Protein 5U8U (pdb70)

Radius of gyration: 47.07 Å; Cα contacts (8 Å, |Δi|>4): 4832; chains: 4; bounding box: 102×130×120 Å

CATH classification: 3.50.50.60 (+2 more: 3.50.50.60, 3.30.390.30)

Sequence (1896 aa):
QKFDVVVIGAGPGGYVAAIRAAQLGLKTACIEKYIGKEGKVALGGTCLNVGCIPSKALLDSSYKYHEAKEAFKVHGIEAKGVTIDVPAMVARKANIVKNLTGGIATLFKANGVTSFEGHGKLLANKQVEVTGLDGKTQVLEAENVIIASGSRPVEIPPAPLTDDIIVDSTGALEFQAVPKKLGVIGAGVIGLELGSVWARLGAEVTVLEALDKFLPAADEQIAKEALKVLTKQGLNIRLGARVTASEVKKKQVTVTFTDANGEQKETFDKLIVAVGRRPVTTDLLAADSGVTLDERGFIYVDDHCKTSVPGVFAIGDVVRGAMLAHKASSEEGVMVAERIAGHKAQMNYDLIPSVIYTHPEIAWVGKTEQTLKAEGVEVNVGTFPFAASGRAMAANDTTGLVKKVIADAKTDRVLGVHVIGPSAAELVQQGAIGMEFGTSAEDLGMMVFSHPTLSEALHEAALAVNGHAIHIANMSQKFDVVVIGAGPGGYVAAIRAAQLGLKTACIEKYIGKEGKVALGGTCLNVGCIPSKALLDSSYKYHEAKEAFKVHGIEAKGVTIDVPAMVARKANNIVKNLTGGIATLFKANGVTSFEGHGKLLANKQVEVTGLDGKTQVLEAENVIIASGSRPVEIPPAPLTDDIIVDSTGALEFQAVPKKLGVIGAGVIGLELGSVWARLGAEVTVLEALDKFLPAADEQIAKEALKVLTKQGLNIRLGARVTASEVKKKQVTVTFTDANGEQKETFDKLIVAVGRRPVTTDLLAADSGVTLDERGFIYVDDHCKTSSVPGVFAIGDVVRGAMLAHKASEEGVMVAERIAGHKAQQMNYDLIPSVIYTHPEIAWVGKTEQTLKAEGVEVNVGTFPFAASGRAMAANDTTGLVKKVIADAKTDRVLGVHVIGPSAAELVQQGAIGMEFGTSAEDLGMMMVFSHPTLSEALHEAALAVNGHAIHIANQKFDVVVIGAGPGGYVAAIRAAQLGLKTACIEKYIGKEGKVALGGTCLNVGCIPSKALLDSSYKYHEAKEAFKVHGIEAKGVTIDVPAMVARKANIVKNLTGGIATLFKANGVTSFEGHGKLLANKQVEVTGLDGKTQVLEAENVIIASGSRPVEIPPPAAPPLLTTDDDDIIIVDSTGALEFQAVPKKKLGVIGAGVIGLELGSVWARLGAEVTVLEALDKFLPAADEQIAKEALKVLTKQGLNIRLGARVTASSEVKKKQVTVTFTDANGEQKETFDKLIVAVGRRPVTTDLLAADSGVTLDERGFIYVDDHCKTSVPGVFAIGDVVRGAMLAHKASSEEGVMVAERIAGHKAQMNYDLIPSVIYTHPEIAWVGKTEQTLKAEGVEVNVGTFPFAASGRAMAANDTTGLVKKVIADAKTDRVLGVHVIGPSAAELVQQGAIGMEFGTSAEDLGMMVFSHPTLSEALHEAALAVNGHAIHIANRSHMSQKFDVVVIGAGPGGYVAAIRAAQLGLKTACIEKYIGKEGKVALGGTCLNVGCIPSKALLDSSYKYHEAKEAFKVHGIEAKGVTIDVPAMVARKANIVKNLTGGIATLFKANGVTSFEGHGKLLANKQVEVTGLLDDGKTQVLEAENVIIASGSRPVEIPPAPLTDDIIVDSTGALEFQAVPKKLGVIGAGVIGLELGSVWARLGAEVTVLEALDKFLPAADEQIAKEALKVLTKQGLNIRLGARVTASEVKKKQVTVTFTDANGEQKETFDKLIVAVGRRPVTTDLLAADSGVTLDERGFIYVDDHCKTSVPGVFAIGDVVRGAMLAHKASSEEGVMVAERIAGHKAQMNYDLIPSVIYTHPEIAWVGKTEQTLKAEGVEVNVGTFPFAASGRAMAANDTTGLVKKVIADAKTDRVLGVHVIGPSAAELVQQGAIGMEFGTSAEDLGMMVFSHPTLSEALHEAALAVNGHAIHIANR

Nearest PDB structures (foldseek):
  5u8w-assembly1_B  TM=1.001E+00  e=6.186E-102  Pseudomonas aeruginosa UCBPP-PA14
  1lpf-assembly1_B  TM=1.000E+00  e=6.601E-95  Pseudomonas fluorescens
  5tr3-assembly1_A  TM=9.968E-01  e=2.490E-89  Pseudomonas putida KT2440
  3lad-assembly1_B  TM=9.942E-01  e=1.336E-83  Azotobacter vinelandii
  6bz0-assembly1_B  TM=9.920E-01  e=2.674E-75  Acinetobacter baumannii ATCC 19606 = CIP 70.34 = JCM 6841

Organism: Pseudomonas aeruginosa (strain ATCC 15692 / DSM 22644 / CIP 104116 / JCM 14847 / LMG 12228 / 1C / PRS 101 / PAO1) (NCBI:txid208964)

InterPro domains:
  IPR001100 Pyridine nucleotide-disulphide oxidoreductase, class I [PIRSF000350] (3-465)
  IPR004099 Pyridine nucleotide-disulphide oxidoreductase, dimerisation domain [PF02852] (353-462)
  IPR006258 Dihydrolipoamide dehydrogenase [TIGR01350] (4-472)
  IPR012999 Pyridine nucleotide-disulphide oxidoreductase, class I, active site [PS00076] (46-56)
  IPR016156 FAD/NAD-linked reductase, dimerisation domain superfamily [G3DSA:3.30.390.30] (352-478)
  IPR016156 FAD/NAD-linked reductase, dimerisation domain superfamily [SSF55424] (349-473)
  IPR023753 FAD/NAD(P)-binding domain [PF07992] (5-334)
  IPR036188 FAD/NAD(P)-binding domain superfamily [G3DSA:3.50.50.60] (5-342)
  IPR036188 FAD/NAD(P)-binding domain superfamily [G3DSA:3.50.50.60] (163-284)
  IPR036188 FAD/NAD(P)-binding domain superfamily [SSF51905] (1-344)
  IPR050151 Class-I pyridine nucleotide-disulfide oxidoreductase [PTHR22912] (3-464)

Foldseek 3Di:
DEWQEEEEAQALQRLLLQLLLLVLVTGYEYEFADQADVRDTFGHPCCLGQHVQLLVLLQVVLVVQLCLVPPCVVVVDDDPDGADQQQVSLVVSSVSSVVVSVVSVVSCVVSVYHYDYAGWAFEAPRWIWGQHPVRDIDIYHYSFYEYEQAKDADADVQQGQDDLAEEASRSLSVDRDQWQEEEEEAQDLSRLSSQLSRLSNHHQYEYEYQAQDFPVQAANVQRVLVVVVSVVSRHNYDYNWAWDHWDDDPQKIKTWTQHPVGIDIDITNHYYYHHDMAADCVNHYDPNRQWDADPRQATDADQLQDTRDPSYGYFANSHDADNDSVRSNVSSSSNSVVSSPDPRGDDRQFDKDWRPHVQIKIKGFHYPVVCVVVVFDKFKFKFFQLLAPVCVVVVWGHWMKMWIAGPVPQFTGMIIIGTPPRVVLNVVVSVCVVVRHGLVNLLPDDDDPRDPNVRSNQRSCPSVQDRPRDHD/DVQEWQEEEEAQALQRLLLQLLLLVLVTGYEYEFADQAPVRHTFGHPCCLGQHVQLLVLLQVVLVVQLCQVPPCVVVVDDDPPDADQQVVSLVVSSVSSVVVSVVSVVSCVVSNYHYAYAHWAFAAPRWIWGQHPVRDIDIHRYSFYEYEQAKDADADPQQHDDDLAEEASRSLSVDRDQWQEEEEEAQDLSRLSSQQSSLSNHHQYEYFYQAQDFPVQAANVQRVLVVVVSVVSRHNYAYNWAWDHWDDDPQKIKTWIQHPVGIDIDITNHYYYHHDIAADCVNHYPPNHQFDADPRQATDADQLQHTRDPRYGYFANSHDADNDSVRSNVSSNSNSCVSSPDNDHDDRQFDKDWRPHVQIKIKGFHHPVVCVVVVFDKFKFKFFQLLAPVCVVVVWGDWMKMWIAGPVPQFTGMIIIGTPPRVVLNVVVSVCVVVRHGLVNLLPDDDDPRDPNVRSNQRSCPSVQDRPRDHD/DAWQEEEEAQALQRLLLQLLLLVLVTGAEYEFADQAPVRDTFGHPCCLGQHVQLLVLLLVVLVVQLCLVPPCVVVVDDDPDGADQQVVSLVVSSVSSVVVSVVSVVSCVVSNYHYDYAHWAQEAPRWIWGQHPVRDIDIYHYSFYEYEQAKDADDDVAADDDPQAEEASRVLSVDRDQWQEEEEEAQDLSRLSSQQSRVSNHHQYEYEYQAQDFPVQAANVQRVLVVVVSVVSRHNYAYNKAWDHWDDDPQKIWTWIQHPVGIDIDITNYYYYHHDIAADCVNHYDPNHQFDADPRQATDADQLQHTRDPNYGYFANSHDDDRDSVRSSVSSNSNSVVSSPDNRGDDSQLDKDWRPRVQIKIKGFHHPVVCVVVVFDKFKFKFFQLLAPVCVVVVWGGWMKMWIAGPPPQFTGMIIIGTPPRVVLNVVVSVCNVVRHGLVNLLPDDDDPRDPNVRSNQRSCLSVFDRPRDHHD/DPDAAEWQEEEEAQALQRLLLQLLLLVLVTGYEYEFADQAPVRHGFGHPCCLGQHVQLLLLLQVVLVVLLCLVPPCVVVVDDDPDRADQQVVSLVVSVVSSVVVRVVSVVSCVVSNYHYAHAGWAFEAPRWIWGQHPVGDIHIYHYSFYEYEQAKDDDADPQQHDDDLAEEASRSLSVDRDQWQEEEEEAQDLSRLSSQLSNLSNHHQYEYFYQAQDFPVQAARVLRVLVVVVSVVSRYRYAYNWAWDHWDDDPQKIKTWIQHPVGIDIDMTNHYYYYHDMAADCVNHYDPNHQWDADPRQATDADQLQHTRDPRYGYFANSHDADNDSVRSNVSSSSNSVVSSPDNRGDDRQFDKDWRPNVQIKIKGFHHPVVCVVVVFDKFKFKFFQLLAPVCVVVVWGRWMWMWIAGPPPQFTGMIIIGTPPRVVLNVVVSVCNVVRHGLVNLLPDDDDPRDPNVRSNQRSCQSVQGRDRDHHD

Solvent-accessible surface area: 71241 Å² total; per-residue (Å²): 88,59,17,49,0,0,0,10,11,0,11,24,5,0,26,5,0,0,0,23,0,18,51,48,68,31,115,2,0,2,2,20,117,81,76,14,155,96,58,58,24,13,17,1,17,48,10,12,15,37,16,24,4,0,10,12,0,1,5,20,0,0,48,38,37,59,20,9,53,129,33,13,79,76,0,4,2,115,38,149,23,29,62,25,72,10,62,36,0,6,58,18,6,33,72,11,15,133,77,34,15,36,29,8,50,90,20,5,82,76,43,54,13,57,63,34,94,2,36,3,58,1,46,30,125,57,54,0,33,4,39,21,107,98,48,149,84,86,72,0,41,4,106,25,0,0,0,10,29,21,12,82,26,41,109,30,126,37,1,71,81,45,96,105,18,3,13,23,14,57,22,0,5,58,8,100,68,50,9,98,52,0,0,0,10,6,5,32,61,59,0,0,6,4,0,3,1,0,18,27,16,62,10,95,2,3,0,1,24,69,102,119,90,12,17,68,74,0,0,82,81,1,7,159,46,0,46,144,20,2,69,90,66,38,1,58,18,110,57,21,2,43,24,72,44,32,124,57,63,96,59,57,0,48,0,31,11,58,33,109,134,28,138,57,75,39,50,0,26,44,0,0,4,13,63,31,53,109,15,35,33,95,101,5,38,24,121,103,7,43,17,63,80,60,175,171,23,15,2,147,15,60,106,46,0,84,4,62,25,102,14,0,17,0,0,4,27,0,0,72,44,42,63,54,14,8,1,6,20,30,0,0,27,4,0,0,36,67,32,39,63,103,183,15,117,24,50,71,116,21,26,0,27,17,4,17,5,56,8,28,0,0,30,0,26,92,7,68,39,53,3,170,94,91,59,47,135,37,52,51,2,39,6,49,0,67,35,8,13,35,0,30,0,24,57,27,52,51,12,20,0,3,0,0,0,27,48,97,86,26,127,10,43,0,0,0,0,0,0,16,29,0,3,12,0,0,2,0,0,3,0,0,25,62,55,25,1,17,0,58,42,0,7,129,8,10,9,1,48,2,5,20,0,38,1,0,28,11,0,0,12,17,10,56,42,29,0,9,50,39,69,101,102,85,61,92,7,49,0,0,0,10,10,0,11,20,5,0,24,4,0,0,0,22,0,16,50,45,66,32,94,2,0,2,1,18,112,81,77,14,146,125,58,58,23,12,15,1,16,49,10,12,16,36,17,24,4,0,10,11,0,0,5,20,0,0,46,39,41,63,22,6,53,126,33,10,160,73,0,3,3,49,21,41,47,22,79,26,72,9,60,40,1,6,58,19,5,32,74,11,16,92,78,33,14,37,31,9,51,91,17,4,174,64,34,56,12,58,60,31,90,2,38,4,60,1,44,29,124,53,50,0,42,3,41,19,101,110,51,153,85,66,69,0,71,2,80,24,0,0,0,10,28,22,11,99,25,44,122,32,127,33,2,72,94,44,128,86,8,2,13,23,13,56,23,0,5,60,8,99,67,42,6,161,76,0,0,0,10,7,5,33,59,60,0,0,6,4,0,3,0,0,20,29,18,54,8,130,5,7,0,1,24,63,104,122,86,12,19,62,76,1,0,82,81,1,7,162,48,0,48,148,22,2,67,91,77,40,1,54,18,101,59,23,1,139,16,50,45,35,103,53,143,150,167,37,0,38,0,19,6,39,29,109,135,28,120,52,146,53,47,1,31,41,0,0,4,14,62,30,54,66,19,35,33,77,96,7,36,19,122,91,6,45,16,66,82,38,168,147,24,32,1,135,9,63,112,48,0,81,2,63,23,105,15,0,23,0,1,3,28,0,0,76,44,45,58,54,14,14,0,7,25,29,0,0,26,3,0,0,31,81,34,36,66,93,84,18,119,23,51,73,117,20,23,0,26,16,5,17,4,54,7,29,0,0,30,0,25,92,7,69,39,50,3,171,93,91,60,46,138,36,55,52,2,40,6,48,0,67,32,8,12,36,0,31,0,24,58,30,53,52,12,20,0,3,0,0,0,26,47,98,96,26,122,4,35,0,0,0,0,0,0,17,28,0,4,10,0,1,2,0,0,3,0,0,18,64,59,29,1,19,0,98,45,0,6,126,8,8,7,1,47,2,4,19,0,40,1,0,14,12,0,1,19,17,11,66,42,47,0,9,56,38,83,100,70,43,23,50,0,0,0,10,9,0,10,22,4,0,22,8,0,0,0,44,0,19,42,27,53,31,51,4,0,2,2,19,115,84,72,14,147,134,56,59,30,12,19,1,16,51,11,13,16,36,17,24,4,0,9,10,0,0,4,19,0,0,49,42,24,59,27,10,93,124,29,14,81,72,0,4,2,108,38,94,32,11,80,32,68,6,65,35,0,6,49,24,6,30,86,16,15,104,95,32,15,38,29,7,50,92,19,4,79,74,49,55,11,60,61,34,117,8,40,4,59,1,40,29,135,54,66,0,45,9,44,18,175,122,51,62,84,87,62,0,82,10,110,24,0,0,0,11,29,20,11,103,27,46,117,27,118,34,0,64,88,40,120,94,14,1,14,22,13,54,22,0,5,60,11,101,70,37,7,164,84,0,0,0,11,7,4,32,60,62,0,0,8,4,0,4,0,0,23,27,11,55,8,128,5,7,0,1,25,65,103,122,90,13,16,64,76,1,0,84,79,1,7,162,47,0,48,118,20,1,65,155,87,39,2,54,16,104,55,23,2,138,18,58,44,34,93,50,135,174,166,47,0,31,0,12,10,50,26,109,135,29,124,54,129,55,38,2,25,48,0,0,2,15,61,31,46,73,20,39,33,84,95,6,34,18,120,102,8,44,16,67,81,38,172,168,24,28,2,136,12,54,96,34,0,93,7,59,26,106,13,0,21,0,0,3,27,0,0,68,43,52,72,41,15,8,2,7,23,35,0,0,25,1,0,0,36,61,34,37,45,55,154,16,107,28,81,79,82,20,18,0,23,12,5,19,6,54,6,29,0,0,29,1,21,71,8,68,42,52,3,171,91,95,60,45,137,36,53,51,2,41,5,48,0,68,35,9,12,36,0,27,0,25,59,30,51,51,11,20,0,2,0,0,0,26,45,100,96,26,120,4,38,0,0,0,0,0,0,18,28,0,3,11,0,0,2,0,0,3,0,0,17,77,56,32,0,20,0,56,47,0,6,137,8,11,8,1,49,2,5,21,0,38,1,0,16,11,0,0,15,17,11,56,27,29,0,9,50,36,76,52,140,112,192,184,47,83,71,4,47,0,0,0,10,11,0,12,24,4,0,24,6,0,0,0,25,0,16,49,49,67,32,116,2,0,2,2,19,111,78,101,11,165,82,55,64,30,9,15,1,15,51,10,13,16,35,16,24,4,0,10,11,0,1,5,21,0,0,47,34,24,45,18,6,107,134,30,8,134,84,0,2,1,76,26,48,52,8,76,26,64,8,60,39,0,7,58,19,7,42,74,10,17,110,68,31,18,36,31,8,52,90,17,5,180,68,37,54,12,54,63,23,95,1,37,4,58,1,47,27,130,54,49,0,43,4,43,18,91,104,53,151,78,64,17,0,71,6,80,24,0,0,0,11,29,20,12,101,26,46,121,32,125,36,2,74,95,38,128,101,6,3,12,23,13,56,22,0,5,50,8,100,66,50,8,72,80,0,0,0,10,6,4,34,59,61,0,0,6,4,0,3,0,0,20,23,12,62,8,56,4,7,0,1,24,63,103,121,91,13,18,63,80,1,0,83,77,0,8,157,37,0,50,114,11,1,80,147,55,47,4,63,24,87,57,21,2,134,17,54,44,32,121,50,61,101,82,77,0,40,0,16,4,53,22,109,135,30,126,54,133,36,48,0,33,42,0,0,4,15,62,33,56,67,22,33,35,76,94,5,39,23,122,103,7,44,16,63,83,44,116,151,24,20,2,132,14,59,107,46,0,81,2,60,26,102,14,0,17,0,1,4,27,0,0,58,44,44,62,57,14,9,0,7,20,31,0,0,25,4,0,0,36,68,31,38,62,101,186,17,118,25,55,72,115,20,26,0,26,17,5,16,6,54,7,28,1,0,30,0,26,89,7,70,40,50,3,172,93,91,60,46,136,38,52,50,2,43,5,48,0,65,33,8,12,36,0,27,0,24,60,27,53,50,13,19,0,2,0,0,0,27,47,100,94,24,140,2,31,0,0,0,0,0,0,16,28,0,3,11,0,1,2,0,0,3,1,0,19,60,55,44,1,20,0,63,46,0,10,138,8,22,9,1,47,2,4,18,0,39,0,0,31,11,0,0,20,14,11,50,29,64,2,12,54,38,84,54,141

GO terms:
  GO:0141115 symbiont-mediated suppression of host complement activation by inactivation of complement proteins (P, EXP)
  GO:0141117 symbiont-mediated suppression of host complement activation by recruitment of complement control protein (P, EXP)

Structure (mmCIF, N/CA/C/O backbone):
data_5U8U
#
_entry.id   5U8U
#
_cell.length_a   65.320
_cell.length_b   116.280
_cell.length_c   136.590
_cell.angle_alpha   90.00
_cell.angle_beta   94.73
_cell.angle_gamma   90.00
#
_symmetry.space_group_name_H-M   'P 1 21 1'
#
loop_
_entity.id
_entity.type
_entity.pdbx_description
1 polymer 'Dihydrolipoyl dehydrogenase'
2 non-polymer 'FLAVIN-ADENINE DINUCLEOTIDE'
3 non-polymer 'DIMETHYL SULFOXIDE'
4 water water
#
loop_
_atom_site.group_PDB
_atom_site.id
_atom_site.type_symbol
_atom_site.label_atom_id
_atom_site.label_alt_id
_atom_site.label_comp_id
_atom_site.label_asym_id
_atom_site.label_entity_id
_atom_site.label_seq_id
_atom_site.pdbx_PDB_ins_code
_atom_site.Cartn_x
_atom_site.Cartn_y
_atom_site.Cartn_z
_atom_site.occupancy
_atom_site.B_iso_or_equiv
_atom_site.auth_seq_id
_atom_site.auth_comp_id
_atom_site.auth_asym_id
_atom_site.auth_atom_id
_atom_site.pdbx_PDB_model_num
ATOM 1 N N . GLN A 1 6 ? 18.077 -18.276 42.668 1.00 44.39 3 GLN A N 1
ATOM 2 C CA . GLN A 1 6 ? 18.170 -16.841 42.467 1.00 42.78 3 GLN A CA 1
ATOM 3 C C . GLN A 1 6 ? 18.949 -16.544 41.183 1.00 40.34 3 GLN A C 1
ATOM 4 O O . GLN A 1 6 ? 19.346 -15.398 40.951 1.00 39.38 3 GLN A O 1
ATOM 7 N N . LYS A 1 7 ? 19.078 -17.542 40.305 1.00 39.37 4 LYS A N 1
ATOM 8 C CA . LYS A 1 7 ? 19.839 -17.401 39.067 1.00 38.04 4 LYS A CA 1
ATOM 9 C C . LYS A 1 7 ? 18.892 -17.276 37.889 1.00 36.13 4 LYS A C 1
ATOM 10 O O . LYS A 1 7 ? 17.988 -18.103 37.729 1.00 36.84 4 LYS A O 1
ATOM 14 N N . PHE A 1 8 ? 19.109 -16.255 37.058 1.00 33.54 5 PHE A N 1
ATOM 15 C CA . PHE A 1 8 ? 18.305 -16.039 35.863 1.00 32.33 5 PHE A CA 1
ATOM 16 C C . PHE A 1 8 ? 19.193 -15.729 34.671 1.00 31.10 5 PHE A C 1
ATOM 17 O O . PHE A 1 8 ? 20.256 -15.112 34.810 1.00 32.13 5 PHE A O 1
ATOM 34 N N . ASP A 1 9 ? 18.736 -16.152 33.486 1.00 31.16 6 ASP A N 1
ATOM 35 C CA . ASP A 1 9 ? 19.408 -15.749 32.250 1.00 30.57 6 ASP A CA 1
ATOM 36 C C . ASP A 1 9 ? 19.201 -14.268 31.985 1.00 29.24 6 ASP A C 1
ATOM 37 O O . ASP A 1 9 ? 20.092 -13.597 31.446 1.00 29.39 6 ASP A O 1
ATOM 46 N N . VAL A 1 10 ? 18.005 -13.764 32.289 1.00 28.44 7 VAL A N 1
ATOM 47 C CA . VAL A 1 10 ? 17.618 -12.379 32.038 1.00 27.53 7 VAL A CA 1
ATOM 48 C C . VAL A 1 10 ? 16.861 -11.866 33.255 1.00 27.39 7 VAL A C 1
ATOM 49 O O . VAL A 1 10 ? 15.877 -12.477 33.692 1.00 28.61 7 VAL A O 1
ATOM 62 N N . VAL A 1 11 ? 17.293 -10.726 33.782 1.00 26.46 8 VAL A N 1
ATOM 63 C CA . VAL A 1 11 ? 16.542 -10.010 34.803 1.00 25.33 8 VAL A CA 1
ATOM 64 C C . VAL A 1 11 ? 16.158 -8.661 34.215 1.00 24.88 8 VAL A C 1
ATOM 65 O O . VAL A 1 11 ? 17.033 -7.898 33.793 1.00 24.61 8 VAL A O 1
ATOM 78 N N . VAL A 1 12 ? 14.858 -8.373 34.197 1.00 25.16 9 VAL A N 1
ATOM 79 C CA . VAL A 1 12 ? 14.311 -7.124 33.684 1.00 24.16 9 VAL A CA 1
ATOM 80 C C . VAL A 1 12 ? 13.893 -6.263 34.867 1.00 24.09 9 VAL A C 1
ATOM 81 O O . VAL A 1 12 ? 13.160 -6.726 35.755 1.00 24.97 9 VAL A O 1
ATOM 94 N N . ILE A 1 13 ? 14.350 -5.017 34.885 1.00 23.36 10 ILE A N 1
ATOM 95 C CA . ILE A 1 13 ? 13.945 -4.037 35.888 1.00 23.60 10 ILE A CA 1
ATOM 96 C C . ILE A 1 13 ? 12.904 -3.120 35.253 1.00 23.12 10 ILE A C 1
ATOM 97 O O . ILE A 1 13 ? 13.239 -2.266 34.419 1.00 22.56 10 ILE A O 1
ATOM 113 N N . GLY A 1 14 ? 11.670 -3.268 35.681 1.00 22.52 11 GLY A N 1
ATOM 114 C CA . GLY A 1 14 ? 10.535 -2.501 35.163 1.00 22.84 11 GLY A CA 1
ATOM 115 C C . GLY A 1 14 ? 9.629 -3.339 34.273 1.00 22.36 11 GLY A C 1
ATOM 116 O O . GLY A 1 14 ? 10.097 -4.153 33.472 1.00 24.23 11 GLY A O 1
ATOM 120 N N . ALA A 1 15 ? 8.324 -3.127 34.410 1.00 22.74 12 ALA A N 1
ATOM 121 C CA . ALA A 1 15 ? 7.329 -3.884 33.653 1.00 22.29 12 ALA A CA 1
ATOM 122 C C . ALA A 1 15 ? 6.421 -2.984 32.809 1.00 22.50 12 ALA A C 1
ATOM 123 O O . ALA A 1 15 ? 5.244 -3.282 32.617 1.00 22.32 12 ALA A O 1
ATOM 130 N N . GLY A 1 16 ? 6.947 -1.866 32.325 1.00 22.19 13 GLY A N 1
ATOM 131 C CA . GLY A 1 16 ? 6.264 -1.084 31.321 1.00 22.02 13 GLY A CA 1
ATOM 132 C C . GLY A 1 16 ? 6.399 -1.687 29.929 1.00 21.10 13 GLY A C 1
ATOM 133 O O . GLY A 1 16 ? 6.891 -2.808 29.747 1.00 21.60 13 GLY A O 1
ATOM 137 N N . PRO A 1 17 ? 5.944 -0.949 28.917 1.00 20.60 14 PRO A N 1
ATOM 138 C CA . PRO A 1 17 ? 6.034 -1.454 27.533 1.00 21.53 14 PRO A CA 1
ATOM 139 C C . PRO A 1 17 ? 7.400 -1.992 27.140 1.00 21.61 14 PRO A C 1
ATOM 140 O O . PRO A 1 17 ? 7.494 -2.974 26.389 1.00 22.54 14 PRO A O 1
ATOM 151 N N . GLY A 1 18 ? 8.462 -1.378 27.614 1.00 20.56 15 GLY A N 1
ATOM 152 C CA . GLY A 1 18 ? 9.770 -1.934 27.345 1.00 20.61 15 GLY A CA 1
ATOM 153 C C . GLY A 1 18 ? 10.000 -3.244 28.079 1.00 20.42 15 GLY A C 1
ATOM 154 O O . GLY A 1 18 ? 10.257 -4.296 27.489 1.00 20.89 15 GLY A O 1
ATOM 158 N N . GLY A 1 19 ? 9.914 -3.178 29.398 1.00 20.49 16 GLY A N 1
ATOM 159 C CA . GLY A 1 19 ? 10.295 -4.313 30.212 1.00 21.71 16 GLY A CA 1
ATOM 160 C C . GLY A 1 19 ? 9.393 -5.521 30.068 1.00 21.28 16 GLY A C 1
ATOM 161 O O . GLY A 1 19 ? 9.874 -6.653 29.988 1.00 21.56 16 GLY A O 1
ATOM 165 N N . TYR A 1 20 ? 8.075 -5.321 30.058 1.00 20.93 17 TYR A N 1
ATOM 166 C CA . TYR A 1 20 ? 7.207 -6.490 30.044 1.00 20.70 17 TYR A CA 1
ATOM 167 C C . TYR A 1 20 ? 7.267 -7.187 28.694 1.00 20.57 17 TYR A C 1
ATOM 168 O O . TYR A 1 20 ? 7.206 -8.421 28.630 1.00 20.78 17 TYR A O 1
ATOM 186 N N . VAL A 1 21 ? 7.427 -6.422 27.606 1.00 20.81 18 VAL A N 1
ATOM 187 C CA . VAL A 1 21 ? 7.594 -7.052 26.306 1.00 20.04 18 VAL A CA 1
ATOM 188 C C . VAL A 1 21 ? 8.945 -7.762 26.218 1.00 20.51 18 VAL A C 1
ATOM 189 O O . VAL A 1 21 ? 9.041 -8.883 25.704 1.00 21.45 18 VAL A O 1
ATOM 202 N N . ALA A 1 22 ? 10.007 -7.124 26.701 1.00 19.92 19 ALA A N 1
ATOM 203 C CA . ALA A 1 22 ? 11.310 -7.783 26.728 1.00 20.99 19 ALA A CA 1
ATOM 204 C C . ALA A 1 22 ? 11.235 -9.095 27.490 1.00 22.26 19 ALA A C 1
ATOM 205 O O . ALA A 1 22 ? 11.794 -10.109 27.056 1.00 22.44 19 ALA A O 1
ATOM 212 N N . ALA A 1 23 ? 10.535 -9.102 28.630 1.00 21.33 20 ALA A N 1
ATOM 213 C CA . ALA A 1 23 ? 10.460 -10.311 29.453 1.00 21.70 20 ALA A CA 1
ATOM 214 C C . ALA A 1 23 ? 9.722 -11.417 28.711 1.00 23.13 20 ALA A C 1
ATOM 215 O O . ALA A 1 23 ? 10.166 -12.566 28.686 1.00 23.40 20 ALA A O 1
ATOM 222 N N . ILE A 1 24 ? 8.586 -11.086 28.095 1.00 22.35 21 ILE A N 1
ATOM 223 C CA . ILE A 1 24 ? 7.837 -12.088 27.347 1.00 22.12 21 ILE A CA 1
ATOM 224 C C . ILE A 1 24 ? 8.671 -12.638 26.202 1.00 23.06 21 ILE A C 1
ATOM 225 O O . ILE A 1 24 ? 8.740 -13.853 25.990 1.00 23.76 21 ILE A O 1
ATOM 241 N N . ARG A 1 25 ? 9.303 -11.757 25.425 1.00 22.44 22 ARG A N 1
ATOM 242 C CA . ARG A 1 25 ? 10.094 -12.245 24.303 1.00 23.37 22 ARG A CA 1
ATOM 243 C C . ARG A 1 25 ? 11.261 -13.109 24.765 1.00 24.10 22 ARG A C 1
ATOM 244 O O . ARG A 1 25 ? 11.529 -14.157 24.168 1.00 23.78 22 ARG A O 1
ATOM 265 N N . ALA A 1 26 ? 11.966 -12.696 25.824 1.00 24.83 23 ALA A N 1
ATOM 266 C CA . ALA A 1 26 ? 13.061 -13.517 26.345 1.00 25.84 23 ALA A CA 1
ATOM 267 C C . ALA A 1 26 ? 12.558 -14.897 26.736 1.00 25.21 23 ALA A C 1
ATOM 268 O O . ALA A 1 26 ? 13.182 -15.914 26.404 1.00 26.51 23 ALA A O 1
ATOM 275 N N . ALA A 1 27 ? 11.414 -14.958 27.421 1.00 25.69 24 ALA A N 1
ATOM 276 C CA . ALA A 1 27 ? 10.868 -16.246 27.827 1.00 26.45 24 ALA A CA 1
ATOM 277 C C . ALA A 1 27 ? 10.507 -17.087 26.607 1.00 26.13 24 ALA A C 1
ATOM 278 O O . ALA A 1 27 ? 10.748 -18.305 26.582 1.00 27.30 24 ALA A O 1
ATOM 285 N N . GLN A 1 28 ? 9.932 -16.448 25.583 1.00 26.48 25 GLN A N 1
ATOM 286 C CA . GLN A 1 28 ? 9.585 -17.164 24.360 1.00 27.11 25 GLN A CA 1
ATOM 287 C C . GLN A 1 28 ? 10.817 -17.773 23.708 1.00 27.93 25 GLN A C 1
ATOM 288 O O . GLN A 1 28 ? 10.715 -18.798 23.024 1.00 29.62 25 GLN A O 1
ATOM 302 N N . LEU A 1 29 ? 11.971 -17.123 23.863 1.00 26.31 26 LEU A N 1
ATOM 303 C CA . LEU A 1 29 ? 13.229 -17.584 23.300 1.00 27.50 26 LEU A CA 1
ATOM 304 C C . LEU A 1 29 ? 13.918 -18.634 24.161 1.00 29.42 26 LEU A C 1
ATOM 305 O O . LEU A 1 29 ? 15.020 -19.071 23.810 1.00 31.23 26 LEU A O 1
ATOM 321 N N . GLY A 1 30 ? 13.292 -19.065 25.255 1.00 29.53 27 GLY A N 1
ATOM 322 C CA . GLY A 1 30 ? 13.842 -20.100 26.103 1.00 30.01 27 GLY A CA 1
ATOM 323 C C . GLY A 1 30 ? 14.753 -19.621 27.206 1.00 29.91 27 GLY A C 1
ATOM 324 O O . GLY A 1 30 ? 15.401 -20.455 27.852 1.00 30.92 27 GLY A O 1
ATOM 328 N N . LEU A 1 31 ? 14.818 -18.314 27.451 1.00 29.51 28 LEU A N 1
ATOM 329 C CA . LEU A 1 31 ? 15.667 -17.765 28.499 1.00 29.68 28 LEU A CA 1
ATOM 330 C C . LEU A 1 31 ? 14.882 -17.720 29.804 1.00 29.65 28 LEU A C 1
ATOM 331 O O . LEU A 1 31 ? 13.706 -17.339 29.824 1.00 29.63 28 LEU A O 1
ATOM 347 N N . LYS A 1 32 ? 15.530 -18.138 30.893 1.00 30.70 29 LYS A N 1
ATOM 348 C CA . LYS A 1 32 ? 14.924 -18.086 32.221 1.00 31.13 29 LYS A CA 1
ATOM 349 C C . LYS A 1 32 ? 14.913 -16.638 32.674 1.00 30.08 29 LYS A C 1
ATOM 350 O O . LYS A 1 32 ? 15.975 -16.045 32.897 1.00 30.02 29 LYS A O 1
ATOM 369 N N . THR A 1 33 ? 13.718 -16.068 32.797 1.00 28.88 30 THR A N 1
ATOM 370 C CA . THR A 1 33 ? 13.534 -14.627 32.839 1.00 27.92 30 THR A CA 1
ATOM 371 C C . THR A 1 33 ? 12.782 -14.211 34.092 1.00 26.89 30 THR A C 1
ATOM 372 O O . THR A 1 33 ? 11.783 -14.831 34.474 1.00 29.13 30 THR A O 1
ATOM 383 N N . ALA A 1 34 ? 13.276 -13.157 34.734 1.00 26.82 31 ALA A N 1
ATOM 384 C CA . ALA A 1 34 ? 12.589 -12.509 35.845 1.00 26.66 31 ALA A CA 1
ATOM 385 C C . ALA A 1 34 ? 12.279 -11.058 35.481 1.00 25.29 31 ALA A C 1
ATOM 386 O O . ALA A 1 34 ? 13.016 -10.427 34.722 1.00 26.43 31 ALA A O 1
ATOM 393 N N . CYS A 1 35 ? 11.175 -10.528 36.016 1.00 24.61 32 CYS A N 1
ATOM 394 C CA . CYS A 1 35 ? 10.822 -9.125 35.820 1.00 25.19 32 CYS A CA 1
ATOM 395 C C . CYS A 1 35 ? 10.420 -8.519 37.166 1.00 25.58 32 CYS A C 1
ATOM 396 O O . CYS A 1 35 ? 9.550 -9.056 37.861 1.00 26.12 32 CYS A O 1
ATOM 404 N N . ILE A 1 36 ? 11.054 -7.396 37.525 1.00 25.82 33 ILE A N 1
ATOM 405 C CA . ILE A 1 36 ? 10.882 -6.737 38.819 1.00 25.65 33 ILE A CA 1
ATOM 406 C C . ILE A 1 36 ? 10.062 -5.476 38.609 1.00 25.40 33 ILE A C 1
ATOM 407 O O . ILE A 1 36 ? 10.385 -4.672 37.733 1.00 25.51 33 ILE A O 1
ATOM 423 N N . GLU A 1 37 ? 9.043 -5.268 39.441 1.00 25.82 34 GLU A N 1
ATOM 424 C CA . GLU A 1 37 ? 8.208 -4.071 39.343 1.00 25.91 34 GLU A CA 1
ATOM 425 C C . GLU A 1 37 ? 7.763 -3.637 40.735 1.00 25.98 34 GLU A C 1
ATOM 426 O O . GLU A 1 37 ? 7.444 -4.478 41.575 1.00 27.19 34 GLU A O 1
ATOM 438 N N . LYS A 1 38 ? 7.709 -2.313 40.955 1.00 28.58 35 LYS A N 1
ATOM 439 C CA . LYS A 1 38 ? 7.332 -1.749 42.247 1.00 31.08 35 LYS A CA 1
ATOM 440 C C . LYS A 1 38 ? 6.028 -0.959 42.266 1.00 30.55 35 LYS A C 1
ATOM 441 O O . LYS A 1 38 ? 5.556 -0.616 43.357 1.00 32.35 35 LYS A O 1
ATOM 460 N N . TYR A 1 39 ? 5.460 -0.611 41.116 1.00 29.57 36 TYR A N 1
ATOM 461 C CA . TYR A 1 39 ? 4.327 0.309 41.081 1.00 30.06 36 TYR A CA 1
ATOM 462 C C . TYR A 1 39 ? 3.081 -0.312 41.703 1.00 31.93 36 TYR A C 1
ATOM 463 O O . TYR A 1 39 ? 2.705 -1.439 41.364 1.00 30.63 36 TYR A O 1
ATOM 481 N N . ILE A 1 40 ? 2.432 0.436 42.603 1.00 33.76 37 ILE A N 1
ATOM 482 C CA . ILE A 1 40 ? 1.196 0.014 43.265 1.00 34.65 37 ILE A CA 1
ATOM 483 C C . ILE A 1 40 ? -0.005 0.589 42.521 1.00 35.52 37 ILE A C 1
ATOM 484 O O . ILE A 1 40 ? -0.170 1.815 42.442 1.00 37.77 37 ILE A O 1
ATOM 500 N N . GLY A 1 41 ? -0.863 -0.303 42.016 1.00 35.66 38 GLY A N 1
ATOM 501 C CA . GLY A 1 41 ? -2.080 0.074 41.319 1.00 37.63 38 GLY A CA 1
ATOM 502 C C . GLY A 1 41 ? -3.238 0.327 42.275 1.00 38.09 38 GLY A C 1
ATOM 503 O O . GLY A 1 41 ? -3.081 0.414 43.493 1.00 36.46 38 GLY A O 1
ATOM 507 N N . LYS A 1 42 ? -4.436 0.430 41.697 1.00 38.47 39 LYS A N 1
ATOM 508 C CA . LYS A 1 42 ? -5.585 0.922 42.457 1.00 40.85 39 LYS A CA 1
ATOM 509 C C . LYS A 1 42 ? -6.078 -0.056 43.514 1.00 42.92 39 LYS A C 1
ATOM 510 O O . LYS A 1 42 ? -6.772 0.363 44.450 1.00 43.26 39 LYS A O 1
ATOM 529 N N . GLU A 1 43 ? -5.772 -1.340 43.380 1.00 43.75 40 GLU A N 1
ATOM 530 C CA . GLU A 1 43 ? -6.183 -2.334 44.362 1.00 45.57 40 GLU A CA 1
ATOM 531 C C . GLU A 1 43 ? -5.180 -2.480 45.495 1.00 44.99 40 GLU A C 1
ATOM 532 O O . GLU A 1 43 ? -5.350 -3.365 46.335 1.00 46.11 40 GLU A O 1
ATOM 536 N N . GLY A 1 44 ? -4.116 -1.673 45.516 1.00 43.64 41 GLY A N 1
ATOM 537 C CA . GLY A 1 44 ? -3.126 -1.778 46.570 1.00 43.11 41 GLY A CA 1
ATOM 538 C C . GLY A 1 44 ? -2.065 -2.828 46.324 1.00 42.48 41 GLY A C 1
ATOM 539 O O . GLY A 1 44 ? -1.233 -3.074 47.216 1.00 43.39 41 GLY A O 1
ATOM 543 N N . LYS A 1 45 ? -2.105 -3.495 45.176 1.00 40.29 42 LYS A N 1
ATOM 544 C CA . LYS A 1 45 ? -1.119 -4.485 44.774 1.00 38.02 42 LYS A CA 1
ATOM 545 C C . LYS A 1 45 ? -0.270 -3.940 43.634 1.00 35.44 42 LYS A C 1
ATOM 546 O O . LYS A 1 45 ? -0.655 -3.008 42.927 1.00 34.81 42 LYS A O 1
ATOM 550 N N . VAL A 1 46 ? 0.900 -4.549 43.447 1.00 33.41 43 VAL A N 1
ATOM 551 C CA . VAL A 1 46 ? 1.721 -4.209 42.292 1.00 33.14 43 VAL A CA 1
ATOM 552 C C . VAL A 1 46 ? 0.914 -4.404 41.020 1.00 33.25 43 VAL A C 1
ATOM 553 O O . VAL A 1 46 ? 0.222 -5.415 40.848 1.00 35.17 43 VAL A O 1
ATOM 566 N N . ALA A 1 47 ? 0.984 -3.416 40.128 1.00 31.36 44 ALA A N 1
ATOM 567 C CA . ALA A 1 47 ? 0.337 -3.446 38.825 1.00 30.86 44 ALA A CA 1
ATOM 568 C C . ALA A 1 47 ? 1.405 -3.318 37.749 1.00 29.91 44 ALA A C 1
ATOM 569 O O . ALA A 1 47 ? 2.259 -2.429 37.818 1.00 31.37 44 ALA A O 1
ATOM 576 N N . LEU A 1 48 ? 1.385 -4.233 36.790 1.00 29.61 45 LEU A N 1
ATOM 577 C CA . LEU A 1 48 ? 2.297 -4.208 35.662 1.00 28.09 45 LEU A CA 1
ATOM 578 C C . LEU A 1 48 ? 1.792 -3.239 34.584 1.00 27.19 45 LEU A C 1
ATOM 579 O O . LEU A 1 48 ? 0.695 -2.685 34.676 1.00 27.46 45 LEU A O 1
ATOM 595 N N . GLY A 1 49 ? 2.609 -3.042 33.543 1.00 26.46 46 GLY A N 1
ATOM 596 C CA . GLY A 1 49 ? 2.226 -2.246 32.383 1.00 25.46 46 GLY A CA 1
ATOM 597 C C . GLY A 1 49 ? 2.784 -0.837 32.354 1.00 23.54 46 GLY A C 1
ATOM 598 O O . GLY A 1 49 ? 2.639 -0.149 31.326 1.00 24.56 46 GLY A O 1
ATOM 602 N N . GLY A 1 50 ? 3.417 -0.383 33.445 1.00 23.57 47 GLY A N 1
ATOM 603 C CA . GLY A 1 50 ? 4.160 0.847 33.430 1.00 24.42 47 GLY A CA 1
ATOM 604 C C . GLY A 1 50 ? 3.306 2.101 33.304 1.00 22.98 47 GLY A C 1
ATOM 605 O O . GLY A 1 50 ? 2.099 2.136 33.619 1.00 23.51 47 GLY A O 1
ATOM 609 N N . THR A 1 51 ? 3.969 3.153 32.813 1.00 23.65 48 THR A N 1
ATOM 610 C CA . THR A 1 51 ? 3.305 4.434 32.615 1.00 24.36 48 THR A CA 1
ATOM 611 C C . THR A 1 51 ? 2.180 4.282 31.611 1.00 23.26 48 THR A C 1
ATOM 612 O O . THR A 1 51 ? 1.054 4.734 31.834 1.00 23.64 48 THR A O 1
ATOM 623 N N . CYS A 1 52 ? 2.466 3.610 30.502 1.00 22.78 49 CYS A N 1
ATOM 624 C CA . CYS A 1 52 ? 1.547 3.570 29.383 1.00 22.64 49 CYS A CA 1
ATOM 625 C C . CYS A 1 52 ? 0.203 2.963 29.780 1.00 23.57 49 CYS A C 1
ATOM 626 O O . CYS A 1 52 ? -0.854 3.503 29.443 1.00 24.02 49 CYS A O 1
ATOM 633 N N . LEU A 1 53 ? 0.219 1.832 30.482 1.00 22.33 50 LEU A N 1
ATOM 634 C CA . LEU A 1 53 ? -1.046 1.194 30.821 1.00 23.82 50 LEU A CA 1
ATOM 635 C C . LEU A 1 53 ? -1.740 1.862 31.999 1.00 23.86 50 LEU A C 1
ATOM 636 O O . LEU A 1 53 ? -2.968 1.953 32.018 1.00 25.27 50 LEU A O 1
ATOM 652 N N . ASN A 1 54 ? -0.988 2.309 32.998 1.00 23.69 51 ASN A N 1
ATOM 653 C CA . ASN A 1 54 ? -1.618 2.730 34.235 1.00 23.04 51 ASN A CA 1
ATOM 654 C C . ASN A 1 54 ? -1.990 4.202 34.268 1.00 23.93 51 ASN A C 1
ATOM 655 O O . ASN A 1 54 ? -3.041 4.556 34.809 1.00 25.58 51 ASN A O 1
ATOM 666 N N . VAL A 1 55 ? -1.154 5.062 33.700 1.00 23.85 52 VAL A N 1
ATOM 667 C CA . VAL A 1 55 ? -1.331 6.503 33.864 1.00 23.96 52 VAL A CA 1
ATOM 668 C C . VAL A 1 55 ? -0.981 7.238 32.576 1.00 23.56 52 VAL A C 1
ATOM 669 O O . VAL A 1 55 ? -0.692 8.441 32.603 1.00 25.58 52 VAL A O 1
ATOM 682 N N . GLY A 1 56 ? -1.031 6.547 31.435 1.00 22.56 53 GLY A N 1
ATOM 683 C CA . GLY A 1 56 ? -0.516 7.126 30.202 1.00 22.49 53 GLY A CA 1
ATOM 684 C C . GLY A 1 56 ? -1.390 6.842 28.996 1.00 23.18 53 GLY A C 1
ATOM 685 O O . GLY A 1 56 ? -2.541 7.280 28.950 1.00 24.60 53 GLY A O 1
ATOM 689 N N . CYS A 1 57 ? -0.836 6.098 28.032 1.00 22.20 54 CYS A N 1
ATOM 690 C CA . CYS A 1 57 ? -1.492 5.797 26.763 1.00 22.08 54 CYS A CA 1
ATOM 691 C C . CYS A 1 57 ? -2.931 5.364 26.950 1.00 22.88 54 CYS A C 1
ATOM 692 O O . CYS A 1 57 ? -3.849 5.941 26.363 1.00 23.20 54 CYS A O 1
ATOM 699 N N . ILE A 1 58 ? -3.141 4.273 27.675 1.00 22.28 55 ILE A N 1
ATOM 700 C CA . ILE A 1 58 ? -4.468 3.665 27.677 1.00 23.23 55 ILE A CA 1
ATOM 701 C C . ILE A 1 58 ? -5.469 4.550 28.417 1.00 21.14 55 ILE A C 1
ATOM 702 O O . ILE A 1 58 ? -6.556 4.816 27.889 1.00 21.37 55 ILE A O 1
ATOM 718 N N . PRO A 1 59 ? -5.176 5.034 29.635 1.00 21.62 56 PRO A N 1
ATOM 719 C CA . PRO A 1 59 ? -6.166 5.884 30.309 1.00 22.09 56 PRO A CA 1
ATOM 720 C C . PRO A 1 59 ? -6.520 7.114 29.515 1.00 21.85 56 PRO A C 1
ATOM 721 O O . PRO A 1 59 ? -7.686 7.508 29.485 1.00 22.05 56 PRO A O 1
ATOM 732 N N . SER A 1 60 ? -5.524 7.756 28.905 1.00 21.92 57 SER A N 1
ATOM 733 C CA . SER A 1 60 ? -5.801 8.957 28.138 1.00 20.82 57 SER A CA 1
ATOM 734 C C . SER A 1 60 ? -6.687 8.641 26.945 1.00 19.68 57 SER A C 1
ATOM 735 O O . SER A 1 60 ? -7.655 9.359 26.695 1.00 20.82 57 SER A O 1
ATOM 743 N N . LYS A 1 61 ? -6.400 7.552 26.217 1.00 19.98 58 LYS A N 1
ATOM 744 C CA . LYS A 1 61 ? -7.249 7.219 25.074 1.00 19.59 58 LYS A CA 1
ATOM 745 C C . LYS A 1 61 ? -8.666 6.890 25.527 1.00 18.85 58 LYS A C 1
ATOM 746 O O . LYS A 1 61 ? -9.631 7.212 24.824 1.00 19.25 58 LYS A O 1
ATOM 765 N N . ALA A 1 62 ? -8.823 6.250 26.690 1.00 19.64 59 ALA A N 1
ATOM 766 C CA . ALA A 1 62 ? -10.161 5.924 27.180 1.00 19.60 59 ALA A CA 1
ATOM 767 C C . ALA A 1 62 ? -10.969 7.191 27.438 1.00 18.56 59 ALA A C 1
ATOM 768 O O . ALA A 1 62 ? -12.120 7.305 26.997 1.00 19.70 59 ALA A O 1
ATOM 775 N N . LEU A 1 63 ? -10.370 8.177 28.112 1.00 19.62 60 LEU A N 1
ATOM 776 C CA . LEU A 1 63 ? -11.085 9.429 28.361 1.00 19.78 60 LEU A CA 1
ATOM 777 C C . LEU A 1 63 ? -11.283 10.228 27.082 1.00 19.59 60 LEU A C 1
ATOM 778 O O . LEU A 1 63 ? -12.326 10.879 26.921 1.00 20.28 60 LEU A O 1
ATOM 794 N N . LEU A 1 64 ? -10.322 10.174 26.154 1.00 18.96 61 LEU A N 1
ATOM 795 C CA . LEU A 1 64 ? -10.508 10.826 24.865 1.00 18.73 61 LEU A CA 1
ATOM 796 C C . LEU A 1 64 ? -11.682 10.228 24.112 1.00 18.50 61 LEU A C 1
ATOM 797 O O . LEU A 1 64 ? -12.481 10.960 23.526 1.00 19.57 61 LEU A O 1
ATOM 813 N N . ASP A 1 65 ? -11.794 8.907 24.100 1.00 18.36 62 ASP A N 1
ATOM 814 C CA . ASP A 1 65 ? -12.879 8.282 23.357 1.00 18.83 62 ASP A CA 1
ATOM 815 C C . ASP A 1 65 ? -14.231 8.577 23.997 1.00 18.66 62 ASP A C 1
ATOM 816 O O . ASP A 1 65 ? -15.200 8.883 23.286 1.00 19.50 62 ASP A O 1
ATOM 825 N N . SER A 1 66 ? -14.332 8.486 25.327 1.00 19.20 63 SER A N 1
ATOM 826 C CA . SER A 1 66 ? -15.602 8.784 25.977 1.00 19.48 63 SER A CA 1
ATOM 827 C C . SER A 1 66 ? -15.989 10.241 25.767 1.00 19.63 63 SER A C 1
ATOM 828 O O . SER A 1 66 ? -17.141 10.552 25.440 1.00 20.90 63 SER A O 1
ATOM 836 N N . SER A 1 67 ? -15.045 11.160 25.985 1.00 20.40 64 SER A N 1
ATOM 837 C CA . SER A 1 67 ? -15.362 12.577 25.845 1.00 19.80 64 SER A CA 1
ATOM 838 C C . SER A 1 67 ? -15.707 12.940 24.407 1.00 19.78 64 SER A C 1
ATOM 839 O O . SER A 1 67 ? -16.554 13.817 24.185 1.00 21.52 64 SER A O 1
ATOM 847 N N . TYR A 1 68 ? -15.063 12.307 23.412 1.00 19.43 65 TYR A N 1
ATOM 848 C CA . TYR A 1 68 ? -15.421 12.593 22.034 1.00 19.19 65 TYR A CA 1
ATOM 849 C C . TYR A 1 68 ? -16.834 12.121 21.726 1.00 19.59 65 TYR A C 1
ATOM 850 O O . TYR A 1 68 ? -17.594 12.822 21.049 1.00 19.74 65 TYR A O 1
ATOM 868 N N . LYS A 1 69 ? -17.217 10.947 22.216 1.00 19.40 66 LYS A N 1
ATOM 869 C CA . LYS A 1 69 ? -18.573 10.467 21.932 1.00 19.37 66 LYS A CA 1
ATOM 870 C C . LYS A 1 69 ? -19.617 11.412 22.514 1.00 19.66 66 LYS A C 1
ATOM 871 O O . LYS A 1 69 ? -20.647 11.685 21.877 1.00 20.96 66 LYS A O 1
ATOM 890 N N . TYR A 1 70 ? -19.365 11.928 23.721 1.00 20.86 67 TYR A N 1
ATOM 891 C CA . TYR A 1 70 ? -20.233 12.929 24.319 1.00 21.91 67 TYR A CA 1
ATOM 892 C C . TYR A 1 70 ? -20.273 14.191 23.465 1.00 21.29 67 TYR A C 1
ATOM 893 O O . TYR A 1 70 ? -21.351 14.731 23.164 1.00 22.78 67 TYR A O 1
ATOM 911 N N . HIS A 1 71 ? -19.096 14.665 23.061 1.00 21.67 68 HIS A N 1
ATOM 912 C CA . HIS A 1 71 ? -19.001 15.888 22.271 1.00 22.34 68 HIS A CA 1
ATOM 913 C C . HIS A 1 71 ? -19.790 15.756 20.974 1.00 22.23 68 HIS A C 1
ATOM 914 O O . HIS A 1 71 ? -20.515 16.673 20.579 1.00 23.59 68 HIS A O 1
ATOM 928 N N . GLU A 1 72 ? -19.622 14.629 20.274 1.00 21.16 69 GLU A N 1
ATOM 929 C CA . GLU A 1 72 ? -20.311 14.445 19.000 1.00 19.93 69 GLU A CA 1
ATOM 930 C C . GLU A 1 72 ? -21.821 14.424 19.206 1.00 21.14 69 GLU A C 1
ATOM 931 O O . GLU A 1 72 ? -22.589 14.992 18.415 1.00 21.33 69 GLU A O 1
ATOM 943 N N . ALA A 1 73 ? -22.268 13.775 20.269 1.00 21.65 70 ALA A N 1
ATOM 944 C CA . ALA A 1 73 ? -23.697 13.762 20.577 1.00 22.38 70 ALA A CA 1
ATOM 945 C C . ALA A 1 73 ? -24.223 15.168 20.854 1.00 23.49 70 ALA A C 1
ATOM 946 O O . ALA A 1 73 ? -25.333 15.524 20.427 1.00 25.61 70 ALA A O 1
ATOM 953 N N . LYS A 1 74 ? -23.419 15.999 21.529 1.00 24.48 71 LYS A N 1
ATOM 954 C CA . LYS A 1 74 ? -23.855 17.343 21.875 1.00 26.92 71 LYS A CA 1
ATOM 955 C C . LYS A 1 74 ? -23.814 18.286 20.678 1.00 27.09 71 LYS A C 1
ATOM 956 O O . LYS A 1 74 ? -24.648 19.186 20.583 1.00 31.24 71 LYS A O 1
ATOM 960 N N . GLU A 1 75 ? -22.854 18.107 19.763 1.00 26.68 72 GLU A N 1
ATOM 961 C CA . GLU A 1 75 ? -22.558 19.130 18.772 1.00 27.26 72 GLU A CA 1
ATOM 962 C C . GLU A 1 75 ? -22.710 18.690 17.328 1.00 26.22 72 GLU A C 1
ATOM 963 O O . GLU A 1 75 ? -22.673 19.551 16.444 1.00 29.39 72 GLU A O 1
ATOM 975 N N . ALA A 1 76 ? -22.866 17.394 17.054 1.00 23.61 73 ALA A N 1
ATOM 976 C CA . ALA A 1 76 ? -22.781 16.927 15.673 1.00 23.35 73 ALA A CA 1
ATOM 977 C C . ALA A 1 76 ? -23.763 15.796 15.388 1.00 22.40 73 ALA A C 1
ATOM 978 O O . ALA A 1 76 ? -23.507 14.951 14.526 1.00 21.83 73 ALA A O 1
ATOM 985 N N . PHE A 1 77 ? -24.916 15.791 16.053 1.00 21.66 74 PHE A N 1
ATOM 986 C CA . PHE A 1 77 ? -25.931 14.780 15.795 1.00 21.34 74 PHE A CA 1
ATOM 987 C C . PHE A 1 77 ? -27.071 15.298 14.925 1.00 21.42 74 PHE A C 1
ATOM 988 O O . PHE A 1 77 ? -27.646 14.522 14.159 1.00 20.35 74 PHE A O 1
ATOM 1005 N N . LYS A 1 78 ? -27.429 16.580 15.047 1.00 21.20 75 LYS A N 1
ATOM 1006 C CA . LYS A 1 78 ? -28.617 17.084 14.362 1.00 22.63 75 LYS A CA 1
ATOM 1007 C C . LYS A 1 78 ? -28.543 16.869 12.856 1.00 21.79 75 LYS A C 1
ATOM 1008 O O . LYS A 1 78 ? -29.562 16.588 12.218 1.00 21.40 75 LYS A O 1
ATOM 1012 N N . VAL A 1 79 ? -27.352 16.995 12.270 1.00 21.27 76 VAL A N 1
ATOM 1013 C CA . VAL A 1 79 ? -27.232 16.874 10.820 1.00 20.75 76 VAL A CA 1
ATOM 1014 C C . VAL A 1 79 ? -27.668 15.493 10.331 1.00 20.54 76 VAL A C 1
ATOM 1015 O O . VAL A 1 79 ? -28.089 15.341 9.174 1.00 21.12 76 VAL A O 1
ATOM 1028 N N . HIS A 1 80 ? -27.561 14.474 11.188 1.00 20.80 77 HIS A N 1
ATOM 1029 C CA . HIS A 1 80 ? -27.979 13.114 10.853 1.00 20.60 77 HIS A CA 1
ATOM 1030 C C . HIS A 1 80 ? -29.459 12.887 11.064 1.00 20.33 77 HIS A C 1
ATOM 1031 O O . HIS A 1 80 ? -29.953 11.793 10.766 1.00 21.58 77 HIS A O 1
ATOM 1045 N N . GLY A 1 81 ? -30.165 13.869 11.606 1.00 20.99 78 GLY A N 1
ATOM 1046 C CA . GLY A 1 81 ? -31.535 13.668 12.049 1.00 21.73 78 GLY A CA 1
ATOM 1047 C C . GLY A 1 81 ? -31.658 13.175 13.470 1.00 23.02 78 GLY A C 1
ATOM 1048 O O . GLY A 1 81 ? -32.763 12.841 13.902 1.00 23.31 78 GLY A O 1
ATOM 1052 N N . ILE A 1 82 ? -30.561 13.124 14.214 1.00 21.26 79 ILE A N 1
ATOM 1053 C CA . ILE A 1 82 ? -30.571 12.575 15.563 1.00 21.98 79 ILE A CA 1
ATOM 1054 C C . ILE A 1 82 ? -30.798 13.709 16.549 1.00 22.93 79 ILE A C 1
ATOM 1055 O O . ILE A 1 82 ? -30.065 14.709 16.539 1.00 23.83 79 ILE A O 1
ATOM 1071 N N . GLU A 1 83 ? -31.823 13.560 17.389 1.00 25.00 80 GLU A N 1
ATOM 1072 C CA . GLU A 1 83 ? -32.183 14.526 18.421 1.00 28.70 80 GLU A CA 1
ATOM 1073 C C . GLU A 1 83 ? -32.220 13.866 19.790 1.00 30.88 80 GLU A C 1
ATOM 1074 O O . GLU A 1 83 ? -32.356 12.647 19.922 1.00 30.41 80 GLU A O 1
ATOM 1086 N N . ALA A 1 84 ? -32.122 14.690 20.824 1.00 31.42 81 ALA A N 1
ATOM 1087 C CA . ALA A 1 84 ? -32.251 14.173 22.171 1.00 32.74 81 ALA A CA 1
ATOM 1088 C C . ALA A 1 84 ? -32.786 15.289 23.055 1.00 34.27 81 ALA A C 1
ATOM 1089 O O . ALA A 1 84 ? -32.625 16.474 22.756 1.00 35.86 81 ALA A O 1
ATOM 1096 N N . LYS A 1 85 ? -33.405 14.905 24.166 1.00 33.14 82 LYS A N 1
ATOM 1097 C CA . LYS A 1 85 ? -33.926 15.913 25.070 1.00 34.38 82 LYS A CA 1
ATOM 1098 C C . LYS A 1 85 ? -32.791 16.509 25.878 1.00 34.14 82 LYS A C 1
ATOM 1099 O O . LYS A 1 85 ? -32.909 17.648 26.353 1.00 34.33 82 LYS A O 1
ATOM 1118 N N . GLY A 1 86 ? -31.672 15.789 25.952 1.00 33.97 83 GLY A N 1
ATOM 1119 C CA . GLY A 1 86 ? -30.452 16.301 26.524 1.00 32.12 83 GLY A CA 1
ATOM 1120 C C . GLY A 1 86 ? -29.414 15.199 26.510 1.00 33.73 83 GLY A C 1
ATOM 1121 O O . GLY A 1 86 ? -29.727 14.015 26.315 1.00 34.26 83 GLY A O 1
ATOM 1125 N N . VAL A 1 87 ? -28.167 15.611 26.678 1.00 31.84 84 VAL A N 1
ATOM 1126 C CA . VAL A 1 87 ? -27.058 14.678 26.763 1.00 30.04 84 VAL A CA 1
ATOM 1127 C C . VAL A 1 87 ? -26.174 15.159 27.887 1.00 30.29 84 VAL A C 1
ATOM 1128 O O . VAL A 1 87 ? -25.809 16.334 27.927 1.00 31.69 84 VAL A O 1
ATOM 1141 N N . THR A 1 88 ? -25.831 14.253 28.791 1.00 30.52 85 THR A N 1
ATOM 1142 C CA . THR A 1 88 ? -24.977 14.558 29.924 1.00 32.65 85 THR A CA 1
ATOM 1143 C C . THR A 1 88 ? -23.962 13.442 30.043 1.00 30.20 85 THR A C 1
ATOM 1144 O O . THR A 1 88 ? -24.134 12.349 29.497 1.00 30.38 85 THR A O 1
ATOM 1155 N N . ILE A 1 89 ? -22.880 13.730 30.738 1.00 31.39 86 ILE A N 1
ATOM 1156 C CA . ILE A 1 89 ? -21.897 12.706 31.033 1.00 31.13 86 ILE A CA 1
ATOM 1157 C C . ILE A 1 89 ? -21.571 12.795 32.513 1.00 30.66 86 ILE A C 1
ATOM 1158 O O . ILE A 1 89 ? -21.345 13.882 33.059 1.00 35.47 86 ILE A O 1
ATOM 1174 N N . ASP A 1 90 ? -21.563 11.646 33.149 1.00 28.21 87 ASP A N 1
ATOM 1175 C CA . ASP A 1 90 ? -21.235 11.528 34.551 1.00 27.78 87 ASP A CA 1
ATOM 1176 C C . ASP A 1 90 ? -19.735 11.272 34.644 1.00 26.46 87 ASP A C 1
ATOM 1177 O O . ASP A 1 90 ? -19.246 10.234 34.195 1.00 26.59 87 ASP A O 1
ATOM 1186 N N . VAL A 1 91 ? -19.001 12.241 35.184 1.00 26.62 88 VAL A N 1
ATOM 1187 C CA . VAL A 1 91 ? -17.543 12.129 35.207 1.00 26.48 88 VAL A CA 1
ATOM 1188 C C . VAL A 1 91 ? -17.073 10.954 36.053 1.00 25.32 88 VAL A C 1
ATOM 1189 O O . VAL A 1 91 ? -16.183 10.213 35.603 1.00 25.96 88 VAL A O 1
ATOM 1202 N N . PRO A 1 92 ? -17.593 10.726 37.263 1.00 25.52 89 PRO A N 1
ATOM 1203 C CA . PRO A 1 92 ? -17.159 9.522 37.992 1.00 26.93 89 PRO A CA 1
ATOM 1204 C C . PRO A 1 92 ? -17.337 8.237 37.188 1.00 25.57 89 PRO A C 1
ATOM 1205 O O . PRO A 1 92 ? -16.431 7.393 37.175 1.00 25.82 89 PRO A O 1
ATOM 1216 N N . ALA A 1 93 ? -18.462 8.082 36.481 1.00 26.05 90 ALA A N 1
ATOM 1217 C CA . ALA A 1 93 ? -18.667 6.862 35.699 1.00 25.08 90 ALA A CA 1
ATOM 1218 C C . ALA A 1 93 ? -17.681 6.772 34.540 1.00 23.71 90 ALA A C 1
ATOM 1219 O O . ALA A 1 93 ? -17.155 5.691 34.245 1.00 24.26 90 ALA A O 1
ATOM 1226 N N . MET A 1 94 ? -17.428 7.889 33.858 1.00 23.04 91 MET A N 1
ATOM 1227 C CA . MET A 1 94 ? -16.444 7.889 32.775 1.00 22.54 91 MET A CA 1
ATOM 1228 C C . MET A 1 94 ? -15.075 7.451 33.299 1.00 23.34 91 MET A C 1
ATOM 1229 O O . MET A 1 94 ? -14.380 6.631 32.682 1.00 23.16 91 MET A O 1
ATOM 1243 N N . VAL A 1 95 ? -14.662 8.010 34.435 1.00 24.17 92 VAL A N 1
ATOM 1244 C CA . VAL A 1 95 ? -13.359 7.670 34.988 1.00 25.32 92 VAL A CA 1
ATOM 1245 C C . VAL A 1 95 ? -13.335 6.219 35.449 1.00 24.63 92 VAL A C 1
ATOM 1246 O O . VAL A 1 95 ? -12.328 5.523 35.280 1.00 24.31 92 VAL A O 1
ATOM 1259 N N . ALA A 1 96 ? -14.451 5.730 36.001 1.00 23.94 93 ALA A N 1
ATOM 1260 C CA . ALA A 1 96 ? -14.503 4.339 36.437 1.00 23.97 93 ALA A CA 1
ATOM 1261 C C . ALA A 1 96 ? -14.380 3.370 35.262 1.00 22.26 93 ALA A C 1
ATOM 1262 O O . ALA A 1 96 ? -13.802 2.286 35.398 1.00 23.98 93 ALA A O 1
ATOM 1269 N N . ARG A 1 97 ? -14.933 3.717 34.100 1.00 21.77 94 ARG A N 1
ATOM 1270 C CA . ARG A 1 97 ? -14.754 2.853 32.931 1.00 23.17 94 ARG A CA 1
ATOM 1271 C C . ARG A 1 97 ? -13.277 2.721 32.607 1.00 23.02 94 ARG A C 1
ATOM 1272 O O . ARG A 1 97 ? -12.772 1.622 32.342 1.00 23.00 94 ARG A O 1
ATOM 1293 N N . LYS A 1 98 ? -12.583 3.854 32.601 1.00 22.61 95 LYS A N 1
ATOM 1294 C CA . LYS A 1 98 ? -11.150 3.879 32.367 1.00 22.37 95 LYS A CA 1
ATOM 1295 C C . LYS A 1 98 ? -10.418 3.037 33.408 1.00 22.63 95 LYS A C 1
ATOM 1296 O O . LYS A 1 98 ? -9.552 2.233 33.060 1.00 23.99 95 LYS A O 1
ATOM 1315 N N . ALA A 1 99 ? -10.796 3.176 34.686 1.00 23.14 96 ALA A N 1
ATOM 1316 C CA . ALA A 1 99 ? -10.121 2.416 35.734 1.00 24.89 96 ALA A CA 1
ATOM 1317 C C . ALA A 1 99 ? -10.310 0.922 35.530 1.00 24.78 96 ALA A C 1
ATOM 1318 O O . ALA A 1 99 ? -9.381 0.140 35.757 1.00 24.59 96 ALA A O 1
ATOM 1325 N N . ASN A 1 100 ? -11.506 0.505 35.072 1.00 25.58 97 ASN A N 1
ATOM 1326 C CA . ASN A 1 100 ? -11.757 -0.918 34.861 1.00 25.77 97 ASN A CA 1
ATOM 1327 C C . ASN A 1 100 ? -10.964 -1.450 33.677 1.00 26.01 97 ASN A C 1
ATOM 1328 O O . ASN A 1 100 ? -10.455 -2.578 33.718 1.00 25.98 97 ASN A O 1
ATOM 1339 N N . ILE A 1 101 ? -10.838 -0.654 32.616 1.00 24.46 98 ILE A N 1
ATOM 1340 C CA . ILE A 1 101 ? -9.994 -1.053 31.493 1.00 23.99 98 ILE A CA 1
ATOM 1341 C C . ILE A 1 101 ? -8.557 -1.250 31.958 1.00 24.11 98 ILE A C 1
ATOM 1342 O O . ILE A 1 101 ? -7.894 -2.222 31.573 1.00 24.77 98 ILE A O 1
ATOM 1358 N N . VAL A 1 102 ? -8.031 -0.302 32.748 1.00 24.71 99 VAL A N 1
ATOM 1359 C CA . VAL A 1 102 ? -6.661 -0.414 33.261 1.00 25.61 99 VAL A CA 1
ATOM 1360 C C . VAL A 1 102 ? -6.510 -1.684 34.081 1.00 26.71 99 VAL A C 1
ATOM 1361 O O . VAL A 1 102 ? -5.517 -2.414 33.955 1.00 26.36 99 VAL A O 1
ATOM 1374 N N . LYS A 1 103 ? -7.485 -1.962 34.949 1.00 25.87 100 LYS A N 1
ATOM 1375 C CA . LYS A 1 103 ? -7.404 -3.162 35.774 1.00 27.74 100 LYS A CA 1
ATOM 1376 C C . LYS A 1 103 ? -7.363 -4.413 34.899 1.00 26.71 100 LYS A C 1
ATOM 1377 O O . LYS A 1 103 ? -6.567 -5.327 35.142 1.00 27.98 100 LYS A O 1
ATOM 1396 N N . ASN A 1 104 ? -8.202 -4.464 33.858 1.00 27.58 101 ASN A N 1
ATOM 1397 C CA . ASN A 1 104 ? -8.227 -5.644 32.997 1.00 28.63 101 ASN A CA 1
ATOM 1398 C C . ASN A 1 104 ? -6.910 -5.815 32.254 1.00 28.70 101 ASN A C 1
ATOM 1399 O O . ASN A 1 104 ? -6.382 -6.931 32.154 1.00 30.82 101 ASN A O 1
ATOM 1410 N N . LEU A 1 105 ? -6.366 -4.731 31.715 1.00 27.35 102 LEU A N 1
ATOM 1411 C CA . LEU A 1 105 ? -5.137 -4.850 30.947 1.00 27.33 102 LEU A CA 1
ATOM 1412 C C . LEU A 1 105 ? -3.931 -5.153 31.838 1.00 27.48 102 LEU A C 1
ATOM 1413 O O . LEU A 1 105 ? -3.054 -5.936 31.448 1.00 28.00 102 LEU A O 1
ATOM 1429 N N . THR A 1 106 ? -3.862 -4.559 33.041 1.00 29.77 103 THR A N 1
ATOM 1430 C CA . THR A 1 106 ? -2.747 -4.886 33.931 1.00 31.65 103 THR A CA 1
ATOM 1431 C C . THR A 1 106 ? -2.815 -6.341 34.355 1.00 31.18 103 THR A C 1
ATOM 1432 O O . THR A 1 106 ? -1.783 -7.029 34.410 1.00 31.48 103 THR A O 1
ATOM 1443 N N . GLY A 1 107 ? -4.029 -6.839 34.613 1.00 30.95 104 GLY A N 1
ATOM 1444 C CA . GLY A 1 107 ? -4.198 -8.262 34.866 1.00 31.42 104 GLY A CA 1
ATOM 1445 C C . GLY A 1 107 ? -3.773 -9.108 33.677 1.00 31.75 104 GLY A C 1
ATOM 1446 O O . GLY A 1 107 ? -3.193 -10.186 33.840 1.00 33.62 104 GLY A O 1
ATOM 1450 N N . GLY A 1 108 ? -4.041 -8.625 32.467 1.00 30.07 105 GLY A N 1
ATOM 1451 C CA . GLY A 1 108 ? -3.664 -9.363 31.272 1.00 29.79 105 GLY A CA 1
ATOM 1452 C C . GLY A 1 108 ? -2.167 -9.541 31.112 1.00 29.56 105 GLY A C 1
ATOM 1453 O O . GLY A 1 108 ? -1.712 -10.521 30.512 1.00 29.66 105 GLY A O 1
ATOM 1457 N N . ILE A 1 109 ? -1.377 -8.569 31.573 1.00 28.38 106 ILE A N 1
ATOM 1458 C CA . ILE A 1 109 ? 0.071 -8.733 31.512 1.00 27.45 106 ILE A CA 1
ATOM 1459 C C . ILE A 1 109 ? 0.513 -9.841 32.454 1.00 27.20 106 ILE A C 1
ATOM 1460 O O . ILE A 1 109 ? 1.346 -10.686 32.101 1.00 27.57 106 ILE A O 1
ATOM 1476 N N . ALA A 1 110 ? -0.044 -9.866 33.662 1.00 27.63 107 ALA A N 1
ATOM 1477 C CA . ALA A 1 110 ? 0.262 -10.956 34.587 1.00 29.10 107 ALA A CA 1
ATOM 1478 C C . ALA A 1 110 ? -0.119 -12.305 33.978 1.00 29.26 107 ALA A C 1
ATOM 1479 O O . ALA A 1 110 ? 0.620 -13.286 34.096 1.00 29.78 107 ALA A O 1
ATOM 1486 N N . THR A 1 111 ? -1.250 -12.359 33.279 1.00 29.50 108 THR A N 1
ATOM 1487 C CA . THR A 1 111 ? -1.642 -13.599 32.613 1.00 29.74 108 THR A CA 1
ATOM 1488 C C . THR A 1 111 ? -0.632 -13.993 31.546 1.00 29.70 108 THR A C 1
ATOM 1489 O O . THR A 1 111 ? -0.276 -15.174 31.416 1.00 31.37 108 THR A O 1
ATOM 1500 N N . LEU A 1 112 ? -0.167 -13.021 30.760 1.00 28.38 109 LEU A N 1
ATOM 1501 C CA . LEU A 1 112 ? 0.859 -13.321 29.763 1.00 28.07 109 LEU A CA 1
ATOM 1502 C C . LEU A 1 112 ? 2.152 -13.793 30.413 1.00 27.92 109 LEU A C 1
ATOM 1503 O O . LEU A 1 112 ? 2.803 -14.708 29.903 1.00 27.85 109 LEU A O 1
ATOM 1519 N N . PHE A 1 113 ? 2.559 -13.161 31.519 1.00 26.63 110 PHE A N 1
ATOM 1520 C CA . PHE A 1 113 ? 3.766 -13.587 32.222 1.00 26.57 110 PHE A CA 1
ATOM 1521 C C . PHE A 1 113 ? 3.634 -15.041 32.674 1.00 26.96 110 PHE A C 1
ATOM 1522 O O . PHE A 1 113 ? 4.561 -15.847 32.499 1.00 27.98 110 PHE A O 1
ATOM 1539 N N . LYS A 1 114 ? 2.483 -15.393 33.255 1.00 28.83 111 LYS A N 1
ATOM 1540 C CA . LYS A 1 114 ? 2.275 -16.756 33.743 1.00 30.48 111 LYS A CA 1
ATOM 1541 C C . LYS A 1 114 ? 2.301 -17.759 32.591 1.00 31.85 111 LYS A C 1
ATOM 1542 O O . LYS A 1 114 ? 2.956 -18.803 32.683 1.00 33.17 111 LYS A O 1
ATOM 1546 N N . ALA A 1 115 ? 1.629 -17.442 31.476 1.00 32.20 112 ALA A N 1
ATOM 1547 C CA . ALA A 1 115 ? 1.601 -18.363 30.345 1.00 32.14 112 ALA A CA 1
ATOM 1548 C C . ALA A 1 115 ? 2.989 -18.562 29.749 1.00 31.45 112 ALA A C 1
ATOM 1549 O O . ALA A 1 115 ? 3.299 -19.644 29.232 1.00 33.47 112 ALA A O 1
ATOM 1556 N N . ASN A 1 116 ? 3.825 -17.532 29.780 1.00 28.82 113 ASN A N 1
ATOM 1557 C CA . ASN A 1 116 ? 5.152 -17.617 29.192 1.00 29.02 113 ASN A CA 1
ATOM 1558 C C . ASN A 1 116 ? 6.228 -18.033 30.188 1.00 30.38 113 ASN A C 1
ATOM 1559 O O . ASN A 1 116 ? 7.381 -18.224 29.784 1.00 32.35 113 ASN A O 1
ATOM 1570 N N . GLY A 1 117 ? 5.893 -18.171 31.470 1.00 31.04 114 GLY A N 1
ATOM 1571 C CA . GLY A 1 117 ? 6.879 -18.583 32.452 1.00 30.74 114 GLY A CA 1
ATOM 1572 C C . GLY A 1 117 ? 7.810 -17.503 32.952 1.00 30.06 114 GLY A C 1
ATOM 1573 O O . GLY A 1 117 ? 8.892 -17.819 33.445 1.00 32.08 114 GLY A O 1
ATOM 1577 N N . VAL A 1 118 ? 7.425 -16.240 32.850 1.00 29.06 115 VAL A N 1
ATOM 1578 C CA . VAL A 1 118 ? 8.198 -15.155 33.441 1.00 27.93 115 VAL A CA 1
ATOM 1579 C C . VAL A 1 118 ? 7.988 -15.160 34.948 1.00 28.85 115 VAL A C 1
ATOM 1580 O O . VAL A 1 118 ? 6.853 -15.242 35.425 1.00 30.42 115 VAL A O 1
ATOM 1593 N N . THR A 1 119 ? 9.080 -15.052 35.702 1.00 29.46 116 THR A N 1
ATOM 1594 C CA . THR A 1 119 ? 9.012 -14.941 37.154 1.00 30.12 116 THR A CA 1
ATOM 1595 C C . THR A 1 119 ? 8.918 -13.469 37.550 1.00 30.53 116 THR A C 1
ATOM 1596 O O . THR A 1 119 ? 9.798 -12.674 37.215 1.00 29.34 116 THR A O 1
ATOM 1607 N N . SER A 1 120 ? 7.871 -13.122 38.293 1.00 30.30 117 SER A N 1
ATOM 1608 C CA . SER A 1 120 ? 7.688 -11.765 38.790 1.00 29.77 117 SER A CA 1
ATOM 1609 C C . SER A 1 120 ? 8.260 -11.594 40.192 1.00 30.48 117 SER A C 1
ATOM 1610 O O . SER A 1 120 ? 8.028 -12.415 41.082 1.00 35.06 117 SER A O 1
ATOM 1618 N N . PHE A 1 121 ? 8.918 -10.462 40.405 1.00 29.84 118 PHE A N 1
ATOM 1619 C CA . PHE A 1 121 ? 9.309 -10.008 41.734 1.00 30.35 118 PHE A CA 1
ATOM 1620 C C . PHE A 1 121 ? 8.650 -8.663 42.002 1.00 29.28 118 PHE A C 1
ATOM 1621 O O . PHE A 1 121 ? 8.592 -7.807 41.112 1.00 30.27 118 PHE A O 1
ATOM 1638 N N . GLU A 1 122 ? 8.157 -8.470 43.221 1.00 30.39 119 GLU A N 1
ATOM 1639 C CA . GLU A 1 122 ? 7.550 -7.209 43.621 1.00 30.79 119 GLU A CA 1
ATOM 1640 C C . GLU A 1 122 ? 8.537 -6.418 44.458 1.00 30.76 119 GLU A C 1
ATOM 1641 O O . GLU A 1 122 ? 9.003 -6.912 45.495 1.00 33.48 119 GLU A O 1
ATOM 1653 N N . GLY A 1 123 ? 8.878 -5.218 44.007 1.00 29.76 120 GLY A N 1
ATOM 1654 C CA . GLY A 1 123 ? 9.815 -4.387 44.733 1.00 30.33 120 GLY A CA 1
ATOM 1655 C C . GLY A 1 123 ? 10.671 -3.538 43.808 1.00 30.18 120 GLY A C 1
ATOM 1656 O O . GLY A 1 123 ? 10.434 -3.432 42.610 1.00 29.24 120 GLY A O 1
ATOM 1660 N N . HIS A 1 124 ? 11.686 -2.930 44.414 1.00 29.65 121 HIS A N 1
ATOM 1661 C CA . HIS A 1 124 ? 12.610 -2.037 43.738 1.00 29.79 121 HIS A CA 1
ATOM 1662 C C . HIS A 1 124 ? 13.868 -2.799 43.352 1.00 28.98 121 HIS A C 1
ATOM 1663 O O . HIS A 1 124 ? 14.514 -3.407 44.212 1.00 29.32 121 HIS A O 1
ATOM 1677 N N . GLY A 1 125 ? 14.212 -2.758 42.072 1.00 28.19 122 GLY A N 1
ATOM 1678 C CA . GLY A 1 125 ? 15.428 -3.376 41.567 1.00 29.15 122 GLY A CA 1
ATOM 1679 C C . GLY A 1 125 ? 16.558 -2.364 41.478 1.00 30.10 122 GLY A C 1
ATOM 1680 O O . GLY A 1 125 ? 16.361 -1.218 41.033 1.00 29.70 122 GLY A O 1
ATOM 1684 N N . LYS A 1 126 ? 17.746 -2.794 41.882 1.00 30.37 123 LYS A N 1
ATOM 1685 C CA . LYS A 1 126 ? 18.929 -1.950 41.807 1.00 31.25 123 LYS A CA 1
ATOM 1686 C C . LYS A 1 126 ? 20.052 -2.795 41.221 1.00 30.63 123 LYS A C 1
ATOM 1687 O O . LYS A 1 126 ? 20.313 -3.914 41.697 1.00 29.97 123 LYS A O 1
ATOM 1706 N N . LEU A 1 127 ? 20.710 -2.275 40.191 1.00 29.04 124 LEU A N 1
ATOM 1707 C CA . LEU A 1 127 ? 21.834 -2.982 39.599 1.00 28.95 124 LEU A CA 1
ATOM 1708 C C . LEU A 1 127 ? 23.070 -2.758 40.450 1.00 29.61 124 LEU A C 1
ATOM 1709 O O . LEU A 1 127 ? 23.496 -1.614 40.631 1.00 30.20 124 LEU A O 1
ATOM 1725 N N . LEU A 1 128 ? 23.653 -3.845 40.909 1.00 30.06 125 LEU A N 1
ATOM 1726 C CA . LEU A 1 128 ? 24.919 -3.801 41.617 1.00 31.51 125 LEU A CA 1
ATOM 1727 C C . LEU A 1 128 ? 26.061 -4.118 40.653 1.00 31.92 125 LEU A C 1
ATOM 1728 O O . LEU A 1 128 ? 25.874 -4.383 39.468 1.00 32.43 125 LEU A O 1
ATOM 1744 N N . ALA A 1 129 ? 27.283 -4.117 41.182 1.00 33.74 126 ALA A N 1
ATOM 1745 C CA . ALA A 1 129 ? 28.417 -4.552 40.385 1.00 35.81 126 ALA A CA 1
ATOM 1746 C C . ALA A 1 129 ? 28.223 -5.985 39.907 1.00 37.25 126 ALA A C 1
ATOM 1747 O O . ALA A 1 129 ? 27.543 -6.795 40.544 1.00 36.86 126 ALA A O 1
ATOM 1754 N N . ASN A 1 130 ? 28.826 -6.288 38.758 1.00 38.71 127 ASN A N 1
ATOM 1755 C CA . ASN A 1 130 ? 28.953 -7.662 38.260 1.00 40.05 127 ASN A CA 1
ATOM 1756 C C . ASN A 1 130 ? 27.600 -8.301 37.946 1.00 40.52 127 ASN A C 1
ATOM 1757 O O . ASN A 1 130 ? 27.424 -9.509 38.130 1.00 39.93 127 ASN A O 1
ATOM 1768 N N . LYS A 1 131 ? 26.634 -7.498 37.479 1.00 39.46 128 LYS A N 1
ATOM 1769 C CA . LYS A 1 131 ? 25.338 -7.967 36.984 1.00 39.12 128 LYS A CA 1
ATOM 1770 C C . LYS A 1 131 ? 24.472 -8.603 38.061 1.00 38.54 128 LYS A C 1
ATOM 1771 O O . LYS A 1 131 ? 23.551 -9.364 37.748 1.00 41.57 128 LYS A O 1
ATOM 1790 N N . GLN A 1 132 ? 24.739 -8.324 39.324 1.00 36.63 129 GLN A N 1
ATOM 1791 C CA . GLN A 1 132 ? 23.850 -8.757 40.389 1.00 36.90 129 GLN A CA 1
ATOM 1792 C C . GLN A 1 132 ? 22.779 -7.695 40.574 1.00 36.06 129 GLN A C 1
ATOM 1793 O O . GLN A 1 132 ? 23.056 -6.490 40.508 1.00 37.21 129 GLN A O 1
ATOM 1807 N N . VAL A 1 133 ? 21.551 -8.138 40.800 1.00 33.62 130 VAL A N 1
ATOM 1808 C CA . VAL A 1 133 ? 20.426 -7.229 40.936 1.00 31.58 130 VAL A CA 1
ATOM 1809 C C . VAL A 1 133 ? 19.849 -7.404 42.334 1.00 32.77 130 VAL A C 1
ATOM 1810 O O . VAL A 1 133 ? 19.390 -8.491 42.689 1.00 33.66 130 VAL A O 1
ATOM 1823 N N . GLU A 1 134 ? 19.860 -6.329 43.111 1.00 32.27 131 GLU A N 1
ATOM 1824 C CA . GLU A 1 134 ? 19.289 -6.328 44.451 1.00 32.04 131 GLU A CA 1
ATOM 1825 C C . GLU A 1 134 ? 17.829 -5.942 44.339 1.00 32.14 131 GLU A C 1
ATOM 1826 O O . GLU A 1 134 ? 17.507 -4.899 43.765 1.00 32.80 131 GLU A O 1
ATOM 1838 N N . VAL A 1 135 ? 16.955 -6.786 44.877 1.00 31.58 132 VAL A N 1
ATOM 1839 C CA . VAL A 1 135 ? 15.524 -6.520 44.906 1.00 31.33 132 VAL A CA 1
ATOM 1840 C C . VAL A 1 135 ? 15.141 -6.206 46.345 1.00 31.06 132 VAL A C 1
ATOM 1841 O O . VAL A 1 135 ? 15.308 -7.050 47.237 1.00 32.64 132 VAL A O 1
ATOM 1854 N N . THR A 1 136 ? 14.627 -5.003 46.568 1.00 31.08 133 THR A N 1
ATOM 1855 C CA . THR A 1 136 ? 14.109 -4.593 47.870 1.00 31.54 133 THR A CA 1
ATOM 1856 C C . THR A 1 136 ? 12.599 -4.783 47.822 1.00 31.70 133 THR A C 1
ATOM 1857 O O . THR A 1 136 ? 11.908 -4.131 47.033 1.00 32.49 133 THR A O 1
ATOM 1868 N N . GLY A 1 137 ? 12.095 -5.699 48.634 1.00 32.96 134 GLY A N 1
ATOM 1869 C CA . GLY A 1 137 ? 10.686 -5.997 48.640 1.00 33.43 134 GLY A CA 1
ATOM 1870 C C . GLY A 1 137 ? 9.885 -4.882 49.260 1.00 36.22 134 GLY A C 1
ATOM 1871 O O . GLY A 1 137 ? 10.412 -3.896 49.781 1.00 36.68 134 GLY A O 1
ATOM 1875 N N . LEU A 1 138 ? 8.561 -5.038 49.178 1.00 37.21 135 LEU A N 1
ATOM 1876 C CA . LEU A 1 138 ? 7.690 -4.003 49.695 1.00 39.76 135 LEU A CA 1
ATOM 1877 C C . LEU A 1 138 ? 7.807 -3.869 51.204 1.00 41.56 135 LEU A C 1
ATOM 1878 O O . LEU A 1 138 ? 7.456 -2.810 51.728 1.00 45.00 135 LEU A O 1
ATOM 1894 N N . ASP A 1 139 ? 8.318 -4.896 51.904 1.00 39.75 136 ASP A N 1
ATOM 1895 C CA . ASP A 1 139 ? 8.581 -4.853 53.337 1.00 42.05 136 ASP A CA 1
ATOM 1896 C C . ASP A 1 139 ? 9.999 -4.407 53.655 1.00 41.78 136 ASP A C 1
ATOM 1897 O O . ASP A 1 139 ? 10.397 -4.429 54.827 1.00 44.01 136 ASP A O 1
ATOM 1906 N N . GLY A 1 140 ? 10.776 -4.011 52.652 1.00 40.41 137 GLY A N 1
ATOM 1907 C CA . GLY A 1 140 ? 12.120 -3.539 52.884 1.00 39.19 137 GLY A CA 1
ATOM 1908 C C . GLY A 1 140 ? 13.171 -4.620 52.949 1.00 38.83 137 GLY A C 1
ATOM 1909 O O . GLY A 1 140 ? 14.353 -4.295 53.087 1.00 39.14 137 GLY A O 1
ATOM 1913 N N . LYS A 1 141 ? 12.794 -5.890 52.883 1.00 37.81 138 LYS A N 1
ATOM 1914 C CA . LYS A 1 141 ? 13.791 -6.949 52.913 1.00 35.59 138 LYS A CA 1
ATOM 1915 C C . LYS A 1 141 ? 14.411 -7.084 51.529 1.00 35.25 138 LYS A C 1
ATOM 1916 O O . LYS A 1 141 ? 13.769 -6.787 50.520 1.00 34.99 138 LYS A O 1
ATOM 1935 N N . THR A 1 142 ? 15.676 -7.485 51.483 1.00 35.75 139 THR A N 1
ATOM 1936 C CA . THR A 1 142 ? 16.421 -7.574 50.237 1.00 37.41 139 THR A CA 1
ATOM 1937 C C . THR A 1 142 ? 16.813 -9.004 49.892 1.00 37.51 139 THR A C 1
ATOM 1938 O O . THR A 1 142 ? 16.975 -9.865 50.761 1.00 39.51 139 THR A O 1
ATOM 1949 N N . GLN A 1 143 ? 16.957 -9.233 48.592 1.00 37.07 140 GLN A N 1
ATOM 1950 C CA . GLN A 1 143 ? 17.584 -10.426 48.053 1.00 39.13 140 GLN A CA 1
ATOM 1951 C C . GLN A 1 143 ? 18.353 -10.010 46.806 1.00 38.32 140 GLN A C 1
ATOM 1952 O O . GLN A 1 143 ? 18.118 -8.941 46.237 1.00 37.84 140 GLN A O 1
ATOM 1966 N N . VAL A 1 144 ? 19.330 -10.827 46.428 1.00 38.39 141 VAL A N 1
ATOM 1967 C CA . VAL A 1 144 ? 20.157 -10.578 45.254 1.00 38.14 141 VAL A CA 1
ATOM 1968 C C . VAL A 1 144 ? 19.885 -11.658 44.214 1.00 38.61 141 VAL A C 1
ATOM 1969 O O . VAL A 1 144 ? 19.884 -12.853 44.529 1.00 39.79 141 VAL A O 1
ATOM 1982 N N . LEU A 1 145 ? 19.644 -11.235 42.980 1.00 37.28 142 LEU A N 1
ATOM 1983 C CA . LEU A 1 145 ? 19.507 -12.143 41.853 1.00 36.81 142 LEU A CA 1
ATOM 1984 C C . LEU A 1 145 ? 20.797 -12.140 41.052 1.00 36.11 142 LEU A C 1
ATOM 1985 O O . LEU A 1 145 ? 21.377 -11.079 40.795 1.00 36.67 142 LEU A O 1
ATOM 2001 N N . GLU A 1 146 ? 21.234 -13.329 40.649 1.00 35.74 143 GLU A N 1
ATOM 2002 C CA . GLU A 1 146 ? 22.418 -13.474 39.810 1.00 35.62 143 GLU A CA 1
ATOM 2003 C C . GLU A 1 146 ? 21.952 -13.538 38.366 1.00 34.80 143 GLU A C 1
ATOM 2004 O O . GLU A 1 146 ? 21.363 -14.537 37.943 1.00 37.30 143 GLU A O 1
ATOM 2008 N N . ALA A 1 147 ? 22.286 -12.515 37.588 1.00 33.67 144 ALA A N 1
ATOM 2009 C CA . ALA A 1 147 ? 21.745 -12.353 36.245 1.00 32.28 144 ALA A CA 1
ATOM 2010 C C . ALA A 1 147 ? 22.859 -12.539 35.229 1.00 32.78 144 ALA A C 1
ATOM 2011 O O . ALA A 1 147 ? 23.912 -11.899 35.330 1.00 33.56 144 ALA A O 1
ATOM 2018 N N . GLU A 1 148 ? 22.609 -13.370 34.223 1.00 31.90 145 GLU A N 1
ATOM 2019 C CA . GLU A 1 148 ? 23.547 -13.445 33.110 1.00 32.42 145 GLU A CA 1
ATOM 2020 C C . GLU A 1 148 ? 23.420 -12.208 32.237 1.00 29.03 145 GLU A C 1
ATOM 2021 O O . GLU A 1 148 ? 24.410 -11.756 31.649 1.00 29.99 145 GLU A O 1
ATOM 2033 N N . ASN A 1 149 ? 22.221 -11.628 32.197 1.00 27.98 146 ASN A N 1
ATOM 2034 C CA . ASN A 1 149 ? 21.941 -10.424 31.429 1.00 26.83 146 ASN A CA 1
ATOM 2035 C C . ASN A 1 149 ? 20.918 -9.626 32.216 1.00 25.96 146 ASN A C 1
ATOM 2036 O O . ASN A 1 149 ? 20.025 -10.207 32.833 1.00 27.18 146 ASN A O 1
ATOM 2047 N N . VAL A 1 150 ? 21.039 -8.302 32.171 1.00 26.27 147 VAL A N 1
ATOM 2048 C CA . VAL A 1 150 ? 20.096 -7.396 32.817 1.00 25.17 147 VAL A CA 1
ATOM 2049 C C . VAL A 1 150 ? 19.530 -6.460 31.759 1.00 24.25 147 VAL A C 1
ATOM 2050 O O . VAL A 1 150 ? 20.278 -5.930 30.933 1.00 25.07 147 VAL A O 1
ATOM 2063 N N . ILE A 1 151 ? 18.215 -6.247 31.798 1.00 23.86 148 ILE A N 1
ATOM 2064 C CA . ILE A 1 151 ? 17.533 -5.298 30.908 1.00 22.29 148 ILE A CA 1
ATOM 2065 C C . ILE A 1 151 ? 16.927 -4.233 31.802 1.00 23.28 148 ILE A C 1
ATOM 2066 O O . ILE A 1 151 ? 16.002 -4.519 32.567 1.00 24.21 148 ILE A O 1
ATOM 2082 N N . ILE A 1 152 ? 17.449 -3.022 31.724 1.00 23.60 149 ILE A N 1
ATOM 2083 C CA . ILE A 1 152 ? 16.965 -1.906 32.527 1.00 23.99 149 ILE A CA 1
ATOM 2084 C C . ILE A 1 152 ? 15.864 -1.204 31.741 1.00 22.60 149 ILE A C 1
ATOM 2085 O O . ILE A 1 152 ? 16.094 -0.738 30.615 1.00 23.93 149 ILE A O 1
ATOM 2101 N N . ALA A 1 153 ? 14.685 -1.117 32.338 1.00 21.87 150 ALA A N 1
ATOM 2102 C CA . ALA A 1 153 ? 13.525 -0.519 31.669 1.00 22.44 150 ALA A CA 1
ATOM 2103 C C . ALA A 1 153 ? 12.727 0.306 32.673 1.00 21.60 150 ALA A C 1
ATOM 2104 O O . ALA A 1 153 ? 11.520 0.128 32.849 1.00 22.03 150 ALA A O 1
ATOM 2111 N N . SER A 1 154 ? 13.412 1.232 33.364 1.00 22.36 151 SER A N 1
ATOM 2112 C CA . SER A 1 154 ? 12.842 1.976 34.496 1.00 23.43 151 SER A CA 1
ATOM 2113 C C . SER A 1 154 ? 12.000 3.185 34.082 1.00 23.59 151 SER A C 1
ATOM 2114 O O . SER A 1 154 ? 11.380 3.828 34.941 1.00 24.07 151 SER A O 1
ATOM 2122 N N . GLY A 1 155 ? 11.921 3.485 32.780 1.00 23.81 152 GLY A N 1
ATOM 2123 C CA . GLY A 1 155 ? 10.929 4.436 32.327 1.00 23.95 152 GLY A CA 1
ATOM 2124 C C . GLY A 1 155 ? 11.180 5.897 32.675 1.00 21.97 152 GLY A C 1
ATOM 2125 O O . GLY A 1 155 ? 12.321 6.383 32.744 1.00 23.76 152 GLY A O 1
ATOM 2129 N N . SER A 1 156 ? 10.071 6.621 32.848 1.00 23.56 153 SER A N 1
ATOM 2130 C CA . SER A 1 156 ? 10.083 8.069 32.973 1.00 24.13 153 SER A CA 1
ATOM 2131 C C . SER A 1 156 ? 9.043 8.515 33.996 1.00 24.73 153 SER A C 1
ATOM 2132 O O . SER A 1 156 ? 8.268 7.710 34.520 1.00 26.01 153 SER A O 1
ATOM 2140 N N . ARG A 1 157 ? 9.033 9.817 34.267 1.00 24.61 154 ARG A N 1
ATOM 2141 C CA . ARG A 1 157 ? 8.038 10.458 35.111 1.00 25.74 154 ARG A CA 1
ATOM 2142 C C . ARG A 1 157 ? 7.864 11.874 34.593 1.00 25.86 154 ARG A C 1
ATOM 2143 O O . ARG A 1 157 ? 8.677 12.366 33.795 1.00 26.25 154 ARG A O 1
ATOM 2164 N N . PRO A 1 158 ? 6.823 12.560 35.021 1.00 27.23 155 PRO A N 1
ATOM 2165 C CA . PRO A 1 158 ? 6.613 13.934 34.561 1.00 27.60 155 PRO A CA 1
ATOM 2166 C C . PRO A 1 158 ? 7.713 14.867 35.052 1.00 28.54 155 PRO A C 1
ATOM 2167 O O . PRO A 1 158 ? 8.242 14.740 36.170 1.00 29.00 155 PRO A O 1
ATOM 2178 N N . VAL A 1 159 ? 8.030 15.853 34.220 1.00 29.73 156 VAL A N 1
ATOM 2179 C CA . VAL A 1 159 ? 8.906 16.935 34.643 1.00 30.83 156 VAL A CA 1
ATOM 2180 C C . VAL A 1 159 ? 8.179 17.815 35.648 1.00 31.45 156 VAL A C 1
ATOM 2181 O O . VAL A 1 159 ? 7.012 18.154 35.482 1.00 31.47 156 VAL A O 1
ATOM 2194 N N . GLU A 1 160 ? 8.882 18.197 36.716 1.00 33.63 157 GLU A N 1
ATOM 2195 C CA . GLU A 1 160 ? 8.373 19.156 37.693 1.00 35.08 157 GLU A CA 1
ATOM 2196 C C . GLU A 1 160 ? 9.021 20.510 37.436 1.00 36.75 157 GLU A C 1
ATOM 2197 O O . GLU A 1 160 ? 10.198 20.583 37.072 1.00 36.75 157 GLU A O 1
ATOM 2209 N N . ILE A 1 161 ? 8.264 21.583 37.630 1.00 36.67 158 ILE A N 1
ATOM 2210 C CA . ILE A 1 161 ? 8.837 22.901 37.385 1.00 37.20 158 ILE A CA 1
ATOM 2211 C C . ILE A 1 161 ? 8.704 23.742 38.652 1.00 39.64 158 ILE A C 1
ATOM 2212 O O . ILE A 1 161 ? 7.653 23.719 39.307 1.00 41.19 158 ILE A O 1
ATOM 2228 N N . PRO A 1 162 ? 9.726 24.497 39.032 1.00 42.61 159 PRO A N 1
ATOM 2229 C CA . PRO A 1 162 ? 9.666 25.205 40.293 1.00 42.83 159 PRO A CA 1
ATOM 2230 C C . PRO A 1 162 ? 8.481 26.156 40.388 1.00 43.59 159 PRO A C 1
ATOM 2231 O O . PRO A 1 162 ? 7.893 26.291 41.473 1.00 45.89 159 PRO A O 1
ATOM 2242 N N . PRO A 1 163 ? 8.093 26.850 39.311 1.00 42.14 160 PRO A N 1
ATOM 2243 C CA . PRO A 1 163 ? 6.999 27.830 39.450 1.00 43.60 160 PRO A CA 1
ATOM 2244 C C . PRO A 1 163 ? 5.607 27.226 39.608 1.00 43.78 160 PRO A C 1
ATOM 2245 O O . PRO A 1 163 ? 4.654 27.989 39.828 1.00 45.20 160 PRO A O 1
ATOM 2256 N N . ALA A 1 164 ? 5.444 25.905 39.494 1.00 42.01 161 ALA A N 1
ATOM 2257 C CA . ALA A 1 164 ? 4.129 25.268 39.608 1.00 41.13 161 ALA A CA 1
ATOM 2258 C C . ALA A 1 164 ? 4.298 23.902 40.256 1.00 40.45 161 ALA A C 1
ATOM 2259 O O . ALA A 1 164 ? 4.066 22.860 39.634 1.00 39.13 161 ALA A O 1
ATOM 2266 N N . PRO A 1 165 ? 4.686 23.871 41.519 1.00 41.61 162 PRO A N 1
ATOM 2267 C CA . PRO A 1 165 ? 4.845 22.589 42.205 1.00 41.06 162 PRO A CA 1
ATOM 2268 C C . PRO A 1 165 ? 3.487 21.940 42.402 1.00 39.71 162 PRO A C 1
ATOM 2269 O O . PRO A 1 165 ? 2.474 22.615 42.612 1.00 40.24 162 PRO A O 1
ATOM 2280 N N . LEU A 1 166 ? 3.465 20.614 42.312 1.00 38.98 163 LEU A N 1
ATOM 2281 C CA . LEU A 1 166 ? 2.215 19.901 42.535 1.00 38.48 163 LEU A CA 1
ATOM 2282 C C . LEU A 1 166 ? 1.689 20.254 43.925 1.00 38.16 163 LEU A C 1
ATOM 2283 O O . LEU A 1 166 ? 2.451 20.317 44.897 1.00 38.14 163 LEU A O 1
ATOM 2299 N N . THR A 1 167 ? 0.390 20.518 44.015 1.00 39.37 164 THR A N 1
ATOM 2300 C CA . THR A 1 167 ? -0.208 21.015 45.251 1.00 41.64 164 THR A CA 1
ATOM 2301 C C . THR A 1 167 ? -1.609 20.442 45.384 1.00 42.31 164 THR A C 1
ATOM 2302 O O . THR A 1 167 ? -2.472 20.694 44.535 1.00 40.70 164 THR A O 1
ATOM 2313 N N . ASP A 1 168 ? -1.841 19.703 46.468 1.00 45.32 165 ASP A N 1
ATOM 2314 C CA . ASP A 1 168 ? -3.182 19.266 46.863 1.00 47.58 165 ASP A CA 1
ATOM 2315 C C . ASP A 1 168 ? -3.869 18.669 45.636 1.00 49.10 165 ASP A C 1
ATOM 2316 O O . ASP A 1 168 ? -3.279 17.813 44.960 1.00 51.24 165 ASP A O 1
ATOM 2320 N N . ASP A 1 169 ? -5.093 19.079 45.311 1.00 49.33 166 ASP A N 1
ATOM 2321 C CA . ASP A 1 169 ? -5.784 18.632 44.108 1.00 49.13 166 ASP A CA 1
ATOM 2322 C C . ASP A 1 169 ? -5.855 19.728 43.054 1.00 44.59 166 ASP A C 1
ATOM 2323 O O . ASP A 1 169 ? -6.554 19.565 42.045 1.00 42.72 166 ASP A O 1
ATOM 2332 N N . ILE A 1 170 ? -5.129 20.822 43.254 1.00 41.75 167 ILE A N 1
ATOM 2333 C CA . ILE A 1 170 ? -5.271 22.031 42.457 1.00 41.73 167 ILE A CA 1
ATOM 2334 C C . ILE A 1 170 ? -4.240 22.086 41.341 1.00 39.12 167 ILE A C 1
ATOM 2335 O O . ILE A 1 170 ? -4.577 22.392 40.199 1.00 39.01 167 ILE A O 1
ATOM 2351 N N . ILE A 1 171 ? -2.971 21.831 41.659 1.00 36.43 168 ILE A N 1
ATOM 2352 C CA . ILE A 1 171 ? -1.899 21.746 40.666 1.00 36.84 168 ILE A CA 1
ATOM 2353 C C . ILE A 1 171 ? -1.518 20.280 40.559 1.00 34.75 168 ILE A C 1
ATOM 2354 O O . ILE A 1 171 ? -1.046 19.673 41.530 1.00 34.54 168 ILE A O 1
ATOM 2370 N N . VAL A 1 172 ? -1.728 19.705 39.371 1.00 32.69 169 VAL A N 1
ATOM 2371 C CA . VAL A 1 172 ? -1.571 18.278 39.145 1.00 29.93 169 VAL A CA 1
ATOM 2372 C C . VAL A 1 172 ? -0.670 18.075 37.930 1.00 29.55 169 VAL A C 1
ATOM 2373 O O . VAL A 1 172 ? -0.406 19.006 37.165 1.00 32.21 169 VAL A O 1
ATOM 2386 N N . ASP A 1 173 ? -0.168 16.852 37.784 1.00 27.41 170 ASP A N 1
ATOM 2387 C CA . ASP A 1 173 ? 0.443 16.426 36.524 1.00 27.20 170 ASP A CA 1
ATOM 2388 C C . ASP A 1 173 ? -0.531 15.546 35.754 1.00 25.72 170 ASP A C 1
ATOM 2389 O O . ASP A 1 173 ? -1.728 15.493 36.055 1.00 27.04 170 ASP A O 1
ATOM 2398 N N . SER A 1 174 ? -0.030 14.876 34.712 1.00 25.09 171 SER A N 1
ATOM 2399 C CA . SER A 1 174 ? -0.931 14.082 33.879 1.00 24.79 171 SER A CA 1
ATOM 2400 C C . SER A 1 174 ? -1.660 13.002 34.689 1.00 26.05 171 SER A C 1
ATOM 2401 O O . SER A 1 174 ? -2.807 12.653 34.375 1.00 27.93 171 SER A O 1
ATOM 2409 N N . THR A 1 175 ? -1.025 12.449 35.715 1.00 27.15 172 THR A N 1
ATOM 2410 C CA . THR A 1 175 ? -1.689 11.415 36.496 1.00 27.65 172 THR A CA 1
ATOM 2411 C C . THR A 1 175 ? -2.937 11.970 37.187 1.00 28.27 172 THR A C 1
ATOM 2412 O O . THR A 1 175 ? -4.018 11.363 37.132 1.00 28.68 172 THR A O 1
ATOM 2423 N N . GLY A 1 176 ? -2.826 13.150 37.791 1.00 29.30 173 GLY A N 1
ATOM 2424 C CA . GLY A 1 176 ? -3.986 13.733 38.447 1.00 29.00 173 GLY A CA 1
ATOM 2425 C C . GLY A 1 176 ? -5.054 14.163 37.465 1.00 29.66 173 GLY A C 1
ATOM 2426 O O . GLY A 1 176 ? -6.251 14.070 37.756 1.00 29.46 173 GLY A O 1
ATOM 2430 N N . ALA A 1 177 ? -4.640 14.605 36.281 1.00 28.02 174 ALA A N 1
ATOM 2431 C CA . ALA A 1 177 ? -5.573 15.062 35.262 1.00 27.98 174 ALA A CA 1
ATOM 2432 C C . ALA A 1 177 ? -6.460 13.949 34.735 1.00 28.00 174 ALA A C 1
ATOM 2433 O O . ALA A 1 177 ? -7.520 14.237 34.165 1.00 28.64 174 ALA A O 1
ATOM 2440 N N . LEU A 1 178 ? -6.033 12.700 34.869 1.00 26.15 175 LEU A N 1
ATOM 2441 C CA . LEU A 1 178 ? -6.819 11.563 34.438 1.00 26.87 175 LEU A CA 1
ATOM 2442 C C . LEU A 1 178 ? -7.745 11.068 35.538 1.00 27.25 175 LEU A C 1
ATOM 2443 O O . LEU A 1 178 ? -8.423 10.055 35.352 1.00 28.99 175 LEU A O 1
ATOM 2459 N N . GLU A 1 179 ? -7.777 11.764 36.674 1.00 28.97 176 GLU A N 1
ATOM 2460 C CA . GLU A 1 179 ? -8.537 11.354 37.844 1.00 28.71 176 GLU A CA 1
ATOM 2461 C C . GLU A 1 179 ? -9.505 12.421 38.329 1.00 29.52 176 GLU A C 1
ATOM 2462 O O . GLU A 1 179 ? -10.100 12.242 39.392 1.00 30.02 176 GLU A O 1
ATOM 2474 N N . PHE A 1 180 ? -9.680 13.532 37.615 1.00 29.55 177 PHE A N 1
ATOM 2475 C CA . PHE A 1 180 ? -10.671 14.497 38.067 1.00 29.24 177 PHE A CA 1
ATOM 2476 C C . PHE A 1 180 ? -12.020 13.796 38.186 1.00 29.68 177 PHE A C 1
ATOM 2477 O O . PHE A 1 180 ? -12.421 13.023 37.306 1.00 30.51 177 PHE A O 1
ATOM 2494 N N . GLN A 1 181 ? -12.740 14.097 39.264 1.00 30.68 178 GLN A N 1
ATOM 2495 C CA . GLN A 1 181 ? -14.061 13.528 39.474 1.00 31.19 178 GLN A CA 1
ATOM 2496 C C . GLN A 1 181 ? -15.168 14.489 39.083 1.00 31.48 178 GLN A C 1
ATOM 2497 O O . GLN A 1 181 ? -16.342 14.118 39.140 1.00 31.80 178 GLN A O 1
ATOM 2511 N N . ALA A 1 182 ? -14.815 15.701 38.659 1.00 31.09 179 ALA A N 1
ATOM 2512 C CA . ALA A 1 182 ? -15.773 16.671 38.157 1.00 32.82 179 ALA A CA 1
ATOM 2513 C C . ALA A 1 182 ? -15.061 17.531 37.130 1.00 33.80 179 ALA A C 1
ATOM 2514 O O . ALA A 1 182 ? -13.840 17.618 37.129 1.00 33.36 179 ALA A O 1
ATOM 2521 N N . VAL A 1 183 ? -15.830 18.136 36.229 1.00 33.08 180 VAL A N 1
ATOM 2522 C CA . VAL A 1 183 ? -15.240 19.001 35.207 1.00 33.90 180 VAL A CA 1
ATOM 2523 C C . VAL A 1 183 ? -14.760 20.292 35.859 1.00 35.42 180 VAL A C 1
ATOM 2524 O O . VAL A 1 183 ? -15.578 21.010 36.447 1.00 36.22 180 VAL A O 1
ATOM 2537 N N . PRO A 1 184 ? -13.487 20.658 35.742 1.00 35.67 181 PRO A N 1
ATOM 2538 C CA . PRO A 1 184 ? -13.055 21.971 36.235 1.00 37.45 181 PRO A CA 1
ATOM 2539 C C . PRO A 1 184 ? -13.655 23.093 35.400 1.00 39.27 181 PRO A C 1
ATOM 2540 O O . PRO A 1 184 ? -13.693 23.030 34.170 1.00 38.36 181 PRO A O 1
ATOM 2551 N N . LYS A 1 185 ? -14.117 24.140 36.072 1.00 40.81 182 LYS A N 1
ATOM 2552 C CA . LYS A 1 185 ? -14.761 25.224 35.341 1.00 42.01 182 LYS A CA 1
ATOM 2553 C C . LYS A 1 185 ? -13.758 25.956 34.461 1.00 40.21 182 LYS A C 1
ATOM 2554 O O . LYS A 1 185 ? -14.005 26.181 33.269 1.00 39.64 182 LYS A O 1
ATOM 2573 N N . LYS A 1 186 ? -12.623 26.337 35.038 1.00 39.15 183 LYS A N 1
ATOM 2574 C CA . LYS A 1 186 ? -11.495 26.905 34.311 1.00 40.76 183 LYS A CA 1
ATOM 2575 C C . LYS A 1 186 ? -10.295 25.999 34.530 1.00 39.00 183 LYS A C 1
ATOM 2576 O O . LYS A 1 186 ? -9.917 25.725 35.677 1.00 39.60 183 LYS A O 1
ATOM 2595 N N . LEU A 1 187 ? -9.693 25.546 33.436 1.00 35.88 184 LEU A N 1
ATOM 2596 C CA . LEU A 1 187 ? -8.564 24.632 33.487 1.00 33.62 184 LEU A CA 1
ATOM 2597 C C . LEU A 1 187 ? -7.375 25.258 32.774 1.00 32.18 184 LEU A C 1
ATOM 2598 O O . LEU A 1 187 ? -7.493 25.681 31.619 1.00 31.78 184 LEU A O 1
ATOM 2614 N N . GLY A 1 188 ? -6.244 25.331 33.472 1.00 31.37 185 GLY A N 1
ATOM 2615 C CA . GLY A 1 188 ? -4.984 25.737 32.871 1.00 30.46 185 GLY A CA 1
ATOM 2616 C C . GLY A 1 188 ? -4.098 24.530 32.613 1.00 30.50 185 GLY A C 1
ATOM 2617 O O . GLY A 1 188 ? -4.102 23.564 33.376 1.00 32.28 185 GLY A O 1
ATOM 2621 N N . VAL A 1 189 ? -3.373 24.574 31.500 1.00 29.46 186 VAL A N 1
ATOM 2622 C CA . VAL A 1 189 ? -2.438 23.518 31.129 1.00 28.90 186 VAL A CA 1
ATOM 2623 C C . VAL A 1 189 ? -1.125 24.180 30.746 1.00 29.42 186 VAL A C 1
ATOM 2624 O O . VAL A 1 189 ? -1.113 25.080 29.900 1.00 31.26 186 VAL A O 1
ATOM 2637 N N . ILE A 1 190 ? -0.021 23.744 31.362 1.00 28.08 187 ILE A N 1
ATOM 2638 C CA . ILE A 1 190 ? 1.311 24.233 31.007 1.00 29.32 187 ILE A CA 1
ATOM 2639 C C . ILE A 1 190 ? 1.964 23.220 30.074 1.00 29.41 187 ILE A C 1
ATOM 2640 O O . ILE A 1 190 ? 2.321 22.109 30.493 1.00 29.22 187 ILE A O 1
ATOM 2656 N N . GLY A 1 191 ? 2.139 23.619 28.811 1.00 28.97 188 GLY A N 1
ATOM 2657 C CA . GLY A 1 191 ? 2.720 22.758 27.806 1.00 27.18 188 GLY A CA 1
ATOM 2658 C C . GLY A 1 191 ? 1.690 22.389 26.753 1.00 26.79 188 GLY A C 1
ATOM 2659 O O . GLY A 1 191 ? 0.660 21.764 27.055 1.00 28.76 188 GLY A O 1
ATOM 2663 N N . ALA A 1 192 ? 1.958 22.822 25.522 1.00 27.33 189 ALA A N 1
ATOM 2664 C CA . ALA A 1 192 ? 1.087 22.539 24.378 1.00 26.61 189 ALA A CA 1
ATOM 2665 C C . ALA A 1 192 ? 1.637 21.420 23.509 1.00 26.37 189 ALA A C 1
ATOM 2666 O O . ALA A 1 192 ? 1.485 21.448 22.285 1.00 27.79 189 ALA A O 1
ATOM 2673 N N . GLY A 1 193 ? 2.236 20.404 24.127 1.00 25.78 190 GLY A N 1
ATOM 2674 C CA . GLY A 1 193 ? 2.642 19.196 23.446 1.00 25.92 190 GLY A CA 1
ATOM 2675 C C . GLY A 1 193 ? 1.540 18.161 23.470 1.00 24.71 190 GLY A C 1
ATOM 2676 O O . GLY A 1 193 ? 0.405 18.429 23.857 1.00 24.58 190 GLY A O 1
ATOM 2680 N N . VAL A 1 194 ? 1.890 16.948 23.043 1.00 24.24 191 VAL A N 1
ATOM 2681 C CA . VAL A 1 194 ? 0.886 15.897 22.874 1.00 23.35 191 VAL A CA 1
ATOM 2682 C C . VAL A 1 194 ? 0.074 15.681 24.146 1.00 22.41 191 VAL A C 1
ATOM 2683 O O . VAL A 1 194 ? -1.162 15.646 24.116 1.00 21.39 191 VAL A O 1
ATOM 2696 N N . ILE A 1 195 ? 0.745 15.562 25.291 1.00 23.98 192 ILE A N 1
ATOM 2697 C CA . ILE A 1 195 ? 0.035 15.256 26.529 1.00 24.18 192 ILE A CA 1
ATOM 2698 C C . ILE A 1 195 ? -0.912 16.393 26.917 1.00 23.37 192 ILE A C 1
ATOM 2699 O O . ILE A 1 195 ? -2.081 16.169 27.283 1.00 22.71 192 ILE A O 1
ATOM 2715 N N . GLY A 1 196 ? -0.417 17.626 26.867 1.00 24.05 193 GLY A N 1
ATOM 2716 C CA . GLY A 1 196 ? -1.249 18.760 27.240 1.00 23.01 193 GLY A CA 1
ATOM 2717 C C . GLY A 1 196 ? -2.439 18.947 26.314 1.00 22.71 193 GLY A C 1
ATOM 2718 O O . GLY A 1 196 ? -3.529 19.284 26.766 1.00 24.14 193 GLY A O 1
ATOM 2722 N N . LEU A 1 197 ? -2.244 18.735 25.008 1.00 22.25 194 LEU A N 1
ATOM 2723 C CA . LEU A 1 197 ? -3.341 18.874 24.051 1.00 21.74 194 LEU A CA 1
ATOM 2724 C C . LEU A 1 197 ? -4.394 17.793 24.249 1.00 21.36 194 LEU A C 1
ATOM 2725 O O . LEU A 1 197 ? -5.600 18.059 24.120 1.00 22.31 194 LEU A O 1
ATOM 2741 N N . GLU A 1 198 ? -3.960 16.571 24.544 1.00 21.15 195 GLU A N 1
ATOM 2742 C CA . GLU A 1 198 ? -4.910 15.487 24.782 1.00 20.29 195 GLU A CA 1
ATOM 2743 C C . GLU A 1 198 ? -5.714 15.737 26.041 1.00 19.75 195 GLU A C 1
ATOM 2744 O O . GLU A 1 198 ? -6.948 15.622 26.032 1.00 20.32 195 GLU A O 1
ATOM 2756 N N . LEU A 1 199 ? -5.028 16.071 27.137 1.00 20.35 196 LEU A N 1
ATOM 2757 C CA . LEU A 1 199 ? -5.742 16.279 28.394 1.00 20.42 196 LEU A CA 1
ATOM 2758 C C . LEU A 1 199 ? -6.650 17.494 28.297 1.00 22.73 196 LEU A C 1
ATOM 2759 O O . LEU A 1 199 ? -7.768 17.479 28.818 1.00 23.77 196 LEU A O 1
ATOM 2775 N N . GLY A 1 200 ? -6.187 18.557 27.636 1.00 22.56 197 GLY A N 1
ATOM 2776 C CA . GLY A 1 200 ? -7.025 19.731 27.469 1.00 23.91 197 GLY A CA 1
ATOM 2777 C C . GLY A 1 200 ? -8.263 19.421 26.655 1.00 23.13 197 GLY A C 1
ATOM 2778 O O . GLY A 1 200 ? -9.355 19.920 26.955 1.00 24.21 197 GLY A O 1
ATOM 2782 N N . SER A 1 201 ? -8.108 18.570 25.630 1.00 22.76 198 SER A N 1
ATOM 2783 C CA . SER A 1 201 ? -9.242 18.183 24.792 1.00 21.12 198 SER A CA 1
ATOM 2784 C C . SER A 1 201 ? -10.296 17.447 25.599 1.00 21.10 198 SER A C 1
ATOM 2785 O O . SER A 1 201 ? -11.481 17.741 25.462 1.00 21.84 198 SER A O 1
ATOM 2793 N N . VAL A 1 202 ? -9.882 16.500 26.460 1.00 20.62 199 VAL A N 1
ATOM 2794 C CA . VAL A 1 202 ? -10.850 15.758 27.269 1.00 20.99 199 VAL A CA 1
ATOM 2795 C C . VAL A 1 202 ? -11.746 16.726 28.009 1.00 21.13 199 VAL A C 1
ATOM 2796 O O . VAL A 1 202 ? -12.978 16.642 27.946 1.00 22.40 199 VAL A O 1
ATOM 2809 N N . TRP A 1 203 ? -11.133 17.644 28.762 1.00 22.61 200 TRP A N 1
ATOM 2810 C CA . TRP A 1 203 ? -11.920 18.469 29.668 1.00 22.82 200 TRP A CA 1
ATOM 2811 C C . TRP A 1 203 ? -12.652 19.588 28.941 1.00 24.37 200 TRP A C 1
ATOM 2812 O O . TRP A 1 203 ? -13.752 19.955 29.351 1.00 25.29 200 TRP A O 1
ATOM 2833 N N . ALA A 1 204 ? -12.087 20.112 27.852 1.00 23.95 201 ALA A N 1
ATOM 2834 C CA . ALA A 1 204 ? -12.805 21.107 27.065 1.00 24.07 201 ALA A CA 1
ATOM 2835 C C . ALA A 1 204 ? -14.101 20.533 26.511 1.00 24.72 201 ALA A C 1
ATOM 2836 O O . ALA A 1 204 ? -15.139 21.206 26.499 1.00 25.71 201 ALA A O 1
ATOM 2843 N N . ARG A 1 205 ? -14.050 19.294 26.031 1.00 22.70 202 ARG A N 1
ATOM 2844 C CA . ARG A 1 205 ? -15.247 18.677 25.487 1.00 22.73 202 ARG A CA 1
ATOM 2845 C C . ARG A 1 205 ? -16.344 18.592 26.531 1.00 22.94 202 ARG A C 1
ATOM 2846 O O . ARG A 1 205 ? -17.527 18.616 26.188 1.00 24.72 202 ARG A O 1
ATOM 2867 N N . LEU A 1 206 ? -15.977 18.464 27.799 1.00 24.51 203 LEU A N 1
ATOM 2868 C CA . LEU A 1 206 ? -16.959 18.283 28.852 1.00 26.03 203 LEU A CA 1
ATOM 2869 C C . LEU A 1 206 ? -17.372 19.604 29.497 1.00 27.65 203 LEU A C 1
ATOM 2870 O O . LEU A 1 206 ? -18.123 19.603 30.492 1.00 29.27 203 LEU A O 1
ATOM 2886 N N . GLY A 1 207 ? -16.883 20.727 28.975 1.00 27.07 204 GLY A N 1
ATOM 2887 C CA . GLY A 1 207 ? -17.360 22.042 29.382 1.00 29.02 204 GLY A CA 1
ATOM 2888 C C . GLY A 1 207 ? -16.326 22.924 30.058 1.00 30.28 204 GLY A C 1
ATOM 2889 O O . GLY A 1 207 ? -16.643 24.073 30.393 1.00 32.59 204 GLY A O 1
ATOM 2893 N N . ALA A 1 208 ? -15.109 22.451 30.300 1.00 29.32 205 ALA A N 1
ATOM 2894 C CA . ALA A 1 208 ? -14.100 23.292 30.924 1.00 30.61 205 ALA A CA 1
ATOM 2895 C C . ALA A 1 208 ? -13.659 24.403 29.976 1.00 31.06 205 ALA A C 1
ATOM 2896 O O . ALA A 1 208 ? -13.580 24.218 28.761 1.00 30.78 205 ALA A O 1
ATOM 2903 N N . GLU A 1 209 ? -13.351 25.568 30.546 1.00 34.08 206 GLU A N 1
ATOM 2904 C CA . GLU A 1 209 ? -12.724 26.647 29.789 1.00 36.39 206 GLU A CA 1
ATOM 2905 C C . GLU A 1 209 ? -11.215 26.452 29.894 1.00 34.73 206 GLU A C 1
ATOM 2906 O O . GLU A 1 209 ? -10.644 26.577 30.979 1.00 33.63 206 GLU A O 1
ATOM 2918 N N . VAL A 1 210 ? -10.566 26.117 28.777 1.00 32.04 207 VAL A N 1
ATOM 2919 C CA . VAL A 1 210 ? -9.195 25.611 28.800 1.00 31.51 207 VAL A CA 1
ATOM 2920 C C . VAL A 1 210 ? -8.244 26.633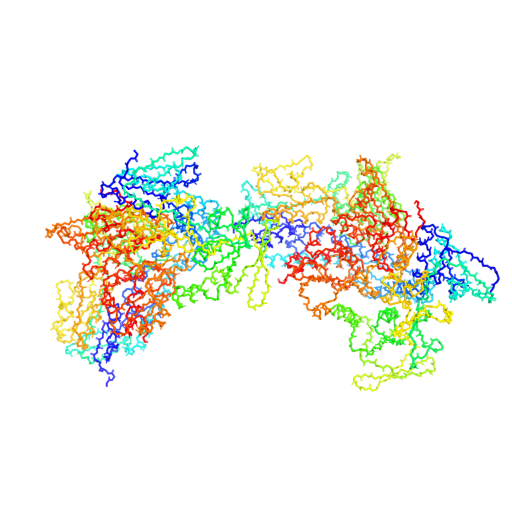 28.199 1.00 30.56 207 VAL A C 1
ATOM 2921 O O . VAL A 1 210 ? -8.438 27.081 27.056 1.00 32.45 207 VAL A O 1
ATOM 2934 N N . THR A 1 211 ? -7.195 26.965 28.961 1.00 30.51 208 THR A N 1
ATOM 2935 C CA . THR A 1 211 ? -6.074 27.751 28.475 1.00 32.40 208 THR A CA 1
ATOM 2936 C C . THR A 1 211 ? -4.836 26.870 28.511 1.00 31.75 208 THR A C 1
ATOM 2937 O O . THR A 1 211 ? -4.587 26.188 29.514 1.00 32.13 208 THR A O 1
ATOM 2948 N N . VAL A 1 212 ? -4.078 26.869 27.418 1.00 31.43 209 VAL A N 1
ATOM 2949 C CA . VAL A 1 212 ? -2.834 26.111 27.329 1.00 30.00 209 VAL A CA 1
ATOM 2950 C C . VAL A 1 212 ? -1.696 27.106 27.147 1.00 29.74 209 VAL A C 1
ATOM 2951 O O . VAL A 1 212 ? -1.659 27.841 26.154 1.00 31.17 209 VAL A O 1
ATOM 2964 N N . LEU A 1 213 ? -0.776 27.140 28.105 1.00 30.44 210 LEU A N 1
ATOM 2965 C CA . LEU A 1 213 ? 0.337 28.078 28.082 1.00 32.27 210 LEU A CA 1
ATOM 2966 C C . LEU A 1 213 ? 1.579 27.352 27.584 1.00 31.78 210 LEU A C 1
ATOM 2967 O O . LEU A 1 213 ? 2.044 26.410 28.229 1.00 31.65 210 LEU A O 1
ATOM 2983 N N . GLU A 1 214 ? 2.132 27.812 26.459 1.00 32.47 211 GLU A N 1
ATOM 2984 C CA . GLU A 1 214 ? 3.263 27.161 25.812 1.00 33.12 211 GLU A CA 1
ATOM 2985 C C . GLU A 1 214 ? 4.416 28.149 25.684 1.00 34.30 211 GLU A C 1
ATOM 2986 O O . GLU A 1 214 ? 4.272 29.214 25.076 1.00 34.39 211 GLU A O 1
ATOM 2998 N N . ALA A 1 215 ? 5.573 27.778 26.222 1.00 35.99 212 ALA A N 1
ATOM 2999 C CA . ALA A 1 215 ? 6.683 28.719 26.255 1.00 36.64 212 ALA A CA 1
ATOM 3000 C C . ALA A 1 215 ? 7.279 28.974 24.875 1.00 35.40 212 ALA A C 1
ATOM 3001 O O . ALA A 1 215 ? 7.737 30.093 24.597 1.00 36.20 212 ALA A O 1
ATOM 3008 N N . LEU A 1 216 ? 7.294 27.964 24.004 1.00 35.39 213 LEU A N 1
ATOM 3009 C CA . LEU A 1 216 ? 7.884 28.143 22.683 1.00 35.21 213 LEU A CA 1
ATOM 3010 C C . LEU A 1 216 ? 6.966 28.960 21.782 1.00 34.49 213 LEU A C 1
ATOM 3011 O O . LEU A 1 216 ? 5.739 28.936 21.913 1.00 33.70 213 LEU A O 1
ATOM 3027 N N . ASP A 1 217 ? 7.585 29.685 20.845 1.00 34.65 214 ASP A N 1
ATOM 3028 C CA . ASP A 1 217 ? 6.807 30.415 19.843 1.00 35.83 214 ASP A CA 1
ATOM 3029 C C . ASP A 1 217 ? 6.194 29.488 18.806 1.00 33.29 214 ASP A C 1
ATOM 3030 O O . ASP A 1 217 ? 5.149 29.813 18.227 1.00 34.39 214 ASP A O 1
ATOM 3039 N N . LYS A 1 218 ? 6.796 28.326 18.578 1.00 31.34 215 LYS A N 1
ATOM 3040 C CA . LYS A 1 218 ? 6.368 27.425 17.517 1.00 31.26 215 LYS A CA 1
ATOM 3041 C C . LYS A 1 218 ? 5.516 26.293 18.083 1.00 28.51 215 LYS A C 1
ATOM 3042 O O . LYS A 1 218 ? 5.922 25.612 19.028 1.00 29.21 215 LYS A O 1
ATOM 3061 N N . PHE A 1 219 ? 4.350 26.081 17.474 1.00 24.86 216 PHE A N 1
ATOM 3062 C CA . PHE A 1 219 ? 3.449 24.997 17.846 1.00 25.31 216 PHE A CA 1
ATOM 3063 C C . PHE A 1 219 ? 3.875 23.701 17.169 1.00 24.77 216 PHE A C 1
ATOM 3064 O O . PHE A 1 219 ? 4.168 23.679 15.962 1.00 25.64 216 PHE A O 1
ATOM 3081 N N . LEU A 1 220 ? 3.888 22.618 17.942 1.00 24.14 217 LEU A N 1
ATOM 3082 C CA . LEU A 1 220 ? 4.233 21.277 17.476 1.00 24.27 217 LEU A CA 1
ATOM 3083 C C . LEU A 1 220 ? 5.455 21.298 16.545 1.00 24.00 217 LEU A C 1
ATOM 3084 O O . LEU A 1 220 ? 5.374 20.861 15.395 1.00 23.81 217 LEU A O 1
ATOM 3100 N N . PRO A 1 221 ? 6.605 21.756 17.034 1.00 25.84 218 PRO A N 1
ATOM 3101 C CA . PRO A 1 221 ? 7.742 21.935 16.128 1.00 27.09 218 PRO A CA 1
ATOM 3102 C C . PRO A 1 221 ? 8.222 20.661 15.452 1.00 27.34 218 PRO A C 1
ATOM 3103 O O . PRO A 1 221 ? 8.839 20.755 14.385 1.00 28.64 218 PRO A O 1
ATOM 3114 N N . ALA A 1 222 ? 7.972 19.478 16.016 1.00 27.37 219 ALA A N 1
ATOM 3115 C CA . ALA A 1 222 ? 8.385 18.249 15.347 1.00 28.46 219 ALA A CA 1
ATOM 3116 C C . ALA A 1 222 ? 7.442 17.834 14.238 1.00 26.68 219 ALA A C 1
ATOM 3117 O O . ALA A 1 222 ? 7.813 17.000 13.399 1.00 27.80 219 ALA A O 1
ATOM 3124 N N . ALA A 1 223 ? 6.232 18.363 14.228 1.00 25.44 220 ALA A N 1
ATOM 3125 C CA . ALA A 1 223 ? 5.300 18.016 13.177 1.00 24.73 220 ALA A CA 1
ATOM 3126 C C . ALA A 1 223 ? 5.572 18.862 11.939 1.00 23.49 220 ALA A C 1
ATOM 3127 O O . ALA A 1 223 ? 6.206 19.921 11.995 1.00 25.02 220 ALA A O 1
ATOM 3134 N N . ASP A 1 224 ? 5.047 18.408 10.808 1.00 22.00 221 ASP A N 1
ATOM 3135 C CA . ASP A 1 224 ? 5.175 19.199 9.598 1.00 22.56 221 ASP A CA 1
ATOM 3136 C C . ASP A 1 224 ? 4.440 20.521 9.779 1.00 22.82 221 ASP A C 1
ATOM 3137 O O . ASP A 1 224 ? 3.349 20.562 10.351 1.00 22.72 221 ASP A O 1
ATOM 3146 N N . GLU A 1 225 ? 5.038 21.614 9.294 1.00 23.48 222 GLU A N 1
ATOM 3147 C CA . GLU A 1 225 ? 4.480 22.947 9.568 1.00 22.76 222 GLU A CA 1
ATOM 3148 C C . GLU A 1 225 ? 3.043 23.096 9.067 1.00 23.24 222 GLU A C 1
ATOM 3149 O O . GLU A 1 225 ? 2.213 23.751 9.709 1.00 24.68 222 GLU A O 1
ATOM 3161 N N . GLN A 1 226 ? 2.735 22.527 7.913 1.00 23.12 223 GLN A N 1
ATOM 3162 C CA . GLN A 1 226 ? 1.380 22.648 7.392 1.00 24.21 223 GLN A CA 1
ATOM 3163 C C . GLN A 1 226 ? 0.379 21.928 8.287 1.00 23.94 223 GLN A C 1
ATOM 3164 O O . GLN A 1 226 ? -0.727 22.431 8.539 1.00 24.77 223 GLN A O 1
ATOM 3178 N N . ILE A 1 227 ? 0.731 20.733 8.755 1.00 22.26 224 ILE A N 1
ATOM 3179 C CA . ILE A 1 227 ? -0.144 20.000 9.662 1.00 22.45 224 ILE A CA 1
ATOM 3180 C C . ILE A 1 227 ? -0.307 20.770 10.967 1.00 22.40 224 ILE A C 1
ATOM 3181 O O . ILE A 1 227 ? -1.415 20.883 11.508 1.00 23.31 224 ILE A O 1
ATOM 3197 N N . ALA A 1 228 ? 0.796 21.288 11.507 1.00 22.84 225 ALA A N 1
ATOM 3198 C CA . ALA A 1 228 ? 0.740 21.991 12.783 1.00 22.88 225 ALA A CA 1
ATOM 3199 C C . ALA A 1 228 ? -0.116 23.250 12.697 1.00 23.30 225 ALA A C 1
ATOM 3200 O O . ALA A 1 228 ? -0.865 23.572 13.631 1.00 23.38 225 ALA A O 1
ATOM 3207 N N . LYS A 1 229 ? -0.033 23.969 11.574 1.00 24.16 226 LYS A N 1
ATOM 3208 C CA . LYS A 1 229 ? -0.833 25.170 11.408 1.00 25.72 226 LYS A CA 1
ATOM 3209 C C . LYS A 1 229 ? -2.311 24.822 11.392 1.00 24.95 226 LYS A C 1
ATOM 3210 O O . LYS A 1 229 ? -3.123 25.498 12.030 1.00 25.97 226 LYS A O 1
ATOM 3229 N N . GLU A 1 230 ? -2.680 23.762 10.670 1.00 25.03 227 GLU A N 1
ATOM 3230 C CA . GLU A 1 230 ? -4.072 23.330 10.670 1.00 24.29 227 GLU A CA 1
ATOM 3231 C C . GLU A 1 230 ? -4.489 22.853 12.053 1.00 24.88 227 GLU A C 1
ATOM 3232 O O . GLU A 1 230 ? -5.576 23.194 12.531 1.00 24.71 227 GLU A O 1
ATOM 3244 N N . ALA A 1 231 ? -3.620 22.097 12.729 1.00 23.08 228 ALA A N 1
ATOM 3245 C CA . ALA A 1 231 ? -3.942 21.641 14.078 1.00 23.22 228 ALA A CA 1
ATOM 3246 C C . ALA A 1 231 ? -4.198 22.821 15.013 1.00 23.31 228 ALA A C 1
ATOM 3247 O O . ALA A 1 231 ? -5.154 22.813 15.804 1.00 24.33 228 ALA A O 1
ATOM 3254 N N . LEU A 1 232 ? -3.341 23.845 14.961 1.00 23.37 229 LEU A N 1
ATOM 3255 C CA . LEU A 1 232 ? -3.532 24.984 15.855 1.00 25.06 229 LEU A CA 1
ATOM 3256 C C . LEU A 1 232 ? -4.882 25.648 15.600 1.00 25.21 229 LEU A C 1
ATOM 3257 O O . LEU A 1 232 ? -5.614 25.990 16.541 1.00 25.30 229 LEU A O 1
ATOM 3273 N N . LYS A 1 233 ? -5.233 25.823 14.330 1.00 25.96 230 LYS A N 1
ATOM 3274 C CA . LYS A 1 233 ? -6.513 26.433 13.980 1.00 26.91 230 LYS A CA 1
ATOM 3275 C C . LYS A 1 233 ? -7.687 25.603 14.498 1.00 25.99 230 LYS A C 1
ATOM 3276 O O . LYS A 1 233 ? -8.624 26.133 15.105 1.00 26.51 230 LYS A O 1
ATOM 3295 N N . VAL A 1 234 ? -7.648 24.289 14.271 1.00 25.62 231 VAL A N 1
ATOM 3296 C CA . VAL A 1 234 ? -8.783 23.439 14.627 1.00 26.38 231 VAL A CA 1
ATOM 3297 C C . VAL A 1 234 ? -8.916 23.314 16.145 1.00 25.16 231 VAL A C 1
ATOM 3298 O O . VAL A 1 234 ? -10.035 23.388 16.698 1.00 25.68 231 VAL A O 1
ATOM 3311 N N . LEU A 1 235 ? -7.785 23.122 16.845 1.00 24.85 232 LEU A N 1
ATOM 3312 C CA . LEU A 1 235 ? -7.841 22.961 18.293 1.00 24.63 232 LEU A CA 1
ATOM 3313 C C . LEU A 1 235 ? -8.245 24.251 18.982 1.00 24.82 232 LEU A C 1
ATOM 3314 O O . LEU A 1 235 ? -8.970 24.219 19.982 1.00 25.62 232 LEU A O 1
ATOM 3330 N N . THR A 1 236 ? -7.824 25.392 18.451 1.00 25.50 233 THR A N 1
ATOM 3331 C CA . THR A 1 236 ? -8.277 26.656 19.010 1.00 28.02 233 THR A CA 1
ATOM 3332 C C . THR A 1 236 ? -9.787 26.791 18.863 1.00 28.22 233 THR A C 1
ATOM 3333 O O . THR A 1 236 ? -10.481 27.207 19.801 1.00 29.47 233 THR A O 1
ATOM 3344 N N . LYS A 1 237 ? -10.314 26.399 17.702 1.00 29.17 234 LYS A N 1
ATOM 3345 C CA . LYS A 1 237 ? -11.751 26.446 17.460 1.00 30.61 234 LYS A CA 1
ATOM 3346 C C . LYS A 1 237 ? -12.495 25.532 18.419 1.00 30.61 234 LYS A C 1
ATOM 3347 O O . LYS A 1 237 ? -13.607 25.857 18.843 1.00 32.17 234 LYS A O 1
ATOM 3351 N N . GLN A 1 238 ? -11.889 24.408 18.800 1.00 29.80 235 GLN A N 1
ATOM 3352 C CA . GLN A 1 238 ? -12.494 23.492 19.767 1.00 29.62 235 GLN A CA 1
ATOM 3353 C C . GLN A 1 238 ? -12.439 23.979 21.204 1.00 31.69 235 GLN A C 1
ATOM 3354 O O . GLN A 1 238 ? -12.927 23.266 22.094 1.00 34.16 235 GLN A O 1
ATOM 3368 N N . GLY A 1 239 ? -11.840 25.132 21.471 1.00 29.92 236 GLY A N 1
ATOM 3369 C CA . GLY A 1 239 ? -11.835 25.674 22.814 1.00 30.72 236 GLY A CA 1
ATOM 3370 C C . GLY A 1 239 ? -10.518 25.555 23.543 1.00 30.55 236 GLY A C 1
ATOM 3371 O O . GLY A 1 239 ? -10.468 25.880 24.735 1.00 32.76 236 GLY A O 1
ATOM 3375 N N . LEU A 1 240 ? -9.461 25.042 22.910 1.00 29.22 237 LEU A N 1
ATOM 3376 C CA . LEU A 1 240 ? -8.140 25.067 23.534 1.00 28.38 237 LEU A CA 1
ATOM 3377 C C . LEU A 1 240 ? -7.529 26.423 23.220 1.00 29.80 237 LEU A C 1
ATOM 3378 O O . LEU A 1 240 ? -7.067 26.661 22.098 1.00 29.54 237 LEU A O 1
ATOM 3394 N N . ASN A 1 241 ? -7.494 27.296 24.220 1.00 28.83 238 ASN A N 1
ATOM 3395 C CA . ASN A 1 241 ? -6.952 28.636 24.039 1.00 28.87 238 ASN A CA 1
ATOM 3396 C C . ASN A 1 241 ? -5.452 28.532 24.212 1.00 27.50 238 ASN A C 1
ATOM 3397 O O . ASN A 1 241 ? -4.910 28.680 25.306 1.00 28.57 238 ASN A O 1
ATOM 3408 N N . ILE A 1 242 ? -4.789 28.219 23.111 1.00 28.16 239 ILE A N 1
ATOM 3409 C CA . ILE A 1 242 ? -3.367 27.925 23.112 1.00 29.99 239 ILE A CA 1
ATOM 3410 C C . ILE A 1 242 ? -2.603 29.227 22.952 1.00 31.68 239 ILE A C 1
ATOM 3411 O O . ILE A 1 242 ? -2.688 29.878 21.903 1.00 31.87 239 ILE A O 1
ATOM 3427 N N . ARG A 1 243 ? -1.810 29.568 23.974 1.00 32.18 240 ARG A N 1
ATOM 3428 C CA . ARG A 1 243 ? -1.057 30.814 24.028 1.00 33.64 240 ARG A CA 1
ATOM 3429 C C . ARG A 1 243 ? 0.404 30.452 23.812 1.00 32.99 240 ARG A C 1
ATOM 3430 O O . ARG A 1 243 ? 1.040 29.858 24.690 1.00 33.05 240 ARG A O 1
ATOM 3451 N N . LEU A 1 244 ? 0.938 30.824 22.660 1.00 32.89 241 LEU A N 1
ATOM 3452 C CA . LEU A 1 244 ? 2.338 30.571 22.363 1.00 33.18 241 LEU A CA 1
ATOM 3453 C C . LEU A 1 244 ? 3.201 31.714 22.885 1.00 34.41 241 LEU A C 1
ATOM 3454 O O . LEU A 1 244 ? 2.727 32.828 23.129 1.00 35.93 241 LEU A O 1
ATOM 3470 N N . GLY A 1 245 ? 4.482 31.414 23.081 1.00 32.68 242 GLY A N 1
ATOM 3471 C CA . GLY A 1 245 ? 5.411 32.395 23.631 1.00 34.31 242 GLY A CA 1
ATOM 3472 C C . GLY A 1 245 ? 5.015 32.873 25.007 1.00 37.64 242 GLY A C 1
ATOM 3473 O O . GLY A 1 245 ? 5.208 34.046 25.339 1.00 39.87 242 GLY A O 1
ATOM 3477 N N . ALA A 1 246 ? 4.443 31.989 25.809 1.00 38.46 243 ALA A N 1
ATOM 3478 C CA . ALA A 1 246 ? 3.908 32.326 27.124 1.00 39.42 243 ALA A CA 1
ATOM 3479 C C . ALA A 1 246 ? 4.687 31.507 28.142 1.00 40.78 243 ALA A C 1
ATOM 3480 O O . ALA A 1 246 ? 4.560 30.277 28.184 1.00 41.25 243 ALA A O 1
ATOM 3487 N N . ARG A 1 247 ? 5.487 32.188 28.961 1.00 42.24 244 ARG A N 1
ATOM 3488 C CA . ARG A 1 247 ? 6.431 31.544 29.866 1.00 43.34 244 ARG A CA 1
ATOM 3489 C C . ARG A 1 247 ? 5.952 31.742 31.292 1.00 43.42 244 ARG A C 1
ATOM 3490 O O . ARG A 1 247 ? 5.888 32.878 31.781 1.00 43.91 244 ARG A O 1
ATOM 3494 N N . VAL A 1 248 ? 5.629 30.633 31.956 1.00 43.15 245 VAL A N 1
ATOM 3495 C CA . VAL A 1 248 ? 5.154 30.692 33.330 1.00 42.32 245 VAL A CA 1
ATOM 3496 C C . VAL A 1 248 ? 6.321 30.998 34.256 1.00 44.46 245 VAL A C 1
ATOM 3497 O O . VAL A 1 248 ? 7.383 30.363 34.181 1.00 45.75 245 VAL A O 1
ATOM 3510 N N . THR A 1 249 ? 6.115 31.962 35.150 1.00 44.48 246 THR A N 1
ATOM 3511 C CA . THR A 1 249 ? 7.116 32.365 36.125 1.00 44.76 246 THR A CA 1
ATOM 3512 C C . THR A 1 249 ? 6.701 32.138 37.572 1.00 44.91 246 THR A C 1
ATOM 3513 O O . THR A 1 249 ? 7.581 32.146 38.446 1.00 45.92 246 THR A O 1
ATOM 3524 N N . ALA A 1 250 ? 5.408 31.981 37.864 1.00 45.81 247 ALA A N 1
ATOM 3525 C CA . ALA A 1 250 ? 4.984 31.811 39.254 1.00 44.04 247 ALA A CA 1
ATOM 3526 C C . ALA A 1 250 ? 3.534 31.353 39.307 1.00 45.31 247 ALA A C 1
ATOM 3527 O O . ALA A 1 250 ? 2.777 31.518 38.346 1.00 46.12 247 ALA A O 1
ATOM 3534 N N . SER A 1 251 ? 3.165 30.751 40.439 1.00 44.50 248 SER A N 1
ATOM 3535 C CA . SER A 1 251 ? 1.780 30.400 40.721 1.00 44.52 248 SER A CA 1
ATOM 3536 C C . SER A 1 251 ? 1.491 30.651 42.193 1.00 45.14 248 SER A C 1
ATOM 3537 O O . SER A 1 251 ? 2.402 30.718 43.018 1.00 47.05 248 SER A O 1
ATOM 3545 N N . GLU A 1 252 ? 0.207 30.795 42.509 1.00 46.32 249 GLU A N 1
ATOM 3546 C CA . GLU A 1 252 ? -0.225 31.026 43.885 1.00 48.77 249 GLU A CA 1
ATOM 3547 C C . GLU A 1 252 ? -1.602 30.406 44.068 1.00 48.76 249 GLU A C 1
ATOM 3548 O O . GLU A 1 252 ? -2.537 30.717 43.325 1.00 47.32 249 GLU A O 1
ATOM 3560 N N . VAL A 1 253 ? -1.714 29.525 45.054 1.00 49.90 250 VAL A N 1
ATOM 3561 C CA . VAL A 1 253 ? -2.955 28.831 45.367 1.00 51.97 250 VAL A CA 1
ATOM 3562 C C . VAL A 1 253 ? -3.654 29.559 46.503 1.00 53.40 250 VAL A C 1
ATOM 3563 O O . VAL A 1 253 ? -3.038 29.859 47.535 1.00 54.54 250 VAL A O 1
ATOM 3576 N N . LYS A 1 254 ? -4.946 29.824 46.323 1.00 55.29 251 LYS A N 1
ATOM 3577 C CA . LYS A 1 254 ? -5.740 30.473 47.357 1.00 56.88 251 LYS A CA 1
ATOM 3578 C C . LYS A 1 254 ? -7.184 30.029 47.191 1.00 57.35 251 LYS A C 1
ATOM 3579 O O . LYS A 1 254 ? -7.753 30.137 46.100 1.00 57.14 251 LYS A O 1
ATOM 3583 N N . LYS A 1 255 ? -7.781 29.539 48.274 1.00 58.18 252 LYS A N 1
ATOM 3584 C CA . LYS A 1 255 ? -9.202 29.207 48.261 1.00 59.57 252 LYS A CA 1
ATOM 3585 C C . LYS A 1 255 ? -9.543 28.233 47.129 1.00 59.93 252 LYS A C 1
ATOM 3586 O O . LYS A 1 255 ? -10.472 28.455 46.352 1.00 59.96 252 LYS A O 1
ATOM 3590 N N . LYS A 1 256 ? -8.750 27.171 46.995 1.00 60.10 253 LYS A N 1
ATOM 3591 C CA . LYS A 1 256 ? -9.017 26.131 45.992 1.00 61.17 253 LYS A CA 1
ATOM 3592 C C . LYS A 1 256 ? -9.001 26.672 44.558 1.00 61.33 253 LYS A C 1
ATOM 3593 O O . LYS A 1 256 ? -9.671 26.134 43.669 1.00 62.68 253 LYS A O 1
ATOM 3597 N N . GLN A 1 257 ? -8.226 27.727 44.311 1.00 60.22 254 GLN A N 1
ATOM 3598 C CA . GLN A 1 257 ? -7.963 28.188 42.954 1.00 58.42 254 GLN A CA 1
ATOM 3599 C C . GLN A 1 257 ? -6.501 28.587 42.843 1.00 55.55 254 GLN A C 1
ATOM 3600 O O . GLN A 1 257 ? -5.819 28.788 43.848 1.00 56.52 254 GLN A O 1
ATOM 3614 N N . VAL A 1 258 ? -6.024 28.726 41.604 1.00 51.15 255 VAL A N 1
ATOM 3615 C CA . VAL A 1 258 ? -4.608 28.984 41.378 1.00 47.66 255 VAL A CA 1
ATOM 3616 C C . VAL A 1 258 ? -4.435 30.076 40.335 1.00 45.49 255 VAL A C 1
ATOM 3617 O O . VAL A 1 258 ? -4.970 29.980 39.224 1.00 43.73 255 VAL A O 1
ATOM 3630 N N . THR A 1 259 ? -3.672 31.106 40.689 1.00 46.03 256 THR A N 1
ATOM 3631 C CA . THR A 1 259 ? -3.336 32.196 39.784 1.00 47.67 256 THR A CA 1
ATOM 3632 C C . THR A 1 259 ? -1.926 31.981 39.254 1.00 47.03 256 THR A C 1
ATOM 3633 O O . THR A 1 259 ? -0.976 31.848 40.033 1.00 47.53 256 THR A O 1
ATOM 3644 N N . VAL A 1 260 ? -1.794 31.953 37.934 1.00 45.90 257 VAL A N 1
ATOM 3645 C CA . VAL A 1 260 ? -0.517 31.739 37.267 1.00 44.51 257 VAL A CA 1
ATOM 3646 C C . VAL A 1 260 ? -0.038 33.070 36.705 1.00 45.84 257 VAL A C 1
ATOM 3647 O O . VAL A 1 260 ? -0.807 33.789 36.055 1.00 47.64 257 VAL A O 1
ATOM 3660 N N . THR A 1 261 ? 1.226 33.405 36.963 1.00 45.18 258 THR A N 1
ATOM 3661 C CA . THR A 1 261 ? 1.874 34.558 36.359 1.00 44.38 258 THR A CA 1
ATOM 3662 C C . THR A 1 261 ? 2.737 34.072 35.201 1.00 43.38 258 THR A C 1
ATOM 3663 O O . THR A 1 261 ? 3.492 33.107 35.350 1.00 42.23 258 THR A O 1
ATOM 3674 N N . PHE A 1 262 ? 2.604 34.721 34.044 1.00 43.45 259 PHE A N 1
ATOM 3675 C CA . PHE A 1 262 ? 3.404 34.358 32.886 1.00 42.14 259 PHE A CA 1
ATOM 3676 C C . PHE A 1 262 ? 3.699 35.591 32.049 1.00 43.51 259 PHE A C 1
ATOM 3677 O O . PHE A 1 262 ? 3.000 36.604 32.125 1.00 44.86 259 PHE A O 1
ATOM 3694 N N . THR A 1 263 ? 4.762 35.500 31.260 1.00 43.37 260 THR A N 1
ATOM 3695 C CA . THR A 1 263 ? 5.189 36.582 30.383 1.00 44.02 260 THR A CA 1
ATOM 3696 C C . THR A 1 263 ? 4.904 36.211 28.938 1.00 43.86 260 THR A C 1
ATOM 3697 O O . THR A 1 263 ? 5.229 35.101 28.508 1.00 43.51 260 THR A O 1
ATOM 3708 N N . ASP A 1 264 ? 4.280 37.134 28.200 1.00 45.17 261 ASP A N 1
ATOM 3709 C CA . ASP A 1 264 ? 4.146 36.989 26.753 1.00 46.07 261 ASP A CA 1
ATOM 3710 C C . ASP A 1 264 ? 4.653 38.249 26.057 1.00 47.04 261 ASP A C 1
ATOM 3711 O O . ASP A 1 264 ? 5.255 39.120 26.698 1.00 45.64 261 ASP A O 1
ATOM 3720 N N . ALA A 1 265 ? 4.410 38.363 24.750 1.00 48.81 262 ALA A N 1
ATOM 3721 C CA . ALA A 1 265 ? 4.957 39.492 24.005 1.00 51.11 262 ALA A CA 1
ATOM 3722 C C . ALA A 1 265 ? 4.505 40.823 24.587 1.00 53.08 262 ALA A C 1
ATOM 3723 O O . ALA A 1 265 ? 5.206 41.828 24.442 1.00 54.29 262 ALA A O 1
ATOM 3730 N N . ASN A 1 266 ? 3.360 40.852 25.267 1.00 53.88 263 ASN A N 1
ATOM 3731 C CA . ASN A 1 266 ? 2.821 42.090 25.808 1.00 54.98 263 ASN A CA 1
ATOM 3732 C C . ASN A 1 266 ? 3.177 42.284 27.275 1.00 55.60 263 ASN A C 1
ATOM 3733 O O . ASN A 1 266 ? 2.653 43.205 27.910 1.00 57.31 263 ASN A O 1
ATOM 3744 N N . GLY A 1 267 ? 4.053 41.445 27.826 1.00 54.60 264 GLY A N 1
ATOM 3745 C CA . GLY A 1 267 ? 4.552 41.634 29.178 1.00 54.47 264 GLY A CA 1
ATOM 3746 C C . GLY A 1 267 ? 4.026 40.635 30.189 1.00 53.93 264 GLY A C 1
ATOM 3747 O O . GLY A 1 267 ? 3.659 39.513 29.826 1.00 53.10 264 GLY A O 1
ATOM 3751 N N . GLU A 1 268 ? 3.965 41.029 31.459 1.00 54.20 265 GLU A N 1
ATOM 3752 C CA . GLU A 1 268 ? 3.583 40.096 32.510 1.00 54.20 265 GLU A CA 1
ATOM 3753 C C . GLU A 1 268 ? 2.062 39.996 32.586 1.00 53.83 265 GLU A C 1
ATOM 3754 O O . GLU A 1 268 ? 1.360 41.012 32.627 1.00 54.41 265 GLU A O 1
ATOM 3766 N N . GLN A 1 269 ? 1.559 38.761 32.622 1.00 52.13 266 GLN A N 1
ATOM 3767 C CA . GLN A 1 269 ? 0.135 38.468 32.613 1.00 50.96 266 GLN A CA 1
ATOM 3768 C C . GLN A 1 269 ? -0.191 37.576 33.801 1.00 50.83 266 GLN A C 1
ATOM 3769 O O . GLN A 1 269 ? 0.677 36.880 34.333 1.00 50.77 266 GLN A O 1
ATOM 3783 N N . LYS A 1 270 ? -1.462 37.586 34.203 1.00 50.91 267 LYS A N 1
ATOM 3784 C CA . LYS A 1 270 ? -1.956 36.691 35.242 1.00 50.87 267 LYS A CA 1
ATOM 3785 C C . LYS A 1 270 ? -3.267 36.067 34.783 1.00 49.95 267 LYS A C 1
ATOM 3786 O O . LYS A 1 270 ? -4.070 36.719 34.110 1.00 50.56 267 LYS A O 1
ATOM 3790 N N . GLU A 1 271 ? -3.477 34.799 35.139 1.00 48.94 268 GLU A N 1
ATOM 3791 C CA . GLU A 1 271 ? -4.718 34.108 34.819 1.00 48.69 268 GLU A CA 1
ATOM 3792 C C . GLU A 1 271 ? -5.008 33.124 35.950 1.00 47.64 268 GLU A C 1
ATOM 3793 O O . GLU A 1 271 ? -4.089 32.486 36.472 1.00 47.31 268 GLU A O 1
ATOM 3805 N N . THR A 1 272 ? -6.279 33.019 36.340 1.00 46.38 269 THR A N 1
ATOM 3806 C CA . THR A 1 272 ? -6.684 32.193 37.472 1.00 44.66 269 THR A CA 1
ATOM 3807 C C . THR A 1 272 ? -7.521 31.011 37.002 1.00 44.25 269 THR A C 1
ATOM 3808 O O . THR A 1 272 ? -8.404 31.169 36.157 1.00 46.10 269 THR A O 1
ATOM 3819 N N . PHE A 1 273 ? -7.268 29.842 37.594 1.00 42.14 270 PHE A N 1
ATOM 3820 C CA . PHE A 1 273 ? -7.904 28.590 37.201 1.00 41.32 270 PHE A CA 1
ATOM 3821 C C . PHE A 1 273 ? -8.393 27.834 38.431 1.00 41.73 270 PHE A C 1
ATOM 3822 O O . PHE A 1 273 ? -7.943 28.078 39.553 1.00 42.72 270 PHE A O 1
ATOM 3839 N N . ASP A 1 274 ? -9.351 26.931 38.216 1.00 41.55 271 ASP A N 1
ATOM 3840 C CA . ASP A 1 274 ? -9.745 25.995 39.262 1.00 41.73 271 ASP A CA 1
ATOM 3841 C C . ASP A 1 274 ? -8.773 24.825 39.379 1.00 40.73 271 ASP A C 1
ATOM 3842 O O . ASP A 1 274 ? -8.557 24.304 40.479 1.00 42.00 271 ASP A O 1
ATOM 3851 N N . LYS A 1 275 ? -8.165 24.415 38.275 1.00 38.76 272 LYS A N 1
ATOM 3852 C CA . LYS A 1 275 ? -7.176 23.351 38.262 1.00 37.72 272 LYS A CA 1
ATOM 3853 C C . LYS A 1 275 ? -6.101 23.740 37.254 1.00 36.24 272 LYS A C 1
ATOM 3854 O O . LYS A 1 275 ? -6.374 24.436 36.269 1.00 35.33 272 LYS A O 1
ATOM 3873 N N . LEU A 1 276 ? -4.879 23.290 37.514 1.00 34.44 273 LEU A N 1
ATOM 3874 C CA . LEU A 1 276 ? -3.726 23.566 36.660 1.00 33.15 273 LEU A CA 1
ATOM 3875 C C . LEU A 1 276 ? -2.986 22.261 36.429 1.00 33.16 273 LEU A C 1
ATOM 3876 O O . LEU A 1 276 ? -2.622 21.576 37.387 1.00 34.11 273 LEU A O 1
ATOM 3892 N N . ILE A 1 277 ? -2.781 21.901 35.155 1.00 32.27 274 ILE A N 1
ATOM 3893 C CA . ILE A 1 277 ? -2.047 20.695 34.775 1.00 31.10 274 ILE A CA 1
ATOM 3894 C C . ILE A 1 277 ? -0.660 21.078 34.282 1.00 31.03 274 ILE A C 1
ATOM 3895 O O . ILE A 1 277 ? -0.524 21.926 33.392 1.00 31.49 274 ILE A O 1
ATOM 3911 N N . VAL A 1 278 ? 0.369 20.487 34.887 1.00 30.18 275 VAL A N 1
ATOM 3912 C CA . VAL A 1 278 ? 1.749 20.694 34.467 1.00 30.67 275 VAL A CA 1
ATOM 3913 C C . VAL A 1 278 ? 2.106 19.585 33.481 1.00 30.04 275 VAL A C 1
ATOM 3914 O O . VAL A 1 278 ? 2.316 18.441 33.878 1.00 31.08 275 VAL A O 1
ATOM 3927 N N . ALA A 1 279 ? 2.245 19.943 32.214 1.00 27.45 276 ALA A N 1
ATOM 3928 C CA . ALA A 1 279 ? 2.482 18.971 31.139 1.00 27.83 276 ALA A CA 1
ATOM 3929 C C . ALA A 1 279 ? 3.650 19.413 30.266 1.00 28.80 276 ALA A C 1
ATOM 3930 O O . ALA A 1 279 ? 3.584 19.418 29.032 1.00 27.72 276 ALA A O 1
ATOM 3937 N N . VAL A 1 280 ? 4.757 19.805 30.896 1.00 29.40 277 VAL A N 1
ATOM 3938 C CA . VAL A 1 280 ? 5.860 20.380 30.130 1.00 32.37 277 VAL A CA 1
ATOM 3939 C C . VAL A 1 280 ? 6.715 19.299 29.492 1.00 32.59 277 VAL A C 1
ATOM 3940 O O . VAL A 1 280 ? 7.348 19.539 28.460 1.00 35.36 277 VAL A O 1
ATOM 3953 N N . GLY A 1 281 ? 6.782 18.117 30.083 1.00 31.92 278 GLY A N 1
ATOM 3954 C CA . GLY A 1 281 ? 7.548 17.049 29.479 1.00 31.65 278 GLY A CA 1
ATOM 3955 C C . GLY A 1 281 ? 7.730 15.886 30.431 1.00 29.40 278 GLY A C 1
ATOM 3956 O O . GLY A 1 281 ? 7.063 15.783 31.465 1.00 29.79 278 GLY A O 1
ATOM 3960 N N . ARG A 1 282 ? 8.638 14.999 30.036 1.00 29.43 279 ARG A N 1
ATOM 3961 C CA . ARG A 1 282 ? 8.922 13.789 30.774 1.00 29.52 279 ARG A CA 1
ATOM 3962 C C . ARG A 1 282 ? 10.418 13.585 30.884 1.00 28.85 279 ARG A C 1
ATOM 3963 O O . ARG A 1 282 ? 11.204 14.001 30.019 1.00 31.08 279 ARG A O 1
ATOM 3984 N N . ARG A 1 283 ? 10.801 12.964 31.984 1.00 28.26 280 ARG A N 1
ATOM 3985 C CA . ARG A 1 283 ? 12.209 12.787 32.271 1.00 27.77 280 ARG A CA 1
ATOM 3986 C C . ARG A 1 283 ? 12.507 11.344 32.642 1.00 26.81 280 ARG A C 1
ATOM 3987 O O . ARG A 1 283 ? 11.652 10.649 33.196 1.00 26.90 280 ARG A O 1
ATOM 4008 N N . PRO A 1 284 ? 13.711 10.869 32.332 1.00 26.52 281 PRO A N 1
ATOM 4009 C CA . PRO A 1 284 ? 14.063 9.480 32.633 1.00 26.13 281 PRO A CA 1
ATOM 4010 C C . PRO A 1 284 ? 14.171 9.260 34.135 1.00 26.71 281 PRO A C 1
ATOM 4011 O O . PRO A 1 284 ? 14.572 10.157 34.889 1.00 29.86 281 PRO A O 1
ATOM 4022 N N . VAL A 1 285 ? 13.831 8.046 34.558 1.00 24.90 282 VAL A N 1
ATOM 4023 C CA . VAL A 1 285 ? 13.887 7.665 35.974 1.00 25.42 282 VAL A CA 1
ATOM 4024 C C . VAL A 1 285 ? 15.076 6.742 36.203 1.00 26.84 282 VAL A C 1
ATOM 4025 O O . VAL A 1 285 ? 15.163 5.654 35.618 1.00 27.43 282 VAL A O 1
ATOM 4038 N N . THR A 1 286 ? 15.994 7.164 37.090 1.00 27.09 283 THR A N 1
ATOM 4039 C CA . THR A 1 286 ? 17.107 6.320 37.506 1.00 28.84 283 THR A CA 1
ATOM 4040 C C . THR A 1 286 ? 17.241 6.305 39.025 1.00 29.80 283 THR A C 1
ATOM 4041 O O . THR A 1 286 ? 18.311 5.960 39.551 1.00 30.41 283 THR A O 1
ATOM 4052 N N . THR A 1 287 ? 16.193 6.697 39.735 1.00 31.20 284 THR A N 1
ATOM 4053 C CA . THR A 1 287 ? 16.237 6.844 41.184 1.00 33.42 284 THR A CA 1
ATOM 4054 C C . THR A 1 287 ? 16.637 5.544 41.860 1.00 32.31 284 THR A C 1
ATOM 4055 O O . THR A 1 287 ? 15.916 4.549 41.783 1.00 32.00 284 THR A O 1
ATOM 4066 N N . ASP A 1 288 ? 17.792 5.563 42.539 1.00 32.24 285 ASP A N 1
ATOM 4067 C CA . ASP A 1 288 ? 18.288 4.416 43.297 1.00 32.67 285 ASP A CA 1
ATOM 4068 C C . ASP A 1 288 ? 18.424 3.178 42.420 1.00 30.63 285 ASP A C 1
ATOM 4069 O O . ASP A 1 288 ? 18.329 2.043 42.893 1.00 31.55 285 ASP A O 1
ATOM 4078 N N . LEU A 1 289 ? 18.631 3.390 41.128 1.00 28.39 286 LEU A N 1
ATOM 4079 C CA . LEU A 1 289 ? 18.641 2.294 40.173 1.00 28.10 286 LEU A CA 1
ATOM 4080 C C . LEU A 1 289 ? 20.003 1.643 40.022 1.00 28.63 286 LEU A C 1
ATOM 4081 O O . LEU A 1 289 ? 20.081 0.436 39.763 1.00 28.14 286 LEU A O 1
ATOM 4097 N N . LEU A 1 290 ? 21.078 2.407 40.204 1.00 28.60 287 LEU A N 1
ATOM 4098 C CA . LEU A 1 290 ? 22.424 1.945 39.896 1.00 28.63 287 LEU A CA 1
ATOM 4099 C C . LEU A 1 290 ? 23.314 2.141 41.115 1.00 32.24 287 LEU A C 1
ATOM 4100 O O . LEU A 1 290 ? 23.436 3.261 41.621 1.00 33.75 287 LEU A O 1
ATOM 4116 N N . ALA A 1 291 ? 23.930 1.060 41.570 1.00 32.49 288 ALA A N 1
ATOM 4117 C CA . ALA A 1 291 ? 24.996 1.194 42.554 1.00 34.37 288 ALA A CA 1
ATOM 4118 C C . ALA A 1 291 ? 26.121 2.019 41.955 1.00 36.13 288 ALA A C 1
ATOM 4119 O O . ALA A 1 291 ? 26.338 2.030 40.741 1.00 35.45 288 ALA A O 1
ATOM 4126 N N . ALA A 1 292 ? 26.885 2.678 42.834 1.00 38.34 289 ALA A N 1
ATOM 4127 C CA . ALA A 1 292 ? 27.967 3.541 42.374 1.00 40.35 289 ALA A CA 1
ATOM 4128 C C . ALA A 1 292 ? 29.016 2.787 41.567 1.00 40.16 289 ALA A C 1
ATOM 4129 O O . ALA A 1 292 ? 29.701 3.389 40.738 1.00 42.01 289 ALA A O 1
ATOM 4136 N N . ASP A 1 293 ? 29.175 1.490 41.800 1.00 38.94 290 ASP A N 1
ATOM 4137 C CA . ASP A 1 293 ? 30.140 0.683 41.067 1.00 39.39 290 ASP A CA 1
ATOM 4138 C C . ASP A 1 293 ? 29.494 -0.297 40.094 1.00 37.83 290 ASP A C 1
ATOM 4139 O O . ASP A 1 293 ? 30.105 -1.312 39.742 1.00 38.13 290 ASP A O 1
ATOM 4148 N N . SER A 1 294 ? 28.262 -0.021 39.655 1.00 34.86 291 SER A N 1
ATOM 4149 C CA . SER A 1 294 ? 27.602 -0.918 38.706 1.00 33.44 291 SER A CA 1
ATOM 4150 C C . SER A 1 294 ? 28.331 -0.944 37.374 1.00 33.15 291 SER A C 1
ATOM 4151 O O . SER A 1 294 ? 28.291 -1.963 36.681 1.00 33.74 291 SER A O 1
ATOM 4159 N N . GLY A 1 295 ? 29.010 0.147 37.017 1.00 31.72 292 GLY A N 1
ATOM 4160 C CA . GLY A 1 295 ? 29.671 0.280 35.733 1.00 32.01 292 GLY A CA 1
ATOM 4161 C C . GLY A 1 295 ? 28.835 0.957 34.660 1.00 32.00 292 GLY A C 1
ATOM 4162 O O . GLY A 1 295 ? 29.372 1.311 33.604 1.00 33.10 292 GLY A O 1
ATOM 4166 N N . VAL A 1 296 ? 27.557 1.179 34.915 1.00 30.69 293 VAL A N 1
ATOM 4167 C CA . VAL A 1 296 ? 26.655 1.778 33.936 1.00 29.22 293 VAL A CA 1
ATOM 4168 C C . VAL A 1 296 ? 26.744 3.291 34.024 1.00 30.96 293 VAL A C 1
ATOM 4169 O O . VAL A 1 296 ? 26.642 3.865 35.117 1.00 35.12 293 VAL A O 1
ATOM 4182 N N . THR A 1 297 ? 26.886 3.949 32.878 1.00 30.02 294 THR A N 1
ATOM 4183 C CA . THR A 1 297 ? 27.049 5.390 32.827 1.00 31.36 294 THR A CA 1
ATOM 4184 C C . THR A 1 297 ? 25.771 6.077 32.349 1.00 28.55 294 THR A C 1
ATOM 4185 O O . THR A 1 297 ? 25.017 5.539 31.525 1.00 28.27 294 THR A O 1
ATOM 4196 N N . LEU A 1 298 ? 25.554 7.292 32.852 1.00 29.21 295 LEU A N 1
ATOM 4197 C CA . LEU A 1 298 ? 24.459 8.168 32.465 1.00 27.82 295 LEU A CA 1
ATOM 4198 C C . LEU A 1 298 ? 25.012 9.343 31.677 1.00 29.43 295 LEU A C 1
ATOM 4199 O O . LEU A 1 298 ? 26.150 9.775 31.906 1.00 32.03 295 LEU A O 1
ATOM 4215 N N . ASP A 1 299 ? 24.206 9.869 30.759 1.00 27.71 296 ASP A N 1
ATOM 4216 C CA . ASP A 1 299 ? 24.563 11.100 30.083 1.00 26.78 296 ASP A CA 1
ATOM 4217 C C . ASP A 1 299 ? 24.143 12.303 30.921 1.00 25.34 296 ASP A C 1
ATOM 4218 O O . ASP A 1 299 ? 23.619 12.176 32.041 1.00 25.97 296 ASP A O 1
ATOM 4227 N N . GLU A 1 300 ? 24.416 13.496 30.382 1.00 28.01 297 GLU A N 1
ATOM 4228 C CA . GLU A 1 300 ? 24.216 14.727 31.136 1.00 28.75 297 GLU A CA 1
ATOM 4229 C C . GLU A 1 300 ? 22.749 15.013 31.397 1.00 27.36 297 GLU A C 1
ATOM 4230 O O . GLU A 1 300 ? 22.442 15.808 32.294 1.00 27.01 297 GLU A O 1
ATOM 4242 N N . ARG A 1 301 ? 21.830 14.386 30.649 1.00 27.70 298 ARG A N 1
ATOM 4243 C CA . ARG A 1 301 ? 20.404 14.591 30.846 1.00 27.23 298 ARG A CA 1
ATOM 4244 C C . ARG A 1 301 ? 19.770 13.478 31.655 1.00 25.75 298 ARG A C 1
ATOM 4245 O O . ARG A 1 301 ? 18.534 13.429 31.784 1.00 27.92 298 ARG A O 1
ATOM 4266 N N . GLY A 1 302 ? 20.578 12.571 32.189 1.00 25.05 299 GLY A N 1
ATOM 4267 C CA . GLY A 1 302 ? 20.088 11.526 33.041 1.00 25.41 299 GLY A CA 1
ATOM 4268 C C . GLY A 1 302 ? 19.661 10.259 32.350 1.00 25.02 299 GLY A C 1
ATOM 4269 O O . GLY A 1 302 ? 19.098 9.377 33.011 1.00 27.51 299 GLY A O 1
ATOM 4273 N N . PHE A 1 303 ? 19.856 10.152 31.042 1.00 23.62 300 PHE A N 1
ATOM 4274 C CA . PHE A 1 303 ? 19.554 8.910 30.356 1.00 24.91 300 PHE A CA 1
ATOM 4275 C C . PHE A 1 303 ? 20.711 7.944 30.511 1.00 24.93 300 PHE A C 1
ATOM 4276 O O . PHE A 1 303 ? 21.870 8.340 30.684 1.00 26.23 300 PHE A O 1
ATOM 4293 N N . ILE A 1 304 ? 20.402 6.661 30.471 1.00 24.76 301 ILE A N 1
ATOM 4294 C CA . ILE A 1 304 ? 21.446 5.652 30.461 1.00 25.84 301 ILE A CA 1
ATOM 4295 C C . ILE A 1 304 ? 22.084 5.625 29.088 1.00 24.73 301 ILE A C 1
ATOM 4296 O O . ILE A 1 304 ? 21.388 5.545 28.067 1.00 27.39 301 ILE A O 1
ATOM 4312 N N . TYR A 1 305 ? 23.401 5.679 29.040 1.00 26.30 302 TYR A N 1
ATOM 4313 C CA . TYR A 1 305 ? 24.111 5.719 27.780 1.00 27.82 302 TYR A CA 1
ATOM 4314 C C . TYR A 1 305 ? 24.133 4.325 27.141 1.00 26.91 302 TYR A C 1
ATOM 4315 O O . TYR A 1 305 ? 24.521 3.347 27.782 1.00 27.15 302 TYR A O 1
ATOM 4333 N N . VAL A 1 306 ? 23.629 4.207 25.899 1.00 28.02 303 VAL A N 1
ATOM 4334 C CA . VAL A 1 306 ? 23.597 2.930 25.190 1.00 26.32 303 VAL A CA 1
ATOM 4335 C C . VAL A 1 306 ? 23.972 3.118 23.722 1.00 27.98 303 VAL A C 1
ATOM 4336 O O . VAL A 1 306 ? 23.935 4.228 23.173 1.00 29.53 303 VAL A O 1
ATOM 4349 N N . ASP A 1 307 ? 24.367 2.020 23.092 1.00 26.88 304 ASP A N 1
ATOM 4350 C CA . ASP A 1 307 ? 24.599 2.020 21.652 1.00 27.41 304 ASP A CA 1
ATOM 4351 C C . ASP A 1 307 ? 23.283 1.764 20.901 1.00 25.22 304 ASP A C 1
ATOM 4352 O O . ASP A 1 307 ? 22.194 1.741 21.491 1.00 23.86 304 ASP A O 1
ATOM 4361 N N . ASP A 1 308 ? 23.367 1.573 19.578 1.00 26.25 305 ASP A N 1
ATOM 4362 C CA . ASP A 1 308 ? 22.178 1.360 18.748 1.00 24.87 305 ASP A CA 1
ATOM 4363 C C . ASP A 1 308 ? 21.508 0.009 18.973 1.00 24.16 305 ASP A C 1
ATOM 4364 O O . ASP A 1 308 ? 20.425 -0.225 18.412 1.00 25.89 305 ASP A O 1
ATOM 4373 N N . HIS A 1 309 ? 22.122 -0.891 19.751 1.00 23.64 306 HIS A N 1
ATOM 4374 C CA . HIS A 1 309 ? 21.482 -2.133 20.163 1.00 23.62 306 HIS A CA 1
ATOM 4375 C C . HIS A 1 309 ? 21.032 -2.082 21.609 1.00 22.37 306 HIS A C 1
ATOM 4376 O O . HIS A 1 309 ? 20.705 -3.126 22.175 1.00 23.50 306 HIS A O 1
ATOM 4390 N N . CYS A 1 310 ? 21.025 -0.898 22.228 1.00 22.44 307 CYS A N 1
ATOM 4391 C CA . CYS A 1 310 ? 20.599 -0.708 23.606 1.00 21.61 307 CYS A CA 1
ATOM 4392 C C . CYS A 1 310 ? 21.535 -1.369 24.611 1.00 22.51 307 CYS A C 1
ATOM 4393 O O . CYS A 1 310 ? 21.136 -1.661 25.735 1.00 23.80 307 CYS A O 1
ATOM 4401 N N . LYS A 1 311 ? 22.767 -1.614 24.208 1.00 23.30 308 LYS A N 1
ATOM 4402 C CA . LYS A 1 311 ? 23.767 -2.148 25.137 1.00 25.18 308 LYS A CA 1
ATOM 4403 C C . LYS A 1 311 ? 24.441 -1.005 25.909 1.00 26.70 308 LYS A C 1
ATOM 4404 O O . LYS A 1 311 ? 24.835 0.010 25.318 1.00 28.63 308 LYS A O 1
ATOM 4423 N N . THR A 1 312 ? 24.522 -1.157 27.237 1.00 27.97 309 THR A N 1
ATOM 4424 C CA . THR A 1 312 ? 25.207 -0.175 28.086 1.00 29.81 309 THR A CA 1
ATOM 4425 C C . THR A 1 312 ? 26.718 -0.345 28.012 1.00 32.44 309 THR A C 1
ATOM 4426 O O . THR A 1 312 ? 27.256 -1.157 27.254 1.00 30.77 309 THR A O 1
ATOM 4437 N N . SER A 1 313 ? 27.408 0.402 28.896 1.00 33.70 310 SER A N 1
ATOM 4438 C CA . SER A 1 313 ? 28.852 0.331 29.053 1.00 36.02 310 SER A CA 1
ATOM 4439 C C . SER A 1 313 ? 29.304 -0.949 29.747 1.00 36.59 310 SER A C 1
ATOM 4440 O O . SER A 1 313 ? 30.514 -1.142 29.898 1.00 37.69 310 SER A O 1
ATOM 4448 N N . VAL A 1 314 ? 28.391 -1.803 30.197 1.00 35.03 311 VAL A N 1
ATOM 4449 C CA . VAL A 1 314 ? 28.712 -3.061 30.855 1.00 34.51 311 VAL A CA 1
ATOM 4450 C C . VAL A 1 314 ? 28.216 -4.202 29.973 1.00 34.74 311 VAL A C 1
ATOM 4451 O O . VAL A 1 314 ? 27.025 -4.237 29.629 1.00 33.03 311 VAL A O 1
ATOM 4464 N N . PRO A 1 315 ? 29.062 -5.148 29.575 1.00 34.09 312 PRO A N 1
ATOM 4465 C CA . PRO A 1 315 ? 28.577 -6.297 28.802 1.00 35.69 312 PRO A CA 1
ATOM 4466 C C . PRO A 1 315 ? 27.465 -7.047 29.529 1.00 34.98 312 PRO A C 1
ATOM 4467 O O . PRO A 1 315 ? 27.521 -7.274 30.743 1.00 35.90 312 PRO A O 1
ATOM 4478 N N . GLY A 1 316 ? 26.450 -7.448 28.766 1.00 32.68 313 GLY A N 1
ATOM 4479 C CA . GLY A 1 316 ? 25.326 -8.150 29.343 1.00 30.61 313 GLY A CA 1
ATOM 4480 C C . GLY A 1 316 ? 24.316 -7.261 30.033 1.00 29.44 313 GLY A C 1
ATOM 4481 O O . GLY A 1 316 ? 23.338 -7.776 30.594 1.00 30.67 313 GLY A O 1
ATOM 4485 N N . VAL A 1 317 ? 24.510 -5.950 30.015 1.00 28.08 314 VAL A N 1
ATOM 4486 C CA . VAL A 1 317 ? 23.572 -5.012 30.616 1.00 26.99 314 VAL A CA 1
ATOM 4487 C C . VAL A 1 317 ? 23.069 -4.091 29.526 1.00 25.09 314 VAL A C 1
ATOM 4488 O O . VAL A 1 317 ? 23.861 -3.437 28.821 1.00 25.55 314 VAL A O 1
ATOM 4501 N N . PHE A 1 318 ? 21.748 -4.055 29.393 1.00 24.45 315 PHE A N 1
ATOM 4502 C CA . PHE A 1 318 ? 21.058 -3.331 28.344 1.00 23.59 315 PHE A CA 1
ATOM 4503 C C . PHE A 1 318 ? 20.088 -2.359 28.993 1.00 21.99 315 PHE A C 1
ATOM 4504 O O . PHE A 1 318 ? 19.681 -2.541 30.142 1.00 23.09 315 PHE A O 1
ATOM 4521 N N . ALA A 1 319 ? 19.682 -1.332 28.239 1.00 21.94 316 ALA A N 1
ATOM 4522 C CA . ALA A 1 319 ? 18.690 -0.387 28.738 1.00 22.65 316 ALA A CA 1
ATOM 4523 C C . ALA A 1 319 ? 17.842 0.054 27.560 1.00 20.60 316 ALA A C 1
ATOM 4524 O O . ALA A 1 319 ? 18.370 0.309 26.472 1.00 22.32 316 ALA A O 1
ATOM 4531 N N . ILE A 1 320 ? 16.537 0.143 27.809 1.00 20.63 317 ILE A N 1
ATOM 4532 C CA . ILE A 1 320 ? 15.551 0.307 26.742 1.00 19.87 317 ILE A CA 1
ATOM 4533 C C . ILE A 1 320 ? 14.511 1.319 27.162 1.00 21.15 317 ILE A C 1
ATOM 4534 O O . ILE A 1 320 ? 14.332 1.613 28.344 1.00 20.90 317 ILE A O 1
ATOM 4550 N N . GLY A 1 321 ? 13.738 1.799 26.170 1.00 20.97 318 GLY A N 1
ATOM 4551 C CA . GLY A 1 321 ? 12.581 2.599 26.492 1.00 20.86 318 GLY A CA 1
ATOM 4552 C C . GLY A 1 321 ? 12.909 4.029 26.882 1.00 21.22 318 GLY A C 1
ATOM 4553 O O . GLY A 1 321 ? 13.876 4.604 26.407 1.00 21.96 318 GLY A O 1
ATOM 4557 N N . ASP A 1 322 ? 12.071 4.605 27.754 1.00 21.08 319 ASP A N 1
ATOM 4558 C CA . ASP A 1 322 ? 12.151 6.028 28.057 1.00 20.29 319 ASP A CA 1
ATOM 4559 C C . ASP A 1 322 ? 13.402 6.401 28.841 1.00 21.00 319 ASP A C 1
ATOM 4560 O O . ASP A 1 322 ? 13.713 7.586 28.910 1.00 22.65 319 ASP A O 1
ATOM 4569 N N . VAL A 1 323 ? 14.104 5.428 29.415 1.00 20.84 320 VAL A N 1
ATOM 4570 C CA . VAL A 1 323 ? 15.332 5.744 30.158 1.00 21.49 320 VAL A CA 1
ATOM 4571 C C . VAL A 1 323 ? 16.533 5.895 29.242 1.00 22.21 320 VAL A C 1
ATOM 4572 O O . VAL A 1 323 ? 17.621 6.227 29.740 1.00 23.40 320 VAL A O 1
ATOM 4585 N N . VAL A 1 324 ? 16.402 5.652 27.933 1.00 22.83 321 VAL A N 1
ATOM 4586 C CA . VAL A 1 324 ? 17.495 5.821 26.983 1.00 22.70 321 VAL A CA 1
ATOM 4587 C C . VAL A 1 324 ? 17.079 6.776 25.863 1.00 23.44 321 VAL A C 1
ATOM 4588 O O . VAL A 1 324 ? 15.917 7.161 25.749 1.00 24.20 321 VAL A O 1
ATOM 4601 N N . ARG A 1 325 ? 18.061 7.142 25.026 1.00 23.37 322 ARG A N 1
ATOM 4602 C CA . ARG A 1 325 ? 17.854 8.067 23.908 1.00 24.06 322 ARG A CA 1
ATOM 4603 C C . ARG A 1 325 ? 16.770 7.574 22.966 1.00 23.95 322 ARG A C 1
ATOM 4604 O O . ARG A 1 325 ? 16.465 6.383 22.873 1.00 23.74 322 ARG A O 1
ATOM 4625 N N . GLY A 1 326 ? 16.220 8.514 22.220 1.00 25.43 323 GLY A N 1
ATOM 4626 C CA . GLY A 1 326 ? 15.237 8.222 21.199 1.00 26.06 323 GLY A CA 1
ATOM 4627 C C . GLY A 1 326 ? 13.852 8.662 21.629 1.00 25.63 323 GLY A C 1
ATOM 4628 O O . GLY A 1 326 ? 13.624 9.174 22.729 1.00 26.16 323 GLY A O 1
ATOM 4632 N N . ALA A 1 327 ? 12.923 8.448 20.720 1.00 26.51 324 ALA A N 1
ATOM 4633 C CA . ALA A 1 327 ? 11.560 8.875 20.965 1.00 25.00 324 ALA A CA 1
ATOM 4634 C C . ALA A 1 327 ? 10.984 8.197 22.200 1.00 24.17 324 ALA A C 1
ATOM 4635 O O . ALA A 1 327 ? 11.000 6.967 22.327 1.00 23.72 324 ALA A O 1
ATOM 4642 N N . MET A 1 328 ? 10.430 9.013 23.091 1.00 23.43 325 MET A N 1
ATOM 4643 C CA . MET A 1 328 ? 9.824 8.506 24.325 1.00 23.23 325 MET A CA 1
ATOM 4644 C C . MET A 1 328 ? 8.393 8.096 24.012 1.00 23.15 325 MET A C 1
ATOM 4645 O O . MET A 1 328 ? 7.429 8.804 24.291 1.00 25.45 325 MET A O 1
ATOM 4659 N N . LEU A 1 329 ? 8.279 6.911 23.429 1.00 21.16 326 LEU A N 1
ATOM 4660 C CA . LEU A 1 329 ? 7.007 6.385 22.937 1.00 19.73 326 LEU A CA 1
ATOM 4661 C C . LEU A 1 329 ? 6.937 4.905 23.278 1.00 19.00 326 LEU A C 1
ATOM 4662 O O . LEU A 1 329 ? 7.955 4.215 23.333 1.00 19.91 326 LEU A O 1
ATOM 4678 N N . ALA A 1 330 ? 5.721 4.405 23.484 1.00 19.56 327 ALA A N 1
ATOM 4679 C CA . ALA A 1 330 ? 5.554 3.022 23.939 1.00 19.39 327 ALA A CA 1
ATOM 4680 C C . ALA A 1 330 ? 6.038 2.017 22.897 1.00 18.35 327 ALA A C 1
ATOM 4681 O O . ALA A 1 330 ? 6.685 1.016 23.248 1.00 19.68 327 ALA A O 1
ATOM 4688 N N . HIS A 1 331 ? 5.714 2.244 21.611 1.00 17.75 328 HIS A N 1
ATOM 4689 C CA . HIS A 1 331 ? 6.155 1.291 20.586 1.00 17.22 328 HIS A CA 1
ATOM 4690 C C . HIS A 1 331 ? 7.654 1.306 20.346 1.00 18.98 328 HIS A C 1
ATOM 4691 O O . HIS A 1 331 ? 8.217 0.296 19.918 1.00 20.33 328 HIS A O 1
ATOM 4705 N N . LYS A 1 332 ? 8.311 2.416 20.642 1.00 18.78 329 LYS A N 1
ATOM 4706 C CA . LYS A 1 332 ? 9.762 2.432 20.630 1.00 19.77 329 LYS A CA 1
ATOM 4707 C C . LYS A 1 332 ? 10.319 1.539 21.738 1.00 19.12 329 LYS A C 1
ATOM 4708 O O . LYS A 1 332 ? 11.173 0.689 21.490 1.00 19.84 329 LYS A O 1
ATOM 4727 N N . ALA A 1 333 ? 9.788 1.679 22.946 1.00 17.90 330 ALA A N 1
ATOM 4728 C CA . ALA A 1 333 ? 10.257 0.883 24.081 1.00 18.85 330 ALA A CA 1
ATOM 4729 C C . ALA A 1 333 ? 10.052 -0.601 23.829 1.00 19.26 330 ALA A C 1
ATOM 4730 O O . ALA A 1 333 ? 10.951 -1.408 24.068 1.00 20.18 330 ALA A O 1
ATOM 4737 N N . SER A 1 334 ? 8.857 -0.993 23.347 1.00 19.93 331 SER A N 1
ATOM 4738 C CA A SER A 1 334 ? 8.583 -2.416 23.180 0.46 18.83 331 SER A CA 1
ATOM 4739 C CA B SER A 1 334 ? 8.579 -2.416 23.173 0.54 18.31 331 SER A CA 1
ATOM 4740 C C . SER A 1 334 ? 9.468 -3.038 22.102 1.00 19.93 331 SER A C 1
ATOM 4741 O O . SER A 1 334 ? 9.947 -4.165 22.262 1.00 20.06 331 SER A O 1
ATOM 4756 N N . GLU A 1 335 ? 9.686 -2.336 20.989 1.00 19.64 332 GLU A N 1
ATOM 4757 C CA . GLU A 1 335 ? 10.510 -2.917 19.946 1.00 19.74 332 GLU A CA 1
ATOM 4758 C C . GLU A 1 335 ? 11.977 -2.985 20.377 1.00 19.08 332 GLU A C 1
ATOM 4759 O O . GLU A 1 335 ? 12.687 -3.923 19.997 1.00 19.98 332 GLU A O 1
ATOM 4771 N N . GLU A 1 336 ? 12.435 -2.035 21.195 1.00 18.00 333 GLU A N 1
ATOM 4772 C CA . GLU A 1 336 ? 13.763 -2.159 21.795 1.00 18.84 333 GLU A CA 1
ATOM 4773 C C . GLU A 1 336 ? 13.831 -3.389 22.699 1.00 18.92 333 GLU A C 1
ATOM 4774 O O . GLU A 1 336 ? 14.840 -4.107 22.700 1.00 20.53 333 GLU A O 1
ATOM 4786 N N . GLY A 1 337 ? 12.764 -3.654 23.456 1.00 19.34 334 GLY A N 1
ATOM 4787 C CA . GLY A 1 337 ? 12.709 -4.852 24.283 1.00 20.17 334 GLY A CA 1
ATOM 4788 C C . GLY A 1 337 ? 12.815 -6.120 23.464 1.00 19.33 334 GLY A C 1
ATOM 4789 O O . GLY A 1 337 ? 13.550 -7.036 23.828 1.00 20.24 334 GLY A O 1
ATOM 4793 N N . VAL A 1 338 ? 12.083 -6.190 22.341 1.00 19.04 335 VAL A N 1
ATOM 4794 C CA . VAL A 1 338 ? 12.191 -7.344 21.455 1.00 19.68 335 VAL A CA 1
ATOM 4795 C C . VAL A 1 338 ? 13.610 -7.485 20.922 1.00 20.26 335 VAL A C 1
ATOM 4796 O O . VAL A 1 338 ? 14.185 -8.582 20.927 1.00 21.50 335 VAL A O 1
ATOM 4809 N N . MET A 1 339 ? 14.210 -6.382 20.478 1.00 19.78 336 MET A N 1
ATOM 4810 C CA . MET A 1 339 ? 15.582 -6.452 19.957 1.00 20.46 336 MET A CA 1
ATOM 4811 C C . MET A 1 339 ? 16.550 -7.020 20.988 1.00 21.17 336 MET A C 1
ATOM 4812 O O . MET A 1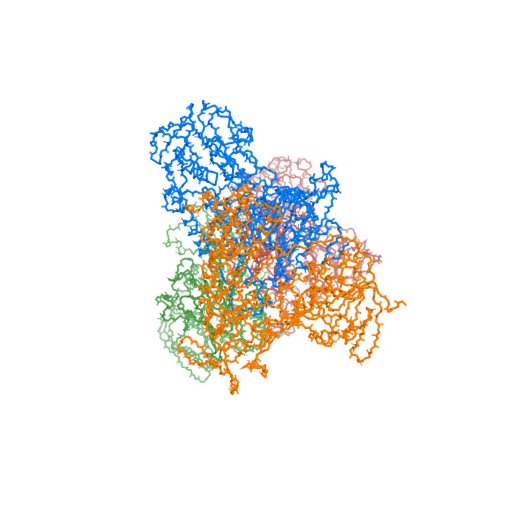 339 ? 17.357 -7.910 20.682 1.00 21.40 336 MET A O 1
ATOM 4826 N N . VAL A 1 340 ? 16.490 -6.505 22.213 1.00 20.29 337 VAL A N 1
ATOM 4827 C CA . VAL A 1 340 ? 17.447 -6.913 23.237 1.00 20.77 337 VAL A CA 1
ATOM 4828 C C . VAL A 1 340 ? 17.270 -8.381 23.571 1.00 21.94 337 VAL A C 1
ATOM 4829 O O . VAL A 1 340 ? 18.249 -9.127 23.671 1.00 23.51 337 VAL A O 1
ATOM 4842 N N . ALA A 1 341 ? 16.019 -8.828 23.727 1.00 21.56 338 ALA A N 1
ATOM 4843 C CA . ALA A 1 341 ? 15.783 -10.234 24.015 1.00 22.18 338 ALA A CA 1
ATOM 4844 C C . ALA A 1 341 ? 16.328 -11.114 22.905 1.00 23.24 338 ALA A C 1
ATOM 4845 O O . ALA A 1 341 ? 17.005 -12.114 23.173 1.00 24.98 338 ALA A O 1
ATOM 4852 N N . GLU A 1 342 ? 16.036 -10.756 21.652 1.00 22.59 339 GLU A N 1
ATOM 4853 C CA . GLU A 1 342 ? 16.537 -11.521 20.509 1.00 23.92 339 GLU A CA 1
ATOM 4854 C C . GLU A 1 342 ? 18.062 -11.541 20.470 1.00 24.90 339 GLU A C 1
ATOM 4855 O O . GLU A 1 342 ? 18.669 -12.567 20.149 1.00 25.93 339 GLU A O 1
ATOM 4867 N N . ARG A 1 343 ? 18.700 -10.427 20.802 1.00 24.85 340 ARG A N 1
ATOM 4868 C CA . ARG A 1 343 ? 20.160 -10.398 20.784 1.00 26.01 340 ARG A CA 1
ATOM 4869 C C . ARG A 1 343 ? 20.745 -11.273 21.893 1.00 26.65 340 ARG A C 1
ATOM 4870 O O . ARG A 1 343 ? 21.736 -11.977 21.679 1.00 27.81 340 ARG A O 1
ATOM 4891 N N . ILE A 1 344 ? 20.126 -11.277 23.074 1.00 25.72 341 ILE A N 1
ATOM 4892 C CA . ILE A 1 344 ? 20.598 -12.163 24.137 1.00 25.96 341 ILE A CA 1
ATOM 4893 C C . ILE A 1 344 ? 20.508 -13.612 23.685 1.00 26.17 341 ILE A C 1
ATOM 4894 O O . ILE A 1 344 ? 21.369 -14.439 24.008 1.00 27.86 341 ILE A O 1
ATOM 4910 N N . ALA A 1 345 ? 19.459 -13.943 22.935 1.00 27.49 342 ALA A N 1
ATOM 4911 C CA . ALA A 1 345 ? 19.283 -15.291 22.391 1.00 28.05 342 ALA A CA 1
ATOM 4912 C C . ALA A 1 345 ? 20.217 -15.591 21.219 1.00 30.97 342 ALA A C 1
ATOM 4913 O O . ALA A 1 345 ? 20.165 -16.705 20.683 1.00 32.88 342 ALA A O 1
ATOM 4920 N N . GLY A 1 346 ? 21.070 -14.648 20.808 1.00 29.27 343 GLY A N 1
ATOM 4921 C CA . GLY A 1 346 ? 22.062 -14.905 19.785 1.00 31.92 343 GLY A CA 1
ATOM 4922 C C . GLY A 1 346 ? 21.759 -14.348 18.409 1.00 32.42 343 GLY A C 1
ATOM 4923 O O . GLY A 1 346 ? 22.571 -14.528 17.503 1.00 33.59 343 GLY A O 1
ATOM 4927 N N . HIS A 1 347 ? 20.644 -13.664 18.217 1.00 31.72 344 HIS A N 1
ATOM 4928 C CA . HIS A 1 347 ? 20.300 -13.124 16.907 1.00 31.13 344 HIS A CA 1
ATOM 4929 C C . HIS A 1 347 ? 20.871 -11.729 16.751 1.00 29.76 344 HIS A C 1
ATOM 4930 O O . HIS A 1 347 ? 20.894 -10.950 17.702 1.00 29.70 344 HIS A O 1
ATOM 4944 N N . LYS A 1 348 ? 21.317 -11.409 15.537 1.00 29.02 345 LYS A N 1
ATOM 4945 C CA . LYS A 1 348 ? 21.828 -10.071 15.248 1.00 28.64 345 LYS A CA 1
ATOM 4946 C C . LYS A 1 348 ? 20.646 -9.152 14.930 1.00 28.17 345 LYS A C 1
ATOM 4947 O O . LYS A 1 348 ? 20.549 -8.548 13.857 1.00 28.32 345 LYS A O 1
ATOM 4966 N N . ALA A 1 349 ? 19.754 -9.044 15.921 1.00 26.55 346 ALA A N 1
ATOM 4967 C CA . ALA A 1 349 ? 18.563 -8.229 15.781 1.00 26.19 346 ALA A CA 1
ATOM 4968 C C . ALA A 1 349 ? 18.922 -6.751 15.835 1.00 26.18 346 ALA A C 1
ATOM 4969 O O . ALA A 1 349 ? 19.891 -6.344 16.486 1.00 25.82 346 ALA A O 1
ATOM 4976 N N . GLN A 1 350 ? 18.129 -5.950 15.132 1.00 26.46 347 GLN A N 1
ATOM 4977 C CA . GLN A 1 350 ? 18.358 -4.526 14.984 1.00 26.35 347 GLN A CA 1
ATOM 4978 C C . GLN A 1 350 ? 17.044 -3.794 15.203 1.00 26.65 347 GLN A C 1
ATOM 4979 O O . GLN A 1 350 ? 15.975 -4.397 15.225 1.00 28.69 347 GLN A O 1
ATOM 4993 N N . MET A 1 351 ? 17.132 -2.483 15.369 1.00 27.50 348 MET A N 1
ATOM 4994 C CA . MET A 1 351 ? 15.960 -1.648 15.546 1.00 28.19 348 MET A CA 1
ATOM 4995 C C . MET A 1 351 ? 16.037 -0.576 14.475 1.00 27.68 348 MET A C 1
ATOM 4996 O O . MET A 1 351 ? 17.098 0.017 14.262 1.00 29.61 348 MET A O 1
ATOM 5010 N N . ASN A 1 352 ? 14.896 -0.290 13.847 1.00 27.63 349 ASN A N 1
ATOM 5011 C CA . ASN A 1 352 ? 14.799 0.756 12.837 1.00 27.33 349 ASN A CA 1
ATOM 5012 C C . ASN A 1 352 ? 14.291 1.996 13.546 1.00 24.71 349 ASN A C 1
ATOM 5013 O O . ASN A 1 352 ? 13.159 2.011 14.031 1.00 25.55 349 ASN A O 1
ATOM 5024 N N . TYR A 1 353 ? 15.165 2.991 13.700 1.00 23.12 350 TYR A N 1
ATOM 5025 C CA . TYR A 1 353 ? 14.825 4.267 14.314 1.00 23.60 350 TYR A CA 1
ATOM 5026 C C . TYR A 1 353 ? 14.326 5.295 13.316 1.00 23.37 350 TYR A C 1
ATOM 5027 O O . TYR A 1 353 ? 14.082 6.443 13.700 1.00 26.66 350 TYR A O 1
ATOM 5045 N N . ASP A 1 354 ? 14.211 4.932 12.030 1.00 22.65 351 ASP A N 1
ATOM 5046 C CA . ASP A 1 354 ? 13.830 5.915 11.035 1.00 23.38 351 ASP A CA 1
ATOM 5047 C C . ASP A 1 354 ? 12.332 5.994 10.753 1.00 22.82 351 ASP A C 1
ATOM 5048 O O . ASP A 1 354 ? 11.878 6.997 10.194 1.00 23.43 351 ASP A O 1
ATOM 5057 N N . LEU A 1 355 ? 11.576 4.972 11.086 1.00 20.60 352 LEU A N 1
ATOM 5058 C CA . LEU A 1 355 ? 10.156 4.925 10.724 1.00 19.95 352 LEU A CA 1
ATOM 5059 C C . LEU A 1 355 ? 9.258 4.760 11.938 1.00 19.73 352 LEU A C 1
ATOM 5060 O O . LEU A 1 355 ? 8.203 4.119 11.864 1.00 20.49 352 LEU A O 1
ATOM 5076 N N . ILE A 1 356 ? 9.662 5.313 13.070 1.00 19.13 353 ILE A N 1
ATOM 5077 C CA . ILE A 1 356 ? 8.821 5.272 14.254 1.00 19.12 353 ILE A CA 1
ATOM 5078 C C . ILE A 1 356 ? 7.727 6.318 14.095 1.00 19.05 353 ILE A C 1
ATOM 5079 O O . ILE A 1 356 ? 8.035 7.517 14.023 1.00 19.14 353 ILE A O 1
ATOM 5095 N N . PRO A 1 357 ? 6.453 5.938 14.008 1.00 18.64 354 PRO A N 1
ATOM 5096 C CA . PRO A 1 357 ? 5.413 6.954 13.854 1.00 18.94 354 PRO A CA 1
ATOM 5097 C C . PRO A 1 357 ? 5.120 7.688 15.151 1.00 18.77 354 PRO A C 1
ATOM 5098 O O . PRO A 1 357 ? 5.410 7.225 16.249 1.00 19.20 354 PRO A O 1
ATOM 5109 N N . SER A 1 358 ? 4.542 8.865 14.986 1.00 18.53 355 SER A N 1
ATOM 5110 C CA . SER A 1 358 ? 4.055 9.700 16.072 1.00 18.89 355 SER A CA 1
ATOM 5111 C C . SER A 1 358 ? 2.554 9.908 15.920 1.00 18.69 355 SER A C 1
ATOM 5112 O O . SER A 1 358 ? 2.072 10.101 14.798 1.00 19.06 355 SER A O 1
ATOM 5120 N N . VAL A 1 359 ? 1.802 9.852 17.030 1.00 18.42 356 VAL A N 1
ATOM 5121 C CA . VAL A 1 359 ? 0.349 10.040 17.014 1.00 18.29 356 VAL A CA 1
ATOM 5122 C C . VAL A 1 359 ? -0.052 10.945 18.175 1.00 18.36 356 VAL A C 1
ATOM 5123 O O . VAL A 1 359 ? 0.411 10.774 19.319 1.00 20.00 356 VAL A O 1
ATOM 5136 N N . ILE A 1 360 ? -0.925 11.896 17.873 1.00 18.10 357 ILE A N 1
ATOM 5137 C CA . ILE A 1 360 ? -1.575 12.748 18.859 1.00 19.36 357 ILE A CA 1
ATOM 5138 C C . ILE A 1 360 ? -3.066 12.441 18.763 1.00 18.63 357 ILE A C 1
ATOM 5139 O O . ILE A 1 360 ? -3.677 12.620 17.693 1.00 18.65 357 ILE A O 1
ATOM 5155 N N . TYR A 1 361 ? -3.657 11.972 19.868 1.00 18.86 358 TYR A N 1
ATOM 5156 C CA . TYR A 1 361 ? -5.014 11.422 19.831 1.00 19.29 358 TYR A CA 1
ATOM 5157 C C . TYR A 1 361 ? -6.080 12.461 20.124 1.00 19.38 358 TYR A C 1
ATOM 5158 O O . TYR A 1 361 ? -7.109 12.190 20.768 1.00 20.95 358 TYR A O 1
ATOM 5176 N N . THR A 1 362 ? -5.864 13.672 19.639 1.00 20.23 359 THR A N 1
ATOM 5177 C CA . THR A 1 362 ? -6.931 14.650 19.528 1.00 20.75 359 THR A CA 1
ATOM 5178 C C . THR A 1 362 ? -7.975 14.156 18.517 1.00 21.18 359 THR A C 1
ATOM 5179 O O . THR A 1 362 ? -7.820 13.095 17.887 1.00 20.89 359 THR A O 1
ATOM 5190 N N . HIS A 1 363 ? -9.065 14.891 18.362 1.00 21.08 360 HIS A N 1
ATOM 5191 C CA . HIS A 1 363 ? -10.002 14.615 17.276 1.00 21.35 360 HIS A CA 1
ATOM 5192 C C . HIS A 1 363 ? -10.215 15.959 16.602 1.00 23.11 360 HIS A C 1
ATOM 5193 O O . HIS A 1 363 ? -10.815 16.855 17.229 1.00 25.63 360 HIS A O 1
ATOM 5207 N N . PRO A 1 364 ? -9.689 16.181 15.374 1.00 22.97 361 PRO A N 1
ATOM 5208 C CA . PRO A 1 364 ? -9.018 15.193 14.523 1.00 21.50 361 PRO A CA 1
ATOM 5209 C C . PRO A 1 364 ? -7.698 14.693 15.063 1.00 19.94 361 PRO A C 1
ATOM 5210 O O . PRO A 1 364 ? -6.934 15.432 15.687 1.00 20.94 361 PRO A O 1
ATOM 5221 N N . GLU A 1 365 ? -7.455 13.420 14.812 1.00 20.14 362 GLU A N 1
ATOM 5222 C CA . GLU A 1 365 ? -6.200 12.782 15.137 1.00 19.22 362 GLU A CA 1
ATOM 5223 C C . GLU A 1 365 ? -5.092 13.333 14.252 1.00 18.11 362 GLU A C 1
ATOM 5224 O O . GLU A 1 365 ? -5.320 13.764 13.121 1.00 18.86 362 GLU A O 1
ATOM 5236 N N . ILE A 1 366 ? -3.883 13.383 14.811 1.00 18.22 363 ILE A N 1
ATOM 5237 C CA . ILE A 1 366 ? -2.706 13.868 14.100 1.00 18.88 363 ILE A CA 1
ATOM 5238 C C . ILE A 1 366 ? -1.679 12.753 14.138 1.00 18.44 363 ILE A C 1
ATOM 5239 O O . ILE A 1 366 ? -1.421 12.192 15.208 1.00 19.41 363 ILE A O 1
ATOM 5255 N N . ALA A 1 367 ? -1.066 12.442 12.995 1.00 17.87 364 ALA A N 1
ATOM 5256 C CA . ALA A 1 367 ? -0.040 11.405 13.008 1.00 17.39 364 ALA A CA 1
ATOM 5257 C C . ALA A 1 367 ? 0.943 11.648 11.888 1.00 16.90 364 ALA A C 1
ATOM 5258 O O . ALA A 1 367 ? 0.619 12.285 10.893 1.00 18.20 364 ALA A O 1
ATOM 5265 N N . TRP A 1 368 ? 2.165 11.126 12.047 1.00 16.62 365 TRP A N 1
ATOM 5266 C CA . TRP A 1 368 ? 3.146 11.255 10.981 1.00 16.75 365 TRP A CA 1
ATOM 5267 C C . TRP A 1 368 ? 4.266 10.236 11.127 1.00 16.89 365 TRP A C 1
ATOM 5268 O O . TRP A 1 368 ? 4.485 9.669 12.196 1.00 18.26 365 TRP A O 1
ATOM 5289 N N . VAL A 1 369 ? 4.971 10.015 10.019 1.00 17.93 366 VAL A N 1
ATOM 5290 C CA . VAL A 1 369 ? 6.150 9.163 9.996 1.00 18.19 366 VAL A CA 1
ATOM 5291 C C . VAL A 1 369 ? 7.140 9.761 9.012 1.00 18.12 366 VAL A C 1
ATOM 5292 O O . VAL A 1 369 ? 6.764 10.365 8.004 1.00 18.27 366 VAL A O 1
ATOM 5305 N N . GLY A 1 370 ? 8.427 9.601 9.312 1.00 19.11 367 GLY A N 1
ATOM 5306 C CA . GLY A 1 370 ? 9.415 10.172 8.445 1.00 19.74 367 GLY A CA 1
ATOM 5307 C C . GLY A 1 370 ? 9.608 11.670 8.644 1.00 21.12 367 GLY A C 1
ATOM 5308 O O . GLY A 1 370 ? 9.321 12.230 9.701 1.00 22.11 367 GLY A O 1
ATOM 5312 N N . LYS A 1 371 ? 10.125 12.315 7.610 1.00 20.16 368 LYS A N 1
ATOM 5313 C CA . LYS A 1 371 ? 10.615 13.678 7.741 1.00 21.12 368 LYS A CA 1
ATOM 5314 C C . LYS A 1 371 ? 9.587 14.720 7.312 1.00 20.89 368 LYS A C 1
ATOM 5315 O O . LYS A 1 371 ? 8.779 14.509 6.396 1.00 20.83 368 LYS A O 1
ATOM 5334 N N . THR A 1 372 ? 9.641 15.868 7.980 1.00 21.34 369 THR A N 1
ATOM 5335 C CA . THR A 1 372 ? 8.820 17.018 7.651 1.00 21.47 369 THR A CA 1
ATOM 5336 C C . THR A 1 372 ? 9.401 17.811 6.484 1.00 21.55 369 THR A C 1
ATOM 5337 O O . THR A 1 372 ? 10.590 17.726 6.141 1.00 22.79 369 THR A O 1
ATOM 5348 N N . GLU A 1 373 ? 8.539 18.632 5.885 1.00 22.70 370 GLU A N 1
ATOM 5349 C CA . GLU A 1 373 ? 9.019 19.494 4.810 1.00 23.58 370 GLU A CA 1
ATOM 5350 C C . GLU A 1 373 ? 10.138 20.410 5.305 1.00 24.47 370 GLU A C 1
ATOM 5351 O O . GLU A 1 373 ? 11.138 20.606 4.609 1.00 25.57 370 GLU A O 1
ATOM 5363 N N . GLN A 1 374 ? 10.007 20.950 6.522 1.00 25.14 371 GLN A N 1
ATOM 5364 C CA . GLN A 1 374 ? 10.994 21.908 6.997 1.00 26.00 371 GLN A CA 1
ATOM 5365 C C . GLN A 1 374 ? 12.334 21.238 7.280 1.00 26.81 371 GLN A C 1
ATOM 5366 O O . GLN A 1 374 ? 13.388 21.837 7.039 1.00 27.98 371 GLN A O 1
ATOM 5380 N N . THR A 1 375 ? 12.315 19.996 7.777 1.00 24.70 372 THR A N 1
ATOM 5381 C CA . THR A 1 375 ? 13.558 19.262 7.973 1.00 25.17 372 THR A CA 1
ATOM 5382 C C . THR A 1 375 ? 14.246 19.021 6.640 1.00 25.60 372 THR A C 1
ATOM 5383 O O . THR A 1 375 ? 15.456 19.216 6.508 1.00 26.80 372 THR A O 1
ATOM 5394 N N . LEU A 1 376 ? 13.483 18.593 5.632 1.00 25.36 373 LEU A N 1
ATOM 5395 C CA . LEU A 1 376 ? 14.104 18.273 4.357 1.00 25.58 373 LEU A CA 1
ATOM 5396 C C . LEU A 1 376 ? 14.671 19.521 3.695 1.00 28.15 373 LEU A C 1
ATOM 5397 O O . LEU A 1 376 ? 15.742 19.476 3.081 1.00 28.26 373 LEU A O 1
ATOM 5413 N N . LYS A 1 377 ? 13.985 20.652 3.832 1.00 28.79 374 LYS A N 1
ATOM 5414 C CA . LYS A 1 377 ? 14.541 21.894 3.307 1.00 31.76 374 LYS A CA 1
ATOM 5415 C C . LYS A 1 377 ? 15.846 22.244 4.003 1.00 30.81 374 LYS A C 1
ATOM 5416 O O . LYS A 1 377 ? 16.818 22.634 3.353 1.00 32.13 374 LYS A O 1
ATOM 5435 N N . ALA A 1 378 ? 15.882 22.112 5.329 1.00 31.67 375 ALA A N 1
ATOM 5436 C CA . ALA A 1 378 ? 17.100 22.401 6.076 1.00 33.14 375 ALA A CA 1
ATOM 5437 C C . ALA A 1 378 ? 18.240 21.475 5.661 1.00 32.80 375 ALA A C 1
ATOM 5438 O O . ALA A 1 378 ? 19.408 21.882 5.696 1.00 34.12 375 ALA A O 1
ATOM 5445 N N . GLU A 1 379 ? 17.926 20.239 5.253 1.00 32.33 376 GLU A N 1
ATOM 5446 C CA . GLU A 1 379 ? 18.927 19.278 4.791 1.00 33.13 376 GLU A CA 1
ATOM 5447 C C . GLU A 1 379 ? 19.316 19.479 3.333 1.00 33.58 376 GLU A C 1
ATOM 5448 O O . GLU A 1 379 ? 20.227 18.794 2.853 1.00 35.36 376 GLU A O 1
ATOM 5460 N N . GLY A 1 380 ? 18.634 20.373 2.620 1.00 33.84 377 GLY A N 1
ATOM 5461 C CA . GLY A 1 380 ? 18.938 20.627 1.226 1.00 33.31 377 GLY A CA 1
ATOM 5462 C C . GLY A 1 380 ? 18.445 19.565 0.276 1.00 31.99 377 GLY A C 1
ATOM 5463 O O . GLY A 1 380 ? 18.981 19.438 -0.827 1.00 34.14 377 GLY A O 1
ATOM 5467 N N . VAL A 1 381 ? 17.428 18.797 0.666 1.00 30.19 378 VAL A N 1
ATOM 5468 C CA . VAL A 1 381 ? 16.885 17.735 -0.177 1.00 29.20 378 VAL A CA 1
ATOM 5469 C C . VAL A 1 381 ? 15.705 18.309 -0.947 1.00 29.44 378 VAL A C 1
ATOM 5470 O O . VAL A 1 381 ? 14.721 18.749 -0.344 1.00 30.00 378 VAL A O 1
ATOM 5483 N N . GLU A 1 382 ? 15.808 18.324 -2.272 1.00 28.89 379 GLU A N 1
ATOM 5484 C CA . GLU A 1 382 ? 14.692 18.797 -3.083 1.00 29.18 379 GLU A CA 1
ATOM 5485 C C . GLU A 1 382 ? 13.571 17.775 -3.069 1.00 27.60 379 GLU A C 1
ATOM 5486 O O . GLU A 1 382 ? 13.804 16.571 -3.206 1.00 27.94 379 GLU A O 1
ATOM 5498 N N . VAL A 1 383 ? 12.344 18.260 -2.886 1.00 26.08 380 VAL A N 1
ATOM 5499 C CA . VAL A 1 383 ? 11.193 17.379 -2.715 1.00 25.14 380 VAL A CA 1
ATOM 5500 C C . VAL A 1 383 ? 10.019 17.807 -3.588 1.00 25.11 380 VAL A C 1
ATOM 5501 O O . VAL A 1 383 ? 9.891 18.961 -4.007 1.00 27.00 380 VAL A O 1
ATOM 5514 N N . ASN A 1 384 ? 9.147 16.841 -3.840 1.00 23.89 381 ASN A N 1
ATOM 5515 C CA . ASN A 1 384 ? 7.809 17.091 -4.359 1.00 23.62 381 ASN A CA 1
ATOM 5516 C C . ASN A 1 384 ? 6.822 16.746 -3.260 1.00 23.42 381 ASN A C 1
ATOM 5517 O O . ASN A 1 384 ? 7.014 15.761 -2.552 1.00 24.68 381 ASN A O 1
ATOM 5528 N N . VAL A 1 385 ? 5.764 17.546 -3.134 1.00 22.00 382 VAL A N 1
ATOM 5529 C CA . VAL A 1 385 ? 4.765 17.401 -2.085 1.00 21.50 382 VAL A CA 1
ATOM 5530 C C . VAL A 1 385 ? 3.414 17.184 -2.742 1.00 21.13 382 VAL A C 1
ATOM 5531 O O . VAL A 1 385 ? 3.085 17.875 -3.698 1.00 22.83 382 VAL A O 1
ATOM 5544 N N . GLY A 1 386 ? 2.637 16.256 -2.213 1.00 19.93 383 GLY A N 1
ATOM 5545 C CA . GLY A 1 386 ? 1.256 16.069 -2.640 1.00 19.05 383 GLY A CA 1
ATOM 5546 C C . GLY A 1 386 ? 0.355 16.068 -1.427 1.00 19.87 383 GLY A C 1
ATOM 5547 O O . GLY A 1 386 ? 0.670 15.454 -0.414 1.00 19.75 383 GLY A O 1
ATOM 5551 N N . THR A 1 387 ? -0.789 16.741 -1.549 1.00 19.86 384 THR A N 1
ATOM 5552 C CA . THR A 1 387 ? -1.759 16.744 -0.459 1.00 19.30 384 THR A CA 1
ATOM 5553 C C . THR A 1 387 ? -3.161 16.439 -0.969 1.00 19.85 384 THR A C 1
ATOM 5554 O O . THR A 1 387 ? -3.497 16.660 -2.143 1.00 20.87 384 THR A O 1
ATOM 5565 N N . PHE A 1 388 ? -3.991 15.965 -0.051 1.00 19.33 385 PHE A N 1
ATOM 5566 C CA . PHE A 1 388 ? -5.384 15.735 -0.384 1.00 18.54 385 PHE A CA 1
ATOM 5567 C C . PHE A 1 388 ? -6.219 16.042 0.851 1.00 19.03 385 PHE A C 1
ATOM 5568 O O . PHE A 1 388 ? -5.918 15.524 1.924 1.00 19.41 385 PHE A O 1
ATOM 5585 N N . PRO A 1 389 ? -7.266 16.846 0.737 1.00 18.93 386 PRO A N 1
ATOM 5586 C CA . PRO A 1 389 ? -8.055 17.208 1.915 1.00 18.85 386 PRO A CA 1
ATOM 5587 C C . PRO A 1 389 ? -9.210 16.247 2.122 1.00 17.93 386 PRO A C 1
ATOM 5588 O O . PRO A 1 389 ? -9.838 15.784 1.170 1.00 18.95 386 PRO A O 1
ATOM 5599 N N . PHE A 1 390 ? -9.532 15.977 3.396 1.00 17.97 387 PHE A N 1
ATOM 5600 C CA . PHE A 1 390 ? -10.691 15.132 3.684 1.00 18.62 387 PHE A CA 1
ATOM 5601 C C . PHE A 1 390 ? -12.003 15.770 3.241 1.00 20.34 387 PHE A C 1
ATOM 5602 O O . PHE A 1 390 ? -13.002 15.056 3.079 1.00 20.16 387 PHE A O 1
ATOM 5619 N N . ALA A 1 391 ? -12.011 17.079 2.992 1.00 19.55 388 ALA A N 1
ATOM 5620 C CA . ALA A 1 391 ? -13.191 17.726 2.445 1.00 22.33 388 ALA A CA 1
ATOM 5621 C C . ALA A 1 391 ? -13.552 17.179 1.070 1.00 22.22 388 ALA A C 1
ATOM 5622 O O . ALA A 1 391 ? -14.685 17.383 0.622 1.00 24.64 388 ALA A O 1
ATOM 5629 N N . ALA A 1 392 ? -12.616 16.525 0.386 1.00 22.00 389 ALA A N 1
ATOM 5630 C CA . ALA A 1 392 ? -12.849 15.933 -0.926 1.00 22.38 389 ALA A CA 1
ATOM 5631 C C . ALA A 1 392 ? -12.973 14.413 -0.863 1.00 22.14 389 ALA A C 1
ATOM 5632 O O . ALA A 1 392 ? -13.005 13.749 -1.902 1.00 24.15 389 ALA A O 1
ATOM 5639 N N . SER A 1 393 ? -13.051 13.843 0.336 1.00 21.00 390 SER A N 1
ATOM 5640 C CA . SER A 1 393 ? -13.205 12.406 0.515 1.00 19.80 390 SER A CA 1
ATOM 5641 C C . SER A 1 393 ? -14.687 12.053 0.663 1.00 19.38 390 SER A C 1
ATOM 5642 O O . SER A 1 393 ? -15.345 12.480 1.624 1.00 20.01 390 SER A O 1
ATOM 5650 N N . GLY A 1 394 ? -15.205 11.237 -0.255 1.00 20.50 391 GLY A N 1
ATOM 5651 C CA . GLY A 1 394 ? -16.570 10.759 -0.092 1.00 19.80 391 GLY A CA 1
ATOM 5652 C C . GLY A 1 394 ? -16.790 9.992 1.204 1.00 18.37 391 GLY A C 1
ATOM 5653 O O . GLY A 1 394 ? -17.833 10.122 1.847 1.00 20.11 391 GLY A O 1
ATOM 5657 N N . ARG A 1 395 ? -15.831 9.156 1.595 1.00 18.27 392 ARG A N 1
ATOM 5658 C CA . ARG A 1 395 ? -15.999 8.435 2.849 1.00 17.89 392 ARG A CA 1
ATOM 5659 C C . ARG A 1 395 ? -16.101 9.396 4.025 1.00 17.45 392 ARG A C 1
ATOM 5660 O O . ARG A 1 395 ? -16.916 9.197 4.928 1.00 17.43 392 ARG A O 1
ATOM 5681 N N . ALA A 1 396 ? -15.251 10.418 4.054 1.00 17.50 393 ALA A N 1
ATOM 5682 C CA . ALA A 1 396 ? -15.271 11.362 5.165 1.00 17.95 393 ALA A CA 1
ATOM 5683 C C . ALA A 1 396 ? -16.559 12.190 5.182 1.00 17.66 393 ALA A C 1
ATOM 5684 O O . ALA A 1 396 ? -17.074 12.514 6.258 1.00 18.43 393 ALA A O 1
ATOM 5691 N N . MET A 1 397 ? -17.104 12.529 4.002 1.00 18.29 394 MET A N 1
ATOM 5692 C CA . MET A 1 397 ? -18.375 13.236 3.956 1.00 19.88 394 MET A CA 1
ATOM 5693 C C . MET A 1 397 ? -19.472 12.375 4.555 1.00 19.60 394 MET A C 1
ATOM 5694 O O . MET A 1 397 ? -20.288 12.851 5.354 1.00 20.52 394 MET A O 1
ATOM 5708 N N . ALA A 1 398 ? -19.521 11.098 4.164 1.00 18.85 395 ALA A N 1
ATOM 5709 C CA . ALA A 1 398 ? -20.504 10.196 4.764 1.00 18.70 395 ALA A CA 1
ATOM 5710 C C . ALA A 1 398 ? -20.352 10.153 6.285 1.00 18.39 395 ALA A C 1
ATOM 5711 O O . ALA A 1 398 ? -21.352 10.095 7.013 1.00 19.76 395 ALA A O 1
ATOM 5718 N N . ALA A 1 399 ? -19.113 10.199 6.774 1.00 17.65 396 ALA A N 1
ATOM 5719 C CA . ALA A 1 399 ? -18.804 10.159 8.196 1.00 18.67 396 ALA A CA 1
ATOM 5720 C C . ALA A 1 399 ? -19.084 11.471 8.907 1.00 19.00 396 ALA A C 1
ATOM 5721 O O . ALA A 1 399 ? -18.962 11.523 10.134 1.00 20.99 396 ALA A O 1
ATOM 5728 N N . ASN A 1 400 ? -19.463 12.516 8.175 1.00 18.89 397 ASN A N 1
ATOM 5729 C CA . ASN A 1 400 ? -19.624 13.860 8.746 1.00 19.08 397 ASN A CA 1
ATOM 5730 C C . ASN A 1 400 ? -18.337 14.333 9.418 1.00 18.97 397 ASN A C 1
ATOM 5731 O O . ASN A 1 400 ? -18.375 14.986 10.453 1.00 21.40 397 ASN A O 1
ATOM 5742 N N . ASP A 1 401 ? -17.183 14.025 8.815 1.00 18.99 398 ASP A N 1
ATOM 5743 C CA . ASP A 1 401 ? -15.909 14.333 9.475 1.00 20.89 398 ASP A CA 1
ATOM 5744 C C . ASP A 1 401 ? -14.870 14.661 8.404 1.00 21.02 398 ASP A C 1
ATOM 5745 O O . ASP A 1 401 ? -14.078 13.811 7.983 1.00 20.66 398 ASP A O 1
ATOM 5754 N N . THR A 1 402 ? -14.869 15.919 7.968 1.00 20.61 399 THR A N 1
ATOM 5755 C CA . THR A 1 402 ? -14.121 16.310 6.781 1.00 19.83 399 THR A CA 1
ATOM 5756 C C . THR A 1 402 ? -12.952 17.240 7.080 1.00 20.06 399 THR A C 1
ATOM 5757 O O . THR A 1 402 ? -12.311 17.728 6.137 1.00 21.86 399 THR A O 1
ATOM 5768 N N . THR A 1 403 ? -12.634 17.482 8.352 1.00 21.05 400 THR A N 1
ATOM 5769 C CA . THR A 1 403 ? -11.490 18.317 8.675 1.00 21.52 400 THR A CA 1
ATOM 5770 C C . THR A 1 403 ? -10.184 17.600 8.349 1.00 20.62 400 THR A C 1
ATOM 5771 O O . THR A 1 403 ? -10.027 16.400 8.610 1.00 22.48 400 THR A O 1
ATOM 5782 N N . GLY A 1 404 ? -9.245 18.332 7.764 1.00 19.24 401 GLY A N 1
ATOM 5783 C CA . GLY A 1 404 ? -7.869 17.879 7.717 1.00 19.75 401 GLY A CA 1
ATOM 5784 C C . GLY A 1 404 ? -7.389 17.488 6.321 1.00 18.27 401 GLY A C 1
ATOM 5785 O O . GLY A 1 404 ? -8.031 17.750 5.296 1.00 18.56 401 GLY A O 1
ATOM 5789 N N . LEU A 1 405 ? -6.218 16.856 6.292 1.00 18.51 402 LEU A N 1
ATOM 5790 C CA . LEU A 1 405 ? -5.567 16.541 5.032 1.00 19.23 402 LEU A CA 1
ATOM 5791 C C . LEU A 1 405 ? -4.553 15.438 5.247 1.00 18.87 402 LEU A C 1
ATOM 5792 O O . LEU A 1 405 ? -4.103 15.198 6.376 1.00 18.36 402 LEU A O 1
ATOM 5808 N N . VAL A 1 406 ? -4.153 14.826 4.126 1.00 17.71 403 VAL A N 1
ATOM 5809 C CA . VAL A 1 406 ? -2.996 13.936 4.056 1.00 17.83 403 VAL A CA 1
ATOM 5810 C C . VAL A 1 406 ? -1.911 14.622 3.236 1.00 17.45 403 VAL A C 1
ATOM 5811 O O . VAL A 1 406 ? -2.192 15.165 2.156 1.00 18.51 403 VAL A O 1
ATOM 5824 N N . LYS A 1 407 ? -0.659 14.523 3.697 1.00 17.85 404 LYS A N 1
ATOM 5825 C CA A LYS A 1 407 ? 0.487 15.066 2.984 0.79 18.87 404 LYS A CA 1
ATOM 5826 C CA B LYS A 1 407 ? 0.490 15.069 2.986 0.21 19.54 404 LYS A CA 1
ATOM 5827 C C . LYS A 1 407 ? 1.537 13.981 2.784 1.00 19.84 404 LYS A C 1
ATOM 5828 O O . LYS A 1 407 ? 1.941 13.312 3.742 1.00 19.52 404 LYS A O 1
ATOM 5862 N N . VAL A 1 408 ? 1.980 13.815 1.534 1.00 18.32 405 VAL A N 1
ATOM 5863 C CA . VAL A 1 408 ? 3.063 12.901 1.174 1.00 18.04 405 VAL A CA 1
ATOM 5864 C C . VAL A 1 408 ? 4.199 13.734 0.621 1.00 18.90 405 VAL A C 1
ATOM 5865 O O . VAL A 1 408 ? 3.985 14.603 -0.226 1.00 19.78 405 VAL A O 1
ATOM 5878 N N . ILE A 1 409 ? 5.404 13.477 1.117 1.00 19.43 406 ILE A N 1
ATOM 5879 C CA . ILE A 1 409 ? 6.606 14.165 0.652 1.00 20.23 406 ILE A CA 1
ATOM 5880 C C . ILE A 1 409 ? 7.520 13.136 0.015 1.00 20.14 406 ILE A C 1
ATOM 5881 O O . ILE A 1 409 ? 7.804 12.101 0.629 1.00 21.39 406 ILE A O 1
ATOM 5897 N N . ALA A 1 410 ? 7.977 13.415 -1.213 1.00 20.71 407 ALA A N 1
ATOM 5898 C CA . ALA A 1 410 ? 8.848 12.495 -1.931 1.00 21.88 407 ALA A CA 1
ATOM 5899 C C . ALA A 1 410 ? 10.108 13.195 -2.425 1.00 21.96 407 ALA A C 1
ATOM 5900 O O . ALA A 1 410 ? 10.112 14.393 -2.704 1.00 21.75 407 ALA A O 1
ATOM 5907 N N . ASP A 1 411 ? 11.194 12.436 -2.509 1.00 22.79 408 ASP A N 1
ATOM 5908 C CA . ASP A 1 411 ? 12.419 12.971 -3.100 1.00 24.27 408 ASP A CA 1
ATOM 5909 C C . ASP A 1 411 ? 12.154 13.367 -4.548 1.00 25.17 408 ASP A C 1
ATOM 5910 O O . ASP A 1 411 ? 11.578 12.589 -5.306 1.00 25.49 408 ASP A O 1
ATOM 5919 N N . ALA A 1 412 ? 12.581 14.579 -4.937 1.00 26.14 409 ALA A N 1
ATOM 5920 C CA . ALA A 1 412 ? 12.298 15.067 -6.285 1.00 28.99 409 ALA A CA 1
ATOM 5921 C C . ALA A 1 412 ? 13.060 14.305 -7.359 1.00 29.87 409 ALA A C 1
ATOM 5922 O O . ALA A 1 412 ? 12.617 14.285 -8.513 1.00 31.30 409 ALA A O 1
ATOM 5929 N N . LYS A 1 413 ? 14.191 13.695 -7.016 1.00 31.22 410 LYS A N 1
ATOM 5930 C CA . LYS A 1 413 ? 14.998 12.946 -7.976 1.00 31.55 410 LYS A CA 1
ATOM 5931 C C . LYS A 1 413 ? 14.610 11.474 -8.052 1.00 31.43 410 LYS A C 1
ATOM 5932 O O . LYS A 1 413 ? 14.488 10.927 -9.146 1.00 33.60 410 LYS A O 1
ATOM 5936 N N . THR A 1 414 ? 14.384 10.815 -6.914 1.00 28.82 411 THR A N 1
ATOM 5937 C CA . THR A 1 414 ? 14.166 9.373 -6.921 1.00 27.17 411 THR A CA 1
ATOM 5938 C C . THR A 1 414 ? 12.700 9.002 -6.758 1.00 26.78 411 THR A C 1
ATOM 5939 O O . THR A 1 414 ? 12.352 7.837 -6.962 1.00 26.72 411 THR A O 1
ATOM 5950 N N . ASP A 1 415 ? 11.848 9.952 -6.373 1.00 24.92 412 ASP A N 1
ATOM 5951 C CA . ASP A 1 415 ? 10.432 9.732 -6.085 1.00 24.08 412 ASP A CA 1
ATOM 5952 C C . ASP A 1 415 ? 10.214 8.894 -4.831 1.00 22.91 412 ASP A C 1
ATOM 5953 O O . ASP A 1 415 ? 9.074 8.529 -4.551 1.00 22.43 412 ASP A O 1
ATOM 5962 N N . ARG A 1 416 ? 11.260 8.588 -4.061 1.00 23.85 413 ARG A N 1
ATOM 5963 C CA . ARG A 1 416 ? 11.059 7.814 -2.836 1.00 23.13 413 ARG A CA 1
ATOM 5964 C C . ARG A 1 416 ? 10.272 8.634 -1.818 1.00 21.39 413 ARG A C 1
ATOM 5965 O O . ARG A 1 416 ? 10.558 9.817 -1.600 1.00 22.64 413 ARG A O 1
ATOM 5986 N N . VAL A 1 417 ? 9.268 8.011 -1.187 1.00 20.17 414 VAL A N 1
ATOM 5987 C CA . VAL A 1 417 ? 8.527 8.690 -0.133 1.00 19.77 414 VAL A CA 1
ATOM 5988 C C . VAL A 1 417 ? 9.423 8.861 1.083 1.00 20.08 414 VAL A C 1
ATOM 5989 O O . VAL A 1 417 ? 10.011 7.891 1.578 1.00 21.17 414 VAL A O 1
ATOM 6002 N N . LEU A 1 418 ? 9.506 10.099 1.569 1.00 19.07 415 LEU A N 1
ATOM 6003 C CA . LEU A 1 418 ? 10.351 10.509 2.689 1.00 19.90 415 LEU A CA 1
ATOM 6004 C C . LEU A 1 418 ? 9.568 10.870 3.946 1.00 19.68 415 LEU A C 1
ATOM 6005 O O . LEU A 1 418 ? 10.151 10.889 5.042 1.00 20.52 415 LEU A O 1
ATOM 6021 N N . GLY A 1 419 ? 8.266 11.141 3.841 1.00 18.84 416 GLY A N 1
ATOM 6022 C CA . GLY A 1 419 ? 7.468 11.459 5.008 1.00 19.12 416 GLY A CA 1
ATOM 6023 C C . GLY A 1 419 ? 6.000 11.419 4.624 1.00 18.13 416 GLY A C 1
ATOM 6024 O O . GLY A 1 419 ? 5.638 11.735 3.486 1.00 19.38 416 GLY A O 1
ATOM 6028 N N . VAL A 1 420 ? 5.161 11.043 5.575 1.00 18.57 417 VAL A N 1
ATOM 6029 C CA . VAL A 1 420 ? 3.706 11.019 5.419 1.00 17.84 417 VAL A CA 1
ATOM 6030 C C . VAL A 1 420 ? 3.140 11.653 6.683 1.00 17.29 417 VAL A C 1
ATOM 6031 O O . VAL A 1 420 ? 3.520 11.267 7.798 1.00 18.33 417 VAL A O 1
ATOM 6044 N N . HIS A 1 421 ? 2.250 12.619 6.522 1.00 17.73 418 HIS A N 1
ATOM 6045 C CA . HIS A 1 421 ? 1.753 13.430 7.625 1.00 19.18 418 HIS A CA 1
ATOM 6046 C C . HIS A 1 421 ? 0.250 13.591 7.466 1.00 18.36 418 HIS A C 1
ATOM 6047 O O . HIS A 1 421 ? -0.206 13.933 6.370 1.00 20.28 418 HIS A O 1
ATOM 6061 N N . VAL A 1 422 ? -0.511 13.333 8.518 1.00 17.66 419 VAL A N 1
ATOM 6062 C CA . VAL A 1 422 ? -1.968 13.359 8.419 1.00 17.43 419 VAL A CA 1
ATOM 6063 C C . VAL A 1 422 ? -2.584 14.056 9.620 1.00 18.17 419 VAL A C 1
ATOM 6064 O O . VAL A 1 422 ? -2.176 13.832 10.763 1.00 18.35 419 VAL A O 1
ATOM 6077 N N . ILE A 1 423 ? -3.572 14.905 9.362 1.00 18.52 420 ILE A N 1
ATOM 6078 C CA . ILE A 1 423 ? -4.494 15.352 10.395 1.00 18.21 420 ILE A CA 1
ATOM 6079 C C . ILE A 1 423 ? -5.881 15.056 9.876 1.00 18.02 420 ILE A C 1
ATOM 6080 O O . ILE A 1 423 ? -6.238 15.487 8.770 1.00 19.07 420 ILE A O 1
ATOM 6096 N N . GLY A 1 424 ? -6.646 14.271 10.636 1.00 18.40 421 GLY A N 1
ATOM 6097 C CA . GLY A 1 424 ? -7.957 13.871 10.166 1.00 19.10 421 GLY A CA 1
ATOM 6098 C C . GLY A 1 424 ? -8.333 12.494 10.619 1.00 18.66 421 GLY A C 1
ATOM 6099 O O . GLY A 1 424 ? -7.633 11.855 11.417 1.00 19.06 421 GLY A O 1
ATOM 6103 N N . PRO A 1 425 ? -9.465 12.000 10.123 1.00 18.60 422 PRO A N 1
ATOM 6104 C CA . PRO A 1 425 ? -9.969 10.720 10.620 1.00 19.77 422 PRO A CA 1
ATOM 6105 C C . PRO A 1 425 ? -9.048 9.566 10.259 1.00 18.90 422 PRO A C 1
ATOM 6106 O O . PRO A 1 425 ? -8.542 9.476 9.146 1.00 19.22 422 PRO A O 1
ATOM 6117 N N . SER A 1 426 ? -8.804 8.693 11.241 1.00 18.45 423 SER A N 1
ATOM 6118 C CA . SER A 1 426 ? -7.945 7.526 11.076 1.00 18.67 423 SER A CA 1
ATOM 6119 C C . SER A 1 426 ? -6.530 7.907 10.665 1.00 18.10 423 SER A C 1
ATOM 6120 O O . SER A 1 426 ? -5.836 7.149 9.989 1.00 18.41 423 SER A O 1
ATOM 6128 N N . ALA A 1 427 ? -6.060 9.057 11.144 1.00 17.20 424 ALA A N 1
ATOM 6129 C CA . ALA A 1 427 ? -4.712 9.503 10.794 1.00 17.17 424 ALA A CA 1
ATOM 6130 C C . ALA A 1 427 ? -3.657 8.426 11.077 1.00 17.09 424 ALA A C 1
ATOM 6131 O O . ALA A 1 427 ? -2.755 8.197 10.257 1.00 17.18 424 ALA A O 1
ATOM 6138 N N . ALA A 1 428 ? -3.721 7.800 12.261 1.00 17.15 425 ALA A N 1
ATOM 6139 C CA . ALA A 1 428 ? -2.691 6.833 12.625 1.00 16.97 425 ALA A CA 1
ATOM 6140 C C . ALA A 1 428 ? -2.685 5.624 11.690 1.00 16.94 425 ALA A C 1
ATOM 6141 O O . ALA A 1 428 ? -1.621 5.128 11.306 1.00 17.80 425 ALA A O 1
ATOM 6148 N N . GLU A 1 429 ? -3.865 5.156 11.266 1.00 17.88 426 GLU A N 1
ATOM 6149 C CA . GLU A 1 429 ? -3.917 4.013 10.370 1.00 16.38 426 GLU A CA 1
ATOM 6150 C C . GLU A 1 429 ? -3.393 4.371 8.980 1.00 16.06 426 GLU A C 1
ATOM 6151 O O . GLU A 1 429 ? -2.744 3.554 8.324 1.00 17.12 426 GLU A O 1
ATOM 6163 N N . LEU A 1 430 ? -3.680 5.592 8.505 1.00 16.02 427 LEU A N 1
ATOM 6164 C CA . LEU A 1 430 ? -3.168 6.024 7.199 1.00 16.88 427 LEU A CA 1
ATOM 6165 C C . LEU A 1 430 ? -1.651 6.223 7.258 1.00 16.17 427 LEU A C 1
ATOM 6166 O O . LEU A 1 430 ? -0.928 5.878 6.324 1.00 17.00 427 LEU A O 1
ATOM 6182 N N . VAL A 1 431 ? -1.151 6.763 8.371 1.00 16.18 428 VAL A N 1
ATOM 6183 C CA . VAL A 1 431 ? 0.294 6.885 8.537 1.00 16.02 428 VAL A CA 1
ATOM 6184 C C . VAL A 1 431 ? 0.947 5.513 8.577 1.00 16.62 428 VAL A C 1
ATOM 6185 O O . VAL A 1 431 ? 2.031 5.321 8.021 1.00 17.56 428 VAL A O 1
ATOM 6198 N N . GLN A 1 432 ? 0.303 4.532 9.205 1.00 16.37 429 GLN A N 1
ATOM 6199 C CA . GLN A 1 432 ? 0.884 3.194 9.219 1.00 17.29 429 GLN A CA 1
ATOM 6200 C C . GLN A 1 432 ? 0.965 2.611 7.817 1.00 16.43 429 GLN A C 1
ATOM 6201 O O . GLN A 1 432 ? 1.908 1.902 7.485 1.00 16.94 429 GLN A O 1
ATOM 6215 N N . GLN A 1 433 ? -0.038 2.878 6.968 1.00 15.88 430 GLN A N 1
ATOM 6216 C CA . GLN A 1 433 ? 0.045 2.489 5.570 1.00 16.27 430 GLN A CA 1
ATOM 6217 C C . GLN A 1 433 ? 1.274 3.090 4.923 1.00 17.57 430 GLN A C 1
ATOM 6218 O O . GLN A 1 433 ? 1.989 2.405 4.194 1.00 17.68 430 GLN A O 1
ATOM 6232 N N . GLY A 1 434 ? 1.491 4.387 5.133 1.00 16.84 431 GLY A N 1
ATOM 6233 C CA . GLY A 1 434 ? 2.685 5.039 4.617 1.00 17.40 431 GLY A CA 1
ATOM 6234 C C . GLY A 1 434 ? 3.960 4.418 5.155 1.00 17.39 431 GLY A C 1
ATOM 6235 O O . GLY A 1 434 ? 4.916 4.209 4.397 1.00 19.07 431 GLY A O 1
ATOM 6239 N N . ALA A 1 435 ? 3.992 4.111 6.461 1.00 17.28 432 ALA A N 1
ATOM 6240 C CA . ALA A 1 435 ? 5.190 3.529 7.081 1.00 17.56 432 ALA A CA 1
ATOM 6241 C C . ALA A 1 435 ? 5.515 2.168 6.475 1.00 17.43 432 ALA A C 1
ATOM 6242 O O . ALA A 1 435 ? 6.687 1.846 6.228 1.00 18.66 432 ALA A O 1
ATOM 6249 N N . ILE A 1 436 ? 4.488 1.345 6.236 1.00 17.55 433 ILE A N 1
ATOM 6250 C CA . ILE A 1 436 ? 4.693 0.041 5.620 1.00 17.54 433 ILE A CA 1
ATOM 6251 C C . ILE A 1 436 ? 5.281 0.218 4.229 1.00 17.45 433 ILE A C 1
ATOM 6252 O O . ILE A 1 436 ? 6.256 -0.451 3.858 1.00 18.45 433 ILE A O 1
ATOM 6268 N N . GLY A 1 437 ? 4.695 1.131 3.434 1.00 17.67 434 GLY A N 1
ATOM 6269 C CA . GLY A 1 437 ? 5.275 1.440 2.139 1.00 18.26 434 GLY A CA 1
ATOM 6270 C C . GLY A 1 437 ? 6.727 1.877 2.225 1.00 18.53 434 GLY A C 1
ATOM 6271 O O . GLY A 1 437 ? 7.568 1.434 1.431 1.00 18.47 434 GLY A O 1
ATOM 6275 N N . MET A 1 438 ? 7.041 2.748 3.181 1.00 18.80 435 MET A N 1
ATOM 6276 C CA . MET A 1 438 ? 8.403 3.246 3.325 1.00 19.18 435 MET A CA 1
ATOM 6277 C C . MET A 1 438 ? 9.371 2.154 3.743 1.00 18.51 435 MET A C 1
ATOM 6278 O O . MET A 1 438 ? 10.536 2.179 3.314 1.00 20.09 435 MET A O 1
ATOM 6292 N N . GLU A 1 439 ? 8.915 1.181 4.544 1.00 18.12 436 GLU A N 1
ATOM 6293 C CA . GLU A 1 439 ? 9.789 0.052 4.885 1.00 18.31 436 GLU A CA 1
ATOM 6294 C C . GLU A 1 439 ? 10.250 -0.671 3.630 1.00 19.16 436 GLU A C 1
ATOM 6295 O O . GLU A 1 439 ? 11.376 -1.165 3.555 1.00 19.74 436 GLU A O 1
ATOM 6307 N N . PHE A 1 440 ? 9.376 -0.754 2.620 1.00 19.91 437 PHE A N 1
ATOM 6308 C CA . PHE A 1 440 ? 9.690 -1.424 1.364 1.00 21.09 437 PHE A CA 1
ATOM 6309 C C . PHE A 1 440 ? 10.305 -0.488 0.330 1.00 21.19 437 PHE A C 1
ATOM 6310 O O . PHE A 1 440 ? 10.539 -0.916 -0.806 1.00 23.54 437 PHE A O 1
ATOM 6327 N N . GLY A 1 441 ? 10.592 0.756 0.696 1.00 20.30 438 GLY A N 1
ATOM 6328 C CA . GLY A 1 441 ? 11.217 1.688 -0.222 1.00 21.69 438 GLY A CA 1
ATOM 6329 C C . GLY A 1 441 ? 10.275 2.271 -1.253 1.00 22.01 438 GLY A C 1
ATOM 6330 O O . GLY A 1 441 ? 10.712 2.575 -2.370 1.00 22.54 438 GLY A O 1
ATOM 6334 N N . THR A 1 442 ? 8.988 2.413 -0.930 1.00 20.63 439 THR A N 1
ATOM 6335 C CA . THR A 1 442 ? 8.015 2.855 -1.912 1.00 19.82 439 THR A CA 1
ATOM 6336 C C . THR A 1 442 ? 8.356 4.221 -2.487 1.00 20.36 439 THR A C 1
ATOM 6337 O O . THR A 1 442 ? 8.837 5.122 -1.772 1.00 20.45 439 THR A O 1
ATOM 6348 N N . SER A 1 443 ? 8.052 4.378 -3.783 1.00 20.48 440 SER A N 1
ATOM 6349 C CA . SER A 1 443 ? 7.961 5.687 -4.381 1.00 21.32 440 SER A CA 1
ATOM 6350 C C . SER A 1 443 ? 6.526 6.184 -4.268 1.00 20.60 440 SER A C 1
ATOM 6351 O O . SER A 1 443 ? 5.610 5.441 -3.919 1.00 20.83 440 SER A O 1
ATOM 6359 N N . ALA A 1 444 ? 6.343 7.468 -4.548 1.00 20.20 441 ALA A N 1
ATOM 6360 C CA . ALA A 1 444 ? 4.982 7.993 -4.601 1.00 19.94 441 ALA A CA 1
ATOM 6361 C C . ALA A 1 444 ? 4.200 7.329 -5.731 1.00 20.12 441 ALA A C 1
ATOM 6362 O O . ALA A 1 444 ? 3.032 6.971 -5.555 1.00 20.06 441 ALA A O 1
ATOM 6369 N N . GLU A 1 445 ? 4.838 7.134 -6.888 1.00 21.02 442 GLU A N 1
ATOM 6370 C CA . GLU A 1 445 ? 4.126 6.487 -7.988 1.00 22.24 442 GLU A CA 1
ATOM 6371 C C . GLU A 1 445 ? 3.761 5.048 -7.642 1.00 21.91 442 GLU A C 1
ATOM 6372 O O . GLU A 1 445 ? 2.711 4.568 -8.063 1.00 21.66 442 GLU A O 1
ATOM 6384 N N . ASP A 1 446 ? 4.597 4.341 -6.877 1.00 21.80 443 ASP A N 1
ATOM 6385 C CA . ASP A 1 446 ? 4.234 2.989 -6.452 1.00 21.60 443 ASP A CA 1
ATOM 6386 C C . ASP A 1 446 ? 2.902 3.009 -5.711 1.00 21.21 443 ASP A C 1
ATOM 6387 O O . ASP A 1 446 ? 2.000 2.212 -5.998 1.00 21.89 443 ASP A O 1
ATOM 6396 N N . LEU A 1 447 ? 2.763 3.900 -4.723 1.00 20.37 444 LEU A N 1
ATOM 6397 C CA . LEU A 1 447 ? 1.485 3.983 -4.011 1.00 19.96 444 LEU A CA 1
ATOM 6398 C C . LEU A 1 447 ? 0.356 4.374 -4.959 1.00 20.08 444 LEU A C 1
ATOM 6399 O O . LEU A 1 447 ? -0.769 3.869 -4.841 1.00 20.48 444 LEU A O 1
ATOM 6415 N N . GLY A 1 448 ? 0.636 5.286 -5.893 1.00 20.34 445 GLY A N 1
ATOM 6416 C CA . GLY A 1 448 ? -0.380 5.723 -6.843 1.00 20.62 445 GLY A CA 1
ATOM 6417 C C . GLY A 1 448 ? -0.919 4.617 -7.719 1.00 20.72 445 GLY A C 1
ATOM 6418 O O . GLY A 1 448 ? -2.075 4.681 -8.156 1.00 21.54 445 GLY A O 1
ATOM 6422 N N . MET A 1 449 ? -0.082 3.620 -8.043 1.00 21.16 446 MET A N 1
ATOM 6423 C CA . MET A 1 449 ? -0.507 2.518 -8.914 1.00 22.33 446 MET A CA 1
ATOM 6424 C C . MET A 1 449 ? -1.251 1.419 -8.173 1.00 22.87 446 MET A C 1
ATOM 6425 O O . MET A 1 449 ? -1.745 0.490 -8.805 1.00 27.05 446 MET A O 1
ATOM 6439 N N . MET A 1 450 ? -1.364 1.495 -6.856 1.00 20.78 447 MET A N 1
ATOM 6440 C CA . MET A 1 450 ? -2.070 0.456 -6.132 1.00 20.25 447 MET A CA 1
ATOM 6441 C C . MET A 1 450 ? -3.569 0.701 -6.139 1.00 19.15 447 MET A C 1
ATOM 6442 O O . MET A 1 450 ? -4.039 1.838 -6.233 1.00 20.71 447 MET A O 1
ATOM 6456 N N . VAL A 1 451 ? -4.321 -0.382 -5.958 1.00 18.76 448 VAL A N 1
ATOM 6457 C CA . VAL A 1 451 ? -5.780 -0.316 -5.858 1.00 18.20 448 VAL A CA 1
ATOM 6458 C C . VAL A 1 451 ? -6.167 -0.076 -4.403 1.00 18.18 448 VAL A C 1
ATOM 6459 O O . VAL A 1 451 ? -5.917 -0.905 -3.525 1.00 19.18 448 VAL A O 1
ATOM 6472 N N . PHE A 1 452 ? -6.766 1.067 -4.147 1.00 16.75 449 PHE A N 1
ATOM 6473 C CA . PHE A 1 452 ? -7.290 1.415 -2.831 1.00 16.43 449 PHE A CA 1
ATOM 6474 C C . PHE A 1 452 ? -8.814 1.278 -2.843 1.00 16.36 449 PHE A C 1
ATOM 6475 O O . PHE A 1 452 ? -9.494 1.773 -3.754 1.00 18.31 449 PHE A O 1
ATOM 6492 N N . SER A 1 453 ? -9.359 0.623 -1.835 1.00 16.82 450 SER A N 1
ATOM 6493 C CA . SER A 1 453 ? -10.805 0.392 -1.796 1.00 17.01 450 SER A CA 1
ATOM 6494 C C . SER A 1 453 ? -11.560 1.711 -1.747 1.00 16.21 450 SER A C 1
ATOM 6495 O O . SER A 1 453 ? -11.143 2.671 -1.076 1.00 17.09 450 SER A O 1
ATOM 6503 N N . HIS A 1 454 ? -12.734 1.731 -2.428 1.00 16.34 451 HIS A N 1
ATOM 6504 C CA . HIS A 1 454 ? -13.583 2.883 -2.383 1.00 17.28 451 HIS A CA 1
ATOM 6505 C C . HIS A 1 454 ? -14.953 2.484 -1.855 1.00 17.59 451 HIS A C 1
ATOM 6506 O O . HIS A 1 454 ? -15.505 1.483 -2.317 1.00 19.40 451 HIS A O 1
ATOM 6520 N N . PRO A 1 455 ? -15.560 3.265 -0.958 1.00 17.60 452 PRO A N 1
ATOM 6521 C CA . PRO A 1 455 ? -15.038 4.488 -0.359 1.00 17.74 452 PRO A CA 1
ATOM 6522 C C . PRO A 1 455 ? -14.327 4.179 0.960 1.00 16.79 452 PRO A C 1
ATOM 6523 O O . PRO A 1 455 ? -14.918 3.485 1.820 1.00 17.26 452 PRO A O 1
ATOM 6534 N N . THR A 1 456 ? -13.098 4.656 1.113 1.00 16.90 453 THR A N 1
ATOM 6535 C CA . THR A 1 456 ? -12.392 4.502 2.369 1.00 16.18 453 THR A CA 1
ATOM 6536 C C . THR A 1 456 ? -11.583 5.760 2.619 1.00 16.24 453 THR A C 1
ATOM 6537 O O . THR A 1 456 ? -11.209 6.492 1.707 1.00 17.12 453 THR A O 1
ATOM 6548 N N . LEU A 1 457 ? -11.286 5.989 3.899 1.00 16.04 454 LEU A N 1
ATOM 6549 C CA . LEU A 1 457 ? -10.408 7.091 4.258 1.00 16.19 454 LEU A CA 1
ATOM 6550 C C . LEU A 1 457 ? -9.025 6.888 3.644 1.00 16.46 454 LEU A C 1
ATOM 6551 O O . LEU A 1 457 ? -8.342 7.866 3.331 1.00 17.32 454 LEU A O 1
ATOM 6567 N N . SER A 1 458 ? -8.619 5.630 3.443 1.00 17.05 455 SER A N 1
ATOM 6568 C CA . SER A 1 458 ? -7.320 5.327 2.843 1.00 17.82 455 SER A CA 1
ATOM 6569 C C . SER A 1 458 ? -7.130 5.988 1.493 1.00 16.69 455 SER A C 1
ATOM 6570 O O . SER A 1 458 ? -5.995 6.263 1.086 1.00 17.37 455 SER A O 1
ATOM 6578 N N . GLU A 1 459 ? -8.230 6.206 0.752 1.00 17.34 456 GLU A N 1
ATOM 6579 C CA . GLU A 1 459 ? -8.099 6.841 -0.552 1.00 17.49 456 GLU A CA 1
ATOM 6580 C C . GLU A 1 459 ? -7.440 8.207 -0.473 1.00 17.19 456 GLU A C 1
ATOM 6581 O O . GLU A 1 459 ? -6.828 8.637 -1.452 1.00 17.79 456 GLU A O 1
ATOM 6593 N N . ALA A 1 460 ? -7.543 8.905 0.677 1.00 17.10 457 ALA A N 1
ATOM 6594 C CA . ALA A 1 460 ? -6.871 10.195 0.800 1.00 17.12 457 ALA A CA 1
ATOM 6595 C C . ALA A 1 460 ? -5.353 10.057 0.703 1.00 17.16 457 ALA A C 1
ATOM 6596 O O . ALA A 1 460 ? -4.682 10.941 0.152 1.00 17.97 457 ALA A O 1
ATOM 6603 N N . LEU A 1 461 ? -4.801 8.951 1.210 1.00 17.15 458 LEU A N 1
ATOM 6604 C CA . LEU A 1 461 ? -3.365 8.705 1.044 1.00 17.35 458 LEU A CA 1
ATOM 6605 C C . LEU A 1 461 ? -3.045 8.418 -0.419 1.00 17.16 458 LEU A C 1
ATOM 6606 O O . LEU A 1 461 ? -2.056 8.920 -0.968 1.00 18.23 458 LEU A O 1
ATOM 6622 N N . HIS A 1 462 ? -3.891 7.615 -1.074 1.00 17.70 459 HIS A N 1
ATOM 6623 C CA . HIS A 1 462 ? -3.697 7.325 -2.485 1.00 17.28 459 HIS A CA 1
ATOM 6624 C C . HIS A 1 462 ? -3.671 8.602 -3.323 1.00 16.95 459 HIS A C 1
ATOM 6625 O O . HIS A 1 462 ? -2.786 8.782 -4.170 1.00 18.11 459 HIS A O 1
ATOM 6639 N N . GLU A 1 463 ? -4.650 9.488 -3.115 1.00 17.47 460 GLU A N 1
ATOM 6640 C CA . GLU A 1 463 ? -4.733 10.742 -3.860 1.00 17.89 460 GLU A CA 1
ATOM 6641 C C . GLU A 1 463 ? -3.552 11.644 -3.554 1.00 18.13 460 GLU A C 1
ATOM 6642 O O . GLU A 1 463 ? -2.992 12.268 -4.457 1.00 17.90 460 GLU A O 1
ATOM 6654 N N . ALA A 1 464 ? -3.152 11.733 -2.286 1.00 18.24 461 ALA A N 1
ATOM 6655 C CA . ALA A 1 464 ? -1.988 12.549 -1.964 1.00 17.94 461 ALA A CA 1
ATOM 6656 C C . ALA A 1 464 ? -0.738 12.032 -2.655 1.00 18.29 461 ALA A C 1
ATOM 6657 O O . ALA A 1 464 ? 0.072 12.830 -3.150 1.00 18.78 461 ALA A O 1
ATOM 6664 N N . ALA A 1 465 ? -0.571 10.716 -2.718 1.00 17.73 462 ALA A N 1
ATOM 6665 C CA . ALA A 1 465 ? 0.584 10.148 -3.403 1.00 19.05 462 ALA A CA 1
ATOM 6666 C C . ALA A 1 465 ? 0.550 10.488 -4.899 1.00 18.81 462 ALA A C 1
ATOM 6667 O O . ALA A 1 465 ? 1.585 10.828 -5.489 1.00 19.85 462 ALA A O 1
ATOM 6674 N N . LEU A 1 466 ? -0.629 10.394 -5.532 1.00 18.65 463 LEU A N 1
ATOM 6675 C CA . LEU A 1 466 ? -0.763 10.800 -6.937 1.00 19.37 463 LEU A CA 1
ATOM 6676 C C . LEU A 1 466 ? -0.472 12.288 -7.126 1.00 19.41 463 LEU A C 1
ATOM 6677 O O . LEU A 1 466 ? 0.145 12.697 -8.128 1.00 20.68 463 LEU A O 1
ATOM 6693 N N . ALA A 1 467 ? -0.894 13.115 -6.164 1.00 19.86 464 ALA A N 1
ATOM 6694 C CA . ALA A 1 467 ? -0.662 14.559 -6.236 1.00 19.62 464 ALA A CA 1
ATOM 6695 C C . ALA A 1 467 ? 0.816 14.926 -6.206 1.00 20.26 464 ALA A C 1
ATOM 6696 O O . ALA A 1 467 ? 1.194 15.986 -6.715 1.00 22.52 464 ALA A O 1
ATOM 6703 N N . VAL A 1 468 ? 1.658 14.084 -5.600 1.00 20.43 465 VAL A N 1
ATOM 6704 C CA . VAL A 1 468 ? 3.105 14.340 -5.582 1.00 20.22 465 VAL A CA 1
ATOM 6705 C C . VAL A 1 468 ? 3.594 14.630 -6.981 1.00 21.50 465 VAL A C 1
ATOM 6706 O O . VAL A 1 468 ? 4.392 15.540 -7.197 1.00 23.53 465 VAL A O 1
ATOM 6719 N N . ASN A 1 469 ? 3.121 13.852 -7.953 1.00 22.68 466 ASN A N 1
ATOM 6720 C CA . ASN A 1 469 ? 3.567 13.977 -9.328 1.00 24.22 466 ASN A CA 1
ATOM 6721 C C . ASN A 1 469 ? 2.500 14.579 -10.216 1.00 24.93 466 ASN A C 1
ATOM 6722 O O . ASN A 1 469 ? 2.539 14.405 -11.442 1.00 26.10 466 ASN A O 1
ATOM 6733 N N . GLY A 1 470 ? 1.561 15.299 -9.608 1.00 23.92 467 GLY A N 1
ATOM 6734 C CA . GLY A 1 470 ? 0.657 16.143 -10.348 1.00 25.15 467 GLY A CA 1
ATOM 6735 C C . GLY A 1 470 ? -0.489 15.465 -11.036 1.00 25.23 467 GLY A C 1
ATOM 6736 O O . GLY A 1 470 ? -1.021 16.040 -11.990 1.00 28.39 467 GLY A O 1
ATOM 6740 N N . HIS A 1 471 ? -0.901 14.269 -10.599 1.00 24.63 468 HIS A N 1
ATOM 6741 C CA . HIS A 1 471 ? -2.000 13.600 -11.281 1.00 25.38 468 HIS A CA 1
ATOM 6742 C C . HIS A 1 471 ? -2.972 12.915 -10.320 1.00 23.45 468 HIS A C 1
ATOM 6743 O O . HIS A 1 471 ? -3.452 11.808 -10.582 1.00 23.05 468 HIS A O 1
ATOM 6757 N N . ALA A 1 472 ? -3.287 13.566 -9.207 1.00 23.88 469 ALA A N 1
ATOM 6758 C CA . ALA A 1 472 ? -4.453 13.147 -8.453 1.00 23.23 469 ALA A CA 1
ATOM 6759 C C . ALA A 1 472 ? -5.688 13.241 -9.351 1.00 22.27 469 ALA A C 1
ATOM 6760 O O . ALA A 1 472 ? -5.793 14.132 -10.194 1.00 23.76 469 ALA A O 1
ATOM 6767 N N . ILE A 1 473 ? -6.615 12.307 -9.168 1.00 22.22 470 ILE A N 1
ATOM 6768 C CA . ILE A 1 473 ? -7.861 12.345 -9.930 1.00 22.13 470 ILE A CA 1
ATOM 6769 C C . ILE A 1 473 ? -8.847 13.328 -9.308 1.00 22.65 470 ILE A C 1
ATOM 6770 O O . ILE A 1 473 ? -9.532 14.067 -10.025 1.00 23.01 470 ILE A O 1
ATOM 6786 N N . HIS A 1 474 ? -8.943 13.369 -7.965 1.00 23.48 471 HIS A N 1
ATOM 6787 C CA . HIS A 1 474 ? -10.082 13.979 -7.278 1.00 24.96 471 HIS A CA 1
ATOM 6788 C C . HIS A 1 474 ? -9.831 15.348 -6.700 1.00 28.87 471 HIS A C 1
ATOM 6789 O O . HIS A 1 474 ? -10.689 15.874 -5.980 1.00 30.96 471 HIS A O 1
ATOM 6803 N N . ILE A 1 475 ? -8.738 15.968 -7.062 1.00 29.73 472 ILE A N 1
ATOM 6804 C CA . ILE A 1 475 ? -8.540 17.382 -6.803 1.00 34.14 472 ILE A CA 1
ATOM 6805 C C . ILE A 1 475 ? -7.818 17.904 -8.029 1.00 36.85 472 ILE A C 1
ATOM 6806 O O . ILE A 1 475 ? -7.167 17.149 -8.757 1.00 37.94 472 ILE A O 1
ATOM 6822 N N . ALA A 1 476 ? -8.007 19.185 -8.310 1.00 37.60 473 ALA A N 1
ATOM 6823 C CA . ALA A 1 476 ? -7.251 19.800 -9.384 1.00 39.10 473 ALA A CA 1
ATOM 6824 C C . ALA A 1 476 ? -5.763 19.768 -9.061 1.00 39.10 473 ALA A C 1
ATOM 6825 O O . ALA A 1 476 ? -5.352 19.820 -7.896 1.00 39.64 473 ALA A O 1
ATOM 6832 N N . ASN A 1 477 ? -4.963 19.593 -10.104 1.00 37.36 474 ASN A N 1
ATOM 6833 C CA . ASN A 1 477 ? -3.516 19.531 -9.958 1.00 36.01 474 ASN A CA 1
ATOM 6834 C C . ASN A 1 477 ? -2.936 20.826 -10.508 1.00 40.33 474 ASN A C 1
ATOM 6835 O O . ASN A 1 477 ? -2.470 21.667 -9.755 1.00 43.25 474 ASN A O 1
ATOM 6846 N N . MET B 1 4 ? -14.728 20.234 -35.977 1.00 49.52 1 MET B N 1
ATOM 6847 C CA . MET B 1 4 ? -13.942 19.627 -34.909 1.00 48.18 1 MET B CA 1
ATOM 6848 C C . MET B 1 4 ? -14.771 19.530 -33.632 1.00 46.38 1 MET B C 1
ATOM 6849 O O . MET B 1 4 ? -14.420 18.799 -32.726 1.00 45.69 1 MET B O 1
ATOM 6852 N N . SER B 1 5 ? -15.890 20.260 -33.574 1.00 46.13 2 SER B N 1
ATOM 6853 C CA . SER B 1 5 ? -16.773 20.176 -32.416 1.00 44.53 2 SER B CA 1
ATOM 6854 C C . SER B 1 5 ? -17.173 18.736 -32.112 1.00 43.54 2 SER B C 1
ATOM 6855 O O . SER B 1 5 ? -17.465 18.403 -30.954 1.00 45.89 2 SER B O 1
ATOM 6863 N N . GLN B 1 6 ? -17.183 17.867 -33.131 1.00 37.20 3 GLN B N 1
ATOM 6864 C CA . GLN B 1 6 ? -17.666 16.510 -32.984 1.00 31.97 3 GLN B CA 1
ATOM 6865 C C . GLN B 1 6 ? -16.566 15.474 -32.942 1.00 27.55 3 GLN B C 1
ATOM 6866 O O . GLN B 1 6 ? -16.880 14.291 -32.840 1.00 28.48 3 GLN B O 1
ATOM 6880 N N . LYS B 1 7 ? -15.299 15.868 -33.044 1.00 26.04 4 LYS B N 1
ATOM 6881 C CA . LYS B 1 7 ? -14.195 14.926 -33.062 1.00 24.51 4 LYS B CA 1
ATOM 6882 C C . LYS B 1 7 ? -13.480 14.926 -31.719 1.00 23.53 4 LYS B C 1
ATOM 6883 O O . LYS B 1 7 ? -13.143 15.991 -31.176 1.00 25.00 4 LYS B O 1
ATOM 6902 N N . PHE B 1 8 ? -13.262 13.734 -31.179 1.00 21.05 5 PHE B N 1
ATOM 6903 C CA . PHE B 1 8 ? -12.549 13.556 -29.918 1.00 20.73 5 PHE B CA 1
ATOM 6904 C C . PHE B 1 8 ? -11.533 12.430 -30.030 1.00 20.94 5 PHE B C 1
ATOM 6905 O O . PHE B 1 8 ? -11.754 11.439 -30.738 1.00 22.11 5 PHE B O 1
ATOM 6922 N N . ASP B 1 9 ? -10.435 12.567 -29.276 1.00 21.48 6 ASP B N 1
ATOM 6923 C CA . ASP B 1 9 ? -9.497 11.454 -29.128 1.00 21.18 6 ASP B CA 1
ATOM 6924 C C . ASP B 1 9 ? -10.124 10.313 -28.337 1.00 19.99 6 ASP B C 1
ATOM 6925 O O . ASP B 1 9 ? -9.886 9.138 -28.644 1.00 20.65 6 ASP B O 1
ATOM 6934 N N . VAL B 1 10 ? -10.909 10.633 -27.305 1.00 19.97 7 VAL B N 1
ATOM 6935 C CA . VAL B 1 10 ? -11.534 9.641 -26.440 1.00 18.81 7 VAL B CA 1
ATOM 6936 C C . VAL B 1 10 ? -12.969 10.059 -26.197 1.00 18.97 7 VAL B C 1
ATOM 6937 O O . VAL B 1 10 ? -13.219 11.202 -25.807 1.00 19.51 7 VAL B O 1
ATOM 6950 N N . VAL B 1 11 ? -13.909 9.144 -26.437 1.00 18.15 8 VAL B N 1
ATOM 6951 C CA . VAL B 1 11 ? -15.299 9.313 -26.051 1.00 18.08 8 VAL B CA 1
ATOM 6952 C C . VAL B 1 11 ? -15.635 8.243 -25.036 1.00 17.69 8 VAL B C 1
ATOM 6953 O O . VAL B 1 11 ? -15.489 7.038 -25.315 1.00 18.77 8 VAL B O 1
ATOM 6966 N N . VAL B 1 12 ? -16.072 8.677 -23.856 1.00 17.53 9 VAL B N 1
ATOM 6967 C CA . VAL B 1 12 ? -16.446 7.781 -22.773 1.00 16.94 9 VAL B CA 1
ATOM 6968 C C . VAL B 1 12 ? -17.956 7.748 -22.660 1.00 17.57 9 VAL B C 1
ATOM 6969 O O . VAL B 1 12 ? -18.582 8.803 -22.607 1.00 18.71 9 VAL B O 1
ATOM 6982 N N . ILE B 1 13 ? -18.526 6.550 -22.639 1.00 16.84 10 ILE B N 1
ATOM 6983 C CA . ILE B 1 13 ? -19.959 6.367 -22.445 1.00 16.79 10 ILE B CA 1
ATOM 6984 C C . ILE B 1 13 ? -20.162 5.957 -20.992 1.00 16.89 10 ILE B C 1
ATOM 6985 O O . ILE B 1 13 ? -19.873 4.817 -20.610 1.00 17.12 10 ILE B O 1
ATOM 7001 N N . GLY B 1 14 ? -20.710 6.868 -20.215 1.00 16.88 11 GLY B N 1
ATOM 7002 C CA . GLY B 1 14 ? -20.996 6.670 -18.800 1.00 17.71 11 GLY B CA 1
ATOM 7003 C C . GLY B 1 14 ? -20.039 7.467 -17.922 1.00 17.35 11 GLY B C 1
ATOM 7004 O O . GLY B 1 14 ? -18.835 7.554 -18.195 1.00 18.12 11 GLY B O 1
ATOM 7008 N N . ALA B 1 15 ? -20.570 8.011 -16.825 1.00 18.56 12 ALA B N 1
ATOM 7009 C CA . ALA B 1 15 ? -19.796 8.846 -15.897 1.00 18.43 12 ALA B CA 1
ATOM 7010 C C . ALA B 1 15 ? -19.809 8.301 -14.471 1.00 17.95 12 ALA B C 1
ATOM 7011 O O . ALA B 1 15 ? -19.773 9.069 -13.498 1.00 18.72 12 ALA B O 1
ATOM 7018 N N . GLY B 1 16 ? -19.864 6.987 -14.331 1.00 18.66 13 GLY B N 1
ATOM 7019 C CA . GLY B 1 16 ? -19.599 6.349 -13.052 1.00 17.87 13 GLY B CA 1
ATOM 7020 C C . GLY B 1 16 ? -18.120 6.244 -12.712 1.00 16.67 13 GLY B C 1
ATOM 7021 O O . GLY B 1 16 ? -17.248 6.772 -13.414 1.00 17.86 13 GLY B O 1
ATOM 7025 N N . PRO B 1 17 ? -17.815 5.518 -11.640 1.00 16.98 14 PRO B N 1
ATOM 7026 C CA . PRO B 1 17 ? -16.404 5.358 -11.242 1.00 18.40 14 PRO B CA 1
ATOM 7027 C C . PRO B 1 17 ? -15.487 4.954 -12.369 1.00 17.95 14 PRO B C 1
ATOM 7028 O O . PRO B 1 17 ? -14.344 5.412 -12.443 1.00 19.59 14 PRO B O 1
ATOM 7039 N N . GLY B 1 18 ? -15.954 4.113 -13.284 1.00 17.44 15 GLY B N 1
ATOM 7040 C CA . GLY B 1 18 ? -15.128 3.774 -14.426 1.00 17.18 15 GLY B CA 1
ATOM 7041 C C . GLY B 1 18 ? -14.967 4.934 -15.369 1.00 16.69 15 GLY B C 1
ATOM 7042 O O . GLY B 1 18 ? -13.872 5.410 -15.640 1.00 17.16 15 GLY B O 1
ATOM 7046 N N . GLY B 1 19 ? -16.095 5.392 -15.902 1.00 16.88 16 GLY B N 1
ATOM 7047 C CA . GLY B 1 19 ? -16.067 6.379 -16.962 1.00 17.67 16 GLY B CA 1
ATOM 7048 C C . GLY B 1 19 ? -15.559 7.744 -16.550 1.00 17.32 16 GLY B C 1
ATOM 7049 O O . GLY B 1 19 ? -14.778 8.361 -17.282 1.00 17.88 16 GLY B O 1
ATOM 7053 N N . TYR B 1 20 ? -15.987 8.255 -15.386 1.00 17.10 17 TYR B N 1
ATOM 7054 C CA . TYR B 1 20 ? -15.546 9.606 -15.059 1.00 18.22 17 TYR B CA 1
ATOM 7055 C C . TYR B 1 20 ? -14.062 9.645 -14.722 1.00 17.52 17 TYR B C 1
ATOM 7056 O O . TYR B 1 20 ? -13.386 10.615 -15.071 1.00 18.99 17 TYR B O 1
ATOM 7074 N N . VAL B 1 21 ? -13.543 8.596 -14.087 1.00 17.54 18 VAL B N 1
ATOM 7075 C CA . VAL B 1 21 ? -12.109 8.538 -13.814 1.00 17.33 18 VAL B CA 1
ATOM 7076 C C . VAL B 1 21 ? -11.332 8.345 -15.109 1.00 17.75 18 VAL B C 1
ATOM 7077 O O . VAL B 1 21 ? -10.311 9.002 -15.336 1.00 19.10 18 VAL B O 1
ATOM 7090 N N . ALA B 1 22 ? -11.813 7.467 -16.011 1.00 17.43 19 ALA B N 1
ATOM 7091 C CA . ALA B 1 22 ? -11.143 7.319 -17.303 1.00 18.30 19 ALA B CA 1
ATOM 7092 C C . ALA B 1 22 ? -11.082 8.648 -18.035 1.00 18.01 19 ALA B C 1
ATOM 7093 O O . ALA B 1 22 ? -10.065 8.973 -18.667 1.00 19.71 19 ALA B O 1
ATOM 7100 N N . ALA B 1 23 ? -12.183 9.415 -17.999 1.00 17.58 20 ALA B N 1
ATOM 7101 C CA . ALA B 1 23 ? -12.235 10.674 -18.725 1.00 18.54 20 ALA B CA 1
ATOM 7102 C C . ALA B 1 23 ? -11.246 11.669 -18.155 1.00 18.33 20 ALA B C 1
ATOM 7103 O O . ALA B 1 23 ? -10.529 12.344 -18.906 1.00 20.16 20 ALA B O 1
ATOM 7110 N N . ILE B 1 24 ? -11.202 11.787 -16.818 1.00 18.83 21 ILE B N 1
ATOM 7111 C CA . ILE B 1 24 ? -10.237 12.699 -16.197 1.00 18.80 21 ILE B CA 1
ATOM 7112 C C . ILE B 1 24 ? -8.816 12.302 -16.546 1.00 20.19 21 ILE B C 1
ATOM 7113 O O . ILE B 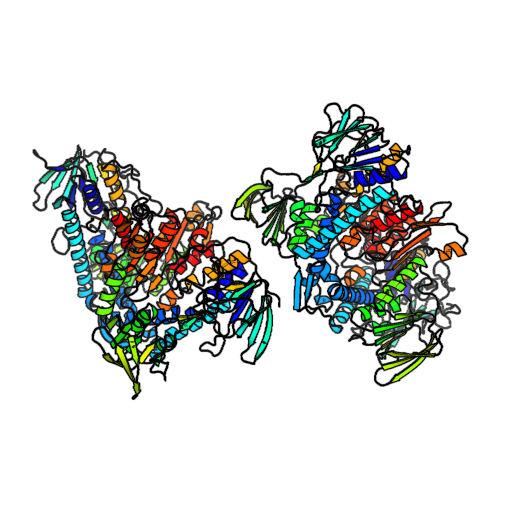1 24 ? -7.995 13.146 -16.911 1.00 20.95 21 ILE B O 1
ATOM 7129 N N . ARG B 1 25 ? -8.503 11.012 -16.433 1.00 20.19 22 ARG B N 1
ATOM 7130 C CA . ARG B 1 25 ? -7.141 10.574 -16.706 1.00 20.44 22 ARG B CA 1
ATOM 7131 C C . ARG B 1 25 ? -6.777 10.807 -18.164 1.00 20.16 22 ARG B C 1
ATOM 7132 O O . ARG B 1 25 ? -5.677 11.290 -18.460 1.00 21.59 22 ARG B O 1
ATOM 7153 N N . ALA B 1 26 ? -7.699 10.521 -19.086 1.00 20.23 23 ALA B N 1
ATOM 7154 C CA . ALA B 1 26 ? -7.403 10.784 -20.487 1.00 20.65 23 ALA B CA 1
ATOM 7155 C C . ALA B 1 26 ? -7.108 12.258 -20.713 1.00 21.37 23 ALA B C 1
ATOM 7156 O O . ALA B 1 26 ? -6.150 12.610 -21.403 1.00 22.56 23 ALA B O 1
ATOM 7163 N N . ALA B 1 27 ? -7.904 13.141 -20.117 1.00 22.07 24 ALA B N 1
ATOM 7164 C CA . ALA B 1 27 ? -7.660 14.566 -20.291 1.00 22.69 24 ALA B CA 1
ATOM 7165 C C . ALA B 1 27 ? -6.314 14.966 -19.688 1.00 22.70 24 ALA B C 1
ATOM 7166 O O . ALA B 1 27 ? -5.553 15.734 -20.291 1.00 24.63 24 ALA B O 1
ATOM 7173 N N . GLN B 1 28 ? -5.978 14.407 -18.529 1.00 22.93 25 GLN B N 1
ATOM 7174 C CA . GLN B 1 28 ? -4.681 14.712 -17.916 1.00 22.94 25 GLN B CA 1
ATOM 7175 C C . GLN B 1 28 ? -3.529 14.314 -18.822 1.00 24.62 25 GLN B C 1
ATOM 7176 O O . GLN B 1 28 ? -2.483 14.971 -18.815 1.00 27.01 25 GLN B O 1
ATOM 7190 N N . LEU B 1 29 ? -3.702 13.239 -19.598 1.00 24.88 26 LEU B N 1
ATOM 7191 C CA . LEU B 1 29 ? -2.699 12.759 -20.531 1.00 25.02 26 LEU B CA 1
ATOM 7192 C C . LEU B 1 29 ? -2.696 13.523 -21.850 1.00 25.47 26 LEU B C 1
ATOM 7193 O O . LEU B 1 29 ? -1.947 13.149 -22.760 1.00 27.61 26 LEU B O 1
ATOM 7209 N N . GLY B 1 30 ? -3.503 14.573 -21.987 1.00 25.90 27 GLY B N 1
ATOM 7210 C CA . GLY B 1 30 ? -3.486 15.393 -23.185 1.00 26.04 27 GLY B CA 1
ATOM 7211 C C . GLY B 1 30 ? -4.407 14.942 -24.294 1.00 26.27 27 GLY B C 1
ATOM 7212 O O . GLY B 1 30 ? -4.296 15.450 -25.414 1.00 28.56 27 GLY B O 1
ATOM 7216 N N . LEU B 1 31 ? -5.298 14.007 -24.023 1.00 24.83 28 LEU B N 1
ATOM 7217 C CA . LEU B 1 31 ? -6.244 13.527 -25.019 1.00 23.58 28 LEU B CA 1
ATOM 7218 C C . LEU B 1 31 ? -7.514 14.363 -24.964 1.00 23.00 28 LEU B C 1
ATOM 7219 O O . LEU B 1 31 ? -8.037 14.639 -23.876 1.00 23.88 28 LEU B O 1
ATOM 7235 N N . LYS B 1 32 ? -8.026 14.747 -26.141 1.00 22.55 29 LYS B N 1
ATOM 7236 C CA . LYS B 1 32 ? -9.265 15.504 -26.225 1.00 22.61 29 LYS B CA 1
ATOM 7237 C C . LYS B 1 32 ? -10.411 14.552 -25.919 1.00 21.55 29 LYS B C 1
ATOM 7238 O O . LYS B 1 32 ? -10.692 13.645 -26.703 1.00 22.36 29 LYS B O 1
ATOM 7257 N N . THR B 1 33 ? -11.088 14.776 -24.796 1.00 20.26 30 THR B N 1
ATOM 7258 C CA . THR B 1 33 ? -11.954 13.780 -24.189 1.00 19.72 30 THR B CA 1
ATOM 7259 C C . THR B 1 33 ? -13.376 14.303 -23.993 1.00 20.00 30 THR B C 1
ATOM 7260 O O . THR B 1 33 ? -13.586 15.436 -23.535 1.00 20.30 30 THR B O 1
ATOM 7271 N N . ALA B 1 34 ? -14.351 13.455 -24.334 1.00 20.35 31 ALA B N 1
ATOM 7272 C CA . ALA B 1 34 ? -15.764 13.675 -24.064 1.00 20.15 31 ALA B CA 1
ATOM 7273 C C . ALA B 1 34 ? -16.286 12.553 -23.180 1.00 18.74 31 ALA B C 1
ATOM 7274 O O . ALA B 1 34 ? -15.815 11.409 -23.246 1.00 19.45 31 ALA B O 1
ATOM 7281 N N . CYS B 1 35 ? -17.266 12.888 -22.343 1.00 19.00 32 CYS B N 1
ATOM 7282 C CA . CYS B 1 35 ? -17.938 11.909 -21.490 1.00 18.26 32 CYS B CA 1
ATOM 7283 C C . CYS B 1 35 ? -19.440 12.134 -21.570 1.00 18.04 32 CYS B C 1
ATOM 7284 O O . CYS B 1 35 ? -19.911 13.259 -21.366 1.00 19.62 32 CYS B O 1
ATOM 7292 N N . ILE B 1 36 ? -20.178 11.075 -21.902 1.00 17.34 33 ILE B N 1
ATOM 7293 C CA . ILE B 1 36 ? -21.625 11.108 -22.132 1.00 18.11 33 ILE B CA 1
ATOM 7294 C C . ILE B 1 36 ? -22.327 10.469 -20.942 1.00 18.12 33 ILE B C 1
ATOM 7295 O O . ILE B 1 36 ? -21.980 9.358 -20.529 1.00 18.74 33 ILE B O 1
ATOM 7311 N N . GLU B 1 37 ? -23.345 11.142 -20.412 1.00 18.12 34 GLU B N 1
ATOM 7312 C CA . GLU B 1 37 ? -24.095 10.597 -19.295 1.00 18.77 34 GLU B CA 1
ATOM 7313 C C . GLU B 1 37 ? -25.556 10.986 -19.420 1.00 19.49 34 GLU B C 1
ATOM 7314 O O . GLU B 1 37 ? -25.866 12.119 -19.772 1.00 19.66 34 GLU B O 1
ATOM 7326 N N . LYS B 1 38 ? -26.449 10.055 -19.055 1.00 20.12 35 LYS B N 1
ATOM 7327 C CA . LYS B 1 38 ? -27.892 10.224 -19.206 1.00 20.95 35 LYS B CA 1
ATOM 7328 C C . LYS B 1 38 ? -28.648 10.307 -17.889 1.00 20.91 35 LYS B C 1
ATOM 7329 O O . LYS B 1 38 ? -29.817 10.713 -17.889 1.00 22.55 35 LYS B O 1
ATOM 7348 N N . TYR B 1 39 ? -28.025 9.940 -16.764 1.00 20.31 36 TYR B N 1
ATOM 7349 C CA . TYR B 1 39 ? -28.762 9.781 -15.515 1.00 20.19 36 TYR B CA 1
ATOM 7350 C C . TYR B 1 39 ? -29.265 11.116 -14.983 1.00 21.98 36 TYR B C 1
ATOM 7351 O O . TYR B 1 39 ? -28.487 12.057 -14.798 1.00 22.54 36 TYR B O 1
ATOM 7369 N N . ILE B 1 40 ? -30.559 11.174 -14.666 1.00 22.87 37 ILE B N 1
ATOM 7370 C CA . ILE B 1 40 ? -31.176 12.368 -14.094 1.00 24.30 37 ILE B CA 1
ATOM 7371 C C . ILE B 1 40 ? -31.204 12.261 -12.568 1.00 26.50 37 ILE B C 1
ATOM 7372 O O . ILE B 1 40 ? -31.815 11.346 -11.997 1.00 25.98 37 ILE B O 1
ATOM 7388 N N . GLY B 1 41 ? -30.569 13.221 -11.908 1.00 25.79 38 GLY B N 1
ATOM 7389 C CA . GLY B 1 41 ? -30.534 13.279 -10.455 1.00 26.31 38 GLY B CA 1
ATOM 7390 C C . GLY B 1 41 ? -31.767 13.939 -9.869 1.00 26.71 38 GLY B C 1
ATOM 7391 O O . GLY B 1 41 ? -32.761 14.201 -10.547 1.00 27.04 38 GLY B O 1
ATOM 7395 N N . LYS B 1 42 ? -31.679 14.233 -8.566 1.00 28.69 39 LYS B N 1
ATOM 7396 C CA . LYS B 1 42 ? -32.859 14.654 -7.817 1.00 29.93 39 LYS B CA 1
ATOM 7397 C C . LYS B 1 42 ? -33.328 16.047 -8.186 1.00 33.65 39 LYS B C 1
ATOM 7398 O O . LYS B 1 42 ? -34.468 16.413 -7.872 1.00 35.68 39 LYS B O 1
ATOM 7417 N N . GLU B 1 43 ? -32.454 16.854 -8.766 1.00 35.65 40 GLU B N 1
ATOM 7418 C CA . GLU B 1 43 ? -32.780 18.210 -9.181 1.00 38.14 40 GLU B CA 1
ATOM 7419 C C . GLU B 1 43 ? -33.315 18.281 -10.604 1.00 35.24 40 GLU B C 1
ATOM 7420 O O . GLU B 1 43 ? -33.479 19.384 -11.135 1.00 36.74 40 GLU B O 1
ATOM 7432 N N . GLY B 1 44 ? -33.505 17.142 -11.270 1.00 31.74 41 GLY B N 1
ATOM 7433 C CA . GLY B 1 44 ? -34.019 17.153 -12.621 1.00 31.85 41 GLY B CA 1
ATOM 7434 C C . GLY B 1 44 ? -32.969 17.380 -13.679 1.00 31.30 41 GLY B C 1
ATOM 7435 O O . GLY B 1 44 ? -33.315 17.491 -14.855 1.00 33.49 41 GLY B O 1
ATOM 7439 N N . LYS B 1 45 ? -31.708 17.498 -13.292 1.00 30.09 42 LYS B N 1
ATOM 7440 C CA . LYS B 1 45 ? -30.578 17.651 -14.190 1.00 29.91 42 LYS B CA 1
ATOM 7441 C C . LYS B 1 45 ? -29.720 16.390 -14.165 1.00 27.32 42 LYS B C 1
ATOM 7442 O O . LYS B 1 45 ? -29.707 15.636 -13.188 1.00 26.72 42 LYS B O 1
ATOM 7446 N N . VAL B 1 46 ? -28.933 16.201 -15.228 1.00 25.34 43 VAL B N 1
ATOM 7447 C CA . VAL B 1 46 ? -27.979 15.097 -15.261 1.00 23.32 43 VAL B CA 1
ATOM 7448 C C . VAL B 1 46 ? -27.048 15.173 -14.063 1.00 23.28 43 VAL B C 1
ATOM 7449 O O . VAL B 1 46 ? -26.543 16.247 -13.702 1.00 24.91 43 VAL B O 1
ATOM 7462 N N . ALA B 1 47 ? -26.856 14.030 -13.407 1.00 21.67 44 ALA B N 1
ATOM 7463 C CA . ALA B 1 47 ? -25.940 13.892 -12.284 1.00 21.42 44 ALA B CA 1
ATOM 7464 C C . ALA B 1 47 ? -24.917 12.831 -12.635 1.00 21.33 44 ALA B C 1
ATOM 7465 O O . ALA B 1 47 ? -25.279 11.717 -13.019 1.00 22.23 44 ALA B O 1
ATOM 7472 N N . LEU B 1 48 ? -23.648 13.193 -12.519 1.00 21.21 45 LEU B N 1
ATOM 7473 C CA . LEU B 1 48 ? -22.513 12.318 -12.765 1.00 19.95 45 LEU B CA 1
ATOM 7474 C C . LEU B 1 48 ? -22.251 11.440 -11.532 1.00 18.51 45 LEU B C 1
ATOM 7475 O O . LEU B 1 48 ? -22.881 11.592 -10.478 1.00 20.35 45 LEU B O 1
ATOM 7491 N N . GLY B 1 49 ? -21.317 10.500 -11.667 1.00 19.35 46 GLY B N 1
ATOM 7492 C CA . GLY B 1 49 ? -20.880 9.666 -10.552 1.00 19.03 46 GLY B CA 1
ATOM 7493 C C . GLY B 1 49 ? -21.456 8.257 -10.540 1.00 17.96 46 GLY B C 1
ATOM 7494 O O . GLY B 1 49 ? -21.021 7.439 -9.720 1.00 18.82 46 GLY B O 1
ATOM 7498 N N . GLY B 1 50 ? -22.408 7.945 -11.429 1.00 18.36 47 GLY B N 1
ATOM 7499 C CA . GLY B 1 50 ? -22.846 6.590 -11.626 1.00 19.30 47 GLY B CA 1
ATOM 7500 C C . GLY B 1 50 ? -23.660 6.005 -10.482 1.00 18.04 47 GLY B C 1
ATOM 7501 O O . GLY B 1 50 ? -24.260 6.697 -9.654 1.00 18.75 47 GLY B O 1
ATOM 7505 N N . THR B 1 51 ? -23.691 4.673 -10.488 1.00 18.51 48 THR B N 1
ATOM 7506 C CA . THR B 1 51 ? -24.356 3.935 -9.429 1.00 18.99 48 THR B CA 1
ATOM 7507 C C . THR B 1 51 ? -23.736 4.282 -8.098 1.00 19.08 48 THR B C 1
ATOM 7508 O O . THR B 1 51 ? -24.432 4.598 -7.119 1.00 19.05 48 THR B O 1
ATOM 7519 N N . CYS B 1 52 ? -22.411 4.287 -8.061 1.00 18.51 49 CYS B N 1
ATOM 7520 C CA . CYS B 1 52 ? -21.703 4.397 -6.800 1.00 18.84 49 CYS B CA 1
ATOM 7521 C C . CYS B 1 52 ? -22.051 5.691 -6.069 1.00 19.57 49 CYS B C 1
ATOM 7522 O O . CYS B 1 52 ? -22.335 5.680 -4.869 1.00 20.56 49 CYS B O 1
ATOM 7529 N N . LEU B 1 53 ? -22.037 6.820 -6.776 1.00 19.05 50 LEU B N 1
ATOM 7530 C CA . LEU B 1 53 ? -22.313 8.078 -6.100 1.00 20.00 50 LEU B CA 1
ATOM 7531 C C . LEU B 1 53 ? -23.794 8.299 -5.856 1.00 20.12 50 LEU B C 1
ATOM 7532 O O . LEU B 1 53 ? -24.175 8.857 -4.834 1.00 22.46 50 LEU B O 1
ATOM 7548 N N . ASN B 1 54 ? -24.642 7.903 -6.790 1.00 18.78 51 ASN B N 1
ATOM 7549 C CA . ASN B 1 54 ? -26.030 8.317 -6.723 1.00 19.14 51 ASN B CA 1
ATOM 7550 C C . ASN B 1 54 ? -26.930 7.363 -5.953 1.00 19.17 51 ASN B C 1
ATOM 7551 O O . ASN B 1 54 ? -27.843 7.819 -5.252 1.00 20.51 51 ASN B O 1
ATOM 7562 N N . VAL B 1 55 ? -26.707 6.058 -6.084 1.00 19.25 52 VAL B N 1
ATOM 7563 C CA . VAL B 1 55 ? -27.619 5.064 -5.528 1.00 18.72 52 VAL B CA 1
ATOM 7564 C C . VAL B 1 55 ? -26.869 3.865 -4.967 1.00 18.34 52 VAL B C 1
ATOM 7565 O O . VAL B 1 55 ? -27.446 2.787 -4.808 1.00 19.96 52 VAL B O 1
ATOM 7578 N N . GLY B 1 56 ? -25.596 4.035 -4.632 1.00 18.64 53 GLY B N 1
ATOM 7579 C CA . GLY B 1 56 ? -24.760 2.898 -4.277 1.00 18.22 53 GLY B CA 1
ATOM 7580 C C . GLY B 1 56 ? -23.829 3.157 -3.114 1.00 19.23 53 GLY B C 1
ATOM 7581 O O . GLY B 1 56 ? -24.286 3.371 -1.998 1.00 19.94 53 GLY B O 1
ATOM 7585 N N . CYS B 1 57 ? -22.524 3.139 -3.372 1.00 18.95 54 CYS B N 1
ATOM 7586 C CA . CYS B 1 57 ? -21.499 3.287 -2.332 1.00 18.90 54 CYS B CA 1
ATOM 7587 C C . CYS B 1 57 ? -21.793 4.415 -1.356 1.00 18.09 54 CYS B C 1
ATOM 7588 O O . CYS B 1 57 ? -21.808 4.220 -0.135 1.00 18.19 54 CYS B O 1
ATOM 7595 N N . ILE B 1 58 ? -21.881 5.631 -1.866 1.00 18.68 55 ILE B N 1
ATOM 7596 C CA . ILE B 1 58 ? -21.901 6.798 -1.000 1.00 19.24 55 ILE B CA 1
ATOM 7597 C C . ILE B 1 58 ? -23.219 6.866 -0.243 1.00 18.26 55 ILE B C 1
ATOM 7598 O O . ILE B 1 58 ? -23.201 7.047 0.979 1.00 18.24 55 ILE B O 1
ATOM 7614 N N . PRO B 1 59 ? -24.374 6.720 -0.896 1.00 18.69 56 PRO B N 1
ATOM 7615 C CA . PRO B 1 59 ? -25.613 6.789 -0.126 1.00 19.68 56 PRO B CA 1
ATOM 7616 C C . PRO B 1 59 ? -25.671 5.726 0.943 1.00 18.12 56 PRO B C 1
ATOM 7617 O O . PRO B 1 59 ? -26.160 5.997 2.049 1.00 18.29 56 PRO B O 1
ATOM 7628 N N . SER B 1 60 ? -25.255 4.500 0.624 1.00 17.54 57 SER B N 1
ATOM 7629 C CA . SER B 1 60 ? -25.303 3.448 1.624 1.00 17.83 57 SER B CA 1
ATOM 7630 C C . SER B 1 60 ? -24.382 3.763 2.805 1.00 16.63 57 SER B C 1
ATOM 7631 O O . SER B 1 60 ? -24.785 3.612 3.957 1.00 18.16 57 SER B O 1
ATOM 7639 N N . LYS B 1 61 ? -23.155 4.238 2.543 1.00 17.02 58 LYS B N 1
ATOM 7640 C CA . LYS B 1 61 ? -22.286 4.565 3.664 1.00 17.65 58 LYS B CA 1
ATOM 7641 C C . LYS B 1 61 ? -22.856 5.713 4.490 1.00 17.45 58 LYS B C 1
ATOM 7642 O O . LYS B 1 61 ? -22.706 5.725 5.717 1.00 18.00 58 LYS B O 1
ATOM 7661 N N . ALA B 1 62 ? -23.526 6.688 3.865 1.00 17.17 59 ALA B N 1
ATOM 7662 C CA . ALA B 1 62 ? -24.098 7.795 4.634 1.00 17.95 59 ALA B CA 1
ATOM 7663 C C . ALA B 1 62 ? -25.158 7.288 5.600 1.00 17.20 59 ALA B C 1
ATOM 7664 O O . ALA B 1 62 ? -25.181 7.667 6.784 1.00 17.18 59 ALA B O 1
ATOM 7671 N N . LEU B 1 63 ? -26.042 6.420 5.113 1.00 17.12 60 LEU B N 1
ATOM 7672 C CA . LEU B 1 63 ? -27.071 5.879 5.994 1.00 16.63 60 LEU B CA 1
ATOM 7673 C C . LEU B 1 63 ? -26.497 4.926 7.024 1.00 16.83 60 LEU B C 1
ATOM 7674 O O . LEU B 1 63 ? -26.967 4.921 8.169 1.00 17.43 60 LEU B O 1
ATOM 7690 N N . LEU B 1 64 ? -25.466 4.159 6.660 1.00 16.74 61 LEU B N 1
ATOM 7691 C CA . LEU B 1 64 ? -24.808 3.299 7.638 1.00 16.33 61 LEU B CA 1
ATOM 7692 C C . LEU B 1 64 ? -24.198 4.124 8.756 1.00 16.13 61 LEU B C 1
ATOM 7693 O O . LEU B 1 64 ? -24.338 3.781 9.934 1.00 17.42 61 LEU B O 1
ATOM 7709 N N . ASP B 1 65 ? -23.522 5.223 8.410 1.00 15.68 62 ASP B N 1
ATOM 7710 C CA . ASP B 1 65 ? -22.878 6.038 9.451 1.00 16.70 62 ASP B CA 1
ATOM 7711 C C . ASP B 1 65 ? -23.904 6.720 10.347 1.00 16.91 62 ASP B C 1
ATOM 7712 O O . ASP B 1 65 ? -23.734 6.740 11.565 1.00 18.17 62 ASP B O 1
ATOM 7721 N N . SER B 1 66 ? -24.981 7.288 9.779 1.00 17.18 63 SER B N 1
ATOM 7722 C CA . SER B 1 66 ? -25.993 7.943 10.608 1.00 16.82 63 SER B CA 1
ATOM 7723 C C . SER B 1 66 ? -26.674 6.940 11.521 1.00 17.36 63 SER B C 1
ATOM 7724 O O . SER B 1 66 ? -26.868 7.198 12.715 1.00 18.84 63 SER B O 1
ATOM 7732 N N . SER B 1 67 ? -27.099 5.805 10.949 1.00 17.51 64 SER B N 1
ATOM 7733 C CA . SER B 1 67 ? -27.806 4.796 11.734 1.00 17.91 64 SER B CA 1
ATOM 7734 C C . SER B 1 67 ? -26.915 4.199 12.817 1.00 18.15 64 SER B C 1
ATOM 7735 O O . SER B 1 67 ? -27.394 3.901 13.922 1.00 18.14 64 SER B O 1
ATOM 7743 N N . TYR B 1 68 ? -25.610 4.046 12.555 1.00 17.40 65 TYR B N 1
ATOM 7744 C CA . TYR B 1 68 ? -24.735 3.536 13.593 1.00 17.55 65 TYR B CA 1
ATOM 7745 C C . TYR B 1 68 ? -24.600 4.537 14.738 1.00 17.96 65 TYR B C 1
ATOM 7746 O O . TYR B 1 68 ? -24.548 4.139 15.907 1.00 18.31 65 TYR B O 1
ATOM 7764 N N . LYS B 1 69 ? -24.493 5.833 14.424 1.00 17.26 66 LYS B N 1
ATOM 7765 C CA . LYS B 1 69 ? -24.337 6.831 15.475 1.00 18.77 66 LYS B CA 1
ATOM 7766 C C . LYS B 1 69 ? -25.558 6.845 16.387 1.00 18.75 66 LYS B C 1
ATOM 7767 O O . LYS B 1 69 ? -25.427 6.941 17.615 1.00 19.24 66 LYS B O 1
ATOM 7786 N N . TYR B 1 70 ? -26.751 6.720 15.803 1.00 19.62 67 TYR B N 1
ATOM 7787 C CA . TYR B 1 70 ? -27.967 6.570 16.590 1.00 18.75 67 TYR B CA 1
ATOM 7788 C C . TYR B 1 70 ? -27.918 5.313 17.443 1.00 19.41 67 TYR B C 1
ATOM 7789 O O . TYR B 1 70 ? -28.214 5.344 18.650 1.00 20.55 67 TYR B O 1
ATOM 7807 N N . HIS B 1 71 ? -27.551 4.194 16.828 1.00 19.18 68 HIS B N 1
ATOM 7808 C CA . HIS B 1 71 ? -27.507 2.922 17.533 1.00 20.65 68 HIS B CA 1
ATOM 7809 C C . HIS B 1 71 ? -26.578 2.989 18.731 1.00 20.27 68 HIS B C 1
ATOM 7810 O O . HIS B 1 71 ? -26.922 2.524 19.822 1.00 20.77 68 HIS B O 1
ATOM 7824 N N . GLU B 1 72 ? -25.388 3.544 18.534 1.00 20.47 69 GLU B N 1
ATOM 7825 C CA . GLU B 1 72 ? -24.414 3.624 19.618 1.00 20.15 69 GLU B CA 1
ATOM 7826 C C . GLU B 1 72 ? -24.937 4.518 20.743 1.00 20.74 69 GLU B C 1
ATOM 7827 O O . GLU B 1 72 ? -24.772 4.208 21.934 1.00 21.97 69 GLU B O 1
ATOM 7839 N N . ALA B 1 73 ? -25.588 5.625 20.385 1.00 21.49 70 ALA B N 1
ATOM 7840 C CA . ALA B 1 73 ? -26.151 6.520 21.397 1.00 22.42 70 ALA B CA 1
ATOM 7841 C C . ALA B 1 73 ? -27.214 5.826 22.226 1.00 22.41 70 ALA B C 1
ATOM 7842 O O . ALA B 1 73 ? -27.311 6.056 23.439 1.00 25.17 70 ALA B O 1
ATOM 7849 N N . LYS B 1 74 ? -28.033 4.987 21.579 1.00 22.88 71 LYS B N 1
ATOM 7850 C CA . LYS B 1 74 ? -29.133 4.305 22.238 1.00 24.37 71 LYS B CA 1
ATOM 7851 C C . LYS B 1 74 ? -28.660 3.131 23.079 1.00 24.72 71 LYS B C 1
ATOM 7852 O O . LYS B 1 74 ? -29.242 2.865 24.137 1.00 27.48 71 LYS B O 1
ATOM 7856 N N . GLU B 1 75 ? -27.592 2.442 22.643 1.00 23.79 72 GLU B N 1
ATOM 7857 C CA . GLU B 1 75 ? -27.272 1.132 23.177 1.00 24.31 72 GLU B CA 1
ATOM 7858 C C . GLU B 1 75 ? -25.888 1.010 23.770 1.00 23.32 72 GLU B C 1
ATOM 7859 O O . GLU B 1 75 ? -25.619 0.007 24.446 1.00 26.25 72 GLU B O 1
ATOM 7871 N N . ALA B 1 76 ? -24.998 1.982 23.551 1.00 22.17 73 ALA B N 1
ATOM 7872 C CA . ALA B 1 76 ? -23.614 1.795 23.987 1.00 21.31 73 ALA B CA 1
ATOM 7873 C C . ALA B 1 76 ? -23.009 3.079 24.544 1.00 21.83 73 ALA B C 1
ATOM 7874 O O . ALA B 1 76 ? -21.791 3.291 24.467 1.00 22.35 73 ALA B O 1
ATOM 7881 N N . PHE B 1 77 ? -23.836 3.920 25.162 1.00 21.54 74 PHE B N 1
ATOM 7882 C CA . PHE B 1 77 ? -23.346 5.141 25.791 1.00 22.33 74 PHE B CA 1
ATOM 7883 C C . PHE B 1 77 ? -23.186 5.025 27.299 1.00 22.70 74 PHE B C 1
ATOM 7884 O O . PHE B 1 77 ? -22.307 5.688 27.856 1.00 23.36 74 PHE B O 1
ATOM 7901 N N . LYS B 1 78 ? -24.037 4.226 27.969 1.00 23.80 75 LYS B N 1
ATOM 7902 C CA . LYS B 1 78 ? -24.048 4.187 29.433 1.00 25.22 75 LYS B CA 1
ATOM 7903 C C . LYS B 1 78 ? -22.690 3.792 30.000 1.00 24.80 75 LYS B C 1
ATOM 7904 O O . LYS B 1 78 ? -22.280 4.310 31.046 1.00 25.23 75 LYS B O 1
ATOM 7923 N N . VAL B 1 79 ? -21.966 2.899 29.319 1.00 23.50 76 VAL B N 1
ATOM 7924 C CA . VAL B 1 79 ? -20.677 2.444 29.852 1.00 23.01 76 VAL B CA 1
ATOM 7925 C C . VAL B 1 79 ? -19.690 3.595 29.960 1.00 22.16 76 VAL B C 1
ATOM 7926 O O . VAL B 1 79 ? -18.793 3.573 30.804 1.00 23.09 76 VAL B O 1
ATOM 7939 N N . HIS B 1 80 ? -19.846 4.631 29.131 1.00 22.69 77 HIS B N 1
ATOM 7940 C CA . HIS B 1 80 ? -18.985 5.805 29.173 1.00 22.33 77 HIS B CA 1
ATOM 7941 C C . HIS B 1 80 ? -19.415 6.818 30.218 1.00 23.24 77 HIS B C 1
ATOM 7942 O O . HIS B 1 80 ? -18.729 7.822 30.393 1.00 25.22 77 HIS B O 1
ATOM 7956 N N . GLY B 1 81 ? -20.557 6.607 30.863 1.00 23.73 78 GLY B N 1
ATOM 7957 C CA . GLY B 1 81 ? -21.141 7.615 31.710 1.00 25.65 78 GLY B CA 1
ATOM 7958 C C . GLY B 1 81 ? -22.047 8.572 30.979 1.00 25.84 78 GLY B C 1
ATOM 7959 O O . GLY B 1 81 ? -22.516 9.542 31.577 1.00 27.00 78 GLY B O 1
ATOM 7963 N N . ILE B 1 82 ? -22.335 8.325 29.704 1.00 24.52 79 ILE B N 1
ATOM 7964 C CA . ILE B 1 82 ? -23.114 9.259 28.910 1.00 24.72 79 ILE B CA 1
ATOM 7965 C C . ILE B 1 82 ? -24.579 8.880 28.984 1.00 27.16 79 ILE B C 1
ATOM 7966 O O . ILE B 1 82 ? -24.946 7.726 28.740 1.00 26.66 79 ILE B O 1
ATOM 7982 N N . GLU B 1 83 ? -25.417 9.865 29.275 1.00 31.68 80 GLU B N 1
ATOM 7983 C CA . GLU B 1 83 ? -26.863 9.684 29.332 1.00 38.14 80 GLU B CA 1
ATOM 7984 C C . GLU B 1 83 ? -27.426 10.526 28.196 1.00 38.18 80 GLU B C 1
ATOM 7985 O O . GLU B 1 83 ? -27.389 11.759 28.251 1.00 40.06 80 GLU B O 1
ATOM 7989 N N . ALA B 1 84 ? -28.013 9.871 27.205 1.00 39.81 81 ALA B N 1
ATOM 7990 C CA . ALA B 1 84 ? -28.609 10.569 26.063 1.00 39.92 81 ALA B CA 1
ATOM 7991 C C . ALA B 1 84 ? -30.108 10.278 26.115 1.00 39.56 81 ALA B C 1
ATOM 7992 O O . ALA B 1 84 ? -30.588 9.325 25.492 1.00 40.20 81 ALA B O 1
ATOM 7999 N N . LYS B 1 85 ? -30.848 11.189 26.765 1.00 36.88 82 LYS B N 1
ATOM 8000 C CA . LYS B 1 85 ? -32.227 10.953 27.151 1.00 36.30 82 LYS B CA 1
ATOM 8001 C C . LYS B 1 85 ? -33.160 11.171 25.976 1.00 35.27 82 LYS B C 1
ATOM 8002 O O . LYS B 1 85 ? -33.117 12.214 25.309 1.00 34.29 82 LYS B O 1
ATOM 8006 N N . GLY B 1 86 ? -33.979 10.160 25.713 1.00 35.30 83 GLY B N 1
ATOM 8007 C CA . GLY B 1 86 ? -34.991 10.219 24.673 1.00 34.13 83 GLY B CA 1
ATOM 8008 C C . GLY B 1 86 ? -34.400 10.409 23.293 1.00 31.67 83 GLY B C 1
ATOM 8009 O O . GLY B 1 86 ? -34.966 11.138 22.470 1.00 33.50 83 GLY B O 1
ATOM 8013 N N . VAL B 1 87 ? -33.266 9.776 23.017 1.00 30.95 84 VAL B N 1
ATOM 8014 C CA . VAL B 1 87 ? -32.636 9.934 21.708 1.00 29.51 84 VAL B CA 1
ATOM 8015 C C . VAL B 1 87 ? -33.516 9.342 20.627 1.00 29.10 84 VAL B C 1
ATOM 8016 O O . VAL B 1 87 ? -34.038 8.229 20.771 1.00 30.84 84 VAL B O 1
ATOM 8029 N N . THR B 1 88 ? -33.696 10.095 19.547 1.00 26.66 85 THR B N 1
ATOM 8030 C CA . THR B 1 88 ? -34.480 9.646 18.411 1.00 26.56 85 THR B CA 1
ATOM 8031 C C . THR B 1 88 ? -33.732 9.983 17.133 1.00 25.35 85 THR B C 1
ATOM 8032 O O . THR B 1 88 ? -32.797 10.783 17.126 1.00 24.97 85 THR B O 1
ATOM 8043 N N . ILE B 1 89 ? -34.135 9.354 16.045 1.00 26.76 86 ILE B N 1
ATOM 8044 C CA . ILE B 1 89 ? -33.634 9.740 14.733 1.00 25.30 86 ILE B CA 1
ATOM 8045 C C . ILE B 1 89 ? -34.817 9.923 13.788 1.00 25.18 86 ILE B C 1
ATOM 8046 O O . ILE B 1 89 ? -35.714 9.080 13.740 1.00 28.95 86 ILE B O 1
ATOM 8062 N N . ASP B 1 90 ? -34.809 11.033 13.049 1.00 25.05 87 ASP B N 1
ATOM 8063 C CA . ASP B 1 90 ? -35.852 11.374 12.086 1.00 25.39 87 ASP B CA 1
ATOM 8064 C C . ASP B 1 90 ? -35.424 10.876 10.707 1.00 23.21 87 ASP B C 1
ATOM 8065 O O . ASP B 1 90 ? -34.378 11.294 10.174 1.00 23.78 87 ASP B O 1
ATOM 8074 N N . VAL B 1 91 ? -36.184 9.928 10.158 1.00 23.39 88 VAL B N 1
ATOM 8075 C CA . VAL B 1 91 ? -35.771 9.288 8.910 1.00 22.83 88 VAL B CA 1
ATOM 8076 C C . VAL B 1 91 ? -35.734 10.273 7.756 1.00 22.28 88 VAL B C 1
ATOM 8077 O O . VAL B 1 91 ? -34.743 10.269 7.006 1.00 21.47 88 VAL B O 1
ATOM 8090 N N . PRO B 1 92 ? -36.735 11.137 7.556 1.00 22.79 89 PRO B N 1
ATOM 8091 C CA . PRO B 1 92 ? -36.615 12.104 6.457 1.00 22.56 89 PRO B CA 1
ATOM 8092 C C . PRO B 1 92 ? -35.344 12.943 6.552 1.00 22.24 89 PRO B C 1
ATOM 8093 O O . PRO B 1 92 ? -34.685 13.167 5.527 1.00 22.53 89 PRO B O 1
ATOM 8104 N N . ALA B 1 93 ? -34.979 13.408 7.756 1.00 22.20 90 ALA B N 1
ATOM 8105 C CA . ALA B 1 93 ? -33.779 14.216 7.907 1.00 21.89 90 ALA B CA 1
ATOM 8106 C C . ALA B 1 93 ? -32.532 13.401 7.604 1.00 21.45 90 ALA B C 1
ATOM 8107 O O . ALA B 1 93 ? -31.578 13.922 7.024 1.00 21.70 90 ALA B O 1
ATOM 8114 N N . MET B 1 94 ? -32.488 12.151 8.061 1.00 20.48 91 MET B N 1
ATOM 8115 C CA . MET B 1 94 ? -31.337 11.288 7.780 1.00 19.90 91 MET B CA 1
ATOM 8116 C C . MET B 1 94 ? -31.171 11.104 6.276 1.00 19.76 91 MET B C 1
ATOM 8117 O O . MET B 1 94 ? -30.060 11.163 5.745 1.00 20.01 91 MET B O 1
ATOM 8131 N N . VAL B 1 95 ? -32.273 10.828 5.572 1.00 20.35 92 VAL B N 1
ATOM 8132 C CA . VAL B 1 95 ? -32.206 10.627 4.130 1.00 20.53 92 VAL B CA 1
ATOM 8133 C C . VAL B 1 95 ? -31.839 11.931 3.427 1.00 21.16 92 VAL B C 1
ATOM 8134 O O . VAL B 1 95 ? -31.098 11.924 2.438 1.00 21.82 92 VAL B O 1
ATOM 8147 N N . ALA B 1 96 ? -32.324 13.070 3.938 1.00 21.12 93 ALA B N 1
ATOM 8148 C CA . ALA B 1 96 ? -31.988 14.356 3.333 1.00 22.20 93 ALA B CA 1
ATOM 8149 C C . ALA B 1 96 ? -30.496 14.676 3.464 1.00 21.02 93 ALA B C 1
ATOM 8150 O O . ALA B 1 96 ? -29.908 15.276 2.560 1.00 21.61 93 ALA B O 1
ATOM 8157 N N . ARG B 1 97 ? -29.868 14.325 4.588 1.00 19.88 94 ARG B N 1
ATOM 8158 C CA . ARG B 1 97 ? -28.424 14.524 4.692 1.00 19.54 94 ARG B CA 1
ATOM 8159 C C . ARG B 1 97 ? -27.718 13.760 3.581 1.00 19.33 94 ARG B C 1
ATOM 8160 O O . ARG B 1 97 ? -26.807 14.276 2.910 1.00 20.23 94 ARG B O 1
ATOM 8181 N N . LYS B 1 98 ? -28.118 12.506 3.387 1.00 20.61 95 LYS B N 1
ATOM 8182 C CA . LYS B 1 98 ? -27.545 11.680 2.339 1.00 20.58 95 LYS B CA 1
ATOM 8183 C C . LYS B 1 98 ? -27.745 12.318 0.966 1.00 19.25 95 LYS B C 1
ATOM 8184 O O . LYS B 1 98 ? -26.812 12.380 0.148 1.00 19.98 95 LYS B O 1
ATOM 8203 N N . ALA B 1 99 ? -28.942 12.830 0.709 1.00 19.87 96 ALA B N 1
ATOM 8204 C CA . ALA B 1 99 ? -29.218 13.454 -0.576 1.00 20.91 96 ALA B CA 1
ATOM 8205 C C . ALA B 1 99 ? -28.322 14.665 -0.791 1.00 21.56 96 ALA B C 1
ATOM 8206 O O . ALA B 1 99 ? -27.879 14.930 -1.911 1.00 22.56 96 ALA B O 1
ATOM 8213 N N . ASN B 1 100 ? -28.071 15.438 0.264 1.00 22.08 97 ASN B N 1
ATOM 8214 C CA A ASN B 1 100 ? -27.242 16.625 0.102 0.55 22.47 97 ASN B CA 1
ATOM 8215 C CA B ASN B 1 100 ? -27.238 16.628 0.117 0.45 22.55 97 ASN B CA 1
ATOM 8216 C C . ASN B 1 100 ? -25.791 16.251 -0.171 1.00 21.67 97 ASN B C 1
ATOM 8217 O O . ASN B 1 100 ? -25.109 16.925 -0.953 1.00 22.15 97 ASN B O 1
ATOM 8236 N N . ILE B 1 101 ? -25.302 15.189 0.472 1.00 19.55 98 ILE B N 1
ATOM 8237 C CA . ILE B 1 101 ? -23.960 14.684 0.188 1.00 20.32 98 ILE B CA 1
ATOM 8238 C C . ILE B 1 101 ? -23.854 14.266 -1.267 1.00 21.19 98 ILE B C 1
ATOM 8239 O O . ILE B 1 101 ? -22.884 14.603 -1.963 1.00 21.59 98 ILE B O 1
ATOM 8255 N N . VAL B 1 102 ? -24.845 13.516 -1.743 1.00 20.30 99 VAL B N 1
ATOM 8256 C CA . VAL B 1 102 ? -24.862 13.100 -3.143 1.00 21.75 99 VAL B CA 1
ATOM 8257 C C . VAL B 1 102 ? -24.821 14.314 -4.061 1.00 21.97 99 VAL B C 1
ATOM 8258 O O . VAL B 1 102 ? -24.071 14.345 -5.045 1.00 22.89 99 VAL B O 1
ATOM 8271 N N . LYS B 1 103 ? -25.641 15.326 -3.763 1.00 23.46 100 LYS B N 1
ATOM 8272 C CA . LYS B 1 103 ? -25.659 16.502 -4.613 1.00 24.68 100 LYS B CA 1
ATOM 8273 C C . LYS B 1 103 ? -24.293 17.173 -4.658 1.00 24.72 100 LYS B C 1
ATOM 8274 O O . LYS B 1 103 ? -23.832 17.585 -5.728 1.00 24.70 100 LYS B O 1
ATOM 8293 N N . ASN B 1 104 ? -23.629 17.295 -3.503 1.00 24.39 101 ASN B N 1
ATOM 8294 C CA . ASN B 1 104 ? -22.333 17.964 -3.467 1.00 24.94 101 ASN B CA 1
ATOM 8295 C C . ASN B 1 104 ? -21.300 17.189 -4.258 1.00 24.31 101 ASN B C 1
ATOM 8296 O O . ASN B 1 104 ? -20.546 17.764 -5.057 1.00 25.55 101 ASN B O 1
ATOM 8307 N N . LEU B 1 105 ? -21.274 15.875 -4.083 1.00 22.31 102 LEU B N 1
ATOM 8308 C CA . LEU B 1 105 ? -20.240 15.092 -4.747 1.00 24.41 102 LEU B CA 1
ATOM 8309 C C . LEU B 1 105 ? -20.479 15.011 -6.246 1.00 24.58 102 LEU B C 1
ATOM 8310 O O . LEU B 1 105 ? -19.519 15.029 -7.021 1.00 24.33 102 LEU B O 1
ATOM 8326 N N . THR B 1 106 ? -21.736 14.906 -6.685 1.00 25.83 103 THR B N 1
ATOM 8327 C CA . THR B 1 106 ? -21.990 14.891 -8.125 1.00 26.70 103 THR B CA 1
ATOM 8328 C C . THR B 1 106 ? -21.593 16.224 -8.741 1.00 26.71 103 THR B C 1
ATOM 8329 O O . THR B 1 106 ? -21.007 16.267 -9.830 1.00 27.93 103 THR B O 1
ATOM 8340 N N . GLY B 1 107 ? -21.860 17.326 -8.032 1.00 28.20 104 GLY B N 1
ATOM 8341 C CA . GLY B 1 107 ? -21.374 18.614 -8.492 1.00 28.95 104 GLY B CA 1
ATOM 8342 C C . GLY B 1 107 ? -19.859 18.655 -8.559 1.00 27.97 104 GLY B C 1
ATOM 8343 O O . GLY B 1 107 ? -19.284 19.262 -9.474 1.00 29.99 104 GLY B O 1
ATOM 8347 N N . GLY B 1 108 ? -19.196 17.998 -7.598 1.00 25.72 105 GLY B N 1
ATOM 8348 C CA . GLY B 1 108 ? -17.743 17.968 -7.580 1.00 24.61 105 GLY B CA 1
ATOM 8349 C C . GLY B 1 108 ? -17.157 17.283 -8.801 1.00 24.42 105 GLY B C 1
ATOM 8350 O O . GLY B 1 108 ? -16.079 17.658 -9.267 1.00 25.02 105 GLY B O 1
ATOM 8354 N N . ILE B 1 109 ? -17.847 16.276 -9.336 1.00 24.02 106 ILE B N 1
ATOM 8355 C CA . ILE B 1 109 ? -17.340 15.636 -10.543 1.00 22.98 106 ILE B CA 1
ATOM 8356 C C . ILE B 1 109 ? -17.399 16.603 -11.714 1.00 21.71 106 ILE B C 1
ATOM 8357 O O . ILE B 1 109 ? -16.466 16.685 -12.515 1.00 22.78 106 ILE B O 1
ATOM 8373 N N . ALA B 1 110 ? -18.499 17.337 -11.841 1.00 22.13 107 ALA B N 1
ATOM 8374 C CA . ALA B 1 110 ? -18.580 18.339 -12.894 1.00 23.52 107 ALA B CA 1
ATOM 8375 C C . ALA B 1 110 ? -17.466 19.371 -12.753 1.00 23.49 107 ALA B C 1
ATOM 8376 O O . ALA B 1 110 ? -16.890 19.813 -13.755 1.00 23.87 107 ALA B O 1
ATOM 8383 N N . THR B 1 111 ? -17.140 19.752 -11.510 1.00 24.05 108 THR B N 1
ATOM 8384 C CA . THR B 1 111 ? -16.052 20.695 -11.285 1.00 24.34 108 THR B CA 1
ATOM 8385 C C . THR B 1 111 ? -14.724 20.113 -11.749 1.00 23.48 108 THR B C 1
ATOM 8386 O O . THR B 1 111 ? -13.925 20.805 -12.392 1.00 24.85 108 THR B O 1
ATOM 8397 N N . LEU B 1 112 ? -14.482 18.838 -11.449 1.00 22.33 109 LEU B N 1
ATOM 8398 C CA . LEU B 1 112 ? -13.265 18.172 -11.919 1.00 22.10 109 LEU B CA 1
ATOM 8399 C C . LEU B 1 112 ? -13.228 18.086 -13.440 1.00 21.36 109 LEU B C 1
ATOM 8400 O O . LEU B 1 112 ? -12.171 18.294 -14.054 1.00 22.54 109 LEU B O 1
ATOM 8416 N N . PHE B 1 113 ? -14.365 17.769 -14.072 1.00 20.50 110 PHE B N 1
ATOM 8417 C CA . PHE B 1 113 ? -14.398 17.736 -15.527 1.00 20.92 110 PHE B CA 1
ATOM 8418 C C . PHE B 1 113 ? -14.023 19.093 -16.092 1.00 21.51 110 PHE B C 1
ATOM 8419 O O . PHE B 1 113 ? -13.240 19.188 -17.041 1.00 22.63 110 PHE B O 1
ATOM 8436 N N . LYS B 1 114 ? -14.585 20.163 -15.534 1.00 22.29 111 LYS B N 1
ATOM 8437 C CA . LYS B 1 114 ? -14.268 21.487 -16.058 1.00 25.95 111 LYS B CA 1
ATOM 8438 C C . LYS B 1 114 ? -12.793 21.814 -15.865 1.00 26.37 111 LYS B C 1
ATOM 8439 O O . LYS B 1 114 ? -12.130 22.306 -16.788 1.00 27.28 111 LYS B O 1
ATOM 8458 N N . ALA B 1 115 ? -12.251 21.514 -14.684 1.00 26.04 112 ALA B N 1
ATOM 8459 C CA . ALA B 1 115 ? -10.853 21.827 -14.410 1.00 26.46 112 ALA B CA 1
ATOM 8460 C C . ALA B 1 115 ? -9.924 21.079 -15.357 1.00 26.16 112 ALA B C 1
ATOM 8461 O O . ALA B 1 115 ? -8.871 21.609 -15.740 1.00 28.82 112 ALA B O 1
ATOM 8468 N N . ASN B 1 116 ? -10.306 19.861 -15.758 1.00 24.68 113 ASN B N 1
ATOM 8469 C CA . ASN B 1 116 ? -9.476 19.023 -16.604 1.00 23.78 113 ASN B CA 1
ATOM 8470 C C . ASN B 1 116 ? -9.755 19.165 -18.086 1.00 24.09 113 ASN B C 1
ATOM 8471 O O . ASN B 1 116 ? -9.028 18.568 -18.887 1.00 26.56 113 ASN B O 1
ATOM 8482 N N . GLY B 1 117 ? -10.773 19.923 -18.470 1.00 23.57 114 GLY B N 1
ATOM 8483 C CA . GLY B 1 117 ? -11.094 20.084 -19.874 1.00 24.94 114 GLY B CA 1
ATOM 8484 C C . GLY B 1 117 ? -11.871 18.947 -20.503 1.00 24.64 114 GLY B C 1
ATOM 8485 O O . GLY B 1 117 ? -11.867 18.822 -21.738 1.00 26.17 114 GLY B O 1
ATOM 8489 N N . VAL B 1 118 ? -12.582 18.138 -19.708 1.00 22.81 115 VAL B N 1
ATOM 8490 C CA . VAL B 1 118 ? -13.467 17.107 -20.246 1.00 21.63 115 VAL B CA 1
ATOM 8491 C C . VAL B 1 118 ? -14.742 17.770 -20.749 1.00 21.66 115 VAL B C 1
ATOM 8492 O O . VAL B 1 118 ? -15.368 18.543 -20.019 1.00 24.49 115 VAL B O 1
ATOM 8505 N N . THR B 1 119 ? -15.152 17.436 -21.978 1.00 21.55 116 THR B N 1
ATOM 8506 C CA . THR B 1 119 ? -16.417 17.924 -22.517 1.00 21.47 116 THR B CA 1
ATOM 8507 C C . THR B 1 119 ? -17.535 16.962 -22.132 1.00 20.82 116 THR B C 1
ATOM 8508 O O . THR B 1 119 ? -17.467 15.768 -22.451 1.00 21.15 116 THR B O 1
ATOM 8519 N N . SER B 1 120 ? -18.570 17.481 -21.480 1.00 21.23 117 SER B N 1
ATOM 8520 C CA . SER B 1 120 ? -19.711 16.666 -21.091 1.00 21.13 117 SER B CA 1
ATOM 8521 C C . SER B 1 120 ? -20.815 16.751 -22.124 1.00 22.20 117 SER B C 1
ATOM 8522 O O . SER B 1 120 ? -21.144 17.833 -22.615 1.00 24.80 117 SER B O 1
ATOM 8530 N N . PHE B 1 121 ? -21.413 15.606 -22.412 1.00 21.35 118 PHE B N 1
ATOM 8531 C CA . PHE B 1 121 ? -22.632 15.516 -23.191 1.00 20.90 118 PHE B CA 1
ATOM 8532 C C . PHE B 1 121 ? -23.707 14.896 -22.319 1.00 20.67 118 PHE B C 1
ATOM 8533 O O . PHE B 1 121 ? -23.457 13.920 -21.610 1.00 21.82 118 PHE B O 1
ATOM 8550 N N . GLU B 1 122 ? -24.904 15.453 -22.398 1.00 20.58 119 GLU B N 1
ATOM 8551 C CA . GLU B 1 122 ? -26.049 14.952 -21.657 1.00 21.33 119 GLU B CA 1
ATOM 8552 C C . GLU B 1 122 ? -26.935 14.140 -22.593 1.00 22.32 119 GLU B C 1
ATOM 8553 O O . GLU B 1 122 ? -27.400 14.649 -23.636 1.00 24.25 119 GLU B O 1
ATOM 8565 N N . GLY B 1 123 ? -27.133 12.874 -22.261 1.00 21.77 120 GLY B N 1
ATOM 8566 C CA . GLY B 1 123 ? -27.980 12.040 -23.078 1.00 22.35 120 GLY B CA 1
ATOM 8567 C C . GLY B 1 123 ? -27.457 10.617 -23.132 1.00 21.19 120 GLY B C 1
ATOM 8568 O O . GLY B 1 123 ? -26.559 10.219 -22.394 1.00 20.80 120 GLY B O 1
ATOM 8572 N N . HIS B 1 124 ? -28.061 9.855 -24.031 1.00 20.90 121 HIS B N 1
ATOM 8573 C CA . HIS B 1 124 ? -27.779 8.443 -24.233 1.00 19.56 121 HIS B CA 1
ATOM 8574 C C . HIS B 1 124 ? -26.781 8.250 -25.368 1.00 19.56 121 HIS B C 1
ATOM 8575 O O . HIS B 1 124 ? -27.000 8.709 -26.494 1.00 20.90 121 HIS B O 1
ATOM 8589 N N . GLY B 1 125 ? -25.696 7.549 -25.073 1.00 19.41 122 GLY B N 1
ATOM 8590 C CA . GLY B 1 125 ? -24.698 7.200 -26.066 1.00 18.55 122 GLY B CA 1
ATOM 8591 C C . GLY B 1 125 ? -24.883 5.793 -26.609 1.00 18.86 122 GLY B C 1
ATOM 8592 O O . GLY B 1 125 ? -25.143 4.855 -25.858 1.00 19.91 122 GLY B O 1
ATOM 8596 N N . LYS B 1 126 ? -24.722 5.655 -27.926 1.00 19.01 123 LYS B N 1
ATOM 8597 C CA . LYS B 1 126 ? -24.807 4.371 -28.607 1.00 18.93 123 LYS B CA 1
ATOM 8598 C C . LYS B 1 126 ? -23.626 4.244 -29.548 1.00 18.21 123 LYS B C 1
ATOM 8599 O O . LYS B 1 126 ? -23.394 5.124 -30.389 1.00 19.05 123 LYS B O 1
ATOM 8618 N N . LEU B 1 127 ? -22.898 3.139 -29.429 1.00 18.47 124 LEU B N 1
ATOM 8619 C CA . LEU B 1 127 ? -21.747 2.887 -30.287 1.00 17.59 124 LEU B CA 1
ATOM 8620 C C . LEU B 1 127 ? -22.187 2.322 -31.632 1.00 17.00 124 LEU B C 1
ATOM 8621 O O . LEU B 1 127 ? -22.852 1.292 -31.681 1.00 18.58 124 LEU B O 1
ATOM 8637 N N . LEU B 1 128 ? -21.797 2.997 -32.697 1.00 18.66 125 LEU B N 1
ATOM 8638 C CA . LEU B 1 128 ? -22.013 2.513 -34.055 1.00 18.56 125 LEU B CA 1
ATOM 8639 C C . LEU B 1 128 ? -20.731 1.868 -34.569 1.00 19.89 125 LEU B C 1
ATOM 8640 O O . LEU B 1 128 ? -19.723 1.787 -33.863 1.00 20.73 125 LEU B O 1
ATOM 8656 N N . ALA B 1 129 ? -20.746 1.415 -35.810 1.00 19.57 126 ALA B N 1
ATOM 8657 C CA . ALA B 1 129 ? -19.530 0.899 -36.409 1.00 19.66 126 ALA B CA 1
ATOM 8658 C C . ALA B 1 129 ? -18.444 1.967 -36.482 1.00 19.48 126 ALA B C 1
ATOM 8659 O O . ALA B 1 129 ? -18.697 3.173 -36.567 1.00 19.08 126 ALA B O 1
ATOM 8666 N N . ASN B 1 130 ? -17.212 1.500 -36.416 1.00 20.80 127 ASN B N 1
ATOM 8667 C CA . ASN B 1 130 ? -16.069 2.343 -36.724 1.00 19.87 127 ASN B CA 1
ATOM 8668 C C . ASN B 1 130 ? -15.936 3.530 -35.766 1.00 20.26 127 ASN B C 1
ATOM 8669 O O . ASN B 1 130 ? -15.535 4.621 -36.146 1.00 20.51 127 ASN B O 1
ATOM 8680 N N . LYS B 1 131 ? -16.284 3.291 -34.493 1.00 20.06 128 LYS B N 1
ATOM 8681 C CA . LYS B 1 131 ? -16.005 4.218 -33.392 1.00 19.80 128 LYS B CA 1
ATOM 8682 C C . LYS B 1 131 ? -16.806 5.508 -33.487 1.00 20.00 128 LYS B C 1
ATOM 8683 O O . LYS B 1 131 ? -16.448 6.518 -32.864 1.00 21.57 128 LYS B O 1
ATOM 8702 N N . GLN B 1 132 ? -17.921 5.498 -34.224 1.00 19.62 129 GLN B N 1
ATOM 8703 C CA . GLN B 1 132 ? -18.840 6.623 -34.213 1.00 18.07 129 GLN B CA 1
ATOM 8704 C C . GLN B 1 132 ? -19.810 6.413 -33.059 1.00 18.75 129 GLN B C 1
ATOM 8705 O O . GLN B 1 132 ? -20.299 5.297 -32.847 1.00 21.02 129 GLN B O 1
ATOM 8719 N N . VAL B 1 133 ? -20.085 7.477 -32.301 1.00 19.16 130 VAL B N 1
ATOM 8720 C CA . VAL B 1 133 ? -20.948 7.381 -31.135 1.00 18.65 130 VAL B CA 1
ATOM 8721 C C . VAL B 1 133 ? -22.105 8.337 -31.326 1.00 19.60 130 VAL B C 1
ATOM 8722 O O . VAL B 1 133 ? -21.901 9.557 -31.424 1.00 21.12 130 VAL B O 1
ATOM 8735 N N . GLU B 1 134 ? -23.312 7.795 -31.351 1.00 19.40 131 GLU B N 1
ATOM 8736 C CA . GLU B 1 134 ? -24.522 8.591 -31.502 1.00 19.91 131 GLU B CA 1
ATOM 8737 C C . GLU B 1 134 ? -24.985 9.006 -30.122 1.00 19.90 131 GLU B C 1
ATOM 8738 O O . GLU B 1 134 ? -25.159 8.159 -29.252 1.00 22.22 131 GLU B O 1
ATOM 8750 N N . VAL B 1 135 ? -25.163 10.302 -29.922 1.00 19.33 132 VAL B N 1
ATOM 8751 C CA . VAL B 1 135 ? -25.664 10.835 -28.651 1.00 19.71 132 VAL B CA 1
ATOM 8752 C C . VAL B 1 135 ? -27.078 11.350 -28.867 1.00 19.75 132 VAL B C 1
ATOM 8753 O O . VAL B 1 135 ? -27.296 12.257 -29.677 1.00 20.91 132 VAL B O 1
ATOM 8766 N N . THR B 1 136 ? -28.023 10.803 -28.117 1.00 19.40 133 THR B N 1
ATOM 8767 C CA . THR B 1 136 ? -29.408 11.277 -28.143 1.00 20.61 133 THR B CA 1
ATOM 8768 C C . THR B 1 136 ? -29.560 12.190 -26.934 1.00 21.13 133 THR B C 1
ATOM 8769 O O . THR B 1 136 ? -29.485 11.735 -25.790 1.00 22.25 133 THR B O 1
ATOM 8780 N N . GLY B 1 137 ? -29.738 13.475 -27.183 1.00 21.64 134 GLY B N 1
ATOM 8781 C CA . GLY B 1 137 ? -29.823 14.453 -26.123 1.00 23.31 134 GLY B CA 1
ATOM 8782 C C . GLY B 1 137 ? -31.130 14.366 -25.371 1.00 24.67 134 GLY B C 1
ATOM 8783 O O . GLY B 1 137 ? -32.051 13.614 -25.706 1.00 24.76 134 GLY B O 1
ATOM 8787 N N . LEU B 1 138 ? -31.221 15.193 -24.331 1.00 24.98 135 LEU B N 1
ATOM 8788 C CA . LEU B 1 138 ? -32.391 15.149 -23.481 1.00 25.44 135 LEU B CA 1
ATOM 8789 C C . LEU B 1 138 ? -33.625 15.667 -24.187 1.00 28.17 135 LEU B C 1
ATOM 8790 O O . LEU B 1 138 ? -34.735 15.355 -23.757 1.00 31.12 135 LEU B O 1
ATOM 8806 N N . ASP B 1 139 ? -33.452 16.443 -25.246 1.00 27.48 136 ASP B N 1
ATOM 8807 C CA . ASP B 1 139 ? -34.565 16.889 -26.080 1.00 27.03 136 ASP B CA 1
ATOM 8808 C C . ASP B 1 139 ? -34.901 15.897 -27.186 1.00 26.56 136 ASP B C 1
ATOM 8809 O O . ASP B 1 139 ? -35.765 16.183 -28.027 1.00 28.16 136 ASP B O 1
ATOM 8818 N N . GLY B 1 140 ? -34.269 14.730 -27.185 1.00 25.11 137 GLY B N 1
ATOM 8819 C CA . GLY B 1 140 ? -34.499 13.716 -28.195 1.00 24.05 137 GLY B CA 1
ATOM 8820 C C . GLY B 1 140 ? -33.718 13.849 -29.475 1.00 22.57 137 GLY B C 1
ATOM 8821 O O . GLY B 1 140 ? -33.818 12.954 -30.318 1.00 24.77 137 GLY B O 1
ATOM 8825 N N . LYS B 1 141 ? -32.955 14.920 -29.668 1.00 21.41 138 LYS B N 1
ATOM 8826 C CA . LYS B 1 141 ? -32.231 15.106 -30.913 1.00 21.73 138 LYS B CA 1
ATOM 8827 C C . LYS B 1 141 ? -30.926 14.327 -30.892 1.00 22.04 138 LYS B C 1
ATOM 8828 O O . LYS B 1 141 ? -30.279 14.217 -29.853 1.00 23.51 138 LYS B O 1
ATOM 8847 N N . THR B 1 142 ? -30.488 13.843 -32.039 1.00 21.37 139 THR B N 1
ATOM 8848 C CA . THR B 1 142 ? -29.254 13.072 -32.108 1.00 22.13 139 THR B CA 1
ATOM 8849 C C . THR B 1 142 ? -28.125 13.860 -32.760 1.00 22.76 139 THR B C 1
ATOM 8850 O O . THR B 1 142 ? -28.337 14.745 -33.587 1.00 24.36 139 THR B O 1
ATOM 8861 N N . GLN B 1 143 ? -26.905 13.518 -32.368 1.00 22.75 140 GLN B N 1
ATOM 8862 C CA . GLN B 1 143 ? -25.694 13.940 -33.062 1.00 23.17 140 GLN B CA 1
ATOM 8863 C C . GLN B 1 143 ? -24.709 12.791 -32.995 1.00 22.56 140 GLN B C 1
ATOM 8864 O O . GLN B 1 143 ? -24.896 11.839 -32.228 1.00 23.63 140 GLN B O 1
ATOM 8878 N N . VAL B 1 144 ? -23.703 12.829 -33.866 1.00 24.00 141 VAL B N 1
ATOM 8879 C CA . VAL B 1 144 ? -22.710 11.769 -33.908 1.00 24.36 141 VAL B CA 1
ATOM 8880 C C . VAL B 1 144 ? -21.353 12.349 -33.562 1.00 24.53 141 VAL B C 1
ATOM 8881 O O . VAL B 1 144 ? -20.923 13.350 -34.149 1.00 27.23 141 VAL B O 1
ATOM 8894 N N . LEU B 1 145 ? -20.683 11.699 -32.647 1.00 21.48 142 LEU B N 1
ATOM 8895 C CA . LEU B 1 145 ? -19.318 12.046 -32.296 1.00 20.27 142 LEU B CA 1
ATOM 8896 C C . LEU B 1 145 ? -18.364 11.088 -32.991 1.00 22.12 142 LEU B C 1
ATOM 8897 O O . LEU B 1 145 ? -18.612 9.879 -33.045 1.00 23.23 142 LEU B O 1
ATOM 8913 N N . GLU B 1 146 ? -17.289 11.635 -33.554 1.00 21.87 143 GLU B N 1
ATOM 8914 C CA . GLU B 1 146 ? -16.273 10.839 -34.220 1.00 21.63 143 GLU B CA 1
ATOM 8915 C C . GLU B 1 146 ? -15.128 10.623 -33.236 1.00 21.03 143 GLU B C 1
ATOM 8916 O O . GLU B 1 146 ? -14.349 11.540 -32.985 1.00 22.48 143 GLU B O 1
ATOM 8928 N N . ALA B 1 147 ? -14.949 9.399 -32.778 1.00 20.12 144 ALA B N 1
ATOM 8929 C CA . ALA B 1 147 ? -13.986 9.100 -31.725 1.00 19.14 144 ALA B CA 1
ATOM 8930 C C . ALA B 1 147 ? -12.786 8.352 -32.288 1.00 20.66 144 ALA B C 1
ATOM 8931 O O . ALA B 1 147 ? -12.936 7.452 -33.113 1.00 22.30 144 ALA B O 1
ATOM 8938 N N . GLU B 1 148 ? -11.586 8.720 -31.819 1.00 22.24 145 GLU B N 1
ATOM 8939 C CA . GLU B 1 148 ? -10.429 7.894 -32.133 1.00 22.30 145 GLU B CA 1
ATOM 8940 C C . GLU B 1 148 ? -10.403 6.650 -31.257 1.00 20.68 145 GLU B C 1
ATOM 8941 O O . GLU B 1 148 ? -9.836 5.624 -31.650 1.00 21.40 145 GLU B O 1
ATOM 8953 N N . ASN B 1 149 ? -10.981 6.743 -30.061 1.00 19.82 146 ASN B N 1
ATOM 8954 C CA . ASN B 1 149 ? -11.052 5.653 -29.103 1.00 19.59 146 ASN B CA 1
ATOM 8955 C C . ASN B 1 149 ? -12.347 5.824 -28.340 1.00 19.01 146 ASN B C 1
ATOM 8956 O O . ASN B 1 149 ? -12.730 6.949 -28.007 1.00 19.99 146 ASN B O 1
ATOM 8967 N N . VAL B 1 150 ? -12.974 4.711 -28.004 1.00 17.74 147 VAL B N 1
ATOM 8968 C CA . VAL B 1 150 ? -14.207 4.716 -27.230 1.00 17.53 147 VAL B CA 1
ATOM 8969 C C . VAL B 1 150 ? -13.967 3.891 -25.974 1.00 18.32 147 VAL B C 1
ATOM 8970 O O . VAL B 1 150 ? -13.444 2.774 -26.047 1.00 19.83 147 VAL B O 1
ATOM 8983 N N . ILE B 1 151 ? -14.419 4.413 -24.837 1.00 17.68 148 ILE B N 1
ATOM 8984 C CA . ILE B 1 151 ? -14.374 3.694 -23.566 1.00 17.16 148 ILE B CA 1
ATOM 8985 C C . ILE B 1 151 ? -15.820 3.510 -23.139 1.00 16.56 148 ILE B C 1
ATOM 8986 O O . ILE B 1 151 ? -16.494 4.483 -22.789 1.00 18.44 148 ILE B O 1
ATOM 9002 N N . ILE B 1 152 ? -16.278 2.261 -23.124 1.00 16.65 149 ILE B N 1
ATOM 9003 C CA . ILE B 1 152 ? -17.638 1.926 -22.718 1.00 17.16 149 ILE B CA 1
ATOM 9004 C C . ILE B 1 152 ? -17.636 1.663 -21.223 1.00 16.56 149 ILE B C 1
ATOM 9005 O O . ILE B 1 152 ? -16.901 0.800 -20.745 1.00 17.78 149 ILE B O 1
ATOM 9021 N N . ALA B 1 153 ? -18.457 2.398 -20.484 1.00 16.85 150 ALA B N 1
ATOM 9022 C CA . ALA B 1 153 ? -18.496 2.282 -19.022 1.00 16.46 150 ALA B CA 1
ATOM 9023 C C . ALA B 1 153 ? -19.930 2.421 -18.534 1.00 16.41 150 ALA B C 1
ATOM 9024 O O . ALA B 1 153 ? -20.250 3.265 -17.709 1.00 16.89 150 ALA B O 1
ATOM 9031 N N . SER B 1 154 ? -20.813 1.606 -19.100 1.00 16.99 151 SER B N 1
ATOM 9032 C CA . SER B 1 154 ? -22.243 1.718 -18.895 1.00 16.64 151 SER B CA 1
ATOM 9033 C C . SER B 1 154 ? -22.743 1.060 -17.621 1.00 16.79 151 SER B C 1
ATOM 9034 O O . SER B 1 154 ? -23.914 1.202 -17.293 1.00 17.90 151 SER B O 1
ATOM 9042 N N . GLY B 1 155 ? -21.891 0.375 -16.868 1.00 16.83 152 GLY B N 1
ATOM 9043 C CA . GLY B 1 155 ? -22.253 -0.034 -15.524 1.00 17.33 152 GLY B CA 1
ATOM 9044 C C . GLY B 1 155 ? -23.257 -1.174 -15.414 1.00 18.24 152 GLY B C 1
ATOM 9045 O O . GLY B 1 155 ? -23.327 -2.091 -16.241 1.00 18.04 152 GLY B O 1
ATOM 9049 N N . SER B 1 156 ? -24.044 -1.114 -14.341 1.00 18.57 153 SER B N 1
ATOM 9050 C CA . SER B 1 156 ? -24.895 -2.218 -13.933 1.00 18.43 153 SER B CA 1
ATOM 9051 C C . SER B 1 156 ? -26.209 -1.693 -13.372 1.00 18.95 153 SER B C 1
ATOM 9052 O O . SER B 1 156 ? -26.420 -0.483 -13.224 1.00 19.62 153 SER B O 1
ATOM 9060 N N . ARG B 1 157 ? -27.100 -2.637 -13.076 1.00 18.29 154 ARG B N 1
ATOM 9061 C CA . ARG B 1 157 ? -28.368 -2.369 -12.409 1.00 19.14 154 ARG B CA 1
ATOM 9062 C C . ARG B 1 157 ? -28.743 -3.597 -11.597 1.00 19.11 154 ARG B C 1
ATOM 9063 O O . ARG B 1 157 ? -28.145 -4.664 -11.749 1.00 19.90 154 ARG B O 1
ATOM 9084 N N . PRO B 1 158 ? -29.741 -3.490 -10.732 1.00 19.57 155 PRO B N 1
ATOM 9085 C CA . PRO B 1 158 ? -30.132 -4.659 -9.930 1.00 19.77 155 PRO B CA 1
ATOM 9086 C C . PRO B 1 158 ? -30.688 -5.799 -10.783 1.00 20.39 155 PRO B C 1
ATOM 9087 O O . PRO B 1 158 ? -31.347 -5.594 -11.812 1.00 21.42 155 PRO B O 1
ATOM 9098 N N . VAL B 1 159 ? -30.427 -7.025 -10.330 1.00 20.77 156 VAL B N 1
ATOM 9099 C CA . VAL B 1 159 ? -31.101 -8.195 -10.886 1.00 21.36 156 VAL B CA 1
ATOM 9100 C C . VAL B 1 159 ? -32.557 -8.184 -10.467 1.00 21.08 156 VAL B C 1
ATOM 9101 O O . VAL B 1 159 ? -32.909 -7.836 -9.331 1.00 21.70 156 VAL B O 1
ATOM 9114 N N . GLU B 1 160 ? -33.426 -8.554 -11.412 1.00 22.17 157 GLU B N 1
ATOM 9115 C CA . GLU B 1 160 ? -34.863 -8.722 -11.196 1.00 22.96 157 GLU B CA 1
ATOM 9116 C C . GLU B 1 160 ? -35.163 -10.203 -11.092 1.00 23.00 157 GLU B C 1
ATOM 9117 O O . GLU B 1 160 ? -34.560 -11.013 -11.796 1.00 25.11 157 GLU B O 1
ATOM 9129 N N . ILE B 1 161 ? -36.130 -10.556 -10.249 1.00 23.71 158 ILE B N 1
ATOM 9130 C CA . ILE B 1 161 ? -36.533 -11.958 -10.151 1.00 24.41 158 ILE B CA 1
ATOM 9131 C C . ILE B 1 161 ? -38.038 -12.107 -10.327 1.00 25.73 158 ILE B C 1
ATOM 9132 O O . ILE B 1 161 ? -38.810 -11.300 -9.783 1.00 25.85 158 ILE B O 1
ATOM 9148 N N . PRO B 1 162 ? -38.505 -13.121 -11.048 1.00 27.58 159 PRO B N 1
ATOM 9149 C CA . PRO B 1 162 ? -39.948 -13.244 -11.309 1.00 28.46 159 PRO B CA 1
ATOM 9150 C C . PRO B 1 162 ? -40.770 -13.362 -10.035 1.00 27.12 159 PRO B C 1
ATOM 9151 O O . PRO B 1 162 ? -41.888 -12.843 -9.980 1.00 27.72 159 PRO B O 1
ATOM 9162 N N . PRO B 1 163 ? -40.283 -14.021 -8.977 1.00 25.56 160 PRO B N 1
ATOM 9163 C CA . PRO B 1 163 ? -41.121 -14.148 -7.761 1.00 26.17 160 PRO B CA 1
ATOM 9164 C C . PRO B 1 163 ? -41.340 -12.859 -7.000 1.00 26.00 160 PRO B C 1
ATOM 9165 O O . PRO B 1 163 ? -42.163 -12.862 -6.070 1.00 28.21 160 PRO B O 1
ATOM 9176 N N . ALA B 1 164 ? -40.590 -11.795 -7.300 1.00 25.27 161 ALA B N 1
ATOM 9177 C CA . ALA B 1 164 ? -40.641 -10.572 -6.512 1.00 25.10 161 ALA B CA 1
ATOM 9178 C C . ALA B 1 164 ? -40.409 -9.374 -7.413 1.00 24.34 161 ALA B C 1
ATOM 9179 O O . ALA B 1 164 ? -39.391 -8.689 -7.311 1.00 24.16 161 ALA B O 1
ATOM 9186 N N . PRO B 1 165 ? -41.308 -9.116 -8.342 1.00 25.17 162 PRO B N 1
ATOM 9187 C CA . PRO B 1 165 ? -41.159 -7.950 -9.210 1.00 25.35 162 PRO B CA 1
ATOM 9188 C C . PRO B 1 165 ? -41.377 -6.689 -8.401 1.00 24.08 162 PRO B C 1
ATOM 9189 O O . PRO B 1 165 ? -42.152 -6.676 -7.445 1.00 24.69 162 PRO B O 1
ATOM 9200 N N . LEU B 1 166 ? -40.640 -5.633 -8.747 1.00 24.16 163 LEU B N 1
ATOM 9201 C CA . LEU B 1 166 ? -40.835 -4.367 -8.058 1.00 24.38 163 LEU B CA 1
ATOM 9202 C C . LEU B 1 166 ? -42.299 -3.959 -8.179 1.00 24.42 163 LEU B C 1
ATOM 9203 O O . LEU B 1 166 ? -42.920 -4.086 -9.250 1.00 25.54 163 LEU B O 1
ATOM 9219 N N . THR B 1 167 ? -42.866 -3.528 -7.063 1.00 25.48 164 THR B N 1
ATOM 9220 C CA . THR B 1 167 ? -44.312 -3.332 -6.985 1.00 27.38 164 THR B CA 1
ATOM 9221 C C . THR B 1 167 ? -44.584 -2.156 -6.069 1.00 30.40 164 THR B C 1
ATOM 9222 O O . THR B 1 167 ? -44.193 -2.198 -4.894 1.00 29.18 164 THR B O 1
ATOM 9233 N N . ASP B 1 168 ? -45.278 -1.139 -6.591 1.00 33.88 165 ASP B N 1
ATOM 9234 C CA . ASP B 1 168 ? -45.683 0.016 -5.795 1.00 35.00 165 ASP B CA 1
ATOM 9235 C C . ASP B 1 168 ? -44.420 0.503 -5.093 1.00 33.61 165 ASP B C 1
ATOM 9236 O O . ASP B 1 168 ? -43.354 0.547 -5.706 1.00 34.11 165 ASP B O 1
ATOM 9245 N N . ASP B 1 169 ? -44.505 0.851 -3.816 1.00 32.27 166 ASP B N 1
ATOM 9246 C CA . ASP B 1 169 ? -43.308 1.124 -3.031 1.00 30.01 166 ASP B CA 1
ATOM 9247 C C . ASP B 1 169 ? -43.054 0.036 -1.999 1.00 27.89 166 ASP B C 1
ATOM 9248 O O . ASP B 1 169 ? -42.323 0.260 -1.030 1.00 28.63 166 ASP B O 1
ATOM 9257 N N . ILE B 1 170 ? -43.600 -1.152 -2.221 1.00 25.29 167 ILE B N 1
ATOM 9258 C CA . ILE B 1 170 ? -43.566 -2.238 -1.261 1.00 23.51 167 ILE B CA 1
ATOM 9259 C C . ILE B 1 170 ? -42.447 -3.218 -1.561 1.00 22.29 167 ILE B C 1
ATOM 9260 O O . ILE B 1 170 ? -41.725 -3.615 -0.652 1.00 22.42 167 ILE B O 1
ATOM 9276 N N . ILE B 1 171 ? -42.308 -3.645 -2.817 1.00 21.86 168 ILE B N 1
ATOM 9277 C CA . ILE B 1 171 ? -41.184 -4.465 -3.261 1.00 21.33 168 ILE B CA 1
ATOM 9278 C C . ILE B 1 171 ? -40.277 -3.531 -4.028 1.00 20.58 168 ILE B C 1
ATOM 9279 O O . ILE B 1 171 ? -40.691 -2.924 -5.021 1.00 21.37 168 ILE B O 1
ATOM 9295 N N . VAL B 1 172 ? -39.048 -3.360 -3.509 1.00 19.87 169 VAL B N 1
ATOM 9296 C CA . VAL B 1 172 ? -38.105 -2.358 -3.985 1.00 19.34 169 VAL B CA 1
ATOM 9297 C C . VAL B 1 172 ? -36.768 -3.054 -4.221 1.00 18.76 169 VAL B C 1
ATOM 9298 O O . VAL B 1 172 ? -36.553 -4.190 -3.800 1.00 19.84 169 VAL B O 1
ATOM 9311 N N . ASP B 1 173 ? -35.886 -2.375 -4.930 1.00 19.26 170 ASP B N 1
ATOM 9312 C CA . ASP B 1 173 ? -34.490 -2.772 -5.019 1.00 19.33 170 ASP B CA 1
ATOM 9313 C C . ASP B 1 173 ? -33.666 -1.845 -4.143 1.00 18.71 170 ASP B C 1
ATOM 9314 O O . ASP B 1 173 ? -34.209 -1.088 -3.325 1.00 19.63 170 ASP B O 1
ATOM 9323 N N . SER B 1 174 ? -32.337 -1.918 -4.277 1.00 19.46 171 SER B N 1
ATOM 9324 C CA . SER B 1 174 ? -31.489 -1.128 -3.387 1.00 19.26 171 SER B CA 1
ATOM 9325 C C . SER B 1 174 ? -31.740 0.373 -3.550 1.00 18.82 171 SER B C 1
ATOM 9326 O O . SER B 1 174 ? -31.563 1.143 -2.605 1.00 20.26 171 SER B O 1
ATOM 9334 N N . THR B 1 175 ? -32.123 0.827 -4.742 1.00 19.44 172 THR B N 1
ATOM 9335 C CA . THR B 1 175 ? -32.364 2.252 -4.919 1.00 20.78 172 THR B CA 1
ATOM 9336 C C . THR B 1 175 ? -33.530 2.721 -4.055 1.00 20.60 172 THR B C 1
ATOM 9337 O O . THR B 1 175 ? -33.426 3.724 -3.344 1.00 21.97 172 THR B O 1
ATOM 9348 N N . GLY B 1 176 ? -34.627 1.973 -4.055 1.00 20.86 173 GLY B N 1
ATOM 9349 C CA . GLY B 1 176 ? -35.748 2.348 -3.199 1.00 21.30 173 GLY B CA 1
ATOM 9350 C C . GLY B 1 176 ? -35.433 2.194 -1.723 1.00 20.27 173 GLY B C 1
ATOM 9351 O O . GLY B 1 176 ? -35.931 2.959 -0.895 1.00 21.10 173 GLY B O 1
ATOM 9355 N N . ALA B 1 177 ? -34.613 1.205 -1.377 1.00 20.86 174 ALA B N 1
ATOM 9356 C CA . ALA B 1 177 ? -34.252 0.970 0.022 1.00 21.07 174 ALA B CA 1
ATOM 9357 C C . ALA B 1 177 ? -33.449 2.117 0.625 1.00 20.67 174 ALA B C 1
ATOM 9358 O O . ALA B 1 177 ? -33.394 2.245 1.860 1.00 23.00 174 ALA B O 1
ATOM 9365 N N . LEU B 1 178 ? -32.787 2.919 -0.209 1.00 20.12 175 LEU B N 1
ATOM 9366 C CA . LEU B 1 178 ? -32.050 4.091 0.247 1.00 20.29 175 LEU B CA 1
ATOM 9367 C C . LEU B 1 178 ? -32.927 5.331 0.316 1.00 21.70 175 LEU B C 1
ATOM 9368 O O . LEU B 1 178 ? -32.420 6.411 0.657 1.00 23.47 175 LEU B O 1
ATOM 9384 N N . GLU B 1 179 ? -34.240 5.187 0.058 1.00 21.98 176 GLU B N 1
ATOM 9385 C CA . GLU B 1 179 ? -35.184 6.302 -0.001 1.00 23.22 176 GLU B CA 1
ATOM 9386 C C . GLU B 1 179 ? -36.376 6.121 0.931 1.00 24.05 176 GLU B C 1
ATOM 9387 O O . GLU B 1 179 ? -37.290 6.961 0.910 1.00 25.52 176 GLU B O 1
ATOM 9399 N N . PHE B 1 180 ? -36.406 5.079 1.760 1.00 20.76 177 PHE B N 1
ATOM 9400 C CA . PHE B 1 180 ? -37.536 4.944 2.684 1.00 21.31 177 PHE B CA 1
ATOM 9401 C C . PHE B 1 180 ? -37.640 6.207 3.531 1.00 22.08 177 PHE B C 1
ATOM 9402 O O . PHE B 1 180 ? -36.628 6.720 4.012 1.00 23.08 177 PHE B O 1
ATOM 9419 N N . GLN B 1 181 ? -38.876 6.678 3.753 1.00 22.64 178 GLN B N 1
ATOM 9420 C CA . GLN B 1 181 ? -39.123 7.869 4.563 1.00 23.50 178 GLN B CA 1
ATOM 9421 C C . GLN B 1 181 ? -39.586 7.535 5.971 1.00 23.75 178 GLN B C 1
ATOM 9422 O O . GLN B 1 181 ? -39.749 8.440 6.807 1.00 24.64 178 GLN B O 1
ATOM 9436 N N . ALA B 1 182 ? -39.764 6.257 6.259 1.00 23.90 179 ALA B N 1
ATOM 9437 C CA . ALA B 1 182 ? -40.102 5.784 7.590 1.00 23.97 179 ALA B CA 1
ATOM 9438 C C . ALA B 1 182 ? -39.455 4.419 7.752 1.00 23.64 179 ALA B C 1
ATOM 9439 O O . ALA B 1 182 ? -39.203 3.729 6.769 1.00 23.59 179 ALA B O 1
ATOM 9446 N N . VAL B 1 183 ? -39.185 4.029 8.993 1.00 22.59 180 VAL B N 1
ATOM 9447 C CA . VAL B 1 183 ? -38.595 2.705 9.228 1.00 22.20 180 VAL B CA 1
ATOM 9448 C C . VAL B 1 183 ? -39.618 1.635 8.867 1.00 22.07 180 VAL B C 1
ATOM 9449 O O . VAL B 1 183 ? -40.745 1.677 9.380 1.00 23.70 180 VAL B O 1
ATOM 9462 N N . PRO B 1 184 ? -39.287 0.670 8.009 1.00 21.30 181 PRO B N 1
ATOM 9463 C CA . PRO B 1 184 ? -40.205 -0.450 7.772 1.00 22.56 181 PRO B CA 1
ATOM 9464 C C . PRO B 1 184 ? -40.289 -1.286 9.033 1.00 22.82 181 PRO B C 1
ATOM 9465 O O . PRO B 1 184 ? -39.267 -1.741 9.545 1.00 25.54 181 PRO B O 1
ATOM 9476 N N . LYS B 1 185 ? -41.499 -1.575 9.482 1.00 22.12 182 LYS B N 1
ATOM 9477 C CA . LYS B 1 185 ? -41.612 -2.296 10.745 1.00 22.01 182 LYS B CA 1
ATOM 9478 C C . LYS B 1 185 ? -41.113 -3.724 10.619 1.00 21.64 182 LYS B C 1
ATOM 9479 O O . LYS B 1 185 ? -40.383 -4.213 11.492 1.00 20.99 182 LYS B O 1
ATOM 9498 N N . LYS B 1 186 ? -41.467 -4.391 9.527 1.00 21.94 183 LYS B N 1
ATOM 9499 C CA . LYS B 1 186 ? -40.985 -5.718 9.179 1.00 22.07 183 LYS B CA 1
ATOM 9500 C C . LYS B 1 186 ? -40.369 -5.583 7.800 1.00 21.45 183 LYS B C 1
ATOM 9501 O O . LYS B 1 186 ? -41.042 -5.160 6.850 1.00 22.33 183 LYS B O 1
ATOM 9520 N N . LEU B 1 187 ? -39.070 -5.869 7.697 1.00 20.43 184 LEU B N 1
ATOM 9521 C CA . LEU B 1 187 ? -38.331 -5.683 6.466 1.00 20.57 184 LEU B CA 1
ATOM 9522 C C . LEU B 1 187 ? -37.802 -7.036 6.017 1.00 20.28 184 LEU B C 1
ATOM 9523 O O . LEU B 1 187 ? -37.116 -7.726 6.784 1.00 20.98 184 LEU B O 1
ATOM 9539 N N . GLY B 1 188 ? -38.115 -7.411 4.787 1.00 19.41 185 GLY B N 1
ATOM 9540 C CA . GLY B 1 188 ? -37.551 -8.600 4.177 1.00 19.20 185 GLY B CA 1
ATOM 9541 C C . GLY B 1 188 ? -36.473 -8.198 3.187 1.00 19.35 185 GLY B C 1
ATOM 9542 O O . GLY B 1 188 ? -36.599 -7.184 2.500 1.00 19.47 185 GLY B O 1
ATOM 9546 N N . VAL B 1 189 ? -35.405 -8.995 3.130 1.00 18.85 186 VAL B N 1
ATOM 9547 C CA . VAL B 1 189 ? -34.316 -8.787 2.179 1.00 19.14 186 VAL B CA 1
ATOM 9548 C C . VAL B 1 189 ? -34.056 -10.114 1.493 1.00 20.06 186 VAL B C 1
ATOM 9549 O O . VAL B 1 189 ? -33.850 -11.132 2.165 1.00 21.27 186 VAL B O 1
ATOM 9562 N N . ILE B 1 190 ? -34.071 -10.117 0.162 1.00 19.20 187 ILE B N 1
ATOM 9563 C CA . ILE B 1 190 ? -33.736 -11.310 -0.608 1.00 19.58 187 ILE B CA 1
ATOM 9564 C C . ILE B 1 190 ? -32.289 -11.150 -1.038 1.00 18.83 187 ILE B C 1
ATOM 9565 O O . ILE B 1 190 ? -31.973 -10.279 -1.854 1.00 20.06 187 ILE B O 1
ATOM 9581 N N . GLY B 1 191 ? -31.420 -11.997 -0.490 1.00 19.33 188 GLY B N 1
ATOM 9582 C CA . GLY B 1 191 ? -29.987 -11.925 -0.753 1.00 19.05 188 GLY B CA 1
ATOM 9583 C C . GLY B 1 191 ? -29.202 -11.488 0.463 1.00 19.77 188 GLY B C 1
ATOM 9584 O O . GLY B 1 191 ? -29.353 -10.357 0.936 1.00 20.54 188 GLY B O 1
ATOM 9588 N N . ALA B 1 192 ? -28.334 -12.362 0.955 1.00 20.64 189 ALA B N 1
ATOM 9589 C CA . ALA B 1 192 ? -27.476 -12.079 2.106 1.00 20.74 189 ALA B CA 1
ATOM 9590 C C . ALA B 1 192 ? -26.064 -11.743 1.691 1.00 21.20 189 ALA B C 1
ATOM 9591 O O . ALA B 1 192 ? -25.124 -12.068 2.413 1.00 22.87 189 ALA B O 1
ATOM 9598 N N . GLY B 1 193 ? -25.906 -11.053 0.564 1.00 21.09 190 GLY B N 1
ATOM 9599 C CA . GLY B 1 193 ? -24.625 -10.515 0.163 1.00 20.67 190 GLY B CA 1
ATOM 9600 C C . GLY B 1 193 ? -24.421 -9.119 0.734 1.00 18.75 190 GLY B C 1
ATOM 9601 O O . GLY B 1 193 ? -25.180 -8.625 1.562 1.00 20.14 190 GLY B O 1
ATOM 9605 N N . VAL B 1 194 ? -23.330 -8.493 0.302 1.00 19.16 191 VAL B N 1
ATOM 9606 C CA . VAL B 1 194 ? -22.918 -7.211 0.868 1.00 18.58 191 VAL B CA 1
ATOM 9607 C C . VAL B 1 194 ? -24.048 -6.187 0.864 1.00 17.76 191 VAL B C 1
ATOM 9608 O O . VAL B 1 194 ? -24.321 -5.531 1.873 1.00 18.67 191 VAL B O 1
ATOM 9621 N N . ILE B 1 195 ? -24.740 -6.041 -0.269 1.00 18.19 192 ILE B N 1
ATOM 9622 C CA . ILE B 1 195 ? -25.760 -5.006 -0.372 1.00 18.60 192 ILE B CA 1
ATOM 9623 C C . ILE B 1 195 ? -26.909 -5.281 0.592 1.00 18.03 192 ILE B C 1
ATOM 9624 O O . ILE B 1 195 ? -27.369 -4.380 1.304 1.00 18.93 192 ILE B O 1
ATOM 9640 N N . GLY B 1 196 ? -27.384 -6.526 0.636 1.00 18.90 193 GLY B N 1
ATOM 9641 C CA . GLY B 1 196 ? -28.495 -6.848 1.514 1.00 18.98 193 GLY B CA 1
ATOM 9642 C C . GLY B 1 196 ? -28.133 -6.702 2.978 1.00 18.55 193 GLY B C 1
ATOM 9643 O O . GLY B 1 196 ? -28.960 -6.278 3.790 1.00 19.31 193 GLY B O 1
ATOM 9647 N N . LEU B 1 197 ? -26.901 -7.086 3.342 1.00 18.26 194 LEU B N 1
ATOM 9648 C CA . LEU B 1 197 ? -26.474 -6.989 4.732 1.00 17.64 194 LEU B CA 1
ATOM 9649 C C . LEU B 1 197 ? -26.339 -5.540 5.167 1.00 16.90 194 LEU B C 1
ATOM 9650 O O . LEU B 1 197 ? -26.719 -5.181 6.288 1.00 17.94 194 LEU B O 1
ATOM 9666 N N . GLU B 1 198 ? -25.802 -4.693 4.296 1.00 17.32 195 GLU B N 1
ATOM 9667 C CA . GLU B 1 198 ? -25.703 -3.271 4.612 1.00 16.54 195 GLU B CA 1
ATOM 9668 C C . GLU B 1 198 ? -27.076 -2.627 4.764 1.00 16.88 195 GLU B C 1
ATOM 9669 O O . GLU B 1 198 ? -27.314 -1.901 5.721 1.00 17.52 195 GLU B O 1
ATOM 9681 N N . LEU B 1 199 ? -27.968 -2.850 3.798 1.00 17.60 196 LEU B N 1
ATOM 9682 C CA . LEU B 1 199 ? -29.292 -2.236 3.849 1.00 18.05 196 LEU B CA 1
ATOM 9683 C C . LEU B 1 199 ? -30.090 -2.760 5.028 1.00 18.60 196 LEU B C 1
ATOM 9684 O O . LEU B 1 199 ? -30.763 -1.986 5.715 1.00 18.78 196 LEU B O 1
ATOM 9700 N N . GLY B 1 200 ? -30.006 -4.065 5.298 1.00 18.88 197 GLY B N 1
ATOM 9701 C CA . GLY B 1 200 ? -30.681 -4.604 6.468 1.00 18.08 197 GLY B CA 1
ATOM 9702 C C . GLY B 1 200 ? -30.166 -3.993 7.763 1.00 18.58 197 GLY B C 1
ATOM 9703 O O . GLY B 1 200 ? -30.936 -3.702 8.676 1.00 18.81 197 GLY B O 1
ATOM 9707 N N . SER B 1 201 ? -28.847 -3.766 7.853 1.00 18.41 198 SER B N 1
ATOM 9708 C CA . SER B 1 201 ? -28.261 -3.158 9.045 1.00 17.52 198 SER B CA 1
ATOM 9709 C C . SER B 1 201 ? -28.777 -1.750 9.271 1.00 17.79 198 SER B C 1
ATOM 9710 O O . SER B 1 201 ? -29.089 -1.384 10.405 1.00 17.91 198 SER B O 1
ATOM 9718 N N . VAL B 1 202 ? -28.835 -0.924 8.216 1.00 17.82 199 VAL B N 1
ATOM 9719 C CA . VAL B 1 202 ? -29.347 0.437 8.373 1.00 18.65 199 VAL B CA 1
ATOM 9720 C C . VAL B 1 202 ? -30.677 0.407 9.097 1.00 17.82 199 VAL B C 1
ATOM 9721 O O . VAL B 1 202 ? -30.895 1.104 10.091 1.00 18.03 199 VAL B O 1
ATOM 9734 N N . TRP B 1 203 ? -31.627 -0.349 8.531 1.00 18.18 200 TRP B N 1
ATOM 9735 C CA . TRP B 1 203 ? -33.002 -0.278 9.022 1.00 18.59 200 TRP B CA 1
ATOM 9736 C C . TRP B 1 203 ? -33.182 -1.033 10.333 1.00 19.11 200 TRP B C 1
ATOM 9737 O O . TRP B 1 203 ? -33.969 -0.595 11.180 1.00 20.24 200 TRP B O 1
ATOM 9758 N N . ALA B 1 204 ? -32.453 -2.130 10.551 1.00 19.18 201 ALA B N 1
ATOM 9759 C CA . ALA B 1 204 ? -32.499 -2.813 11.840 1.00 20.12 201 ALA B CA 1
ATOM 9760 C C . ALA B 1 204 ? -32.082 -1.893 12.978 1.00 19.50 201 ALA B C 1
ATOM 9761 O O . ALA B 1 204 ? -32.691 -1.917 14.054 1.00 20.17 201 ALA B O 1
ATOM 9768 N N . ARG B 1 205 ? -31.047 -1.082 12.757 1.00 19.29 202 ARG B N 1
ATOM 9769 C CA . ARG B 1 205 ? -30.580 -0.166 13.798 1.00 19.78 202 ARG B CA 1
ATOM 9770 C C . ARG B 1 205 ? -31.678 0.806 14.220 1.00 19.70 202 ARG B C 1
ATOM 9771 O O . ARG B 1 205 ? -31.699 1.289 15.355 1.00 21.91 202 ARG B O 1
ATOM 9792 N N . LEU B 1 206 ? -32.587 1.130 13.307 1.00 20.69 203 LEU B N 1
ATOM 9793 C CA . LEU B 1 206 ? -33.656 2.077 13.569 1.00 22.88 203 LEU B CA 1
ATOM 9794 C C . LEU B 1 206 ? -34.940 1.411 14.024 1.00 22.67 203 LEU B C 1
ATOM 9795 O O . LEU B 1 206 ? -35.934 2.115 14.189 1.00 24.46 203 LEU B O 1
ATOM 9811 N N . GLY B 1 207 ? -34.943 0.094 14.205 1.00 22.01 204 GLY B N 1
ATOM 9812 C CA . GLY B 1 207 ? -36.060 -0.619 14.805 1.00 22.34 204 GLY B CA 1
ATOM 9813 C C . GLY B 1 207 ? -36.737 -1.615 13.887 1.00 21.68 204 GLY B C 1
ATOM 9814 O O . GLY B 1 207 ? -37.629 -2.334 14.351 1.00 22.53 204 GLY B O 1
ATOM 9818 N N . ALA B 1 208 ? -36.355 -1.711 12.617 1.00 20.41 205 ALA B N 1
ATOM 9819 C CA . ALA B 1 208 ? -36.978 -2.676 11.725 1.00 20.39 205 ALA B CA 1
ATOM 9820 C C . ALA B 1 208 ? -36.662 -4.085 12.204 1.00 20.51 205 ALA B C 1
ATOM 9821 O O . ALA B 1 208 ? -35.556 -4.369 12.676 1.00 21.27 205 ALA B O 1
ATOM 9828 N N . GLU B 1 209 ? -37.646 -4.976 12.098 1.00 20.76 206 GLU B N 1
ATOM 9829 C CA . GLU B 1 209 ? -37.409 -6.399 12.310 1.00 21.21 206 GLU B CA 1
ATOM 9830 C C . GLU B 1 209 ? -37.120 -7.024 10.963 1.00 20.86 206 GLU B C 1
ATOM 9831 O O . GLU B 1 209 ? -37.985 -7.058 10.082 1.00 22.15 206 GLU B O 1
ATOM 9843 N N . VAL B 1 210 ? -35.884 -7.470 10.774 1.00 20.92 207 VAL B N 1
ATOM 9844 C CA . VAL B 1 210 ? -35.342 -7.789 9.458 1.00 20.44 207 VAL B CA 1
ATOM 9845 C C . VAL B 1 210 ? -35.145 -9.290 9.315 1.00 21.15 207 VAL B C 1
ATOM 9846 O O . VAL B 1 210 ? -34.491 -9.918 10.152 1.00 22.53 207 VAL B O 1
ATOM 9859 N N . THR B 1 211 ? -35.651 -9.851 8.222 1.00 21.80 208 THR B N 1
ATOM 9860 C CA . THR B 1 211 ? -35.334 -11.212 7.808 1.00 20.47 208 THR B CA 1
ATOM 9861 C C . THR B 1 211 ? -34.620 -11.138 6.473 1.00 20.59 208 THR B C 1
ATOM 9862 O O . THR B 1 211 ? -35.080 -10.434 5.565 1.00 21.00 208 THR B O 1
ATOM 9873 N N . VAL B 1 212 ? -33.505 -11.855 6.361 1.00 19.77 209 VAL B N 1
ATOM 9874 C CA . VAL B 1 212 ? -32.731 -11.926 5.125 1.00 19.10 209 VAL B CA 1
ATOM 9875 C C . VAL B 1 212 ? -32.815 -13.354 4.604 1.00 20.69 209 VAL B C 1
ATOM 9876 O O . VAL B 1 212 ? -32.383 -14.295 5.280 1.00 22.86 209 VAL B O 1
ATOM 9889 N N . LEU B 1 213 ? -33.394 -13.520 3.418 1.00 21.19 210 LEU B N 1
ATOM 9890 C CA . LEU B 1 213 ? -33.592 -14.833 2.827 1.00 21.26 210 LEU B CA 1
ATOM 9891 C C . LEU B 1 213 ? -32.513 -15.076 1.779 1.00 21.75 210 LEU B C 1
ATOM 9892 O O . LEU B 1 213 ? -32.426 -14.341 0.794 1.00 22.50 210 LEU B O 1
ATOM 9908 N N . GLU B 1 214 ? -31.685 -16.092 1.995 1.00 20.97 211 GLU B N 1
ATOM 9909 C CA . GLU B 1 214 ? -30.561 -16.369 1.116 1.00 22.42 211 GLU B CA 1
ATOM 9910 C C . GLU B 1 214 ? -30.680 -17.785 0.570 1.00 24.66 211 GLU B C 1
ATOM 9911 O O . GLU B 1 214 ? -30.682 -18.754 1.330 1.00 23.71 211 GLU B O 1
ATOM 9923 N N . ALA B 1 215 ? -30.719 -17.905 -0.754 1.00 27.66 212 ALA B N 1
ATOM 9924 C CA . ALA B 1 215 ? -30.923 -19.219 -1.351 1.00 28.83 212 ALA B CA 1
ATOM 9925 C C . ALA B 1 215 ? -29.721 -20.148 -1.143 1.00 27.30 212 ALA B C 1
ATOM 9926 O O . ALA B 1 215 ? -29.902 -21.365 -1.018 1.00 27.54 212 ALA B O 1
ATOM 9933 N N . LEU B 1 216 ? -28.501 -19.614 -1.107 1.00 25.77 213 LEU B N 1
ATOM 9934 C CA . LEU B 1 216 ? -27.328 -20.464 -0.946 1.00 26.30 213 LEU B CA 1
ATOM 9935 C C . LEU B 1 216 ? -27.222 -20.968 0.493 1.00 25.96 213 LEU B C 1
ATOM 9936 O O . LEU B 1 216 ? -27.661 -20.313 1.439 1.00 26.61 213 LEU B O 1
ATOM 9952 N N . ASP B 1 217 ? -26.630 -22.154 0.643 1.00 27.01 214 ASP B N 1
ATOM 9953 C CA . ASP B 1 217 ? -26.388 -22.725 1.962 1.00 29.81 214 ASP B CA 1
ATOM 9954 C C . ASP B 1 217 ? -25.237 -22.037 2.682 1.00 28.64 214 ASP B C 1
ATOM 9955 O O . ASP B 1 217 ? -25.167 -22.097 3.908 1.00 30.97 214 ASP B O 1
ATOM 9964 N N . LYS B 1 218 ? -24.320 -21.419 1.951 1.00 27.18 215 LYS B N 1
ATOM 9965 C CA . LYS B 1 218 ? -23.104 -20.871 2.529 1.00 26.87 215 LYS B CA 1
ATOM 9966 C C . LYS B 1 218 ? -23.199 -19.357 2.645 1.00 24.75 215 LYS B C 1
ATOM 9967 O O . LYS B 1 218 ? -23.565 -18.679 1.682 1.00 25.23 215 LYS B O 1
ATOM 9986 N N . PHE B 1 219 ? -22.858 -18.835 3.818 1.00 23.13 216 PHE B N 1
ATOM 9987 C CA . PHE B 1 219 ? -22.832 -17.395 4.032 1.00 21.66 216 PHE B CA 1
ATOM 9988 C C . PHE B 1 219 ? -21.501 -16.804 3.572 1.00 21.42 216 PHE B C 1
ATOM 9989 O O . PHE B 1 219 ? -20.433 -17.339 3.885 1.00 22.80 216 PHE B O 1
ATOM 10006 N N . LEU B 1 220 ? -21.565 -15.676 2.860 1.00 21.09 217 LEU B N 1
ATOM 10007 C CA . LEU B 1 220 ? -20.401 -14.948 2.353 1.00 20.45 217 LEU B CA 1
ATOM 10008 C C . LEU B 1 220 ? -19.356 -15.927 1.819 1.00 21.80 217 LEU B C 1
ATOM 10009 O O . LEU B 1 220 ? -18.223 -15.961 2.305 1.00 22.26 217 LEU B O 1
ATOM 10025 N N . PRO B 1 221 ? -19.712 -16.732 0.826 1.00 22.02 218 PRO B N 1
ATOM 10026 C CA . PRO B 1 221 ? -18.795 -17.795 0.398 1.00 23.90 218 PRO B CA 1
ATOM 10027 C C . PRO B 1 221 ? -17.454 -17.308 -0.130 1.00 25.21 218 PRO B C 1
ATOM 10028 O O . PRO B 1 221 ? -16.480 -18.072 -0.069 1.00 27.30 218 PRO B O 1
ATOM 10039 N N . ALA B 1 222 ? -17.358 -16.068 -0.627 1.00 26.64 219 ALA B N 1
ATOM 10040 C CA . ALA B 1 222 ? -16.074 -15.545 -1.085 1.00 27.40 219 ALA B CA 1
ATOM 10041 C C . ALA B 1 222 ? -15.192 -15.050 0.038 1.00 26.42 219 ALA B C 1
ATOM 10042 O O . ALA B 1 222 ? -14.002 -14.829 -0.195 1.00 29.41 219 ALA B O 1
ATOM 10049 N N . ALA B 1 223 ? -15.746 -14.812 1.215 1.00 23.91 220 ALA B N 1
ATOM 10050 C CA . ALA B 1 223 ? -14.958 -14.378 2.359 1.00 23.28 220 ALA B CA 1
ATOM 10051 C C . ALA B 1 223 ? -14.288 -15.578 3.019 1.00 21.88 220 ALA B C 1
ATOM 10052 O O . ALA B 1 223 ? -14.666 -16.731 2.801 1.00 23.07 220 ALA B O 1
ATOM 10059 N N . ASP B 1 224 ? -13.272 -15.310 3.833 1.00 20.82 221 ASP B N 1
ATOM 10060 C CA . ASP B 1 224 ? -12.650 -16.404 4.555 1.00 21.71 221 ASP B CA 1
ATOM 10061 C C . ASP B 1 224 ? -13.675 -17.041 5.490 1.00 21.48 221 ASP B C 1
ATOM 10062 O O . ASP B 1 224 ? -14.434 -16.340 6.154 1.00 21.10 221 ASP B O 1
ATOM 10071 N N . GLU B 1 225 ? -13.679 -18.380 5.567 1.00 22.56 222 GLU B N 1
ATOM 10072 C CA . GLU B 1 225 ? -14.735 -19.064 6.320 1.00 22.49 222 GLU B CA 1
ATOM 10073 C C . GLU B 1 225 ? -14.756 -18.652 7.791 1.00 22.47 222 GLU B C 1
ATOM 10074 O O . GLU B 1 225 ? -15.827 -18.515 8.390 1.00 22.78 222 GLU B O 1
ATOM 10086 N N . GLN B 1 226 ? -13.589 -18.454 8.402 1.00 23.55 223 GLN B N 1
ATOM 10087 C CA . GLN B 1 226 ? -13.574 -18.060 9.808 1.00 24.24 223 GLN B CA 1
ATOM 10088 C C . GLN B 1 226 ? -14.193 -16.684 9.994 1.00 22.59 223 GLN B C 1
ATOM 10089 O O . GLN B 1 226 ? -14.963 -16.452 10.942 1.00 23.51 223 GLN B O 1
ATOM 10103 N N . ILE B 1 227 ? -13.867 -15.763 9.097 1.00 22.22 224 ILE B N 1
ATOM 10104 C CA . ILE B 1 227 ? -14.462 -14.427 9.122 1.00 21.29 224 ILE B CA 1
ATOM 10105 C C . ILE B 1 227 ? -15.970 -14.500 8.906 1.00 21.10 224 ILE B C 1
ATOM 10106 O O . ILE B 1 227 ? -16.747 -13.835 9.601 1.00 21.26 224 ILE B O 1
ATOM 10122 N N . ALA B 1 228 ? -16.401 -15.284 7.921 1.00 21.32 225 ALA B N 1
ATOM 10123 C CA . ALA B 1 228 ? -17.828 -15.377 7.612 1.00 21.56 225 ALA B CA 1
ATOM 10124 C C . ALA B 1 228 ? -18.606 -15.957 8.781 1.00 20.99 225 ALA B C 1
ATOM 10125 O O . ALA B 1 228 ? -19.740 -15.552 9.039 1.00 21.50 225 ALA B O 1
ATOM 10132 N N . LYS B 1 229 ? -18.018 -16.934 9.476 1.00 21.89 226 LYS B N 1
ATOM 10133 C CA . LYS B 1 229 ? -18.698 -17.555 10.607 1.00 23.97 226 LYS B CA 1
ATOM 10134 C C . LYS B 1 229 ? -18.914 -16.548 11.733 1.00 23.56 226 LYS B C 1
ATOM 10135 O O . LYS B 1 229 ? -20.001 -16.472 12.326 1.00 23.36 226 LYS B O 1
ATOM 10154 N N . GLU B 1 230 ? -17.877 -15.766 12.050 1.00 22.55 227 GLU B N 1
ATOM 10155 C CA . GLU B 1 230 ? -18.027 -14.723 13.060 1.00 22.59 227 GLU B CA 1
ATOM 10156 C C . GLU B 1 230 ? -19.012 -13.658 12.591 1.00 21.97 227 GLU B C 1
ATOM 10157 O O . GLU B 1 230 ? -19.863 -13.206 13.368 1.00 21.89 227 GLU B O 1
ATOM 10169 N N . ALA B 1 231 ? -18.944 -13.279 11.310 1.00 20.91 228 ALA B N 1
ATOM 10170 C CA . ALA B 1 231 ? -19.886 -12.296 10.774 1.00 20.41 228 ALA B CA 1
ATOM 10171 C C . ALA B 1 231 ? -21.327 -12.761 10.939 1.00 20.30 228 ALA B C 1
ATOM 10172 O O . ALA B 1 231 ? -22.195 -11.987 11.361 1.00 21.06 228 ALA B O 1
ATOM 10179 N N . LEU B 1 232 ? -21.606 -14.021 10.604 1.00 20.48 229 LEU B N 1
ATOM 10180 C CA . LEU B 1 232 ? -22.973 -14.517 10.716 1.00 22.68 229 LEU B CA 1
ATOM 10181 C C . LEU B 1 232 ? -23.447 -14.465 12.159 1.00 21.54 229 LEU B C 1
ATOM 10182 O O . LEU B 1 232 ? -24.582 -14.049 12.449 1.00 21.68 229 LEU B O 1
ATOM 10198 N N . LYS B 1 233 ? -22.583 -14.876 13.078 1.00 23.35 230 LYS B N 1
ATOM 10199 C CA . LYS B 1 233 ? -22.932 -14.866 14.492 1.00 23.62 230 LYS B CA 1
ATOM 10200 C C . LYS B 1 233 ? -23.254 -13.449 14.967 1.00 23.32 230 LYS B C 1
ATOM 10201 O O . LYS B 1 233 ? -24.284 -13.204 15.623 1.00 24.88 230 LYS B O 1
ATOM 10220 N N . VAL B 1 234 ? -22.384 -12.502 14.627 1.00 23.36 231 VAL B N 1
ATOM 10221 C CA . VAL B 1 234 ? -22.518 -11.148 15.124 1.00 22.38 231 VAL B CA 1
ATOM 10222 C C . VAL B 1 234 ? -23.710 -10.457 14.489 1.00 21.47 231 VAL B C 1
ATOM 10223 O O . VAL B 1 234 ? -24.510 -9.820 15.184 1.00 22.29 231 VAL B O 1
ATOM 10236 N N . LEU B 1 235 ? -23.878 -10.606 13.176 1.00 20.88 232 LEU B N 1
ATOM 10237 C CA . LEU B 1 235 ? -24.980 -9.931 12.509 1.00 20.26 232 LEU B CA 1
ATOM 10238 C C . LEU B 1 235 ? -26.318 -10.511 12.929 1.00 21.35 232 LEU B C 1
ATOM 10239 O O . LEU B 1 235 ? -27.306 -9.774 13.039 1.00 22.36 232 LEU B O 1
ATOM 10255 N N . THR B 1 236 ? -26.370 -11.819 13.181 1.00 22.28 233 THR B N 1
ATOM 10256 C CA . THR B 1 236 ? -27.609 -12.414 13.667 1.00 23.00 233 THR B CA 1
ATOM 10257 C C . THR B 1 236 ? -27.969 -11.842 15.036 1.00 25.34 233 THR B C 1
ATOM 10258 O O . THR B 1 236 ? -29.129 -11.522 15.311 1.00 24.71 233 THR B O 1
ATOM 10269 N N . LYS B 1 237 ? -26.971 -11.697 15.906 1.00 25.50 234 LYS B N 1
ATOM 10270 C CA . LYS B 1 237 ? -27.191 -11.118 17.235 1.00 27.07 234 LYS B CA 1
ATOM 10271 C C . LYS B 1 237 ? -27.684 -9.669 17.160 1.00 26.80 234 LYS B C 1
ATOM 10272 O O . LYS B 1 237 ? -28.453 -9.228 18.015 1.00 28.34 234 LYS B O 1
ATOM 10276 N N . GLN B 1 238 ? -27.254 -8.919 16.151 1.00 26.32 235 GLN B N 1
ATOM 10277 C CA . GLN B 1 238 ? -27.701 -7.552 15.906 1.00 26.24 235 GLN B CA 1
ATOM 10278 C C . GLN B 1 238 ? -29.117 -7.467 15.342 1.00 28.20 235 GLN B C 1
ATOM 10279 O O . GLN B 1 238 ? -29.614 -6.352 15.113 1.00 31.12 235 GLN B O 1
ATOM 10293 N N . GLY B 1 239 ? -29.770 -8.590 15.099 1.00 26.58 236 GLY B N 1
ATOM 10294 C CA . GLY B 1 239 ? -31.142 -8.587 14.631 1.00 26.15 236 GLY B CA 1
ATOM 10295 C C . GLY B 1 239 ? -31.330 -8.927 13.174 1.00 24.92 236 GLY B C 1
ATOM 10296 O O . GLY B 1 239 ? -32.471 -8.875 12.692 1.00 27.95 236 GLY B O 1
ATOM 10300 N N . LEU B 1 240 ? -30.287 -9.255 12.435 1.00 23.15 237 LEU B N 1
ATOM 10301 C CA . LEU B 1 240 ? -30.498 -9.709 11.065 1.00 22.30 237 LEU B CA 1
ATOM 10302 C C . LEU B 1 240 ? -30.808 -11.199 11.120 1.00 22.34 237 LEU B C 1
ATOM 10303 O O . LEU B 1 240 ? -29.916 -12.025 11.331 1.00 23.27 237 LEU B O 1
ATOM 10319 N N . ASN B 1 241 ? -32.069 -11.554 10.899 1.00 21.54 238 ASN B N 1
ATOM 10320 C CA . ASN B 1 241 ? -32.485 -12.949 10.915 1.00 21.94 238 ASN B CA 1
ATOM 10321 C C . ASN B 1 241 ? -32.143 -13.531 9.548 1.00 21.37 238 ASN B C 1
ATOM 10322 O O . ASN B 1 241 ? -32.955 -13.553 8.627 1.00 20.70 238 ASN B O 1
ATOM 10333 N N . ILE B 1 242 ? -30.894 -13.978 9.411 1.00 21.43 239 ILE B N 1
ATOM 10334 C CA . ILE B 1 242 ? -30.355 -14.454 8.150 1.00 20.88 239 ILE B CA 1
ATOM 10335 C C . ILE B 1 242 ? -30.671 -15.936 8.021 1.00 23.32 239 ILE B C 1
ATOM 10336 O O . ILE B 1 242 ? -30.226 -16.758 8.831 1.00 25.86 239 ILE B O 1
ATOM 10352 N N . ARG B 1 243 ? -31.454 -16.271 7.012 1.00 23.06 240 ARG B N 1
ATOM 10353 C CA . ARG B 1 243 ? -31.922 -17.632 6.767 1.00 25.32 240 ARG B CA 1
ATOM 10354 C C . ARG B 1 243 ? -31.241 -18.161 5.513 1.00 24.39 240 ARG B C 1
ATOM 10355 O O . ARG B 1 243 ? -31.484 -17.667 4.407 1.00 24.89 240 ARG B O 1
ATOM 10376 N N . LEU B 1 244 ? -30.381 -19.146 5.694 1.00 24.81 241 LEU B N 1
ATOM 10377 C CA . LEU B 1 244 ? -29.651 -19.774 4.604 1.00 23.84 241 LEU B CA 1
ATOM 10378 C C . LEU B 1 244 ? -30.450 -20.942 4.024 1.00 25.08 241 LEU B C 1
ATOM 10379 O O . LEU B 1 244 ? -31.307 -21.538 4.677 1.00 27.18 241 LEU B O 1
ATOM 10395 N N . GLY B 1 245 ? -30.152 -21.276 2.774 1.00 25.56 242 GLY B N 1
ATOM 10396 C CA . GLY B 1 245 ? -30.887 -22.334 2.104 1.00 25.70 242 GLY B CA 1
ATOM 10397 C C . GLY B 1 245 ? -32.364 -22.042 1.971 1.00 27.03 242 GLY B C 1
ATOM 10398 O O . GLY B 1 245 ? -33.190 -22.969 2.013 1.00 28.66 242 GLY B O 1
ATOM 10402 N N . ALA B 1 246 ? -32.717 -20.774 1.788 1.00 27.15 243 ALA B N 1
ATOM 10403 C CA . ALA B 1 246 ? -34.098 -20.310 1.753 1.00 27.56 243 ALA B CA 1
ATOM 10404 C C . ALA B 1 246 ? -34.342 -19.704 0.380 1.00 29.02 243 ALA B C 1
ATOM 10405 O O . ALA B 1 246 ? -33.804 -18.638 0.067 1.00 31.05 243 ALA B O 1
ATOM 10412 N N . ARG B 1 247 ? -35.177 -20.368 -0.424 1.00 29.01 244 ARG B N 1
ATOM 10413 C CA . ARG B 1 247 ? -35.373 -20.009 -1.820 1.00 30.03 244 ARG B CA 1
ATOM 10414 C C . ARG B 1 247 ? -36.767 -19.439 -2.002 1.00 27.70 244 ARG B C 1
ATOM 10415 O O . ARG B 1 247 ? -37.762 -20.144 -1.803 1.00 29.18 244 ARG B O 1
ATOM 10436 N N . VAL B 1 248 ? -36.827 -18.164 -2.398 1.00 27.93 245 VAL B N 1
ATOM 10437 C CA . VAL B 1 248 ? -38.104 -17.486 -2.611 1.00 26.44 245 VAL B CA 1
ATOM 10438 C C . VAL B 1 248 ? -38.752 -18.015 -3.878 1.00 26.34 245 VAL B C 1
ATOM 10439 O O . VAL B 1 248 ? -38.112 -18.095 -4.929 1.00 28.49 245 VAL B O 1
ATOM 10452 N N . THR B 1 249 ? -40.035 -18.367 -3.786 1.00 26.32 246 THR B N 1
ATOM 10453 C CA . THR B 1 249 ? -40.767 -18.863 -4.944 1.00 27.69 246 THR B CA 1
ATOM 10454 C C . THR B 1 249 ? -41.947 -18.001 -5.353 1.00 27.74 246 THR B C 1
ATOM 10455 O O . THR B 1 249 ? -42.402 -18.133 -6.492 1.00 29.11 246 THR B O 1
ATOM 10466 N N . ALA B 1 250 ? -42.455 -17.132 -4.477 1.00 26.91 247 ALA B N 1
ATOM 10467 C CA . ALA B 1 250 ? -43.630 -16.330 -4.795 1.00 26.54 247 ALA B CA 1
ATOM 10468 C C . ALA B 1 250 ? -43.758 -15.180 -3.810 1.00 25.52 247 ALA B C 1
ATOM 10469 O O . ALA B 1 250 ? -43.209 -15.204 -2.703 1.00 26.45 247 ALA B O 1
ATOM 10476 N N . SER B 1 251 ? -44.511 -14.169 -4.228 1.00 25.22 248 SER B N 1
ATOM 10477 C CA . SER B 1 251 ? -44.868 -13.063 -3.362 1.00 25.80 248 SER B CA 1
ATOM 10478 C C . SER B 1 251 ? -46.257 -12.561 -3.725 1.00 26.45 248 SER B C 1
ATOM 10479 O O . SER B 1 251 ? -46.736 -12.729 -4.858 1.00 28.50 248 SER B O 1
ATOM 10487 N N . GLU B 1 252 ? -46.920 -11.987 -2.723 1.00 26.91 249 GLU B N 1
ATOM 10488 C CA . GLU B 1 252 ? -48.278 -11.474 -2.854 1.00 28.60 249 GLU B CA 1
ATOM 10489 C C . GLU B 1 252 ? -48.376 -10.171 -2.081 1.00 26.42 249 GLU B C 1
ATOM 10490 O O . GLU B 1 252 ? -48.015 -10.136 -0.907 1.00 27.73 249 GLU B O 1
ATOM 10502 N N . VAL B 1 253 ? -48.809 -9.101 -2.747 1.00 25.42 250 VAL B N 1
ATOM 10503 C CA . VAL B 1 253 ? -48.953 -7.788 -2.133 1.00 25.93 250 VAL B CA 1
ATOM 10504 C C . VAL B 1 253 ? -50.426 -7.509 -1.857 1.00 25.42 250 VAL B C 1
ATOM 10505 O O . VAL B 1 253 ? -51.260 -7.600 -2.769 1.00 26.54 250 VAL B O 1
ATOM 10518 N N . LYS B 1 254 ? -50.754 -7.174 -0.613 1.00 24.84 251 LYS B N 1
ATOM 10519 C CA . LYS B 1 254 ? -52.132 -6.861 -0.222 1.00 24.48 251 LYS B CA 1
ATOM 10520 C C . LYS B 1 254 ? -52.072 -6.121 1.098 1.00 23.36 251 LYS B C 1
ATOM 10521 O O . LYS B 1 254 ? -51.260 -6.468 1.958 1.00 25.43 251 LYS B O 1
ATOM 10540 N N . LYS B 1 255 ? -52.908 -5.102 1.256 1.00 22.71 252 LYS B N 1
ATOM 10541 C CA . LYS B 1 255 ? -52.996 -4.346 2.506 1.00 23.21 252 LYS B CA 1
ATOM 10542 C C . LYS B 1 255 ? -51.658 -3.715 2.869 1.00 24.49 252 LYS B C 1
ATOM 10543 O O . LYS B 1 255 ? -51.291 -3.624 4.043 1.00 24.48 252 LYS B O 1
ATOM 10562 N N . LYS B 1 256 ? -50.974 -3.196 1.854 1.00 25.89 253 LYS B N 1
ATOM 10563 C CA . LYS B 1 256 ? -49.703 -2.484 2.022 1.00 28.23 253 LYS B CA 1
ATOM 10564 C C . LYS B 1 256 ? -48.675 -3.366 2.708 1.00 28.60 253 LYS B C 1
ATOM 10565 O O . LYS B 1 256 ? -47.763 -2.895 3.421 1.00 30.19 253 LYS B O 1
ATOM 10584 N N . GLN B 1 257 ? -48.803 -4.669 2.490 1.00 27.84 254 GLN B N 1
ATOM 10585 C CA . GLN B 1 257 ? -47.770 -5.589 2.935 1.00 27.93 254 GLN B CA 1
ATOM 10586 C C . GLN B 1 257 ? -47.515 -6.635 1.875 1.00 25.61 254 GLN B C 1
ATOM 10587 O O . GLN B 1 257 ? -48.276 -6.783 0.922 1.00 27.18 254 GLN B O 1
ATOM 10601 N N . VAL B 1 258 ? -46.434 -7.392 2.039 1.00 24.27 255 VAL B N 1
ATOM 10602 C CA . VAL B 1 258 ? -46.073 -8.405 1.069 1.00 24.08 255 VAL B CA 1
ATOM 10603 C C . VAL B 1 258 ? -45.780 -9.709 1.795 1.00 24.25 255 VAL B C 1
ATOM 10604 O O . VAL B 1 258 ? -44.979 -9.745 2.737 1.00 24.21 255 VAL B O 1
ATOM 10617 N N . THR B 1 259 ? -46.442 -10.782 1.370 1.00 24.77 256 THR B N 1
ATOM 10618 C CA . THR B 1 259 ? -46.188 -12.110 1.910 1.00 25.01 256 THR B CA 1
ATOM 10619 C C . THR B 1 259 ? -45.316 -12.881 0.930 1.00 24.33 256 THR B C 1
ATOM 10620 O O . THR B 1 259 ? -45.656 -13.007 -0.250 1.00 26.23 256 THR B O 1
ATOM 10631 N N . VAL B 1 260 ? -44.185 -13.376 1.416 1.00 23.83 257 VAL B N 1
ATOM 10632 C CA . VAL B 1 260 ? -43.222 -14.106 0.607 1.00 23.43 257 VAL B CA 1
ATOM 10633 C C . VAL B 1 260 ? -43.345 -15.583 0.944 1.00 24.85 257 VAL B C 1
ATOM 10634 O O . VAL B 1 260 ? -43.377 -15.955 2.125 1.00 27.78 257 VAL B O 1
ATOM 10647 N N . THR B 1 261 ? -43.408 -16.419 -0.089 1.00 25.19 258 THR B N 1
ATOM 10648 C CA . THR B 1 261 ? -43.369 -17.872 0.046 1.00 26.60 258 THR B CA 1
ATOM 10649 C C . THR B 1 261 ? -41.966 -18.331 -0.308 1.00 26.92 258 THR B C 1
ATOM 10650 O O . THR B 1 261 ? -41.404 -17.893 -1.313 1.00 27.03 258 THR B O 1
ATOM 10661 N N . PHE B 1 262 ? -41.391 -19.186 0.528 1.00 25.94 259 PHE B N 1
ATOM 10662 C CA . PHE B 1 262 ? -40.039 -19.648 0.281 1.00 26.82 259 PHE B CA 1
ATOM 10663 C C . PHE B 1 262 ? -39.893 -21.073 0.782 1.00 28.54 259 PHE B C 1
ATOM 10664 O O . PHE B 1 262 ? -40.645 -21.522 1.653 1.00 30.27 259 PHE B O 1
ATOM 10681 N N . THR B 1 263 ? -38.918 -21.776 0.210 1.00 28.99 260 THR B N 1
ATOM 10682 C CA . THR B 1 263 ? -38.637 -23.164 0.554 1.00 30.58 260 THR B CA 1
ATOM 10683 C C . THR B 1 263 ? -37.323 -23.209 1.329 1.00 29.80 260 THR B C 1
ATOM 10684 O O . THR B 1 263 ? -36.308 -22.674 0.869 1.00 30.00 260 THR B O 1
ATOM 10695 N N . ASP B 1 264 ? -37.345 -23.860 2.488 1.00 30.82 261 ASP B N 1
ATOM 10696 C CA . ASP B 1 264 ? -36.126 -24.110 3.249 1.00 33.34 261 ASP B CA 1
ATOM 10697 C C . ASP B 1 264 ? -36.033 -25.593 3.589 1.00 35.28 261 ASP B C 1
ATOM 10698 O O . ASP B 1 264 ? -36.766 -26.414 3.027 1.00 36.24 261 ASP B O 1
ATOM 10707 N N . ALA B 1 265 ? -35.109 -25.951 4.482 1.00 36.80 262 ALA B N 1
ATOM 10708 C CA . ALA B 1 265 ? -34.880 -27.363 4.788 1.00 40.68 262 ALA B CA 1
ATOM 10709 C C . ALA B 1 265 ? -36.131 -28.046 5.321 1.00 42.54 262 ALA B C 1
ATOM 10710 O O . ALA B 1 265 ? -36.274 -29.263 5.174 1.00 43.31 262 ALA B O 1
ATOM 10717 N N . ASN B 1 266 ? -37.045 -27.293 5.934 1.00 43.11 263 ASN B N 1
ATOM 10718 C CA . ASN B 1 266 ? -38.258 -27.851 6.520 1.00 44.90 263 ASN B CA 1
ATOM 10719 C C . ASN B 1 266 ? -39.481 -27.703 5.624 1.00 44.18 263 ASN B C 1
ATOM 10720 O O . ASN B 1 266 ? -40.598 -27.985 6.073 1.00 46.08 263 ASN B O 1
ATOM 10731 N N . GLY B 1 267 ? -39.306 -27.277 4.377 1.00 42.28 264 GLY B N 1
ATOM 10732 C CA . GLY B 1 267 ? -40.421 -27.215 3.446 1.00 40.91 264 GLY B CA 1
ATOM 10733 C C . GLY B 1 267 ? -40.878 -25.804 3.127 1.00 38.41 264 GLY B C 1
ATOM 10734 O O . GLY B 1 267 ? -40.074 -24.861 3.109 1.00 36.68 264 GLY B O 1
ATOM 10738 N N . GLU B 1 268 ? -42.176 -25.657 2.868 1.00 38.36 265 GLU B N 1
ATOM 10739 C CA . GLU B 1 268 ? -42.736 -24.383 2.440 1.00 36.77 265 GLU B CA 1
ATOM 10740 C C . GLU B 1 268 ? -42.980 -23.489 3.643 1.00 35.96 265 GLU B C 1
ATOM 10741 O O . GLU B 1 268 ? -43.554 -23.918 4.649 1.00 37.28 265 GLU B O 1
ATOM 10753 N N . GLN B 1 269 ? -42.544 -22.247 3.527 1.00 33.53 266 GLN B N 1
ATOM 10754 C CA . GLN B 1 269 ? -42.669 -21.253 4.574 1.00 32.33 266 GLN B CA 1
ATOM 10755 C C . GLN B 1 269 ? -43.285 -20.003 3.974 1.00 30.53 266 GLN B C 1
ATOM 10756 O O . GLN B 1 269 ? -43.188 -19.751 2.770 1.00 31.54 266 GLN B O 1
ATOM 10770 N N . LYS B 1 270 ? -43.891 -19.204 4.836 1.00 30.93 267 LYS B N 1
ATOM 10771 C CA . LYS B 1 270 ? -44.412 -17.901 4.456 1.00 32.11 267 LYS B CA 1
ATOM 10772 C C . LYS B 1 270 ? -44.011 -16.901 5.522 1.00 30.66 267 LYS B C 1
ATOM 10773 O O . LYS B 1 270 ? -43.956 -17.234 6.710 1.00 32.62 267 LYS B O 1
ATOM 10792 N N . GLU B 1 271 ? -43.721 -15.685 5.088 1.00 27.37 268 GLU B N 1
ATOM 10793 C CA . GLU B 1 271 ? -43.420 -14.591 5.991 1.00 26.89 268 GLU B CA 1
ATOM 10794 C C . GLU B 1 271 ? -43.892 -13.291 5.365 1.00 25.59 268 GLU B C 1
ATOM 10795 O O . GLU B 1 271 ? -43.765 -13.099 4.155 1.00 25.99 268 GLU B O 1
ATOM 10807 N N . THR B 1 272 ? -44.432 -12.403 6.200 1.00 25.48 269 THR B N 1
ATOM 10808 C CA . THR B 1 272 ? -45.025 -11.153 5.742 1.00 24.72 269 THR B CA 1
ATOM 10809 C C . THR B 1 272 ? -44.166 -9.966 6.181 1.00 23.80 269 THR B C 1
ATOM 10810 O O . THR B 1 272 ? -43.666 -9.931 7.307 1.00 25.00 269 THR B O 1
ATOM 10821 N N . PHE B 1 273 ? -44.010 -8.995 5.289 1.00 23.15 270 PHE B N 1
ATOM 10822 C CA . PHE B 1 273 ? -43.207 -7.801 5.512 1.00 22.74 270 PHE B CA 1
ATOM 10823 C C . PHE B 1 273 ? -43.944 -6.536 5.089 1.00 22.64 270 PHE B C 1
ATOM 10824 O O . PHE B 1 273 ? -44.855 -6.569 4.253 1.00 23.97 270 PHE B O 1
ATOM 10841 N N . ASP B 1 274 ? -43.568 -5.406 5.670 1.00 21.89 271 ASP B N 1
ATOM 10842 C CA . ASP B 1 274 ? -44.033 -4.112 5.178 1.00 23.13 271 ASP B CA 1
ATOM 10843 C C . ASP B 1 274 ? -43.287 -3.646 3.941 1.00 22.96 271 ASP B C 1
ATOM 10844 O O . ASP B 1 274 ? -43.854 -2.946 3.099 1.00 24.42 271 ASP B O 1
ATOM 10853 N N . LYS B 1 275 ? -42.016 -4.005 3.816 1.00 21.62 272 LYS B N 1
ATOM 10854 C CA . LYS B 1 275 ? -41.213 -3.705 2.636 1.00 21.20 272 LYS B CA 1
ATOM 10855 C C . LYS B 1 275 ? -40.333 -4.916 2.377 1.00 20.76 272 LYS B C 1
ATOM 10856 O O . LYS B 1 275 ? -39.928 -5.609 3.321 1.00 20.92 272 LYS B O 1
ATOM 10875 N N . LEU B 1 276 ? -40.029 -5.148 1.105 1.00 19.84 273 LEU B N 1
ATOM 10876 C CA . LEU B 1 276 ? -39.204 -6.263 0.652 1.00 20.15 273 LEU B CA 1
ATOM 10877 C C . LEU B 1 276 ? -38.166 -5.699 -0.298 1.00 19.85 273 LEU B C 1
ATOM 10878 O O . LEU B 1 276 ? -38.524 -5.068 -1.286 1.00 20.50 273 LEU B O 1
ATOM 10894 N N . ILE B 1 277 ? -36.870 -5.920 0.001 1.00 20.13 274 ILE B N 1
ATOM 10895 C CA . ILE B 1 277 ? -35.772 -5.467 -0.849 1.00 19.01 274 ILE B CA 1
ATOM 10896 C C . ILE B 1 277 ? -35.239 -6.658 -1.630 1.00 19.15 274 ILE B C 1
ATOM 10897 O O . ILE B 1 277 ? -34.833 -7.675 -1.056 1.00 19.35 274 ILE B O 1
ATOM 10913 N N . VAL B 1 278 ? -35.233 -6.544 -2.948 1.00 19.43 275 VAL B N 1
ATOM 10914 C CA . VAL B 1 278 ? -34.663 -7.578 -3.801 1.00 18.84 275 VAL B CA 1
ATOM 10915 C C . VAL B 1 278 ? -33.201 -7.211 -4.024 1.00 19.12 275 VAL B C 1
ATOM 10916 O O . VAL B 1 278 ? -32.901 -6.264 -4.751 1.00 20.96 275 VAL B O 1
ATOM 10929 N N . ALA B 1 279 ? -32.295 -7.966 -3.403 1.00 18.38 276 ALA B N 1
ATOM 10930 C CA . ALA B 1 279 ? -30.854 -7.692 -3.411 1.00 18.99 276 ALA B CA 1
ATOM 10931 C C . ALA B 1 279 ? -30.088 -8.949 -3.803 1.00 19.59 276 ALA B C 1
ATOM 10932 O O . ALA B 1 279 ? -29.105 -9.343 -3.176 1.00 19.96 276 ALA B O 1
ATOM 10939 N N . VAL B 1 280 ? -30.558 -9.610 -4.862 1.00 21.11 277 VAL B N 1
ATOM 10940 C CA . VAL B 1 280 ? -29.957 -10.885 -5.227 1.00 22.29 277 VAL B CA 1
ATOM 10941 C C . VAL B 1 280 ? -28.658 -10.691 -5.983 1.00 22.54 277 VAL B C 1
ATOM 10942 O O . VAL B 1 280 ? -27.796 -11.564 -5.943 1.00 25.04 277 VAL B O 1
ATOM 10955 N N . GLY B 1 281 ? -28.493 -9.578 -6.689 1.00 21.27 278 GLY B N 1
ATOM 10956 C CA . GLY B 1 281 ? -27.264 -9.364 -7.415 1.00 21.34 278 GLY B CA 1
ATOM 10957 C C . GLY B 1 281 ? -27.374 -8.185 -8.359 1.00 19.38 278 GLY B C 1
ATOM 10958 O O . GLY B 1 281 ? -28.313 -7.387 -8.288 1.00 20.27 278 GLY B O 1
ATOM 10962 N N . ARG B 1 282 ? -26.388 -8.100 -9.245 1.00 20.08 279 ARG B N 1
ATOM 10963 C CA . ARG B 1 282 ? -26.272 -6.985 -10.166 1.00 20.41 279 ARG B CA 1
ATOM 10964 C C . ARG B 1 282 ? -26.017 -7.551 -11.550 1.00 21.70 279 ARG B C 1
ATOM 10965 O O . ARG B 1 282 ? -25.345 -8.578 -11.696 1.00 23.74 279 ARG B O 1
ATOM 10986 N N . ARG B 1 283 ? -26.531 -6.858 -12.569 1.00 20.69 280 ARG B N 1
ATOM 10987 C CA . ARG B 1 283 ? -26.375 -7.303 -13.945 1.00 21.43 280 ARG B CA 1
ATOM 10988 C C . ARG B 1 283 ? -25.810 -6.167 -14.792 1.00 20.40 280 ARG B C 1
ATOM 10989 O O . ARG B 1 283 ? -26.081 -4.992 -14.524 1.00 20.29 280 ARG B O 1
ATOM 11010 N N . PRO B 1 284 ? -25.007 -6.483 -15.810 1.00 20.21 281 PRO B N 1
ATOM 11011 C CA . PRO B 1 284 ? -24.442 -5.431 -16.657 1.00 19.64 281 PRO B CA 1
ATOM 11012 C C . PRO B 1 284 ? -25.518 -4.770 -17.512 1.00 20.36 281 PRO B C 1
ATOM 11013 O O . PRO B 1 284 ? -26.484 -5.395 -17.948 1.00 22.52 281 PRO B O 1
ATOM 11024 N N . VAL B 1 285 ? -25.320 -3.486 -17.786 1.00 19.43 282 VAL B N 1
ATOM 11025 C CA . VAL B 1 285 ? -26.248 -2.688 -18.591 1.00 18.82 282 VAL B CA 1
ATOM 11026 C C . VAL B 1 285 ? -25.690 -2.493 -19.990 1.00 19.25 282 VAL B C 1
ATOM 11027 O O . VAL B 1 285 ? -24.643 -1.857 -20.182 1.00 20.01 282 VAL B O 1
ATOM 11040 N N . THR B 1 286 ? -26.425 -3.001 -20.982 1.00 20.90 283 THR B N 1
ATOM 11041 C CA . THR B 1 286 ? -26.066 -2.801 -22.377 1.00 21.90 283 THR B CA 1
ATOM 11042 C C . THR B 1 286 ? -27.266 -2.336 -23.189 1.00 22.47 283 THR B C 1
ATOM 11043 O O . THR B 1 286 ? -27.222 -2.364 -24.412 1.00 21.94 283 THR B O 1
ATOM 11054 N N . THR B 1 287 ? -28.322 -1.877 -22.522 1.00 25.25 284 THR B N 1
ATOM 11055 C CA . THR B 1 287 ? -29.562 -1.491 -23.176 1.00 26.87 284 THR B CA 1
ATOM 11056 C C . THR B 1 287 ? -29.348 -0.380 -24.192 1.00 25.10 284 THR B C 1
ATOM 11057 O O . THR B 1 287 ? -29.014 0.744 -23.816 1.00 25.57 284 THR B O 1
ATOM 11068 N N . ASP B 1 288 ? -29.593 -0.679 -25.478 1.00 23.37 285 ASP B N 1
ATOM 11069 C CA . ASP B 1 288 ? -29.462 0.285 -26.571 1.00 23.02 285 ASP B CA 1
ATOM 11070 C C . ASP B 1 288 ? -28.070 0.891 -26.652 1.00 20.32 285 ASP B C 1
ATOM 11071 O O . ASP B 1 288 ? -27.893 1.989 -27.179 1.00 22.16 285 ASP B O 1
ATOM 11080 N N . LEU B 1 289 ? -27.086 0.176 -26.145 1.00 18.49 286 LEU B N 1
ATOM 11081 C CA . LEU B 1 289 ? -25.734 0.686 -26.066 1.00 18.71 286 LEU B CA 1
ATOM 11082 C C . LEU B 1 289 ? -24.941 0.417 -27.322 1.00 19.12 286 LEU B C 1
ATOM 11083 O O . LEU B 1 289 ? -24.078 1.224 -27.687 1.00 20.35 286 LEU B O 1
ATOM 11099 N N . LEU B 1 290 ? -25.208 -0.697 -27.990 1.00 19.29 287 LEU B N 1
ATOM 11100 C CA . LEU B 1 290 ? -24.367 -1.143 -29.084 1.00 18.16 287 LEU B CA 1
ATOM 11101 C C . LEU B 1 290 ? -25.254 -1.323 -30.297 1.00 18.68 287 LEU B C 1
ATOM 11102 O O . LEU B 1 290 ? -26.188 -2.133 -30.263 1.00 21.64 287 LEU B O 1
ATOM 11118 N N . ALA B 1 291 ? -24.968 -0.580 -31.354 1.00 20.09 288 ALA B N 1
ATOM 11119 C CA . ALA B 1 291 ? -25.683 -0.823 -32.597 1.00 19.71 288 ALA B CA 1
ATOM 11120 C C . ALA B 1 291 ? -25.371 -2.224 -33.104 1.00 19.50 288 ALA B C 1
ATOM 11121 O O . ALA B 1 291 ? -24.341 -2.821 -32.779 1.00 20.60 288 ALA B O 1
ATOM 11128 N N . ALA B 1 292 ? -26.271 -2.758 -33.931 1.00 21.02 289 ALA B N 1
ATOM 11129 C CA . ALA B 1 292 ? -26.056 -4.086 -34.498 1.00 23.57 289 ALA B CA 1
ATOM 11130 C C . ALA B 1 292 ? -24.758 -4.172 -35.312 1.00 25.82 289 ALA B C 1
ATOM 11131 O O . ALA B 1 292 ? -24.170 -5.256 -35.404 1.00 30.72 289 ALA B O 1
ATOM 11138 N N . ASP B 1 293 ? -24.269 -3.057 -35.858 1.00 25.26 290 ASP B N 1
ATOM 11139 C CA . ASP B 1 293 ? -23.044 -3.032 -36.645 1.00 25.16 290 ASP B CA 1
ATOM 11140 C C . ASP B 1 293 ? -21.824 -2.580 -35.841 1.00 23.10 290 ASP B C 1
ATOM 11141 O O . ASP B 1 293 ? -20.784 -2.301 -36.441 1.00 22.69 290 ASP B O 1
ATOM 11150 N N . SER B 1 294 ? -21.916 -2.553 -34.513 1.00 21.70 291 SER B N 1
ATOM 11151 C CA . SER B 1 294 ? -20.789 -2.036 -33.736 1.00 20.49 291 SER B CA 1
ATOM 11152 C C . SER B 1 294 ? -19.579 -2.957 -33.741 1.00 19.66 291 SER B C 1
ATOM 11153 O O . SER B 1 294 ? -18.463 -2.485 -33.538 1.00 19.98 291 SER B O 1
ATOM 11161 N N . GLY B 1 295 ? -19.782 -4.259 -33.864 1.00 19.45 292 GLY B N 1
ATOM 11162 C CA . GLY B 1 295 ? -18.701 -5.220 -33.762 1.00 18.89 292 GLY B CA 1
ATOM 11163 C C . GLY B 1 295 ? -18.396 -5.696 -32.351 1.00 19.42 292 GLY B C 1
ATOM 11164 O O . GLY B 1 295 ? -17.636 -6.658 -32.197 1.00 20.29 292 GLY B O 1
ATOM 11168 N N . VAL B 1 296 ? -18.970 -5.067 -31.335 1.00 19.30 293 VAL B N 1
ATOM 11169 C CA . VAL B 1 296 ? -18.672 -5.400 -29.944 1.00 20.05 293 VAL B CA 1
ATOM 11170 C C . VAL B 1 296 ? -19.565 -6.555 -29.532 1.00 23.04 293 VAL B C 1
ATOM 11171 O O . VAL B 1 296 ? -20.779 -6.541 -29.790 1.00 24.95 293 VAL B O 1
ATOM 11184 N N . THR B 1 297 ? -18.971 -7.569 -28.927 1.00 24.88 294 THR B N 1
ATOM 11185 C CA . THR B 1 297 ? -19.672 -8.794 -28.590 1.00 27.38 294 THR B CA 1
ATOM 11186 C C . THR B 1 297 ? -19.878 -8.912 -27.087 1.00 24.36 294 THR B C 1
ATOM 11187 O O . THR B 1 297 ? -19.118 -8.365 -26.285 1.00 23.88 294 THR B O 1
ATOM 11198 N N . LEU B 1 298 ? -20.920 -9.650 -26.727 1.00 24.80 295 LEU B N 1
ATOM 11199 C CA . LEU B 1 298 ? -21.263 -9.935 -25.344 1.00 24.26 295 LEU B CA 1
ATOM 11200 C C . LEU B 1 298 ? -21.004 -11.402 -25.033 1.00 27.67 295 LEU B C 1
ATOM 11201 O O . LEU B 1 298 ? -21.128 -12.266 -25.904 1.00 30.89 295 LEU B O 1
ATOM 11217 N N . ASP B 1 299 ? -20.674 -11.684 -23.775 1.00 28.19 296 ASP B N 1
ATOM 11218 C CA . ASP B 1 299 ? -20.563 -13.069 -23.335 1.00 30.97 296 ASP B CA 1
ATOM 11219 C C . ASP B 1 299 ? -21.948 -13.612 -22.970 1.00 33.88 296 ASP B C 1
ATOM 11220 O O . ASP B 1 299 ? -22.956 -12.907 -23.059 1.00 31.96 296 ASP B O 1
ATOM 11229 N N . GLU B 1 300 ? -22.003 -14.888 -22.566 1.00 38.18 297 GLU B N 1
ATOM 11230 C CA . GLU B 1 300 ? -23.283 -15.547 -22.317 1.00 42.19 297 GLU B CA 1
ATOM 11231 C C . GLU B 1 300 ? -24.009 -14.967 -21.104 1.00 40.20 297 GLU B C 1
ATOM 11232 O O . GLU B 1 300 ? -25.216 -15.191 -20.951 1.00 41.24 297 GLU B O 1
ATOM 11244 N N . ARG B 1 301 ? -23.310 -14.212 -20.258 1.00 36.68 298 ARG B N 1
ATOM 11245 C CA . ARG B 1 301 ? -23.893 -13.578 -19.085 1.00 35.52 298 ARG B CA 1
ATOM 11246 C C . ARG B 1 301 ? -24.254 -12.118 -19.344 1.00 31.86 298 ARG B C 1
ATOM 11247 O O . ARG B 1 301 ? -24.766 -11.447 -18.446 1.00 32.91 298 ARG B O 1
ATOM 11268 N N . GLY B 1 302 ? -24.063 -11.629 -20.569 1.00 29.04 299 GLY B N 1
ATOM 11269 C CA . GLY B 1 302 ? -24.427 -10.277 -20.935 1.00 25.45 299 GLY B CA 1
ATOM 11270 C C . GLY B 1 302 ? -23.342 -9.230 -20.721 1.00 22.58 299 GLY B C 1
ATOM 11271 O O . GLY B 1 302 ? -23.592 -8.031 -20.949 1.00 22.22 299 GLY B O 1
ATOM 11275 N N . PHE B 1 303 ? -22.155 -9.620 -20.277 1.00 21.26 300 PHE B N 1
ATOM 11276 C CA . PHE B 1 303 ? -21.090 -8.653 -20.149 1.00 20.42 300 PHE B CA 1
ATOM 11277 C C . PHE B 1 303 ? -20.439 -8.437 -21.505 1.00 20.27 300 PHE B C 1
ATOM 11278 O O . PHE B 1 303 ? -20.462 -9.307 -22.353 1.00 21.01 300 PHE B O 1
ATOM 11295 N N . ILE B 1 304 ? -19.859 -7.263 -21.701 1.00 19.73 301 ILE B N 1
ATOM 11296 C CA . ILE B 1 304 ? -19.078 -7.014 -22.898 1.00 20.41 301 ILE B CA 1
ATOM 11297 C C . ILE B 1 304 ? -17.781 -7.790 -22.798 1.00 20.03 301 ILE B C 1
ATOM 11298 O O . ILE B 1 304 ? -17.067 -7.717 -21.785 1.00 20.70 301 ILE B O 1
ATOM 11314 N N . TYR B 1 305 ? -17.470 -8.541 -23.839 1.00 20.52 302 TYR B N 1
ATOM 11315 C CA . TYR B 1 305 ? -16.235 -9.315 -23.853 1.00 22.98 302 TYR B CA 1
ATOM 11316 C C . TYR B 1 305 ? -15.016 -8.423 -24.056 1.00 22.28 302 TYR B C 1
ATOM 11317 O O . TYR B 1 305 ? -14.947 -7.651 -25.023 1.00 22.68 302 TYR B O 1
ATOM 11335 N N . VAL B 1 306 ? -14.042 -8.534 -23.137 1.00 22.03 303 VAL B N 1
ATOM 11336 C CA . VAL B 1 306 ? -12.790 -7.796 -23.229 1.00 21.43 303 VAL B CA 1
ATOM 11337 C C . VAL B 1 306 ? -11.648 -8.709 -22.807 1.00 23.00 303 VAL B C 1
ATOM 11338 O O . VAL B 1 306 ? -11.840 -9.710 -22.108 1.00 25.21 303 VAL B O 1
ATOM 11351 N N . ASP B 1 307 ? -10.445 -8.317 -23.210 1.00 23.01 304 ASP B N 1
ATOM 11352 C CA . ASP B 1 307 ? -9.222 -9.010 -22.843 1.00 23.95 304 ASP B CA 1
ATOM 11353 C C . ASP B 1 307 ? -8.672 -8.500 -21.507 1.00 23.39 304 ASP B C 1
ATOM 11354 O O . ASP B 1 307 ? -9.330 -7.759 -20.773 1.00 22.91 304 ASP B O 1
ATOM 11363 N N . ASP B 1 308 ? -7.450 -8.913 -21.162 1.00 25.85 305 ASP B N 1
ATOM 11364 C CA . ASP B 1 308 ? -6.887 -8.537 -19.876 1.00 27.18 305 ASP B CA 1
ATOM 11365 C C . ASP B 1 308 ? -6.596 -7.049 -19.773 1.00 24.87 305 ASP B C 1
ATOM 11366 O O . ASP B 1 308 ? -6.444 -6.552 -18.646 1.00 26.06 305 ASP B O 1
ATOM 11375 N N . HIS B 1 309 ? -6.573 -6.318 -20.903 1.00 23.90 306 HIS B N 1
ATOM 11376 C CA . HIS B 1 309 ? -6.377 -4.874 -20.905 1.00 23.33 306 HIS B CA 1
ATOM 11377 C C . HIS B 1 309 ? -7.658 -4.114 -21.207 1.00 21.99 306 HIS B C 1
ATOM 11378 O O . HIS B 1 309 ? -7.607 -2.937 -21.562 1.00 22.42 306 HIS B O 1
ATOM 11392 N N . CYS B 1 310 ? -8.794 -4.773 -21.074 1.00 21.02 307 CYS B N 1
ATOM 11393 C CA . CYS B 1 310 ? -10.105 -4.164 -21.269 1.00 19.28 307 CYS B CA 1
ATOM 11394 C C . CYS B 1 310 ? -10.375 -3.756 -22.721 1.00 19.07 307 CYS B C 1
ATOM 11395 O O . CYS B 1 310 ? -11.237 -2.899 -22.976 1.00 20.45 307 CYS B O 1
ATOM 11403 N N . LYS B 1 311 ? -9.680 -4.364 -23.674 1.00 20.42 308 LYS B N 1
ATOM 11404 C CA . LYS B 1 311 ? -9.956 -4.114 -25.078 1.00 20.34 308 LYS B CA 1
ATOM 11405 C C . LYS B 1 311 ? -11.039 -5.070 -25.582 1.00 19.64 308 LYS B C 1
ATOM 11406 O O . LYS B 1 311 ? -10.981 -6.277 -25.322 1.00 21.11 308 LYS B O 1
ATOM 11425 N N . THR B 1 312 ? -12.034 -4.519 -26.288 1.00 19.50 309 THR B N 1
ATOM 11426 C CA . THR B 1 312 ? -13.076 -5.324 -26.903 1.00 20.55 309 THR B CA 1
ATOM 11427 C C . THR B 1 312 ? -12.551 -5.967 -28.177 1.00 20.92 309 THR B C 1
ATOM 11428 O O . THR B 1 312 ? -11.384 -5.827 -28.538 1.00 21.28 309 THR B O 1
ATOM 11439 N N . SER B 1 313 ? -13.456 -6.629 -28.901 1.00 22.38 310 SER B N 1
ATOM 11440 C CA A SER B 1 313 ? -13.142 -7.211 -30.203 0.52 24.08 310 SER B CA 1
ATOM 11441 C CA B SER B 1 313 ? -13.194 -7.212 -30.211 0.48 24.09 310 SER B CA 1
ATOM 11442 C C . SER B 1 313 ? -12.888 -6.173 -31.287 1.00 24.12 310 SER B C 1
ATOM 11443 O O . SER B 1 313 ? -12.444 -6.548 -32.378 1.00 27.56 310 SER B O 1
ATOM 11458 N N . VAL B 1 314 ? -13.137 -4.900 -31.030 1.00 21.07 311 VAL B N 1
ATOM 11459 C CA . VAL B 1 314 ? -13.010 -3.836 -32.022 1.00 20.79 311 VAL B CA 1
ATOM 11460 C C . VAL B 1 314 ? -11.810 -2.974 -31.652 1.00 19.73 311 VAL B C 1
ATOM 11461 O O . VAL B 1 314 ? -11.762 -2.440 -30.539 1.00 20.63 311 VAL B O 1
ATOM 11474 N N . PRO B 1 315 ? -10.837 -2.797 -32.547 1.00 21.46 312 PRO B N 1
ATOM 11475 C CA . PRO B 1 315 ? -9.700 -1.919 -32.228 1.00 21.87 312 PRO B CA 1
ATOM 11476 C C . PRO B 1 315 ? -10.152 -0.523 -31.813 1.00 20.87 312 PRO B C 1
ATOM 11477 O O . PRO B 1 315 ? -11.084 0.048 -32.379 1.00 21.53 312 PRO B O 1
ATOM 11488 N N . GLY B 1 316 ? -9.513 0.008 -30.775 1.00 20.49 313 GLY B N 1
ATOM 11489 C CA . GLY B 1 316 ? -9.850 1.330 -30.313 1.00 19.78 313 GLY B CA 1
ATOM 11490 C C . GLY B 1 316 ? -11.106 1.418 -29.479 1.00 18.33 313 GLY B C 1
ATOM 11491 O O . GLY B 1 316 ? -11.501 2.525 -29.122 1.00 20.46 313 GLY B O 1
ATOM 11495 N N . VAL B 1 317 ? -11.736 0.298 -29.161 1.00 18.27 314 VAL B N 1
ATOM 11496 C CA . VAL B 1 317 ? -12.922 0.277 -28.331 1.00 17.45 314 VAL B CA 1
ATOM 11497 C C . VAL B 1 317 ? -12.641 -0.585 -27.119 1.00 17.75 314 VAL B C 1
ATOM 11498 O O . VAL B 1 317 ? -12.280 -1.766 -27.248 1.00 19.33 314 VAL B O 1
ATOM 11511 N N . PHE B 1 318 ? -12.820 0.016 -25.946 1.00 17.82 315 PHE B N 1
ATOM 11512 C CA . PHE B 1 318 ? -12.507 -0.576 -24.660 1.00 16.74 315 PHE B CA 1
ATOM 11513 C C . PHE B 1 318 ? -13.780 -0.588 -23.829 1.00 16.94 315 PHE B C 1
ATOM 11514 O O . PHE B 1 318 ? -14.682 0.211 -24.055 1.00 18.08 315 PHE B O 1
ATOM 11531 N N . ALA B 1 319 ? -13.828 -1.474 -22.829 1.00 17.23 316 ALA B N 1
ATOM 11532 C CA . ALA B 1 319 ? -14.961 -1.508 -21.917 1.00 16.94 316 ALA B CA 1
ATOM 11533 C C . ALA B 1 319 ? -14.407 -1.842 -20.536 1.00 17.97 316 ALA B C 1
ATOM 11534 O O . ALA B 1 319 ? -13.495 -2.666 -20.398 1.00 17.06 316 ALA B O 1
ATOM 11541 N N . ILE B 1 320 ? -14.951 -1.170 -19.522 1.00 16.97 317 ILE B N 1
ATOM 11542 C CA . ILE B 1 320 ? -14.402 -1.185 -18.161 1.00 16.19 317 ILE B CA 1
ATOM 11543 C C . ILE B 1 320 ? -15.545 -1.283 -17.159 1.00 16.20 317 ILE B C 1
ATOM 11544 O O . ILE B 1 320 ? -16.705 -0.992 -17.464 1.00 17.39 317 ILE B O 1
ATOM 11560 N N . GLY B 1 321 ? -15.180 -1.597 -15.906 1.00 16.99 318 GLY B N 1
ATOM 11561 C CA . GLY B 1 321 ? -16.137 -1.524 -14.826 1.00 16.55 318 GLY B CA 1
ATOM 11562 C C . GLY B 1 321 ? -17.117 -2.679 -14.817 1.00 16.87 318 GLY B C 1
ATOM 11563 O O . GLY B 1 321 ? -16.807 -3.798 -15.248 1.00 16.95 318 GLY B O 1
ATOM 11567 N N . ASP B 1 322 ? -18.319 -2.391 -14.296 1.00 16.96 319 ASP B N 1
ATOM 11568 C CA . ASP B 1 322 ? -19.302 -3.436 -14.035 1.00 17.08 319 ASP B CA 1
ATOM 11569 C C . ASP B 1 322 ? -19.842 -4.078 -15.307 1.00 17.51 319 ASP B C 1
ATOM 11570 O O . ASP B 1 322 ? -20.405 -5.167 -15.219 1.00 19.15 319 ASP B O 1
ATOM 11579 N N . VAL B 1 323 ? -19.643 -3.461 -16.478 1.00 17.30 320 VAL B N 1
ATOM 11580 C CA . VAL B 1 323 ? -20.142 -4.041 -17.729 1.00 17.40 320 VAL B CA 1
ATOM 11581 C C . VAL B 1 323 ? -19.221 -5.130 -18.264 1.00 17.29 320 VAL B C 1
ATOM 11582 O O . VAL B 1 323 ? -19.589 -5.801 -19.245 1.00 18.29 320 VAL B O 1
ATOM 11595 N N . VAL B 1 324 ? -18.041 -5.328 -17.655 1.00 17.19 321 VAL B N 1
ATOM 11596 C CA . VAL B 1 324 ? -17.121 -6.372 -18.084 1.00 17.16 321 VAL B CA 1
ATOM 11597 C C . VAL B 1 324 ? -16.806 -7.333 -16.932 1.00 18.22 321 VAL B C 1
ATOM 11598 O O . VAL B 1 324 ? -17.168 -7.115 -15.782 1.00 19.64 321 VAL B O 1
ATOM 11611 N N . ARG B 1 325 ? -16.063 -8.382 -17.269 1.00 18.64 322 ARG B N 1
ATOM 11612 C CA . ARG B 1 325 ? -15.672 -9.397 -16.299 1.00 19.09 322 ARG B CA 1
ATOM 11613 C C . ARG B 1 325 ? -14.881 -8.795 -15.141 1.00 19.73 322 ARG B C 1
ATOM 11614 O O . ARG B 1 325 ? -14.225 -7.755 -15.253 1.00 19.45 322 ARG B O 1
ATOM 11635 N N . GLY B 1 326 ? -14.892 -9.514 -14.044 1.00 20.31 323 GLY B N 1
ATOM 11636 C CA . GLY B 1 326 ? -14.112 -9.144 -12.879 1.00 19.67 323 GLY B CA 1
ATOM 11637 C C . GLY B 1 326 ? -14.996 -8.629 -11.762 1.00 19.57 323 GLY B C 1
ATOM 11638 O O . GLY B 1 326 ? -16.217 -8.531 -11.888 1.00 20.81 323 GLY B O 1
ATOM 11642 N N . ALA B 1 327 ? -14.343 -8.294 -10.657 1.00 19.73 324 ALA B N 1
ATOM 11643 C CA . ALA B 1 327 ? -15.075 -7.867 -9.474 1.00 18.59 324 ALA B CA 1
ATOM 11644 C C . ALA B 1 327 ? -15.874 -6.605 -9.760 1.00 18.04 324 ALA B C 1
ATOM 11645 O O . ALA B 1 327 ? -15.320 -5.615 -10.242 1.00 18.83 324 ALA B O 1
ATOM 11652 N N . MET B 1 328 ? -17.177 -6.636 -9.445 1.00 19.44 325 MET B N 1
ATOM 11653 C CA . MET B 1 328 ? -18.068 -5.485 -9.672 1.00 18.33 325 MET B CA 1
ATOM 11654 C C . MET B 1 328 ? -17.955 -4.551 -8.473 1.00 18.67 325 MET B C 1
ATOM 11655 O O . MET B 1 328 ? -18.742 -4.590 -7.523 1.00 20.89 325 MET B O 1
ATOM 11669 N N . LEU B 1 329 ? -16.895 -3.752 -8.499 1.00 17.76 326 LEU B N 1
ATOM 11670 C CA . LEU B 1 329 ? -16.541 -2.859 -7.404 1.00 17.46 326 LEU B CA 1
ATOM 11671 C C . LEU B 1 329 ? -16.074 -1.524 -7.968 1.00 16.70 326 LEU B C 1
ATOM 11672 O O . LEU B 1 329 ? -15.510 -1.462 -9.068 1.00 17.34 326 LEU B O 1
ATOM 11688 N N . ALA B 1 330 ? -16.311 -0.447 -7.208 1.00 17.26 327 ALA B N 1
ATOM 11689 C CA . ALA B 1 330 ? -16.021 0.893 -7.715 1.00 17.29 327 ALA B CA 1
ATOM 11690 C C . ALA B 1 330 ? -14.530 1.084 -7.983 1.00 16.24 327 ALA B C 1
ATOM 11691 O O . ALA B 1 330 ? -14.146 1.659 -9.014 1.00 17.78 327 ALA B O 1
ATOM 11698 N N . HIS B 1 331 ? -13.660 0.646 -7.043 1.00 16.89 328 HIS B N 1
ATOM 11699 C CA . HIS B 1 331 ? -12.218 0.834 -7.238 1.00 16.65 328 HIS B CA 1
ATOM 11700 C C . HIS B 1 331 ? -11.666 -0.052 -8.348 1.00 17.24 328 HIS B C 1
ATOM 11701 O O . HIS B 1 331 ? -10.661 0.302 -8.975 1.00 18.28 328 HIS B O 1
ATOM 11715 N N . LYS B 1 332 ? -12.317 -1.176 -8.640 1.00 17.57 329 LYS B N 1
ATOM 11716 C CA . LYS B 1 332 ? -11.935 -1.965 -9.812 1.00 17.77 329 LYS B CA 1
ATOM 11717 C C . LYS B 1 332 ? -12.256 -1.197 -11.093 1.00 17.13 329 LYS B C 1
ATOM 11718 O O . LYS B 1 332 ? -11.411 -1.078 -11.986 1.00 17.10 329 LYS B O 1
ATOM 11737 N N . ALA B 1 333 ? -13.462 -0.632 -11.176 1.00 17.53 330 ALA B N 1
ATOM 11738 C CA . ALA B 1 333 ? -13.854 0.131 -12.353 1.00 17.01 330 ALA B CA 1
ATOM 11739 C C . ALA B 1 333 ? -12.937 1.326 -12.584 1.00 16.80 330 ALA B C 1
ATOM 11740 O O . ALA B 1 333 ? -12.484 1.560 -13.718 1.00 17.98 330 ALA B O 1
ATOM 11747 N N . SER B 1 334 ? -12.614 2.074 -11.520 1.00 17.19 331 SER B N 1
ATOM 11748 C CA . SER B 1 334 ? -11.780 3.258 -11.704 1.00 17.85 331 SER B CA 1
ATOM 11749 C C . SER B 1 334 ? -10.367 2.893 -12.122 1.00 17.43 331 SER B C 1
ATOM 11750 O O . SER B 1 334 ? -9.772 3.589 -12.953 1.00 18.41 331 SER B O 1
ATOM 11758 N N . GLU B 1 335 ? -9.797 1.830 -11.540 1.00 17.27 332 GLU B N 1
ATOM 11759 C CA . GLU B 1 335 ? -8.449 1.455 -11.928 1.00 18.55 332 GLU B CA 1
ATOM 11760 C C . GLU B 1 335 ? -8.401 0.962 -13.369 1.00 17.74 332 GLU B C 1
ATOM 11761 O O . GLU B 1 335 ? -7.447 1.256 -14.091 1.00 18.83 332 GLU B O 1
ATOM 11773 N N . GLU B 1 336 ? -9.458 0.266 -13.827 1.00 17.54 333 GLU B N 1
ATOM 11774 C CA . GLU B 1 336 ? -9.540 -0.092 -15.246 1.00 17.27 333 GLU B CA 1
ATOM 11775 C C . GLU B 1 336 ? -9.597 1.150 -16.112 1.00 17.06 333 GLU B C 1
ATOM 11776 O O . GLU B 1 336 ? -8.972 1.187 -17.177 1.00 18.36 333 GLU B O 1
ATOM 11788 N N . GLY B 1 337 ? -10.356 2.160 -15.690 1.00 16.98 334 GLY B N 1
ATOM 11789 C CA . GLY B 1 337 ? -10.397 3.408 -16.427 1.00 18.00 334 GLY B CA 1
ATOM 11790 C C . GLY B 1 337 ? -9.037 4.052 -16.567 1.00 17.99 334 GLY B C 1
ATOM 11791 O O . GLY B 1 337 ? -8.657 4.510 -17.637 1.00 18.99 334 GLY B O 1
ATOM 11795 N N . VAL B 1 338 ? -8.277 4.087 -15.472 1.00 18.18 335 VAL B N 1
ATOM 11796 C CA . VAL B 1 338 ? -6.925 4.641 -15.523 1.00 18.69 335 VAL B CA 1
ATOM 11797 C C . VAL B 1 338 ? -6.046 3.834 -16.467 1.00 18.60 335 VAL B C 1
ATOM 11798 O O . VAL B 1 338 ? -5.327 4.402 -17.293 1.00 19.19 335 VAL B O 1
ATOM 11811 N N . MET B 1 339 ? -6.089 2.506 -16.357 1.00 19.39 336 MET B N 1
ATOM 11812 C CA . MET B 1 339 ? -5.266 1.660 -17.205 1.00 20.01 336 MET B CA 1
ATOM 11813 C C . MET B 1 339 ? -5.578 1.919 -18.675 1.00 18.64 336 MET B C 1
ATOM 11814 O O . MET B 1 339 ? -4.668 2.009 -19.512 1.00 20.30 336 MET B O 1
ATOM 11828 N N . VAL B 1 340 ? -6.867 1.984 -19.029 1.00 19.03 337 VAL B N 1
ATOM 11829 C CA . VAL B 1 340 ? -7.234 2.157 -20.433 1.00 19.23 337 VAL B CA 1
ATOM 11830 C C . VAL B 1 340 ? -6.779 3.510 -20.949 1.00 19.03 337 VAL B C 1
ATOM 11831 O O . VAL B 1 340 ? -6.216 3.610 -22.040 1.00 20.09 337 VAL B O 1
ATOM 11844 N N . ALA B 1 341 ? -7.000 4.570 -20.176 1.00 19.93 338 ALA B N 1
ATOM 11845 C CA . ALA B 1 341 ? -6.556 5.893 -20.601 1.00 20.30 338 ALA B CA 1
ATOM 11846 C C . ALA B 1 341 ? -5.041 5.921 -20.805 1.00 20.43 338 ALA B C 1
ATOM 11847 O O . ALA B 1 341 ? -4.537 6.458 -21.797 1.00 21.36 338 ALA B O 1
ATOM 11854 N N . GLU B 1 342 ? -4.284 5.366 -19.850 1.00 21.27 339 GLU B N 1
ATOM 11855 C CA . GLU B 1 342 ? -2.822 5.327 -19.962 1.00 22.37 339 GLU B CA 1
ATOM 11856 C C . GLU B 1 342 ? -2.375 4.560 -21.198 1.00 22.62 339 GLU B C 1
ATOM 11857 O O . GLU B 1 342 ? -1.448 4.978 -21.891 1.00 24.34 339 GLU B O 1
ATOM 11869 N N . ARG B 1 343 ? -3.041 3.453 -21.504 1.00 23.70 340 ARG B N 1
ATOM 11870 C CA . ARG B 1 343 ? -2.682 2.658 -22.666 1.00 25.49 340 ARG B CA 1
ATOM 11871 C C . ARG B 1 343 ? -2.993 3.392 -23.963 1.00 23.75 340 ARG B C 1
ATOM 11872 O O . ARG B 1 343 ? -2.196 3.336 -24.911 1.00 25.31 340 ARG B O 1
ATOM 11893 N N . ILE B 1 344 ? -4.123 4.107 -24.025 1.00 23.49 341 ILE B N 1
ATOM 11894 C CA . ILE B 1 344 ? -4.411 4.932 -25.199 1.00 23.58 341 ILE B CA 1
ATOM 11895 C C . ILE B 1 344 ? -3.302 5.957 -25.403 1.00 25.45 341 ILE B C 1
ATOM 11896 O O . ILE B 1 344 ? -2.908 6.270 -26.538 1.00 26.65 341 ILE B O 1
ATOM 11912 N N . ALA B 1 345 ? -2.784 6.499 -24.318 1.00 25.56 342 ALA B N 1
ATOM 11913 C CA . ALA B 1 345 ? -1.697 7.473 -24.364 1.00 27.06 342 ALA B CA 1
ATOM 11914 C C . ALA B 1 345 ? -0.333 6.858 -24.645 1.00 28.91 342 ALA B C 1
ATOM 11915 O O . ALA B 1 345 ? 0.638 7.608 -24.792 1.00 31.96 342 ALA B O 1
ATOM 11922 N N . GLY B 1 346 ? -0.227 5.540 -24.777 1.00 29.92 343 GLY B N 1
ATOM 11923 C CA . GLY B 1 346 ? 1.023 4.919 -25.176 1.00 31.48 343 GLY B CA 1
ATOM 11924 C C . GLY B 1 346 ? 1.792 4.251 -24.059 1.00 33.42 343 GLY B C 1
ATOM 11925 O O . GLY B 1 346 ? 2.877 3.723 -24.304 1.00 36.07 343 GLY B O 1
ATOM 11929 N N . HIS B 1 347 ? 1.268 4.251 -22.845 1.00 34.09 344 HIS B N 1
ATOM 11930 C CA . HIS B 1 347 ? 1.964 3.672 -21.706 1.00 36.55 344 HIS B CA 1
ATOM 11931 C C . HIS B 1 347 ? 1.595 2.197 -21.564 1.00 39.05 344 HIS B C 1
ATOM 11932 O O . HIS B 1 347 ? 0.489 1.784 -21.913 1.00 41.64 344 HIS B O 1
ATOM 11946 N N . LYS B 1 348 ? 2.548 1.386 -21.111 1.00 41.98 345 LYS B N 1
ATOM 11947 C CA . LYS B 1 348 ? 2.288 -0.042 -20.901 1.00 46.01 345 LYS B CA 1
ATOM 11948 C C . LYS B 1 348 ? 1.693 -0.278 -19.509 1.00 46.85 345 LYS B C 1
ATOM 11949 O O . LYS B 1 348 ? 2.181 -1.075 -18.715 1.00 49.98 345 LYS B O 1
ATOM 11953 N N . ALA B 1 349 ? 0.566 0.373 -19.242 1.00 45.68 346 ALA B N 1
ATOM 11954 C CA . ALA B 1 349 ? -0.044 0.273 -17.923 1.00 43.87 346 ALA B CA 1
ATOM 11955 C C . ALA B 1 349 ? -0.686 -1.094 -17.737 1.00 42.91 346 ALA B C 1
ATOM 11956 O O . ALA B 1 349 ? -1.275 -1.667 -18.657 1.00 42.07 346 ALA B O 1
ATOM 11963 N N . GLN B 1 350 ? -0.553 -1.618 -16.532 1.00 44.66 347 GLN B N 1
ATOM 11964 C CA A GLN B 1 350 ? -0.944 -2.986 -16.232 0.54 46.73 347 GLN B CA 1
ATOM 11965 C CA B GLN B 1 350 ? -0.947 -2.985 -16.234 0.46 47.25 347 GLN B CA 1
ATOM 11966 C C . GLN B 1 350 ? -1.658 -2.998 -14.897 1.00 47.26 347 GLN B C 1
ATOM 11967 O O . GLN B 1 350 ? -1.118 -2.523 -13.893 1.00 50.30 347 GLN B O 1
ATOM 11992 N N . MET B 1 351 ? -2.837 -3.566 -14.886 1.00 42.24 348 MET B N 1
ATOM 11993 C CA . MET B 1 351 ? -3.612 -3.609 -13.684 1.00 39.64 348 MET B CA 1
ATOM 11994 C C . MET B 1 351 ? -3.342 -4.906 -12.951 1.00 38.28 348 MET B C 1
ATOM 11995 O O . MET B 1 351 ? -3.304 -5.981 -13.553 1.00 39.43 348 MET B O 1
ATOM 12009 N N . ASN B 1 352 ? -3.247 -4.807 -11.636 1.00 35.99 349 ASN B N 1
ATOM 12010 C CA . ASN B 1 352 ? -3.117 -5.977 -10.794 1.00 32.77 349 ASN B CA 1
ATOM 12011 C C . ASN B 1 352 ? -4.530 -6.332 -10.344 1.00 29.29 349 ASN B C 1
ATOM 12012 O O . ASN B 1 352 ? -5.190 -5.536 -9.668 1.00 34.52 349 ASN B O 1
ATOM 12023 N N . TYR B 1 353 ? -5.047 -7.459 -10.819 1.00 25.82 350 TYR B N 1
ATOM 12024 C CA . TYR B 1 353 ? -6.344 -7.947 -10.377 1.00 25.65 350 TYR B CA 1
ATOM 12025 C C . TYR B 1 353 ? -6.266 -8.828 -9.141 1.00 24.56 350 TYR B C 1
ATOM 12026 O O . TYR B 1 353 ? -7.294 -9.210 -8.589 1.00 29.68 350 TYR B O 1
ATOM 12044 N N . ASP B 1 354 ? -5.080 -9.111 -8.639 1.00 22.88 351 ASP B N 1
ATOM 12045 C CA . ASP B 1 354 ? -4.972 -10.043 -7.524 1.00 24.10 351 ASP B CA 1
ATOM 12046 C C . ASP B 1 354 ? -5.065 -9.373 -6.167 1.00 21.43 351 ASP B C 1
ATOM 12047 O O . ASP B 1 354 ? -5.269 -10.069 -5.175 1.00 22.34 351 ASP B O 1
ATOM 12056 N N . LEU B 1 355 ? -4.888 -8.065 -6.095 1.00 19.28 352 LEU B N 1
ATOM 12057 C CA . LEU B 1 355 ? -4.876 -7.350 -4.819 1.00 20.35 352 LEU B CA 1
ATOM 12058 C C . LEU B 1 355 ? -6.004 -6.331 -4.713 1.00 19.71 352 LEU B C 1
ATOM 12059 O O . LEU B 1 355 ? -5.899 -5.338 -3.990 1.00 20.15 352 LEU B O 1
ATOM 12075 N N . ILE B 1 356 ? -7.124 -6.609 -5.362 1.00 18.39 353 ILE B N 1
ATOM 12076 C CA . ILE B 1 356 ? -8.296 -5.746 -5.223 1.00 18.42 353 ILE B CA 1
ATOM 12077 C C . ILE B 1 356 ? -8.986 -6.087 -3.905 1.00 17.45 353 ILE B C 1
ATOM 12078 O O . ILE B 1 356 ? -9.449 -7.217 -3.741 1.00 18.06 353 ILE B O 1
ATOM 12094 N N . PRO B 1 357 ? -9.062 -5.188 -2.934 1.00 17.33 354 PRO B N 1
ATOM 12095 C CA . PRO B 1 357 ? -9.713 -5.540 -1.670 1.00 16.75 354 PRO B CA 1
ATOM 12096 C C . PRO B 1 357 ? -11.234 -5.521 -1.791 1.00 17.68 354 PRO B C 1
ATOM 12097 O O . PRO B 1 357 ? -11.810 -4.933 -2.715 1.00 18.48 354 PRO B O 1
ATOM 12108 N N . SER B 1 358 ? -11.885 -6.162 -0.809 1.00 17.15 355 SER B N 1
ATOM 12109 C CA . SER B 1 358 ? -13.339 -6.174 -0.648 1.00 17.77 355 SER B CA 1
ATOM 12110 C C . SER B 1 358 ? -13.659 -5.609 0.720 1.00 17.23 355 SER B C 1
ATOM 12111 O O . SER B 1 358 ? -12.969 -5.939 1.698 1.00 17.80 355 SER B O 1
ATOM 12119 N N . VAL B 1 359 ? -14.733 -4.821 0.809 1.00 17.04 356 VAL B N 1
ATOM 12120 C CA . VAL B 1 359 ? -15.181 -4.250 2.079 1.00 16.11 356 VAL B CA 1
ATOM 12121 C C . VAL B 1 359 ? -16.701 -4.378 2.185 1.00 16.93 356 VAL B C 1
ATOM 12122 O O . VAL B 1 359 ? -17.428 -4.092 1.213 1.00 17.98 356 VAL B O 1
ATOM 12135 N N . ILE B 1 360 ? -17.173 -4.802 3.360 1.00 16.27 357 ILE B N 1
ATOM 12136 C CA . ILE B 1 360 ? -18.587 -4.838 3.727 1.00 16.45 357 ILE B CA 1
ATOM 12137 C C . ILE B 1 360 ? -18.747 -3.884 4.892 1.00 16.59 357 ILE B C 1
ATOM 12138 O O . ILE B 1 360 ? -18.092 -4.063 5.935 1.00 17.24 357 ILE B O 1
ATOM 12154 N N . TYR B 1 361 ? -19.570 -2.845 4.704 1.00 17.05 358 TYR B N 1
ATOM 12155 C CA . TYR B 1 361 ? -19.613 -1.735 5.657 1.00 17.33 358 TYR B CA 1
ATOM 12156 C C . TYR B 1 361 ? -20.669 -1.904 6.733 1.00 18.42 358 TYR B C 1
ATOM 12157 O O . TYR B 1 361 ? -21.286 -0.940 7.177 1.00 19.28 358 TYR B O 1
ATOM 12175 N N . THR B 1 362 ? -20.847 -3.138 7.181 1.00 18.03 359 THR B N 1
ATOM 12176 C CA . THR B 1 362 ? -21.533 -3.410 8.421 1.00 18.67 359 THR B CA 1
ATOM 12177 C C . THR B 1 362 ? -20.716 -2.832 9.567 1.00 18.69 359 THR B C 1
ATOM 12178 O O . THR B 1 362 ? -19.605 -2.326 9.370 1.00 18.63 359 THR B O 1
ATOM 12189 N N . HIS B 1 363 ? -21.247 -2.913 10.779 1.00 19.80 360 HIS B N 1
ATOM 12190 C CA . HIS B 1 363 ? -20.457 -2.595 11.966 1.00 20.06 360 HIS B CA 1
ATOM 12191 C C . HIS B 1 363 ? -20.650 -3.791 12.876 1.00 21.68 360 HIS B C 1
ATOM 12192 O O . HIS B 1 363 ? -21.774 -3.989 13.375 1.00 22.31 360 HIS B O 1
ATOM 12206 N N . PRO B 1 364 ? -19.631 -4.649 13.075 1.00 21.79 361 PRO B N 1
ATOM 12207 C CA . PRO B 1 364 ? -18.245 -4.498 12.624 1.00 20.76 361 PRO B CA 1
ATOM 12208 C C . PRO B 1 364 ? -18.086 -4.558 11.116 1.00 19.20 361 PRO B C 1
ATOM 12209 O O . PRO B 1 364 ? -18.758 -5.316 10.433 1.00 19.04 361 PRO B O 1
ATOM 12220 N N . GLU B 1 365 ? -17.169 -3.744 10.626 1.00 18.27 362 GLU B N 1
ATOM 12221 C CA . GLU B 1 365 ? -16.768 -3.761 9.228 1.00 17.54 362 GLU B CA 1
ATOM 12222 C C . GLU B 1 365 ? -16.031 -5.060 8.917 1.00 16.70 362 GLU B C 1
ATOM 12223 O O . GLU B 1 365 ? -15.390 -5.663 9.784 1.00 18.51 362 GLU B O 1
ATOM 12235 N N . ILE B 1 366 ? -16.167 -5.517 7.685 1.00 17.32 363 ILE B N 1
ATOM 12236 C CA . ILE B 1 366 ? -15.525 -6.730 7.205 1.00 17.07 363 ILE B CA 1
ATOM 12237 C C . ILE B 1 366 ? -14.741 -6.358 5.970 1.00 16.18 363 ILE B C 1
ATOM 12238 O O . ILE B 1 366 ? -15.261 -5.667 5.089 1.00 17.58 363 ILE B O 1
ATOM 12254 N N . ALA B 1 367 ? -13.491 -6.799 5.888 1.00 16.20 364 ALA B N 1
ATOM 12255 C CA . ALA B 1 367 ? -12.713 -6.513 4.695 1.00 16.28 364 ALA B CA 1
ATOM 12256 C C . ALA B 1 367 ? -11.643 -7.570 4.502 1.00 15.97 364 ALA B C 1
ATOM 12257 O O . ALA B 1 367 ? -11.217 -8.247 5.448 1.00 16.72 364 ALA B O 1
ATOM 12264 N N . TRP B 1 368 ? -11.194 -7.709 3.259 1.00 16.48 365 TRP B N 1
ATOM 12265 C CA . TRP B 1 368 ? -10.113 -8.645 3.001 1.00 16.62 365 TRP B CA 1
ATOM 12266 C C . TRP B 1 368 ? -9.437 -8.348 1.676 1.00 16.55 365 TRP B C 1
ATOM 12267 O O . TRP B 1 368 ? -9.991 -7.674 0.789 1.00 17.42 365 TRP B O 1
ATOM 12288 N N . VAL B 1 369 ? -8.248 -8.934 1.533 1.00 16.66 366 VAL B N 1
ATOM 12289 C CA . VAL B 1 369 ? -7.490 -8.888 0.292 1.00 17.32 366 VAL B CA 1
ATOM 12290 C C . VAL B 1 369 ? -6.750 -10.208 0.142 1.00 18.32 366 VAL B C 1
ATOM 12291 O O . VAL B 1 369 ? -6.311 -10.817 1.117 1.00 18.51 366 VAL B O 1
ATOM 12304 N N . GLY B 1 370 ? -6.596 -10.644 -1.092 1.00 18.33 367 GLY B N 1
ATOM 12305 C CA . GLY B 1 370 ? -5.939 -11.904 -1.325 1.00 18.45 367 GLY B CA 1
ATOM 12306 C C . GLY B 1 370 ? -6.819 -13.105 -1.064 1.00 20.00 367 GLY B C 1
ATOM 12307 O O . GLY B 1 370 ? -8.055 -13.042 -1.120 1.00 21.63 367 GLY B O 1
ATOM 12311 N N . LYS B 1 371 ? -6.174 -14.222 -0.801 1.00 20.37 368 LYS B N 1
ATOM 12312 C CA . LYS B 1 371 ? -6.856 -15.506 -0.833 1.00 20.34 368 LYS B CA 1
ATOM 12313 C C . LYS B 1 371 ? -7.334 -15.941 0.548 1.00 20.33 368 LYS B C 1
ATOM 12314 O O . LYS B 1 371 ? -6.698 -15.657 1.568 1.00 20.14 368 LYS B O 1
ATOM 12333 N N . THR B 1 372 ? -8.468 -16.650 0.552 1.00 21.43 369 THR B N 1
ATOM 12334 C CA . THR B 1 372 ? -9.035 -17.241 1.754 1.00 21.27 369 THR B CA 1
ATOM 12335 C C . THR B 1 372 ? -8.353 -18.567 2.082 1.00 22.38 369 THR B C 1
ATOM 12336 O O . THR B 1 372 ? -7.699 -19.196 1.241 1.00 21.79 369 THR B O 1
ATOM 12347 N N . GLU B 1 373 ? -8.528 -18.999 3.328 1.00 22.70 370 GLU B N 1
ATOM 12348 C CA . GLU B 1 373 ? -7.993 -20.296 3.721 1.00 23.47 370 GLU B CA 1
ATOM 12349 C C . GLU B 1 373 ? -8.570 -21.413 2.845 1.00 22.62 370 GLU B C 1
ATOM 12350 O O . GLU B 1 373 ? -7.838 -22.303 2.400 1.00 24.82 370 GLU B O 1
ATOM 12362 N N . GLN B 1 374 ? -9.867 -21.360 2.545 1.00 23.87 371 GLN B N 1
ATOM 12363 C CA . GLN B 1 374 ? -10.471 -22.451 1.785 1.00 25.47 371 GLN B CA 1
ATOM 12364 C C . GLN B 1 374 ? -9.973 -22.462 0.339 1.00 26.12 371 GLN B C 1
ATOM 12365 O O . GLN B 1 374 ? -9.770 -23.539 -0.236 1.00 27.91 371 GLN B O 1
ATOM 12379 N N . THR B 1 375 ? -9.716 -21.294 -0.254 1.00 25.94 372 THR B N 1
ATOM 12380 C CA . THR B 1 375 ? -9.150 -21.266 -1.601 1.00 25.89 372 THR B CA 1
ATOM 12381 C C . THR B 1 375 ? -7.760 -21.887 -1.612 1.00 26.55 372 THR B C 1
ATOM 12382 O O . THR B 1 375 ? -7.437 -22.717 -2.477 1.00 28.54 372 THR B O 1
ATOM 12393 N N . LEU B 1 376 ? -6.934 -21.533 -0.625 1.00 25.90 373 LEU B N 1
ATOM 12394 C CA . LEU B 1 376 ? -5.570 -22.050 -0.601 1.00 26.11 373 LEU B CA 1
ATOM 12395 C C . LEU B 1 376 ? -5.564 -23.558 -0.375 1.00 28.06 373 LEU B C 1
ATOM 12396 O O . LEU B 1 376 ? -4.737 -24.273 -0.956 1.00 28.95 373 LEU B O 1
ATOM 12412 N N . LYS B 1 377 ? -6.501 -24.068 0.434 1.00 28.43 374 LYS B N 1
ATOM 12413 C CA . LYS B 1 377 ? -6.621 -25.517 0.586 1.00 31.89 374 LYS B CA 1
ATOM 12414 C C . LYS B 1 377 ? -7.006 -26.189 -0.730 1.00 32.46 374 LYS B C 1
ATOM 12415 O O . LYS B 1 377 ? -6.438 -27.231 -1.092 1.00 34.15 374 LYS B O 1
ATOM 12434 N N . ALA B 1 378 ? -7.963 -25.615 -1.465 1.00 32.18 375 ALA B N 1
ATOM 12435 C CA . ALA B 1 378 ? -8.350 -26.193 -2.749 1.00 33.38 375 ALA B CA 1
ATOM 12436 C C . ALA B 1 378 ? -7.188 -26.176 -3.737 1.00 34.87 375 ALA B C 1
ATOM 12437 O O . ALA B 1 378 ? -7.074 -27.074 -4.582 1.00 35.63 375 ALA B O 1
ATOM 12444 N N . GLU B 1 379 ? -6.312 -25.175 -3.637 1.00 35.49 376 GLU B N 1
ATOM 12445 C CA . GLU B 1 379 ? -5.146 -25.074 -4.503 1.00 36.43 376 GLU B CA 1
ATOM 12446 C C . GLU B 1 379 ? -4.002 -25.946 -4.016 1.00 36.71 376 GLU B C 1
ATOM 12447 O O . GLU B 1 379 ? -2.986 -26.063 -4.710 1.00 39.27 376 GLU B O 1
ATOM 12459 N N . GLY B 1 380 ? -4.145 -26.567 -2.851 1.00 35.42 377 GLY B N 1
ATOM 12460 C CA . GLY B 1 380 ? -3.096 -27.417 -2.333 1.00 35.65 377 GLY B CA 1
ATOM 12461 C C . GLY B 1 380 ? -1.897 -26.688 -1.767 1.00 35.58 377 GLY B C 1
ATOM 12462 O O . GLY B 1 380 ? -0.807 -27.268 -1.715 1.00 37.12 377 GLY B O 1
ATOM 12466 N N . VAL B 1 381 ? -2.060 -25.438 -1.331 1.00 32.40 378 VAL B N 1
ATOM 12467 C CA . VAL B 1 381 ? -0.956 -24.642 -0.801 1.00 31.30 378 VAL B CA 1
ATOM 12468 C C . VAL B 1 381 ? -0.929 -24.774 0.720 1.00 31.01 378 VAL B C 1
ATOM 12469 O O . VAL B 1 381 ? -1.884 -24.399 1.405 1.00 31.69 378 VAL B O 1
ATOM 12482 N N . GLU B 1 382 ? 0.166 -25.295 1.259 1.00 31.75 379 GLU B N 1
ATOM 12483 C CA . GLU B 1 382 ? 0.299 -25.340 2.709 1.00 31.94 379 GLU B CA 1
ATOM 12484 C C . GLU B 1 382 ? 0.555 -23.943 3.250 1.00 29.72 379 GLU B C 1
ATOM 12485 O O . GLU B 1 382 ? 1.385 -23.194 2.721 1.00 29.08 379 GLU B O 1
ATOM 12497 N N . VAL B 1 383 ? -0.165 -23.591 4.315 1.00 27.95 380 VAL B N 1
ATOM 12498 C CA . VAL B 1 383 ? -0.115 -22.248 4.871 1.00 26.76 380 VAL B CA 1
ATOM 12499 C C . VAL B 1 383 ? 0.104 -22.284 6.377 1.00 26.43 380 VAL B C 1
ATOM 12500 O O . VAL B 1 383 ? -0.168 -23.270 7.060 1.00 27.36 380 VAL B O 1
ATOM 12513 N N . ASN B 1 384 ? 0.599 -21.165 6.882 1.00 24.91 381 ASN B N 1
ATOM 12514 C CA . ASN B 1 384 ? 0.572 -20.855 8.298 1.00 24.21 381 ASN B CA 1
ATOM 12515 C C . ASN B 1 384 ? -0.387 -19.691 8.490 1.00 23.71 381 ASN B C 1
ATOM 12516 O O . ASN B 1 384 ? -0.393 -18.755 7.697 1.00 24.54 381 ASN B O 1
ATOM 12527 N N . VAL B 1 385 ? -1.196 -19.759 9.537 1.00 23.32 382 VAL B N 1
ATOM 12528 C CA . VAL B 1 385 ? -2.217 -18.755 9.811 1.00 22.43 382 VAL B CA 1
ATOM 12529 C C . VAL B 1 385 ? -1.923 -18.115 11.151 1.00 22.16 382 VAL B C 1
ATOM 12530 O O . VAL B 1 385 ? -1.606 -18.816 12.112 1.00 23.57 382 VAL B O 1
ATOM 12543 N N . GLY B 1 386 ? -2.080 -16.808 11.220 1.00 19.79 383 GLY B N 1
ATOM 12544 C CA . GLY B 1 386 ? -1.995 -16.085 12.482 1.00 19.93 383 GLY B CA 1
ATOM 12545 C C . GLY B 1 386 ? -3.215 -15.207 12.647 1.00 19.39 383 GLY B C 1
ATOM 12546 O O . GLY B 1 386 ? -3.649 -14.547 11.704 1.00 19.02 383 GLY B O 1
ATOM 12550 N N . THR B 1 387 ? -3.756 -15.193 13.847 1.00 19.59 384 THR B N 1
ATOM 12551 C CA . THR B 1 387 ? -4.892 -14.337 14.153 1.00 19.62 384 THR B CA 1
ATOM 12552 C C . THR B 1 387 ? -4.664 -13.575 15.449 1.00 20.08 384 THR B C 1
ATOM 12553 O O . THR B 1 387 ? -3.895 -13.988 16.303 1.00 21.01 384 THR B O 1
ATOM 12564 N N . PHE B 1 388 ? -5.360 -12.451 15.584 1.00 19.32 385 PHE B N 1
ATOM 12565 C CA . PHE B 1 388 ? -5.319 -11.668 16.817 1.00 18.33 385 PHE B CA 1
ATOM 12566 C C . PHE B 1 388 ? -6.704 -11.066 17.010 1.00 19.10 385 PHE B C 1
ATOM 12567 O O . PHE B 1 388 ? -7.228 -10.432 16.063 1.00 18.80 385 PHE B O 1
ATOM 12584 N N . PRO B 1 389 ? -7.316 -11.244 18.182 1.00 18.11 386 PRO B N 1
ATOM 12585 C CA . PRO B 1 389 ? -8.656 -10.692 18.421 1.00 18.35 386 PRO B CA 1
ATOM 12586 C C . PRO B 1 389 ? -8.623 -9.262 18.941 1.00 18.67 386 PRO B C 1
ATOM 12587 O O . PRO B 1 389 ? -7.756 -8.873 19.728 1.00 19.89 386 PRO B O 1
ATOM 12598 N N . PHE B 1 390 ? -9.629 -8.474 18.529 1.00 19.13 387 PHE B N 1
ATOM 12599 C CA . PHE B 1 390 ? -9.713 -7.109 19.046 1.00 18.95 387 PHE B CA 1
ATOM 12600 C C . PHE B 1 390 ? -10.003 -7.072 20.544 1.00 18.86 387 PHE B C 1
ATOM 12601 O O . PHE B 1 390 ? -9.753 -6.046 21.183 1.00 20.71 387 PHE B O 1
ATOM 12618 N N . ALA B 1 391 ? -10.486 -8.178 21.114 1.00 19.47 388 ALA B N 1
ATOM 12619 C CA . ALA B 1 391 ? -10.660 -8.283 22.555 1.00 22.05 388 ALA B CA 1
ATOM 12620 C C . ALA B 1 391 ? -9.353 -8.139 23.301 1.00 22.86 388 ALA B C 1
ATOM 12621 O O . ALA B 1 391 ? -9.382 -7.869 24.506 1.00 24.59 388 ALA B O 1
ATOM 12628 N N . ALA B 1 392 ? -8.221 -8.330 22.627 1.00 21.66 389 ALA B N 1
ATOM 12629 C CA . ALA B 1 392 ? -6.892 -8.189 23.216 1.00 21.86 389 ALA B CA 1
ATOM 12630 C C . ALA B 1 392 ? -6.219 -6.892 22.814 1.00 21.98 389 ALA B C 1
ATOM 12631 O O . ALA B 1 392 ? -5.039 -6.696 23.124 1.00 24.53 389 ALA B O 1
ATOM 12638 N N . SER B 1 393 ? -6.935 -5.996 22.152 1.00 21.85 390 SER B N 1
ATOM 12639 C CA . SER B 1 393 ? -6.403 -4.714 21.704 1.00 20.74 390 SER B CA 1
ATOM 12640 C C . SER B 1 393 ? -6.725 -3.630 22.726 1.00 20.25 390 SER B C 1
ATOM 12641 O O . SER B 1 393 ? -7.895 -3.309 22.953 1.00 20.84 390 SER B O 1
ATOM 12649 N N . GLY B 1 394 ? -5.687 -3.022 23.295 1.00 21.28 391 GLY B N 1
ATOM 12650 C CA . GLY B 1 394 ? -5.912 -1.900 24.196 1.00 21.96 391 GLY B CA 1
ATOM 12651 C C . GLY B 1 394 ? -6.626 -0.740 23.526 1.00 20.68 391 GLY B C 1
ATOM 12652 O O . GLY B 1 394 ? -7.520 -0.123 24.119 1.00 21.15 391 GLY B O 1
ATOM 12656 N N . ARG B 1 395 ? -6.269 -0.435 22.272 1.00 20.56 392 ARG B N 1
ATOM 12657 C CA . ARG B 1 395 ? -6.986 0.624 21.571 1.00 19.74 392 ARG B CA 1
ATOM 12658 C C . ARG B 1 395 ? -8.464 0.303 21.442 1.00 19.75 392 ARG B C 1
ATOM 12659 O O . ARG B 1 395 ? -9.308 1.182 21.638 1.00 19.80 392 ARG B O 1
ATOM 12680 N N . ALA B 1 396 ? -8.786 -0.936 21.076 1.00 19.06 393 ALA B N 1
ATOM 12681 C CA . ALA B 1 396 ? -10.177 -1.316 20.896 1.00 19.25 393 ALA B CA 1
ATOM 12682 C C . ALA B 1 396 ? -10.919 -1.280 22.219 1.00 18.80 393 ALA B C 1
ATOM 12683 O O . ALA B 1 396 ? -12.079 -0.906 22.255 1.00 20.28 393 ALA B O 1
ATOM 12690 N N . MET B 1 397 ? -10.261 -1.640 23.324 1.00 19.76 394 MET B N 1
ATOM 12691 C CA . MET B 1 397 ? -10.921 -1.554 24.621 1.00 20.91 394 MET B CA 1
ATOM 12692 C C . MET B 1 397 ? -11.279 -0.106 24.944 1.00 20.80 394 MET B C 1
ATOM 12693 O O . MET B 1 397 ? -12.401 0.187 25.371 1.00 20.71 394 MET B O 1
ATOM 12707 N N . ALA B 1 398 ? -10.331 0.820 24.730 1.00 19.79 395 ALA B N 1
ATOM 12708 C CA . ALA B 1 398 ? -10.615 2.234 24.945 1.00 20.72 395 ALA B CA 1
ATOM 12709 C C . ALA B 1 398 ? -11.789 2.693 24.092 1.00 20.28 395 ALA B C 1
ATOM 12710 O O . ALA B 1 398 ? -12.625 3.480 24.548 1.00 21.25 395 ALA B O 1
ATOM 12717 N N . ALA B 1 399 ? -11.897 2.176 22.869 1.00 19.31 396 ALA B N 1
ATOM 12718 C CA . ALA B 1 399 ? -12.973 2.519 21.949 1.00 20.44 396 ALA B CA 1
ATOM 12719 C C . ALA B 1 399 ? -14.288 1.843 22.294 1.00 20.24 396 ALA B C 1
ATOM 12720 O O . ALA B 1 399 ? -15.298 2.121 21.638 1.00 21.17 396 ALA B O 1
ATOM 12727 N N . ASN B 1 400 ? -14.314 0.958 23.297 1.00 19.99 397 ASN B N 1
ATOM 12728 C CA . ASN B 1 400 ? -15.515 0.170 23.600 1.00 19.81 397 ASN B CA 1
ATOM 12729 C C . ASN B 1 400 ? -15.990 -0.644 22.398 1.00 19.74 397 ASN B C 1
ATOM 12730 O O . ASN B 1 400 ? -17.189 -0.754 22.147 1.00 20.65 397 ASN B O 1
ATOM 12741 N N . ASP B 1 401 ? -15.057 -1.209 21.616 1.00 20.93 398 ASP B N 1
ATOM 12742 C CA . ASP B 1 401 ? -15.446 -1.886 20.369 1.00 20.74 398 ASP B CA 1
ATOM 12743 C C . ASP B 1 401 ? -14.466 -3.029 20.114 1.00 20.84 398 ASP B C 1
ATOM 12744 O O . ASP B 1 401 ? -13.479 -2.880 19.389 1.00 21.73 398 ASP B O 1
ATOM 12753 N N . THR B 1 402 ? -14.736 -4.176 20.743 1.00 21.25 399 THR B N 1
ATOM 12754 C CA . THR B 1 402 ? -13.770 -5.264 20.808 1.00 21.53 399 THR B CA 1
ATOM 12755 C C . THR B 1 402 ? -14.184 -6.494 20.026 1.00 21.07 399 THR B C 1
ATOM 12756 O O . THR B 1 402 ? -13.497 -7.516 20.097 1.00 22.84 399 THR B O 1
ATOM 12767 N N . THR B 1 403 ? -15.247 -6.416 19.245 1.00 20.83 400 THR B N 1
ATOM 12768 C CA . THR B 1 403 ? -15.644 -7.550 18.421 1.00 21.71 400 THR B CA 1
ATOM 12769 C C . THR B 1 403 ? -14.660 -7.751 17.276 1.00 20.68 400 THR B C 1
ATOM 12770 O O . THR B 1 403 ? -14.208 -6.789 16.643 1.00 22.15 400 THR B O 1
ATOM 12781 N N . GLY B 1 404 ? -14.324 -9.011 17.009 1.00 20.01 401 GLY B N 1
ATOM 12782 C CA . GLY B 1 404 ? -13.699 -9.369 15.746 1.00 20.05 401 GLY B CA 1
ATOM 12783 C C . GLY B 1 404 ? -12.238 -9.761 15.882 1.00 19.10 401 GLY B C 1
ATOM 12784 O O . GLY B 1 404 ? -11.704 -9.976 16.978 1.00 19.41 401 GLY B O 1
ATOM 12788 N N . LEU B 1 405 ? -11.586 -9.879 14.726 1.00 18.16 402 LEU B N 1
ATOM 12789 C CA . LEU B 1 405 ? -10.224 -10.384 14.672 1.00 17.75 402 LEU B CA 1
ATOM 12790 C C . LEU B 1 405 ? -9.580 -9.970 13.356 1.00 17.60 402 LEU B C 1
ATOM 12791 O O . LEU B 1 405 ? -10.261 -9.627 12.378 1.00 18.11 402 LEU B O 1
ATOM 12807 N N . VAL B 1 406 ? -8.245 -10.055 13.348 1.00 17.60 403 VAL B N 1
ATOM 12808 C CA . VAL B 1 406 ? -7.430 -9.945 12.148 1.00 17.07 403 VAL B CA 1
ATOM 12809 C C . VAL B 1 406 ? -6.828 -11.310 11.877 1.00 17.51 403 VAL B C 1
ATOM 12810 O O . VAL B 1 406 ? -6.357 -11.976 12.813 1.00 18.96 403 VAL B O 1
ATOM 12823 N N . LYS B 1 407 ? -6.794 -11.703 10.598 1.00 16.67 404 LYS B N 1
ATOM 12824 C CA A LYS B 1 407 ? -6.221 -12.973 10.177 0.66 18.22 404 LYS B CA 1
ATOM 12825 C CA B LYS B 1 407 ? -6.219 -12.972 10.178 0.34 18.61 404 LYS B CA 1
ATOM 12826 C C . LYS B 1 407 ? -5.235 -12.739 9.043 1.00 18.15 404 LYS B C 1
ATOM 12827 O O . LYS B 1 407 ? -5.586 -12.123 8.026 1.00 18.66 404 LYS B O 1
ATOM 12861 N N . VAL B 1 408 ? -4.025 -13.274 9.201 1.00 17.94 405 VAL B N 1
ATOM 12862 C CA . VAL B 1 408 ? -2.988 -13.228 8.174 1.00 18.46 405 VAL B CA 1
ATOM 12863 C C . VAL B 1 408 ? -2.689 -14.664 7.768 1.00 19.17 405 VAL B C 1
ATOM 12864 O O . VAL B 1 408 ? -2.511 -15.528 8.634 1.00 19.28 405 VAL B O 1
ATOM 12877 N N . ILE B 1 409 ? -2.659 -14.926 6.457 1.00 18.75 406 ILE B N 1
ATOM 12878 C CA . ILE B 1 409 ? -2.353 -16.244 5.920 1.00 19.76 406 ILE B CA 1
ATOM 12879 C C . ILE B 1 409 ? -1.060 -16.121 5.119 1.00 19.73 406 ILE B C 1
ATOM 12880 O O . ILE B 1 409 ? -0.952 -15.253 4.247 1.00 20.25 406 ILE B O 1
ATOM 12896 N N . ALA B 1 410 ? -0.083 -16.974 5.414 1.00 20.32 407 ALA B N 1
ATOM 12897 C CA . ALA B 1 410 ? 1.196 -16.940 4.735 1.00 21.35 407 ALA B CA 1
ATOM 12898 C C . ALA B 1 410 ? 1.559 -18.313 4.181 1.00 21.94 407 ALA B C 1
ATOM 12899 O O . ALA B 1 410 ? 1.181 -19.347 4.731 1.00 24.60 407 ALA B O 1
ATOM 12906 N N . ASP B 1 411 ? 2.323 -18.311 3.089 1.00 22.40 408 ASP B N 1
ATOM 12907 C CA . ASP B 1 411 ? 2.844 -19.551 2.549 1.00 25.14 408 ASP B CA 1
ATOM 12908 C C . ASP B 1 411 ? 3.747 -20.226 3.578 1.00 26.32 408 ASP B C 1
ATOM 12909 O O . ASP B 1 411 ? 4.628 -19.589 4.165 1.00 25.76 408 ASP B O 1
ATOM 12918 N N . ALA B 1 412 ? 3.528 -21.519 3.812 1.00 28.16 409 ALA B N 1
ATOM 12919 C CA . ALA B 1 412 ? 4.296 -22.188 4.854 1.00 30.56 409 ALA B CA 1
ATOM 12920 C C . ALA B 1 412 ? 5.758 -22.363 4.478 1.00 31.93 409 ALA B C 1
ATOM 12921 O O . ALA B 1 412 ? 6.606 -22.462 5.370 1.00 33.71 409 ALA B O 1
ATOM 12928 N N . LYS B 1 413 ? 6.076 -22.389 3.192 1.00 31.81 410 LYS B N 1
ATOM 12929 C CA . LYS B 1 413 ? 7.454 -22.579 2.763 1.00 31.50 410 LYS B CA 1
ATOM 12930 C C . LYS B 1 413 ? 8.198 -21.251 2.644 1.00 30.25 410 LYS B C 1
ATOM 12931 O O . LYS B 1 413 ? 9.346 -21.147 3.077 1.00 32.76 410 LYS B O 1
ATOM 12935 N N . THR B 1 414 ? 7.568 -20.220 2.077 1.00 29.88 411 THR B N 1
ATOM 12936 C CA . THR B 1 414 ? 8.266 -18.973 1.800 1.00 28.33 411 THR B CA 1
ATOM 12937 C C . THR B 1 414 ? 7.934 -17.855 2.772 1.00 26.42 411 THR B C 1
ATOM 12938 O O . THR B 1 414 ? 8.616 -16.829 2.749 1.00 26.70 411 THR B O 1
ATOM 12949 N N . ASP B 1 415 ? 6.887 -17.999 3.589 1.00 24.43 412 ASP B N 1
ATOM 12950 C CA . ASP B 1 415 ? 6.413 -16.963 4.504 1.00 24.69 412 ASP B CA 1
ATOM 12951 C C . ASP B 1 415 ? 5.757 -15.794 3.776 1.00 24.33 412 ASP B C 1
ATOM 12952 O O . ASP B 1 415 ? 5.405 -14.804 4.412 1.00 23.15 412 ASP B O 1
ATOM 12961 N N . ARG B 1 416 ? 5.530 -15.895 2.469 1.00 23.56 413 ARG B N 1
ATOM 12962 C CA . ARG B 1 416 ? 4.880 -14.806 1.752 1.00 22.88 413 ARG B CA 1
ATOM 12963 C C . ARG B 1 416 ? 3.443 -14.667 2.213 1.00 20.71 413 ARG B C 1
ATOM 12964 O O . ARG B 1 416 ? 2.710 -15.657 2.286 1.00 21.97 413 ARG B O 1
ATOM 12985 N N . VAL B 1 417 ? 3.023 -13.438 2.504 1.00 20.31 414 VAL B N 1
ATOM 12986 C CA . VAL B 1 417 ? 1.626 -13.214 2.870 1.00 19.39 414 VAL B CA 1
ATOM 12987 C C . VAL B 1 417 ? 0.747 -13.435 1.642 1.00 19.55 414 VAL B C 1
ATOM 12988 O O . VAL B 1 417 ? 0.960 -12.835 0.583 1.00 20.70 414 VAL B O 1
ATOM 13001 N N . LEU B 1 418 ? -0.281 -14.267 1.805 1.00 19.20 415 LEU B N 1
ATOM 13002 C CA . LEU B 1 418 ? -1.188 -14.636 0.716 1.00 19.84 415 LEU B CA 1
ATOM 13003 C C . LEU B 1 418 ? -2.590 -14.075 0.871 1.00 19.59 415 LEU B C 1
ATOM 13004 O O . LEU B 1 418 ? -3.343 -14.033 -0.112 1.00 19.95 415 LEU B O 1
ATOM 13020 N N . GLY B 1 419 ? -2.965 -13.663 2.068 1.00 19.50 416 GLY B N 1
ATOM 13021 C CA . GLY B 1 419 ? -4.274 -13.078 2.301 1.00 18.53 416 GLY B CA 1
ATOM 13022 C C . GLY B 1 419 ? -4.306 -12.422 3.664 1.00 17.22 416 GLY B C 1
ATOM 13023 O O . GLY B 1 419 ? -3.626 -12.860 4.595 1.00 18.36 416 GLY B O 1
ATOM 13027 N N . VAL B 1 420 ? -5.087 -11.352 3.773 1.00 17.09 417 VAL B N 1
ATOM 13028 C CA . VAL B 1 420 ? -5.331 -10.651 5.016 1.00 16.82 417 VAL B CA 1
ATOM 13029 C C . VAL B 1 420 ? -6.836 -10.431 5.109 1.00 16.50 417 VAL B C 1
ATOM 13030 O O . VAL B 1 420 ? -7.460 -9.937 4.158 1.00 17.21 417 VAL B O 1
ATOM 13043 N N . HIS B 1 421 ? -7.413 -10.801 6.247 1.00 17.06 418 HIS B N 1
ATOM 13044 C CA . HIS B 1 421 ? -8.865 -10.835 6.428 1.00 17.57 418 HIS B CA 1
ATOM 13045 C C . HIS B 1 421 ? -9.202 -10.233 7.786 1.00 17.95 418 HIS B C 1
ATOM 13046 O O . HIS B 1 421 ? -8.607 -10.631 8.783 1.00 19.14 418 HIS B O 1
ATOM 13060 N N . VAL B 1 422 ? -10.159 -9.300 7.851 1.00 17.69 419 VAL B N 1
ATOM 13061 C CA . VAL B 1 422 ? -10.434 -8.596 9.107 1.00 17.96 419 VAL B CA 1
ATOM 13062 C C . VAL B 1 422 ? -11.938 -8.439 9.282 1.00 17.35 419 VAL B C 1
ATOM 13063 O O . VAL B 1 422 ? -12.650 -8.061 8.343 1.00 17.65 419 VAL B O 1
ATOM 13076 N N . ILE B 1 423 ? -12.419 -8.696 10.492 1.00 17.22 420 ILE B N 1
ATOM 13077 C CA . ILE B 1 423 ? -13.737 -8.256 10.912 1.00 17.23 420 ILE B CA 1
ATOM 13078 C C . ILE B 1 423 ? -13.534 -7.468 12.207 1.00 17.30 420 ILE B C 1
ATOM 13079 O O . ILE B 1 423 ? -12.937 -7.976 13.161 1.00 18.00 420 ILE B O 1
ATOM 13095 N N . GLY B 1 424 ? -13.951 -6.208 12.213 1.00 17.31 421 GLY B N 1
ATOM 13096 C CA . GLY B 1 424 ? -13.720 -5.373 13.368 1.00 18.22 421 GLY B CA 1
ATOM 13097 C C . GLY B 1 424 ? -13.482 -3.935 12.998 1.00 18.08 421 GLY B C 1
ATOM 13098 O O . GLY B 1 424 ? -13.609 -3.530 11.832 1.00 18.91 421 GLY B O 1
ATOM 13102 N N . PRO B 1 425 ? -13.107 -3.133 13.993 1.00 18.81 422 PRO B N 1
ATOM 13103 C CA . PRO B 1 425 ? -12.970 -1.689 13.766 1.00 20.13 422 PRO B CA 1
ATOM 13104 C C . PRO B 1 425 ? -11.852 -1.385 12.786 1.00 18.80 422 PRO B C 1
ATOM 13105 O O . PRO B 1 425 ? -10.762 -1.952 12.856 1.00 19.36 422 PRO B O 1
ATOM 13116 N N . SER B 1 426 ? -12.139 -0.482 11.857 1.00 18.56 423 SER B N 1
ATOM 13117 C CA . SER B 1 426 ? -11.175 -0.065 10.827 1.00 19.11 423 SER B CA 1
ATOM 13118 C C . SER B 1 426 ? -10.682 -1.222 9.969 1.00 17.50 423 SER B C 1
ATOM 13119 O O . SER B 1 426 ? -9.580 -1.194 9.431 1.00 17.65 423 SER B O 1
ATOM 13127 N N . ALA B 1 427 ? -11.548 -2.200 9.715 1.00 17.29 424 ALA B N 1
ATOM 13128 C CA . ALA B 1 427 ? -11.151 -3.351 8.925 1.00 16.90 424 ALA B CA 1
ATOM 13129 C C . ALA B 1 427 ? -10.557 -2.946 7.581 1.00 16.48 424 ALA B C 1
ATOM 13130 O O . ALA B 1 427 ? -9.527 -3.478 7.162 1.00 16.79 424 ALA B O 1
ATOM 13137 N N . ALA B 1 428 ? -11.209 -2.033 6.865 1.00 16.44 425 ALA B N 1
ATOM 13138 C CA . ALA B 1 428 ? -10.738 -1.675 5.533 1.00 16.63 425 ALA B CA 1
ATOM 13139 C C . ALA B 1 428 ? -9.356 -1.028 5.561 1.00 15.95 425 ALA B C 1
ATOM 13140 O O . ALA B 1 428 ? -8.526 -1.279 4.676 1.00 16.67 425 ALA B O 1
ATOM 13147 N N . GLU B 1 429 ? -9.083 -0.202 6.570 1.00 15.68 426 GLU B N 1
ATOM 13148 C CA . GLU B 1 429 ? -7.774 0.437 6.671 1.00 16.34 426 GLU B CA 1
ATOM 13149 C C . GLU B 1 429 ? -6.679 -0.567 7.002 1.00 16.17 426 GLU B C 1
ATOM 13150 O O . GLU B 1 429 ? -5.566 -0.478 6.469 1.00 16.82 426 GLU B O 1
ATOM 13162 N N . LEU B 1 430 ? -6.974 -1.537 7.879 1.00 15.82 427 LEU B N 1
ATOM 13163 C CA . LEU B 1 430 ? -6.002 -2.576 8.189 1.00 16.13 427 LEU B CA 1
ATOM 13164 C C . LEU B 1 430 ? -5.761 -3.475 6.993 1.00 15.39 427 LEU B C 1
ATOM 13165 O O . LEU B 1 430 ? -4.620 -3.873 6.715 1.00 16.07 427 LEU B O 1
ATOM 13181 N N . VAL B 1 431 ? -6.827 -3.798 6.250 1.00 15.67 428 VAL B N 1
ATOM 13182 C CA . VAL B 1 431 ? -6.646 -4.589 5.036 1.00 15.73 428 VAL B CA 1
ATOM 13183 C C . VAL B 1 431 ? -5.811 -3.831 4.008 1.00 16.84 428 VAL B C 1
ATOM 13184 O O . VAL B 1 431 ? -4.993 -4.430 3.304 1.00 16.64 428 VAL B O 1
ATOM 13197 N N . GLN B 1 432 ? -5.978 -2.508 3.915 1.00 15.83 429 GLN B N 1
ATOM 13198 C CA . GLN B 1 432 ? -5.157 -1.744 2.982 1.00 16.78 429 GLN B CA 1
ATOM 13199 C C . GLN B 1 432 ? -3.696 -1.787 3.380 1.00 16.11 429 GLN B C 1
ATOM 13200 O O . GLN B 1 432 ? -2.825 -1.827 2.510 1.00 16.66 429 GLN B O 1
ATOM 13214 N N . GLN B 1 433 ? -3.422 -1.763 4.683 1.00 15.34 430 GLN B N 1
ATOM 13215 C CA . GLN B 1 433 ? -2.056 -1.964 5.160 1.00 15.68 430 GLN B CA 1
ATOM 13216 C C . GLN B 1 433 ? -1.498 -3.280 4.636 1.00 17.00 430 GLN B C 1
ATOM 13217 O O . GLN B 1 433 ? -0.371 -3.339 4.124 1.00 17.36 430 GLN B O 1
ATOM 13231 N N . GLY B 1 434 ? -2.285 -4.349 4.746 1.00 16.71 431 GLY B N 1
ATOM 13232 C CA . GLY B 1 434 ? -1.869 -5.631 4.227 1.00 17.99 431 GLY B CA 1
ATOM 13233 C C . GLY B 1 434 ? -1.654 -5.606 2.732 1.00 17.79 431 GLY B C 1
ATOM 13234 O O . GLY B 1 434 ? -0.691 -6.184 2.224 1.00 18.06 431 GLY B O 1
ATOM 13238 N N . ALA B 1 435 ? -2.567 -4.957 2.000 1.00 17.29 432 ALA B N 1
ATOM 13239 C CA . ALA B 1 435 ? -2.470 -4.896 0.545 1.00 16.91 432 ALA B CA 1
ATOM 13240 C C . ALA B 1 435 ? -1.201 -4.167 0.093 1.00 17.66 432 ALA B C 1
ATOM 13241 O O . ALA B 1 435 ? -0.556 -4.565 -0.884 1.00 17.96 432 ALA B O 1
ATOM 13248 N N . ILE B 1 436 ? -0.842 -3.075 0.768 1.00 16.90 433 ILE B N 1
ATOM 13249 C CA . ILE B 1 436 ? 0.383 -2.361 0.431 1.00 17.71 433 ILE B CA 1
ATOM 13250 C C . ILE B 1 436 ? 1.586 -3.276 0.644 1.00 17.71 433 ILE B C 1
ATOM 13251 O O . ILE B 1 436 ? 2.466 -3.368 -0.213 1.00 19.27 433 ILE B O 1
ATOM 13267 N N . GLY B 1 437 ? 1.616 -3.987 1.778 1.00 18.14 434 GLY B N 1
ATOM 13268 C CA . GLY B 1 437 ? 2.679 -4.958 2.002 1.00 18.44 434 GLY B CA 1
ATOM 13269 C C . GLY B 1 437 ? 2.718 -6.023 0.915 1.00 18.26 434 GLY B C 1
ATOM 13270 O O . GLY B 1 437 ? 3.776 -6.373 0.395 1.00 19.24 434 GLY B O 1
ATOM 13274 N N . MET B 1 438 ? 1.553 -6.552 0.540 1.00 18.58 435 MET B N 1
ATOM 13275 C CA . MET B 1 438 ? 1.495 -7.595 -0.480 1.00 19.17 435 MET B CA 1
ATOM 13276 C C . MET B 1 438 ? 1.955 -7.088 -1.844 1.00 19.23 435 MET B C 1
ATOM 13277 O O . MET B 1 438 ? 2.568 -7.844 -2.603 1.00 19.98 435 MET B O 1
ATOM 13291 N N . GLU B 1 439 ? 1.722 -5.821 -2.152 1.00 18.97 436 GLU B N 1
ATOM 13292 C CA . GLU B 1 439 ? 2.229 -5.259 -3.403 1.00 20.36 436 GLU B CA 1
ATOM 13293 C C . GLU B 1 439 ? 3.743 -5.382 -3.494 1.00 19.77 436 GLU B C 1
ATOM 13294 O O . GLU B 1 439 ? 4.283 -5.574 -4.590 1.00 21.59 436 GLU B O 1
ATOM 13306 N N . PHE B 1 440 ? 4.425 -5.267 -2.355 1.00 19.22 437 PHE B N 1
ATOM 13307 C CA . PHE B 1 440 ? 5.878 -5.386 -2.276 1.00 19.76 437 PHE B CA 1
ATOM 13308 C C . PHE B 1 440 ? 6.346 -6.802 -1.958 1.00 21.21 437 PHE B C 1
ATOM 13309 O O . PHE B 1 440 ? 7.543 -7.019 -1.759 1.00 21.91 437 PHE B O 1
ATOM 13326 N N . GLY B 1 441 ? 5.454 -7.776 -1.932 1.00 20.90 438 GLY B N 1
ATOM 13327 C CA . GLY B 1 441 ? 5.857 -9.139 -1.668 1.00 21.64 438 GLY B CA 1
ATOM 13328 C C . GLY B 1 441 ? 6.133 -9.453 -0.222 1.00 21.82 438 GLY B C 1
ATOM 13329 O O . GLY B 1 441 ? 6.914 -10.373 0.060 1.00 22.46 438 GLY B O 1
ATOM 13333 N N . THR B 1 442 ? 5.474 -8.751 0.706 1.00 20.01 439 THR B N 1
ATOM 13334 C CA . THR B 1 442 ? 5.797 -8.894 2.109 1.00 20.14 439 THR B CA 1
ATOM 13335 C C . THR B 1 442 ? 5.678 -10.340 2.572 1.00 20.11 439 THR B C 1
ATOM 13336 O O . THR B 1 442 ? 4.777 -11.077 2.164 1.00 20.48 439 THR B O 1
ATOM 13347 N N . SER B 1 443 ? 6.584 -10.728 3.465 1.00 20.65 440 SER B N 1
ATOM 13348 C CA . SER B 1 443 ? 6.403 -11.912 4.289 1.00 20.04 440 SER B CA 1
ATOM 13349 C C . SER B 1 443 ? 5.666 -11.533 5.584 1.00 20.19 440 SER B C 1
ATOM 13350 O O . SER B 1 443 ? 5.486 -10.359 5.907 1.00 19.95 440 SER B O 1
ATOM 13358 N N . ALA B 1 444 ? 5.229 -12.548 6.327 1.00 20.50 441 ALA B N 1
ATOM 13359 C CA . ALA B 1 444 ? 4.664 -12.293 7.653 1.00 20.51 441 ALA B CA 1
ATOM 13360 C C . ALA B 1 444 ? 5.723 -11.733 8.581 1.00 20.28 441 ALA B C 1
ATOM 13361 O O . ALA B 1 444 ? 5.462 -10.789 9.336 1.00 21.14 441 ALA B O 1
ATOM 13368 N N . GLU B 1 445 ? 6.938 -12.278 8.510 1.00 21.09 442 GLU B N 1
ATOM 13369 C CA . GLU B 1 445 ? 8.037 -11.783 9.334 1.00 22.92 442 GLU B CA 1
ATOM 13370 C C . GLU B 1 445 ? 8.352 -10.316 9.008 1.00 22.94 442 GLU B C 1
ATOM 13371 O O . GLU B 1 445 ? 8.655 -9.534 9.917 1.00 23.88 442 GLU B O 1
ATOM 13383 N N . ASP B 1 446 ? 8.263 -9.908 7.727 1.00 21.52 443 ASP B N 1
ATOM 13384 C CA . ASP B 1 446 ? 8.494 -8.502 7.390 1.00 21.21 443 ASP B CA 1
ATOM 13385 C C . ASP B 1 446 ? 7.541 -7.592 8.174 1.00 20.30 443 ASP B C 1
ATOM 13386 O O . ASP B 1 446 ? 7.943 -6.555 8.707 1.00 21.00 443 ASP B O 1
ATOM 13395 N N . LEU B 1 447 ? 6.244 -7.913 8.156 1.00 19.47 444 LEU B N 1
ATOM 13396 C CA . LEU B 1 447 ? 5.288 -7.099 8.900 1.00 19.48 444 LEU B CA 1
ATOM 13397 C C . LEU B 1 447 ? 5.600 -7.132 10.390 1.00 19.77 444 LEU B C 1
ATOM 13398 O O . LEU B 1 447 ? 5.515 -6.103 11.088 1.00 21.00 444 LEU B O 1
ATOM 13414 N N . GLY B 1 448 ? 6.020 -8.296 10.889 1.00 19.86 445 GLY B N 1
ATOM 13415 C CA . GLY B 1 448 ? 6.330 -8.416 12.307 1.00 21.26 445 GLY B CA 1
ATOM 13416 C C . GLY B 1 448 ? 7.489 -7.545 12.734 1.00 21.13 445 GLY B C 1
ATOM 13417 O O . GLY B 1 448 ? 7.551 -7.087 13.889 1.00 22.68 445 GLY B O 1
ATOM 13421 N N . MET B 1 449 ? 8.434 -7.307 11.833 1.00 22.85 446 MET B N 1
ATOM 13422 C CA A MET B 1 449 ? 9.639 -6.558 12.158 0.52 24.32 446 MET B CA 1
ATOM 13423 C CA B MET B 1 449 ? 9.627 -6.552 12.189 0.48 24.58 446 MET B CA 1
ATOM 13424 C C . MET B 1 449 ? 9.464 -5.046 12.011 1.00 24.97 446 MET B C 1
ATOM 13425 O O . MET B 1 449 ? 10.421 -4.303 12.197 1.00 28.69 446 MET B O 1
ATOM 13451 N N . MET B 1 450 ? 8.263 -4.564 11.786 1.00 22.71 447 MET B N 1
ATOM 13452 C CA . MET B 1 450 ? 8.018 -3.136 11.649 1.00 21.64 447 MET B CA 1
ATOM 13453 C C . MET B 1 450 ? 7.537 -2.549 12.967 1.00 21.08 447 MET B C 1
ATOM 13454 O O . MET B 1 450 ? 6.966 -3.247 13.804 1.00 22.21 447 MET B O 1
ATOM 13468 N N . VAL B 1 451 ? 7.745 -1.250 13.128 1.00 20.48 448 VAL B N 1
ATOM 13469 C CA . VAL B 1 451 ? 7.264 -0.528 14.294 1.00 19.35 448 VAL B CA 1
ATOM 13470 C C . VAL B 1 451 ? 5.841 -0.050 14.015 1.00 19.02 448 VAL B C 1
ATOM 13471 O O . VAL B 1 451 ? 5.615 0.778 13.131 1.00 20.29 448 VAL B O 1
ATOM 13484 N N . PHE B 1 452 ? 4.891 -0.561 14.784 1.00 18.07 449 PHE B N 1
ATOM 13485 C CA . PHE B 1 452 ? 3.481 -0.158 14.712 1.00 17.60 449 PHE B CA 1
ATOM 13486 C C . PHE B 1 452 ? 3.163 0.708 15.917 1.00 18.43 449 PHE B C 1
ATOM 13487 O O . PHE B 1 452 ? 3.522 0.365 17.057 1.00 19.11 449 PHE B O 1
ATOM 13504 N N . SER B 1 453 ? 2.549 1.851 15.679 1.00 18.21 450 SER B N 1
ATOM 13505 C CA . SER B 1 453 ? 2.234 2.777 16.766 1.00 18.73 450 SER B CA 1
ATOM 13506 C C . SER B 1 453 ? 1.335 2.136 17.817 1.00 18.69 450 SER B C 1
ATOM 13507 O O . SER B 1 453 ? 0.415 1.365 17.504 1.00 18.57 450 SER B O 1
ATOM 13515 N N . HIS B 1 454 ? 1.584 2.477 19.077 1.00 19.40 451 HIS B N 1
ATOM 13516 C CA . HIS B 1 454 ? 0.750 2.039 20.159 1.00 18.95 451 HIS B CA 1
ATOM 13517 C C . HIS B 1 454 ? 0.178 3.248 20.894 1.00 19.75 451 HIS B C 1
ATOM 13518 O O . HIS B 1 454 ? 0.919 4.179 21.196 1.00 21.09 451 HIS B O 1
ATOM 13532 N N . PRO B 1 455 ? -1.116 3.248 21.255 1.00 19.15 452 PRO B N 1
ATOM 13533 C CA . PRO B 1 455 ? -2.107 2.211 20.970 1.00 18.89 452 PRO B CA 1
ATOM 13534 C C . PRO B 1 455 ? -2.829 2.539 19.661 1.00 17.46 452 PRO B C 1
ATOM 13535 O O . PRO B 1 455 ? -3.306 3.644 19.480 1.00 18.73 452 PRO B O 1
ATOM 13546 N N . THR B 1 456 ? -2.868 1.581 18.753 1.00 17.42 453 THR B N 1
ATOM 13547 C CA . THR B 1 456 ? -3.656 1.738 17.534 1.00 17.58 453 THR B CA 1
ATOM 13548 C C . THR B 1 456 ? -4.278 0.416 17.164 1.00 16.52 453 THR B C 1
ATOM 13549 O O . THR B 1 456 ? -3.784 -0.655 17.506 1.00 17.58 453 THR B O 1
ATOM 13560 N N . LEU B 1 457 ? -5.371 0.516 16.404 1.00 16.57 454 LEU B N 1
ATOM 13561 C CA . LEU B 1 457 ? -6.000 -0.690 15.875 1.00 17.53 454 LEU B CA 1
ATOM 13562 C C . LEU B 1 457 ? -5.040 -1.461 14.959 1.00 17.65 454 LEU B C 1
ATOM 13563 O O . LEU B 1 457 ? -5.105 -2.684 14.892 1.00 17.83 454 LEU B O 1
ATOM 13579 N N . SER B 1 458 ? -4.143 -0.758 14.271 1.00 16.64 455 SER B N 1
ATOM 13580 C CA . SER B 1 458 ? -3.162 -1.389 13.396 1.00 17.38 455 SER B CA 1
ATOM 13581 C C . SER B 1 458 ? -2.346 -2.449 14.108 1.00 17.50 455 SER B C 1
ATOM 13582 O O . SER B 1 458 ? -1.840 -3.377 13.474 1.00 18.02 455 SER B O 1
ATOM 13590 N N . GLU B 1 459 ? -2.130 -2.289 15.420 1.00 16.63 456 GLU B N 1
ATOM 13591 C CA . GLU B 1 459 ? -1.351 -3.280 16.145 1.00 17.80 456 GLU B CA 1
ATOM 13592 C C . GLU B 1 459 ? -1.947 -4.673 16.027 1.00 17.41 456 GLU B C 1
ATOM 13593 O O . GLU B 1 459 ? -1.216 -5.659 16.153 1.00 18.34 456 GLU B O 1
ATOM 13605 N N . ALA B 1 460 ? -3.270 -4.792 15.821 1.00 18.01 457 ALA B N 1
ATOM 13606 C CA . ALA B 1 460 ? -3.842 -6.118 15.649 1.00 18.27 457 ALA B CA 1
ATOM 13607 C C . ALA B 1 460 ? -3.301 -6.811 14.400 1.00 17.99 457 ALA B C 1
ATOM 13608 O O . ALA B 1 460 ? -3.133 -8.033 14.403 1.00 18.67 457 ALA B O 1
ATOM 13615 N N . LEU B 1 461 ? -3.030 -6.054 13.330 1.00 16.87 458 LEU B N 1
ATOM 13616 C CA . LEU B 1 461 ? -2.377 -6.646 12.158 1.00 17.62 458 LEU B CA 1
ATOM 13617 C C . LEU B 1 461 ? -0.940 -7.062 12.475 1.00 17.45 458 LEU B C 1
ATOM 13618 O O . LEU B 1 461 ? -0.495 -8.155 12.096 1.00 18.13 458 LEU B O 1
ATOM 13634 N N . HIS B 1 462 ? -0.211 -6.208 13.194 1.00 16.90 459 HIS B N 1
ATOM 13635 C CA . HIS B 1 462 ? 1.143 -6.544 13.609 1.00 17.87 459 HIS B CA 1
ATOM 13636 C C . HIS B 1 462 ? 1.166 -7.852 14.392 1.00 18.49 459 HIS B C 1
ATOM 13637 O O . HIS B 1 462 ? 1.965 -8.754 14.095 1.00 18.74 459 HIS B O 1
ATOM 13652 N N . GLU B 1 463 ? 0.293 -7.973 15.403 1.00 18.27 460 GLU B N 1
ATOM 13653 C CA . GLU B 1 463 ? 0.262 -9.189 16.222 1.00 18.91 460 GLU B CA 1
ATOM 13654 C C . GLU B 1 463 ? -0.149 -10.413 15.408 1.00 19.07 460 GLU B C 1
ATOM 13655 O O . GLU B 1 463 ? 0.394 -11.504 15.610 1.00 19.30 460 GLU B O 1
ATOM 13667 N N . ALA B 1 464 ? -1.139 -10.273 14.518 1.00 18.19 461 ALA B N 1
ATOM 13668 C CA . ALA B 1 464 ? -1.527 -11.412 13.702 1.00 17.76 461 ALA B CA 1
ATOM 13669 C C . ALA B 1 464 ? -0.377 -11.869 12.818 1.00 18.28 461 ALA B C 1
ATOM 13670 O O . ALA B 1 464 ? -0.157 -13.080 12.642 1.00 18.86 461 ALA B O 1
ATOM 13677 N N . ALA B 1 465 ? 0.390 -10.923 12.266 1.00 18.26 462 ALA B N 1
ATOM 13678 C CA . ALA B 1 465 ? 1.545 -11.312 11.461 1.00 18.58 462 ALA B CA 1
ATOM 13679 C C . ALA B 1 465 ? 2.580 -12.058 12.303 1.00 19.30 462 ALA B C 1
ATOM 13680 O O . ALA B 1 465 ? 3.160 -13.047 11.843 1.00 20.43 462 ALA B O 1
ATOM 13687 N N . LEU B 1 466 ? 2.826 -11.604 13.539 1.00 19.71 463 LEU B N 1
ATOM 13688 C CA . LEU B 1 466 ? 3.745 -12.324 14.423 1.00 20.30 463 LEU B CA 1
ATOM 13689 C C . LEU B 1 466 ? 3.213 -13.713 14.742 1.00 20.90 463 LEU B C 1
ATOM 13690 O O . LEU B 1 466 ? 3.993 -14.672 14.884 1.00 22.28 463 LEU B O 1
ATOM 13706 N N . ALA B 1 467 ? 1.893 -13.823 14.928 1.00 20.38 464 ALA B N 1
ATOM 13707 C CA . ALA B 1 467 ? 1.292 -15.099 15.283 1.00 20.79 464 ALA B CA 1
ATOM 13708 C C . ALA B 1 467 ? 1.446 -16.137 14.184 1.00 20.79 464 ALA B C 1
ATOM 13709 O O . ALA B 1 467 ? 1.415 -17.338 14.466 1.00 22.91 464 ALA B O 1
ATOM 13716 N N . VAL B 1 468 ? 1.578 -15.709 12.934 1.00 20.93 465 VAL B N 1
ATOM 13717 C CA . VAL B 1 468 ? 1.808 -16.647 11.829 1.00 21.56 465 VAL B CA 1
ATOM 13718 C C . VAL B 1 468 ? 2.946 -17.589 12.167 1.00 23.18 465 VAL B C 1
ATOM 13719 O O . VAL B 1 468 ? 2.886 -18.790 11.891 1.00 24.49 465 VAL B O 1
ATOM 13732 N N . ASN B 1 469 ? 4.015 -17.047 12.742 1.00 22.92 466 ASN B N 1
ATOM 13733 C CA . ASN B 1 469 ? 5.222 -17.796 13.067 1.00 24.45 466 ASN B CA 1
ATOM 13734 C C . ASN B 1 469 ? 5.373 -18.031 14.555 1.00 27.05 466 ASN B C 1
ATOM 13735 O O . ASN B 1 469 ? 6.477 -18.337 15.020 1.00 28.18 466 ASN B O 1
ATOM 13746 N N . GLY B 1 470 ? 4.270 -17.950 15.298 1.00 27.93 467 GLY B N 1
ATOM 13747 C CA . GLY B 1 470 ? 4.223 -18.404 16.671 1.00 28.88 467 GLY B CA 1
ATOM 13748 C C . GLY B 1 470 ? 4.830 -17.484 17.696 1.00 31.28 467 GLY B C 1
ATOM 13749 O O . GLY B 1 470 ? 5.233 -17.957 18.763 1.00 34.20 467 GLY B O 1
ATOM 13753 N N . HIS B 1 471 ? 4.937 -16.186 17.423 1.00 29.71 468 HIS B N 1
ATOM 13754 C CA . HIS B 1 471 ? 5.554 -15.316 18.416 1.00 31.40 468 HIS B CA 1
ATOM 13755 C C . HIS B 1 471 ? 4.856 -13.963 18.553 1.00 28.38 468 HIS B C 1
ATOM 13756 O O . HIS B 1 471 ? 5.508 -12.921 18.702 1.00 28.78 468 HIS B O 1
ATOM 13770 N N . ALA B 1 472 ? 3.526 -13.955 18.514 1.00 28.00 469 ALA B N 1
ATOM 13771 C CA . ALA B 1 472 ? 2.804 -12.788 18.993 1.00 26.84 469 ALA B CA 1
ATOM 13772 C C . ALA B 1 472 ? 3.157 -12.570 20.465 1.00 25.89 469 ALA B C 1
ATOM 13773 O O . ALA B 1 472 ? 3.453 -13.516 21.193 1.00 26.69 469 ALA B O 1
ATOM 13780 N N . ILE B 1 473 ? 3.199 -11.302 20.882 1.00 25.05 470 ILE B N 1
ATOM 13781 C CA . ILE B 1 473 ? 3.496 -10.975 22.274 1.00 24.44 470 ILE B CA 1
ATOM 13782 C C . ILE B 1 473 ? 2.252 -11.064 23.138 1.00 25.17 470 ILE B C 1
ATOM 13783 O O . ILE B 1 473 ? 2.310 -11.542 24.283 1.00 25.61 470 ILE B O 1
ATOM 13799 N N . HIS B 1 474 ? 1.110 -10.600 22.616 1.00 25.09 471 HIS B N 1
ATOM 13800 C CA . HIS B 1 474 ? -0.039 -10.294 23.451 1.00 26.48 471 HIS B CA 1
ATOM 13801 C C . HIS B 1 474 ? -1.148 -11.333 23.391 1.00 28.79 471 HIS B C 1
ATOM 13802 O O . HIS B 1 474 ? -2.249 -11.089 23.909 1.00 31.36 471 HIS B O 1
ATOM 13816 N N . ILE B 1 475 ? -0.885 -12.502 22.830 1.00 30.33 472 ILE B N 1
ATOM 13817 C CA . ILE B 1 475 ? -1.787 -13.635 22.991 1.00 33.53 472 ILE B CA 1
ATOM 13818 C C . ILE B 1 475 ? -0.923 -14.879 23.036 1.00 36.95 472 ILE B C 1
ATOM 13819 O O . ILE B 1 475 ? 0.222 -14.873 22.587 1.00 38.66 472 ILE B O 1
ATOM 13835 N N . ALA B 1 476 ? -1.463 -15.940 23.628 1.00 38.30 473 ALA B N 1
ATOM 13836 C CA . ALA B 1 476 ? -0.802 -17.236 23.565 1.00 40.70 473 ALA B CA 1
ATOM 13837 C C . ALA B 1 476 ? -0.654 -17.672 22.115 1.00 41.72 473 ALA B C 1
ATOM 13838 O O . ALA B 1 476 ? -1.502 -17.385 21.266 1.00 42.25 473 ALA B O 1
ATOM 13845 N N . ASN B 1 477 ? 0.445 -18.363 21.831 1.00 41.05 474 ASN B N 1
ATOM 13846 C CA . ASN B 1 477 ? 0.759 -18.785 20.468 1.00 41.03 474 ASN B CA 1
ATOM 13847 C C . ASN B 1 477 ? 0.498 -20.263 20.180 1.00 42.97 474 ASN B C 1
ATOM 13848 O O . ASN B 1 477 ? 0.377 -21.056 21.099 1.00 45.03 474 ASN B O 1
ATOM 13859 N N . GLN C 1 6 ? -33.466 20.083 29.294 1.00 46.03 3 GLN C N 1
ATOM 13860 C CA . GLN C 1 6 ? -34.263 19.203 30.163 1.00 43.79 3 GLN C CA 1
ATOM 13861 C C . GLN C 1 6 ? -33.588 18.860 31.531 1.00 42.29 3 GLN C C 1
ATOM 13862 O O . GLN C 1 6 ? -34.306 18.670 32.534 1.00 42.43 3 GLN C O 1
ATOM 13876 N N . LYS C 1 7 ? -32.260 18.691 31.559 1.00 37.80 4 LYS C N 1
ATOM 13877 C CA . LYS C 1 7 ? -31.524 18.447 32.811 1.00 33.15 4 LYS C CA 1
ATOM 13878 C C . LYS C 1 7 ? -30.803 19.714 33.213 1.00 31.67 4 LYS C C 1
ATOM 13879 O O . LYS C 1 7 ? -30.013 20.258 32.436 1.00 37.34 4 LYS C O 1
ATOM 13883 N N . PHE C 1 8 ? -30.944 20.083 34.471 1.00 26.65 5 PHE C N 1
ATOM 13884 C CA . PHE C 1 8 ? -30.314 21.291 34.987 1.00 25.66 5 PHE C CA 1
ATOM 13885 C C . PHE C 1 8 ? -29.351 20.983 36.119 1.00 25.75 5 PHE C C 1
ATOM 13886 O O . PHE C 1 8 ? -29.561 20.062 36.917 1.00 27.11 5 PHE C O 1
ATOM 13903 N N . ASP C 1 9 ? -28.297 21.794 36.196 1.00 26.02 6 ASP C N 1
ATOM 13904 C CA . ASP C 1 9 ? -27.413 21.717 37.350 1.00 26.64 6 ASP C CA 1
ATOM 13905 C C . ASP C 1 9 ? -28.122 22.227 38.588 1.00 23.53 6 ASP C C 1
ATOM 13906 O O . ASP C 1 9 ? -27.902 21.706 39.688 1.00 24.37 6 ASP C O 1
ATOM 13915 N N . VAL C 1 10 ? -28.937 23.266 38.432 1.00 24.33 7 VAL C N 1
ATOM 13916 C CA . VAL C 1 10 ? -29.649 23.893 39.537 1.00 22.65 7 VAL C CA 1
ATOM 13917 C C . VAL C 1 10 ? -31.066 24.201 39.084 1.00 22.91 7 VAL C C 1
ATOM 13918 O O . VAL C 1 10 ? -31.261 24.837 38.047 1.00 21.74 7 VAL C O 1
ATOM 13931 N N . VAL C 1 11 ? -32.040 23.766 39.875 1.00 20.63 8 VAL C N 1
ATOM 13932 C CA . VAL C 1 11 ? -33.444 24.163 39.708 1.00 20.16 8 VAL C CA 1
ATOM 13933 C C . VAL C 1 11 ? -33.851 24.919 40.959 1.00 18.78 8 VAL C C 1
ATOM 13934 O O . VAL C 1 11 ? -33.753 24.384 42.075 1.00 20.12 8 VAL C O 1
ATOM 13947 N N . VAL C 1 12 ? -34.281 26.159 40.769 1.00 19.49 9 VAL C N 1
ATOM 13948 C CA . VAL C 1 12 ? -34.704 27.062 41.844 1.00 18.28 9 VAL C CA 1
ATOM 13949 C C . VAL C 1 12 ? -36.229 27.146 41.828 1.00 18.36 9 VAL C C 1
ATOM 13950 O O . VAL C 1 12 ? -36.841 27.417 40.786 1.00 18.92 9 VAL C O 1
ATOM 13963 N N . ILE C 1 13 ? -36.835 26.897 42.970 1.00 17.42 10 ILE C N 1
ATOM 13964 C CA . ILE C 1 13 ? -38.280 27.043 43.142 1.00 17.17 10 ILE C CA 1
ATOM 13965 C C . ILE C 1 13 ? -38.520 28.380 43.835 1.00 16.76 10 ILE C C 1
ATOM 13966 O O . ILE C 1 13 ? -38.222 28.542 45.031 1.00 17.42 10 ILE C O 1
ATOM 13982 N N . GLY C 1 14 ? -39.049 29.340 43.099 1.00 16.68 11 GLY C N 1
ATOM 13983 C CA . GLY C 1 14 ? -39.350 30.677 43.597 1.00 16.46 11 GLY C CA 1
ATOM 13984 C C . GLY C 1 14 ? -38.401 31.712 43.020 1.00 16.83 11 GLY C C 1
ATOM 13985 O O . GLY C 1 14 ? -37.202 31.479 42.927 1.00 17.16 11 GLY C O 1
ATOM 13989 N N . ALA C 1 15 ? -38.925 32.898 42.725 1.00 16.15 12 ALA C N 1
ATOM 13990 C CA . ALA C 1 15 ? -38.166 33.994 42.137 1.00 16.72 12 ALA C CA 1
ATOM 13991 C C . ALA C 1 15 ? -38.235 35.256 42.984 1.00 16.24 12 ALA C C 1
ATOM 13992 O O . ALA C 1 15 ? -38.158 36.365 42.449 1.00 17.15 12 ALA C O 1
ATOM 13999 N N . GLY C 1 16 ? -38.326 35.112 44.301 1.00 16.19 13 GLY C N 1
ATOM 14000 C CA . GLY C 1 16 ? -38.093 36.233 45.186 1.00 16.31 13 GLY C CA 1
ATOM 14001 C C . GLY C 1 16 ? -36.620 36.513 45.361 1.00 15.95 13 GLY C C 1
ATOM 14002 O O . GLY C 1 16 ? -35.770 35.924 44.691 1.00 16.79 13 GLY C O 1
ATOM 14006 N N . PRO C 1 17 ? -36.286 37.434 46.258 1.00 15.11 14 PRO C N 1
ATOM 14007 C CA . PRO C 1 17 ? -34.866 37.784 46.468 1.00 16.99 14 PRO C CA 1
ATOM 14008 C C . PRO C 1 17 ? -33.964 36.590 46.709 1.00 16.99 14 PRO C C 1
ATOM 14009 O O . PRO C 1 17 ? -32.820 36.583 46.240 1.00 18.45 14 PRO C O 1
ATOM 14020 N N . GLY C 1 18 ? -34.434 35.562 47.394 1.00 16.77 15 GLY C N 1
ATOM 14021 C CA . GLY C 1 18 ? -33.603 34.373 47.550 1.00 16.97 15 GLY C CA 1
ATOM 14022 C C . GLY C 1 18 ? -33.415 33.657 46.229 1.00 16.97 15 GLY C C 1
ATOM 14023 O O . GLY C 1 18 ? -32.288 33.473 45.751 1.00 17.26 15 GLY C O 1
ATOM 14027 N N . GLY C 1 19 ? -34.534 33.256 45.593 1.00 17.68 16 GLY C N 1
ATOM 14028 C CA . GLY C 1 19 ? -34.449 32.422 44.400 1.00 17.13 16 GLY C CA 1
ATOM 14029 C C . GLY C 1 19 ? -33.852 33.124 43.209 1.00 17.71 16 GLY C C 1
ATOM 14030 O O . GLY C 1 19 ? -33.063 32.527 42.475 1.00 17.61 16 GLY C O 1
ATOM 14034 N N . TYR C 1 20 ? -34.251 34.378 42.947 1.00 18.21 17 TYR C N 1
ATOM 14035 C CA . TYR C 1 20 ? -33.776 34.999 41.718 1.00 18.66 17 TYR C CA 1
ATOM 14036 C C . TYR C 1 20 ? -32.308 35.356 41.821 1.00 18.25 17 TYR C C 1
ATOM 14037 O O . TYR C 1 20 ? -31.557 35.201 40.858 1.00 19.63 17 TYR C O 1
ATOM 14055 N N . VAL C 1 21 ? -31.850 35.773 42.994 1.00 19.43 18 VAL C N 1
ATOM 14056 C CA . VAL C 1 21 ? -30.412 36.020 43.150 1.00 19.65 18 VAL C CA 1
ATOM 14057 C C . VAL C 1 21 ? -29.640 34.700 43.143 1.00 20.01 18 VAL C C 1
ATOM 14058 O O . VAL C 1 21 ? -28.561 34.595 42.529 1.00 20.03 18 VAL C O 1
ATOM 14071 N N . ALA C 1 22 ? -30.168 33.659 43.796 1.00 19.09 19 ALA C N 1
ATOM 14072 C CA . ALA C 1 22 ? -29.526 32.349 43.686 1.00 19.42 19 ALA C CA 1
ATOM 14073 C C . ALA C 1 22 ? -29.378 31.917 42.239 1.00 19.48 19 ALA C C 1
ATOM 14074 O O . ALA C 1 22 ? -28.317 31.412 41.829 1.00 20.85 19 ALA C O 1
ATOM 14081 N N . ALA C 1 23 ? -30.433 32.117 41.430 1.00 20.84 20 ALA C N 1
ATOM 14082 C CA . ALA C 1 23 ? -30.388 31.681 40.040 1.00 20.70 20 ALA C CA 1
ATOM 14083 C C . ALA C 1 23 ? -29.323 32.445 39.261 1.00 19.99 20 ALA C C 1
ATOM 14084 O O . ALA C 1 23 ? -28.555 31.845 38.498 1.00 20.43 20 ALA C O 1
ATOM 14091 N N . ILE C 1 24 ? -29.266 33.772 39.437 1.00 19.90 21 ILE C N 1
ATOM 14092 C CA . ILE C 1 24 ? -28.274 34.592 38.740 1.00 21.12 21 ILE C CA 1
ATOM 14093 C C . ILE C 1 24 ? -26.870 34.196 39.175 1.00 21.33 21 ILE C C 1
ATOM 14094 O O . ILE C 1 24 ? -25.974 33.998 38.342 1.00 23.95 21 ILE C O 1
ATOM 14110 N N . ARG C 1 25 ? -26.651 34.014 40.475 1.00 23.03 22 ARG C N 1
ATOM 14111 C CA . ARG C 1 25 ? -25.308 33.633 40.919 1.00 22.72 22 ARG C CA 1
ATOM 14112 C C . ARG C 1 25 ? -24.916 32.258 40.391 1.00 22.01 22 ARG C C 1
ATOM 14113 O O . ARG C 1 25 ? -23.769 32.044 39.973 1.00 23.42 22 ARG C O 1
ATOM 14134 N N . ALA C 1 26 ? -25.847 31.300 40.416 1.00 20.17 23 ALA C N 1
ATOM 14135 C CA . ALA C 1 26 ? -25.532 29.990 39.863 1.00 21.11 23 ALA C CA 1
ATOM 14136 C C . ALA C 1 26 ? -25.135 30.096 38.399 1.00 21.82 23 ALA C C 1
ATOM 14137 O O . ALA C 1 26 ? -24.175 29.456 37.963 1.00 21.67 23 ALA C O 1
ATOM 14144 N N . ALA C 1 27 ? -25.868 30.898 37.622 1.00 19.94 24 ALA C N 1
ATOM 14145 C CA . ALA C 1 27 ? -25.533 31.061 36.214 1.00 23.36 24 ALA C CA 1
ATOM 14146 C C . ALA C 1 27 ? -24.171 31.690 36.054 1.00 22.81 24 ALA C C 1
ATOM 14147 O O . ALA C 1 27 ? -23.382 31.271 35.200 1.00 23.52 24 ALA C O 1
ATOM 14154 N N . GLN C 1 28 ? -23.837 32.663 36.899 1.00 22.98 25 GLN C N 1
ATOM 14155 C CA . GLN C 1 28 ? -22.506 33.254 36.833 1.00 23.94 25 GLN C CA 1
ATOM 14156 C C . GLN C 1 28 ? -21.408 32.235 37.093 1.00 25.22 25 GLN C C 1
ATOM 14157 O O . GLN C 1 28 ? -20.299 32.366 36.557 1.00 25.93 25 GLN C O 1
ATOM 14171 N N . LEU C 1 29 ? -21.672 31.256 37.959 1.00 23.90 26 LEU C N 1
ATOM 14172 C CA . LEU C 1 29 ? -20.700 30.227 38.267 1.00 24.84 26 LEU C CA 1
ATOM 14173 C C . LEU C 1 29 ? -20.639 29.161 37.184 1.00 26.10 26 LEU C C 1
ATOM 14174 O O . LEU C 1 29 ? -19.908 28.182 37.340 1.00 27.93 26 LEU C O 1
ATOM 14190 N N . GLY C 1 30 ? -21.403 29.325 36.094 1.00 25.73 27 GLY C N 1
ATOM 14191 C CA . GLY C 1 30 ? -21.372 28.387 34.995 1.00 26.23 27 GLY C CA 1
ATOM 14192 C C . GLY C 1 30 ? -22.332 27.246 35.119 1.00 25.53 27 GLY C C 1
ATOM 14193 O O . GLY C 1 30 ? -22.257 26.320 34.313 1.00 28.26 27 GLY C O 1
ATOM 14197 N N . LEU C 1 31 ? -23.256 27.303 36.071 1.00 25.19 28 LEU C N 1
ATOM 14198 C CA . LEU C 1 31 ? -24.215 26.234 36.293 1.00 25.45 28 LEU C CA 1
ATOM 14199 C C . LEU C 1 31 ? -25.448 26.451 35.417 1.00 25.64 28 LEU C C 1
ATOM 14200 O O . LEU C 1 31 ? -25.968 27.570 35.327 1.00 27.48 28 LEU C O 1
ATOM 14216 N N . LYS C 1 32 ? -25.915 25.362 34.782 1.00 25.51 29 LYS C N 1
ATOM 14217 C CA . LYS C 1 32 ? -27.130 25.364 33.963 1.00 24.37 29 LYS C CA 1
ATOM 14218 C C . LYS C 1 32 ? -28.329 25.466 34.892 1.00 24.55 29 LYS C C 1
ATOM 14219 O O . LYS C 1 32 ? -28.581 24.551 35.690 1.00 24.50 29 LYS C O 1
ATOM 14223 N N . THR C 1 33 ? -29.037 26.597 34.831 1.00 23.86 30 THR C N 1
ATOM 14224 C CA . THR C 1 33 ? -29.975 26.969 35.880 1.00 22.16 30 THR C CA 1
ATOM 14225 C C . THR C 1 33 ? -31.390 27.259 35.371 1.00 22.99 30 THR C C 1
ATOM 14226 O O . THR C 1 33 ? -31.583 27.960 34.372 1.00 24.19 30 THR C O 1
ATOM 14237 N N . ALA C 1 34 ? -32.370 26.729 36.089 1.00 22.58 31 ALA C N 1
ATOM 14238 C CA . ALA C 1 34 ? -33.792 27.016 35.878 1.00 22.04 31 ALA C CA 1
ATOM 14239 C C . ALA C 1 34 ? -34.379 27.669 37.122 1.00 20.73 31 ALA C C 1
ATOM 14240 O O . ALA C 1 34 ? -33.980 27.366 38.251 1.00 21.57 31 ALA C O 1
ATOM 14247 N N . CYS C 1 35 ? -35.373 28.528 36.907 1.00 21.05 32 CYS C N 1
ATOM 14248 C CA . CYS C 1 35 ? -36.095 29.157 38.008 1.00 19.35 32 CYS C CA 1
ATOM 14249 C C . CYS C 1 35 ? -37.595 29.097 37.733 1.00 19.62 32 CYS C C 1
ATOM 14250 O O . CYS C 1 35 ? -38.060 29.560 36.680 1.00 19.86 32 CYS C O 1
ATOM 14258 N N . ILE C 1 36 ? -38.338 28.537 38.676 1.00 18.74 33 ILE C N 1
ATOM 14259 C CA . ILE C 1 36 ? -39.792 28.317 38.551 1.00 18.49 33 ILE C CA 1
ATOM 14260 C C . ILE C 1 36 ? -40.519 29.346 39.403 1.00 18.15 33 ILE C C 1
ATOM 14261 O O . ILE C 1 36 ? -40.181 29.547 40.571 1.00 18.90 33 ILE C O 1
ATOM 14277 N N . GLU C 1 37 ? -41.539 29.990 38.848 1.00 18.00 34 GLU C N 1
ATOM 14278 C CA . GLU C 1 37 ? -42.345 30.940 39.604 1.00 17.24 34 GLU C CA 1
ATOM 14279 C C . GLU C 1 37 ? -43.791 30.865 39.127 1.00 19.53 34 GLU C C 1
ATOM 14280 O O . GLU C 1 37 ? -44.046 30.686 37.930 1.00 20.09 34 GLU C O 1
ATOM 14292 N N . LYS C 1 38 ? -44.716 31.025 40.081 1.00 20.70 35 LYS C N 1
ATOM 14293 C CA . LYS C 1 38 ? -46.163 30.924 39.837 1.00 22.07 35 LYS C CA 1
ATOM 14294 C C . LYS C 1 38 ? -46.933 32.226 40.031 1.00 22.13 35 LYS C C 1
ATOM 14295 O O . LYS C 1 38 ? -48.102 32.295 39.617 1.00 24.18 35 LYS C O 1
ATOM 14314 N N . TYR C 1 39 ? -46.351 33.238 40.669 1.00 20.86 36 TYR C N 1
ATOM 14315 C CA . TYR C 1 39 ? -47.110 34.414 41.075 1.00 21.36 36 TYR C CA 1
ATOM 14316 C C . TYR C 1 39 ? -47.566 35.250 39.884 1.00 22.48 36 TYR C C 1
ATOM 14317 O O . TYR C 1 39 ? -46.753 35.628 39.038 1.00 22.87 36 TYR C O 1
ATOM 14335 N N . ILE C 1 40 ? -48.854 35.587 39.854 1.00 24.14 37 ILE C N 1
ATOM 14336 C CA . ILE C 1 40 ? -49.438 36.428 38.815 1.00 25.43 37 ILE C CA 1
ATOM 14337 C C . ILE C 1 40 ? -49.481 37.876 39.290 1.00 26.89 37 ILE C C 1
ATOM 14338 O O . ILE C 1 40 ? -50.175 38.198 40.263 1.00 27.94 37 ILE C O 1
ATOM 14354 N N . GLY C 1 41 ? -48.796 38.754 38.558 1.00 26.88 38 GLY C N 1
ATOM 14355 C CA . GLY C 1 41 ? -48.768 40.181 38.844 1.00 27.44 38 GLY C CA 1
ATOM 14356 C C . GLY C 1 41 ? -49.965 40.922 38.252 1.00 29.56 38 GLY C C 1
ATOM 14357 O O . GLY C 1 41 ? -50.955 40.336 37.820 1.00 28.64 38 GLY C O 1
ATOM 14361 N N . LYS C 1 42 ? -49.861 42.256 38.250 1.00 30.67 39 LYS C N 1
ATOM 14362 C CA . LYS C 1 42 ? -51.009 43.107 37.930 1.00 33.71 39 LYS C CA 1
ATOM 14363 C C . LYS C 1 42 ? -51.406 43.035 36.461 1.00 35.59 39 LYS C C 1
ATOM 14364 O O . LYS C 1 42 ? -52.515 43.458 36.114 1.00 36.49 39 LYS C O 1
ATOM 14383 N N . GLU C 1 43 ? -50.509 42.586 35.583 1.00 35.89 40 GLU C N 1
ATOM 14384 C CA . GLU C 1 43 ? -50.808 42.454 34.161 1.00 38.56 40 GLU C CA 1
ATOM 14385 C C . GLU C 1 43 ? -51.412 41.100 33.806 1.00 36.60 40 GLU C C 1
ATOM 14386 O O . GLU C 1 43 ? -51.646 40.834 32.627 1.00 38.92 40 GLU C O 1
ATOM 14398 N N . GLY C 1 44 ? -51.616 40.218 34.780 1.00 34.19 41 GLY C N 1
ATOM 14399 C CA . GLY C 1 44 ? -52.162 38.908 34.494 1.00 32.75 41 GLY C CA 1
ATOM 14400 C C . GLY C 1 44 ? -51.137 37.889 34.046 1.00 33.82 41 GLY C C 1
ATOM 14401 O O . GLY C 1 44 ? -51.522 36.767 33.684 1.00 33.96 41 GLY C O 1
ATOM 14405 N N . LYS C 1 45 ? -49.858 38.266 34.008 1.00 31.06 42 LYS C N 1
ATOM 14406 C CA . LYS C 1 45 ? -48.742 37.404 33.666 1.00 30.27 42 LYS C CA 1
ATOM 14407 C C . LYS C 1 45 ? -47.928 37.130 34.923 1.00 27.45 42 LYS C C 1
ATOM 14408 O O . LYS C 1 45 ? -47.957 37.900 35.893 1.00 26.68 42 LYS C O 1
ATOM 14412 N N . VAL C 1 46 ? -47.156 36.043 34.884 1.00 25.76 43 VAL C N 1
ATOM 14413 C CA . VAL C 1 46 ? -46.240 35.764 35.979 1.00 24.12 43 VAL C CA 1
ATOM 14414 C C . VAL C 1 46 ? -45.301 36.945 36.160 1.00 23.74 43 VAL C C 1
ATOM 14415 O O . VAL C 1 46 ? -44.803 37.532 35.186 1.00 25.97 43 VAL C O 1
ATOM 14428 N N . ALA C 1 47 ? -45.112 37.338 37.418 1.00 21.87 44 ALA C N 1
ATOM 14429 C CA . ALA C 1 47 ? -44.221 38.421 37.815 1.00 20.31 44 ALA C CA 1
ATOM 14430 C C . ALA C 1 47 ? -43.186 37.889 38.788 1.00 21.06 44 ALA C C 1
ATOM 14431 O O . ALA C 1 47 ? -43.539 37.223 39.768 1.00 21.64 44 ALA C O 1
ATOM 14438 N N . LEU C 1 48 ? -41.915 38.143 38.476 1.00 20.33 45 LEU C N 1
ATOM 14439 C CA . LEU C 1 48 ? -40.794 37.755 39.313 1.00 19.35 45 LEU C CA 1
ATOM 14440 C C . LEU C 1 48 ? -40.564 38.779 40.431 1.00 18.92 45 LEU C C 1
ATOM 14441 O O . LEU C 1 48 ? -41.196 39.842 40.487 1.00 20.34 45 LEU C O 1
ATOM 14457 N N . GLY C 1 49 ? -39.636 38.449 41.347 1.00 18.32 46 GLY C N 1
ATOM 14458 C CA . GLY C 1 49 ? -39.244 39.347 42.429 1.00 17.31 46 GLY C CA 1
ATOM 14459 C C . GLY C 1 49 ? -39.890 39.072 43.774 1.00 16.33 46 GLY C C 1
ATOM 14460 O O . GLY C 1 49 ? -39.503 39.708 44.768 1.00 16.78 46 GLY C O 1
ATOM 14464 N N . GLY C 1 50 ? -40.861 38.187 43.838 1.00 16.69 47 GLY C N 1
ATOM 14465 C CA . GLY C 1 50 ? -41.365 37.674 45.085 1.00 16.74 47 GLY C CA 1
ATOM 14466 C C . GLY C 1 50 ? -42.121 38.699 45.907 1.00 16.23 47 GLY C C 1
ATOM 14467 O O . GLY C 1 50 ? -42.711 39.660 45.405 1.00 16.46 47 GLY C O 1
ATOM 14471 N N . THR C 1 51 ? -42.168 38.410 47.207 1.00 16.83 48 THR C N 1
ATOM 14472 C CA . THR C 1 51 ? -42.856 39.285 48.139 1.00 16.90 48 THR C CA 1
ATOM 14473 C C . THR C 1 51 ? -42.210 40.653 48.116 1.00 15.48 48 THR C C 1
ATOM 14474 O O . THR C 1 51 ? -42.890 41.682 48.084 1.00 16.72 48 THR C O 1
ATOM 14485 N N . CYS C 1 52 ? -40.883 40.674 48.165 1.00 16.43 49 CYS C N 1
ATOM 14486 C CA . CYS C 1 52 ? -40.172 41.924 48.343 1.00 16.09 49 CYS C CA 1
ATOM 14487 C C . CYS C 1 52 ? -40.493 42.920 47.229 1.00 16.32 49 CYS C C 1
ATOM 14488 O O . CYS C 1 52 ? -40.758 44.097 47.496 1.00 17.05 49 CYS C O 1
ATOM 14495 N N . LEU C 1 53 ? -40.441 42.491 45.969 1.00 16.04 50 LEU C N 1
ATOM 14496 C CA . LEU C 1 53 ? -40.701 43.451 44.900 1.00 15.51 50 LEU C CA 1
ATOM 14497 C C . LEU C 1 53 ? -42.186 43.738 44.708 1.00 16.87 50 LEU C C 1
ATOM 14498 O O . LEU C 1 53 ? -42.568 44.880 44.440 1.00 18.39 50 LEU C O 1
ATOM 14514 N N . ASN C 1 54 ? -43.040 42.723 44.849 1.00 15.69 51 ASN C N 1
ATOM 14515 C CA . ASN C 1 54 ? -44.424 42.892 44.431 1.00 15.94 51 ASN C CA 1
ATOM 14516 C C . ASN C 1 54 ? -45.332 43.453 45.521 1.00 16.44 51 ASN C C 1
ATOM 14517 O O . ASN C 1 54 ? -46.217 44.268 45.232 1.00 17.18 51 ASN C O 1
ATOM 14528 N N . VAL C 1 55 ? -45.125 43.047 46.767 1.00 15.22 52 VAL C N 1
ATOM 14529 C CA . VAL C 1 55 ? -46.064 43.362 47.849 1.00 15.67 52 VAL C CA 1
ATOM 14530 C C . VAL C 1 55 ? -45.315 43.625 49.157 1.00 15.41 52 VAL C C 1
ATOM 14531 O O . VAL C 1 55 ? -45.909 43.536 50.240 1.00 17.20 52 VAL C O 1
ATOM 14544 N N . GLY C 1 56 ? -44.045 43.996 49.080 1.00 16.13 53 GLY C N 1
ATOM 14545 C CA . GLY C 1 56 ? -43.234 44.070 50.267 1.00 15.40 53 GLY C CA 1
ATOM 14546 C C . GLY C 1 56 ? -42.326 45.285 50.280 1.00 15.64 53 GLY C C 1
ATOM 14547 O O . GLY C 1 56 ? -42.802 46.428 50.328 1.00 17.02 53 GLY C O 1
ATOM 14551 N N . CYS C 1 57 ? -41.022 45.032 50.266 1.00 15.82 54 CYS C N 1
ATOM 14552 C CA . CYS C 1 57 ? -39.989 46.058 50.346 1.00 16.47 54 CYS C CA 1
ATOM 14553 C C . CYS C 1 57 ? -40.244 47.278 49.468 1.00 15.68 54 CYS C C 1
ATOM 14554 O O . CYS C 1 57 ? -40.290 48.419 49.944 1.00 15.67 54 CYS C O 1
ATOM 14561 N N . ILE C 1 58 ? -40.341 47.077 48.165 1.00 16.69 55 ILE C N 1
ATOM 14562 C CA . ILE C 1 58 ? -40.350 48.202 47.228 1.00 16.72 55 ILE C CA 1
ATOM 14563 C C . ILE C 1 58 ? -41.663 48.966 47.329 1.00 15.95 55 ILE C C 1
ATOM 14564 O O . ILE C 1 58 ? -41.635 50.196 47.485 1.00 15.80 55 ILE C O 1
ATOM 14580 N N . PRO C 1 59 ? -42.812 48.307 47.296 1.00 14.94 56 PRO C N 1
ATOM 14581 C CA . PRO C 1 59 ? -44.046 49.077 47.417 1.00 15.85 56 PRO C CA 1
ATOM 14582 C C . PRO C 1 59 ? -44.136 49.862 48.713 1.00 14.19 56 PRO C C 1
ATOM 14583 O O . PRO C 1 59 ? -44.602 51.015 48.706 1.00 14.75 56 PRO C O 1
ATOM 14594 N N . SER C 1 60 ? -43.734 49.243 49.830 1.00 14.20 57 SER C N 1
ATOM 14595 C CA . SER C 1 60 ? -43.820 49.944 51.097 1.00 14.31 57 SER C CA 1
ATOM 14596 C C . SER C 1 60 ? -42.903 51.161 51.098 1.00 13.73 57 SER C C 1
ATOM 14597 O O . SER C 1 60 ? -43.296 52.232 51.545 1.00 14.38 57 SER C O 1
ATOM 14605 N N . LYS C 1 61 ? -41.665 51.027 50.597 1.00 13.34 58 LYS C N 1
ATOM 14606 C CA . LYS C 1 61 ? -40.775 52.184 50.582 1.00 14.24 58 LYS C CA 1
ATOM 14607 C C . LYS C 1 61 ? -41.322 53.288 49.662 1.00 13.75 58 LYS C C 1
ATOM 14608 O O . LYS C 1 61 ? -41.208 54.464 49.979 1.00 14.06 58 LYS C O 1
ATOM 14627 N N . ALA C 1 62 ? -41.950 52.932 48.525 1.00 13.66 59 ALA C N 1
ATOM 14628 C CA . ALA C 1 62 ? -42.499 53.959 47.655 1.00 13.46 59 ALA C CA 1
ATOM 14629 C C . ALA C 1 62 ? -43.574 54.767 48.372 1.00 13.31 59 ALA C C 1
ATOM 14630 O O . ALA C 1 62 ? -43.611 56.001 48.282 1.00 13.83 59 ALA C O 1
ATOM 14637 N N . LEU C 1 63 ? -44.470 54.090 49.090 1.00 13.30 60 LEU C N 1
ATOM 14638 C CA . LEU C 1 63 ? -45.534 54.807 49.800 1.00 13.45 60 LEU C CA 1
ATOM 14639 C C . LEU C 1 63 ? -44.986 55.573 51.000 1.00 13.28 60 LEU C C 1
ATOM 14640 O O . LEU C 1 63 ? -45.472 56.662 51.312 1.00 13.96 60 LEU C O 1
ATOM 14656 N N . LEU C 1 64 ? -43.981 55.017 51.676 1.00 13.01 61 LEU C N 1
ATOM 14657 C CA . LEU C 1 64 ? -43.341 55.740 52.763 1.00 13.11 61 LEU C CA 1
ATOM 14658 C C . LEU C 1 64 ? -42.745 57.035 52.258 1.00 12.59 61 LEU C C 1
ATOM 14659 O O . LEU C 1 64 ? -42.878 58.086 52.897 1.00 13.88 61 LEU C O 1
ATOM 14675 N N . ASP C 1 65 ? -42.069 56.981 51.110 1.00 13.29 62 ASP C N 1
ATOM 14676 C CA . ASP C 1 65 ? -41.417 58.181 50.595 1.00 13.43 62 ASP C CA 1
ATOM 14677 C C . ASP C 1 65 ? -42.427 59.234 50.137 1.00 13.66 62 ASP C C 1
ATOM 14678 O O . ASP C 1 65 ? -42.278 60.420 50.444 1.00 14.80 62 ASP C O 1
ATOM 14687 N N . SER C 1 66 ? -43.480 58.827 49.423 1.00 13.70 63 SER C N 1
ATOM 14688 C CA . SER C 1 66 ? -44.491 59.795 48.993 1.00 14.42 63 SER C CA 1
ATOM 14689 C C . SER C 1 66 ? -45.183 60.411 50.195 1.00 14.21 63 SER C C 1
ATOM 14690 O O . SER C 1 66 ? -45.383 61.629 50.269 1.00 14.84 63 SER C O 1
ATOM 14698 N N . SER C 1 67 ? -45.581 59.569 51.139 1.00 13.60 64 SER C N 1
ATOM 14699 C CA . SER C 1 67 ? -46.319 60.057 52.299 1.00 14.64 64 SER C CA 1
ATOM 14700 C C . SER C 1 67 ? -45.464 60.971 53.157 1.00 14.26 64 SER C C 1
ATOM 14701 O O . SER C 1 67 ? -45.987 61.940 53.736 1.00 14.50 64 SER C O 1
ATOM 14709 N N . TYR C 1 68 ? -44.156 60.703 53.258 1.00 14.00 65 TYR C N 1
ATOM 14710 C CA . TYR C 1 68 ? -43.307 61.589 54.037 1.00 14.23 65 TYR C CA 1
ATOM 14711 C C . TYR C 1 68 ? -43.217 62.960 53.376 1.00 14.57 65 TYR C C 1
ATOM 14712 O O . TYR C 1 68 ? -43.193 63.984 54.068 1.00 14.57 65 TYR C O 1
ATOM 14730 N N . LYS C 1 69 ? -43.129 63.000 52.034 1.00 13.33 66 LYS C N 1
ATOM 14731 C CA . LYS C 1 69 ? -43.033 64.284 51.351 1.00 14.10 66 LYS C CA 1
ATOM 14732 C C . LYS C 1 69 ? -44.281 65.125 51.585 1.00 13.92 66 LYS C C 1
ATOM 14733 O O . LYS C 1 69 ? -44.186 66.339 51.795 1.00 15.02 66 LYS C O 1
ATOM 14752 N N . TYR C 1 70 ? -45.457 64.488 51.588 1.00 14.03 67 TYR C N 1
ATOM 14753 C CA . TYR C 1 70 ? -46.694 65.180 51.932 1.00 14.22 67 TYR C CA 1
ATOM 14754 C C . TYR C 1 70 ? -46.652 65.687 53.361 1.00 14.71 67 TYR C C 1
ATOM 14755 O O . TYR C 1 70 ? -46.942 66.868 53.625 1.00 15.28 67 TYR C O 1
ATOM 14773 N N . HIS C 1 71 ? -46.269 64.806 54.301 1.00 14.94 68 HIS C N 1
ATOM 14774 C CA . HIS C 1 71 ? -46.212 65.168 55.710 1.00 15.68 68 HIS C CA 1
ATOM 14775 C C . HIS C 1 71 ? -45.284 66.350 55.942 1.00 16.06 68 HIS C C 1
ATOM 14776 O O . HIS C 1 71 ? -45.618 67.282 56.693 1.00 16.22 68 HIS C O 1
ATOM 14790 N N . GLU C 1 72 ? -44.111 66.329 55.319 1.00 15.45 69 GLU C N 1
ATOM 14791 C CA . GLU C 1 72 ? -43.169 67.420 55.537 1.00 16.00 69 GLU C CA 1
ATOM 14792 C C . GLU C 1 72 ? -43.700 68.731 54.976 1.00 15.81 69 GLU C C 1
ATOM 14793 O O . GLU C 1 72 ? -43.557 69.802 55.592 1.00 16.33 69 GLU C O 1
ATOM 14805 N N . ALA C 1 73 ? -44.353 68.657 53.822 1.00 15.73 70 ALA C N 1
ATOM 14806 C CA . ALA C 1 73 ? -44.954 69.858 53.244 1.00 17.35 70 ALA C CA 1
ATOM 14807 C C . ALA C 1 73 ? -46.028 70.446 54.152 1.00 17.46 70 ALA C C 1
ATOM 14808 O O . ALA C 1 73 ? -46.161 71.667 54.253 1.00 19.44 70 ALA C O 1
ATOM 14815 N N . LYS C 1 74 ? -46.813 69.592 54.803 1.00 17.33 71 LYS C N 1
ATOM 14816 C CA . LYS C 1 74 ? -47.892 70.056 55.668 1.00 19.41 71 LYS C CA 1
ATOM 14817 C C . LYS C 1 74 ? -47.400 70.534 57.021 1.00 18.83 71 LYS C C 1
ATOM 14818 O O . LYS C 1 74 ? -48.013 71.439 57.595 1.00 21.49 71 LYS C O 1
ATOM 14837 N N . GLU C 1 75 ? -46.336 69.932 57.548 1.00 18.95 72 GLU C N 1
ATOM 14838 C CA . GLU C 1 75 ? -46.008 70.111 58.954 1.00 19.52 72 GLU C CA 1
ATOM 14839 C C . GLU C 1 75 ? -44.636 70.677 59.233 1.00 19.59 72 GLU C C 1
ATOM 14840 O O . GLU C 1 75 ? -44.363 71.043 60.385 1.00 22.52 72 GLU C O 1
ATOM 14852 N N . ALA C 1 76 ? -43.762 70.747 58.244 1.00 17.54 73 ALA C N 1
ATOM 14853 C CA . ALA C 1 76 ? -42.387 71.123 58.508 1.00 18.31 73 ALA C CA 1
ATOM 14854 C C . ALA C 1 76 ? -41.801 71.976 57.398 1.00 18.09 73 ALA C C 1
ATOM 14855 O O . ALA C 1 76 ? -40.604 71.921 57.148 1.00 19.13 73 ALA C O 1
ATOM 14862 N N . PHE C 1 77 ? -42.616 72.793 56.751 1.00 17.15 74 PHE C N 1
ATOM 14863 C CA . PHE C 1 77 ? -42.145 73.727 55.734 1.00 17.44 74 PHE C CA 1
ATOM 14864 C C . PHE C 1 77 ? -42.017 75.145 56.258 1.00 17.95 74 PHE C C 1
ATOM 14865 O O . PHE C 1 77 ? -41.139 75.885 55.800 1.00 18.28 74 PHE C O 1
ATOM 14882 N N . LYS C 1 78 ? -42.868 75.551 57.199 1.00 19.22 75 LYS C N 1
ATOM 14883 C CA . LYS C 1 78 ? -42.888 76.947 57.619 1.00 20.52 75 LYS C CA 1
ATOM 14884 C C . LYS C 1 78 ? -41.531 77.396 58.158 1.00 19.40 75 LYS C C 1
ATOM 14885 O O . LYS C 1 78 ? -41.119 78.547 57.951 1.00 21.75 75 LYS C O 1
ATOM 14889 N N . VAL C 1 79 ? -40.823 76.507 58.858 1.00 18.72 76 VAL C N 1
ATOM 14890 C CA . VAL C 1 79 ? -39.551 76.896 59.469 1.00 18.82 76 VAL C CA 1
ATOM 14891 C C . VAL C 1 79 ? -38.532 77.317 58.420 1.00 18.29 76 VAL C C 1
ATOM 14892 O O . VAL C 1 79 ? -37.610 78.086 58.714 1.00 18.89 76 VAL C O 1
ATOM 14905 N N . HIS C 1 80 ? -38.654 76.798 57.205 1.00 17.53 77 HIS C N 1
ATOM 14906 C CA . HIS C 1 80 ? -37.772 77.148 56.090 1.00 17.40 77 HIS C CA 1
ATOM 14907 C C . HIS C 1 80 ? -38.182 78.436 55.393 1.00 17.79 77 HIS C C 1
ATOM 14908 O O . HIS C 1 80 ? -37.501 78.865 54.456 1.00 19.26 77 HIS C O 1
ATOM 14922 N N . GLY C 1 81 ? -39.320 79.006 55.761 1.00 18.97 78 GLY C N 1
ATOM 14923 C CA . GLY C 1 81 ? -39.921 80.100 55.033 1.00 19.94 78 GLY C CA 1
ATOM 14924 C C . GLY C 1 81 ? -40.845 79.671 53.909 1.00 20.45 78 GLY C C 1
ATOM 14925 O O . GLY C 1 81 ? -41.304 80.527 53.144 1.00 22.37 78 GLY C O 1
ATOM 14929 N N . ILE C 1 82 ? -41.139 78.369 53.784 1.00 19.34 79 ILE C N 1
ATOM 14930 C CA . ILE C 1 82 ? -41.954 77.855 52.685 1.00 19.40 79 ILE C CA 1
ATOM 14931 C C . ILE C 1 82 ? -43.411 77.808 53.123 1.00 20.52 79 ILE C C 1
ATOM 14932 O O . ILE C 1 82 ? -43.734 77.249 54.166 1.00 21.46 79 ILE C O 1
ATOM 14948 N N . GLU C 1 83 ? -44.277 78.421 52.321 1.00 23.04 80 GLU C N 1
ATOM 14949 C CA . GLU C 1 83 ? -45.730 78.437 52.505 1.00 25.83 80 GLU C CA 1
ATOM 14950 C C . GLU C 1 83 ? -46.462 77.916 51.277 1.00 26.71 80 GLU C C 1
ATOM 14951 O O . GLU C 1 83 ? -45.995 78.053 50.152 1.00 26.77 80 GLU C O 1
ATOM 14963 N N . ALA C 1 84 ? -47.591 77.265 51.504 1.00 33.27 81 ALA C N 1
ATOM 14964 C CA . ALA C 1 84 ? -48.445 76.801 50.414 1.00 34.92 81 ALA C CA 1
ATOM 14965 C C . ALA C 1 84 ? -49.895 77.159 50.686 1.00 36.16 81 ALA C C 1
ATOM 14966 O O . ALA C 1 84 ? -50.334 77.157 51.838 1.00 38.56 81 ALA C O 1
ATOM 14973 N N . LYS C 1 85 ? -50.642 77.502 49.639 1.00 36.41 82 LYS C N 1
ATOM 14974 C CA . LYS C 1 85 ? -52.024 77.853 49.891 1.00 35.70 82 LYS C CA 1
ATOM 14975 C C . LYS C 1 85 ? -52.839 76.598 50.139 1.00 35.84 82 LYS C C 1
ATOM 14976 O O . LYS C 1 85 ? -53.887 76.667 50.790 1.00 38.28 82 LYS C O 1
ATOM 14980 N N . GLY C 1 86 ? -52.328 75.437 49.733 1.00 31.57 83 GLY C N 1
ATOM 14981 C CA . GLY C 1 86 ? -53.035 74.223 50.013 1.00 32.36 83 GLY C CA 1
ATOM 14982 C C . GLY C 1 86 ? -52.191 73.061 49.551 1.00 31.40 83 GLY C C 1
ATOM 14983 O O . GLY C 1 86 ? -51.458 73.146 48.552 1.00 33.42 83 GLY C O 1
ATOM 14987 N N . VAL C 1 87 ? -52.214 71.995 50.316 1.00 24.06 84 VAL C N 1
ATOM 14988 C CA . VAL C 1 87 ? -51.503 70.780 49.946 1.00 22.58 84 VAL C CA 1
ATOM 14989 C C . VAL C 1 87 ? -52.437 69.622 50.200 1.00 21.82 84 VAL C C 1
ATOM 14990 O O . VAL C 1 87 ? -52.901 69.429 51.324 1.00 23.17 84 VAL C O 1
ATOM 15003 N N . THR C 1 88 ? -52.654 68.810 49.180 1.00 20.98 85 THR C N 1
ATOM 15004 C CA . THR C 1 88 ? -53.527 67.654 49.269 1.00 21.10 85 THR C CA 1
ATOM 15005 C C . THR C 1 88 ? -52.805 66.458 48.678 1.00 19.44 85 THR C C 1
ATOM 15006 O O . THR C 1 88 ? -51.844 66.618 47.920 1.00 21.40 85 THR C O 1
ATOM 15017 N N . ILE C 1 89 ? -53.340 65.273 48.977 1.00 21.11 86 ILE C N 1
ATOM 15018 C CA . ILE C 1 89 ? -52.844 63.993 48.475 1.00 21.96 86 ILE C CA 1
ATOM 15019 C C . ILE C 1 89 ? -53.948 63.303 47.695 1.00 20.89 86 ILE C C 1
ATOM 15020 O O . ILE C 1 89 ? -55.081 63.199 48.169 1.00 23.48 86 ILE C O 1
ATOM 15036 N N . ASP C 1 90 ? -53.616 62.863 46.485 1.00 18.39 87 ASP C N 1
ATOM 15037 C CA . ASP C 1 90 ? -54.479 62.007 45.656 1.00 17.87 87 ASP C CA 1
ATOM 15038 C C . ASP C 1 90 ? -53.954 60.581 45.863 1.00 17.24 87 ASP C C 1
ATOM 15039 O O . ASP C 1 90 ? -52.930 60.191 45.290 1.00 18.00 87 ASP C O 1
ATOM 15048 N N . VAL C 1 91 ? -54.669 59.798 46.676 1.00 18.25 88 VAL C N 1
ATOM 15049 C CA . VAL C 1 91 ? -54.207 58.448 47.002 1.00 17.29 88 VAL C CA 1
ATOM 15050 C C . VAL C 1 91 ? -54.171 57.563 45.768 1.00 16.80 88 VAL C C 1
ATOM 15051 O O . VAL C 1 91 ? -53.194 56.830 45.574 1.00 16.77 88 VAL C O 1
ATOM 15064 N N . PRO C 1 92 ? -55.175 57.566 44.891 1.00 17.34 89 PRO C N 1
ATOM 15065 C CA . PRO C 1 92 ? -55.041 56.736 43.699 1.00 17.79 89 PRO C CA 1
ATOM 15066 C C . PRO C 1 92 ? -53.771 57.028 42.919 1.00 17.45 89 PRO C C 1
ATOM 15067 O O . PRO C 1 92 ? -53.121 56.095 42.432 1.00 19.07 89 PRO C O 1
ATOM 15078 N N . ALA C 1 93 ? -53.424 58.299 42.766 1.00 16.69 90 ALA C N 1
ATOM 15079 C CA . ALA C 1 93 ? -52.191 58.629 42.059 1.00 16.60 90 ALA C CA 1
ATOM 15080 C C . ALA C 1 93 ? -50.953 58.149 42.819 1.00 15.57 90 ALA C C 1
ATOM 15081 O O . ALA C 1 93 ? -50.016 57.628 42.202 1.00 16.68 90 ALA C O 1
ATOM 15088 N N . MET C 1 94 ? -50.929 58.328 44.132 1.00 15.41 91 MET C N 1
ATOM 15089 C CA . MET C 1 94 ? -49.785 57.857 44.915 1.00 15.23 91 MET C CA 1
ATOM 15090 C C . MET C 1 94 ? -49.598 56.354 44.735 1.00 14.92 91 MET C C 1
ATOM 15091 O O . MET C 1 94 ? -48.483 55.869 44.513 1.00 15.27 91 MET C O 1
ATOM 15105 N N . VAL C 1 95 ? -50.702 55.594 44.807 1.00 15.24 92 VAL C N 1
ATOM 15106 C CA . VAL C 1 95 ? -50.641 54.155 44.676 1.00 15.73 92 VAL C CA 1
ATOM 15107 C C . VAL C 1 95 ? -50.242 53.764 43.260 1.00 15.83 92 VAL C C 1
ATOM 15108 O O . VAL C 1 95 ? -49.517 52.786 43.057 1.00 16.79 92 VAL C O 1
ATOM 15121 N N . ALA C 1 96 ? -50.717 54.527 42.256 1.00 15.70 93 ALA C N 1
ATOM 15122 C CA . ALA C 1 96 ? -50.355 54.224 40.869 1.00 16.46 93 ALA C CA 1
ATOM 15123 C C . ALA C 1 96 ? -48.858 54.391 40.609 1.00 15.54 93 ALA C C 1
ATOM 15124 O O . ALA C 1 96 ? -48.253 53.563 39.912 1.00 16.61 93 ALA C O 1
ATOM 15131 N N . ARG C 1 97 ? -48.226 55.417 41.196 1.00 15.72 94 ARG C N 1
ATOM 15132 C CA . ARG C 1 97 ? -46.773 55.548 41.029 1.00 15.21 94 ARG C CA 1
ATOM 15133 C C . ARG C 1 97 ? -46.068 54.306 41.555 1.00 15.70 94 ARG C C 1
ATOM 15134 O O . ARG C 1 97 ? -45.170 53.755 40.902 1.00 16.36 94 ARG C O 1
ATOM 15155 N N . LYS C 1 98 ? -46.474 53.866 42.748 1.00 15.17 95 LYS C N 1
ATOM 15156 C CA . LYS C 1 98 ? -45.945 52.652 43.354 1.00 15.13 95 LYS C CA 1
ATOM 15157 C C . LYS C 1 98 ? -46.144 51.448 42.448 1.00 15.85 95 LYS C C 1
ATOM 15158 O O . LYS C 1 98 ? -45.205 50.685 42.202 1.00 16.94 95 LYS C O 1
ATOM 15177 N N . ALA C 1 99 ? -47.350 51.296 41.888 1.00 16.05 96 ALA C N 1
ATOM 15178 C CA . ALA C 1 99 ? -47.607 50.161 41.010 1.00 17.12 96 ALA C CA 1
ATOM 15179 C C . ALA C 1 99 ? -46.721 50.220 39.769 1.00 16.52 96 ALA C C 1
ATOM 15180 O O . ALA C 1 99 ? -46.241 49.192 39.288 1.00 17.61 96 ALA C O 1
ATOM 15187 N N . ASN C 1 100 ? -46.496 51.417 39.229 1.00 16.53 97 ASN C N 1
ATOM 15188 C CA . ASN C 1 100 ? -45.643 51.564 38.050 1.00 16.40 97 ASN C CA 1
ATOM 15189 C C . ASN C 1 100 ? -44.192 51.153 38.335 1.00 16.81 97 ASN C C 1
ATOM 15190 O O . ASN C 1 100 ? -43.547 50.510 37.497 1.00 18.84 97 ASN C O 1
ATOM 15201 N N . ILE C 1 101 ? -43.686 51.503 39.514 1.00 16.79 98 ILE C N 1
ATOM 15202 C CA . ILE C 1 101 ? -42.329 51.134 39.914 1.00 17.59 98 ILE C CA 1
ATOM 15203 C C . ILE C 1 101 ? -42.218 49.617 40.023 1.00 18.44 98 ILE C C 1
ATOM 15204 O O . ILE C 1 101 ? -41.278 49.000 39.502 1.00 18.85 98 ILE C O 1
ATOM 15220 N N . VAL C 1 102 ? -43.210 48.990 40.659 1.00 17.16 99 VAL C N 1
ATOM 15221 C CA . VAL C 1 102 ? -43.231 47.534 40.783 1.00 18.16 99 VAL C CA 1
ATOM 15222 C C . VAL C 1 102 ? -43.206 46.879 39.412 1.00 18.69 99 VAL C C 1
ATOM 15223 O O . VAL C 1 102 ? -42.449 45.938 39.166 1.00 20.36 99 VAL C O 1
ATOM 15236 N N . LYS C 1 103 ? -44.049 47.358 38.500 1.00 19.13 100 LYS C N 1
ATOM 15237 C CA . LYS C 1 103 ? -44.128 46.760 37.161 1.00 19.32 100 LYS C CA 1
ATOM 15238 C C . LYS C 1 103 ? -42.786 46.861 36.439 1.00 19.19 100 LYS C C 1
ATOM 15239 O O . LYS C 1 103 ? -42.309 45.891 35.819 1.00 20.69 100 LYS C O 1
ATOM 15258 N N . ASN C 1 104 ? -42.134 48.011 36.554 1.00 20.52 101 ASN C N 1
ATOM 15259 C CA . ASN C 1 104 ? -40.859 48.193 35.885 1.00 21.64 101 ASN C CA 1
ATOM 15260 C C . ASN C 1 104 ? -39.801 47.253 36.451 1.00 22.37 101 ASN C C 1
ATOM 15261 O O . ASN C 1 104 ? -39.061 46.613 35.707 1.00 23.99 101 ASN C O 1
ATOM 15272 N N . LEU C 1 105 ? -39.711 47.148 37.775 1.00 21.10 102 LEU C N 1
ATOM 15273 C CA . LEU C 1 105 ? -38.650 46.346 38.368 1.00 21.85 102 LEU C CA 1
ATOM 15274 C C . LEU C 1 105 ? -38.887 44.855 38.160 1.00 21.64 102 LEU C C 1
ATOM 15275 O O . LEU C 1 105 ? -37.936 44.103 37.934 1.00 22.56 102 LEU C O 1
ATOM 15291 N N . THR C 1 106 ? -40.140 44.395 38.223 1.00 24.57 103 THR C N 1
ATOM 15292 C CA . THR C 1 106 ? -40.376 42.976 37.964 1.00 26.93 103 THR C CA 1
ATOM 15293 C C . THR C 1 106 ? -39.981 42.616 36.539 1.00 26.61 103 THR C C 1
ATOM 15294 O O . THR C 1 106 ? -39.421 41.544 36.295 1.00 27.14 103 THR C O 1
ATOM 15305 N N . GLY C 1 107 ? -40.244 43.507 35.589 1.00 27.17 104 GLY C N 1
ATOM 15306 C CA . GLY C 1 107 ? -39.758 43.294 34.238 1.00 28.00 104 GLY C CA 1
ATOM 15307 C C . GLY C 1 107 ? -38.245 43.246 34.183 1.00 28.33 104 GLY C C 1
ATOM 15308 O O . GLY C 1 107 ? -37.667 42.465 33.424 1.00 29.65 104 GLY C O 1
ATOM 15312 N N . GLY C 1 108 ? -37.586 44.058 35.013 1.00 27.34 105 GLY C N 1
ATOM 15313 C CA . GLY C 1 108 ? -36.138 44.069 35.029 1.00 25.85 105 GLY C CA 1
ATOM 15314 C C . GLY C 1 108 ? -35.525 42.746 35.451 1.00 25.24 105 GLY C C 1
ATOM 15315 O O . GLY C 1 108 ? -34.443 42.386 34.982 1.00 25.15 105 GLY C O 1
ATOM 15319 N N . ILE C 1 109 ? -36.188 42.006 36.342 1.00 22.96 106 ILE C N 1
ATOM 15320 C CA . ILE C 1 109 ? -35.636 40.715 36.735 1.00 23.10 106 ILE C CA 1
ATOM 15321 C C . ILE C 1 109 ? -35.652 39.749 35.562 1.00 23.76 106 ILE C C 1
ATOM 15322 O O . ILE C 1 109 ? -34.709 38.972 35.373 1.00 22.59 106 ILE C O 1
ATOM 15338 N N . ALA C 1 110 ? -36.740 39.748 34.784 1.00 22.87 107 ALA C N 1
ATOM 15339 C CA . ALA C 1 110 ? -36.780 38.889 33.608 1.00 22.81 107 ALA C CA 1
ATOM 15340 C C . ALA C 1 110 ? -35.639 39.227 32.656 1.00 24.87 107 ALA C C 1
ATOM 15341 O O . ALA C 1 110 ? -35.004 38.332 32.071 1.00 24.17 107 ALA C O 1
ATOM 15348 N N . THR C 1 111 ? -35.340 40.515 32.523 1.00 25.38 108 THR C N 1
ATOM 15349 C CA . THR C 1 111 ? -34.233 40.947 31.671 1.00 26.52 108 THR C CA 1
ATOM 15350 C C . THR C 1 111 ? -32.908 40.404 32.177 1.00 26.61 108 THR C C 1
ATOM 15351 O O . THR C 1 111 ? -32.086 39.910 31.396 1.00 26.48 108 THR C O 1
ATOM 15362 N N . LEU C 1 112 ? -32.696 40.452 33.488 1.00 24.99 109 LEU C N 1
ATOM 15363 C CA . LEU C 1 112 ? -31.483 39.884 34.053 1.00 24.57 109 LEU C CA 1
ATOM 15364 C C . LEU C 1 112 ? -31.406 38.375 33.827 1.00 23.79 109 LEU C C 1
ATOM 15365 O O . LEU C 1 112 ? -30.324 37.841 33.533 1.00 24.69 109 LEU C O 1
ATOM 15381 N N . PHE C 1 113 ? -32.526 37.663 33.984 1.00 22.29 110 PHE C N 1
ATOM 15382 C CA . PHE C 1 113 ? -32.511 36.220 33.732 1.00 22.09 110 PHE C CA 1
ATOM 15383 C C . PHE C 1 113 ? -32.084 35.920 32.299 1.00 22.80 110 PHE C C 1
ATOM 15384 O O . PHE C 1 113 ? -31.278 35.017 32.054 1.00 23.93 110 PHE C O 1
ATOM 15401 N N . LYS C 1 114 ? -32.641 36.655 31.336 1.00 23.73 111 LYS C N 1
ATOM 15402 C CA . LYS C 1 114 ? -32.311 36.431 29.936 1.00 26.71 111 LYS C CA 1
ATOM 15403 C C . LYS C 1 114 ? -30.840 36.707 29.694 1.00 27.81 111 LYS C C 1
ATOM 15404 O O . LYS C 1 114 ? -30.152 35.913 29.051 1.00 28.79 111 LYS C O 1
ATOM 15408 N N . ALA C 1 115 ? -30.328 37.806 30.248 1.00 27.88 112 ALA C N 1
ATOM 15409 C CA . ALA C 1 115 ? -28.926 38.159 30.048 1.00 26.41 112 ALA C CA 1
ATOM 15410 C C . ALA C 1 115 ? -27.983 37.116 30.637 1.00 27.86 112 ALA C C 1
ATOM 15411 O O . ALA C 1 115 ? -26.891 36.909 30.112 1.00 28.19 112 ALA C O 1
ATOM 15418 N N . ASN C 1 116 ? -28.376 36.470 31.734 1.00 26.17 113 ASN C N 1
ATOM 15419 C CA . ASN C 1 116 ? -27.528 35.478 32.377 1.00 27.07 113 ASN C CA 1
ATOM 15420 C C . ASN C 1 116 ? -27.799 34.058 31.903 1.00 26.31 113 ASN C C 1
ATOM 15421 O O . ASN C 1 116 ? -27.114 33.126 32.342 1.00 28.46 113 ASN C O 1
ATOM 15432 N N . GLY C 1 117 ? -28.804 33.855 31.069 1.00 26.08 114 GLY C N 1
ATOM 15433 C CA . GLY C 1 117 ? -29.086 32.500 30.594 1.00 26.48 114 GLY C CA 1
ATOM 15434 C C . GLY C 1 117 ? -29.853 31.622 31.576 1.00 24.78 114 GLY C C 1
ATOM 15435 O O . GLY C 1 117 ? -29.811 30.389 31.456 1.00 25.80 114 GLY C O 1
ATOM 15439 N N . VAL C 1 118 ? -30.578 32.215 32.527 1.00 24.41 115 VAL C N 1
ATOM 15440 C CA . VAL C 1 118 ? -31.465 31.462 33.414 1.00 23.18 115 VAL C CA 1
ATOM 15441 C C . VAL C 1 118 ? -32.722 31.084 32.636 1.00 23.12 115 VAL C C 1
ATOM 15442 O O . VAL C 1 118 ? -33.350 31.933 31.990 1.00 24.47 115 VAL C O 1
ATOM 15455 N N . THR C 1 119 ? -33.112 29.813 32.698 1.00 23.72 116 THR C N 1
ATOM 15456 C CA . THR C 1 119 ? -34.344 29.368 32.045 1.00 23.34 116 THR C CA 1
ATOM 15457 C C . THR C 1 119 ? -35.510 29.509 33.021 1.00 22.70 116 THR C C 1
ATOM 15458 O O . THR C 1 119 ? -35.478 28.945 34.118 1.00 22.87 116 THR C O 1
ATOM 15469 N N . SER C 1 120 ? -36.539 30.246 32.620 1.00 22.99 117 SER C N 1
ATOM 15470 C CA . SER C 1 120 ? -37.737 30.426 33.432 1.00 23.24 117 SER C CA 1
ATOM 15471 C C . SER C 1 120 ? -38.814 29.421 33.078 1.00 23.38 117 SER C C 1
ATOM 15472 O O . SER C 1 120 ? -39.034 29.123 31.905 1.00 25.00 117 SER C O 1
ATOM 15480 N N . PHE C 1 121 ? -39.478 28.904 34.109 1.00 22.62 118 PHE C N 1
ATOM 15481 C CA . PHE C 1 121 ? -40.697 28.107 33.977 1.00 23.04 118 PHE C CA 1
ATOM 15482 C C . PHE C 1 121 ? -41.795 28.802 34.754 1.00 22.15 118 PHE C C 1
ATOM 15483 O O . PHE C 1 121 ? -41.554 29.354 35.835 1.00 21.47 118 PHE C O 1
ATOM 15500 N N . GLU C 1 122 ? -42.996 28.798 34.192 1.00 22.09 119 GLU C N 1
ATOM 15501 C CA . GLU C 1 122 ? -44.158 29.385 34.835 1.00 22.12 119 GLU C CA 1
ATOM 15502 C C . GLU C 1 122 ? -45.061 28.285 35.371 1.00 22.41 119 GLU C C 1
ATOM 15503 O O . GLU C 1 122 ? -45.582 27.470 34.598 1.00 24.31 119 GLU C O 1
ATOM 15515 N N . GLY C 1 123 ? -45.258 28.281 36.671 1.00 21.11 120 GLY C N 1
ATOM 15516 C CA . GLY C 1 123 ? -46.119 27.313 37.310 1.00 22.42 120 GLY C CA 1
ATOM 15517 C C . GLY C 1 123 ? -45.674 27.035 38.733 1.00 21.74 120 GLY C C 1
ATOM 15518 O O . GLY C 1 123 ? -44.754 27.654 39.274 1.00 20.76 120 GLY C O 1
ATOM 15522 N N . HIS C 1 124 ? -46.345 26.057 39.329 1.00 21.08 121 HIS C N 1
ATOM 15523 C CA . HIS C 1 124 ? -46.095 25.620 40.685 1.00 21.05 121 HIS C CA 1
ATOM 15524 C C . HIS C 1 124 ? -45.066 24.496 40.630 1.00 19.96 121 HIS C C 1
ATOM 15525 O O . HIS C 1 124 ? -45.272 23.486 39.961 1.00 21.49 121 HIS C O 1
ATOM 15539 N N . GLY C 1 125 ? -43.963 24.661 41.350 1.00 19.98 122 GLY C N 1
ATOM 15540 C CA . GLY C 1 125 ? -42.949 23.624 41.474 1.00 20.28 122 GLY C CA 1
ATOM 15541 C C . GLY C 1 125 ? -43.135 22.798 42.731 1.00 20.59 122 GLY C C 1
ATOM 15542 O O . GLY C 1 125 ? -43.386 23.333 43.819 1.00 21.75 122 GLY C O 1
ATOM 15546 N N . LYS C 1 126 ? -42.956 21.493 42.577 1.00 21.49 123 LYS C N 1
ATOM 15547 C CA . LYS C 1 126 ? -43.034 20.554 43.681 1.00 22.83 123 LYS C CA 1
ATOM 15548 C C . LYS C 1 126 ? -41.820 19.647 43.617 1.00 22.84 123 LYS C C 1
ATOM 15549 O O . LYS C 1 126 ? -41.528 19.056 42.574 1.00 24.37 123 LYS C O 1
ATOM 15568 N N . LEU C 1 127 ? -41.105 19.536 44.721 1.00 22.99 124 LEU C N 1
ATOM 15569 C CA . LEU C 1 127 ? -39.964 18.635 44.769 1.00 24.08 124 LEU C CA 1
ATOM 15570 C C . LEU C 1 127 ? -40.462 17.204 44.915 1.00 25.17 124 LEU C C 1
ATOM 15571 O O . LEU C 1 127 ? -41.151 16.877 45.884 1.00 25.61 124 LEU C O 1
ATOM 15587 N N . LEU C 1 128 ? -40.077 16.352 43.977 1.00 26.78 125 LEU C N 1
ATOM 15588 C CA . LEU C 1 128 ? -40.344 14.931 44.037 1.00 28.64 125 LEU C CA 1
ATOM 15589 C C . LEU C 1 128 ? -39.133 14.226 44.624 1.00 30.33 125 LEU C C 1
ATOM 15590 O O . LEU C 1 128 ? -38.095 14.830 44.920 1.00 30.10 125 LEU C O 1
ATOM 15606 N N . ALA C 1 129 ? -39.260 12.915 44.759 1.00 31.69 126 ALA C N 1
ATOM 15607 C CA . ALA C 1 129 ? -38.132 12.102 45.160 1.00 32.27 126 ALA C CA 1
ATOM 15608 C C . ALA C 1 129 ? -37.015 12.237 44.140 1.00 32.28 126 ALA C C 1
ATOM 15609 O O . ALA C 1 129 ? -37.247 12.489 42.954 1.00 31.31 126 ALA C O 1
ATOM 15616 N N . ASN C 1 130 ? -35.786 12.073 44.617 1.00 34.40 127 ASN C N 1
ATOM 15617 C CA . ASN C 1 130 ? -34.620 11.954 43.757 1.00 34.65 127 ASN C CA 1
ATOM 15618 C C . ASN C 1 130 ? -34.368 13.223 42.945 1.00 34.41 127 ASN C C 1
ATOM 15619 O O . ASN C 1 130 ? -33.936 13.167 41.794 1.00 35.49 127 ASN C O 1
ATOM 15630 N N . LYS C 1 131 ? -34.657 14.379 43.550 1.00 33.93 128 LYS C N 1
ATOM 15631 C CA . LYS C 1 131 ? -34.304 15.697 43.022 1.00 34.02 128 LYS C CA 1
ATOM 15632 C C . LYS C 1 131 ? -34.992 16.037 41.707 1.00 33.00 128 LYS C C 1
ATOM 15633 O O . LYS C 1 131 ? -34.561 16.943 40.993 1.00 38.49 128 LYS C O 1
ATOM 15652 N N . GLN C 1 132 ? -36.064 15.357 41.368 1.00 29.75 129 GLN C N 1
ATOM 15653 C CA . GLN C 1 132 ? -36.868 15.786 40.248 1.00 27.90 129 GLN C CA 1
ATOM 15654 C C . GLN C 1 132 ? -37.838 16.845 40.734 1.00 26.91 129 GLN C C 1
ATOM 15655 O O . GLN C 1 132 ? -38.232 16.843 41.902 1.00 28.57 129 GLN C O 1
ATOM 15669 N N . VAL C 1 133 ? -38.140 17.812 39.864 1.00 24.59 130 VAL C N 1
ATOM 15670 C CA . VAL C 1 133 ? -39.038 18.913 40.186 1.00 23.69 130 VAL C CA 1
ATOM 15671 C C . VAL C 1 133 ? -40.176 18.923 39.166 1.00 23.59 130 VAL C C 1
ATOM 15672 O O . VAL C 1 133 ? -39.941 19.051 37.955 1.00 24.75 130 VAL C O 1
ATOM 15685 N N . GLU C 1 134 ? -41.399 18.796 39.658 1.00 23.15 131 GLU C N 1
ATOM 15686 C CA . GLU C 1 134 ? -42.585 18.814 38.803 1.00 23.75 131 GLU C CA 1
ATOM 15687 C C . GLU C 1 134 ? -43.134 20.229 38.740 1.00 23.61 131 GLU C C 1
ATOM 15688 O O . GLU C 1 134 ? -43.406 20.834 39.784 1.00 24.03 131 GLU C O 1
ATOM 15700 N N . VAL C 1 135 ? -43.290 20.757 37.533 1.00 23.11 132 VAL C N 1
ATOM 15701 C CA . VAL C 1 135 ? -43.865 22.081 37.322 1.00 22.34 132 VAL C CA 1
ATOM 15702 C C . VAL C 1 135 ? -45.278 21.898 36.788 1.00 23.39 132 VAL C C 1
ATOM 15703 O O . VAL C 1 135 ? -45.460 21.277 35.739 1.00 24.04 132 VAL C O 1
ATOM 15716 N N . THR C 1 136 ? -46.267 22.422 37.510 1.00 22.70 133 THR C N 1
ATOM 15717 C CA . THR C 1 136 ? -47.668 22.394 37.080 1.00 23.60 133 THR C CA 1
ATOM 15718 C C . THR C 1 136 ? -48.117 23.785 36.652 1.00 25.34 133 THR C C 1
ATOM 15719 O O . THR C 1 136 ? -48.109 24.720 37.459 1.00 25.47 133 THR C O 1
ATOM 15730 N N . GLY C 1 137 ? -48.525 23.935 35.374 1.00 29.11 134 GLY C N 1
ATOM 15731 C CA . GLY C 1 137 ? -49.080 25.200 34.919 1.00 31.97 134 GLY C CA 1
ATOM 15732 C C . GLY C 1 137 ? -50.523 25.431 35.400 1.00 34.37 134 GLY C C 1
ATOM 15733 O O . GLY C 1 137 ? -51.208 24.538 35.900 1.00 34.70 134 GLY C O 1
ATOM 15737 N N . LEU C 1 138 ? -50.989 26.677 35.259 1.00 37.71 135 LEU C N 1
ATOM 15738 C CA . LEU C 1 138 ? -52.363 26.995 35.646 1.00 39.83 135 LEU C CA 1
ATOM 15739 C C . LEU C 1 138 ? -53.376 26.209 34.834 1.00 38.97 135 LEU C C 1
ATOM 15740 O O . LEU C 1 138 ? -54.533 26.081 35.257 1.00 38.96 135 LEU C O 1
ATOM 15756 N N . ASP C 1 139 ? -52.965 25.693 33.679 1.00 38.17 136 ASP C N 1
ATOM 15757 C CA . ASP C 1 139 ? -53.792 24.850 32.832 1.00 36.76 136 ASP C CA 1
ATOM 15758 C C . ASP C 1 139 ? -53.693 23.377 33.210 1.00 33.64 136 ASP C C 1
ATOM 15759 O O . ASP C 1 139 ? -54.284 22.536 32.528 1.00 33.58 136 ASP C O 1
ATOM 15768 N N . GLY C 1 140 ? -52.953 23.045 34.270 1.00 34.18 137 GLY C N 1
ATOM 15769 C CA . GLY C 1 140 ? -52.850 21.679 34.726 1.00 33.34 137 GLY C CA 1
ATOM 15770 C C . GLY C 1 140 ? -51.812 20.844 34.019 1.00 32.50 137 GLY C C 1
ATOM 15771 O O . GLY C 1 140 ? -51.625 19.683 34.401 1.00 33.85 137 GLY C O 1
ATOM 15775 N N . LYS C 1 141 ? -51.129 21.383 33.007 1.00 31.43 138 LYS C N 1
ATOM 15776 C CA . LYS C 1 141 ? -50.122 20.608 32.300 1.00 31.03 138 LYS C CA 1
ATOM 15777 C C . LYS C 1 141 ? -48.876 20.550 33.179 1.00 29.26 138 LYS C C 1
ATOM 15778 O O . LYS C 1 141 ? -48.574 21.502 33.916 1.00 30.10 138 LYS C O 1
ATOM 15782 N N . THR C 1 142 ? -48.187 19.416 33.141 1.00 29.07 139 THR C N 1
ATOM 15783 C CA . THR C 1 142 ? -47.006 19.202 33.967 1.00 27.40 139 THR C CA 1
ATOM 15784 C C . THR C 1 142 ? -45.754 18.949 33.133 1.00 27.35 139 THR C C 1
ATOM 15785 O O . THR C 1 142 ? -45.800 18.351 32.054 1.00 28.61 139 THR C O 1
ATOM 15796 N N . GLN C 1 143 ? -44.602 19.340 33.687 1.00 26.85 140 GLN C N 1
ATOM 15797 C CA . GLN C 1 143 ? -43.323 18.940 33.139 1.00 28.73 140 GLN C CA 1
ATOM 15798 C C . GLN C 1 143 ? -42.418 18.630 34.314 1.00 27.18 140 GLN C C 1
ATOM 15799 O O . GLN C 1 143 ? -42.360 19.406 35.274 1.00 28.11 140 GLN C O 1
ATOM 15813 N N . VAL C 1 144 ? -41.711 17.526 34.238 1.00 26.21 141 VAL C N 1
ATOM 15814 C CA . VAL C 1 144 ? -40.784 17.146 35.301 1.00 26.22 141 VAL C CA 1
ATOM 15815 C C . VAL C 1 144 ? -39.391 17.467 34.828 1.00 27.33 141 VAL C C 1
ATOM 15816 O O . VAL C 1 144 ? -38.977 17.043 33.750 1.00 28.53 141 VAL C O 1
ATOM 15829 N N . LEU C 1 145 ? -38.669 18.198 35.664 1.00 26.11 142 LEU C N 1
ATOM 15830 C CA . LEU C 1 145 ? -37.280 18.570 35.432 1.00 25.90 142 LEU C CA 1
ATOM 15831 C C . LEU C 1 145 ? -36.352 17.689 36.262 1.00 26.43 142 LEU C C 1
ATOM 15832 O O . LEU C 1 145 ? -36.651 17.381 37.420 1.00 27.50 142 LEU C O 1
ATOM 15848 N N . GLU C 1 146 ? -35.243 17.260 35.656 1.00 25.83 143 GLU C N 1
ATOM 15849 C CA . GLU C 1 146 ? -34.178 16.583 36.393 1.00 26.50 143 GLU C CA 1
ATOM 15850 C C . GLU C 1 146 ? -33.175 17.622 36.870 1.00 27.47 143 GLU C C 1
ATOM 15851 O O . GLU C 1 146 ? -32.823 18.537 36.121 1.00 27.01 143 GLU C O 1
ATOM 15863 N N . ALA C 1 147 ? -32.860 17.580 38.156 1.00 26.71 144 ALA C N 1
ATOM 15864 C CA . ALA C 1 147 ? -31.935 18.530 38.753 1.00 27.90 144 ALA C CA 1
ATOM 15865 C C . ALA C 1 147 ? -30.767 17.832 39.441 1.00 28.15 144 ALA C C 1
ATOM 15866 O O . ALA C 1 147 ? -30.958 16.885 40.205 1.00 30.50 144 ALA C O 1
ATOM 15873 N N . GLU C 1 148 ? -29.554 18.337 39.235 1.00 27.99 145 GLU C N 1
ATOM 15874 C CA . GLU C 1 148 ? -28.452 17.885 40.080 1.00 29.50 145 GLU C CA 1
ATOM 15875 C C . GLU C 1 148 ? -28.559 18.491 41.470 1.00 26.50 145 GLU C C 1
ATOM 15876 O O . GLU C 1 148 ? -28.123 17.871 42.453 1.00 27.15 145 GLU C O 1
ATOM 15888 N N . ASN C 1 149 ? -29.133 19.690 41.567 1.00 25.23 146 ASN C N 1
ATOM 15889 C CA . ASN C 1 149 ? -29.318 20.386 42.835 1.00 23.82 146 ASN C CA 1
ATOM 15890 C C . ASN C 1 149 ? -30.597 21.192 42.743 1.00 23.95 146 ASN C C 1
ATOM 15891 O O . ASN C 1 149 ? -30.930 21.715 41.671 1.00 23.65 146 ASN C O 1
ATOM 15902 N N . VAL C 1 150 ? -31.303 21.278 43.861 1.00 22.89 147 VAL C N 1
ATOM 15903 C CA . VAL C 1 150 ? -32.546 22.031 43.954 1.00 22.09 147 VAL C CA 1
ATOM 15904 C C . VAL C 1 150 ? -32.370 23.077 45.045 1.00 22.46 147 VAL C C 1
ATOM 15905 O O . VAL C 1 150 ? -31.863 22.770 46.130 1.00 22.96 147 VAL C O 1
ATOM 15918 N N . ILE C 1 151 ? -32.805 24.301 44.769 1.00 20.65 148 ILE C N 1
ATOM 15919 C CA . ILE C 1 151 ? -32.782 25.386 45.758 1.00 19.67 148 ILE C CA 1
ATOM 15920 C C . ILE C 1 151 ? -34.228 25.780 45.971 1.00 18.54 148 ILE C C 1
ATOM 15921 O O . ILE C 1 151 ? -34.873 26.291 45.047 1.00 19.81 148 ILE C O 1
ATOM 15937 N N . ILE C 1 152 ? -34.738 25.524 47.164 1.00 18.43 149 ILE C N 1
ATOM 15938 C CA . ILE C 1 152 ? -36.123 25.820 47.504 1.00 18.38 149 ILE C CA 1
ATOM 15939 C C . ILE C 1 152 ? -36.145 27.222 48.088 1.00 16.79 149 ILE C C 1
ATOM 15940 O O . ILE C 1 152 ? -35.517 27.483 49.124 1.00 18.33 149 ILE C O 1
ATOM 15956 N N . ALA C 1 153 ? -36.915 28.111 47.474 1.00 16.71 150 ALA C N 1
ATOM 15957 C CA . ALA C 1 153 ? -36.981 29.508 47.884 1.00 16.52 150 ALA C CA 1
ATOM 15958 C C . ALA C 1 153 ? -38.421 30.000 47.804 1.00 16.31 150 ALA C C 1
ATOM 15959 O O . ALA C 1 153 ? -38.731 31.019 47.187 1.00 16.58 150 ALA C O 1
ATOM 15966 N N . SER C 1 154 ? -39.312 29.277 48.472 1.00 16.85 151 SER C N 1
ATOM 15967 C CA . SER C 1 154 ? -40.758 29.495 48.358 1.00 16.60 151 SER C CA 1
ATOM 15968 C C . SER C 1 154 ? -41.300 30.595 49.265 1.00 16.17 151 SER C C 1
ATOM 15969 O O . SER C 1 154 ? -42.481 30.935 49.145 1.00 16.46 151 SER C O 1
ATOM 15977 N N . GLY C 1 155 ? -40.491 31.163 50.136 1.00 15.81 152 GLY C N 1
ATOM 15978 C CA . GLY C 1 155 ? -40.849 32.359 50.857 1.00 16.28 152 GLY C CA 1
ATOM 15979 C C . GLY C 1 155 ? -41.862 32.160 51.961 1.00 16.32 152 GLY C C 1
ATOM 15980 O O . GLY C 1 155 ? -41.947 31.108 52.598 1.00 17.14 152 GLY C O 1
ATOM 15984 N N . SER C 1 156 ? -42.630 33.220 52.187 1.00 17.59 153 SER C N 1
ATOM 15985 C CA . SER C 1 156 ? -43.536 33.329 53.311 1.00 17.68 153 SER C CA 1
ATOM 15986 C C . SER C 1 156 ? -44.824 34.021 52.873 1.00 17.19 153 SER C C 1
ATOM 15987 O O . SER C 1 156 ? -44.943 34.520 51.748 1.00 17.87 153 SER C O 1
ATOM 15995 N N . ARG C 1 157 ? -45.786 34.074 53.793 1.00 17.34 154 ARG C N 1
ATOM 15996 C CA . ARG C 1 157 ? -47.025 34.813 53.592 1.00 18.23 154 ARG C CA 1
ATOM 15997 C C . ARG C 1 157 ? -47.494 35.313 54.944 1.00 17.75 154 ARG C C 1
ATOM 15998 O O . ARG C 1 157 ? -46.978 34.890 55.985 1.00 18.62 154 ARG C O 1
ATOM 16019 N N . PRO C 1 158 ? -48.476 36.213 54.976 1.00 17.34 155 PRO C N 1
ATOM 16020 C CA . PRO C 1 158 ? -48.907 36.740 56.275 1.00 17.99 155 PRO C CA 1
ATOM 16021 C C . PRO C 1 158 ? -49.524 35.676 57.172 1.00 18.61 155 PRO C C 1
ATOM 16022 O O . PRO C 1 158 ? -50.215 34.763 56.717 1.00 20.24 155 PRO C O 1
ATOM 16033 N N . VAL C 1 159 ? -49.301 35.839 58.477 1.00 19.98 156 VAL C N 1
ATOM 16034 C CA . VAL C 1 159 ? -50.041 35.070 59.466 1.00 22.10 156 VAL C CA 1
ATOM 16035 C C . VAL C 1 159 ? -51.481 35.564 59.484 1.00 21.11 156 VAL C C 1
ATOM 16036 O O . VAL C 1 159 ? -51.755 36.777 59.437 1.00 21.51 156 VAL C O 1
ATOM 16049 N N . GLU C 1 160 ? -52.408 34.624 59.582 1.00 23.54 157 GLU C N 1
ATOM 16050 C CA . GLU C 1 160 ? -53.827 34.904 59.735 1.00 25.49 157 GLU C CA 1
ATOM 16051 C C . GLU C 1 160 ? -54.202 34.777 61.195 1.00 29.09 157 GLU C C 1
ATOM 16052 O O . GLU C 1 160 ? -53.636 33.949 61.912 1.00 29.92 157 GLU C O 1
ATOM 16064 N N . ILE C 1 161 ? -55.151 35.609 61.638 1.00 28.91 158 ILE C N 1
ATOM 16065 C CA . ILE C 1 161 ? -55.649 35.479 63.008 1.00 31.56 158 ILE C CA 1
ATOM 16066 C C . ILE C 1 161 ? -57.169 35.323 63.053 1.00 29.71 158 ILE C C 1
ATOM 16067 O O . ILE C 1 161 ? -57.895 35.972 62.287 1.00 29.86 158 ILE C O 1
ATOM 16083 N N . PRO C 1 162 ? -57.687 34.466 63.918 1.00 30.63 159 PRO C N 1
ATOM 16084 C CA . PRO C 1 162 ? -59.099 34.137 63.891 1.00 31.17 159 PRO C CA 1
ATOM 16085 C C . PRO C 1 162 ? -60.018 35.314 64.137 1.00 28.28 159 PRO C C 1
ATOM 16086 O O . PRO C 1 162 ? -61.066 35.357 63.492 1.00 31.10 159 PRO C O 1
ATOM 16097 N N A PRO C 1 163 ? -59.746 35.982 65.278 0.52 29.55 160 PRO C N 1
ATOM 16098 N N B PRO C 1 163 ? -59.686 36.418 64.821 0.48 26.68 160 PRO C N 1
ATOM 16099 C CA A PRO C 1 163 ? -60.573 37.065 65.757 0.52 26.32 160 PRO C CA 1
ATOM 16100 C CA B PRO C 1 163 ? -60.674 37.539 64.868 0.48 24.12 160 PRO C CA 1
ATOM 16101 C C A PRO C 1 163 ? -60.261 38.293 64.979 0.52 19.95 160 PRO C C 1
ATOM 16102 C C B PRO C 1 163 ? -60.800 38.480 63.656 0.48 19.34 160 PRO C C 1
ATOM 16103 O O A PRO C 1 163 ? -60.753 39.344 65.328 0.52 19.51 160 PRO C O 1
ATOM 16104 O O B PRO C 1 163 ? -61.660 39.383 63.677 0.48 20.94 160 PRO C O 1
ATOM 16125 N N A ALA C 1 164 ? -59.363 38.185 64.001 0.52 15.42 161 ALA C N 1
ATOM 16126 N N B ALA C 1 164 ? -59.984 38.357 62.642 0.48 16.83 161 ALA C N 1
ATOM 16127 C CA A ALA C 1 164 ? -59.245 39.206 62.962 0.52 14.62 161 ALA C CA 1
ATOM 16128 C CA B ALA C 1 164 ? -59.883 39.384 61.612 0.48 17.21 161 ALA C CA 1
ATOM 16129 C C A ALA C 1 164 ? -58.996 38.534 61.623 0.52 15.83 161 ALA C C 1
ATOM 16130 C C B ALA C 1 164 ? -59.592 38.729 60.269 0.48 17.37 161 ALA C C 1
ATOM 16131 O O A ALA C 1 164 ? -57.961 38.747 60.993 0.52 16.46 161 ALA C O 1
ATOM 16132 O O B ALA C 1 164 ? -58.521 38.937 59.689 0.48 17.34 161 ALA C O 1
ATOM 16145 N N A PRO C 1 165 ? -59.946 37.714 61.156 0.52 15.40 162 PRO C N 1
ATOM 16146 N N B PRO C 1 165 ? -60.511 37.920 59.754 0.48 16.92 162 PRO C N 1
ATOM 16147 C CA A PRO C 1 165 ? -59.823 37.123 59.821 0.52 14.96 162 PRO C CA 1
ATOM 16148 C CA B PRO C 1 165 ? -60.360 37.400 58.392 0.48 17.01 162 PRO C CA 1
ATOM 16149 C C A PRO C 1 165 ? -59.934 38.202 58.747 0.52 16.00 162 PRO C C 1
ATOM 16150 C C B PRO C 1 165 ? -60.399 38.555 57.411 0.48 15.36 162 PRO C C 1
ATOM 16151 O O A PRO C 1 165 ? -60.675 39.168 58.893 0.52 14.64 162 PRO C O 1
ATOM 16152 O O B PRO C 1 165 ? -61.127 39.524 57.615 0.48 15.96 162 PRO C O 1
ATOM 16173 N N A LEU C 1 166 ? -59.196 38.030 57.652 0.52 15.44 163 LEU C N 1
ATOM 16174 N N B LEU C 1 166 ? -59.601 38.453 56.350 0.48 16.17 163 LEU C N 1
ATOM 16175 C CA A LEU C 1 166 ? -59.379 38.932 56.518 0.52 15.37 163 LEU C CA 1
ATOM 16176 C CA B LEU C 1 166 ? -59.651 39.446 55.291 0.48 17.21 163 LEU C CA 1
ATOM 16177 C C A LEU C 1 166 ? -60.847 38.929 56.092 0.52 14.79 163 LEU C C 1
ATOM 16178 C C B LEU C 1 166 ? -61.086 39.620 54.822 0.48 16.35 163 LEU C C 1
ATOM 16179 O O A LEU C 1 166 ? -61.468 37.871 55.952 0.52 17.02 163 LEU C O 1
ATOM 16180 O O B LEU C 1 166 ? -61.830 38.654 54.629 0.48 16.16 163 LEU C O 1
ATOM 16211 N N A THR C 1 167 ? -61.417 40.123 55.922 0.52 15.06 164 THR C N 1
ATOM 16212 N N B THR C 1 167 ? -61.466 40.874 54.645 0.48 16.49 164 THR C N 1
ATOM 16213 C CA A THR C 1 167 ? -62.851 40.272 55.695 0.52 14.64 164 THR C CA 1
ATOM 16214 C CA B THR C 1 167 ? -62.844 41.229 54.354 0.48 16.48 164 THR C CA 1
ATOM 16215 C C A THR C 1 167 ? -63.081 41.465 54.783 0.52 14.62 164 THR C C 1
ATOM 16216 C C B THR C 1 167 ? -62.803 42.423 53.421 0.48 17.07 164 THR C C 1
ATOM 16217 O O A THR C 1 167 ? -62.640 42.582 55.092 0.52 15.12 164 THR C O 1
ATOM 16218 O O B THR C 1 167 ? -62.220 43.449 53.772 0.48 16.46 164 THR C O 1
ATOM 16239 N N A ASP C 1 168 ? -63.809 41.227 53.688 0.52 15.74 165 ASP C N 1
ATOM 16240 N N B ASP C 1 168 ? -63.479 42.312 52.274 0.48 18.76 165 ASP C N 1
ATOM 16241 C CA A ASP C 1 168 ? -64.139 42.257 52.715 0.52 17.23 165 ASP C CA 1
ATOM 16242 C CA B ASP C 1 168 ? -63.344 43.314 51.222 0.48 19.89 165 ASP C CA 1
ATOM 16243 C C A ASP C 1 168 ? -62.838 42.961 52.359 0.52 19.01 165 ASP C C 1
ATOM 16244 C C B ASP C 1 168 ? -63.588 44.712 51.780 0.48 19.31 165 ASP C C 1
ATOM 16245 O O A ASP C 1 168 ? -61.816 42.298 52.161 0.52 20.17 165 ASP C O 1
ATOM 16246 O O B ASP C 1 168 ? -64.597 44.975 52.435 0.48 20.54 165 ASP C O 1
ATOM 16263 N N A ASP C 1 169 ? -62.860 44.285 52.283 0.52 18.22 166 ASP C N 1
ATOM 16264 N N B ASP C 1 169 ? -62.621 45.597 51.556 0.48 18.15 166 ASP C N 1
ATOM 16265 C CA A ASP C 1 169 ? -61.648 45.089 52.184 0.52 18.11 166 ASP C CA 1
ATOM 16266 C CA B ASP C 1 169 ? -62.712 47.011 51.899 0.48 19.58 166 ASP C CA 1
ATOM 16267 C C A ASP C 1 169 ? -61.457 45.902 53.444 0.52 16.27 166 ASP C C 1
ATOM 16268 C C B ASP C 1 169 ? -62.673 47.296 53.414 0.48 19.15 166 ASP C C 1
ATOM 16269 O O A ASP C 1 169 ? -60.742 46.908 53.444 0.52 16.43 166 ASP C O 1
ATOM 16270 O O B ASP C 1 169 ? -63.015 48.427 53.816 0.48 18.27 166 ASP C O 1
ATOM 16286 N N A ILE C 1 170 ? -62.141 45.508 54.513 0.52 16.83 167 ILE C N 1
ATOM 16287 N N B ILE C 1 170 ? -62.238 46.318 54.259 0.48 20.59 167 ILE C N 1
ATOM 16288 C CA A ILE C 1 170 ? -62.145 46.268 55.755 0.52 16.27 167 ILE C CA 1
ATOM 16289 C CA B ILE C 1 170 ? -62.175 46.426 55.738 0.48 20.31 167 ILE C CA 1
ATOM 16290 C C A ILE C 1 170 ? -61.025 45.784 56.628 0.52 16.92 167 ILE C C 1
ATOM 16291 C C B ILE C 1 170 ? -60.942 45.818 56.459 0.48 19.47 167 ILE C C 1
ATOM 16292 O O A ILE C 1 170 ? -60.381 46.552 57.343 0.52 14.42 167 ILE C O 1
ATOM 16293 O O B ILE C 1 170 ? -60.116 46.568 56.991 0.48 20.08 167 ILE C O 1
ATOM 16324 N N . ILE C 1 171 ? -60.850 44.477 56.598 1.00 19.01 168 ILE C N 1
ATOM 16325 C CA . ILE C 1 171 ? -59.735 43.812 57.266 1.00 21.14 168 ILE C CA 1
ATOM 16326 C C . ILE C 1 171 ? -58.809 43.288 56.174 1.00 20.99 168 ILE C C 1
ATOM 16327 O O . ILE C 1 171 ? -59.205 42.472 55.348 1.00 23.48 168 ILE C O 1
ATOM 16343 N N . VAL C 1 172 ? -57.548 43.752 56.184 1.00 18.41 169 VAL C N 1
ATOM 16344 C CA . VAL C 1 172 ? -56.567 43.468 55.149 1.00 15.96 169 VAL C CA 1
ATOM 16345 C C . VAL C 1 172 ? -55.307 42.953 55.817 1.00 14.68 169 VAL C C 1
ATOM 16346 O O . VAL C 1 172 ? -55.098 43.125 57.014 1.00 15.65 169 VAL C O 1
ATOM 16359 N N . ASP C 1 173 ? -54.447 42.360 55.016 1.00 14.47 170 ASP C N 1
ATOM 16360 C CA . ASP C 1 173 ? -53.069 42.103 55.422 1.00 14.95 170 ASP C CA 1
ATOM 16361 C C . ASP C 1 173 ? -52.168 43.162 54.774 1.00 14.33 170 ASP C C 1
ATOM 16362 O O . ASP C 1 173 ? -52.652 44.173 54.255 1.00 15.08 170 ASP C O 1
ATOM 16371 N N . SER C 1 174 ? -50.845 42.967 54.837 1.00 14.83 171 SER C N 1
ATOM 16372 C CA . SER C 1 174 ? -49.946 43.972 54.291 1.00 15.28 171 SER C CA 1
ATOM 16373 C C . SER C 1 174 ? -50.164 44.211 52.809 1.00 15.25 171 SER C C 1
ATOM 16374 O O . SER C 1 174 ? -49.920 45.319 52.325 1.00 17.31 171 SER C O 1
ATOM 16382 N N . THR C 1 175 ? -50.580 43.189 52.080 1.00 15.47 172 THR C N 1
ATOM 16383 C CA . THR C 1 175 ? -50.817 43.366 50.653 1.00 17.23 172 THR C CA 1
ATOM 16384 C C . THR C 1 175 ? -51.942 44.360 50.389 1.00 16.32 172 THR C C 1
ATOM 16385 O O . THR C 1 175 ? -51.787 45.297 49.605 1.00 17.29 172 THR C O 1
ATOM 16396 N N . GLY C 1 176 ? -53.060 44.203 51.083 1.00 16.50 173 GLY C N 1
ATOM 16397 C CA . GLY C 1 176 ? -54.160 45.142 50.911 1.00 16.27 173 GLY C CA 1
ATOM 16398 C C . GLY C 1 176 ? -53.835 46.530 51.430 1.00 15.51 173 GLY C C 1
ATOM 16399 O O . GLY C 1 176 ? -54.331 47.533 50.907 1.00 16.80 173 GLY C O 1
ATOM 16403 N N . ALA C 1 177 ? -53.010 46.612 52.469 1.00 15.49 174 ALA C N 1
ATOM 16404 C CA . ALA C 1 177 ? -52.634 47.896 53.051 1.00 15.33 174 ALA C CA 1
ATOM 16405 C C . ALA C 1 177 ? -51.849 48.770 52.090 1.00 14.91 174 ALA C C 1
ATOM 16406 O O . ALA C 1 177 ? -51.780 49.990 52.295 1.00 16.50 174 ALA C O 1
ATOM 16413 N N . LEU C 1 178 ? -51.226 48.173 51.082 1.00 14.02 175 LEU C N 1
ATOM 16414 C CA . LEU C 1 178 ? -50.485 48.900 50.076 1.00 15.84 175 LEU C CA 1
ATOM 16415 C C . LEU C 1 178 ? -51.366 49.279 48.893 1.00 16.46 175 LEU C C 1
ATOM 16416 O O . LEU C 1 178 ? -50.846 49.816 47.910 1.00 19.50 175 LEU C O 1
ATOM 16432 N N . GLU C 1 179 ? -52.687 49.013 48.983 1.00 17.77 176 GLU C N 1
ATOM 16433 C CA . GLU C 1 179 ? -53.604 49.214 47.866 1.00 19.46 176 GLU C CA 1
ATOM 16434 C C . GLU C 1 179 ? -54.805 50.082 48.236 1.00 19.15 176 GLU C C 1
ATOM 16435 O O . GLU C 1 179 ? -55.711 50.226 47.409 1.00 21.16 176 GLU C O 1
ATOM 16447 N N . PHE C 1 180 ? -54.873 50.666 49.435 1.00 17.14 177 PHE C N 1
ATOM 16448 C CA . PHE C 1 180 ? -56.023 51.516 49.764 1.00 16.84 177 PHE C CA 1
ATOM 16449 C C . PHE C 1 180 ? -56.136 52.633 48.728 1.00 17.11 177 PHE C C 1
ATOM 16450 O O . PHE C 1 180 ? -55.129 53.196 48.295 1.00 18.87 177 PHE C O 1
ATOM 16467 N N . GLN C 1 181 ? -57.377 52.984 48.355 1.00 17.03 178 GLN C N 1
ATOM 16468 C CA . GLN C 1 181 ? -57.612 54.032 47.373 1.00 18.20 178 GLN C CA 1
ATOM 16469 C C . GLN C 1 181 ? -58.021 55.348 48.011 1.00 17.66 178 GLN C C 1
ATOM 16470 O O . GLN C 1 181 ? -58.247 56.331 47.294 1.00 19.59 178 GLN C O 1
ATOM 16484 N N . ALA C 1 182 ? -58.151 55.375 49.338 1.00 18.15 179 ALA C N 1
ATOM 16485 C CA . ALA C 1 182 ? -58.431 56.584 50.091 1.00 18.16 179 ALA C CA 1
ATOM 16486 C C . ALA C 1 182 ? -57.758 56.437 51.440 1.00 17.77 179 ALA C C 1
ATOM 16487 O O . ALA C 1 182 ? -57.495 55.320 51.895 1.00 18.19 179 ALA C O 1
ATOM 16494 N N . VAL C 1 183 ? -57.458 57.569 52.074 1.00 17.85 180 VAL C N 1
ATOM 16495 C CA . VAL C 1 183 ? -56.853 57.502 53.412 1.00 17.20 180 VAL C CA 1
ATOM 16496 C C . VAL C 1 183 ? -57.882 56.945 54.388 1.00 16.55 180 VAL C C 1
ATOM 16497 O O . VAL C 1 183 ? -58.989 57.506 54.504 1.00 16.85 180 VAL C O 1
ATOM 16510 N N . PRO C 1 184 ? -57.571 55.891 55.137 1.00 15.92 181 PRO C N 1
ATOM 16511 C CA . PRO C 1 184 ? -58.508 55.459 56.176 1.00 16.45 181 PRO C CA 1
ATOM 16512 C C . PRO C 1 184 ? -58.660 56.553 57.216 1.00 17.57 181 PRO C C 1
ATOM 16513 O O . PRO C 1 184 ? -57.707 57.239 57.546 1.00 23.60 181 PRO C O 1
ATOM 16524 N N . LYS C 1 185 ? -59.859 56.758 57.710 1.00 14.41 182 LYS C N 1
ATOM 16525 C CA . LYS C 1 185 ? -60.046 57.777 58.731 1.00 14.68 182 LYS C CA 1
ATOM 16526 C C . LYS C 1 185 ? -59.518 57.310 60.074 1.00 14.18 182 LYS C C 1
ATOM 16527 O O . LYS C 1 185 ? -58.792 58.035 60.757 1.00 15.05 182 LYS C O 1
ATOM 16546 N N . LYS C 1 186 ? -59.877 56.099 60.447 1.00 14.66 183 LYS C N 1
ATOM 16547 C CA A LYS C 1 186 ? -59.375 55.441 61.645 0.73 14.72 183 LYS C CA 1
ATOM 16548 C CA B LYS C 1 186 ? -59.388 55.437 61.647 0.27 15.55 183 LYS C CA 1
ATOM 16549 C C . LYS C 1 186 ? -58.795 54.113 61.211 1.00 14.10 183 LYS C C 1
ATOM 16550 O O . LYS C 1 186 ? -59.500 53.280 60.634 1.00 15.56 183 LYS C O 1
ATOM 16585 N N . LEU C 1 187 ? -57.513 53.932 61.467 1.00 14.34 184 LEU C N 1
ATOM 16586 C CA . LEU C 1 187 ? -56.794 52.748 61.039 1.00 13.60 184 LEU C CA 1
ATOM 16587 C C . LEU C 1 187 ? -56.285 51.992 62.253 1.00 13.06 184 LEU C C 1
ATOM 16588 O O . LEU C 1 187 ? -55.628 52.564 63.125 1.00 14.83 184 LEU C O 1
ATOM 16604 N N . GLY C 1 188 ? -56.599 50.707 62.299 1.00 13.22 185 GLY C N 1
ATOM 16605 C CA . GLY C 1 188 ? -56.035 49.811 63.279 1.00 13.35 185 GLY C CA 1
ATOM 16606 C C . GLY C 1 188 ? -54.978 48.934 62.639 1.00 13.06 185 GLY C C 1
ATOM 16607 O O . GLY C 1 188 ? -55.106 48.533 61.481 1.00 14.60 185 GLY C O 1
ATOM 16611 N N . VAL C 1 189 ? -53.936 48.648 63.403 1.00 12.95 186 VAL C N 1
ATOM 16612 C CA . VAL C 1 189 ? -52.867 47.762 62.964 1.00 13.41 186 VAL C CA 1
ATOM 16613 C C . VAL C 1 189 ? -52.646 46.774 64.094 1.00 14.03 186 VAL C C 1
ATOM 16614 O O . VAL C 1 189 ? -52.446 47.192 65.236 1.00 15.49 186 VAL C O 1
ATOM 16627 N N . ILE C 1 190 ? -52.684 45.487 63.794 1.00 13.86 187 ILE C N 1
ATOM 16628 C CA . ILE C 1 190 ? -52.377 44.460 64.780 1.00 14.16 187 ILE C CA 1
ATOM 16629 C C . ILE C 1 190 ? -50.947 44.000 64.519 1.00 14.02 187 ILE C C 1
ATOM 16630 O O . ILE C 1 190 ? -50.645 43.403 63.482 1.00 14.74 187 ILE C O 1
ATOM 16646 N N . GLY C 1 191 ? -50.069 44.321 65.445 1.00 14.54 188 GLY C N 1
ATOM 16647 C CA . GLY C 1 191 ? -48.656 44.021 65.338 1.00 15.09 188 GLY C CA 1
ATOM 16648 C C . GLY C 1 191 ? -47.830 45.274 65.228 1.00 14.19 188 GLY C C 1
ATOM 16649 O O . GLY C 1 191 ? -47.953 46.035 64.265 1.00 16.07 188 GLY C O 1
ATOM 16653 N N . ALA C 1 192 ? -46.945 45.490 66.201 1.00 15.73 189 ALA C N 1
ATOM 16654 C CA . ALA C 1 192 ? -46.068 46.651 66.238 1.00 15.66 189 ALA C CA 1
ATOM 16655 C C . ALA C 1 192 ? -44.637 46.293 65.882 1.00 15.89 189 ALA C C 1
ATOM 16656 O O . ALA C 1 192 ? -43.685 46.821 66.465 1.00 18.42 189 ALA C O 1
ATOM 16663 N N . GLY C 1 193 ? -44.467 45.375 64.941 1.00 16.56 190 GLY C N 1
ATOM 16664 C CA . GLY C 1 193 ? -43.167 45.098 64.370 1.00 16.91 190 GLY C CA 1
ATOM 16665 C C . GLY C 1 193 ? -42.931 45.973 63.155 1.00 14.68 190 GLY C C 1
ATOM 16666 O O . GLY C 1 193 ? -43.689 46.896 62.851 1.00 15.77 190 GLY C O 1
ATOM 16670 N N . VAL C 1 194 ? -41.849 45.676 62.446 1.00 15.81 191 VAL C N 1
ATOM 16671 C CA . VAL C 1 194 ? -41.426 46.515 61.322 1.00 16.31 191 VAL C CA 1
ATOM 16672 C C . VAL C 1 194 ? -42.567 46.743 60.324 1.00 15.38 191 VAL C C 1
ATOM 16673 O O . VAL C 1 194 ? -42.824 47.876 59.898 1.00 15.67 191 VAL C O 1
ATOM 16686 N N . ILE C 1 195 ? -43.291 45.687 59.948 1.00 15.39 192 ILE C N 1
ATOM 16687 C CA . ILE C 1 195 ? -44.313 45.837 58.915 1.00 15.86 192 ILE C CA 1
ATOM 16688 C C . ILE C 1 195 ? -45.445 46.745 59.406 1.00 15.65 192 ILE C C 1
ATOM 16689 O O . ILE C 1 195 ? -45.884 47.657 58.692 1.00 16.21 192 ILE C O 1
ATOM 16705 N N . GLY C 1 196 ? -45.949 46.500 60.622 1.00 15.50 193 GLY C N 1
ATOM 16706 C CA . GLY C 1 196 ? -47.047 47.301 61.136 1.00 14.38 193 GLY C CA 1
ATOM 16707 C C . GLY C 1 196 ? -46.671 48.755 61.351 1.00 13.18 193 GLY C C 1
ATOM 16708 O O . GLY C 1 196 ? -47.472 49.657 61.091 1.00 14.38 193 GLY C O 1
ATOM 16712 N N . LEU C 1 197 ? -45.446 49.005 61.832 1.00 13.06 194 LEU C N 1
ATOM 16713 C CA . LEU C 1 197 ? -45.003 50.376 62.063 1.00 13.73 194 LEU C CA 1
ATOM 16714 C C . LEU C 1 197 ? -44.859 51.133 60.752 1.00 13.79 194 LEU C C 1
ATOM 16715 O O . LEU C 1 197 ? -45.229 52.306 60.666 1.00 14.30 194 LEU C O 1
ATOM 16731 N N . GLU C 1 198 ? -44.312 50.480 59.726 1.00 13.41 195 GLU C N 1
ATOM 16732 C CA . GLU C 1 198 ? -44.180 51.116 58.420 1.00 13.28 195 GLU C CA 1
ATOM 16733 C C . GLU C 1 198 ? -45.540 51.419 57.798 1.00 13.25 195 GLU C C 1
ATOM 16734 O O . GLU C 1 198 ? -45.788 52.538 57.341 1.00 14.71 195 GLU C O 1
ATOM 16746 N N . LEU C 1 199 ? -46.451 50.438 57.791 1.00 13.90 196 LEU C N 1
ATOM 16747 C CA . LEU C 1 199 ? -47.756 50.656 57.169 1.00 14.87 196 LEU C CA 1
ATOM 16748 C C . LEU C 1 199 ? -48.568 51.677 57.942 1.00 15.13 196 LEU C C 1
ATOM 16749 O O . LEU C 1 199 ? -49.255 52.519 57.346 1.00 15.02 196 LEU C O 1
ATOM 16765 N N . GLY C 1 200 ? -48.495 51.630 59.267 1.00 13.73 197 GLY C N 1
ATOM 16766 C CA . GLY C 1 200 ? -49.189 52.628 60.055 1.00 13.69 197 GLY C CA 1
ATOM 16767 C C . GLY C 1 200 ? -48.655 54.023 59.785 1.00 13.60 197 GLY C C 1
ATOM 16768 O O . GLY C 1 200 ? -49.416 54.992 59.704 1.00 14.17 197 GLY C O 1
ATOM 16772 N N . SER C 1 201 ? -47.325 54.138 59.592 1.00 13.53 198 SER C N 1
ATOM 16773 C CA . SER C 1 201 ? -46.719 55.428 59.311 1.00 13.73 198 SER C CA 1
ATOM 16774 C C . SER C 1 201 ? -47.213 56.006 57.990 1.00 13.69 198 SER C C 1
ATOM 16775 O O . SER C 1 201 ? -47.497 57.213 57.913 1.00 14.40 198 SER C O 1
ATOM 16783 N N . VAL C 1 202 ? -47.288 55.181 56.924 1.00 13.53 199 VAL C N 1
ATOM 16784 C CA . VAL C 1 202 ? -47.757 55.677 55.632 1.00 14.02 199 VAL C CA 1
ATOM 16785 C C . VAL C 1 202 ? -49.066 56.426 55.811 1.00 14.15 199 VAL C C 1
ATOM 16786 O O . VAL C 1 202 ? -49.222 57.563 55.351 1.00 14.87 199 VAL C O 1
ATOM 16799 N N . TRP C 1 203 ? -50.034 55.765 56.419 1.00 13.36 200 TRP C N 1
ATOM 16800 C CA . TRP C 1 203 ? -51.399 56.281 56.432 1.00 13.79 200 TRP C CA 1
ATOM 16801 C C . TRP C 1 203 ? -51.577 57.374 57.480 1.00 14.11 200 TRP C C 1
ATOM 16802 O O . TRP C 1 203 ? -52.329 58.336 57.245 1.00 14.84 200 TRP C O 1
ATOM 16823 N N . ALA C 1 204 ? -50.867 57.272 58.618 1.00 13.45 201 ALA C N 1
ATOM 16824 C CA . ALA C 1 204 ? -50.897 58.362 59.593 1.00 13.34 201 ALA C CA 1
ATOM 16825 C C . ALA C 1 204 ? -50.429 59.675 58.973 1.00 13.89 201 ALA C C 1
ATOM 16826 O O . ALA C 1 204 ? -51.001 60.740 59.238 1.00 15.99 201 ALA C O 1
ATOM 16833 N N . ARG C 1 205 ? -49.380 59.625 58.151 1.00 15.25 202 ARG C N 1
ATOM 16834 C CA . ARG C 1 205 ? -48.861 60.836 57.536 1.00 16.00 202 ARG C CA 1
ATOM 16835 C C . ARG C 1 205 ? -49.893 61.517 56.669 1.00 16.84 202 ARG C C 1
ATOM 16836 O O . ARG C 1 205 ? -49.814 62.730 56.463 1.00 18.38 202 ARG C O 1
ATOM 16857 N N . LEU C 1 206 ? -50.806 60.748 56.089 1.00 16.72 203 LEU C N 1
ATOM 16858 C CA . LEU C 1 206 ? -51.799 61.271 55.175 1.00 16.28 203 LEU C CA 1
ATOM 16859 C C . LEU C 1 206 ? -53.092 61.627 55.895 1.00 16.70 203 LEU C C 1
ATOM 16860 O O . LEU C 1 206 ? -54.051 62.072 55.242 1.00 18.98 203 LEU C O 1
ATOM 16876 N N . GLY C 1 207 ? -53.137 61.450 57.213 1.00 17.28 204 GLY C N 1
ATOM 16877 C CA . GLY C 1 207 ? -54.246 61.908 58.028 1.00 17.80 204 GLY C CA 1
ATOM 16878 C C . GLY C 1 207 ? -54.980 60.839 58.799 1.00 16.45 204 GLY C C 1
ATOM 16879 O O . GLY C 1 207 ? -55.873 61.187 59.583 1.00 17.01 204 GLY C O 1
ATOM 16883 N N . ALA C 1 208 ? -54.671 59.557 58.630 1.00 14.68 205 ALA C N 1
ATOM 16884 C CA . ALA C 1 208 ? -55.343 58.513 59.381 1.00 14.81 205 ALA C CA 1
ATOM 16885 C C . ALA C 1 208 ? -54.996 58.649 60.855 1.00 14.52 205 ALA C C 1
ATOM 16886 O O . ALA C 1 208 ? -53.861 58.984 61.209 1.00 15.30 205 ALA C O 1
ATOM 16893 N N . GLU C 1 209 ? -55.982 58.370 61.716 1.00 14.44 206 GLU C N 1
ATOM 16894 C CA . GLU C 1 209 ? -55.760 58.236 63.157 1.00 14.33 206 GLU C CA 1
ATOM 16895 C C . GLU C 1 209 ? -55.519 56.759 63.437 1.00 14.00 206 GLU C C 1
ATOM 16896 O O . GLU C 1 209 ? -56.427 55.926 63.256 1.00 15.98 206 GLU C O 1
ATOM 16908 N N . VAL C 1 210 ? -54.295 56.432 63.851 1.00 15.05 207 VAL C N 1
ATOM 16909 C CA . VAL C 1 210 ? -53.798 55.063 63.842 1.00 14.04 207 VAL C CA 1
ATOM 16910 C C . VAL C 1 210 ? -53.587 54.558 65.256 1.00 14.70 207 VAL C C 1
ATOM 16911 O O . VAL C 1 210 ? -52.892 55.202 66.058 1.00 16.08 207 VAL C O 1
ATOM 16924 N N . THR C 1 211 ? -54.107 53.359 65.524 1.00 15.20 208 THR C N 1
ATOM 16925 C CA . THR C 1 211 ? -53.823 52.607 66.741 1.00 14.57 208 THR C CA 1
ATOM 16926 C C . THR C 1 211 ? -53.118 51.324 66.344 1.00 14.81 208 THR C C 1
ATOM 16927 O O . THR C 1 211 ? -53.561 50.630 65.419 1.00 15.29 208 THR C O 1
ATOM 16938 N N . VAL C 1 212 ? -52.010 51.011 67.025 1.00 14.03 209 VAL C N 1
ATOM 16939 C CA . VAL C 1 212 ? -51.252 49.789 66.777 1.00 14.10 209 VAL C CA 1
ATOM 16940 C C . VAL C 1 212 ? -51.344 48.935 68.029 1.00 14.34 209 VAL C C 1
ATOM 16941 O O . VAL C 1 212 ? -50.905 49.361 69.104 1.00 17.40 209 VAL C O 1
ATOM 16954 N N . LEU C 1 213 ? -51.949 47.770 67.905 1.00 14.24 210 LEU C N 1
ATOM 16955 C CA . LEU C 1 213 ? -52.145 46.853 69.030 1.00 15.61 210 LEU C CA 1
ATOM 16956 C C . LEU C 1 213 ? -51.082 45.766 68.994 1.00 16.29 210 LEU C C 1
ATOM 16957 O O . LEU C 1 213 ? -50.988 45.017 68.015 1.00 17.93 210 LEU C O 1
ATOM 16973 N N . GLU C 1 214 ? -50.281 45.673 70.049 1.00 16.05 211 GLU C N 1
ATOM 16974 C CA . GLU C 1 214 ? -49.159 44.739 70.099 1.00 17.89 211 GLU C CA 1
ATOM 16975 C C . GLU C 1 214 ? -49.297 43.848 71.326 1.00 17.64 211 GLU C C 1
ATOM 16976 O O . GLU C 1 214 ? -49.361 44.340 72.459 1.00 17.66 211 GLU C O 1
ATOM 16988 N N . ALA C 1 215 ? -49.292 42.535 71.105 1.00 20.62 212 ALA C N 1
ATOM 16989 C CA . ALA C 1 215 ? -49.547 41.609 72.204 1.00 21.17 212 ALA C CA 1
ATOM 16990 C C . ALA C 1 215 ? -48.390 41.525 73.179 1.00 20.27 212 ALA C C 1
ATOM 16991 O O . ALA C 1 215 ? -48.621 41.291 74.361 1.00 21.99 212 ALA C O 1
ATOM 16998 N N . LEU C 1 216 ? -47.155 41.643 72.713 1.00 20.21 213 LEU C N 1
ATOM 16999 C CA . LEU C 1 216 ? -46.034 41.537 73.627 1.00 20.11 213 LEU C CA 1
ATOM 17000 C C . LEU C 1 216 ? -45.919 42.803 74.461 1.00 20.81 213 LEU C C 1
ATOM 17001 O O . LEU C 1 216 ? -46.313 43.895 74.028 1.00 21.15 213 LEU C O 1
ATOM 17017 N N . ASP C 1 217 ? -45.356 42.644 75.663 1.00 22.40 214 ASP C N 1
ATOM 17018 C CA . ASP C 1 217 ? -45.083 43.795 76.517 1.00 24.96 214 ASP C CA 1
ATOM 17019 C C . ASP C 1 217 ? -43.888 44.603 76.035 1.00 24.78 214 ASP C C 1
ATOM 17020 O O . ASP C 1 217 ? -43.796 45.801 76.323 1.00 27.32 214 ASP C O 1
ATOM 17029 N N . LYS C 1 218 ? -42.971 43.989 75.311 1.00 23.15 215 LYS C N 1
ATOM 17030 C CA . LYS C 1 218 ? -41.718 44.633 74.938 1.00 23.80 215 LYS C CA 1
ATOM 17031 C C . LYS C 1 218 ? -41.797 45.122 73.503 1.00 21.49 215 LYS C C 1
ATOM 17032 O O . LYS C 1 218 ? -42.135 44.354 72.605 1.00 22.70 215 LYS C O 1
ATOM 17051 N N . PHE C 1 219 ? -41.444 46.382 73.301 1.00 19.58 216 PHE C N 1
ATOM 17052 C CA . PHE C 1 219 ? -41.404 46.984 71.974 1.00 18.88 216 PHE C CA 1
ATOM 17053 C C . PHE C 1 219 ? -40.069 46.677 71.289 1.00 19.18 216 PHE C C 1
ATOM 17054 O O . PHE C 1 219 ? -39.006 46.788 71.901 1.00 20.14 216 PHE C O 1
ATOM 17071 N N . LEU C 1 220 ? -40.133 46.265 70.028 1.00 18.20 217 LEU C N 1
ATOM 17072 C CA . LEU C 1 220 ? -38.970 45.961 69.196 1.00 18.81 217 LEU C CA 1
ATOM 17073 C C . LEU C 1 220 ? -37.930 45.161 69.993 1.00 19.10 217 LEU C C 1
ATOM 17074 O O . LEU C 1 220 ? -36.785 45.597 70.144 1.00 19.72 217 LEU C O 1
ATOM 17090 N N . PRO C 1 221 ? -38.288 43.959 70.450 1.00 20.51 218 PRO C N 1
ATOM 17091 C CA . PRO C 1 221 ? -37.373 43.223 71.330 1.00 23.37 218 PRO C CA 1
ATOM 17092 C C . PRO C 1 221 ? -36.042 42.854 70.709 1.00 23.72 218 PRO C C 1
ATOM 17093 O O . PRO C 1 221 ? -35.067 42.710 71.459 1.00 26.67 218 PRO C O 1
ATOM 17104 N N . ALA C 1 222 ? -35.945 42.742 69.382 1.00 24.18 219 ALA C N 1
ATOM 17105 C CA . ALA C 1 222 ? -34.658 42.431 68.765 1.00 24.88 219 ALA C CA 1
ATOM 17106 C C . ALA C 1 222 ? -33.733 43.641 68.684 1.00 23.44 219 ALA C C 1
ATOM 17107 O O . ALA C 1 222 ? -32.513 43.489 68.485 1.00 24.90 219 ALA C O 1
ATOM 17114 N N . ALA C 1 223 ? -34.277 44.841 68.792 1.00 21.62 220 ALA C N 1
ATOM 17115 C CA . ALA C 1 223 ? -33.449 46.034 68.702 1.00 20.41 220 ALA C CA 1
ATOM 17116 C C . ALA C 1 223 ? -32.799 46.301 70.053 1.00 19.21 220 ALA C C 1
ATOM 17117 O O . ALA C 1 223 ? -33.193 45.761 71.079 1.00 20.75 220 ALA C O 1
ATOM 17124 N N . ASP C 1 224 ? -31.788 47.148 70.025 1.00 19.44 221 ASP C N 1
ATOM 17125 C CA . ASP C 1 224 ? -31.152 47.570 71.268 1.00 18.97 221 ASP C CA 1
ATOM 17126 C C . ASP C 1 224 ? -32.173 48.324 72.117 1.00 20.00 221 ASP C C 1
ATOM 17127 O O . ASP C 1 224 ? -32.956 49.132 71.604 1.00 20.36 221 ASP C O 1
ATOM 17136 N N . GLU C 1 225 ? -32.181 48.046 73.427 1.00 21.74 222 GLU C N 1
ATOM 17137 C CA . GLU C 1 225 ? -33.244 48.590 74.270 1.00 21.91 222 GLU C CA 1
ATOM 17138 C C . GLU C 1 225 ? -33.264 50.114 74.256 1.00 22.22 222 GLU C C 1
ATOM 17139 O O . GLU C 1 225 ? -34.336 50.726 74.304 1.00 22.79 222 GLU C O 1
ATOM 17151 N N . GLN C 1 226 ? -32.097 50.753 74.227 1.00 22.02 223 GLN C N 1
ATOM 17152 C CA . GLN C 1 226 ? -32.066 52.216 74.224 1.00 21.09 223 GLN C CA 1
ATOM 17153 C C . GLN C 1 226 ? -32.685 52.766 72.946 1.00 21.45 223 GLN C C 1
ATOM 17154 O O . GLN C 1 226 ? -33.420 53.762 72.975 1.00 22.54 223 GLN C O 1
ATOM 17168 N N . ILE C 1 227 ? -32.357 52.146 71.816 1.00 19.63 224 ILE C N 1
ATOM 17169 C CA . ILE C 1 227 ? -32.934 52.534 70.536 1.00 19.01 224 ILE C CA 1
ATOM 17170 C C . ILE C 1 227 ? -34.439 52.322 70.553 1.00 18.65 224 ILE C C 1
ATOM 17171 O O . ILE C 1 227 ? -35.202 53.179 70.101 1.00 19.17 224 ILE C O 1
ATOM 17187 N N . ALA C 1 228 ? 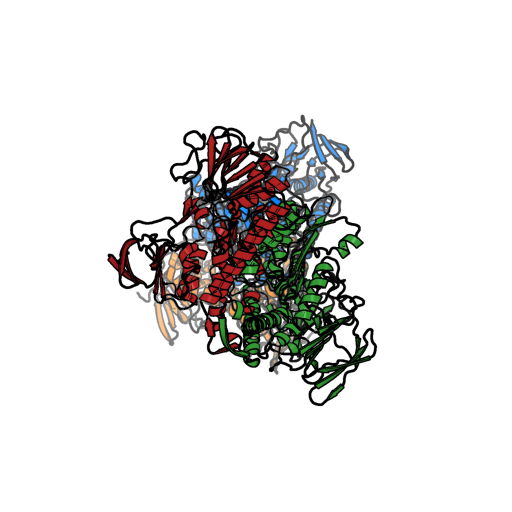-34.886 51.166 71.053 1.00 18.58 225 ALA C N 1
ATOM 17188 C CA . ALA C 1 228 ? -36.313 50.863 71.052 1.00 18.20 225 ALA C CA 1
ATOM 17189 C C . ALA C 1 228 ? -37.091 51.827 71.932 1.00 18.66 225 ALA C C 1
ATOM 17190 O O . ALA C 1 228 ? -38.210 52.226 71.597 1.00 18.98 225 ALA C O 1
ATOM 17197 N N . LYS C 1 229 ? -36.526 52.196 73.073 1.00 20.67 226 LYS C N 1
ATOM 17198 C CA . LYS C 1 229 ? -37.209 53.134 73.958 1.00 21.46 226 LYS C CA 1
ATOM 17199 C C . LYS C 1 229 ? -37.381 54.487 73.279 1.00 21.46 226 LYS C C 1
ATOM 17200 O O . LYS C 1 229 ? -38.455 55.090 73.351 1.00 21.38 226 LYS C O 1
ATOM 17219 N N . GLU C 1 230 ? -36.335 54.981 72.607 1.00 20.89 227 GLU C N 1
ATOM 17220 C CA . GLU C 1 230 ? -36.475 56.236 71.882 1.00 20.15 227 GLU C CA 1
ATOM 17221 C C . GLU C 1 230 ? -37.465 56.100 70.725 1.00 20.50 227 GLU C C 1
ATOM 17222 O O . GLU C 1 230 ? -38.267 57.011 70.475 1.00 20.24 227 GLU C O 1
ATOM 17234 N N . ALA C 1 231 ? -37.410 54.980 69.990 1.00 17.82 228 ALA C N 1
ATOM 17235 C CA . ALA C 1 231 ? -38.351 54.767 68.900 1.00 17.34 228 ALA C CA 1
ATOM 17236 C C . ALA C 1 231 ? -39.793 54.819 69.403 1.00 17.54 228 ALA C C 1
ATOM 17237 O O . ALA C 1 231 ? -40.673 55.403 68.760 1.00 18.32 228 ALA C O 1
ATOM 17244 N N . LEU C 1 232 ? -40.073 54.150 70.511 1.00 17.52 229 LEU C N 1
ATOM 17245 C CA . LEU C 1 232 ? -41.443 54.134 71.019 1.00 18.21 229 LEU C CA 1
ATOM 17246 C C . LEU C 1 232 ? -41.903 55.544 71.353 1.00 19.04 229 LEU C C 1
ATOM 17247 O O . LEU C 1 232 ? -43.036 55.931 71.034 1.00 19.32 229 LEU C O 1
ATOM 17263 N N . LYS C 1 233 ? -41.037 56.317 72.002 1.00 19.80 230 LYS C N 1
ATOM 17264 C CA . LYS C 1 233 ? -41.379 57.682 72.381 1.00 20.93 230 LYS C CA 1
ATOM 17265 C C . LYS C 1 233 ? -41.659 58.524 71.144 1.00 19.95 230 LYS C C 1
ATOM 17266 O O . LYS C 1 233 ? -42.673 59.226 71.074 1.00 21.67 230 LYS C O 1
ATOM 17285 N N . VAL C 1 234 ? -40.783 58.450 70.146 1.00 19.69 231 VAL C N 1
ATOM 17286 C CA . VAL C 1 234 ? -40.890 59.315 68.975 1.00 19.43 231 VAL C CA 1
ATOM 17287 C C . VAL C 1 234 ? -42.084 58.904 68.114 1.00 18.97 231 VAL C C 1
ATOM 17288 O O . VAL C 1 234 ? -42.857 59.745 67.632 1.00 20.11 231 VAL C O 1
ATOM 17301 N N . LEU C 1 235 ? -42.259 57.606 67.901 1.00 17.32 232 LEU C N 1
ATOM 17302 C CA . LEU C 1 235 ? -43.357 57.167 67.035 1.00 18.31 232 LEU C CA 1
ATOM 17303 C C . LEU C 1 235 ? -44.713 57.434 67.679 1.00 18.23 232 LEU C C 1
ATOM 17304 O O . LEU C 1 235 ? -45.680 57.755 66.976 1.00 18.35 232 LEU C O 1
ATOM 17320 N N . THR C 1 236 ? -44.796 57.315 69.000 1.00 18.12 233 THR C N 1
ATOM 17321 C CA . THR C 1 236 ? -46.027 57.656 69.692 1.00 19.43 233 THR C CA 1
ATOM 17322 C C . THR C 1 236 ? -46.311 59.135 69.541 1.00 21.08 233 THR C C 1
ATOM 17323 O O . THR C 1 236 ? -47.445 59.526 69.241 1.00 21.50 233 THR C O 1
ATOM 17334 N N . LYS C 1 237 ? -45.276 59.971 69.713 1.00 22.76 234 LYS C N 1
ATOM 17335 C CA . LYS C 1 237 ? -45.463 61.410 69.600 1.00 25.50 234 LYS C CA 1
ATOM 17336 C C . LYS C 1 237 ? -45.939 61.804 68.207 1.00 24.60 234 LYS C C 1
ATOM 17337 O O . LYS C 1 237 ? -46.755 62.727 68.076 1.00 26.34 234 LYS C O 1
ATOM 17356 N N . GLN C 1 238 ? -45.478 61.088 67.169 1.00 24.90 235 GLN C N 1
ATOM 17357 C CA . GLN C 1 238 ? -45.873 61.306 65.778 1.00 25.06 235 GLN C CA 1
ATOM 17358 C C . GLN C 1 238 ? -47.282 60.847 65.475 1.00 26.96 235 GLN C C 1
ATOM 17359 O O . GLN C 1 238 ? -47.776 61.144 64.378 1.00 29.19 235 GLN C O 1
ATOM 17373 N N . GLY C 1 239 ? -47.952 60.199 66.416 1.00 24.16 236 GLY C N 1
ATOM 17374 C CA . GLY C 1 239 ? -49.333 59.798 66.239 1.00 24.74 236 GLY C CA 1
ATOM 17375 C C . GLY C 1 239 ? -49.595 58.318 66.089 1.00 23.22 236 GLY C C 1
ATOM 17376 O O . GLY C 1 239 ? -50.761 57.940 65.900 1.00 25.98 236 GLY C O 1
ATOM 17380 N N . LEU C 1 240 ? -48.588 57.455 66.165 1.00 19.71 237 LEU C N 1
ATOM 17381 C CA . LEU C 1 240 ? -48.865 56.025 66.208 1.00 18.31 237 LEU C CA 1
ATOM 17382 C C . LEU C 1 240 ? -49.193 55.677 67.647 1.00 17.32 237 LEU C C 1
ATOM 17383 O O . LEU C 1 240 ? -48.301 55.625 68.503 1.00 18.54 237 LEU C O 1
ATOM 17399 N N . ASN C 1 241 ? -50.460 55.408 67.906 1.00 16.92 238 ASN C N 1
ATOM 17400 C CA . ASN C 1 241 ? -50.933 55.091 69.250 1.00 15.90 238 ASN C CA 1
ATOM 17401 C C . ASN C 1 241 ? -50.637 53.618 69.475 1.00 15.83 238 ASN C C 1
ATOM 17402 O O . ASN C 1 241 ? -51.481 52.736 69.300 1.00 16.26 238 ASN C O 1
ATOM 17413 N N . ILE C 1 242 ? -49.401 53.360 69.899 1.00 16.51 239 ILE C N 1
ATOM 17414 C CA . ILE C 1 242 ? -48.887 52.004 70.055 1.00 15.38 239 ILE C CA 1
ATOM 17415 C C . ILE C 1 242 ? -49.247 51.511 71.452 1.00 16.73 239 ILE C C 1
ATOM 17416 O O . ILE C 1 242 ? -48.844 52.106 72.456 1.00 18.42 239 ILE C O 1
ATOM 17432 N N . ARG C 1 243 ? -50.045 50.455 71.511 1.00 15.62 240 ARG C N 1
ATOM 17433 C CA . ARG C 1 243 ? -50.533 49.880 72.766 1.00 17.65 240 ARG C CA 1
ATOM 17434 C C . ARG C 1 243 ? -49.862 48.530 72.965 1.00 16.91 240 ARG C C 1
ATOM 17435 O O . ARG C 1 243 ? -50.115 47.590 72.193 1.00 17.92 240 ARG C O 1
ATOM 17456 N N . LEU C 1 244 ? -48.977 48.433 73.970 1.00 17.04 241 LEU C N 1
ATOM 17457 C CA . LEU C 1 244 ? -48.264 47.203 74.276 1.00 17.87 241 LEU C CA 1
ATOM 17458 C C . LEU C 1 244 ? -49.080 46.344 75.240 1.00 19.35 241 LEU C C 1
ATOM 17459 O O . LEU C 1 244 ? -49.962 46.829 75.957 1.00 20.73 241 LEU C O 1
ATOM 17475 N N . GLY C 1 245 ? -48.790 45.046 75.230 1.00 17.80 242 GLY C N 1
ATOM 17476 C CA . GLY C 1 245 ? -49.540 44.132 76.079 1.00 19.52 242 GLY C CA 1
ATOM 17477 C C . GLY C 1 245 ? -51.017 44.094 75.766 1.00 19.71 242 GLY C C 1
ATOM 17478 O O . GLY C 1 245 ? -51.844 43.954 76.682 1.00 22.17 242 GLY C O 1
ATOM 17482 N N . ALA C 1 246 ? -51.374 44.216 74.487 1.00 18.42 243 ALA C N 1
ATOM 17483 C CA . ALA C 1 246 ? -52.755 44.312 74.044 1.00 18.20 243 ALA C CA 1
ATOM 17484 C C . ALA C 1 246 ? -53.048 43.117 73.158 1.00 18.89 243 ALA C C 1
ATOM 17485 O O . ALA C 1 246 ? -52.462 42.992 72.074 1.00 21.82 243 ALA C O 1
ATOM 17492 N N . ARG C 1 247 ? -53.970 42.265 73.601 1.00 18.61 244 ARG C N 1
ATOM 17493 C CA . ARG C 1 247 ? -54.288 41.022 72.926 1.00 19.14 244 ARG C CA 1
ATOM 17494 C C . ARG C 1 247 ? -55.684 41.109 72.330 1.00 18.40 244 ARG C C 1
ATOM 17495 O O . ARG C 1 247 ? -56.668 41.293 73.058 1.00 17.87 244 ARG C O 1
ATOM 17516 N N . VAL C 1 248 ? -55.765 40.979 71.010 1.00 17.90 245 VAL C N 1
ATOM 17517 C CA . VAL C 1 248 ? -57.055 41.036 70.329 1.00 17.06 245 VAL C CA 1
ATOM 17518 C C . VAL C 1 248 ? -57.807 39.739 70.580 1.00 17.26 245 VAL C C 1
ATOM 17519 O O . VAL C 1 248 ? -57.279 38.639 70.354 1.00 19.17 245 VAL C O 1
ATOM 17532 N N . THR C 1 249 ? -59.079 39.862 70.971 1.00 16.56 246 THR C N 1
ATOM 17533 C CA . THR C 1 249 ? -59.906 38.703 71.255 1.00 17.13 246 THR C CA 1
ATOM 17534 C C . THR C 1 249 ? -61.115 38.553 70.349 1.00 16.67 246 THR C C 1
ATOM 17535 O O . THR C 1 249 ? -61.687 37.458 70.299 1.00 19.04 246 THR C O 1
ATOM 17546 N N . ALA C 1 250 ? -61.551 39.606 69.674 1.00 16.03 247 ALA C N 1
ATOM 17547 C CA . ALA C 1 250 ? -62.719 39.508 68.819 1.00 15.63 247 ALA C CA 1
ATOM 17548 C C . ALA C 1 250 ? -62.771 40.725 67.925 1.00 14.79 247 ALA C C 1
ATOM 17549 O O . ALA C 1 250 ? -62.202 41.773 68.233 1.00 15.65 247 ALA C O 1
ATOM 17556 N N . SER C 1 251 ? -63.518 40.595 66.829 1.00 15.94 248 SER C N 1
ATOM 17557 C CA A SER C 1 251 ? -63.907 41.794 66.118 0.46 18.35 248 SER C CA 1
ATOM 17558 C CA B SER C 1 251 ? -63.825 41.703 65.927 0.54 18.78 248 SER C CA 1
ATOM 17559 C C . SER C 1 251 ? -65.320 41.663 65.584 1.00 19.36 248 SER C C 1
ATOM 17560 O O . SER C 1 251 ? -65.925 40.577 65.532 1.00 23.14 248 SER C O 1
ATOM 17575 N N . GLU C 1 252 ? -65.881 42.808 65.258 1.00 17.57 249 GLU C N 1
ATOM 17576 C CA . GLU C 1 252 ? -67.257 42.863 64.765 1.00 17.90 249 GLU C CA 1
ATOM 17577 C C . GLU C 1 252 ? -67.222 43.761 63.537 1.00 16.28 249 GLU C C 1
ATOM 17578 O O . GLU C 1 252 ? -67.025 44.977 63.649 1.00 15.77 249 GLU C O 1
ATOM 17590 N N . VAL C 1 253 ? -67.450 43.166 62.372 1.00 16.29 250 VAL C N 1
ATOM 17591 C CA . VAL C 1 253 ? -67.410 43.869 61.105 1.00 14.59 250 VAL C CA 1
ATOM 17592 C C . VAL C 1 253 ? -68.848 44.183 60.726 1.00 14.98 250 VAL C C 1
ATOM 17593 O O . VAL C 1 253 ? -69.672 43.275 60.533 1.00 16.74 250 VAL C O 1
ATOM 17606 N N . LYS C 1 254 ? -69.140 45.469 60.617 1.00 14.75 251 LYS C N 1
ATOM 17607 C CA . LYS C 1 254 ? -70.491 45.959 60.355 1.00 15.72 251 LYS C CA 1
ATOM 17608 C C . LYS C 1 254 ? -70.396 47.428 59.973 1.00 15.89 251 LYS C C 1
ATOM 17609 O O . LYS C 1 254 ? -69.564 48.147 60.505 1.00 17.91 251 LYS C O 1
ATOM 17628 N N . LYS C 1 255 ? -71.274 47.891 59.092 1.00 15.53 252 LYS C N 1
ATOM 17629 C CA . LYS C 1 255 ? -71.352 49.321 58.773 1.00 16.55 252 LYS C CA 1
ATOM 17630 C C . LYS C 1 255 ? -70.040 49.832 58.190 1.00 17.31 252 LYS C C 1
ATOM 17631 O O . LYS C 1 255 ? -69.625 50.969 58.430 1.00 16.78 252 LYS C O 1
ATOM 17650 N N . LYS C 1 256 ? -69.406 48.987 57.357 1.00 16.66 253 LYS C N 1
ATOM 17651 C CA . LYS C 1 256 ? -68.160 49.320 56.660 1.00 17.82 253 LYS C CA 1
ATOM 17652 C C . LYS C 1 256 ? -67.056 49.709 57.626 1.00 18.33 253 LYS C C 1
ATOM 17653 O O . LYS C 1 256 ? -66.151 50.466 57.273 1.00 21.54 253 LYS C O 1
ATOM 17672 N N . GLN C 1 257 ? -67.090 49.145 58.824 1.00 17.03 254 GLN C N 1
ATOM 17673 C CA . GLN C 1 257 ? -66.067 49.346 59.828 1.00 17.26 254 GLN C CA 1
ATOM 17674 C C . GLN C 1 257 ? -65.894 48.066 60.618 1.00 15.71 254 GLN C C 1
ATOM 17675 O O . GLN C 1 257 ? -66.611 47.088 60.429 1.00 16.53 254 GLN C O 1
ATOM 17689 N N . VAL C 1 258 ? -64.931 48.073 61.529 1.00 14.47 255 VAL C N 1
ATOM 17690 C CA . VAL C 1 258 ? -64.664 46.925 62.381 1.00 14.14 255 VAL C CA 1
ATOM 17691 C C . VAL C 1 258 ? -64.393 47.417 63.793 1.00 13.73 255 VAL C C 1
ATOM 17692 O O . VAL C 1 258 ? -63.534 48.282 64.009 1.00 14.57 255 VAL C O 1
ATOM 17705 N N . THR C 1 259 ? -65.114 46.866 64.764 1.00 14.04 256 THR C N 1
ATOM 17706 C CA . THR C 1 259 ? -64.847 47.129 66.171 1.00 14.77 256 THR C CA 1
ATOM 17707 C C . THR C 1 259 ? -64.030 45.970 66.704 1.00 14.86 256 THR C C 1
ATOM 17708 O O . THR C 1 259 ? -64.458 44.819 66.642 1.00 15.58 256 THR C O 1
ATOM 17719 N N . VAL C 1 260 ? -62.867 46.285 67.239 1.00 14.83 257 VAL C N 1
ATOM 17720 C CA . VAL C 1 260 ? -61.937 45.299 67.768 1.00 14.75 257 VAL C CA 1
ATOM 17721 C C . VAL C 1 260 ? -62.044 45.308 69.281 1.00 15.98 257 VAL C C 1
ATOM 17722 O O . VAL C 1 260 ? -61.902 46.364 69.899 1.00 16.22 257 VAL C O 1
ATOM 17735 N N . THR C 1 261 ? -62.185 44.124 69.874 1.00 15.21 258 THR C N 1
ATOM 17736 C CA . THR C 1 261 ? -62.131 43.935 71.317 1.00 15.66 258 THR C CA 1
ATOM 17737 C C . THR C 1 261 ? -60.740 43.415 71.645 1.00 15.31 258 THR C C 1
ATOM 17738 O O . THR C 1 261 ? -60.255 42.484 70.991 1.00 16.54 258 THR C O 1
ATOM 17749 N N . PHE C 1 262 ? -60.113 44.007 72.656 1.00 15.76 259 PHE C N 1
ATOM 17750 C CA . PHE C 1 262 ? -58.790 43.579 73.082 1.00 16.73 259 PHE C CA 1
ATOM 17751 C C . PHE C 1 262 ? -58.667 43.718 74.590 1.00 18.03 259 PHE C C 1
ATOM 17752 O O . PHE C 1 262 ? -59.347 44.529 75.218 1.00 20.05 259 PHE C O 1
ATOM 17769 N N . THR C 1 263 ? -57.770 42.926 75.164 1.00 19.12 260 THR C N 1
ATOM 17770 C CA . THR C 1 263 ? -57.474 42.968 76.588 1.00 20.61 260 THR C CA 1
ATOM 17771 C C . THR C 1 263 ? -56.096 43.578 76.793 1.00 21.26 260 THR C C 1
ATOM 17772 O O . THR C 1 263 ? -55.129 43.154 76.157 1.00 21.57 260 THR C O 1
ATOM 17783 N N . ASP C 1 264 ? -56.007 44.568 77.684 1.00 23.38 261 ASP C N 1
ATOM 17784 C CA . ASP C 1 264 ? -54.726 45.129 78.076 1.00 27.15 261 ASP C CA 1
ATOM 17785 C C . ASP C 1 264 ? -54.635 45.122 79.592 1.00 28.67 261 ASP C C 1
ATOM 17786 O O . ASP C 1 264 ? -55.465 44.499 80.260 1.00 27.85 261 ASP C O 1
ATOM 17795 N N . ALA C 1 265 ? -53.642 45.800 80.152 1.00 30.94 262 ALA C N 1
ATOM 17796 C CA . ALA C 1 265 ? -53.455 45.757 81.600 1.00 32.96 262 ALA C CA 1
ATOM 17797 C C . ALA C 1 265 ? -54.681 46.252 82.365 1.00 34.16 262 ALA C C 1
ATOM 17798 O O . ALA C 1 265 ? -54.879 45.868 83.525 1.00 35.51 262 ALA C O 1
ATOM 17805 N N . ASN C 1 266 ? -55.506 47.103 81.751 1.00 34.08 263 ASN C N 1
ATOM 17806 C CA . ASN C 1 266 ? -56.673 47.677 82.410 1.00 37.84 263 ASN C CA 1
ATOM 17807 C C . ASN C 1 266 ? -57.956 46.940 82.077 1.00 36.96 263 ASN C C 1
ATOM 17808 O O . ASN C 1 266 ? -59.043 47.409 82.436 1.00 40.34 263 ASN C O 1
ATOM 17819 N N . GLY C 1 267 ? -57.853 45.799 81.409 1.00 32.50 264 GLY C N 1
ATOM 17820 C CA . GLY C 1 267 ? -58.998 44.965 81.163 1.00 29.80 264 GLY C CA 1
ATOM 17821 C C . GLY C 1 267 ? -59.456 45.021 79.728 1.00 28.39 264 GLY C C 1
ATOM 17822 O O . GLY C 1 267 ? -58.650 45.229 78.815 1.00 27.67 264 GLY C O 1
ATOM 17826 N N . GLU C 1 268 ? -60.760 44.837 79.532 1.00 27.48 265 GLU C N 1
ATOM 17827 C CA . GLU C 1 268 ? -61.351 44.766 78.200 1.00 27.10 265 GLU C CA 1
ATOM 17828 C C . GLU C 1 268 ? -61.534 46.162 77.618 1.00 25.52 265 GLU C C 1
ATOM 17829 O O . GLU C 1 268 ? -62.036 47.066 78.289 1.00 27.31 265 GLU C O 1
ATOM 17841 N N . GLN C 1 269 ? -61.129 46.319 76.364 1.00 21.61 266 GLN C N 1
ATOM 17842 C CA . GLN C 1 269 ? -61.174 47.561 75.618 1.00 21.78 266 GLN C CA 1
ATOM 17843 C C . GLN C 1 269 ? -61.813 47.300 74.262 1.00 19.67 266 GLN C C 1
ATOM 17844 O O . GLN C 1 269 ? -61.755 46.190 73.740 1.00 19.36 266 GLN C O 1
ATOM 17858 N N . LYS C 1 270 ? -62.390 48.335 73.662 1.00 21.47 267 LYS C N 1
ATOM 17859 C CA . LYS C 1 270 ? -62.895 48.246 72.304 1.00 20.88 267 LYS C CA 1
ATOM 17860 C C . LYS C 1 270 ? -62.510 49.502 71.552 1.00 20.30 267 LYS C C 1
ATOM 17861 O O . LYS C 1 270 ? -62.478 50.604 72.116 1.00 23.81 267 LYS C O 1
ATOM 17880 N N . GLU C 1 271 ? -62.230 49.331 70.270 1.00 18.55 268 GLU C N 1
ATOM 17881 C CA . GLU C 1 271 ? -61.934 50.455 69.403 1.00 17.77 268 GLU C CA 1
ATOM 17882 C C . GLU C 1 271 ? -62.419 50.133 67.997 1.00 16.20 268 GLU C C 1
ATOM 17883 O O . GLU C 1 271 ? -62.331 48.980 67.553 1.00 16.20 268 GLU C O 1
ATOM 17895 N N . THR C 1 272 ? -62.960 51.138 67.311 1.00 17.49 269 THR C N 1
ATOM 17896 C CA . THR C 1 272 ? -63.548 50.955 65.988 1.00 16.73 269 THR C CA 1
ATOM 17897 C C . THR C 1 272 ? -62.654 51.609 64.935 1.00 16.78 269 THR C C 1
ATOM 17898 O O . THR C 1 272 ? -62.102 52.695 65.152 1.00 18.94 269 THR C O 1
ATOM 17909 N N . PHE C 1 273 ? -62.510 50.932 63.799 1.00 15.22 270 PHE C N 1
ATOM 17910 C CA . PHE C 1 273 ? -61.674 51.382 62.704 1.00 14.72 270 PHE C CA 1
ATOM 17911 C C . PHE C 1 273 ? -62.416 51.214 61.383 1.00 14.15 270 PHE C C 1
ATOM 17912 O O . PHE C 1 273 ? -63.250 50.307 61.232 1.00 15.73 270 PHE C O 1
ATOM 17929 N N . ASP C 1 274 ? -62.072 52.060 60.414 1.00 15.72 271 ASP C N 1
ATOM 17930 C CA . ASP C 1 274 ? -62.557 51.874 59.044 1.00 17.34 271 ASP C CA 1
ATOM 17931 C C . ASP C 1 274 ? -61.734 50.855 58.292 1.00 16.34 271 ASP C C 1
ATOM 17932 O O . ASP C 1 274 ? -62.249 50.242 57.348 1.00 18.21 271 ASP C O 1
ATOM 17941 N N . LYS C 1 275 ? -60.460 50.697 58.660 1.00 15.61 272 LYS C N 1
ATOM 17942 C CA . LYS C 1 275 ? -59.618 49.670 58.070 1.00 15.82 272 LYS C CA 1
ATOM 17943 C C . LYS C 1 275 ? -58.785 49.087 59.192 1.00 14.92 272 LYS C C 1
ATOM 17944 O O . LYS C 1 275 ? -58.389 49.799 60.119 1.00 15.00 272 LYS C O 1
ATOM 17963 N N . LEU C 1 276 ? -58.506 47.796 59.080 1.00 14.80 273 LEU C N 1
ATOM 17964 C CA . LEU C 1 276 ? -57.712 47.066 60.057 1.00 14.89 273 LEU C CA 1
ATOM 17965 C C . LEU C 1 276 ? -56.676 46.263 59.297 1.00 15.32 273 LEU C C 1
ATOM 17966 O O . LEU C 1 276 ? -57.037 45.466 58.437 1.00 16.80 273 LEU C O 1
ATOM 17982 N N . ILE C 1 277 ? -55.392 46.447 59.625 1.00 14.38 274 ILE C N 1
ATOM 17983 C CA . ILE C 1 277 ? -54.299 45.724 58.983 1.00 13.91 274 ILE C CA 1
ATOM 17984 C C . ILE C 1 277 ? -53.798 44.665 59.956 1.00 13.64 274 ILE C C 1
ATOM 17985 O O . ILE C 1 277 ? -53.395 44.989 61.088 1.00 15.50 274 ILE C O 1
ATOM 18001 N N . VAL C 1 278 ? -53.797 43.414 59.516 1.00 14.44 275 VAL C N 1
ATOM 18002 C CA . VAL C 1 278 ? -53.268 42.308 60.311 1.00 14.67 275 VAL C CA 1
ATOM 18003 C C . VAL C 1 278 ? -51.793 42.154 59.945 1.00 15.77 275 VAL C C 1
ATOM 18004 O O . VAL C 1 278 ? -51.457 41.720 58.843 1.00 18.58 275 VAL C O 1
ATOM 18017 N N . ALA C 1 279 ? -50.904 42.496 60.867 1.00 15.24 276 ALA C N 1
ATOM 18018 C CA . ALA C 1 279 ? -49.456 42.509 60.650 1.00 16.09 276 ALA C CA 1
ATOM 18019 C C . ALA C 1 279 ? -48.750 41.798 61.803 1.00 15.73 276 ALA C C 1
ATOM 18020 O O . ALA C 1 279 ? -47.772 42.291 62.378 1.00 15.96 276 ALA C O 1
ATOM 18027 N N . VAL C 1 280 ? -49.273 40.626 62.173 1.00 18.04 277 VAL C N 1
ATOM 18028 C CA . VAL C 1 280 ? -48.783 39.908 63.339 1.00 20.01 277 VAL C CA 1
ATOM 18029 C C . VAL C 1 280 ? -47.514 39.155 63.048 1.00 23.22 277 VAL C C 1
ATOM 18030 O O . VAL C 1 280 ? -46.714 38.916 63.951 1.00 27.29 277 VAL C O 1
ATOM 18043 N N . GLY C 1 281 ? -47.310 38.739 61.815 1.00 21.71 278 GLY C N 1
ATOM 18044 C CA . GLY C 1 281 ? -46.102 38.019 61.497 1.00 23.79 278 GLY C CA 1
ATOM 18045 C C . GLY C 1 281 ? -46.234 37.342 60.154 1.00 19.48 278 GLY C C 1
ATOM 18046 O O . GLY C 1 281 ? -47.153 37.617 59.381 1.00 18.55 278 GLY C O 1
ATOM 18050 N N . ARG C 1 282 ? -45.271 36.465 59.892 1.00 21.02 279 ARG C N 1
ATOM 18051 C CA . ARG C 1 282 ? -45.172 35.778 58.622 1.00 20.18 279 ARG C CA 1
ATOM 18052 C C . ARG C 1 282 ? -44.900 34.307 58.846 1.00 20.95 279 ARG C C 1
ATOM 18053 O O . ARG C 1 282 ? -44.275 33.918 59.838 1.00 23.83 279 ARG C O 1
ATOM 18074 N N . ARG C 1 283 ? -45.414 33.498 57.937 1.00 20.51 280 ARG C N 1
ATOM 18075 C CA . ARG C 1 283 ? -45.284 32.062 58.060 1.00 21.26 280 ARG C CA 1
ATOM 18076 C C . ARG C 1 283 ? -44.690 31.499 56.780 1.00 19.81 280 ARG C C 1
ATOM 18077 O O . ARG C 1 283 ? -44.967 32.002 55.691 1.00 19.95 280 ARG C O 1
ATOM 18098 N N . PRO C 1 284 ? -43.877 30.456 56.890 1.00 19.65 281 PRO C N 1
ATOM 18099 C CA . PRO C 1 284 ? -43.240 29.879 55.703 1.00 18.32 281 PRO C CA 1
ATOM 18100 C C . PRO C 1 284 ? -44.265 29.200 54.814 1.00 18.28 281 PRO C C 1
ATOM 18101 O O . PRO C 1 284 ? -45.248 28.616 55.282 1.00 21.43 281 PRO C O 1
ATOM 18112 N N . VAL C 1 285 ? -44.006 29.236 53.520 1.00 18.17 282 VAL C N 1
ATOM 18113 C CA . VAL C 1 285 ? -44.908 28.673 52.510 1.00 18.46 282 VAL C CA 1
ATOM 18114 C C . VAL C 1 285 ? -44.354 27.327 52.065 1.00 18.88 282 VAL C C 1
ATOM 18115 O O . VAL C 1 285 ? -43.285 27.249 51.448 1.00 20.48 282 VAL C O 1
ATOM 18128 N N . THR C 1 286 ? -45.095 26.260 52.360 1.00 20.43 283 THR C N 1
ATOM 18129 C CA . THR C 1 286 ? -44.710 24.922 51.943 1.00 22.42 283 THR C CA 1
ATOM 18130 C C . THR C 1 286 ? -45.869 24.148 51.328 1.00 24.87 283 THR C C 1
ATOM 18131 O O . THR C 1 286 ? -45.720 22.953 51.065 1.00 24.25 283 THR C O 1
ATOM 18142 N N . THR C 1 287 ? -46.984 24.806 51.044 1.00 26.93 284 THR C N 1
ATOM 18143 C CA . THR C 1 287 ? -48.173 24.124 50.549 1.00 29.58 284 THR C CA 1
ATOM 18144 C C . THR C 1 287 ? -47.880 23.416 49.237 1.00 27.45 284 THR C C 1
ATOM 18145 O O . THR C 1 287 ? -47.547 24.063 48.237 1.00 27.54 284 THR C O 1
ATOM 18156 N N . ASP C 1 288 ? -48.021 22.091 49.217 1.00 26.31 285 ASP C N 1
ATOM 18157 C CA . ASP C 1 288 ? -47.818 21.310 47.996 1.00 26.34 285 ASP C CA 1
ATOM 18158 C C . ASP C 1 288 ? -46.418 21.484 47.424 1.00 24.16 285 ASP C C 1
ATOM 18159 O O . ASP C 1 288 ? -46.181 21.222 46.231 1.00 23.56 285 ASP C O 1
ATOM 18168 N N . LEU C 1 289 ? -45.457 21.847 48.264 1.00 22.10 286 LEU C N 1
ATOM 18169 C CA . LEU C 1 289 ? -44.091 22.084 47.820 1.00 21.32 286 LEU C CA 1
ATOM 18170 C C . LEU C 1 289 ? -43.256 20.812 47.783 1.00 22.51 286 LEU C C 1
ATOM 18171 O O . LEU C 1 289 ? -42.323 20.719 46.977 1.00 22.98 286 LEU C O 1
ATOM 18187 N N . LEU C 1 290 ? -43.569 19.839 48.635 1.00 24.18 287 LEU C N 1
ATOM 18188 C CA . LEU C 1 290 ? -42.743 18.652 48.857 1.00 25.46 287 LEU C CA 1
ATOM 18189 C C . LEU C 1 290 ? -43.609 17.412 48.703 1.00 27.28 287 LEU C C 1
ATOM 18190 O O . LEU C 1 290 ? -44.618 17.267 49.407 1.00 29.47 287 LEU C O 1
ATOM 18206 N N . ALA C 1 291 ? -43.211 16.513 47.805 1.00 28.58 288 ALA C N 1
ATOM 18207 C CA . ALA C 1 291 ? -43.857 15.204 47.748 1.00 30.43 288 ALA C CA 1
ATOM 18208 C C . ALA C 1 291 ? -43.650 14.475 49.072 1.00 31.60 288 ALA C C 1
ATOM 18209 O O . ALA C 1 291 ? -42.674 14.712 49.789 1.00 31.96 288 ALA C O 1
ATOM 18216 N N . ALA C 1 292 ? -44.581 13.569 49.387 1.00 33.61 289 ALA C N 1
ATOM 18217 C CA . ALA C 1 292 ? -44.533 12.861 50.661 1.00 34.56 289 ALA C CA 1
ATOM 18218 C C . ALA C 1 292 ? -43.245 12.077 50.821 1.00 36.85 289 ALA C C 1
ATOM 18219 O O . ALA C 1 292 ? -42.813 11.834 51.952 1.00 39.48 289 ALA C O 1
ATOM 18226 N N . ASP C 1 293 ? -42.618 11.675 49.710 1.00 36.70 290 ASP C N 1
ATOM 18227 C CA . ASP C 1 293 ? -41.360 10.940 49.741 1.00 37.00 290 ASP C CA 1
ATOM 18228 C C . ASP C 1 293 ? -40.173 11.778 49.282 1.00 36.42 290 ASP C C 1
ATOM 18229 O O . ASP C 1 293 ? -39.174 11.218 48.811 1.00 37.37 290 ASP C O 1
ATOM 18238 N N . SER C 1 294 ? -40.272 13.109 49.371 1.00 36.53 291 SER C N 1
ATOM 18239 C CA . SER C 1 294 ? -39.156 13.935 48.934 1.00 35.54 291 SER C CA 1
ATOM 18240 C C . SER C 1 294 ? -37.942 13.757 49.833 1.00 36.18 291 SER C C 1
ATOM 18241 O O . SER C 1 294 ? -36.812 13.945 49.378 1.00 36.02 291 SER C O 1
ATOM 18249 N N . GLY C 1 295 ? -38.153 13.412 51.105 1.00 35.11 292 GLY C N 1
ATOM 18250 C CA . GLY C 1 295 ? -37.073 13.315 52.068 1.00 34.00 292 GLY C CA 1
ATOM 18251 C C . GLY C 1 295 ? -36.806 14.574 52.856 1.00 31.69 292 GLY C C 1
ATOM 18252 O O . GLY C 1 295 ? -36.043 14.523 53.840 1.00 32.76 292 GLY C O 1
ATOM 18256 N N . VAL C 1 296 ? -37.404 15.700 52.467 1.00 30.71 293 VAL C N 1
ATOM 18257 C CA . VAL C 1 296 ? -37.171 16.982 53.125 1.00 28.98 293 VAL C CA 1
ATOM 18258 C C . VAL C 1 296 ? -38.121 17.102 54.315 1.00 28.97 293 VAL C C 1
ATOM 18259 O O . VAL C 1 296 ? -39.329 16.913 54.175 1.00 31.60 293 VAL C O 1
ATOM 18272 N N . THR C 1 297 ? -37.581 17.474 55.473 1.00 29.39 294 THR C N 1
ATOM 18273 C CA . THR C 1 297 ? -38.341 17.557 56.712 1.00 31.72 294 THR C CA 1
ATOM 18274 C C . THR C 1 297 ? -38.566 19.015 57.116 1.00 29.85 294 THR C C 1
ATOM 18275 O O . THR C 1 297 ? -37.827 19.923 56.715 1.00 29.34 294 THR C O 1
ATOM 18286 N N . LEU C 1 298 ? -39.619 19.231 57.910 1.00 29.90 295 LEU C N 1
ATOM 18287 C CA . LEU C 1 298 ? -39.959 20.537 58.452 1.00 29.39 295 LEU C CA 1
ATOM 18288 C C . LEU C 1 298 ? -39.693 20.550 59.949 1.00 31.09 295 LEU C C 1
ATOM 18289 O O . LEU C 1 298 ? -39.771 19.512 60.619 1.00 34.16 295 LEU C O 1
ATOM 18305 N N . ASP C 1 299 ? -39.393 21.739 60.472 1.00 32.13 296 ASP C N 1
ATOM 18306 C CA . ASP C 1 299 ? -39.237 21.923 61.907 1.00 32.57 296 ASP C CA 1
ATOM 18307 C C . ASP C 1 299 ? -40.596 22.147 62.568 1.00 34.71 296 ASP C C 1
ATOM 18308 O O . ASP C 1 299 ? -41.653 22.098 61.933 1.00 34.11 296 ASP C O 1
ATOM 18317 N N . GLU C 1 300 ? -40.564 22.369 63.881 1.00 36.39 297 GLU C N 1
ATOM 18318 C CA . GLU C 1 300 ? -41.793 22.419 64.656 1.00 38.95 297 GLU C CA 1
ATOM 18319 C C . GLU C 1 300 ? -42.657 23.628 64.320 1.00 37.77 297 GLU C C 1
ATOM 18320 O O . GLU C 1 300 ? -43.850 23.619 64.639 1.00 39.49 297 GLU C O 1
ATOM 18332 N N . ARG C 1 301 ? -42.093 24.661 63.694 1.00 35.14 298 ARG C N 1
ATOM 18333 C CA . ARG C 1 301 ? -42.828 25.855 63.293 1.00 33.88 298 ARG C CA 1
ATOM 18334 C C . ARG C 1 301 ? -43.161 25.861 61.803 1.00 30.02 298 ARG C C 1
ATOM 18335 O O . ARG C 1 301 ? -43.650 26.873 61.278 1.00 30.77 298 ARG C O 1
ATOM 18356 N N . GLY C 1 302 ? -42.878 24.773 61.098 1.00 29.28 299 GLY C N 1
ATOM 18357 C CA . GLY C 1 302 ? -43.211 24.657 59.694 1.00 26.90 299 GLY C CA 1
ATOM 18358 C C . GLY C 1 302 ? -42.144 25.119 58.714 1.00 24.81 299 GLY C C 1
ATOM 18359 O O . GLY C 1 302 ? -42.383 25.088 57.498 1.00 24.05 299 GLY C O 1
ATOM 18363 N N . PHE C 1 303 ? -40.979 25.535 59.189 1.00 24.13 300 PHE C N 1
ATOM 18364 C CA . PHE C 1 303 ? -39.879 25.897 58.309 1.00 22.21 300 PHE C CA 1
ATOM 18365 C C . PHE C 1 303 ? -39.183 24.645 57.801 1.00 22.78 300 PHE C C 1
ATOM 18366 O O . PHE C 1 303 ? -39.236 23.584 58.422 1.00 24.37 300 PHE C O 1
ATOM 18383 N N . ILE C 1 304 ? -38.555 24.754 56.639 1.00 20.57 301 ILE C N 1
ATOM 18384 C CA . ILE C 1 304 ? -37.773 23.632 56.136 1.00 21.95 301 ILE C CA 1
ATOM 18385 C C . ILE C 1 304 ? -36.531 23.521 56.990 1.00 22.13 301 ILE C C 1
ATOM 18386 O O . ILE C 1 304 ? -35.816 24.515 57.195 1.00 22.45 301 ILE C O 1
ATOM 18402 N N . TYR C 1 305 ? -36.276 22.316 57.507 1.00 22.77 302 TYR C N 1
ATOM 18403 C CA . TYR C 1 305 ? -35.134 22.111 58.389 1.00 25.49 302 TYR C CA 1
ATOM 18404 C C . TYR C 1 305 ? -33.862 22.130 57.556 1.00 23.80 302 TYR C C 1
ATOM 18405 O O . TYR C 1 305 ? -33.706 21.331 56.625 1.00 26.52 302 TYR C O 1
ATOM 18423 N N . VAL C 1 306 ? -32.936 23.029 57.899 1.00 24.86 303 VAL C N 1
ATOM 18424 C CA . VAL C 1 306 ? -31.664 23.141 57.196 1.00 23.78 303 VAL C CA 1
ATOM 18425 C C . VAL C 1 306 ? -30.551 23.329 58.212 1.00 25.59 303 VAL C C 1
ATOM 18426 O O . VAL C 1 306 ? -30.785 23.688 59.368 1.00 26.43 303 VAL C O 1
ATOM 18439 N N . ASP C 1 307 ? -29.331 23.051 57.762 1.00 24.64 304 ASP C N 1
ATOM 18440 C CA . ASP C 1 307 ? -28.136 23.259 58.564 1.00 25.50 304 ASP C CA 1
ATOM 18441 C C . ASP C 1 307 ? -27.602 24.676 58.365 1.00 22.76 304 ASP C C 1
ATOM 18442 O O . ASP C 1 307 ? -28.256 25.563 57.799 1.00 22.59 304 ASP C O 1
ATOM 18451 N N . ASP C 1 308 ? -26.407 24.914 58.912 1.00 24.73 305 ASP C N 1
ATOM 18452 C CA . ASP C 1 308 ? -25.790 26.223 58.848 1.00 25.51 305 ASP C CA 1
ATOM 18453 C C . ASP C 1 308 ? -25.389 26.613 57.438 1.00 23.85 305 ASP C C 1
ATOM 18454 O O . ASP C 1 308 ? -25.096 27.779 57.212 1.00 26.37 305 ASP C O 1
ATOM 18463 N N . HIS C 1 309 ? -25.425 25.705 56.469 1.00 23.83 306 HIS C N 1
ATOM 18464 C CA . HIS C 1 309 ? -25.178 26.050 55.065 1.00 22.83 306 HIS C CA 1
ATOM 18465 C C . HIS C 1 309 ? -26.440 25.945 54.195 1.00 23.67 306 HIS C C 1
ATOM 18466 O O . HIS C 1 309 ? -26.351 25.831 52.963 1.00 24.32 306 HIS C O 1
ATOM 18480 N N . CYS C 1 310 ? -27.604 25.916 54.819 1.00 22.40 307 CYS C N 1
ATOM 18481 C CA . CYS C 1 310 ? -28.879 25.840 54.125 1.00 21.66 307 CYS C CA 1
ATOM 18482 C C . CYS C 1 310 ? -29.093 24.506 53.415 1.00 22.46 307 CYS C C 1
ATOM 18483 O O . CYS C 1 310 ? -29.930 24.417 52.490 1.00 22.22 307 CYS C O 1
ATOM 18491 N N . LYS C 1 311 ? -28.399 23.448 53.819 1.00 24.23 308 LYS C N 1
ATOM 18492 C CA . LYS C 1 311 ? -28.638 22.129 53.268 1.00 23.83 308 LYS C CA 1
ATOM 18493 C C . LYS C 1 311 ? -29.748 21.443 54.048 1.00 25.24 308 LYS C C 1
ATOM 18494 O O . LYS C 1 311 ? -29.734 21.452 55.282 1.00 26.11 308 LYS C O 1
ATOM 18513 N N . THR C 1 312 ? -30.731 20.883 53.319 1.00 24.12 309 THR C N 1
ATOM 18514 C CA . THR C 1 312 ? -31.843 20.138 53.910 1.00 24.77 309 THR C CA 1
ATOM 18515 C C . THR C 1 312 ? -31.375 18.742 54.308 1.00 27.15 309 THR C C 1
ATOM 18516 O O . THR C 1 312 ? -30.195 18.397 54.226 1.00 28.72 309 THR C O 1
ATOM 18527 N N . SER C 1 313 ? -32.321 17.907 54.728 1.00 29.83 310 SER C N 1
ATOM 18528 C CA . SER C 1 313 ? -32.034 16.512 55.038 1.00 32.35 310 SER C CA 1
ATOM 18529 C C . SER C 1 313 ? -31.664 15.679 53.812 1.00 33.50 310 SER C C 1
ATOM 18530 O O . SER C 1 313 ? -31.231 14.530 53.975 1.00 36.18 310 SER C O 1
ATOM 18538 N N . VAL C 1 314 ? -31.801 16.213 52.605 1.00 32.14 311 VAL C N 1
ATOM 18539 C CA . VAL C 1 314 ? -31.595 15.469 51.365 1.00 32.73 311 VAL C CA 1
ATOM 18540 C C . VAL C 1 314 ? -30.364 16.039 50.664 1.00 31.61 311 VAL C C 1
ATOM 18541 O O . VAL C 1 314 ? -30.334 17.241 50.365 1.00 30.28 311 VAL C O 1
ATOM 18554 N N . PRO C 1 315 ? -29.347 15.230 50.370 1.00 33.47 312 PRO C N 1
ATOM 18555 C CA . PRO C 1 315 ? -28.184 15.747 49.635 1.00 31.66 312 PRO C CA 1
ATOM 18556 C C . PRO C 1 315 ? -28.567 16.392 48.317 1.00 31.33 312 PRO C C 1
ATOM 18557 O O . PRO C 1 315 ? -29.436 15.907 47.595 1.00 32.60 312 PRO C O 1
ATOM 18568 N N . GLY C 1 316 ? -27.922 17.519 48.021 1.00 29.27 313 GLY C N 1
ATOM 18569 C CA . GLY C 1 316 ? -28.222 18.270 46.817 1.00 27.57 313 GLY C CA 1
ATOM 18570 C C . GLY C 1 316 ? -29.497 19.103 46.859 1.00 26.74 313 GLY C C 1
ATOM 18571 O O . GLY C 1 316 ? -29.834 19.739 45.854 1.00 25.78 313 GLY C O 1
ATOM 18575 N N . VAL C 1 317 ? -30.214 19.136 47.981 1.00 24.95 314 VAL C N 1
ATOM 18576 C CA . VAL C 1 317 ? -31.424 19.944 48.115 1.00 23.60 314 VAL C CA 1
ATOM 18577 C C . VAL C 1 317 ? -31.175 20.958 49.219 1.00 23.60 314 VAL C C 1
ATOM 18578 O O . VAL C 1 317 ? -30.813 20.591 50.344 1.00 23.66 314 VAL C O 1
ATOM 18591 N N . PHE C 1 318 ? -31.365 22.227 48.889 1.00 23.16 315 PHE C N 1
ATOM 18592 C CA . PHE C 1 318 ? -31.077 23.340 49.775 1.00 22.33 315 PHE C CA 1
ATOM 18593 C C . PHE C 1 318 ? -32.334 24.179 49.909 1.00 20.59 315 PHE C C 1
ATOM 18594 O O . PHE C 1 318 ? -33.209 24.134 49.040 1.00 21.10 315 PHE C O 1
ATOM 18611 N N . ALA C 1 319 ? -32.437 24.950 50.991 1.00 19.80 316 ALA C N 1
ATOM 18612 C CA . ALA C 1 319 ? -33.580 25.849 51.151 1.00 18.80 316 ALA C CA 1
ATOM 18613 C C . ALA C 1 319 ? -33.089 27.137 51.802 1.00 18.62 316 ALA C C 1
ATOM 18614 O O . ALA C 1 319 ? -32.197 27.106 52.674 1.00 19.76 316 ALA C O 1
ATOM 18621 N N . ILE C 1 320 ? -33.605 28.271 51.331 1.00 17.92 317 ILE C N 1
ATOM 18622 C CA . ILE C 1 320 ? -33.069 29.587 51.654 1.00 17.04 317 ILE C CA 1
ATOM 18623 C C . ILE C 1 320 ? -34.210 30.554 51.905 1.00 17.17 317 ILE C C 1
ATOM 18624 O O . ILE C 1 320 ? -35.363 30.307 51.529 1.00 17.98 317 ILE C O 1
ATOM 18640 N N . GLY C 1 321 ? -33.881 31.700 52.479 1.00 16.90 318 GLY C N 1
ATOM 18641 C CA . GLY C 1 321 ? -34.831 32.784 52.607 1.00 16.20 318 GLY C CA 1
ATOM 18642 C C . GLY C 1 321 ? -35.848 32.544 53.704 1.00 15.41 318 GLY C C 1
ATOM 18643 O O . GLY C 1 321 ? -35.578 31.896 54.725 1.00 16.49 318 GLY C O 1
ATOM 18647 N N . ASP C 1 322 ? -37.042 33.102 53.485 1.00 14.87 319 ASP C N 1
ATOM 18648 C CA . ASP C 1 322 ? -38.063 33.125 54.535 1.00 15.35 319 ASP C CA 1
ATOM 18649 C C . ASP C 1 322 ? -38.623 31.731 54.864 1.00 16.14 319 ASP C C 1
ATOM 18650 O O . ASP C 1 322 ? -39.260 31.577 55.911 1.00 18.24 319 ASP C O 1
ATOM 18659 N N . VAL C 1 323 ? -38.384 30.714 54.029 1.00 15.37 320 VAL C N 1
ATOM 18660 C CA . VAL C 1 323 ? -38.878 29.365 54.319 1.00 16.36 320 VAL C CA 1
ATOM 18661 C C . VAL C 1 323 ? -37.982 28.609 55.296 1.00 17.21 320 VAL C C 1
ATOM 18662 O O . VAL C 1 323 ? -38.320 27.486 55.714 1.00 19.42 320 VAL C O 1
ATOM 18675 N N . VAL C 1 324 ? -36.840 29.179 55.673 1.00 17.56 321 VAL C N 1
ATOM 18676 C CA . VAL C 1 324 ? -35.941 28.572 56.646 1.00 18.54 321 VAL C CA 1
ATOM 18677 C C . VAL C 1 324 ? -35.694 29.544 57.796 1.00 19.65 321 VAL C C 1
ATOM 18678 O O . VAL C 1 324 ? -36.101 30.709 57.771 1.00 20.26 321 VAL C O 1
ATOM 18691 N N . ARG C 1 325 ? -34.993 29.027 58.809 1.00 20.02 322 ARG C N 1
ATOM 18692 C CA . ARG C 1 325 ? -34.681 29.793 60.001 1.00 19.81 322 ARG C CA 1
ATOM 18693 C C . ARG C 1 325 ? -33.874 31.056 59.676 1.00 19.26 322 ARG C C 1
ATOM 18694 O O . ARG C 1 325 ? -33.152 31.144 58.675 1.00 20.19 322 ARG C O 1
ATOM 18715 N N . GLY C 1 326 ? -33.949 32.010 60.589 1.00 20.72 323 GLY C N 1
ATOM 18716 C CA . GLY C 1 326 ? -33.188 33.241 60.498 1.00 20.49 323 GLY C CA 1
ATOM 18717 C C . GLY C 1 326 ? -34.073 34.440 60.223 1.00 20.22 323 GLY C C 1
ATOM 18718 O O . GLY C 1 326 ? -35.279 34.331 60.027 1.00 20.93 323 GLY C O 1
ATOM 18722 N N . ALA C 1 327 ? -33.436 35.609 60.206 1.00 19.70 324 ALA C N 1
ATOM 18723 C CA . ALA C 1 327 ? -34.148 36.863 59.998 1.00 20.07 324 ALA C CA 1
ATOM 18724 C C . ALA C 1 327 ? -34.836 36.880 58.639 1.00 18.45 324 ALA C C 1
ATOM 18725 O O . ALA C 1 327 ? -34.243 36.551 57.600 1.00 18.65 324 ALA C O 1
ATOM 18732 N N . MET C 1 328 ? -36.100 37.281 58.643 1.00 18.57 325 MET C N 1
ATOM 18733 C CA . MET C 1 328 ? -36.902 37.316 57.422 1.00 16.96 325 MET C CA 1
ATOM 18734 C C . MET C 1 328 ? -36.687 38.661 56.741 1.00 16.19 325 MET C C 1
ATOM 18735 O O . MET C 1 328 ? -37.488 39.589 56.813 1.00 18.90 325 MET C O 1
ATOM 18749 N N . LEU C 1 329 ? -35.550 38.757 56.055 1.00 15.58 326 LEU C N 1
ATOM 18750 C CA . LEU C 1 329 ? -35.109 39.958 55.380 1.00 14.55 326 LEU C CA 1
ATOM 18751 C C . LEU C 1 329 ? -34.681 39.604 53.966 1.00 14.06 326 LEU C C 1
ATOM 18752 O O . LEU C 1 329 ? -34.149 38.529 53.703 1.00 14.99 326 LEU C O 1
ATOM 18768 N N . ALA C 1 330 ? -34.873 40.562 53.066 1.00 14.21 327 ALA C N 1
ATOM 18769 C CA . ALA C 1 330 ? -34.598 40.309 51.662 1.00 14.96 327 ALA C CA 1
ATOM 18770 C C . ALA C 1 330 ? -33.123 40.024 51.411 1.00 14.25 327 ALA C C 1
ATOM 18771 O O . ALA C 1 330 ? -32.784 39.090 50.684 1.00 15.41 327 ALA C O 1
ATOM 18778 N N . HIS C 1 331 ? -32.224 40.809 52.026 1.00 14.04 328 HIS C N 1
ATOM 18779 C CA . HIS C 1 331 ? -30.796 40.610 51.813 1.00 14.29 328 HIS C CA 1
ATOM 18780 C C . HIS C 1 331 ? -30.278 39.349 52.511 1.00 15.19 328 HIS C C 1
ATOM 18781 O O . HIS C 1 331 ? -29.246 38.805 52.105 1.00 16.14 328 HIS C O 1
ATOM 18795 N N . LYS C 1 332 ? -30.955 38.879 53.558 1.00 15.06 329 LYS C N 1
ATOM 18796 C CA . LYS C 1 332 ? -30.631 37.581 54.131 1.00 15.68 329 LYS C CA 1
ATOM 18797 C C . LYS C 1 332 ? -30.948 36.470 53.144 1.00 15.65 329 LYS C C 1
ATOM 18798 O O . LYS C 1 332 ? -30.123 35.578 52.909 1.00 16.26 329 LYS C O 1
ATOM 18817 N N . ALA C 1 333 ? -32.131 36.537 52.515 1.00 15.18 330 ALA C N 1
ATOM 18818 C CA . ALA C 1 333 ? -32.518 35.526 51.540 1.00 15.87 330 ALA C CA 1
ATOM 18819 C C . ALA C 1 333 ? -31.563 35.507 50.360 1.00 17.24 330 ALA C C 1
ATOM 18820 O O . ALA C 1 333 ? -31.099 34.438 49.938 1.00 18.13 330 ALA C O 1
ATOM 18827 N N . SER C 1 334 ? -31.267 36.682 49.799 1.00 16.94 331 SER C N 1
ATOM 18828 C CA A SER C 1 334 ? -30.352 36.727 48.658 0.45 18.58 331 SER C CA 1
ATOM 18829 C CA B SER C 1 334 ? -30.340 36.743 48.664 0.55 18.85 331 SER C CA 1
ATOM 18830 C C . SER C 1 334 ? -28.957 36.211 49.020 1.00 18.74 331 SER C C 1
ATOM 18831 O O . SER C 1 334 ? -28.327 35.502 48.224 1.00 20.02 331 SER C O 1
ATOM 18846 N N . GLU C 1 335 ? -28.437 36.579 50.198 1.00 19.65 332 GLU C N 1
ATOM 18847 C CA . GLU C 1 335 ? -27.084 36.113 50.538 1.00 20.59 332 GLU C CA 1
ATOM 18848 C C . GLU C 1 335 ? -27.059 34.632 50.779 1.00 20.86 332 GLU C C 1
ATOM 18849 O O . GLU C 1 335 ? -26.090 33.969 50.434 1.00 21.12 332 GLU C O 1
ATOM 18861 N N . GLU C 1 336 ? -28.135 34.061 51.330 1.00 19.84 333 GLU C N 1
ATOM 18862 C CA . GLU C 1 336 ? -28.194 32.608 51.416 1.00 20.08 333 GLU C CA 1
ATOM 18863 C C . GLU C 1 336 ? -28.202 31.991 50.024 1.00 20.46 333 GLU C C 1
ATOM 18864 O O . GLU C 1 336 ? -27.556 30.963 49.786 1.00 21.82 333 GLU C O 1
ATOM 18876 N N . GLY C 1 337 ? -28.926 32.622 49.070 1.00 20.01 334 GLY C N 1
ATOM 18877 C CA . GLY C 1 337 ? -28.900 32.146 47.686 1.00 20.53 334 GLY C CA 1
ATOM 18878 C C . GLY C 1 337 ? -27.488 32.138 47.121 1.00 19.03 334 GLY C C 1
ATOM 18879 O O . GLY C 1 337 ? -27.083 31.187 46.458 1.00 20.02 334 GLY C O 1
ATOM 18883 N N . VAL C 1 338 ? -26.732 33.209 47.379 1.00 19.59 335 VAL C N 1
ATOM 18884 C CA . VAL C 1 338 ? -25.338 33.276 46.912 1.00 21.99 335 VAL C CA 1
ATOM 18885 C C . VAL C 1 338 ? -24.497 32.172 47.550 1.00 21.43 335 VAL C C 1
ATOM 18886 O O . VAL C 1 338 ? -23.766 31.453 46.856 1.00 22.04 335 VAL C O 1
ATOM 18899 N N . MET C 1 339 ? -24.606 31.998 48.875 1.00 21.60 336 MET C N 1
ATOM 18900 C CA . MET C 1 339 ? -23.828 30.951 49.550 1.00 22.12 336 MET C CA 1
ATOM 18901 C C . MET C 1 339 ? -24.125 29.577 48.972 1.00 20.33 336 MET C C 1
ATOM 18902 O O . MET C 1 339 ? -23.211 28.784 48.704 1.00 21.01 336 MET C O 1
ATOM 18916 N N . VAL C 1 340 ? -25.412 29.266 48.781 1.00 20.51 337 VAL C N 1
ATOM 18917 C CA . VAL C 1 340 ? -25.765 27.943 48.286 1.00 20.02 337 VAL C CA 1
ATOM 18918 C C . VAL C 1 340 ? -25.240 27.719 46.875 1.00 22.39 337 VAL C C 1
ATOM 18919 O O . VAL C 1 340 ? -24.714 26.642 46.553 1.00 22.63 337 VAL C O 1
ATOM 18932 N N . ALA C 1 341 ? -25.386 28.712 46.009 1.00 19.49 338 ALA C N 1
ATOM 18933 C CA . ALA C 1 341 ? -24.866 28.564 44.653 1.00 21.97 338 ALA C CA 1
ATOM 18934 C C . ALA C 1 341 ? -23.370 28.336 44.664 1.00 22.36 338 ALA C C 1
ATOM 18935 O O . ALA C 1 341 ? -22.857 27.455 43.957 1.00 22.18 338 ALA C O 1
ATOM 18942 N N . GLU C 1 342 ? -22.661 29.117 45.473 1.00 21.04 339 GLU C N 1
ATOM 18943 C CA . GLU C 1 342 ? -21.211 28.968 45.580 1.00 21.31 339 GLU C CA 1
ATOM 18944 C C . GLU C 1 342 ? -20.838 27.587 46.076 1.00 21.18 339 GLU C C 1
ATOM 18945 O O . GLU C 1 342 ? -19.859 27.010 45.572 1.00 22.03 339 GLU C O 1
ATOM 18957 N N . ARG C 1 343 ? -21.557 27.056 47.073 1.00 21.48 340 ARG C N 1
ATOM 18958 C CA . ARG C 1 343 ? -21.231 25.728 47.584 1.00 23.12 340 ARG C CA 1
ATOM 18959 C C . ARG C 1 343 ? -21.511 24.642 46.542 1.00 22.99 340 ARG C C 1
ATOM 18960 O O . ARG C 1 343 ? -20.753 23.669 46.449 1.00 24.67 340 ARG C O 1
ATOM 18981 N N . ILE C 1 344 ? -22.572 24.794 45.732 1.00 23.08 341 ILE C N 1
ATOM 18982 C CA . ILE C 1 344 ? -22.818 23.860 44.628 1.00 23.36 341 ILE C CA 1
ATOM 18983 C C . ILE C 1 344 ? -21.637 23.854 43.665 1.00 24.96 341 ILE C C 1
ATOM 18984 O O . ILE C 1 344 ? -21.243 22.806 43.141 1.00 26.31 341 ILE C O 1
ATOM 19000 N N . ALA C 1 345 ? -21.044 25.026 43.434 1.00 25.15 342 ALA C N 1
ATOM 19001 C CA . ALA C 1 345 ? -19.875 25.153 42.576 1.00 25.93 342 ALA C CA 1
ATOM 19002 C C . ALA C 1 345 ? -18.597 24.688 43.255 1.00 27.23 342 ALA C C 1
ATOM 19003 O O . ALA C 1 345 ? -17.544 24.700 42.624 1.00 29.55 342 ALA C O 1
ATOM 19010 N N . GLY C 1 346 ? -18.666 24.236 44.502 1.00 27.40 343 GLY C N 1
ATOM 19011 C CA . GLY C 1 346 ? -17.534 23.625 45.163 1.00 28.36 343 GLY C CA 1
ATOM 19012 C C . GLY C 1 346 ? -16.809 24.517 46.130 1.00 28.06 343 GLY C C 1
ATOM 19013 O O . GLY C 1 346 ? -15.838 24.060 46.748 1.00 30.57 343 GLY C O 1
ATOM 19017 N N . HIS C 1 347 ? -17.233 25.767 46.279 1.00 26.53 344 HIS C N 1
ATOM 19018 C CA . HIS C 1 347 ? -16.559 26.713 47.158 1.00 27.15 344 HIS C CA 1
ATOM 19019 C C . HIS C 1 347 ? -17.168 26.638 48.537 1.00 26.55 344 HIS C C 1
ATOM 19020 O O . HIS C 1 347 ? -18.395 26.601 48.691 1.00 30.12 344 HIS C O 1
ATOM 19034 N N . LYS C 1 348 ? -16.319 26.707 49.546 1.00 24.64 345 LYS C N 1
ATOM 19035 C CA . LYS C 1 348 ? -16.752 26.554 50.935 1.00 24.88 345 LYS C CA 1
ATOM 19036 C C . LYS C 1 348 ? -17.226 27.882 51.526 1.00 22.86 345 LYS C C 1
ATOM 19037 O O . LYS C 1 348 ? -16.636 28.457 52.454 1.00 21.85 345 LYS C O 1
ATOM 19056 N N . ALA C 1 349 ? -18.330 28.359 50.959 1.00 23.11 346 ALA C N 1
ATOM 19057 C CA . ALA C 1 349 ? -18.951 29.619 51.339 1.00 23.13 346 ALA C CA 1
ATOM 19058 C C . ALA C 1 349 ? -19.706 29.491 52.651 1.00 21.98 346 ALA C C 1
ATOM 19059 O O . ALA C 1 349 ? -20.235 28.424 53.005 1.00 24.12 346 ALA C O 1
ATOM 19066 N N . GLN C 1 350 ? -19.701 30.584 53.400 1.00 24.62 347 GLN C N 1
ATOM 19067 C CA . GLN C 1 350 ? -20.252 30.618 54.737 1.00 24.30 347 GLN C CA 1
ATOM 19068 C C . GLN C 1 350 ? -21.191 31.810 54.875 1.00 25.97 347 GLN C C 1
ATOM 19069 O O . GLN C 1 350 ? -21.154 32.770 54.098 1.00 27.23 347 GLN C O 1
ATOM 19083 N N . MET C 1 351 ? -22.056 31.716 55.874 1.00 26.41 348 MET C N 1
ATOM 19084 C CA . MET C 1 351 ? -22.855 32.835 56.349 1.00 27.96 348 MET C CA 1
ATOM 19085 C C . MET C 1 351 ? -22.254 33.416 57.611 1.00 27.47 348 MET C C 1
ATOM 19086 O O . MET C 1 351 ? -21.629 32.702 58.400 1.00 27.87 348 MET C O 1
ATOM 19100 N N . ASN C 1 352 ? -22.400 34.729 57.770 1.00 25.28 349 ASN C N 1
ATOM 19101 C CA . ASN C 1 352 ? -22.115 35.396 59.034 1.00 26.57 349 ASN C CA 1
ATOM 19102 C C . ASN C 1 352 ? -23.408 36.131 59.306 1.00 25.59 349 ASN C C 1
ATOM 19103 O O . ASN C 1 352 ? -23.556 37.325 58.961 1.00 24.07 349 ASN C O 1
ATOM 19114 N N . TYR C 1 353 ? -24.243 35.490 60.116 1.00 25.28 350 TYR C N 1
ATOM 19115 C CA . TYR C 1 353 ? -25.528 36.073 60.401 1.00 26.27 350 TYR C CA 1
ATOM 19116 C C . TYR C 1 353 ? -25.373 37.219 61.359 1.00 25.63 350 TYR C C 1
ATOM 19117 O O . TYR C 1 353 ? -26.254 38.072 61.417 1.00 27.28 350 TYR C O 1
ATOM 19135 N N . ASP C 1 354 ? -24.174 37.390 61.916 1.00 25.91 351 ASP C N 1
ATOM 19136 C CA . ASP C 1 354 ? -23.944 38.453 62.861 1.00 27.43 351 ASP C CA 1
ATOM 19137 C C . ASP C 1 354 ? -23.714 39.785 62.184 1.00 22.14 351 ASP C C 1
ATOM 19138 O O . ASP C 1 354 ? -23.734 40.790 62.878 1.00 26.94 351 ASP C O 1
ATOM 19147 N N . LEU C 1 355 ? -23.486 39.828 60.867 1.00 18.59 352 LEU C N 1
ATOM 19148 C CA . LEU C 1 355 ? -23.304 41.111 60.198 1.00 19.25 352 LEU C CA 1
ATOM 19149 C C . LEU C 1 355 ? -24.400 41.410 59.180 1.00 18.87 352 LEU C C 1
ATOM 19150 O O . LEU C 1 355 ? -24.238 42.306 58.332 1.00 22.48 352 LEU C O 1
ATOM 19166 N N . ILE C 1 356 ? -25.561 40.791 59.324 1.00 17.87 353 ILE C N 1
ATOM 19167 C CA . ILE C 1 356 ? -26.722 41.097 58.492 1.00 17.28 353 ILE C CA 1
ATOM 19168 C C . ILE C 1 356 ? -27.449 42.268 59.149 1.00 16.38 353 ILE C C 1
ATOM 19169 O O . ILE C 1 356 ? -27.968 42.107 60.262 1.00 18.58 353 ILE C O 1
ATOM 19185 N N . PRO C 1 357 ? -27.511 43.429 58.528 1.00 14.46 354 PRO C N 1
ATOM 19186 C CA . PRO C 1 357 ? -28.207 44.541 59.176 1.00 14.16 354 PRO C CA 1
ATOM 19187 C C . PRO C 1 357 ? -29.712 44.374 59.124 1.00 15.22 354 PRO C C 1
ATOM 19188 O O . PRO C 1 357 ? -30.268 43.670 58.273 1.00 15.76 354 PRO C O 1
ATOM 19199 N N . SER C 1 358 ? -30.385 45.095 60.027 1.00 15.62 355 SER C N 1
ATOM 19200 C CA . SER C 1 358 ? -31.846 45.204 60.053 1.00 17.15 355 SER C CA 1
ATOM 19201 C C . SER C 1 358 ? -32.211 46.663 59.888 1.00 15.14 355 SER C C 1
ATOM 19202 O O . SER C 1 358 ? -31.537 47.544 60.457 1.00 15.92 355 SER C O 1
ATOM 19210 N N . VAL C 1 359 ? -33.290 46.947 59.145 1.00 15.09 356 VAL C N 1
ATOM 19211 C CA . VAL C 1 359 ? -33.743 48.308 58.920 1.00 15.03 356 VAL C CA 1
ATOM 19212 C C . VAL C 1 359 ? -35.255 48.360 59.086 1.00 15.30 356 VAL C C 1
ATOM 19213 O O . VAL C 1 359 ? -35.972 47.475 58.608 1.00 17.80 356 VAL C O 1
ATOM 19226 N N . ILE C 1 360 ? -35.725 49.397 59.751 1.00 14.39 357 ILE C N 1
ATOM 19227 C CA . ILE C 1 360 ? -37.135 49.762 59.854 1.00 13.71 357 ILE C CA 1
ATOM 19228 C C . ILE C 1 360 ? -37.273 51.134 59.213 1.00 14.03 357 ILE C C 1
ATOM 19229 O O . ILE C 1 360 ? -36.646 52.106 59.648 1.00 14.77 357 ILE C O 1
ATOM 19245 N N . TYR C 1 361 ? -38.094 51.224 58.171 1.00 14.57 358 TYR C N 1
ATOM 19246 C CA . TYR C 1 361 ? -38.142 52.427 57.334 1.00 14.64 358 TYR C CA 1
ATOM 19247 C C . TYR C 1 361 ? -39.193 53.421 57.801 1.00 14.93 358 TYR C C 1
ATOM 19248 O O . TYR C 1 361 ? -39.868 54.048 56.990 1.00 17.58 358 TYR C O 1
ATOM 19266 N N . THR C 1 362 ? -39.319 53.572 59.110 1.00 14.95 359 THR C N 1
ATOM 19267 C CA . THR C 1 362 ? -40.013 54.693 59.688 1.00 15.46 359 THR C CA 1
ATOM 19268 C C . THR C 1 362 ? -39.210 55.960 59.390 1.00 15.34 359 THR C C 1
ATOM 19269 O O . THR C 1 362 ? -38.104 55.922 58.826 1.00 16.09 359 THR C O 1
ATOM 19280 N N . HIS C 1 363 ? -39.762 57.101 59.774 1.00 16.36 360 HIS C N 1
ATOM 19281 C CA . HIS C 1 363 ? -38.990 58.341 59.780 1.00 18.07 360 HIS C CA 1
ATOM 19282 C C . HIS C 1 363 ? -39.173 58.881 61.186 1.00 19.28 360 HIS C C 1
ATOM 19283 O O . HIS C 1 363 ? -40.291 59.297 61.538 1.00 20.97 360 HIS C O 1
ATOM 19297 N N . PRO C 1 364 ? -38.160 58.851 62.047 1.00 19.72 361 PRO C N 1
ATOM 19298 C CA . PRO C 1 364 ? -36.768 58.479 61.773 1.00 18.88 361 PRO C CA 1
ATOM 19299 C C . PRO C 1 364 ? -36.605 57.009 61.476 1.00 17.06 361 PRO C C 1
ATOM 19300 O O . PRO C 1 364 ? -37.281 56.165 62.064 1.00 17.62 361 PRO C O 1
ATOM 19311 N N . GLU C 1 365 ? -35.684 56.727 60.565 1.00 16.05 362 GLU C N 1
ATOM 19312 C CA . GLU C 1 365 ? -35.311 55.375 60.220 1.00 15.97 362 GLU C CA 1
ATOM 19313 C C . GLU C 1 365 ? -34.575 54.740 61.391 1.00 14.60 362 GLU C C 1
ATOM 19314 O O . GLU C 1 365 ? -33.914 55.412 62.181 1.00 15.54 362 GLU C O 1
ATOM 19326 N N . ILE C 1 366 ? -34.736 53.435 61.533 1.00 14.34 363 ILE C N 1
ATOM 19327 C CA . ILE C 1 366 ? -34.085 52.668 62.588 1.00 14.22 363 ILE C CA 1
ATOM 19328 C C . ILE C 1 366 ? -33.277 51.577 61.906 1.00 14.37 363 ILE C C 1
ATOM 19329 O O . ILE C 1 366 ? -33.790 50.882 61.028 1.00 16.05 363 ILE C O 1
ATOM 19345 N N . ALA C 1 367 ? -32.014 51.397 62.299 1.00 14.09 364 ALA C N 1
ATOM 19346 C CA . ALA C 1 367 ? -31.246 50.323 61.685 1.00 13.35 364 ALA C CA 1
ATOM 19347 C C . ALA C 1 367 ? -30.166 49.864 62.670 1.00 13.26 364 ALA C C 1
ATOM 19348 O O . ALA C 1 367 ? -29.757 50.620 63.549 1.00 14.48 364 ALA C O 1
ATOM 19355 N N . TRP C 1 368 ? -29.711 48.626 62.511 1.00 13.54 365 TRP C N 1
ATOM 19356 C CA . TRP C 1 368 ? -28.635 48.129 63.363 1.00 13.50 365 TRP C CA 1
ATOM 19357 C C . TRP C 1 368 ? -27.948 46.925 62.739 1.00 13.75 365 TRP C C 1
ATOM 19358 O O . TRP C 1 368 ? -28.467 46.268 61.841 1.00 14.49 365 TRP C O 1
ATOM 19379 N N . VAL C 1 369 ? -26.751 46.633 63.254 1.00 14.84 366 VAL C N 1
ATOM 19380 C CA . VAL C 1 369 ? -25.986 45.472 62.859 1.00 14.63 366 VAL C CA 1
ATOM 19381 C C . VAL C 1 369 ? -25.226 44.994 64.092 1.00 14.21 366 VAL C C 1
ATOM 19382 O O . VAL C 1 369 ? -24.840 45.792 64.952 1.00 15.71 366 VAL C O 1
ATOM 19395 N N . GLY C 1 370 ? -25.044 43.679 64.193 1.00 15.92 367 GLY C N 1
ATOM 19396 C CA . GLY C 1 370 ? -24.355 43.128 65.353 1.00 16.94 367 GLY C CA 1
ATOM 19397 C C . GLY C 1 370 ? -25.264 43.045 66.562 1.00 18.84 367 GLY C C 1
ATOM 19398 O O . GLY C 1 370 ? -26.503 42.993 66.471 1.00 21.49 367 GLY C O 1
ATOM 19402 N N . LYS C 1 371 ? -24.632 43.029 67.730 1.00 17.85 368 LYS C N 1
ATOM 19403 C CA . LYS C 1 371 ? -25.327 42.671 68.947 1.00 18.39 368 LYS C CA 1
ATOM 19404 C C . LYS C 1 371 ? -25.803 43.891 69.726 1.00 18.45 368 LYS C C 1
ATOM 19405 O O . LYS C 1 371 ? -25.169 44.954 69.730 1.00 17.86 368 LYS C O 1
ATOM 19424 N N . THR C 1 372 ? -26.931 43.711 70.406 1.00 19.63 369 THR C N 1
ATOM 19425 C CA . THR C 1 372 ? -27.478 44.714 71.299 1.00 19.49 369 THR C CA 1
ATOM 19426 C C . THR C 1 372 ? -26.777 44.682 72.655 1.00 20.96 369 THR C C 1
ATOM 19427 O O . THR C 1 372 ? -26.118 43.706 73.047 1.00 21.62 369 THR C O 1
ATOM 19438 N N . GLU C 1 373 ? -26.951 45.769 73.398 1.00 22.10 370 GLU C N 1
ATOM 19439 C CA . GLU C 1 373 ? -26.395 45.818 74.741 1.00 23.92 370 GLU C CA 1
ATOM 19440 C C . GLU C 1 373 ? -26.962 44.685 75.588 1.00 25.23 370 GLU C C 1
ATOM 19441 O O . GLU C 1 373 ? -26.229 44.021 76.338 1.00 26.51 370 GLU C O 1
ATOM 19453 N N . GLN C 1 374 ? -28.259 44.407 75.455 1.00 26.34 371 GLN C N 1
ATOM 19454 C CA . GLN C 1 374 ? -28.864 43.382 76.308 1.00 28.03 371 GLN C CA 1
ATOM 19455 C C . GLN C 1 374 ? -28.368 41.975 75.946 1.00 29.91 371 GLN C C 1
ATOM 19456 O O . GLN C 1 374 ? -28.144 41.141 76.836 1.00 31.44 371 GLN C O 1
ATOM 19470 N N . THR C 1 375 ? -28.128 41.696 74.662 1.00 28.56 372 THR C N 1
ATOM 19471 C CA . THR C 1 375 ? -27.549 40.402 74.295 1.00 29.79 372 THR C CA 1
ATOM 19472 C C . THR C 1 375 ? -26.142 40.238 74.882 1.00 29.31 372 THR C C 1
ATOM 19473 O O . THR C 1 375 ? -25.775 39.163 75.369 1.00 30.58 372 THR C O 1
ATOM 19484 N N . LEU C 1 376 ? -25.325 41.278 74.793 1.00 27.37 373 LEU C N 1
ATOM 19485 C CA . LEU C 1 376 ? -23.949 41.179 75.278 1.00 26.94 373 LEU C CA 1
ATOM 19486 C C . LEU C 1 376 ? -23.906 41.008 76.790 1.00 30.56 373 LEU C C 1
ATOM 19487 O O . LEU C 1 376 ? -23.076 40.254 77.316 1.00 31.53 373 LEU C O 1
ATOM 19503 N N . LYS C 1 377 ? -24.812 41.661 77.506 1.00 30.97 374 LYS C N 1
ATOM 19504 C CA . LYS C 1 377 ? -24.874 41.432 78.937 1.00 34.71 374 LYS C CA 1
ATOM 19505 C C . LYS C 1 377 ? -25.219 39.979 79.217 1.00 34.95 374 LYS C C 1
ATOM 19506 O O . LYS C 1 377 ? -24.630 39.345 80.109 1.00 36.49 374 LYS C O 1
ATOM 19525 N N . ALA C 1 378 ? -26.166 39.422 78.464 1.00 35.19 375 ALA C N 1
ATOM 19526 C CA . ALA C 1 378 ? -26.562 38.034 78.660 1.00 36.65 375 ALA C CA 1
ATOM 19527 C C . ALA C 1 378 ? -25.416 37.070 78.379 1.00 38.29 375 ALA C C 1
ATOM 19528 O O . ALA C 1 378 ? -25.333 36.003 79.006 1.00 40.38 375 ALA C O 1
ATOM 19535 N N . GLU C 1 379 ? -24.536 37.422 77.446 1.00 37.47 376 GLU C N 1
ATOM 19536 C CA . GLU C 1 379 ? -23.364 36.615 77.126 1.00 38.51 376 GLU C CA 1
ATOM 19537 C C . GLU C 1 379 ? -22.212 36.834 78.094 1.00 37.54 376 GLU C C 1
ATOM 19538 O O . GLU C 1 379 ? -21.197 36.141 77.985 1.00 40.62 376 GLU C O 1
ATOM 19550 N N . GLY C 1 380 ? -22.348 37.777 79.020 1.00 35.51 377 GLY C N 1
ATOM 19551 C CA . GLY C 1 380 ? -21.304 38.078 79.985 1.00 33.93 377 GLY C CA 1
ATOM 19552 C C . GLY C 1 380 ? -20.144 38.880 79.450 1.00 31.86 377 GLY C C 1
ATOM 19553 O O . GLY C 1 380 ? -19.055 38.852 80.043 1.00 33.84 377 GLY C O 1
ATOM 19557 N N . VAL C 1 381 ? -20.346 39.639 78.369 1.00 30.22 378 VAL C N 1
ATOM 19558 C CA . VAL C 1 381 ? -19.271 40.388 77.734 1.00 27.48 378 VAL C CA 1
ATOM 19559 C C . VAL C 1 381 ? -19.284 41.814 78.266 1.00 25.92 378 VAL C C 1
ATOM 19560 O O . VAL C 1 381 ? -20.262 42.546 78.064 1.00 25.97 378 VAL C O 1
ATOM 19573 N N . GLU C 1 382 ? -18.189 42.228 78.898 1.00 24.39 379 GLU C N 1
ATOM 19574 C CA . GLU C 1 382 ? -18.075 43.615 79.326 1.00 23.37 379 GLU C CA 1
ATOM 19575 C C . GLU C 1 382 ? -17.852 44.504 78.107 1.00 21.30 379 GLU C C 1
ATOM 19576 O O . GLU C 1 382 ? -17.016 44.192 77.251 1.00 21.73 379 GLU C O 1
ATOM 19588 N N . VAL C 1 383 ? -18.592 45.621 78.029 1.00 19.00 380 VAL C N 1
ATOM 19589 C CA . VAL C 1 383 ? -18.575 46.480 76.851 1.00 18.47 380 VAL C CA 1
ATOM 19590 C C . VAL C 1 383 ? -18.435 47.933 77.266 1.00 18.47 380 VAL C C 1
ATOM 19591 O O . VAL C 1 383 ? -18.815 48.337 78.371 1.00 20.28 380 VAL C O 1
ATOM 19604 N N . ASN C 1 384 ? -17.900 48.713 76.340 1.00 17.78 381 ASN C N 1
ATOM 19605 C CA . ASN C 1 384 ? -17.922 50.164 76.375 1.00 17.01 381 ASN C CA 1
ATOM 19606 C C . ASN C 1 384 ? -18.868 50.642 75.279 1.00 17.10 381 ASN C C 1
ATOM 19607 O O . ASN C 1 384 ? -18.862 50.119 74.162 1.00 17.84 381 ASN C O 1
ATOM 19618 N N . VAL C 1 385 ? -19.669 51.638 75.617 1.00 16.85 382 VAL C N 1
ATOM 19619 C CA . VAL C 1 385 ? -20.709 52.178 74.754 1.00 16.40 382 VAL C CA 1
ATOM 19620 C C . VAL C 1 385 ? -20.427 53.649 74.508 1.00 15.97 382 VAL C C 1
ATOM 19621 O O . VAL C 1 385 ? -20.141 54.403 75.442 1.00 18.05 382 VAL C O 1
ATOM 19634 N N . GLY C 1 386 ? -20.584 54.071 73.252 1.00 15.73 383 GLY C N 1
ATOM 19635 C CA . GLY C 1 386 ? -20.524 55.485 72.911 1.00 14.96 383 GLY C CA 1
ATOM 19636 C C . GLY C 1 386 ? -21.754 55.865 72.115 1.00 14.41 383 GLY C C 1
ATOM 19637 O O . GLY C 1 386 ? -22.178 55.128 71.232 1.00 15.52 383 GLY C O 1
ATOM 19641 N N . THR C 1 387 ? -22.318 57.031 72.424 1.00 14.99 384 THR C N 1
ATOM 19642 C CA . THR C 1 387 ? -23.460 57.528 71.665 1.00 15.15 384 THR C CA 1
ATOM 19643 C C . THR C 1 387 ? -23.238 58.978 71.263 1.00 14.62 384 THR C C 1
ATOM 19644 O O . THR C 1 387 ? -22.474 59.720 71.885 1.00 17.11 384 THR C O 1
ATOM 19655 N N . PHE C 1 388 ? -23.959 59.388 70.228 1.00 14.87 385 PHE C N 1
ATOM 19656 C CA . PHE C 1 388 ? -23.931 60.762 69.775 1.00 14.19 385 PHE C CA 1
ATOM 19657 C C . PHE C 1 388 ? -25.319 61.105 69.247 1.00 14.39 385 PHE C C 1
ATOM 19658 O O . PHE C 1 388 ? -25.845 60.359 68.409 1.00 14.57 385 PHE C O 1
ATOM 19675 N N . PRO C 1 389 ? -25.928 62.199 69.694 1.00 14.80 386 PRO C N 1
ATOM 19676 C CA . PRO C 1 389 ? -27.290 62.531 69.255 1.00 15.00 386 PRO C CA 1
ATOM 19677 C C . PRO C 1 389 ? -27.265 63.405 68.013 1.00 15.60 386 PRO C C 1
ATOM 19678 O O . PRO C 1 389 ? -26.415 64.275 67.854 1.00 15.51 386 PRO C O 1
ATOM 19689 N N . PHE C 1 390 ? -28.255 63.210 67.146 1.00 15.08 387 PHE C N 1
ATOM 19690 C CA . PHE C 1 390 ? -28.347 64.066 65.960 1.00 14.63 387 PHE C CA 1
ATOM 19691 C C . PHE C 1 390 ? -28.663 65.509 66.316 1.00 14.82 387 PHE C C 1
ATOM 19692 O O . PHE C 1 390 ? -28.425 66.406 65.497 1.00 16.18 387 PHE C O 1
ATOM 19709 N N . ALA C 1 391 ? -29.137 65.759 67.530 1.00 15.56 388 ALA C N 1
ATOM 19710 C CA . ALA C 1 391 ? -29.352 67.125 67.988 1.00 18.63 388 ALA C CA 1
ATOM 19711 C C . ALA C 1 391 ? -28.060 67.928 68.038 1.00 18.26 388 ALA C C 1
ATOM 19712 O O . ALA C 1 391 ? -28.114 69.165 68.032 1.00 20.88 388 ALA C O 1
ATOM 19719 N N . ALA C 1 392 ? -26.913 67.253 68.059 1.00 16.77 389 ALA C N 1
ATOM 19720 C CA . ALA C 1 392 ? -25.601 67.892 68.067 1.00 16.96 389 ALA C CA 1
ATOM 19721 C C . ALA C 1 392 ? -24.928 67.846 66.694 1.00 17.56 389 ALA C C 1
ATOM 19722 O O . ALA C 1 392 ? -23.758 68.202 66.572 1.00 19.01 389 ALA C O 1
ATOM 19729 N N . SER C 1 393 ? -25.635 67.399 65.667 1.00 16.45 390 SER C N 1
ATOM 19730 C CA . SER C 1 393 ? -25.096 67.295 64.318 1.00 14.95 390 SER C CA 1
ATOM 19731 C C . SER C 1 393 ? -25.441 68.538 63.504 1.00 15.42 390 SER C C 1
ATOM 19732 O O . SER C 1 393 ? -26.611 68.806 63.239 1.00 16.19 390 SER C O 1
ATOM 19740 N N . GLY C 1 394 ? -24.434 69.259 63.053 1.00 15.85 391 GLY C N 1
ATOM 19741 C CA . GLY C 1 394 ? -24.698 70.408 62.210 1.00 16.55 391 GLY C CA 1
ATOM 19742 C C . GLY C 1 394 ? -25.413 70.037 60.918 1.00 14.76 391 GLY C C 1
ATOM 19743 O O . GLY C 1 394 ? -26.298 70.763 60.456 1.00 16.34 391 GLY C O 1
ATOM 19747 N N . ARG C 1 395 ? -25.007 68.931 60.278 1.00 14.73 392 ARG C N 1
ATOM 19748 C CA . ARG C 1 395 ? -25.696 68.510 59.062 1.00 14.86 392 ARG C CA 1
ATOM 19749 C C . ARG C 1 395 ? -27.171 68.261 59.336 1.00 14.48 392 ARG C C 1
ATOM 19750 O O . ARG C 1 395 ? -28.028 68.658 58.542 1.00 14.97 392 ARG C O 1
ATOM 19771 N N . ALA C 1 396 ? -27.480 67.578 60.434 1.00 13.98 393 ALA C N 1
ATOM 19772 C CA . ALA C 1 396 ? -28.868 67.274 60.763 1.00 13.84 393 ALA C CA 1
ATOM 19773 C C . ALA C 1 396 ? -29.659 68.531 61.096 1.00 14.90 393 ALA C C 1
ATOM 19774 O O . ALA C 1 396 ? -30.828 68.661 60.720 1.00 15.97 393 ALA C O 1
ATOM 19781 N N . MET C 1 397 ? -29.026 69.495 61.750 1.00 15.25 394 MET C N 1
ATOM 19782 C CA . MET C 1 397 ? -29.696 70.762 61.993 1.00 16.47 394 MET C CA 1
ATOM 19783 C C . MET C 1 397 ? -30.029 71.462 60.681 1.00 16.94 394 MET C C 1
ATOM 19784 O O . MET C 1 397 ? -31.141 71.961 60.511 1.00 17.64 394 MET C O 1
ATOM 19798 N N . ALA C 1 398 ? -29.067 71.535 59.742 1.00 16.20 395 ALA C N 1
ATOM 19799 C CA . ALA C 1 398 ? -29.363 72.132 58.443 1.00 16.63 395 ALA C CA 1
ATOM 19800 C C . ALA C 1 398 ? -30.533 71.428 57.773 1.00 16.91 395 ALA C C 1
ATOM 19801 O O . ALA C 1 398 ? -31.367 72.067 57.113 1.00 17.43 395 ALA C O 1
ATOM 19808 N N . ALA C 1 399 ? -30.619 70.115 57.940 1.00 15.87 396 ALA C N 1
ATOM 19809 C CA . ALA C 1 399 ? -31.695 69.305 57.368 1.00 16.27 396 ALA C CA 1
ATOM 19810 C C . ALA C 1 399 ? -33.014 69.442 58.105 1.00 16.15 396 ALA C C 1
ATOM 19811 O O . ALA C 1 399 ? -34.025 68.871 57.665 1.00 17.35 396 ALA C O 1
ATOM 19818 N N . ASN C 1 400 ? -33.050 70.167 59.217 1.00 16.42 397 ASN C N 1
ATOM 19819 C CA . ASN C 1 400 ? -34.257 70.260 60.049 1.00 16.25 397 ASN C CA 1
ATOM 19820 C C . ASN C 1 400 ? -34.704 68.882 60.518 1.00 16.74 397 ASN C C 1
ATOM 19821 O O . ASN C 1 400 ? -35.898 68.582 60.584 1.00 17.26 397 ASN C O 1
ATOM 19832 N N . ASP C 1 401 ? -33.742 68.014 60.852 1.00 16.43 398 ASP C N 1
ATOM 19833 C CA . ASP C 1 401 ? -34.121 66.641 61.178 1.00 17.64 398 ASP C CA 1
ATOM 19834 C C . ASP C 1 401 ? -33.138 66.091 62.216 1.00 16.56 398 ASP C C 1
ATOM 19835 O O . ASP C 1 401 ? -32.164 65.425 61.883 1.00 18.28 398 ASP C O 1
ATOM 19844 N N . THR C 1 402 ? -33.396 66.390 63.483 1.00 17.34 399 THR C N 1
ATOM 19845 C CA . THR C 1 402 ? -32.415 66.159 64.524 1.00 16.54 399 THR C CA 1
ATOM 19846 C C . THR C 1 402 ? -32.815 65.087 65.525 1.00 18.22 399 THR C C 1
ATOM 19847 O O . THR C 1 402 ? -32.124 64.921 66.527 1.00 19.14 399 THR C O 1
ATOM 19858 N N . THR C 1 403 ? -33.892 64.353 65.282 1.00 18.27 400 THR C N 1
ATOM 19859 C CA . THR C 1 403 ? -34.264 63.288 66.197 1.00 18.80 400 THR C CA 1
ATOM 19860 C C . THR C 1 403 ? -33.287 62.125 66.105 1.00 17.80 400 THR C C 1
ATOM 19861 O O . THR C 1 403 ? -32.857 61.731 65.011 1.00 19.33 400 THR C O 1
ATOM 19872 N N . GLY C 1 404 ? -32.920 61.568 67.264 1.00 16.41 401 GLY C N 1
ATOM 19873 C CA . GLY C 1 404 ? -32.288 60.261 67.296 1.00 15.59 401 GLY C CA 1
ATOM 19874 C C . GLY C 1 404 ? -30.827 60.289 67.736 1.00 15.00 401 GLY C C 1
ATOM 19875 O O . GLY C 1 404 ? -30.293 61.291 68.200 1.00 15.54 401 GLY C O 1
ATOM 19879 N N . LEU C 1 405 ? -30.170 59.152 67.556 1.00 14.38 402 LEU C N 1
ATOM 19880 C CA . LEU C 1 405 ? -28.801 58.990 68.042 1.00 14.80 402 LEU C CA 1
ATOM 19881 C C . LEU C 1 405 ? -28.144 57.837 67.298 1.00 14.42 402 LEU C C 1
ATOM 19882 O O . LEU C 1 405 ? -28.811 56.969 66.724 1.00 14.20 402 LEU C O 1
ATOM 19898 N N . VAL C 1 406 ? -26.813 57.826 67.350 1.00 13.54 403 VAL C N 1
ATOM 19899 C CA . VAL C 1 406 ? -25.992 56.687 66.965 1.00 12.68 403 VAL C CA 1
ATOM 19900 C C . VAL C 1 406 ? -25.393 56.073 68.211 1.00 13.28 403 VAL C C 1
ATOM 19901 O O . VAL C 1 406 ? -24.894 56.798 69.086 1.00 15.16 403 VAL C O 1
ATOM 19914 N N . LYS C 1 407 ? -25.358 54.738 68.251 1.00 13.23 404 LYS C N 1
ATOM 19915 C CA A LYS C 1 407 ? -24.774 53.997 69.370 0.80 13.85 404 LYS C CA 1
ATOM 19916 C CA B LYS C 1 407 ? -24.778 53.997 69.366 0.20 14.33 404 LYS C CA 1
ATOM 19917 C C . LYS C 1 407 ? -23.786 52.981 68.826 1.00 13.93 404 LYS C C 1
ATOM 19918 O O . LYS C 1 407 ? -24.126 52.170 67.960 1.00 15.09 404 LYS C O 1
ATOM 19952 N N . VAL C 1 408 ? -22.565 53.004 69.360 1.00 14.07 405 VAL C N 1
ATOM 19953 C CA . VAL C 1 408 ? -21.526 52.036 69.045 1.00 13.45 405 VAL C CA 1
ATOM 19954 C C . VAL C 1 408 ? -21.187 51.278 70.319 1.00 14.31 405 VAL C C 1
ATOM 19955 O O . VAL C 1 408 ? -21.002 51.892 71.379 1.00 15.14 405 VAL C O 1
ATOM 19968 N N . ILE C 1 409 ? -21.153 49.955 70.225 1.00 13.84 406 ILE C N 1
ATOM 19969 C CA . ILE C 1 409 ? -20.838 49.082 71.355 1.00 15.28 406 ILE C CA 1
ATOM 19970 C C . ILE C 1 409 ? -19.559 48.333 71.014 1.00 15.61 406 ILE C C 1
ATOM 19971 O O . ILE C 1 409 ? -19.458 47.724 69.940 1.00 15.85 406 ILE C O 1
ATOM 19987 N N . ALA C 1 410 ? -18.578 48.380 71.913 1.00 15.16 407 ALA C N 1
ATOM 19988 C CA . ALA C 1 410 ? -17.282 47.752 71.701 1.00 15.30 407 ALA C CA 1
ATOM 19989 C C . ALA C 1 410 ? -16.902 46.887 72.896 1.00 15.35 407 ALA C C 1
ATOM 19990 O O . ALA C 1 410 ? -17.295 47.146 74.029 1.00 17.68 407 ALA C O 1
ATOM 19997 N N . ASP C 1 411 ? -16.157 45.839 72.614 1.00 15.52 408 ASP C N 1
ATOM 19998 C CA . ASP C 1 411 ? -15.640 44.986 73.664 1.00 17.22 408 ASP C CA 1
ATOM 19999 C C . ASP C 1 411 ? -14.732 45.808 74.581 1.00 17.96 408 ASP C C 1
ATOM 20000 O O . ASP C 1 411 ? -13.839 46.522 74.111 1.00 18.31 408 ASP C O 1
ATOM 20009 N N . ALA C 1 412 ? -14.944 45.711 75.896 1.00 18.23 409 ALA C N 1
ATOM 20010 C CA . ALA C 1 412 ? -14.167 46.536 76.809 1.00 20.29 409 ALA C CA 1
ATOM 20011 C C . ALA C 1 412 ? -12.702 46.139 76.879 1.00 20.86 409 ALA C C 1
ATOM 20012 O O . ALA C 1 412 ? -11.876 46.991 77.192 1.00 23.17 409 ALA C O 1
ATOM 20019 N N . LYS C 1 413 ? -12.361 44.888 76.568 1.00 20.46 410 LYS C N 1
ATOM 20020 C CA . LYS C 1 413 ? -10.978 44.418 76.621 1.00 21.82 410 LYS C CA 1
ATOM 20021 C C . LYS C 1 413 ? -10.235 44.676 75.309 1.00 21.83 410 LYS C C 1
ATOM 20022 O O . LYS C 1 413 ? -9.117 45.191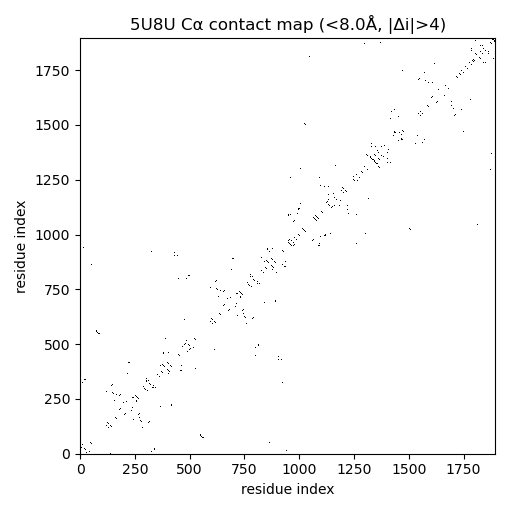 75.314 1.00 25.06 410 LYS C O 1
ATOM 20026 N N . THR C 1 414 ? -10.863 44.412 74.168 1.00 20.94 411 THR C N 1
ATOM 20027 C CA . THR C 1 414 ? -10.171 44.469 72.894 1.00 19.20 411 THR C CA 1
ATOM 20028 C C . THR C 1 414 ? -10.525 45.694 72.069 1.00 17.50 411 THR C C 1
ATOM 20029 O O . THR C 1 414 ? -9.867 45.948 71.055 1.00 18.41 411 THR C O 1
ATOM 20040 N N . ASP C 1 415 ? -11.562 46.423 72.439 1.00 17.20 412 ASP C N 1
ATOM 20041 C CA . ASP C 1 415 ? -12.068 47.573 71.684 1.00 16.08 412 ASP C CA 1
ATOM 20042 C C . ASP C 1 415 ? -12.718 47.193 70.353 1.00 15.62 412 ASP C C 1
ATOM 20043 O O . ASP C 1 415 ? -13.065 48.063 69.576 1.00 15.71 412 ASP C O 1
ATOM 20052 N N . ARG C 1 416 ? -12.917 45.913 70.081 1.00 15.70 413 ARG C N 1
ATOM 20053 C CA . ARG C 1 416 ? -13.585 45.494 68.855 1.00 15.85 413 ARG C CA 1
ATOM 20054 C C . ARG C 1 416 ? -15.032 45.964 68.844 1.00 15.36 413 ARG C C 1
ATOM 20055 O O . ARG C 1 416 ? -15.776 45.772 69.808 1.00 15.97 413 ARG C O 1
ATOM 20076 N N . VAL C 1 417 ? -15.452 46.556 67.732 1.00 14.89 414 VAL C N 1
ATOM 20077 C CA . VAL C 1 417 ? -16.848 46.939 67.620 1.00 14.45 414 VAL C CA 1
ATOM 20078 C C . VAL C 1 417 ? -17.710 45.695 67.494 1.00 14.65 414 VAL C C 1
ATOM 20079 O O . VAL C 1 417 ? -17.488 44.840 66.632 1.00 15.08 414 VAL C O 1
ATOM 20092 N N . LEU C 1 418 ? -18.725 45.604 68.351 1.00 15.23 415 LEU C N 1
ATOM 20093 C CA . LEU C 1 418 ? -19.620 44.451 68.422 1.00 16.50 415 LEU C CA 1
ATOM 20094 C C . LEU C 1 418 ? -21.024 44.752 67.928 1.00 15.29 415 LEU C C 1
ATOM 20095 O O . LEU C 1 418 ? -21.779 43.810 67.662 1.00 16.32 415 LEU C O 1
ATOM 20111 N N . GLY C 1 419 ? -21.408 46.024 67.849 1.00 14.77 416 GLY C N 1
ATOM 20112 C CA . GLY C 1 419 ? -22.730 46.394 67.365 1.00 15.55 416 GLY C CA 1
ATOM 20113 C C . GLY C 1 419 ? -22.782 47.882 67.080 1.00 14.39 416 GLY C C 1
ATOM 20114 O O . GLY C 1 419 ? -22.111 48.691 67.743 1.00 15.47 416 GLY C O 1
ATOM 20118 N N . VAL C 1 420 ? -23.594 48.262 66.081 1.00 14.83 417 VAL C N 1
ATOM 20119 C CA . VAL C 1 420 ? -23.850 49.654 65.752 1.00 14.05 417 VAL C CA 1
ATOM 20120 C C . VAL C 1 420 ? -25.353 49.773 65.557 1.00 13.95 417 VAL C C 1
ATOM 20121 O O . VAL C 1 420 ? -25.939 48.974 64.835 1.00 15.06 417 VAL C O 1
ATOM 20134 N N . HIS C 1 421 ? -25.952 50.739 66.234 1.00 13.74 418 HIS C N 1
ATOM 20135 C CA . HIS C 1 421 ? -27.403 50.893 66.316 1.00 13.83 418 HIS C CA 1
ATOM 20136 C C . HIS C 1 421 ? -27.731 52.358 66.101 1.00 13.43 418 HIS C C 1
ATOM 20137 O O . HIS C 1 421 ? -27.132 53.230 66.726 1.00 15.65 418 HIS C O 1
ATOM 20151 N N . VAL C 1 422 ? -28.679 52.648 65.206 1.00 13.58 419 VAL C N 1
ATOM 20152 C CA . VAL C 1 422 ? -28.981 54.027 64.860 1.00 14.20 419 VAL C CA 1
ATOM 20153 C C . VAL C 1 422 ? -30.475 54.238 64.762 1.00 14.66 419 VAL C C 1
ATOM 20154 O O . VAL C 1 422 ? -31.192 53.444 64.147 1.00 14.69 419 VAL C O 1
ATOM 20167 N N . ILE C 1 423 ? -30.949 55.332 65.341 1.00 14.49 420 ILE C N 1
ATOM 20168 C CA . ILE C 1 423 ? -32.279 55.856 65.012 1.00 14.39 420 ILE C CA 1
ATOM 20169 C C . ILE C 1 423 ? -32.065 57.288 64.571 1.00 14.27 420 ILE C C 1
ATOM 20170 O O . ILE C 1 423 ? -31.480 58.085 65.306 1.00 14.92 420 ILE C O 1
ATOM 20186 N N . GLY C 1 424 ? -32.482 57.618 63.354 1.00 14.97 421 GLY C N 1
ATOM 20187 C CA . GLY C 1 424 ? -32.244 58.939 62.852 1.00 15.37 421 GLY C CA 1
ATOM 20188 C C . GLY C 1 424 ? -32.053 58.968 61.358 1.00 14.28 421 GLY C C 1
ATOM 20189 O O . GLY C 1 424 ? -32.198 57.955 60.666 1.00 15.56 421 GLY C O 1
ATOM 20193 N N . PRO C 1 425 ? -31.709 60.140 60.826 1.00 14.92 422 PRO C N 1
ATOM 20194 C CA . PRO C 1 425 ? -31.582 60.279 59.370 1.00 16.37 422 PRO C CA 1
ATOM 20195 C C . PRO C 1 425 ? -30.449 59.433 58.811 1.00 14.40 422 PRO C C 1
ATOM 20196 O O . PRO C 1 425 ? -29.350 59.361 59.370 1.00 15.42 422 PRO C O 1
ATOM 20207 N N . SER C 1 426 ? -30.728 58.762 57.703 1.00 14.85 423 SER C N 1
ATOM 20208 C CA . SER C 1 426 ? -29.777 57.898 57.020 1.00 15.15 423 SER C CA 1
ATOM 20209 C C . SER C 1 426 ? -29.268 56.771 57.918 1.00 14.14 423 SER C C 1
ATOM 20210 O O . SER C 1 426 ? -28.142 56.302 57.776 1.00 14.46 423 SER C O 1
ATOM 20218 N N . ALA C 1 427 ? -30.115 56.308 58.834 1.00 14.04 424 ALA C N 1
ATOM 20219 C CA . ALA C 1 427 ? -29.703 55.243 59.739 1.00 13.51 424 ALA C CA 1
ATOM 20220 C C . ALA C 1 427 ? -29.098 54.040 59.013 1.00 13.03 424 ALA C C 1
ATOM 20221 O O . ALA C 1 427 ? -28.061 53.514 59.422 1.00 13.98 424 ALA C O 1
ATOM 20228 N N . ALA C 1 428 ? -29.747 53.562 57.953 1.00 13.80 425 ALA C N 1
ATOM 20229 C CA . ALA C 1 428 ? -29.242 52.363 57.276 1.00 13.77 425 ALA C CA 1
ATOM 20230 C C . ALA C 1 428 ? -27.869 52.588 56.671 1.00 14.28 425 ALA C C 1
ATOM 20231 O O . ALA C 1 428 ? -27.041 51.669 56.670 1.00 14.33 425 ALA C O 1
ATOM 20238 N N . GLU C 1 429 ? -27.636 53.771 56.118 1.00 13.60 426 GLU C N 1
ATOM 20239 C CA . GLU C 1 429 ? -26.341 54.073 55.511 1.00 13.01 426 GLU C CA 1
ATOM 20240 C C . GLU C 1 429 ? -25.235 54.160 56.563 1.00 12.96 426 GLU C C 1
ATOM 20241 O O . GLU C 1 429 ? -24.109 53.722 56.311 1.00 13.57 426 GLU C O 1
ATOM 20253 N N . LEU C 1 430 ? -25.535 54.733 57.736 1.00 12.97 427 LEU C N 1
ATOM 20254 C CA . LEU C 1 430 ? -24.551 54.786 58.812 1.00 12.18 427 LEU C CA 1
ATOM 20255 C C . LEU C 1 430 ? -24.304 53.395 59.367 1.00 12.67 427 LEU C C 1
ATOM 20256 O O . LEU C 1 430 ? -23.171 53.039 59.693 1.00 12.54 427 LEU C O 1
ATOM 20272 N N . VAL C 1 431 ? -25.357 52.594 59.506 1.00 12.77 428 VAL C N 1
ATOM 20273 C CA . VAL C 1 431 ? -25.170 51.212 59.931 1.00 12.48 428 VAL C CA 1
ATOM 20274 C C . VAL C 1 431 ? -24.315 50.430 58.935 1.00 13.53 428 VAL C C 1
ATOM 20275 O O . VAL C 1 431 ? -23.475 49.615 59.334 1.00 13.47 428 VAL C O 1
ATOM 20288 N N . GLN C 1 432 ? -24.486 50.683 57.630 1.00 13.08 429 GLN C N 1
ATOM 20289 C CA . GLN C 1 432 ? -23.648 50.001 56.642 1.00 12.72 429 GLN C CA 1
ATOM 20290 C C . GLN C 1 432 ? -22.193 50.387 56.799 1.00 12.67 429 GLN C C 1
ATOM 20291 O O . GLN C 1 432 ? -21.314 49.560 56.600 1.00 13.23 429 GLN C O 1
ATOM 20305 N N . GLN C 1 433 ? -21.917 51.656 57.087 1.00 12.22 430 GLN C N 1
ATOM 20306 C CA . GLN C 1 433 ? -20.547 52.062 57.412 1.00 12.17 430 GLN C CA 1
ATOM 20307 C C . GLN C 1 433 ? -19.983 51.228 58.559 1.00 11.99 430 GLN C C 1
ATOM 20308 O O . GLN C 1 433 ? -18.857 50.728 58.499 1.00 13.30 430 GLN C O 1
ATOM 20322 N N . GLY C 1 434 ? -20.763 51.084 59.630 1.00 13.26 431 GLY C N 1
ATOM 20323 C CA . GLY C 1 434 ? -20.333 50.248 60.733 1.00 13.87 431 GLY C CA 1
ATOM 20324 C C . GLY C 1 434 ? -20.093 48.812 60.310 1.00 12.95 431 GLY C C 1
ATOM 20325 O O . GLY C 1 434 ? -19.128 48.177 60.757 1.00 13.91 431 GLY C O 1
ATOM 20329 N N . ALA C 1 435 ? -21.011 48.264 59.503 1.00 13.35 432 ALA C N 1
ATOM 20330 C CA . ALA C 1 435 ? -20.908 46.877 59.071 1.00 13.39 432 ALA C CA 1
ATOM 20331 C C . ALA C 1 435 ? -19.644 46.652 58.248 1.00 14.15 432 ALA C C 1
ATOM 20332 O O . ALA C 1 435 ? -18.975 45.629 58.400 1.00 14.40 432 ALA C O 1
ATOM 20339 N N . ILE C 1 436 ? -19.311 47.590 57.370 1.00 13.32 433 ILE C N 1
ATOM 20340 C CA . ILE C 1 436 ? -18.092 47.479 56.584 1.00 13.91 433 ILE C CA 1
ATOM 20341 C C . ILE C 1 436 ? -16.886 47.461 57.514 1.00 14.25 433 ILE C C 1
ATOM 20342 O O . ILE C 1 436 ? -15.958 46.650 57.367 1.00 15.32 433 ILE C O 1
ATOM 20358 N N . GLY C 1 437 ? -16.871 48.366 58.495 1.00 13.57 434 GLY C N 1
ATOM 20359 C CA . GLY C 1 437 ? -15.805 48.330 59.486 1.00 14.04 434 GLY C CA 1
ATOM 20360 C C . GLY C 1 437 ? -15.738 47.000 60.211 1.00 14.41 434 GLY C C 1
ATOM 20361 O O . GLY C 1 437 ? -14.654 46.437 60.426 1.00 14.76 434 GLY C O 1
ATOM 20365 N N . MET C 1 438 ? -16.897 46.484 60.630 1.00 14.89 435 MET C N 1
ATOM 20366 C CA . MET C 1 438 ? -16.918 45.224 61.364 1.00 14.70 435 MET C CA 1
ATOM 20367 C C . MET C 1 438 ? -16.423 44.062 60.523 1.00 15.52 435 MET C C 1
ATOM 20368 O O . MET C 1 438 ? -15.795 43.134 61.046 1.00 15.91 435 MET C O 1
ATOM 20382 N N . GLU C 1 439 ? -16.688 44.087 59.226 1.00 14.66 436 GLU C N 1
ATOM 20383 C CA . GLU C 1 439 ? -16.144 43.066 58.335 1.00 15.66 436 GLU C CA 1
ATOM 20384 C C . GLU C 1 439 ? -14.630 42.991 58.407 1.00 16.15 436 GLU C C 1
ATOM 20385 O O . GLU C 1 439 ? -14.056 41.903 58.307 1.00 18.45 436 GLU C O 1
ATOM 20397 N N . PHE C 1 440 ? -13.993 44.129 58.602 1.00 14.08 437 PHE C N 1
ATOM 20398 C CA . PHE C 1 440 ? -12.547 44.225 58.720 1.00 15.81 437 PHE C CA 1
ATOM 20399 C C . PHE C 1 440 ? -12.050 44.140 60.156 1.00 15.26 437 PHE C C 1
ATOM 20400 O O . PHE C 1 440 ? -10.862 44.356 60.419 1.00 16.72 437 PHE C O 1
ATOM 20417 N N . GLY C 1 441 ? -12.922 43.850 61.111 1.00 15.51 438 GLY C N 1
ATOM 20418 C CA . GLY C 1 441 ? -12.496 43.738 62.488 1.00 15.38 438 GLY C CA 1
ATOM 20419 C C . GLY C 1 441 ? -12.220 45.058 63.166 1.00 15.59 438 GLY C C 1
ATOM 20420 O O . GLY C 1 441 ? -11.400 45.113 64.094 1.00 16.47 438 GLY C O 1
ATOM 20424 N N . THR C 1 442 ? -12.907 46.113 62.756 1.00 14.94 439 THR C N 1
ATOM 20425 C CA . THR C 1 442 ? -12.612 47.439 63.273 1.00 14.54 439 THR C CA 1
ATOM 20426 C C . THR C 1 442 ? -12.720 47.502 64.793 1.00 14.20 439 THR C C 1
ATOM 20427 O O . THR C 1 442 ? -13.606 46.888 65.419 1.00 14.59 439 THR C O 1
ATOM 20438 N N . SER C 1 443 ? -11.825 48.274 65.383 1.00 14.17 440 SER C N 1
ATOM 20439 C CA . SER C 1 443 ? -12.028 48.739 66.750 1.00 14.75 440 SER C CA 1
ATOM 20440 C C . SER C 1 443 ? -12.779 50.066 66.727 1.00 14.63 440 SER C C 1
ATOM 20441 O O . SER C 1 443 ? -12.946 50.701 65.681 1.00 14.59 440 SER C O 1
ATOM 20449 N N . ALA C 1 444 ? -13.244 50.497 67.899 1.00 14.76 441 ALA C N 1
ATOM 20450 C CA . ALA C 1 444 ? -13.839 51.823 67.967 1.00 14.30 441 ALA C CA 1
ATOM 20451 C C . ALA C 1 444 ? -12.799 52.893 67.679 1.00 14.03 441 ALA C C 1
ATOM 20452 O O . ALA C 1 444 ? -13.070 53.856 66.951 1.00 14.55 441 ALA C O 1
ATOM 20459 N N . GLU C 1 445 ? -11.584 52.730 68.214 1.00 14.47 442 GLU C N 1
ATOM 20460 C CA . GLU C 1 445 ? -10.539 53.700 67.929 1.00 15.56 442 GLU C CA 1
ATOM 20461 C C . GLU C 1 445 ? -10.212 53.764 66.434 1.00 15.13 442 GLU C C 1
ATOM 20462 O O . GLU C 1 445 ? -9.902 54.844 65.935 1.00 16.48 442 GLU C O 1
ATOM 20474 N N . ASP C 1 446 ? -10.280 52.639 65.709 1.00 15.47 443 ASP C N 1
ATOM 20475 C CA . ASP C 1 446 ? -10.015 52.687 64.270 1.00 14.39 443 ASP C CA 1
ATOM 20476 C C . ASP C 1 446 ? -10.979 53.650 63.585 1.00 15.04 443 ASP C C 1
ATOM 20477 O O . ASP C 1 446 ? -10.585 54.447 62.726 1.00 15.26 443 ASP C O 1
ATOM 20486 N N . LEU C 1 447 ? -12.274 53.521 63.885 1.00 14.53 444 LEU C N 1
ATOM 20487 C CA . LEU C 1 447 ? -13.251 54.432 63.300 1.00 14.23 444 LEU C CA 1
ATOM 20488 C C . LEU C 1 447 ? -12.980 55.874 63.706 1.00 14.77 444 LEU C C 1
ATOM 20489 O O . LEU C 1 447 ? -13.123 56.803 62.901 1.00 15.57 444 LEU C O 1
ATOM 20505 N N . GLY C 1 448 ? -12.556 56.081 64.949 1.00 14.30 445 GLY C N 1
ATOM 20506 C CA . GLY C 1 448 ? -12.239 57.430 65.387 1.00 15.56 445 GLY C CA 1
ATOM 20507 C C . GLY C 1 448 ? -11.056 58.032 64.656 1.00 15.39 445 GLY C C 1
ATOM 20508 O O . GLY C 1 448 ? -10.987 59.243 64.481 1.00 17.07 445 GLY C O 1
ATOM 20512 N N . MET C 1 449 ? -10.111 57.202 64.232 1.00 14.95 446 MET C N 1
ATOM 20513 C CA . MET C 1 449 ? -8.893 57.648 63.539 1.00 17.11 446 MET C CA 1
ATOM 20514 C C . MET C 1 449 ? -9.066 57.579 62.032 1.00 18.49 446 MET C C 1
ATOM 20515 O O . MET C 1 449 ? -8.223 57.068 61.301 1.00 24.33 446 MET C O 1
ATOM 20529 N N . MET C 1 450 ? -10.188 58.049 61.562 1.00 16.37 447 MET C N 1
ATOM 20530 C CA . MET C 1 450 ? -10.441 58.239 60.152 1.00 15.42 447 MET C CA 1
ATOM 20531 C C . MET C 1 450 ? -10.978 59.635 59.912 1.00 15.15 447 MET C C 1
ATOM 20532 O O . MET C 1 450 ? -11.569 60.262 60.794 1.00 16.52 447 MET C O 1
ATOM 20546 N N . VAL C 1 451 ? -10.787 60.104 58.685 1.00 14.29 448 VAL C N 1
ATOM 20547 C CA . VAL C 1 451 ? -11.297 61.399 58.258 1.00 14.07 448 VAL C CA 1
ATOM 20548 C C . VAL C 1 451 ? -12.733 61.235 57.754 1.00 13.76 448 VAL C C 1
ATOM 20549 O O . VAL C 1 451 ? -12.976 60.604 56.714 1.00 14.95 448 VAL C O 1
ATOM 20562 N N . PHE C 1 452 ? -13.684 61.805 58.491 1.00 12.66 449 PHE C N 1
ATOM 20563 C CA . PHE C 1 452 ? -15.090 61.841 58.096 1.00 13.12 449 PHE C CA 1
ATOM 20564 C C . PHE C 1 452 ? -15.407 63.219 57.530 1.00 12.96 449 PHE C C 1
ATOM 20565 O O . PHE C 1 452 ? -15.127 64.237 58.168 1.00 14.21 449 PHE C O 1
ATOM 20582 N N . SER C 1 453 ? -16.060 63.249 56.372 1.00 12.65 450 SER C N 1
ATOM 20583 C CA . SER C 1 453 ? -16.395 64.525 55.748 1.00 12.80 450 SER C CA 1
ATOM 20584 C C . SER C 1 453 ? -17.286 65.358 56.654 1.00 13.45 450 SER C C 1
ATOM 20585 O O . SER C 1 453 ? -18.203 64.836 57.298 1.00 13.86 450 SER C O 1
ATOM 20593 N N . HIS C 1 454 ? -17.053 66.672 56.652 1.00 13.71 451 HIS C N 1
ATOM 20594 C CA . HIS C 1 454 ? -17.885 67.610 57.379 1.00 14.01 451 HIS C CA 1
ATOM 20595 C C . HIS C 1 454 ? -18.482 68.614 56.395 1.00 14.44 451 HIS C C 1
ATOM 20596 O O . HIS C 1 454 ? -17.740 69.183 55.585 1.00 15.23 451 HIS C O 1
ATOM 20610 N N . PRO C 1 455 ? -19.795 68.929 56.473 1.00 13.37 452 PRO C N 1
ATOM 20611 C CA . PRO C 1 455 ? -20.773 68.387 57.390 1.00 14.41 452 PRO C CA 1
ATOM 20612 C C . PRO C 1 455 ? -21.470 67.210 56.751 1.00 14.03 452 PRO C C 1
ATOM 20613 O O . PRO C 1 455 ? -21.960 67.320 55.619 1.00 14.71 452 PRO C O 1
ATOM 20624 N N . THR C 1 456 ? -21.540 66.087 57.450 1.00 13.99 453 THR C N 1
ATOM 20625 C CA . THR C 1 456 ? -22.308 64.941 56.976 1.00 13.35 453 THR C CA 1
ATOM 20626 C C . THR C 1 456 ? -22.937 64.234 58.165 1.00 12.30 453 THR C C 1
ATOM 20627 O O . THR C 1 456 ? -22.437 64.289 59.303 1.00 13.62 453 THR C O 1
ATOM 20638 N N . LEU C 1 457 ? -24.011 63.512 57.885 1.00 13.08 454 LEU C N 1
ATOM 20639 C CA . LEU C 1 457 ? -24.623 62.676 58.909 1.00 13.59 454 LEU C CA 1
ATOM 20640 C C . LEU C 1 457 ? -23.648 61.617 59.405 1.00 12.67 454 LEU C C 1
ATOM 20641 O O . LEU C 1 457 ? -23.705 61.237 60.577 1.00 13.96 454 LEU C O 1
ATOM 20657 N N . SER C 1 458 ? -22.734 61.167 58.541 1.00 13.39 455 SER C N 1
ATOM 20658 C CA . SER C 1 458 ? -21.741 60.180 58.927 1.00 13.81 455 SER C CA 1
ATOM 20659 C C . SER C 1 458 ? -20.928 60.597 60.137 1.00 13.31 455 SER C C 1
ATOM 20660 O O . SER C 1 458 ? -20.419 59.724 60.866 1.00 13.69 455 SER C O 1
ATOM 20668 N N . GLU C 1 459 ? -20.726 61.913 60.345 1.00 13.06 456 GLU C N 1
ATOM 20669 C CA . GLU C 1 459 ? -19.944 62.351 61.514 1.00 12.95 456 GLU C CA 1
ATOM 20670 C C . GLU C 1 459 ? -20.531 61.833 62.821 1.00 12.37 456 GLU C C 1
ATOM 20671 O O . GLU C 1 459 ? -19.801 61.689 63.803 1.00 13.29 456 GLU C O 1
ATOM 20683 N N . ALA C 1 460 ? -21.844 61.583 62.874 1.00 13.20 457 ALA C N 1
ATOM 20684 C CA . ALA C 1 460 ? -22.435 61.068 64.093 1.00 13.25 457 ALA C CA 1
ATOM 20685 C C . ALA C 1 460 ? -21.888 59.688 64.438 1.00 12.96 457 ALA C C 1
ATOM 20686 O O . ALA C 1 460 ? -21.716 59.375 65.622 1.00 13.69 457 ALA C O 1
ATOM 20693 N N . LEU C 1 461 ? -21.578 58.874 63.435 1.00 13.07 458 LEU C N 1
ATOM 20694 C CA . LEU C 1 461 ? -20.924 57.598 63.712 1.00 12.94 458 LEU C CA 1
ATOM 20695 C C . LEU C 1 461 ? -19.500 57.818 64.219 1.00 12.54 458 LEU C C 1
ATOM 20696 O O . LEU C 1 461 ? -19.053 57.141 65.147 1.00 12.93 458 LEU C O 1
ATOM 20712 N N . HIS C 1 462 ? -18.774 58.740 63.591 1.00 12.57 459 HIS C N 1
ATOM 20713 C CA . HIS C 1 462 ? -17.424 59.053 64.033 1.00 12.71 459 HIS C CA 1
ATOM 20714 C C . HIS C 1 462 ? -17.423 59.469 65.495 1.00 12.61 459 HIS C C 1
ATOM 20715 O O . HIS C 1 462 ? -16.593 59.000 66.291 1.00 13.22 459 HIS C O 1
ATOM 20730 N N . GLU C 1 463 ? -18.320 60.382 65.862 1.00 12.90 460 GLU C N 1
ATOM 20731 C CA . GLU C 1 463 ? -18.380 60.859 67.244 1.00 12.46 460 GLU C CA 1
ATOM 20732 C C . GLU C 1 463 ? -18.747 59.746 68.216 1.00 12.34 460 GLU C C 1
ATOM 20733 O O . GLU C 1 463 ? -18.150 59.636 69.287 1.00 13.60 460 GLU C O 1
ATOM 20745 N N . ALA C 1 464 ? -19.726 58.917 67.860 1.00 13.01 461 ALA C N 1
ATOM 20746 C CA . ALA C 1 464 ? -20.116 57.825 68.732 1.00 13.29 461 ALA C CA 1
ATOM 20747 C C . ALA C 1 464 ? -18.958 56.862 68.942 1.00 12.57 461 ALA C C 1
ATOM 20748 O O . ALA C 1 464 ? -18.748 56.359 70.060 1.00 13.87 461 ALA C O 1
ATOM 20755 N N . ALA C 1 465 ? -18.183 56.597 67.890 1.00 12.84 462 ALA C N 1
ATOM 20756 C CA . ALA C 1 465 ? -17.034 55.719 68.020 1.00 13.43 462 ALA C CA 1
ATOM 20757 C C . ALA C 1 465 ? -15.994 56.316 68.967 1.00 13.67 462 ALA C C 1
ATOM 20758 O O . ALA C 1 465 ? -15.439 55.606 69.803 1.00 14.22 462 ALA C O 1
ATOM 20765 N N . LEU C 1 466 ? -15.738 57.619 68.857 1.00 13.62 463 LEU C N 1
ATOM 20766 C CA . LEU C 1 466 ? -14.831 58.274 69.789 1.00 14.00 463 LEU C CA 1
ATOM 20767 C C . LEU C 1 466 ? -15.362 58.241 71.206 1.00 14.85 463 LEU C C 1
ATOM 20768 O O . LEU C 1 466 ? -14.582 58.169 72.165 1.00 15.53 463 LEU C O 1
ATOM 20784 N N . ALA C 1 467 ? -16.665 58.383 71.368 1.00 14.89 464 ALA C N 1
ATOM 20785 C CA . ALA C 1 467 ? -17.277 58.381 72.688 1.00 15.25 464 ALA C CA 1
ATOM 20786 C C . ALA C 1 467 ? -17.110 57.048 73.409 1.00 14.81 464 ALA C C 1
ATOM 20787 O O . ALA C 1 467 ? -17.121 57.016 74.641 1.00 15.19 464 ALA C O 1
ATOM 20794 N N . VAL C 1 468 ? -16.953 55.941 72.683 1.00 14.92 465 VAL C N 1
ATOM 20795 C CA . VAL C 1 468 ? -16.714 54.639 73.297 1.00 15.05 465 VAL C CA 1
ATOM 20796 C C . VAL C 1 468 ? -15.579 54.741 74.302 1.00 15.57 465 VAL C C 1
ATOM 20797 O O . VAL C 1 468 ? -15.635 54.167 75.385 1.00 17.00 465 VAL C O 1
ATOM 20810 N N . ASN C 1 469 ? -14.519 55.439 73.929 1.00 16.16 466 ASN C N 1
ATOM 20811 C CA . ASN C 1 469 ? -13.321 55.577 74.739 1.00 16.68 466 ASN C CA 1
ATOM 20812 C C . ASN C 1 469 ? -13.201 56.967 75.329 1.00 17.75 466 ASN C C 1
ATOM 20813 O O . ASN C 1 469 ? -12.120 57.370 75.764 1.00 19.74 466 ASN C O 1
ATOM 20824 N N . GLY C 1 470 ? -14.317 57.672 75.447 1.00 17.39 467 GLY C N 1
ATOM 20825 C CA . GLY C 1 470 ? -14.359 58.876 76.237 1.00 18.30 467 GLY C CA 1
ATOM 20826 C C . GLY C 1 470 ? -13.748 60.095 75.623 1.00 19.63 467 GLY C C 1
ATOM 20827 O O . GLY C 1 470 ? -13.367 61.003 76.371 1.00 21.94 467 GLY C O 1
ATOM 20831 N N . HIS C 1 471 ? -13.644 60.172 74.292 1.00 18.72 468 HIS C N 1
ATOM 20832 C CA . HIS C 1 471 ? -13.026 61.353 73.702 1.00 19.93 468 HIS C CA 1
ATOM 20833 C C . HIS C 1 471 ? -13.698 61.815 72.427 1.00 17.84 468 HIS C C 1
ATOM 20834 O O . HIS C 1 471 ? -13.035 62.317 71.515 1.00 18.78 468 HIS C O 1
ATOM 20848 N N . ALA C 1 472 ? -15.017 61.750 72.388 1.00 16.64 469 ALA C N 1
ATOM 20849 C CA . ALA C 1 472 ? -15.706 62.514 71.366 1.00 16.55 469 ALA C CA 1
ATOM 20850 C C . ALA C 1 472 ? -15.367 63.997 71.515 1.00 15.22 469 ALA C C 1
ATOM 20851 O O . ALA C 1 472 ? -15.208 64.513 72.612 1.00 16.96 469 ALA C O 1
ATOM 20858 N N . ILE C 1 473 ? -15.283 64.695 70.401 1.00 15.37 470 ILE C N 1
ATOM 20859 C CA . ILE C 1 473 ? -15.028 66.125 70.441 1.00 14.87 470 ILE C CA 1
ATOM 20860 C C . ILE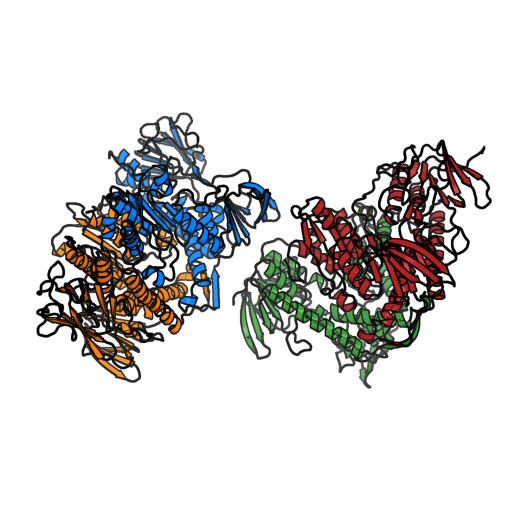 C 1 473 ? -16.297 66.894 70.767 1.00 15.26 470 ILE C C 1
ATOM 20861 O O . ILE C 1 473 ? -16.259 67.866 71.515 1.00 16.70 470 ILE C O 1
ATOM 20877 N N . HIS C 1 474 ? -17.440 66.480 70.205 1.00 16.16 471 HIS C N 1
ATOM 20878 C CA . HIS C 1 474 ? -18.623 67.328 70.172 1.00 18.45 471 HIS C CA 1
ATOM 20879 C C . HIS C 1 474 ? -19.703 66.951 71.152 1.00 22.33 471 HIS C C 1
ATOM 20880 O O . HIS C 1 474 ? -20.829 67.466 71.060 1.00 24.77 471 HIS C O 1
ATOM 20894 N N . ILE C 1 475 ? -19.406 66.115 72.107 1.00 23.70 472 ILE C N 1
ATOM 20895 C CA . ILE C 1 475 ? -20.316 65.960 73.225 1.00 28.20 472 ILE C CA 1
ATOM 20896 C C . ILE C 1 475 ? -19.460 65.786 74.459 1.00 31.78 472 ILE C C 1
ATOM 20897 O O . ILE C 1 475 ? -18.309 65.356 74.377 1.00 35.00 472 ILE C O 1
ATOM 20913 N N . ALA C 1 476 ? -20.007 66.175 75.606 1.00 32.10 473 ALA C N 1
ATOM 20914 C CA . ALA C 1 476 ? -19.326 65.882 76.853 1.00 34.98 473 ALA C CA 1
ATOM 20915 C C . ALA C 1 476 ? -19.166 64.378 76.984 1.00 35.85 473 ALA C C 1
ATOM 20916 O O . ALA C 1 476 ? -20.054 63.608 76.602 1.00 39.10 473 ALA C O 1
ATOM 20923 N N . ASN C 1 477 ? -18.029 63.966 77.525 1.00 33.11 474 ASN C N 1
ATOM 20924 C CA . ASN C 1 477 ? -17.698 62.559 77.660 1.00 31.95 474 ASN C CA 1
ATOM 20925 C C . ASN C 1 477 ? -17.870 62.086 79.088 1.00 37.72 474 ASN C C 1
ATOM 20926 O O . ASN C 1 477 ? -17.725 62.860 80.024 1.00 41.38 474 ASN C O 1
ATOM 20937 N N . ARG C 1 478 ? -18.142 60.793 79.247 1.00 39.66 475 ARG C N 1
ATOM 20938 C CA . ARG C 1 478 ? -18.079 60.179 80.575 1.00 43.87 475 ARG C CA 1
ATOM 20939 C C . ARG C 1 478 ? -16.851 59.275 80.643 1.00 45.44 475 ARG C C 1
ATOM 20940 O O . ARG C 1 478 ? -15.997 59.305 79.748 1.00 45.70 475 ARG C O 1
ATOM 20944 N N . SER D 1 2 ? 5.306 93.432 77.395 1.00 46.23 -1 SER D N 1
ATOM 20945 C CA . SER D 1 2 ? 4.588 93.349 78.712 1.00 44.91 -1 SER D CA 1
ATOM 20946 C C . SER D 1 2 ? 5.476 92.683 79.766 1.00 40.39 -1 SER D C 1
ATOM 20947 O O . SER D 1 2 ? 6.454 91.997 79.423 1.00 39.42 -1 SER D O 1
ATOM 20954 N N . HIS D 1 3 ? 5.128 92.888 81.046 1.00 36.81 0 HIS D N 1
ATOM 20955 C CA . HIS D 1 3 ? 5.976 92.487 82.168 1.00 34.10 0 HIS D CA 1
ATOM 20956 C C . HIS D 1 3 ? 5.518 91.219 82.913 1.00 34.61 0 HIS D C 1
ATOM 20957 O O . HIS D 1 3 ? 6.347 90.597 83.579 1.00 35.26 0 HIS D O 1
ATOM 20971 N N . MET D 1 4 ? 4.257 90.795 82.801 1.00 33.14 1 MET D N 1
ATOM 20972 C CA . MET D 1 4 ? 3.756 89.593 83.492 1.00 31.26 1 MET D CA 1
ATOM 20973 C C . MET D 1 4 ? 2.752 88.862 82.596 1.00 31.24 1 MET D C 1
ATOM 20974 O O . MET D 1 4 ? 1.816 89.467 82.077 1.00 35.72 1 MET D O 1
ATOM 20988 N N . SER D 1 5 ? 2.924 87.570 8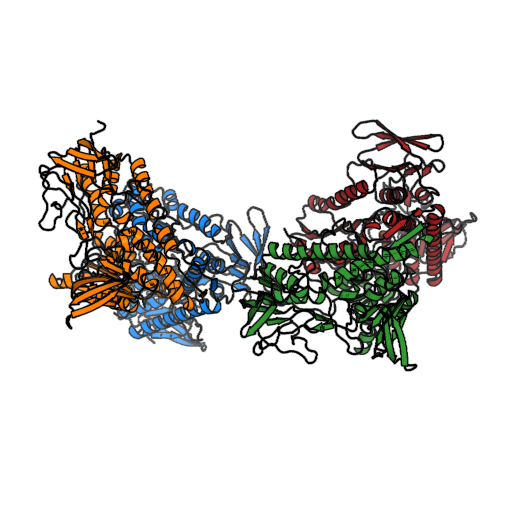2.417 1.00 26.18 2 SER D N 1
ATOM 20989 C CA . SER D 1 5 ? 2.111 86.821 81.473 1.00 24.73 2 SER D CA 1
ATOM 20990 C C . SER D 1 5 ? 1.277 85.770 82.178 1.00 24.64 2 SER D C 1
ATOM 20991 O O . SER D 1 5 ? 1.613 85.312 83.262 1.00 25.16 2 SER D O 1
ATOM 20999 N N . GLN D 1 6 ? 0.220 85.329 81.496 1.00 26.66 3 GLN D N 1
ATOM 21000 C CA . GLN D 1 6 ? -0.498 84.119 81.861 1.00 24.42 3 GLN D CA 1
ATOM 21001 C C . GLN D 1 6 ? 0.180 82.972 81.129 1.00 24.14 3 GLN D C 1
ATOM 21002 O O . GLN D 1 6 ? 0.495 83.086 79.946 1.00 24.29 3 GLN D O 1
ATOM 21016 N N . LYS D 1 7 ? 0.338 81.851 81.814 1.00 23.98 4 LYS D N 1
ATOM 21017 C CA . LYS D 1 7 ? 1.020 80.670 81.286 1.00 23.50 4 LYS D CA 1
ATOM 21018 C C . LYS D 1 7 ? 0.027 79.601 80.827 1.00 19.84 4 LYS D C 1
ATOM 21019 O O . LYS D 1 7 ? -0.920 79.274 81.553 1.00 20.99 4 LYS D O 1
ATOM 21038 N N . PHE D 1 8 ? 0.253 79.045 79.626 1.00 19.18 5 PHE D N 1
ATOM 21039 C CA . PHE D 1 8 ? -0.529 77.934 79.082 1.00 17.42 5 PHE D CA 1
ATOM 21040 C C . PHE D 1 8 ? 0.406 76.882 78.482 1.00 17.78 5 PHE D C 1
ATOM 21041 O O . PHE D 1 8 ? 1.452 77.204 77.928 1.00 19.71 5 PHE D O 1
ATOM 21058 N N . ASP D 1 9 ? -0.018 75.619 78.530 1.00 17.92 6 ASP D N 1
ATOM 21059 C CA . ASP D 1 9 ? 0.682 74.567 77.807 1.00 18.05 6 ASP D CA 1
ATOM 21060 C C . ASP D 1 9 ? 0.483 74.712 76.312 1.00 16.50 6 ASP D C 1
ATOM 21061 O O . ASP D 1 9 ? 1.396 74.421 75.524 1.00 17.71 6 ASP D O 1
ATOM 21070 N N . VAL D 1 10 ? -0.718 75.118 75.905 1.00 16.14 7 VAL D N 1
ATOM 21071 C CA . VAL D 1 10 ? -1.082 75.234 74.501 1.00 15.25 7 VAL D CA 1
ATOM 21072 C C . VAL D 1 10 ? -1.866 76.521 74.319 1.00 14.82 7 VAL D C 1
ATOM 21073 O O . VAL D 1 10 ? -2.843 76.767 75.030 1.00 15.42 7 VAL D O 1
ATOM 21086 N N . VAL D 1 11 ? -1.448 77.335 73.362 1.00 14.88 8 VAL D N 1
ATOM 21087 C CA . VAL D 1 11 ? -2.206 78.514 72.940 1.00 13.95 8 VAL D CA 1
ATOM 21088 C C . VAL D 1 11 ? -2.573 78.323 71.475 1.00 13.45 8 VAL D C 1
ATOM 21089 O O . VAL D 1 11 ? -1.686 78.158 70.631 1.00 14.51 8 VAL D O 1
ATOM 21102 N N . VAL D 1 12 ? -3.867 78.346 71.185 1.00 13.97 9 VAL D N 1
ATOM 21103 C CA . VAL D 1 12 ? -4.402 78.187 69.839 1.00 12.79 9 VAL D CA 1
ATOM 21104 C C . VAL D 1 12 ? -4.864 79.553 69.327 1.00 13.42 9 VAL D C 1
ATOM 21105 O O . VAL D 1 12 ? -5.624 80.247 70.005 1.00 14.57 9 VAL D O 1
ATOM 21118 N N . ILE D 1 13 ? -4.396 79.943 68.148 1.00 13.58 10 ILE D N 1
ATOM 21119 C CA . ILE D 1 13 ? -4.806 81.179 67.495 1.00 13.99 10 ILE D CA 1
ATOM 21120 C C . ILE D 1 13 ? -5.827 80.818 66.428 1.00 13.99 10 ILE D C 1
ATOM 21121 O O . ILE D 1 13 ? -5.462 80.255 65.387 1.00 15.02 10 ILE D O 1
ATOM 21137 N N . GLY D 1 14 ? -7.086 81.139 66.695 1.00 13.61 11 GLY D N 1
ATOM 21138 C CA . GLY D 1 14 ? -8.207 80.867 65.820 1.00 13.82 11 GLY D CA 1
ATOM 21139 C C . GLY D 1 14 ? -9.063 79.726 66.321 1.00 14.05 11 GLY D C 1
ATOM 21140 O O . GLY D 1 14 ? -8.567 78.753 66.888 1.00 14.72 11 GLY D O 1
ATOM 21144 N N . ALA D 1 15 ? -10.379 79.841 66.113 1.00 13.72 12 ALA D N 1
ATOM 21145 C CA . ALA D 1 15 ? -11.355 78.871 66.611 1.00 13.99 12 ALA D CA 1
ATOM 21146 C C . ALA D 1 15 ? -12.236 78.310 65.499 1.00 14.00 12 ALA D C 1
ATOM 21147 O O . ALA D 1 15 ? -13.392 77.963 65.750 1.00 14.64 12 ALA D O 1
ATOM 21154 N N . GLY D 1 16 ? -11.703 78.181 64.291 1.00 14.28 13 GLY D N 1
ATOM 21155 C CA . GLY D 1 16 ? -12.366 77.417 63.256 1.00 13.61 13 GLY D CA 1
ATOM 21156 C C . GLY D 1 16 ? -12.240 75.921 63.479 1.00 13.45 13 GLY D C 1
ATOM 21157 O O . GLY D 1 16 ? -11.713 75.461 64.494 1.00 13.75 13 GLY D O 1
ATOM 21161 N N . PRO D 1 17 ? -12.694 75.132 62.487 1.00 13.73 14 PRO D N 1
ATOM 21162 C CA . PRO D 1 17 ? -12.597 73.679 62.593 1.00 14.56 14 PRO D CA 1
ATOM 21163 C C . PRO D 1 17 ? -11.215 73.196 63.003 1.00 14.46 14 PRO D C 1
ATOM 21164 O O . PRO D 1 17 ? -11.108 72.201 63.722 1.00 15.84 14 PRO D O 1
ATOM 21175 N N . GLY D 1 18 ? -10.154 73.836 62.532 1.00 13.85 15 GLY D N 1
ATOM 21176 C CA . GLY D 1 18 ? -8.848 73.441 63.017 1.00 13.00 15 GLY D CA 1
ATOM 21177 C C . GLY D 1 18 ? -8.615 73.796 64.488 1.00 12.20 15 GLY D C 1
ATOM 21178 O O . GLY D 1 18 ? -8.372 72.925 65.335 1.00 13.39 15 GLY D O 1
ATOM 21182 N N . GLY D 1 19 ? -8.718 75.090 64.787 1.00 12.60 16 GLY D N 1
ATOM 21183 C CA . GLY D 1 19 ? -8.335 75.578 66.111 1.00 12.83 16 GLY D CA 1
ATOM 21184 C C . GLY D 1 19 ? -9.241 75.105 67.238 1.00 12.74 16 GLY D C 1
ATOM 21185 O O . GLY D 1 19 ? -8.756 74.733 68.301 1.00 13.47 16 GLY D O 1
ATOM 21189 N N . TYR D 1 20 ? -10.576 75.140 67.044 1.00 12.89 17 TYR D N 1
ATOM 21190 C CA . TYR D 1 20 ? -11.429 74.787 68.173 1.00 13.44 17 TYR D CA 1
ATOM 21191 C C . TYR D 1 20 ? -11.354 73.302 68.488 1.00 12.71 17 TYR D C 1
ATOM 21192 O O . TYR D 1 20 ? -11.412 72.907 69.663 1.00 14.07 17 TYR D O 1
ATOM 21210 N N . VAL D 1 21 ? -11.206 72.460 67.466 1.00 12.72 18 VAL D N 1
ATOM 21211 C CA . VAL D 1 21 ? -11.037 71.031 67.693 1.00 12.47 18 VAL D CA 1
ATOM 21212 C C . VAL D 1 21 ? -9.673 70.757 68.344 1.00 12.58 18 VAL D C 1
ATOM 21213 O O . VAL D 1 21 ? -9.565 69.969 69.289 1.00 13.73 18 VAL D O 1
ATOM 21226 N N . ALA D 1 22 ? -8.600 71.423 67.865 1.00 12.42 19 ALA D N 1
ATOM 21227 C CA . ALA D 1 22 ? -7.303 71.267 68.504 1.00 12.81 19 ALA D CA 1
ATOM 21228 C C . ALA D 1 22 ? -7.383 71.653 69.981 1.00 13.48 19 ALA D C 1
ATOM 21229 O O . ALA D 1 22 ? -6.782 70.996 70.844 1.00 14.33 19 ALA D O 1
ATOM 21236 N N . ALA D 1 23 ? -8.086 72.742 70.287 1.00 12.98 20 ALA D N 1
ATOM 21237 C CA . ALA D 1 23 ? -8.162 73.206 71.673 1.00 13.61 20 ALA D CA 1
ATOM 21238 C C . ALA D 1 23 ? -8.883 72.190 72.551 1.00 12.94 20 ALA D C 1
ATOM 21239 O O . ALA D 1 23 ? -8.431 71.884 73.647 1.00 14.26 20 ALA D O 1
ATOM 21246 N N . ILE D 1 24 ? -10.028 71.677 72.082 1.00 13.82 21 ILE D N 1
ATOM 21247 C CA . ILE D 1 24 ? -10.760 70.669 72.841 1.00 13.38 21 ILE D CA 1
ATOM 21248 C C . ILE D 1 24 ? -9.903 69.430 73.049 1.00 13.60 21 ILE D C 1
ATOM 21249 O O . ILE D 1 24 ? -9.797 68.900 74.165 1.00 15.23 21 ILE D O 1
ATOM 21265 N N . ARG D 1 25 ? -9.252 68.952 71.984 1.00 13.60 22 ARG D N 1
ATOM 21266 C CA . ARG D 1 25 ? -8.456 67.737 72.134 1.00 13.93 22 ARG D CA 1
ATOM 21267 C C . ARG D 1 25 ? -7.284 67.944 73.095 1.00 13.73 22 ARG D C 1
ATOM 21268 O O . ARG D 1 25 ? -7.002 67.077 73.949 1.00 15.72 22 ARG D O 1
ATOM 21289 N N . ALA D 1 26 ? -6.603 69.090 73.000 1.00 14.23 23 ALA D N 1
ATOM 21290 C CA . ALA D 1 26 ? -5.508 69.371 73.919 1.00 14.13 23 ALA D CA 1
ATOM 21291 C C . ALA D 1 26 ? -6.007 69.351 75.360 1.00 14.11 23 ALA D C 1
ATOM 21292 O O . ALA D 1 26 ? -5.345 68.784 76.240 1.00 15.82 23 ALA D O 1
ATOM 21299 N N . ALA D 1 27 ? -7.157 69.978 75.612 1.00 14.62 24 ALA D N 1
ATOM 21300 C CA . ALA D 1 27 ? -7.711 70.001 76.970 1.00 15.97 24 ALA D CA 1
ATOM 21301 C C . ALA D 1 27 ? -8.068 68.597 77.441 1.00 15.55 24 ALA D C 1
ATOM 21302 O O . ALA D 1 27 ? -7.817 68.229 78.593 1.00 17.58 24 ALA D O 1
ATOM 21309 N N . GLN D 1 28 ? -8.621 67.784 76.551 1.00 15.78 25 GLN D N 1
ATOM 21310 C CA . GLN D 1 28 ? -8.932 66.401 76.894 1.00 16.74 25 GLN D CA 1
ATOM 21311 C C . GLN D 1 28 ? -7.690 65.630 77.300 1.00 17.86 25 GLN D C 1
ATOM 21312 O O . GLN D 1 28 ? -7.767 64.716 78.142 1.00 20.66 25 GLN D O 1
ATOM 21326 N N . LEU D 1 29 ? -6.560 65.957 76.693 1.00 16.81 26 LEU D N 1
ATOM 21327 C CA . LEU D 1 29 ? -5.283 65.318 76.999 1.00 18.49 26 LEU D CA 1
ATOM 21328 C C . LEU D 1 29 ? -4.618 65.880 78.243 1.00 18.34 26 LEU D C 1
ATOM 21329 O O . LEU D 1 29 ? -3.489 65.477 78.563 1.00 20.72 26 LEU D O 1
ATOM 21345 N N . GLY D 1 30 ? -5.266 66.791 78.962 1.00 18.07 27 GLY D N 1
ATOM 21346 C CA . GLY D 1 30 ? -4.694 67.311 80.188 1.00 18.02 27 GLY D CA 1
ATOM 21347 C C . GLY D 1 30 ? -3.821 68.531 80.036 1.00 18.95 27 GLY D C 1
ATOM 21348 O O . GLY D 1 30 ? -3.172 68.936 81.006 1.00 21.92 27 GLY D O 1
ATOM 21352 N N . LEU D 1 31 ? -3.786 69.139 78.851 1.00 17.75 28 LEU D N 1
ATOM 21353 C CA . LEU D 1 31 ? -2.950 70.299 78.614 1.00 17.76 28 LEU D CA 1
ATOM 21354 C C . LEU D 1 31 ? -3.742 71.550 78.947 1.00 16.58 28 LEU D C 1
ATOM 21355 O O . LEU D 1 31 ? -4.901 71.678 78.548 1.00 17.44 28 LEU D O 1
ATOM 21371 N N . LYS D 1 32 ? -3.108 72.482 79.651 1.00 17.99 29 LYS D N 1
ATOM 21372 C CA . LYS D 1 32 ? -3.752 73.747 79.986 1.00 17.69 29 LYS D CA 1
ATOM 21373 C C . LYS D 1 32 ? -3.794 74.600 78.728 1.00 16.05 29 LYS D C 1
ATOM 21374 O O . LYS D 1 32 ? -2.751 75.010 78.213 1.00 16.77 29 LYS D O 1
ATOM 21393 N N . THR D 1 33 ? -4.998 74.850 78.226 1.00 16.61 30 THR D N 1
ATOM 21394 C CA . THR D 1 33 ? -5.192 75.325 76.865 1.00 15.24 30 THR D CA 1
ATOM 21395 C C . THR D 1 33 ? -5.984 76.626 76.788 1.00 15.61 30 THR D C 1
ATOM 21396 O O . THR D 1 33 ? -7.017 76.778 77.449 1.00 16.24 30 THR D O 1
ATOM 21407 N N . ALA D 1 34 ? -5.508 77.538 75.942 1.00 15.01 31 ALA D N 1
ATOM 21408 C CA . ALA D 1 34 ? -6.192 78.783 75.607 1.00 15.25 31 ALA D CA 1
ATOM 21409 C C . ALA D 1 34 ? -6.496 78.792 74.115 1.00 13.99 31 ALA D C 1
ATOM 21410 O O . ALA D 1 34 ? -5.709 78.277 73.312 1.00 15.35 31 ALA D O 1
ATOM 21417 N N . CYS D 1 35 ? -7.614 79.415 73.743 1.00 14.28 32 CYS D N 1
ATOM 21418 C CA . CYS D 1 35 ? -7.989 79.583 72.341 1.00 14.20 32 CYS D CA 1
ATOM 21419 C C . CYS D 1 35 ? -8.436 81.016 72.120 1.00 14.16 32 CYS D C 1
ATOM 21420 O O . CYS D 1 35 ? -9.317 81.509 72.842 1.00 15.22 32 CYS D O 1
ATOM 21428 N N . ILE D 1 36 ? -7.787 81.683 71.178 1.00 13.03 33 ILE D N 1
ATOM 21429 C CA . ILE D 1 36 ? -7.993 83.098 70.889 1.00 14.18 33 ILE D CA 1
ATOM 21430 C C . ILE D 1 36 ? -8.811 83.226 69.606 1.00 14.36 33 ILE D C 1
ATOM 21431 O O . ILE D 1 36 ? -8.442 82.645 68.578 1.00 15.62 33 ILE D O 1
ATOM 21447 N N . GLU D 1 37 ? -9.866 84.048 69.637 1.00 14.70 34 GLU D N 1
ATOM 21448 C CA . GLU D 1 37 ? -10.695 84.271 68.457 1.00 15.00 34 GLU D CA 1
ATOM 21449 C C . GLU D 1 37 ? -11.166 85.723 68.457 1.00 15.39 34 GLU D C 1
ATOM 21450 O O . GLU D 1 37 ? -11.537 86.265 69.501 1.00 16.14 34 GLU D O 1
ATOM 21462 N N . LYS D 1 38 ? -11.219 86.322 67.258 1.00 16.53 35 LYS D N 1
ATOM 21463 C CA . LYS D 1 38 ? -11.589 87.726 67.073 1.00 18.45 35 LYS D CA 1
ATOM 21464 C C . LYS D 1 38 ? -12.939 87.928 66.393 1.00 16.60 35 LYS D C 1
ATOM 21465 O O . LYS D 1 38 ? -13.473 89.045 66.436 1.00 18.65 35 LYS D O 1
ATOM 21484 N N . TYR D 1 39 ? -13.496 86.898 65.761 1.00 16.56 36 TYR D N 1
ATOM 21485 C CA . TYR D 1 39 ? -14.646 87.080 64.883 1.00 17.59 36 TYR D CA 1
ATOM 21486 C C . TYR D 1 39 ? -15.924 87.405 65.633 1.00 18.15 36 TYR D C 1
ATOM 21487 O O . TYR D 1 39 ? -16.340 86.659 66.524 1.00 18.94 36 TYR D O 1
ATOM 21505 N N . ILE D 1 40 ? -16.561 88.505 65.239 1.00 18.06 37 ILE D N 1
ATOM 21506 C CA . ILE D 1 40 ? -17.883 88.901 65.745 1.00 19.89 37 ILE D CA 1
ATOM 21507 C C . ILE D 1 40 ? -18.932 88.405 64.750 1.00 21.30 37 ILE D C 1
ATOM 21508 O O . ILE D 1 40 ? -18.973 88.843 63.586 1.00 22.63 37 ILE D O 1
ATOM 21524 N N . GLY D 1 41 ? -19.795 87.508 65.202 1.00 22.71 38 GLY D N 1
ATOM 21525 C CA . GLY D 1 41 ? -20.824 86.940 64.351 1.00 22.85 38 GLY D CA 1
ATOM 21526 C C . GLY D 1 41 ? -22.089 87.768 64.293 1.00 24.77 38 GLY D C 1
ATOM 21527 O O . GLY D 1 41 ? -22.200 88.845 64.885 1.00 24.68 38 GLY D O 1
ATOM 21531 N N . LYS D 1 42 ? -23.098 87.191 63.620 1.00 25.15 39 LYS D N 1
ATOM 21532 C CA . LYS D 1 42 ? -24.335 87.906 63.325 1.00 27.78 39 LYS D CA 1
ATOM 21533 C C . LYS D 1 42 ? -25.157 88.191 64.567 1.00 27.40 39 LYS D C 1
ATOM 21534 O O . LYS D 1 42 ? -25.941 89.144 64.563 1.00 29.95 39 LYS D O 1
ATOM 21553 N N . GLU D 1 43 ? -24.963 87.439 65.636 1.00 26.60 40 GLU D N 1
ATOM 21554 C CA . GLU D 1 43 ? -25.669 87.722 66.874 1.00 28.04 40 GLU D CA 1
ATOM 21555 C C . GLU D 1 43 ? -24.979 88.815 67.668 1.00 28.58 40 GLU D C 1
ATOM 21556 O O . GLU D 1 43 ? -25.539 89.306 68.649 1.00 33.58 40 GLU D O 1
ATOM 21560 N N . GLY D 1 44 ? -23.838 89.297 67.194 1.00 25.93 41 GLY D N 1
ATOM 21561 C CA . GLY D 1 44 ? -23.106 90.351 67.855 1.00 27.76 41 GLY D CA 1
ATOM 21562 C C . GLY D 1 44 ? -22.134 89.900 68.917 1.00 27.91 41 GLY D C 1
ATOM 21563 O O . GLY D 1 44 ? -21.412 90.742 69.449 1.00 29.59 41 GLY D O 1
ATOM 21567 N N . LYS D 1 45 ? -22.019 88.603 69.168 1.00 25.26 42 LYS D N 1
ATOM 21568 C CA . LYS D 1 45 ? -21.068 88.049 70.120 1.00 24.71 42 LYS D CA 1
ATOM 21569 C C . LYS D 1 45 ? -19.908 87.459 69.343 1.00 22.33 42 LYS D C 1
ATOM 21570 O O . LYS D 1 45 ? -20.018 87.225 68.133 1.00 23.23 42 LYS D O 1
ATOM 21574 N N . VAL D 1 46 ? -18.754 87.278 70.013 1.00 22.48 43 VAL D N 1
ATOM 21575 C CA . VAL D 1 46 ? -17.701 86.504 69.365 1.00 20.26 43 VAL D CA 1
ATOM 21576 C C . VAL D 1 46 ? -18.269 85.125 69.105 1.00 19.93 43 VAL D C 1
ATOM 21577 O O . VAL D 1 46 ? -18.804 84.465 70.000 1.00 23.42 43 VAL D O 1
ATOM 21590 N N . ALA D 1 47 ? -18.096 84.657 67.889 1.00 18.79 44 ALA D N 1
ATOM 21591 C CA . ALA D 1 47 ? -18.655 83.393 67.460 1.00 18.22 44 ALA D CA 1
ATOM 21592 C C . ALA D 1 47 ? -17.518 82.458 67.076 1.00 18.38 44 ALA D C 1
ATOM 21593 O O . ALA D 1 47 ? -16.702 82.783 66.204 1.00 19.73 44 ALA D O 1
ATOM 21600 N N . LEU D 1 48 ? -17.485 81.304 67.725 1.00 17.99 45 LEU D N 1
ATOM 21601 C CA . LEU D 1 48 ? -16.517 80.258 67.435 1.00 16.33 45 LEU D CA 1
ATOM 21602 C C . LEU D 1 48 ? -16.976 79.465 66.211 1.00 15.52 45 LEU D C 1
ATOM 21603 O O . LEU D 1 48 ? -18.090 79.639 65.718 1.00 16.50 45 LEU D O 1
ATOM 21619 N N . GLY D 1 49 ? -16.108 78.584 65.711 1.00 15.09 46 GLY D N 1
ATOM 21620 C CA . GLY D 1 49 ? -16.442 77.725 64.596 1.00 15.98 46 GLY D CA 1
ATOM 21621 C C . GLY D 1 49 ? -15.944 78.205 63.251 1.00 15.40 46 GLY D C 1
ATOM 21622 O O . GLY D 1 49 ? -16.112 77.492 62.247 1.00 15.59 46 GLY D O 1
ATOM 21626 N N . GLY D 1 50 ? -15.375 79.400 63.187 1.00 15.87 47 GLY D N 1
ATOM 21627 C CA . GLY D 1 50 ? -14.637 79.836 62.011 1.00 15.77 47 GLY D CA 1
ATOM 21628 C C . GLY D 1 50 ? -15.492 80.103 60.784 1.00 15.63 47 GLY D C 1
ATOM 21629 O O . GLY D 1 50 ? -16.686 80.386 60.840 1.00 16.10 47 GLY D O 1
ATOM 21633 N N . THR D 1 51 ? -14.814 80.028 59.630 1.00 15.99 48 THR D N 1
ATOM 21634 C CA . THR D 1 51 ? -15.491 80.205 58.356 1.00 16.04 48 THR D CA 1
ATOM 21635 C C . THR D 1 51 ? -16.574 79.154 58.213 1.00 16.21 48 THR D C 1
ATOM 21636 O O . THR D 1 51 ? -17.703 79.451 57.833 1.00 16.69 48 THR D O 1
ATOM 21647 N N . CYS D 1 52 ? -16.239 77.910 58.527 1.00 16.06 49 CYS D N 1
ATOM 21648 C CA . CYS D 1 52 ? -17.134 76.798 58.258 1.00 15.59 49 CYS D CA 1
ATOM 21649 C C . CYS D 1 52 ? -18.474 76.964 58.956 1.00 16.08 49 CYS D C 1
ATOM 21650 O O . CYS D 1 52 ? -19.529 76.784 58.342 1.00 16.89 49 CYS D O 1
ATOM 21657 N N . LEU D 1 53 ? -18.464 77.287 60.240 1.00 15.67 50 LEU D N 1
ATOM 21658 C CA . LEU D 1 53 ? -19.749 77.393 60.934 1.00 16.10 50 LEU D CA 1
ATOM 21659 C C . LEU D 1 53 ? -20.486 78.701 60.615 1.00 17.11 50 LEU D C 1
ATOM 21660 O O . LEU D 1 53 ? -21.717 78.706 60.477 1.00 17.53 50 LEU D O 1
ATOM 21676 N N . ASN D 1 54 ? -19.765 79.806 60.464 1.00 16.49 51 ASN D N 1
ATOM 21677 C CA . ASN D 1 54 ? -20.398 81.114 60.447 1.00 16.48 51 ASN D CA 1
ATOM 21678 C C . ASN D 1 54 ? -20.776 81.613 59.063 1.00 16.61 51 ASN D C 1
ATOM 21679 O O . ASN D 1 54 ? -21.838 82.233 58.906 1.00 18.11 51 ASN D O 1
ATOM 21690 N N . VAL D 1 55 ? -19.954 81.333 58.057 1.00 17.12 52 VAL D N 1
ATOM 21691 C CA . VAL D 1 55 ? -20.129 81.893 56.725 1.00 17.35 52 VAL D CA 1
ATOM 21692 C C . VAL D 1 55 ? -19.782 80.863 55.655 1.00 17.22 52 VAL D C 1
ATOM 21693 O O . VAL D 1 55 ? -19.538 81.223 54.502 1.00 18.70 52 VAL D O 1
ATOM 21706 N N . GLY D 1 56 ? -19.839 79.574 55.997 1.00 16.62 53 GLY D N 1
ATOM 21707 C CA . GLY D 1 56 ? -19.328 78.556 55.101 1.00 16.04 53 GLY D CA 1
ATOM 21708 C C . GLY D 1 56 ? -20.164 77.297 55.036 1.00 15.53 53 GLY D C 1
ATOM 21709 O O . GLY D 1 56 ? -21.304 77.327 54.571 1.00 17.67 53 GLY D O 1
ATOM 21713 N N . CYS D 1 57 ? -19.589 76.189 55.493 1.00 16.54 54 CYS D N 1
ATOM 21714 C CA . CYS D 1 57 ? -20.233 74.870 55.446 1.00 16.59 54 CYS D CA 1
ATOM 21715 C C . CYS D 1 57 ? -21.681 74.906 55.914 1.00 16.80 54 CYS D C 1
ATOM 21716 O O . CYS D 1 57 ? -22.590 74.452 55.208 1.00 16.36 54 CYS D O 1
ATOM 21723 N N . ILE D 1 58 ? -21.908 75.312 57.153 1.00 15.86 55 ILE D N 1
ATOM 21724 C CA . ILE D 1 58 ? -23.231 75.137 57.747 1.00 15.91 55 ILE D CA 1
ATOM 21725 C C . ILE D 1 58 ? -24.251 76.078 57.113 1.00 15.47 55 ILE D C 1
ATOM 21726 O O . ILE D 1 58 ? -25.332 75.613 56.699 1.00 16.00 55 ILE D O 1
ATOM 21742 N N . PRO D 1 59 ? -23.962 77.377 56.976 1.00 15.65 56 PRO D N 1
ATOM 21743 C CA . PRO D 1 59 ? -24.951 78.249 56.334 1.00 16.36 56 PRO D CA 1
ATOM 21744 C C . PRO D 1 59 ? -25.290 77.810 54.945 1.00 16.59 56 PRO D C 1
ATOM 21745 O O . PRO D 1 59 ? -26.465 77.870 54.543 1.00 16.89 56 PRO D O 1
ATOM 21756 N N . SER D 1 60 ? -24.283 77.409 54.167 1.00 16.01 57 SER D N 1
ATOM 21757 C CA . SER D 1 60 ? -24.584 76.985 52.810 1.00 16.09 57 SER D CA 1
ATOM 21758 C C . SER D 1 60 ? -25.467 75.744 52.814 1.00 14.84 57 SER D C 1
ATOM 21759 O O . SER D 1 60 ? -26.435 75.657 52.043 1.00 15.73 57 SER D O 1
ATOM 21767 N N . LYS D 1 61 ? -25.162 74.758 53.668 1.00 15.94 58 LYS D N 1
ATOM 21768 C CA . LYS D 1 61 ? -26.003 73.569 53.693 1.00 16.26 58 LYS D CA 1
ATOM 21769 C C . LYS D 1 61 ? -27.420 73.904 54.141 1.00 14.67 58 LYS D C 1
ATOM 21770 O O . LYS D 1 61 ? -28.381 73.320 53.641 1.00 15.37 58 LYS D O 1
ATOM 21789 N N . ALA D 1 62 ? -27.589 74.843 55.077 1.00 15.18 59 ALA D N 1
ATOM 21790 C CA . ALA D 1 62 ? -28.934 75.212 55.499 1.00 15.93 59 ALA D CA 1
ATOM 21791 C C . ALA D 1 62 ? -29.742 75.797 54.345 1.00 15.59 59 ALA D C 1
ATOM 21792 O O . ALA D 1 62 ? -30.907 75.434 54.145 1.00 15.94 59 ALA D O 1
ATOM 21799 N N . LEU D 1 63 ? -29.146 76.709 53.574 1.00 15.53 60 LEU D N 1
ATOM 21800 C CA . LEU D 1 63 ? -29.873 77.288 52.453 1.00 15.45 60 LEU D CA 1
ATOM 21801 C C . LEU D 1 63 ? -30.075 76.276 51.337 1.00 15.13 60 LEU D C 1
ATOM 21802 O O . LEU D 1 63 ? -31.107 76.320 50.639 1.00 15.50 60 LEU D O 1
ATOM 21818 N N . LEU D 1 64 ? -29.096 75.395 51.106 1.00 14.79 61 LEU D N 1
ATOM 21819 C CA . LEU D 1 64 ? -29.282 74.330 50.120 1.00 14.86 61 LEU D CA 1
ATOM 21820 C C . LEU D 1 64 ? -30.448 73.435 50.499 1.00 14.98 61 LEU D C 1
ATOM 21821 O O . LEU D 1 64 ? -31.266 73.078 49.646 1.00 15.25 61 LEU D O 1
ATOM 21837 N N . ASP D 1 65 ? -30.553 73.056 51.766 1.00 15.14 62 ASP D N 1
ATOM 21838 C CA . ASP D 1 65 ? -31.647 72.170 52.156 1.00 14.58 62 ASP D CA 1
ATOM 21839 C C . ASP D 1 65 ? -33.010 72.859 52.040 1.00 14.52 62 ASP D C 1
ATOM 21840 O O . ASP D 1 65 ? -33.964 72.270 51.536 1.00 15.49 62 ASP D O 1
ATOM 21849 N N . SER D 1 66 ? -33.129 74.096 52.506 1.00 14.97 63 SER D N 1
ATOM 21850 C CA . SER D 1 66 ? -34.392 74.811 52.382 1.00 15.26 63 SER D CA 1
ATOM 21851 C C . SER D 1 66 ? -34.782 74.998 50.927 1.00 14.85 63 SER D C 1
ATOM 21852 O O . SER D 1 66 ? -35.933 74.776 50.555 1.00 15.27 63 SER D O 1
ATOM 21860 N N . SER D 1 67 ? -33.830 75.453 50.100 1.00 15.38 64 SER D N 1
ATOM 21861 C CA . SER D 1 67 ? -34.142 75.728 48.704 1.00 15.75 64 SER D CA 1
ATOM 21862 C C . SER D 1 67 ? -34.499 74.454 47.959 1.00 14.96 64 SER D C 1
ATOM 21863 O O . SER D 1 67 ? -35.336 74.484 47.059 1.00 16.80 64 SER D O 1
ATOM 21871 N N . TYR D 1 68 ? -33.864 73.336 48.313 1.00 15.79 65 TYR D N 1
ATOM 21872 C CA . TYR D 1 68 ? -34.196 72.075 47.668 1.00 15.67 65 TYR D CA 1
ATOM 21873 C C . TYR D 1 68 ? -35.620 71.660 47.995 1.00 15.97 65 TYR D C 1
ATOM 21874 O O . TYR D 1 68 ? -36.353 71.224 47.110 1.00 15.75 65 TYR D O 1
ATOM 21892 N N . LYS D 1 69 ? -36.040 71.827 49.256 1.00 15.31 66 LYS D N 1
ATOM 21893 C CA . LYS D 1 69 ? -37.398 71.434 49.625 1.00 15.70 66 LYS D CA 1
ATOM 21894 C C . LYS D 1 69 ? -38.426 72.239 48.841 1.00 15.68 66 LYS D C 1
ATOM 21895 O O . LYS D 1 69 ? -39.431 71.690 48.380 1.00 16.03 66 LYS D O 1
ATOM 21914 N N . TYR D 1 70 ? -38.173 73.535 48.668 1.00 15.51 67 TYR D N 1
ATOM 21915 C CA . TYR D 1 70 ? -39.044 74.378 47.864 1.00 17.47 67 TYR D CA 1
ATOM 21916 C C . TYR D 1 70 ? -39.060 73.897 46.424 1.00 16.22 67 TYR D C 1
ATOM 21917 O O . TYR D 1 70 ? -40.130 73.770 45.805 1.00 17.48 67 TYR D O 1
ATOM 21935 N N . HIS D 1 71 ? -37.876 73.667 45.860 1.00 17.26 68 HIS D N 1
ATOM 21936 C CA . HIS D 1 71 ? -37.761 73.230 44.479 1.00 17.70 68 HIS D CA 1
ATOM 21937 C C . HIS D 1 71 ? -38.533 71.941 44.243 1.00 17.39 68 HIS D C 1
ATOM 21938 O O . HIS D 1 71 ? -39.229 71.790 43.234 1.00 18.13 68 HIS D O 1
ATOM 21952 N N . GLU D 1 72 ? -38.398 70.974 45.145 1.00 16.29 69 GLU D N 1
ATOM 21953 C CA . GLU D 1 72 ? -39.079 69.698 44.958 1.00 16.61 69 GLU D CA 1
ATOM 21954 C C . GLU D 1 72 ? -40.593 69.876 45.019 1.00 16.31 69 GLU D C 1
ATOM 21955 O O . GLU D 1 72 ? -41.344 69.247 44.264 1.00 17.53 69 GLU D O 1
ATOM 21967 N N . ALA D 1 73 ? -41.061 70.750 45.913 1.00 16.38 70 ALA D N 1
ATOM 21968 C CA . ALA D 1 73 ? -42.496 71.014 45.994 1.00 17.97 70 ALA D CA 1
ATOM 21969 C C . ALA D 1 73 ? -43.038 71.600 44.706 1.00 20.25 70 ALA D C 1
ATOM 21970 O O . ALA D 1 73 ? -44.201 71.338 44.357 1.00 21.63 70 ALA D O 1
ATOM 21977 N N . LYS D 1 74 ? -42.235 72.425 44.012 1.00 19.85 71 LYS D N 1
ATOM 21978 C CA . LYS D 1 74 ? -42.663 73.082 42.779 1.00 21.00 71 LYS D CA 1
ATOM 21979 C C . LYS D 1 74 ? -42.606 72.161 41.579 1.00 21.97 71 LYS D C 1
ATOM 21980 O O . LYS D 1 74 ? -43.386 72.350 40.644 1.00 23.43 71 LYS D O 1
ATOM 21999 N N . GLU D 1 75 ? -41.649 71.234 41.534 1.00 20.41 72 GLU D N 1
ATOM 22000 C CA . GLU D 1 75 ? -41.340 70.504 40.309 1.00 23.16 72 GLU D CA 1
ATOM 22001 C C . GLU D 1 75 ? -41.428 68.997 40.413 1.00 19.19 72 GLU D C 1
ATOM 22002 O O . GLU D 1 75 ? -41.304 68.326 39.378 1.00 21.78 72 GLU D O 1
ATOM 22014 N N . ALA D 1 76 ? -41.581 68.431 41.624 1.00 16.52 73 ALA D N 1
ATOM 22015 C CA . ALA D 1 76 ? -41.453 66.986 41.782 1.00 15.51 73 ALA D CA 1
ATOM 22016 C C . ALA D 1 76 ? -42.397 66.445 42.824 1.00 15.14 73 ALA D C 1
ATOM 22017 O O . ALA D 1 76 ? -42.103 65.432 43.459 1.00 16.21 73 ALA D O 1
ATOM 22024 N N . PHE D 1 77 ? -43.588 67.037 42.930 1.00 15.64 74 PHE D N 1
ATOM 22025 C CA . PHE D 1 77 ? -44.603 66.541 43.841 1.00 15.64 74 PHE D CA 1
ATOM 22026 C C . PHE D 1 77 ? -45.736 65.808 43.146 1.00 14.90 74 PHE D C 1
ATOM 22027 O O . PHE D 1 77 ? -46.270 64.848 43.715 1.00 15.77 74 PHE D O 1
ATOM 22044 N N . LYS D 1 78 ? -46.143 66.266 41.959 1.00 16.65 75 LYS D N 1
ATOM 22045 C CA . LYS D 1 78 ? -47.339 65.719 41.328 1.00 17.15 75 LYS D CA 1
ATOM 22046 C C . LYS D 1 78 ? -47.184 64.235 41.010 1.00 16.44 75 LYS D C 1
ATOM 22047 O O . LYS D 1 78 ? -48.165 63.484 41.035 1.00 16.85 75 LYS D O 1
ATOM 22066 N N . VAL D 1 79 ? -45.968 63.767 40.720 1.00 16.64 76 VAL D N 1
ATOM 22067 C CA . VAL D 1 79 ? -45.799 62.341 40.440 1.00 17.66 76 VAL D CA 1
ATOM 22068 C C . VAL D 1 79 ? -46.210 61.478 41.623 1.00 15.97 76 VAL D C 1
ATOM 22069 O O . VAL D 1 79 ? -46.611 60.324 41.442 1.00 18.27 76 VAL D O 1
ATOM 22082 N N . HIS D 1 80 ? -46.098 62.007 42.852 1.00 16.02 77 HIS D N 1
ATOM 22083 C CA . HIS D 1 80 ? -46.495 61.302 44.067 1.00 15.26 77 HIS D CA 1
ATOM 22084 C C . HIS D 1 80 ? -47.978 61.397 44.363 1.00 16.24 77 HIS D C 1
ATOM 22085 O O . HIS D 1 80 ? -48.443 60.811 45.355 1.00 17.35 77 HIS D O 1
ATOM 22099 N N . GLY D 1 81 ? -48.710 62.168 43.571 1.00 16.25 78 GLY D N 1
ATOM 22100 C CA . GLY D 1 81 ? -50.082 62.490 43.878 1.00 17.82 78 GLY D CA 1
ATOM 22101 C C . GLY D 1 81 ? -50.247 63.704 44.748 1.00 17.95 78 GLY D C 1
ATOM 22102 O O . GLY D 1 81 ? -51.364 63.948 45.228 1.00 20.63 78 GLY D O 1
ATOM 22106 N N . ILE D 1 82 ? -49.164 64.454 45.020 1.00 17.15 79 ILE D N 1
ATOM 22107 C CA . ILE D 1 82 ? -49.241 65.602 45.903 1.00 17.42 79 ILE D CA 1
ATOM 22108 C C . ILE D 1 82 ? -49.524 66.834 45.062 1.00 18.12 79 ILE D C 1
ATOM 22109 O O . ILE D 1 82 ? -48.750 67.177 44.150 1.00 18.47 79 ILE D O 1
ATOM 22125 N N . GLU D 1 83 ? -50.578 67.543 45.422 1.00 21.00 80 GLU D N 1
ATOM 22126 C CA . GLU D 1 83 ? -51.003 68.749 44.738 1.00 23.30 80 GLU D CA 1
ATOM 22127 C C . GLU D 1 83 ? -50.698 69.853 45.720 1.00 24.93 80 GLU D C 1
ATOM 22128 O O . GLU D 1 83 ? -51.304 69.941 46.790 1.00 24.09 80 GLU D O 1
ATOM 22140 N N . ALA D 1 84 ? -49.779 70.714 45.333 1.00 28.45 81 ALA D N 1
ATOM 22141 C CA . ALA D 1 84 ? -49.345 71.800 46.184 1.00 28.85 81 ALA D CA 1
ATOM 22142 C C . ALA D 1 84 ? -49.601 73.053 45.382 1.00 32.02 81 ALA D C 1
ATOM 22143 O O . ALA D 1 84 ? -49.027 73.240 44.298 1.00 33.79 81 ALA D O 1
ATOM 22150 N N . LYS D 1 85 ? -50.509 73.871 45.895 1.00 32.27 82 LYS D N 1
ATOM 22151 C CA . LYS D 1 85 ? -50.979 75.068 45.225 1.00 31.89 82 LYS D CA 1
ATOM 22152 C C . LYS D 1 85 ? -50.361 76.286 45.891 1.00 31.38 82 LYS D C 1
ATOM 22153 O O . LYS D 1 85 ? -50.325 76.374 47.122 1.00 31.37 82 LYS D O 1
ATOM 22157 N N . GLY D 1 86 ? -49.869 77.210 45.084 1.00 32.34 83 GLY D N 1
ATOM 22158 C CA . GLY D 1 86 ? -49.395 78.482 45.592 1.00 32.06 83 GLY D CA 1
ATOM 22159 C C . GLY D 1 86 ? -48.232 78.361 46.546 1.00 31.69 83 GLY D C 1
ATOM 22160 O O . GLY D 1 86 ? -48.239 78.961 47.631 1.00 35.32 83 GLY D O 1
ATOM 22164 N N . VAL D 1 87 ? -47.214 77.630 46.137 1.00 27.38 84 VAL D N 1
ATOM 22165 C CA . VAL D 1 87 ? -46.036 77.457 46.985 1.00 24.97 84 VAL D CA 1
ATOM 22166 C C . VAL D 1 87 ? -45.151 78.675 46.831 1.00 24.20 84 VAL D C 1
ATOM 22167 O O . VAL D 1 87 ? -44.787 79.055 45.712 1.00 26.86 84 VAL D O 1
ATOM 22180 N N . THR D 1 88 ? -44.751 79.251 47.967 1.00 23.76 85 THR D N 1
ATOM 22181 C CA . THR D 1 88 ? -43.889 80.419 47.974 1.00 25.27 85 THR D CA 1
ATOM 22182 C C . THR D 1 88 ? -42.800 80.226 49.024 1.00 25.03 85 THR D C 1
ATOM 22183 O O . THR D 1 88 ? -42.899 79.388 49.922 1.00 25.02 85 THR D O 1
ATOM 22194 N N . ILE D 1 89 ? -41.739 80.999 48.904 1.00 25.31 86 ILE D N 1
ATOM 22195 C CA . ILE D 1 89 ? -40.725 81.000 49.945 1.00 24.98 86 ILE D CA 1
ATOM 22196 C C . ILE D 1 89 ? -40.396 82.432 50.318 1.00 26.18 86 ILE D C 1
ATOM 22197 O O . ILE D 1 89 ? -40.283 83.313 49.453 1.00 30.52 86 ILE D O 1
ATOM 22213 N N . ASP D 1 90 ? -40.337 82.675 51.612 1.00 23.61 87 ASP D N 1
ATOM 22214 C CA . ASP D 1 90 ? -39.980 83.969 52.159 1.00 24.76 87 ASP D CA 1
ATOM 22215 C C . ASP D 1 90 ? -38.483 83.947 52.463 1.00 22.69 87 ASP D C 1
ATOM 22216 O O . ASP D 1 90 ? -38.029 83.224 53.356 1.00 23.12 87 ASP D O 1
ATOM 22225 N N . VAL D 1 91 ? -37.718 84.718 51.697 1.00 22.82 88 VAL D N 1
ATOM 22226 C CA . VAL D 1 91 ? -36.259 84.677 51.834 1.00 22.39 88 VAL D CA 1
ATOM 22227 C C . VAL D 1 91 ? -35.817 85.151 53.203 1.00 22.07 88 VAL D C 1
ATOM 22228 O O . VAL D 1 91 ? -34.969 84.491 53.824 1.00 21.32 88 VAL D O 1
ATOM 22241 N N . PRO D 1 92 ? -36.339 86.243 53.746 1.00 22.17 89 PRO D N 1
ATOM 22242 C CA . PRO D 1 92 ? -35.926 86.622 55.105 1.00 22.56 89 PRO D CA 1
ATOM 22243 C C . PRO D 1 92 ? -36.109 85.494 56.117 1.00 20.60 89 PRO D C 1
ATOM 22244 O O . PRO D 1 92 ? -35.206 85.236 56.923 1.00 21.01 89 PRO D O 1
ATOM 22255 N N . ALA D 1 93 ? -37.238 84.781 56.074 1.00 21.27 90 ALA D N 1
ATOM 22256 C CA . ALA D 1 93 ? -37.459 83.677 56.996 1.00 20.65 90 ALA D CA 1
ATOM 22257 C C . ALA D 1 93 ? -36.487 82.524 56.735 1.00 19.69 90 ALA D C 1
ATOM 22258 O O . ALA D 1 93 ? -36.005 81.885 57.679 1.00 20.15 90 ALA D O 1
ATOM 22265 N N . MET D 1 94 ? -36.209 82.214 55.467 1.00 20.01 91 MET D N 1
ATOM 22266 C CA . MET D 1 94 ? -35.229 81.172 55.172 1.00 18.65 91 MET D CA 1
ATOM 22267 C C . MET D 1 94 ? -33.875 81.537 55.767 1.00 18.69 91 MET D C 1
ATOM 22268 O O . MET D 1 94 ? -33.205 80.699 56.375 1.00 18.18 91 MET D O 1
ATOM 22282 N N . VAL D 1 95 ? -33.460 82.790 55.592 1.00 18.98 92 VAL D N 1
ATOM 22283 C CA . VAL D 1 95 ? -32.161 83.223 56.095 1.00 19.71 92 VAL D CA 1
ATOM 22284 C C . VAL D 1 95 ? -32.148 83.213 57.622 1.00 19.48 92 VAL D C 1
ATOM 22285 O O . VAL D 1 95 ? -31.154 82.831 58.243 1.00 19.95 92 VAL D O 1
ATOM 22298 N N . ALA D 1 96 ? -33.265 83.588 58.247 1.00 19.48 93 ALA D N 1
ATOM 22299 C CA . ALA D 1 96 ? -33.350 83.600 59.701 1.00 20.79 93 ALA D CA 1
ATOM 22300 C C . ALA D 1 96 ? -33.253 82.195 60.283 1.00 19.32 93 ALA D C 1
ATOM 22301 O O . ALA D 1 96 ? -32.700 82.010 61.373 1.00 19.80 93 ALA D O 1
ATOM 22308 N N . ARG D 1 97 ? -33.798 81.192 59.599 1.00 18.62 94 ARG D N 1
ATOM 22309 C CA . ARG D 1 97 ? -33.619 79.822 60.086 1.00 18.60 94 ARG D CA 1
ATOM 22310 C C . ARG D 1 97 ? -32.144 79.486 60.140 1.00 17.57 94 ARG D C 1
ATOM 22311 O O . ARG D 1 97 ? -31.662 78.897 61.112 1.00 18.58 94 ARG D O 1
ATOM 22332 N N . LYS D 1 98 ? -31.427 79.807 59.059 1.00 18.37 95 LYS D N 1
ATOM 22333 C CA . LYS D 1 98 ? -29.988 79.586 58.998 1.00 18.03 95 LYS D CA 1
ATOM 22334 C C . LYS D 1 98 ? -29.273 80.315 60.127 1.00 17.41 95 LYS D C 1
ATOM 22335 O O . LYS D 1 98 ? -28.383 79.744 60.778 1.00 17.74 95 LYS D O 1
ATOM 22354 N N . ALA D 1 99 ? -29.648 81.564 60.380 1.00 18.21 96 ALA D N 1
ATOM 22355 C CA . ALA D 1 99 ? -29.010 82.333 61.433 1.00 18.92 96 ALA D CA 1
ATOM 22356 C C . ALA D 1 99 ? -29.226 81.696 62.797 1.00 18.93 96 ALA D C 1
ATOM 22357 O O . ALA D 1 99 ? -28.310 81.689 63.629 1.00 18.96 96 ALA D O 1
ATOM 22364 N N . ASN D 1 100 ? -30.414 81.148 63.041 1.00 19.24 97 ASN D N 1
ATOM 22365 C CA . ASN D 1 100 ? -30.686 80.514 64.327 1.00 18.82 97 ASN D CA 1
ATOM 22366 C C . ASN D 1 100 ? -29.880 79.228 64.498 1.00 17.83 97 ASN D C 1
ATOM 22367 O O . ASN D 1 100 ? -29.384 78.932 65.606 1.00 18.83 97 ASN D O 1
ATOM 22378 N N . ILE D 1 101 ? -29.712 78.464 63.414 1.00 18.19 98 ILE D N 1
ATOM 22379 C CA . ILE D 1 101 ? -28.867 77.273 63.455 1.00 17.76 98 ILE D CA 1
ATOM 22380 C C . ILE D 1 101 ? -27.438 77.656 63.808 1.00 17.63 98 ILE D C 1
ATOM 22381 O O . ILE D 1 101 ? -26.785 77.014 64.649 1.00 17.59 98 ILE D O 1
ATOM 22397 N N . VAL D 1 102 ? -26.918 78.682 63.136 1.00 16.75 99 VAL D N 1
ATOM 22398 C CA . VAL D 1 102 ? -25.560 79.135 63.416 1.00 18.66 99 VAL D CA 1
ATOM 22399 C C . VAL D 1 102 ? -25.436 79.553 64.875 1.00 18.74 99 VAL D C 1
ATOM 22400 O O . VAL D 1 102 ? -24.480 79.188 65.559 1.00 19.33 99 VAL D O 1
ATOM 22413 N N . LYS D 1 103 ? -26.408 80.317 65.370 1.00 18.74 100 LYS D N 1
ATOM 22414 C CA . LYS D 1 103 ? -26.401 80.756 66.756 1.00 20.32 100 LYS D CA 1
ATOM 22415 C C . LYS D 1 103 ? -26.351 79.560 67.704 1.00 20.29 100 LYS D C 1
ATOM 22416 O O . LYS D 1 103 ? -25.583 79.539 68.665 1.00 21.07 100 LYS D O 1
ATOM 22435 N N . ASN D 1 104 ? -27.134 78.529 67.427 1.00 20.22 101 ASN D N 1
ATOM 22436 C CA . ASN D 1 104 ? -27.155 77.374 68.316 1.00 20.22 101 ASN D CA 1
ATOM 22437 C C . ASN D 1 104 ? -25.832 76.626 68.296 1.00 20.18 101 ASN D C 1
ATOM 22438 O O . ASN D 1 104 ? -25.317 76.219 69.352 1.00 20.48 101 ASN D O 1
ATOM 22449 N N . LEU D 1 105 ? -25.262 76.442 67.105 1.00 18.49 102 LEU D N 1
ATOM 22450 C CA . LEU D 1 105 ? -24.034 75.673 67.019 1.00 19.28 102 LEU D CA 1
ATOM 22451 C C . LEU D 1 105 ? -22.852 76.445 67.599 1.00 17.78 102 LEU D C 1
ATOM 22452 O O . LEU D 1 105 ? -21.977 75.846 68.230 1.00 18.98 102 LEU D O 1
ATOM 22468 N N . THR D 1 106 ? -22.795 77.772 67.396 1.00 19.44 103 THR D N 1
ATOM 22469 C CA . THR D 1 106 ? -21.705 78.544 67.997 1.00 20.31 103 THR D CA 1
ATOM 22470 C C . THR D 1 106 ? -21.802 78.503 69.514 1.00 20.77 103 THR D C 1
ATOM 22471 O O . THR D 1 106 ? -20.789 78.373 70.218 1.00 20.25 103 THR D O 1
ATOM 22482 N N . GLY D 1 107 ? -23.019 78.576 70.045 1.00 21.10 104 GLY D N 1
ATOM 22483 C CA . GLY D 1 107 ? -23.185 78.396 71.477 1.00 21.00 104 GLY D CA 1
ATOM 22484 C C . GLY D 1 107 ? -22.729 77.020 71.925 1.00 20.04 104 GLY D C 1
ATOM 22485 O O . GLY D 1 107 ? -22.128 76.870 72.996 1.00 21.00 104 GLY D O 1
ATOM 22489 N N . GLY D 1 108 ? -22.975 76.006 71.097 1.00 19.19 105 GLY D N 1
ATOM 22490 C CA . GLY D 1 108 ? -22.554 74.658 71.437 1.00 19.06 105 GLY D CA 1
ATOM 22491 C C . GLY D 1 108 ? -21.037 74.521 71.557 1.00 18.52 105 GLY D C 1
ATOM 22492 O O . GLY D 1 108 ? -20.539 73.790 72.423 1.00 18.89 105 GLY D O 1
ATOM 22496 N N . ILE D 1 109 ? -20.279 75.226 70.713 1.00 17.16 106 ILE D N 1
ATOM 22497 C CA . ILE D 1 109 ? -18.819 75.192 70.849 1.00 17.60 106 ILE D CA 1
ATOM 22498 C C . ILE D 1 109 ? -18.388 75.853 72.150 1.00 17.84 106 ILE D C 1
ATOM 22499 O O . ILE D 1 109 ? -17.516 75.339 72.858 1.00 17.63 106 ILE D O 1
ATOM 22515 N N . ALA D 1 110 ? -18.980 77.003 72.489 1.00 18.03 107 ALA D N 1
ATOM 22516 C CA . ALA D 1 110 ? -18.653 77.632 73.764 1.00 18.38 107 ALA D CA 1
ATOM 22517 C C . ALA D 1 110 ? -18.963 76.689 74.929 1.00 18.30 107 ALA D C 1
ATOM 22518 O O . ALA D 1 110 ? -18.184 76.603 75.889 1.00 18.51 107 ALA D O 1
ATOM 22525 N N . THR D 1 111 ? -20.066 75.930 74.838 1.00 18.44 108 THR D N 1
ATOM 22526 C CA . THR D 1 111 ? -20.381 74.964 75.885 1.00 19.43 108 THR D CA 1
ATOM 22527 C C . THR D 1 111 ? -19.314 73.873 75.973 1.00 17.92 108 THR D C 1
ATOM 22528 O O . THR D 1 111 ? -18.899 73.467 77.077 1.00 18.90 108 THR D O 1
ATOM 22539 N N . LEU D 1 112 ? -18.843 73.387 74.813 1.00 17.25 109 LEU D N 1
ATOM 22540 C CA . LEU D 1 112 ? -17.784 72.380 74.805 1.00 16.41 109 LEU D CA 1
ATOM 22541 C C . LEU D 1 112 ? -16.486 72.926 75.385 1.00 16.32 109 LEU D C 1
ATOM 22542 O O . LEU D 1 112 ? -15.787 72.227 76.132 1.00 17.29 109 LEU D O 1
ATOM 22558 N N . PHE D 1 113 ? -16.149 74.178 75.071 1.00 15.56 110 PHE D N 1
ATOM 22559 C CA . PHE D 1 113 ? -14.956 74.770 75.667 1.00 16.67 110 PHE D CA 1
ATOM 22560 C C . PHE D 1 113 ? -15.072 74.794 77.191 1.00 17.51 110 PHE D C 1
ATOM 22561 O O . PHE D 1 113 ? -14.115 74.476 77.912 1.00 17.29 110 PHE D O 1
ATOM 22578 N N . LYS D 1 114 ? -16.229 75.224 77.700 1.00 17.50 111 LYS D N 1
ATOM 22579 C CA . LYS D 1 114 ? -16.413 75.312 79.140 1.00 19.39 111 LYS D CA 1
ATOM 22580 C C . LYS D 1 114 ? -16.327 73.933 79.779 1.00 19.33 111 LYS D C 1
ATOM 22581 O O . LYS D 1 114 ? -15.655 73.755 80.799 1.00 21.16 111 LYS D O 1
ATOM 22600 N N . ALA D 1 115 ? -16.953 72.933 79.170 1.00 18.88 112 ALA D N 1
ATOM 22601 C CA . ALA D 1 115 ? -16.935 71.597 79.753 1.00 19.78 112 ALA D CA 1
ATOM 22602 C C . ALA D 1 115 ? -15.541 71.010 79.779 1.00 19.53 112 ALA D C 1
ATOM 22603 O O . ALA D 1 115 ? -15.209 70.263 80.710 1.00 21.10 112 ALA D O 1
ATOM 22610 N N . ASN D 1 116 ? -14.722 71.347 78.786 1.00 18.83 113 ASN D N 1
ATOM 22611 C CA . ASN D 1 116 ? -13.382 70.796 78.693 1.00 18.59 113 ASN D CA 1
ATOM 22612 C C . ASN D 1 116 ? -12.329 71.654 79.389 1.00 18.53 113 ASN D C 1
ATOM 22613 O O . ASN D 1 116 ? -11.169 71.230 79.457 1.00 20.86 113 ASN D O 1
ATOM 22624 N N . GLY D 1 117 ? -12.681 72.832 79.886 1.00 18.49 114 GLY D N 1
ATOM 22625 C CA . GLY D 1 117 ? -11.706 73.688 80.529 1.00 18.33 114 GLY D CA 1
ATOM 22626 C C . GLY D 1 117 ? -10.821 74.492 79.613 1.00 17.80 114 GLY D C 1
ATOM 22627 O O . GLY D 1 117 ? -9.765 74.944 80.054 1.00 19.66 114 GLY D O 1
ATOM 22631 N N . VAL D 1 118 ? -11.243 74.729 78.365 1.00 17.00 115 VAL D N 1
ATOM 22632 C CA . VAL D 1 118 ? -10.517 75.621 77.468 1.00 16.21 115 VAL D CA 1
ATOM 22633 C C . VAL D 1 118 ? -10.774 77.055 77.895 1.00 17.16 115 VAL D C 1
ATOM 22634 O O . VAL D 1 118 ? -11.924 77.446 78.099 1.00 18.85 115 VAL D O 1
ATOM 22647 N N . THR D 1 119 ? -9.712 77.854 78.001 1.00 16.71 116 THR D N 1
ATOM 22648 C CA . THR D 1 119 ? -9.846 79.272 78.282 1.00 17.35 116 THR D CA 1
ATOM 22649 C C . THR D 1 119 ? -9.974 80.043 76.981 1.00 16.39 116 THR D C 1
ATOM 22650 O O . THR D 1 119 ? -9.083 79.970 76.124 1.00 16.77 116 THR D O 1
ATOM 22661 N N . SER D 1 120 ? -11.062 80.793 76.831 1.00 17.99 117 SER D N 1
ATOM 22662 C CA . SER D 1 120 ? -11.264 81.619 75.644 1.00 17.45 117 SER D CA 1
ATOM 22663 C C . SER D 1 120 ? -10.741 83.024 75.864 1.00 18.32 117 SER D C 1
ATOM 22664 O O . SER D 1 120 ? -11.010 83.636 76.898 1.00 21.45 117 SER D O 1
ATOM 22672 N N . PHE D 1 121 ? -10.083 83.556 74.846 1.00 16.98 118 PHE D N 1
ATOM 22673 C CA . PHE D 1 121 ? -9.727 84.967 74.758 1.00 16.72 118 PHE D CA 1
ATOM 22674 C C . PHE D 1 121 ? -10.412 85.552 73.535 1.00 17.47 118 PHE D C 1
ATOM 22675 O O . PHE D 1 121 ? -10.399 84.957 72.459 1.00 18.55 118 PHE D O 1
ATOM 22692 N N . GLU D 1 122 ? -10.967 86.732 73.699 1.00 18.08 119 GLU D N 1
ATOM 22693 C CA . GLU D 1 122 ? -11.573 87.462 72.600 1.00 18.77 119 GLU D CA 1
ATOM 22694 C C . GLU D 1 122 ? -10.543 88.467 72.153 1.00 18.52 119 GLU D C 1
ATOM 22695 O O . GLU D 1 122 ? -10.134 89.331 72.935 1.00 19.78 119 GLU D O 1
ATOM 22707 N N . GLY D 1 123 ? -10.110 88.345 70.919 1.00 16.66 120 GLY D N 1
ATOM 22708 C CA . GLY D 1 123 ? -9.114 89.254 70.408 1.00 18.13 120 GLY D CA 1
ATOM 22709 C C . GLY D 1 123 ? -8.304 88.648 69.292 1.00 16.87 120 GLY D C 1
ATOM 22710 O O . GLY D 1 123 ? -8.601 87.569 68.777 1.00 17.11 120 GLY D O 1
ATOM 22714 N N . HIS D 1 124 ? -7.314 89.430 68.882 1.00 16.27 121 HIS D N 1
ATOM 22715 C CA . HIS D 1 124 ? -6.393 89.076 67.816 1.00 15.73 121 HIS D CA 1
ATOM 22716 C C . HIS D 1 124 ? -5.117 88.535 68.438 1.00 15.84 121 HIS D C 1
ATOM 22717 O O . HIS D 1 124 ? -4.489 89.208 69.263 1.00 17.32 121 HIS D O 1
ATOM 22731 N N . GLY D 1 125 ? -4.724 87.330 68.047 1.00 15.03 122 GLY D N 1
ATOM 22732 C CA . GLY D 1 125 ? -3.455 86.757 68.484 1.00 15.44 122 GLY D CA 1
ATOM 22733 C C . GLY D 1 125 ? -2.336 86.956 67.475 1.00 15.77 122 GLY D C 1
ATOM 22734 O O . GLY D 1 125 ? -2.520 86.762 66.271 1.00 16.36 122 GLY D O 1
ATOM 22738 N N . LYS D 1 126 ? -1.159 87.303 67.986 1.00 16.43 123 LYS D N 1
ATOM 22739 C CA . LYS D 1 126 ? 0.031 87.479 67.176 1.00 17.33 123 LYS D CA 1
ATOM 22740 C C . LYS D 1 126 ? 1.159 86.706 67.842 1.00 16.63 123 LYS D C 1
ATOM 22741 O O . LYS D 1 126 ? 1.433 86.901 69.025 1.00 18.62 123 LYS D O 1
ATOM 22760 N N . LEU D 1 127 ? 1.816 85.855 67.071 1.00 17.27 124 LEU D N 1
ATOM 22761 C CA . LEU D 1 127 ? 2.963 85.109 67.582 1.00 16.39 124 LEU D CA 1
ATOM 22762 C C . LEU D 1 127 ? 4.205 86.003 67.592 1.00 17.45 124 LEU D C 1
ATOM 22763 O O . LEU D 1 127 ? 4.635 86.499 66.541 1.00 19.11 124 LEU D O 1
ATOM 22779 N N . LEU D 1 128 ? 4.794 86.178 68.766 1.00 18.53 125 LEU D N 1
ATOM 22780 C CA . LEU D 1 128 ? 6.044 86.895 68.933 1.00 19.24 125 LEU D CA 1
ATOM 22781 C C . LEU D 1 128 ? 7.171 85.877 68.972 1.00 20.00 125 LEU D C 1
ATOM 22782 O O . LEU D 1 128 ? 6.951 84.666 68.930 1.00 20.83 125 LEU D O 1
ATOM 22798 N N . ALA D 1 129 ? 8.398 86.375 69.117 1.00 21.12 126 ALA D N 1
ATOM 22799 C CA . ALA D 1 129 ? 9.522 85.494 69.340 1.00 20.43 126 ALA D CA 1
ATOM 22800 C C . ALA D 1 129 ? 9.321 84.667 70.615 1.00 20.12 126 ALA D C 1
ATOM 22801 O O . ALA D 1 129 ? 8.606 85.054 71.548 1.00 20.85 126 ALA D O 1
ATOM 22808 N N . ASN D 1 130 ? 9.955 83.501 70.638 1.00 21.04 127 ASN D N 1
ATOM 22809 C CA . ASN D 1 130 ? 10.082 82.669 71.842 1.00 22.05 127 ASN D CA 1
ATOM 22810 C C . ASN D 1 130 ? 8.732 82.151 72.307 1.00 20.88 127 ASN D C 1
ATOM 22811 O O . ASN D 1 130 ? 8.500 81.966 73.494 1.00 22.34 127 ASN D O 1
ATOM 22822 N N . LYS D 1 131 ? 7.834 81.919 71.342 1.00 20.15 128 LYS D N 1
ATOM 22823 C CA . LYS D 1 131 ? 6.521 81.319 71.581 1.00 21.03 128 LYS D CA 1
ATOM 22824 C C . LYS D 1 131 ? 5.626 82.180 72.451 1.00 21.81 128 LYS D C 1
ATOM 22825 O O . LYS D 1 131 ? 4.624 81.689 72.925 1.00 26.36 128 LYS D O 1
ATOM 22844 N N . GLN D 1 132 ? 5.917 83.463 72.644 1.00 19.84 129 GLN D N 1
ATOM 22845 C CA . GLN D 1 132 ? 4.961 84.324 73.339 1.00 19.75 129 GLN D CA 1
ATOM 22846 C C . GLN D 1 132 ? 3.879 84.766 72.360 1.00 18.45 129 GLN D C 1
ATOM 22847 O O . GLN D 1 132 ? 4.136 84.998 71.180 1.00 19.59 129 GLN D O 1
ATOM 22861 N N . VAL D 1 133 ? 2.646 84.826 72.836 1.00 16.99 130 VAL D N 1
ATOM 22862 C CA . VAL D 1 133 ? 1.506 85.182 71.987 1.00 16.94 130 VAL D CA 1
ATOM 22863 C C . VAL D 1 133 ? 0.909 86.454 72.555 1.00 16.60 130 VAL D C 1
ATOM 22864 O O . VAL D 1 133 ? 0.434 86.474 73.695 1.00 18.63 130 VAL D O 1
ATOM 22877 N N . GLU D 1 134 ? 0.924 87.509 71.759 1.00 17.12 131 GLU D N 1
ATOM 22878 C CA . GLU D 1 134 ? 0.324 88.769 72.153 1.00 17.42 131 GLU D CA 1
ATOM 22879 C C . GLU D 1 134 ? -1.150 88.732 71.758 1.00 17.07 131 GLU D C 1
ATOM 22880 O O . GLU D 1 134 ? -1.489 88.529 70.581 1.00 18.21 131 GLU D O 1
ATOM 22892 N N . VAL D 1 135 ? -2.029 88.961 72.725 1.00 16.97 132 VAL D N 1
ATOM 22893 C CA . VAL D 1 135 ? -3.464 89.030 72.463 1.00 17.15 132 VAL D CA 1
ATOM 22894 C C . VAL D 1 135 ? -3.877 90.482 72.550 1.00 17.53 132 VAL D C 1
ATOM 22895 O O . VAL D 1 135 ? -3.739 91.115 73.602 1.00 18.92 132 VAL D O 1
ATOM 22908 N N . THR D 1 136 ? -4.391 91.015 71.456 1.00 17.55 133 THR D N 1
ATOM 22909 C CA . THR D 1 136 ? -4.944 92.365 71.447 1.00 18.26 133 THR D CA 1
ATOM 22910 C C . THR D 1 136 ? -6.446 92.181 71.585 1.00 18.96 133 THR D C 1
ATOM 22911 O O . THR D 1 136 ? -7.105 91.659 70.679 1.00 20.55 133 THR D O 1
ATOM 22922 N N . GLY D 1 137 ? -6.993 92.595 72.710 1.00 20.37 134 GLY D N 1
ATOM 22923 C CA . GLY D 1 137 ? -8.407 92.408 72.930 1.00 22.70 134 GLY D CA 1
ATOM 22924 C C . GLY D 1 137 ? -9.246 93.301 72.029 1.00 22.36 134 GLY D C 1
ATOM 22925 O O . GLY D 1 137 ? -8.780 94.170 71.303 1.00 25.10 134 GLY D O 1
ATOM 22929 N N A LEU D 1 138 ? -10.544 93.040 72.241 0.53 23.14 135 LEU D N 1
ATOM 22930 N N B LEU D 1 138 ? -10.570 93.071 71.852 0.47 23.52 135 LEU D N 1
ATOM 22931 C CA A LEU D 1 138 ? -11.697 93.765 71.793 0.53 18.05 135 LEU D CA 1
ATOM 22932 C CA B LEU D 1 138 ? -11.279 93.811 70.749 0.47 19.51 135 LEU D CA 1
ATOM 22933 C C A LEU D 1 138 ? -11.896 95.055 72.564 0.53 16.05 135 LEU D C 1
ATOM 22934 C C B LEU D 1 138 ? -11.565 95.302 71.033 0.47 16.50 135 LEU D C 1
ATOM 22935 O O A LEU D 1 138 ? -12.741 95.836 72.159 0.53 15.96 135 LEU D O 1
ATOM 22936 O O B LEU D 1 138 ? -12.230 95.986 70.186 0.47 17.75 135 LEU D O 1
ATOM 22967 N N A ASP D 1 139 ? -11.098 95.322 73.602 0.53 14.83 136 ASP D N 1
ATOM 22968 N N B ASP D 1 139 ? -11.112 95.734 72.216 0.47 17.49 136 ASP D N 1
ATOM 22969 C CA A ASP D 1 139 ? -10.839 96.676 74.085 0.53 14.34 136 ASP D CA 1
ATOM 22970 C CA B ASP D 1 139 ? -11.128 97.071 72.787 0.47 17.43 136 ASP D CA 1
ATOM 22971 C C A ASP D 1 139 ? -9.519 97.316 73.552 0.53 16.56 136 ASP D C 1
ATOM 22972 C C B ASP D 1 139 ? -9.729 97.576 72.901 0.47 18.52 136 ASP D C 1
ATOM 22973 O O A ASP D 1 139 ? -9.167 98.380 74.054 0.53 16.16 136 ASP D O 1
ATOM 22974 O O B ASP D 1 139 ? -9.478 98.627 73.497 0.47 18.74 136 ASP D O 1
ATOM 22990 N N . GLY D 1 140 ? -8.811 96.748 72.518 1.00 19.07 137 GLY D N 1
ATOM 22991 C CA . GLY D 1 140 ? -7.512 97.225 72.106 1.00 20.48 137 GLY D CA 1
ATOM 22992 C C . GLY D 1 140 ? -6.427 97.003 73.114 1.00 19.47 137 GLY D C 1
ATOM 22993 O O . GLY D 1 140 ? -5.301 97.437 72.872 1.00 20.98 137 GLY D O 1
ATOM 22998 N N . LYS D 1 141 ? -6.743 96.441 74.276 1.00 18.68 138 LYS D N 1
ATOM 22999 C CA . LYS D 1 141 ? -5.703 96.233 75.277 1.00 19.82 138 LYS D CA 1
ATOM 23000 C C . LYS D 1 141 ? -4.955 94.945 74.990 1.00 18.89 138 LYS D C 1
ATOM 23001 O O . LYS D 1 141 ? -5.513 93.966 74.508 1.00 19.65 138 LYS D O 1
ATOM 23020 N N . THR D 1 142 ? -3.678 94.962 75.293 1.00 20.46 139 THR D N 1
ATOM 23021 C CA . THR D 1 142 ? -2.829 93.853 74.966 1.00 21.78 139 THR D CA 1
ATOM 23022 C C . THR D 1 142 ? -2.366 93.158 76.226 1.00 23.09 139 THR D C 1
ATOM 23023 O O . THR D 1 142 ? -2.218 93.759 77.305 1.00 26.81 139 THR D O 1
ATOM 23034 N N . GLN D 1 143 ? -2.169 91.867 76.060 1.00 24.92 140 GLN D N 1
ATOM 23035 C CA . GLN D 1 143 ? -1.444 91.089 77.038 1.00 25.49 140 GLN D CA 1
ATOM 23036 C C . GLN D 1 143 ? -0.668 90.009 76.313 1.00 26.46 140 GLN D C 1
ATOM 23037 O O . GLN D 1 143 ? -0.863 89.778 75.122 1.00 27.10 140 GLN D O 1
ATOM 23051 N N . VAL D 1 144 ? 0.286 89.412 77.016 1.00 25.11 141 VAL D N 1
ATOM 23052 C CA . VAL D 1 144 ? 1.117 88.362 76.455 1.00 24.76 141 VAL D CA 1
ATOM 23053 C C . VAL D 1 144 ? 0.870 87.046 77.182 1.00 23.29 141 VAL D C 1
ATOM 23054 O O . VAL D 1 144 ? 0.844 86.999 78.421 1.00 28.64 141 VAL D O 1
ATOM 23067 N N . LEU D 1 145 ? 0.703 85.973 76.410 1.00 20.94 142 LEU D N 1
ATOM 23068 C CA . LEU D 1 145 ? 0.592 84.632 76.963 1.00 21.06 142 LEU D CA 1
ATOM 23069 C C . LEU D 1 145 ? 1.924 83.915 76.780 1.00 22.42 142 LEU D C 1
ATOM 23070 O O . LEU D 1 145 ? 2.539 83.987 75.704 1.00 25.95 142 LEU D O 1
ATOM 23086 N N . GLU D 1 146 ? 2.381 83.251 77.829 1.00 19.82 143 GLU D N 1
ATOM 23087 C CA . GLU D 1 146 ? 3.579 82.433 77.758 1.00 18.68 143 GLU D CA 1
ATOM 23088 C C . GLU D 1 146 ? 3.133 81.014 77.439 1.00 19.22 143 GLU D C 1
ATOM 23089 O O . GLU D 1 146 ? 2.438 80.388 78.234 1.00 24.67 143 GLU D O 1
ATOM 23101 N N . ALA D 1 147 ? 3.514 80.517 76.287 1.00 20.48 144 ALA D N 1
ATOM 23102 C CA . ALA D 1 147 ? 3.024 79.244 75.784 1.00 19.61 144 ALA D CA 1
ATOM 23103 C C . ALA D 1 147 ? 4.144 78.224 75.682 1.00 19.92 144 ALA D C 1
ATOM 23104 O O . ALA D 1 147 ? 5.214 78.515 75.141 1.00 21.56 144 ALA D O 1
ATOM 23111 N N . GLU D 1 148 ? 3.886 77.006 76.135 1.00 18.43 145 GLU D N 1
ATOM 23112 C CA . GLU D 1 148 ? 4.834 75.938 75.837 1.00 18.47 145 GLU D CA 1
ATOM 23113 C C . GLU D 1 148 ? 4.724 75.497 74.379 1.00 17.64 145 GLU D C 1
ATOM 23114 O O . GLU D 1 148 ? 5.720 75.070 73.776 1.00 18.46 145 GLU D O 1
ATOM 23126 N N . ASN D 1 149 ? 3.529 75.622 73.804 1.00 16.64 146 ASN D N 1
ATOM 23127 C CA . ASN D 1 149 ? 3.271 75.250 72.424 1.00 16.13 146 ASN D CA 1
ATOM 23128 C C . ASN D 1 149 ? 2.215 76.184 71.867 1.00 16.47 146 ASN D C 1
ATOM 23129 O O . ASN D 1 149 ? 1.316 76.612 72.593 1.00 16.74 146 ASN D O 1
ATOM 23140 N N . VAL D 1 150 ? 2.343 76.501 70.586 1.00 15.70 147 VAL D N 1
ATOM 23141 C CA . VAL D 1 150 ? 1.404 77.368 69.882 1.00 15.95 147 VAL D CA 1
ATOM 23142 C C . VAL D 1 150 ? 0.876 76.619 68.672 1.00 14.50 147 VAL D C 1
ATOM 23143 O O . VAL D 1 150 ? 1.644 76.002 67.922 1.00 16.30 147 VAL D O 1
ATOM 23156 N N . ILE D 1 151 ? -0.430 76.700 68.470 1.00 14.17 148 ILE D N 1
ATOM 23157 C CA . ILE D 1 151 ? -1.098 76.138 67.299 1.00 13.73 148 ILE D CA 1
ATOM 23158 C C . ILE D 1 151 ? -1.724 77.293 66.545 1.00 13.17 148 ILE D C 1
ATOM 23159 O O . ILE D 1 151 ? -2.653 77.938 67.050 1.00 14.51 148 ILE D O 1
ATOM 23175 N N . ILE D 1 152 ? -1.216 77.556 65.355 1.00 14.28 149 ILE D N 1
ATOM 23176 C CA . ILE D 1 152 ? -1.704 78.624 64.495 1.00 13.65 149 ILE D CA 1
ATOM 23177 C C . ILE D 1 152 ? -2.787 78.054 63.592 1.00 14.14 149 ILE D C 1
ATOM 23178 O O . ILE D 1 152 ? -2.530 77.114 62.840 1.00 14.80 149 ILE D O 1
ATOM 23194 N N . ALA D 1 153 ? -3.989 78.625 63.664 1.00 13.61 150 ALA D N 1
ATOM 23195 C CA . ALA D 1 153 ? -5.137 78.116 62.910 1.00 13.56 150 ALA D CA 1
ATOM 23196 C C . ALA D 1 153 ? -5.968 79.277 62.383 1.00 13.33 150 ALA D C 1
ATOM 23197 O O . ALA D 1 153 ? -7.170 79.362 62.606 1.00 14.06 150 ALA D O 1
ATOM 23204 N N . SER D 1 154 ? -5.329 80.206 61.695 1.00 14.47 151 SER D N 1
ATOM 23205 C CA . SER D 1 154 ? -5.934 81.468 61.278 1.00 14.72 151 SER D CA 1
ATOM 23206 C C . SER D 1 154 ? -6.768 81.380 60.003 1.00 15.30 151 SER D C 1
ATOM 23207 O O . SER D 1 154 ? -7.416 82.366 59.628 1.00 16.21 151 SER D O 1
ATOM 23215 N N . GLY D 1 155 ? -6.786 80.248 59.336 1.00 15.19 152 GLY D N 1
ATOM 23216 C CA . GLY D 1 155 ? -7.770 80.037 58.282 1.00 16.03 152 GLY D CA 1
ATOM 23217 C C . GLY D 1 155 ? -7.547 80.799 56.988 1.00 15.02 152 GLY D C 1
ATOM 23218 O O . GLY D 1 155 ? -6.414 81.027 56.533 1.00 16.72 152 GLY D O 1
ATOM 23222 N N . SER D 1 156 ? -8.667 81.115 56.349 1.00 16.94 153 SER D N 1
ATOM 23223 C CA . SER D 1 156 ? -8.686 81.628 54.997 1.00 17.63 153 SER D CA 1
ATOM 23224 C C . SER D 1 156 ? -9.755 82.709 54.841 1.00 17.97 153 SER D C 1
ATOM 23225 O O . SER D 1 156 ? -10.546 82.977 55.749 1.00 18.03 153 SER D O 1
ATOM 23233 N N . ARG D 1 157 ? -9.748 83.343 53.669 1.00 17.87 154 ARG D N 1
ATOM 23234 C CA . ARG D 1 157 ? -10.763 84.310 53.277 1.00 18.68 154 ARG D CA 1
ATOM 23235 C C . ARG D 1 157 ? -10.897 84.241 51.766 1.00 18.23 154 ARG D C 1
ATOM 23236 O O . ARG D 1 157 ? -10.066 83.628 51.088 1.00 19.46 154 ARG D O 1
ATOM 23257 N N . PRO D 1 158 ? -11.934 84.849 51.199 1.00 18.83 155 PRO D N 1
ATOM 23258 C CA . PRO D 1 158 ? -12.090 84.791 49.743 1.00 19.82 155 PRO D CA 1
ATOM 23259 C C . PRO D 1 158 ? -10.991 85.521 48.998 1.00 20.48 155 PRO D C 1
ATOM 23260 O O . PRO D 1 158 ? -10.479 86.559 49.429 1.00 21.91 155 PRO D O 1
ATOM 23271 N N . VAL D 1 159 ? -10.681 84.981 47.826 1.00 22.02 156 VAL D N 1
ATOM 23272 C CA . VAL D 1 159 ? -9.830 85.673 46.862 1.00 23.60 156 VAL D CA 1
ATOM 23273 C C . VAL D 1 159 ? -10.577 86.864 46.288 1.00 23.35 156 VAL D C 1
ATOM 23274 O O . VAL D 1 159 ? -11.768 86.775 45.955 1.00 23.75 156 VAL D O 1
ATOM 23287 N N . GLU D 1 160 ? -9.872 87.983 46.166 1.00 24.87 157 GLU D N 1
ATOM 23288 C CA . GLU D 1 160 ? -10.376 89.191 45.541 1.00 27.07 157 GLU D CA 1
ATOM 23289 C C . GLU D 1 160 ? -9.785 89.303 44.143 1.00 27.11 157 GLU D C 1
ATOM 23290 O O . GLU D 1 160 ? -8.625 88.932 43.922 1.00 27.15 157 GLU D O 1
ATOM 23302 N N . ILE D 1 161 ? -10.584 89.811 43.205 1.00 27.52 158 ILE D N 1
ATOM 23303 C CA . ILE D 1 161 ? -10.111 90.019 41.837 1.00 29.84 158 ILE D CA 1
ATOM 23304 C C . ILE D 1 161 ? -10.331 91.463 41.396 1.00 30.91 158 ILE D C 1
ATOM 23305 O O . ILE D 1 161 ? -11.410 92.022 41.618 1.00 31.18 158 ILE D O 1
ATOM 23321 N N . PRO D 1 162 ? -9.353 92.099 40.761 1.00 31.80 159 PRO D N 1
ATOM 23322 C CA . PRO D 1 162 ? -9.493 93.520 40.418 1.00 32.82 159 PRO D CA 1
ATOM 23323 C C . PRO D 1 162 ? -10.672 93.802 39.500 1.00 33.50 159 PRO D C 1
ATOM 23324 O O . PRO D 1 162 ? -11.300 94.865 39.613 1.00 33.89 159 PRO D O 1
ATOM 23335 N N . PRO D 1 163 ? -11.020 92.896 38.580 1.00 33.08 160 PRO D N 1
ATOM 23336 C CA . PRO D 1 163 ? -12.173 93.172 37.698 1.00 32.80 160 PRO D CA 1
ATOM 23337 C C . PRO D 1 163 ? -13.528 93.179 38.394 1.00 32.90 160 PRO D C 1
ATOM 23338 O O . PRO D 1 163 ? -14.508 93.595 37.768 1.00 33.50 160 PRO D O 1
ATOM 23349 N N . ALA D 1 164 ? -13.628 92.713 39.642 1.00 31.50 161 ALA D N 1
ATOM 23350 C CA . ALA D 1 164 ? -14.916 92.589 40.328 1.00 31.69 161 ALA D CA 1
ATOM 23351 C C . ALA D 1 164 ? -14.720 92.819 41.820 1.00 30.48 161 ALA D C 1
ATOM 23352 O O . ALA D 1 164 ? -14.897 91.909 42.639 1.00 29.85 161 ALA D O 1
ATOM 23359 N N . PRO D 1 165 ? -14.333 94.032 42.209 1.00 31.19 162 PRO D N 1
ATOM 23360 C CA . PRO D 1 165 ? -14.199 94.340 43.635 1.00 31.65 162 PRO D CA 1
ATOM 23361 C C . PRO D 1 165 ? -15.558 94.358 44.312 1.00 30.00 162 PRO D C 1
ATOM 23362 O O . PRO D 1 165 ? -16.567 94.741 43.716 1.00 30.10 162 PRO D O 1
ATOM 23373 N N . LEU D 1 166 ? -15.586 93.915 45.571 1.00 29.63 163 LEU D N 1
ATOM 23374 C CA . LEU D 1 166 ? -16.830 93.985 46.325 1.00 28.84 163 LEU D CA 1
ATOM 23375 C C . LEU D 1 166 ? -17.320 95.426 46.349 1.00 28.64 163 LEU D C 1
ATOM 23376 O O . LEU D 1 166 ? -16.551 96.361 46.611 1.00 29.41 163 LEU D O 1
ATOM 23392 N N . THR D 1 167 ? -18.611 95.595 46.063 1.00 30.61 164 THR D N 1
ATOM 23393 C CA . THR D 1 167 ? -19.193 96.908 45.824 1.00 31.58 164 THR D CA 1
ATOM 23394 C C . THR D 1 167 ? -20.607 96.922 46.375 1.00 31.90 164 THR D C 1
ATOM 23395 O O . THR D 1 167 ? -21.454 96.130 45.944 1.00 32.21 164 THR D O 1
ATOM 23406 N N . ASP D 1 168 ? -20.854 97.845 47.303 1.00 35.90 165 ASP D N 1
ATOM 23407 C CA . ASP D 1 168 ? -22.164 98.007 47.911 1.00 37.29 165 ASP D CA 1
ATOM 23408 C C . ASP D 1 168 ? -22.647 96.620 48.323 1.00 37.27 165 ASP D C 1
ATOM 23409 O O . ASP D 1 168 ? -21.873 95.828 48.875 1.00 36.95 165 ASP D O 1
ATOM 23418 N N . ASP D 1 169 ? -23.908 96.299 48.058 1.00 35.83 166 ASP D N 1
ATOM 23419 C CA . ASP D 1 169 ? -24.385 94.931 48.218 1.00 35.35 166 ASP D CA 1
ATOM 23420 C C . ASP D 1 169 ? -24.683 94.294 46.870 1.00 30.58 166 ASP D C 1
ATOM 23421 O O . ASP D 1 169 ? -25.457 93.324 46.793 1.00 30.37 166 ASP D O 1
ATOM 23430 N N . ILE D 1 170 ? -24.045 94.797 45.818 1.00 30.78 167 ILE D N 1
ATOM 23431 C CA . ILE D 1 170 ? -24.284 94.353 44.454 1.00 31.08 167 ILE D CA 1
ATOM 23432 C C . ILE D 1 170 ? -23.237 93.348 43.994 1.00 29.08 167 ILE D C 1
ATOM 23433 O O . ILE D 1 170 ? -23.577 92.306 43.436 1.00 28.70 167 ILE D O 1
ATOM 23449 N N . ILE D 1 171 ? -21.957 93.628 44.230 1.00 27.62 168 ILE D N 1
ATOM 23450 C CA . ILE D 1 171 ? -20.901 92.642 44.025 1.00 26.53 168 ILE D CA 1
ATOM 23451 C C . ILE D 1 171 ? -20.495 92.138 45.399 1.00 25.65 168 ILE D C 1
ATOM 23452 O O . ILE D 1 171 ? -20.007 92.918 46.233 1.00 25.79 168 ILE D O 1
ATOM 23468 N N . VAL D 1 172 ? -20.683 90.830 45.626 1.00 23.80 169 VAL D N 1
ATOM 23469 C CA . VAL D 1 172 ? -20.496 90.207 46.933 1.00 23.45 169 VAL D CA 1
ATOM 23470 C C . VAL D 1 172 ? -19.574 89.004 46.778 1.00 21.55 169 VAL D C 1
ATOM 23471 O O . VAL D 1 172 ? -19.344 88.505 45.676 1.00 23.72 169 VAL D O 1
ATOM 23484 N N . ASP D 1 173 ? -19.033 88.539 47.907 1.00 21.08 170 ASP D N 1
ATOM 23485 C CA . ASP D 1 173 ? -18.391 87.237 47.970 1.00 19.72 170 ASP D CA 1
ATOM 23486 C C . ASP D 1 173 ? -19.369 86.232 48.606 1.00 19.46 170 ASP D C 1
ATOM 23487 O O . ASP D 1 173 ? -20.582 86.487 48.733 1.00 20.89 170 ASP D O 1
ATOM 23496 N N . SER D 1 174 ? -18.868 85.046 48.945 1.00 19.10 171 SER D N 1
ATOM 23497 C CA . SER D 1 174 ? -19.745 84.001 49.470 1.00 18.41 171 SER D CA 1
ATOM 23498 C C . SER D 1 174 ? -20.462 84.436 50.739 1.00 19.52 171 SER D C 1
ATOM 23499 O O . SER D 1 174 ? -21.572 83.979 51.006 1.00 20.53 171 SER D O 1
ATOM 23507 N N . THR D 1 175 ? -19.837 85.284 51.553 1.00 19.21 172 THR D N 1
ATOM 23508 C CA . THR D 1 175 ? -20.487 85.720 52.780 1.00 19.56 172 THR D CA 1
ATOM 23509 C C . THR D 1 175 ? -21.752 86.515 52.478 1.00 21.10 172 THR D C 1
ATOM 23510 O O . THR D 1 175 ? -22.826 86.243 53.040 1.00 21.42 172 THR D O 1
ATOM 23521 N N . GLY D 1 176 ? -21.655 87.471 51.560 1.00 20.11 173 GLY D N 1
ATOM 23522 C CA . GLY D 1 176 ? -22.825 88.252 51.183 1.00 21.37 173 GLY D CA 1
ATOM 23523 C C . GLY D 1 176 ? -23.878 87.428 50.482 1.00 21.88 173 GLY D C 1
ATOM 23524 O O . GLY D 1 176 ? -25.074 87.678 50.648 1.00 23.29 173 GLY D O 1
ATOM 23528 N N . ALA D 1 177 ? -23.456 86.411 49.729 1.00 21.09 174 ALA D N 1
ATOM 23529 C CA . ALA D 1 177 ? -24.384 85.557 49.000 1.00 20.88 174 ALA D CA 1
ATOM 23530 C C . ALA D 1 177 ? -25.278 84.735 49.922 1.00 20.96 174 ALA D C 1
ATOM 23531 O O . ALA D 1 177 ? -26.343 84.275 49.485 1.00 21.65 174 ALA D O 1
ATOM 23538 N N . LEU D 1 178 ? -24.847 84.504 51.162 1.00 20.28 175 LEU D N 1
ATOM 23539 C CA . LEU D 1 178 ? -25.616 83.787 52.164 1.00 19.82 175 LEU D CA 1
ATOM 23540 C C . LEU D 1 178 ? -26.534 84.714 52.960 1.00 22.22 175 LEU D C 1
ATOM 23541 O O . LEU D 1 178 ? -27.194 84.260 53.903 1.00 22.98 175 LEU D O 1
ATOM 23557 N N . GLU D 1 179 ? -26.600 85.995 52.574 1.00 23.31 176 GLU D N 1
ATOM 23558 C CA . GLU D 1 179 ? -27.329 87.032 53.293 1.00 24.69 176 GLU D CA 1
ATOM 23559 C C . GLU D 1 179 ? -28.309 87.792 52.404 1.00 24.89 176 GLU D C 1
ATOM 23560 O O . GLU D 1 179 ? -28.903 88.780 52.863 1.00 25.22 176 GLU D O 1
ATOM 23572 N N . PHE D 1 180 ? -28.504 87.378 51.149 1.00 24.11 177 PHE D N 1
ATOM 23573 C CA . PHE D 1 180 ? -29.505 88.055 50.333 1.00 24.44 177 PHE D CA 1
ATOM 23574 C C . PHE D 1 180 ? -30.848 87.978 51.052 1.00 24.96 177 PHE D C 1
ATOM 23575 O O . PHE D 1 180 ? -31.203 86.948 51.626 1.00 24.82 177 PHE D O 1
ATOM 23592 N N . GLN D 1 181 ? -31.603 89.075 51.014 1.00 24.76 178 GLN D N 1
ATOM 23593 C CA . GLN D 1 181 ? -32.930 89.142 51.612 1.00 26.60 178 GLN D CA 1
ATOM 23594 C C . GLN D 1 181 ? -34.041 89.026 50.585 1.00 26.94 178 GLN D C 1
ATOM 23595 O O . GLN D 1 181 ? -35.209 89.062 50.962 1.00 27.48 178 GLN D O 1
ATOM 23609 N N . ALA D 1 182 ? -33.702 88.916 49.304 1.00 27.13 179 ALA D N 1
ATOM 23610 C CA . ALA D 1 182 ? -34.665 88.707 48.234 1.00 27.75 179 ALA D CA 1
ATOM 23611 C C . ALA D 1 182 ? -33.944 87.930 47.141 1.00 27.18 179 ALA D C 1
ATOM 23612 O O . ALA D 1 182 ? -32.712 87.988 47.030 1.00 27.97 179 ALA D O 1
ATOM 23619 N N . VAL D 1 183 ? -34.713 87.206 46.334 1.00 26.94 180 VAL D N 1
ATOM 23620 C CA . VAL D 1 183 ? -34.151 86.456 45.215 1.00 27.33 180 VAL D CA 1
ATOM 23621 C C . VAL D 1 183 ? -33.720 87.440 44.133 1.00 28.00 180 VAL D C 1
ATOM 23622 O O . VAL D 1 183 ? -34.556 88.211 43.633 1.00 29.35 180 VAL D O 1
ATOM 23635 N N . PRO D 1 184 ? -32.460 87.441 43.709 1.00 28.16 181 PRO D N 1
ATOM 23636 C CA . PRO D 1 184 ? -32.077 88.294 42.576 1.00 29.10 181 PRO D CA 1
ATOM 23637 C C . PRO D 1 184 ? -32.708 87.823 41.281 1.00 28.88 181 PRO D C 1
ATOM 23638 O O . PRO D 1 184 ? -32.799 86.626 41.023 1.00 29.36 181 PRO D O 1
ATOM 23649 N N . LYS D 1 185 ? -33.156 88.777 40.456 1.00 28.83 182 LYS D N 1
ATOM 23650 C CA . LYS D 1 185 ? -33.784 88.390 39.197 1.00 30.30 182 LYS D CA 1
ATOM 23651 C C . LYS D 1 185 ? -32.757 87.708 38.300 1.00 29.79 182 LYS D C 1
ATOM 23652 O O . LYS D 1 185 ? -32.988 86.601 37.801 1.00 29.76 182 LYS D O 1
ATOM 23656 N N . LYS D 1 186 ? -31.590 88.325 38.141 1.00 29.41 183 LYS D N 1
ATOM 23657 C CA . LYS D 1 186 ? -30.477 87.746 37.399 1.00 30.08 183 LYS D CA 1
ATOM 23658 C C . LYS D 1 186 ? -29.260 87.745 38.303 1.00 28.95 183 LYS D C 1
ATOM 23659 O O . LYS D 1 186 ? -28.882 88.789 38.847 1.00 28.72 183 LYS D O 1
ATOM 23678 N N . LEU D 1 187 ? -28.645 86.575 38.446 1.00 27.64 184 LEU D N 1
ATOM 23679 C CA . LEU D 1 187 ? -27.506 86.395 39.330 1.00 25.60 184 LEU D CA 1
ATOM 23680 C C . LEU D 1 187 ? -26.317 85.901 38.527 1.00 24.92 184 LEU D C 1
ATOM 23681 O O . LEU D 1 187 ? -26.420 84.905 37.802 1.00 26.92 184 LEU D O 1
ATOM 23697 N N . GLY D 1 188 ? -25.196 86.596 38.656 1.00 25.15 185 GLY D N 1
ATOM 23698 C CA . GLY D 1 188 ? -23.943 86.136 38.093 1.00 24.80 185 GLY D CA 1
ATOM 23699 C C . GLY D 1 188 ? -23.061 85.578 39.192 1.00 24.32 185 GLY D C 1
ATOM 23700 O O . GLY D 1 188 ? -23.074 86.074 40.310 1.00 25.12 185 GLY D O 1
ATOM 23704 N N . VAL D 1 189 ? -22.318 84.528 38.856 1.00 23.32 186 VAL D N 1
ATOM 23705 C CA . VAL D 1 189 ? -21.352 83.905 39.755 1.00 22.89 186 VAL D CA 1
ATOM 23706 C C . VAL D 1 189 ? -20.054 83.777 38.989 1.00 22.84 186 VAL D C 1
ATOM 23707 O O . VAL D 1 189 ? -20.042 83.233 37.874 1.00 24.65 186 VAL D O 1
ATOM 23720 N N . ILE D 1 190 ? -18.968 84.273 39.577 1.00 21.94 187 ILE D N 1
ATOM 23721 C CA . ILE D 1 190 ? -17.646 84.098 38.997 1.00 22.52 187 ILE D CA 1
ATOM 23722 C C . ILE D 1 190 ? -16.983 82.922 39.706 1.00 21.97 187 ILE D C 1
ATOM 23723 O O . ILE D 1 190 ? -16.592 83.017 40.874 1.00 23.17 187 ILE D O 1
ATOM 23739 N N . GLY D 1 191 ? -16.798 81.833 38.967 1.00 21.81 188 GLY D N 1
ATOM 23740 C CA . GLY D 1 191 ? -16.185 80.631 39.489 1.00 21.66 188 GLY D CA 1
ATOM 23741 C C . GLY D 1 191 ? -17.142 79.463 39.550 1.00 21.40 188 GLY D C 1
ATOM 23742 O O . GLY D 1 191 ? -18.153 79.516 40.265 1.00 22.14 188 GLY D O 1
ATOM 23746 N N . ALA D 1 192 ? -16.847 78.399 38.800 1.00 22.80 189 ALA D N 1
ATOM 23747 C CA . ALA D 1 192 ? -17.686 77.198 38.765 1.00 22.55 189 ALA D CA 1
ATOM 23748 C C . ALA D 1 192 ? -17.119 76.076 39.617 1.00 21.55 189 ALA D C 1
ATOM 23749 O O . ALA D 1 192 ? -17.261 74.889 39.284 1.00 25.43 189 ALA D O 1
ATOM 23756 N N . GLY D 1 193 ? -16.503 76.417 40.747 1.00 21.01 190 GLY D N 1
ATOM 23757 C CA . GLY D 1 193 ? -16.093 75.439 41.723 1.00 21.02 190 GLY D CA 1
ATOM 23758 C C . GLY D 1 193 ? -17.201 75.169 42.717 1.00 19.00 190 GLY D C 1
ATOM 23759 O O . GLY D 1 193 ? -18.340 75.611 42.572 1.00 19.43 190 GLY D O 1
ATOM 23763 N N . VAL D 1 194 ? -16.867 74.386 43.735 1.00 19.21 191 VAL D N 1
ATOM 23764 C CA . VAL D 1 194 ? -17.878 73.921 44.684 1.00 18.32 191 VAL D CA 1
ATOM 23765 C C . VAL D 1 194 ? -18.687 75.082 45.266 1.00 18.33 191 VAL D C 1
ATOM 23766 O O . VAL D 1 194 ? -19.931 75.030 45.317 1.00 17.45 191 VAL D O 1
ATOM 23779 N N . ILE D 1 195 ? -18.011 76.146 45.707 1.00 19.12 192 ILE D N 1
ATOM 23780 C CA . ILE D 1 195 ? -18.727 77.247 46.352 1.00 18.67 192 ILE D CA 1
ATOM 23781 C C . ILE D 1 195 ? -19.688 77.932 45.365 1.00 18.04 192 ILE D C 1
ATOM 23782 O O . ILE D 1 195 ? -20.860 78.175 45.675 1.00 18.91 192 ILE D O 1
ATOM 23798 N N . GLY D 1 196 ? -19.204 78.239 44.165 1.00 19.42 193 GLY D N 1
ATOM 23799 C CA . GLY D 1 196 ? -20.058 78.915 43.189 1.00 19.73 193 GLY D CA 1
ATOM 23800 C C . GLY D 1 196 ? -21.239 78.065 42.758 1.00 20.23 193 GLY D C 1
ATOM 23801 O O . GLY D 1 196 ? -22.348 78.580 42.555 1.00 20.88 193 GLY D O 1
ATOM 23805 N N . LEU D 1 197 ? -21.019 76.760 42.606 1.00 18.97 194 LEU D N 1
ATOM 23806 C CA . LEU D 1 197 ? -22.093 75.867 42.194 1.00 18.88 194 LEU D CA 1
ATOM 23807 C C . LEU D 1 197 ? -23.145 75.728 43.286 1.00 18.32 194 LEU D C 1
ATOM 23808 O O . LEU D 1 197 ? -24.337 75.705 42.994 1.00 19.78 194 LEU D O 1
ATOM 23824 N N . GLU D 1 198 ? -22.723 75.641 44.548 1.00 17.10 195 GLU D N 1
ATOM 23825 C CA . GLU D 1 198 ? -23.667 75.557 45.654 1.00 16.60 195 GLU D CA 1
ATOM 23826 C C . GLU D 1 198 ? -24.478 76.835 45.755 1.00 16.53 195 GLU D C 1
ATOM 23827 O O . GLU D 1 198 ? -25.707 76.791 45.840 1.00 17.21 195 GLU D O 1
ATOM 23839 N N . LEU D 1 199 ? -23.810 77.996 45.731 1.00 17.51 196 LEU D N 1
ATOM 23840 C CA . LEU D 1 199 ? -24.544 79.252 45.857 1.00 18.58 196 LEU D CA 1
ATOM 23841 C C . LEU D 1 199 ? -25.457 79.482 44.656 1.00 18.92 196 LEU D C 1
ATOM 23842 O O . LEU D 1 199 ? -26.597 79.954 44.806 1.00 19.34 196 LEU D O 1
ATOM 23858 N N . GLY D 1 200 ? -24.971 79.157 43.453 1.00 19.38 197 GLY D N 1
ATOM 23859 C CA . GLY D 1 200 ? -25.809 79.276 42.283 1.00 19.12 197 GLY D CA 1
ATOM 23860 C C . GLY D 1 200 ? -27.041 78.405 42.376 1.00 19.00 197 GLY D C 1
ATOM 23861 O O . GLY D 1 200 ? -28.136 78.833 42.001 1.00 20.97 197 GLY D O 1
ATOM 23865 N N . SER D 1 201 ? -26.893 77.192 42.919 1.00 18.74 198 SER D N 1
ATOM 23866 C CA . SER D 1 201 ? -28.024 76.279 43.053 1.00 18.14 198 SER D CA 1
ATOM 23867 C C . SER D 1 201 ? -29.084 76.843 43.991 1.00 18.79 198 SER D C 1
ATOM 23868 O O . SER D 1 201 ? -30.274 76.768 43.696 1.00 19.14 198 SER D O 1
ATOM 23876 N N . VAL D 1 202 ? -28.668 77.383 45.140 1.00 17.36 199 VAL D N 1
ATOM 23877 C CA . VAL D 1 202 ? -29.617 77.951 46.095 1.00 17.50 199 VAL D CA 1
ATOM 23878 C C . VAL D 1 202 ? -30.532 78.921 45.377 1.00 18.52 199 VAL D C 1
ATOM 23879 O O . VAL D 1 202 ? -31.764 78.815 45.429 1.00 19.83 199 VAL D O 1
ATOM 23892 N N . TRP D 1 203 ? -29.935 79.910 44.719 1.00 19.41 200 TRP D N 1
ATOM 23893 C CA . TRP D 1 203 ? -30.743 81.001 44.189 1.00 20.05 200 TRP D CA 1
ATOM 23894 C C . TRP D 1 203 ? -31.478 80.607 42.912 1.00 20.25 200 TRP D C 1
ATOM 23895 O O . TRP D 1 203 ? -32.603 81.071 42.671 1.00 21.43 200 TRP D O 1
ATOM 23916 N N . ALA D 1 204 ? -30.900 79.724 42.100 1.00 21.28 201 ALA D N 1
ATOM 23917 C CA . ALA D 1 204 ? -31.657 79.238 40.944 1.00 21.14 201 ALA D CA 1
ATOM 23918 C C . ALA D 1 204 ? -32.940 78.538 41.369 1.00 20.51 201 ALA D C 1
ATOM 23919 O O . ALA D 1 204 ? -33.994 78.697 40.730 1.00 22.04 201 ALA D O 1
ATOM 23926 N N . ARG D 1 205 ? -32.866 77.723 42.405 1.00 19.14 202 ARG D N 1
ATOM 23927 C CA . ARG D 1 205 ? -34.039 76.999 42.869 1.00 19.05 202 ARG D CA 1
ATOM 23928 C C . ARG D 1 205 ? -35.154 77.941 43.278 1.00 21.18 202 ARG D C 1
ATOM 23929 O O . ARG D 1 205 ? -36.335 77.596 43.162 1.00 21.64 202 ARG D O 1
ATOM 23950 N N . LEU D 1 206 ? -34.802 79.122 43.765 1.00 22.79 203 LEU D N 1
ATOM 23951 C CA . LEU D 1 206 ? -35.770 80.083 44.267 1.00 24.69 203 LEU D CA 1
ATOM 23952 C C . LEU D 1 206 ? -36.207 81.069 43.186 1.00 25.68 203 LEU D C 1
ATOM 23953 O O . LEU D 1 206 ? -36.987 81.976 43.475 1.00 26.93 203 LEU D O 1
ATOM 23969 N N . GLY D 1 207 ? -35.730 80.911 41.953 1.00 25.93 204 GLY D N 1
ATOM 23970 C CA . GLY D 1 207 ? -36.247 81.653 40.808 1.00 26.97 204 GLY D CA 1
ATOM 23971 C C . GLY D 1 207 ? -35.249 82.549 40.105 1.00 26.60 204 GLY D C 1
ATOM 23972 O O . GLY D 1 207 ? -35.623 83.176 39.093 1.00 28.41 204 GLY D O 1
ATOM 23976 N N . ALA D 1 208 ? -34.022 82.692 40.609 1.00 25.82 205 ALA D N 1
ATOM 23977 C CA . ALA D 1 208 ? -33.036 83.529 39.943 1.00 25.22 205 ALA D CA 1
ATOM 23978 C C . ALA D 1 208 ? -32.607 82.917 38.620 1.00 25.04 205 ALA D C 1
ATOM 23979 O O . ALA D 1 208 ? -32.478 81.695 38.502 1.00 25.05 205 ALA D O 1
ATOM 23986 N N . GLU D 1 209 ? -32.334 83.779 37.638 1.00 26.37 206 GLU D N 1
ATOM 23987 C CA . GLU D 1 209 ? -31.665 83.352 36.414 1.00 26.09 206 GLU D CA 1
ATOM 23988 C C . GLU D 1 209 ? -30.162 83.431 36.672 1.00 25.93 206 GLU D C 1
ATOM 23989 O O . GLU D 1 209 ? -29.605 84.527 36.795 1.00 28.40 206 GLU D O 1
ATOM 23993 N N . VAL D 1 210 ? -29.491 82.284 36.724 1.00 25.41 207 VAL D N 1
ATOM 23994 C CA . VAL D 1 210 ? -28.111 82.212 37.215 1.00 24.51 207 VAL D CA 1
ATOM 23995 C C . VAL D 1 210 ? -27.155 81.898 36.067 1.00 25.08 207 VAL D C 1
ATOM 23996 O O . VAL D 1 210 ? -27.318 80.887 35.378 1.00 28.99 207 VAL D O 1
ATOM 24009 N N . THR D 1 211 ? -26.108 82.713 35.924 1.00 24.57 208 THR D N 1
ATOM 24010 C CA . THR D 1 211 ? -25.021 82.438 34.998 1.00 25.80 208 THR D CA 1
ATOM 24011 C C . THR D 1 211 ? -23.751 82.263 35.806 1.00 25.34 208 THR D C 1
ATOM 24012 O O . THR D 1 211 ? -23.447 83.094 36.665 1.00 26.92 208 THR D O 1
ATOM 24023 N N . VAL D 1 212 ? -23.006 81.203 35.513 1.00 24.27 209 VAL D N 1
ATOM 24024 C CA . VAL D 1 212 ? -21.732 80.941 36.177 1.00 23.03 209 VAL D CA 1
ATOM 24025 C C . VAL D 1 212 ? -20.625 81.106 35.148 1.00 24.79 209 VAL D C 1
ATOM 24026 O O . VAL D 1 212 ? -20.601 80.396 34.141 1.00 26.63 209 VAL D O 1
ATOM 24039 N N . LEU D 1 213 ? -19.731 82.052 35.396 1.00 25.20 210 LEU D N 1
ATOM 24040 C CA . LEU D 1 213 ? -18.627 82.349 34.493 1.00 25.93 210 LEU D CA 1
ATOM 24041 C C . LEU D 1 213 ? -17.358 81.693 35.031 1.00 25.61 210 LEU D C 1
ATOM 24042 O O . LEU D 1 213 ? -16.887 82.036 36.124 1.00 27.10 210 LEU D O 1
ATOM 24058 N N . GLU D 1 214 ? -16.807 80.752 34.270 1.00 27.27 211 GLU D N 1
ATOM 24059 C CA . GLU D 1 214 ? -15.634 79.988 34.687 1.00 27.67 211 GLU D CA 1
ATOM 24060 C C . GLU D 1 214 ? -14.533 80.137 33.648 1.00 27.91 211 GLU D C 1
ATOM 24061 O O . GLU D 1 214 ? -14.738 79.826 32.468 1.00 28.46 211 GLU D O 1
ATOM 24073 N N . ALA D 1 215 ? -13.346 80.564 34.093 1.00 29.37 212 ALA D N 1
ATOM 24074 C CA . ALA D 1 215 ? -12.254 80.855 33.163 1.00 31.11 212 ALA D CA 1
ATOM 24075 C C . ALA D 1 215 ? -11.665 79.595 32.544 1.00 30.88 212 ALA D C 1
ATOM 24076 O O . ALA D 1 215 ? -11.234 79.620 31.387 1.00 32.56 212 ALA D O 1
ATOM 24083 N N . LEU D 1 216 ? -11.617 78.501 33.295 1.00 31.05 213 LEU D N 1
ATOM 24084 C CA . LEU D 1 216 ? -11.039 77.266 32.797 1.00 31.40 213 LEU D CA 1
ATOM 24085 C C . LEU D 1 216 ? -11.976 76.591 31.807 1.00 30.50 213 LEU D C 1
ATOM 24086 O O . LEU D 1 216 ? -13.207 76.710 31.895 1.00 30.97 213 LEU D O 1
ATOM 24102 N N . ASP D 1 217 ? -11.373 75.861 30.861 1.00 32.08 214 ASP D N 1
ATOM 24103 C CA . ASP D 1 217 ? -12.147 75.098 29.884 1.00 33.63 214 ASP D CA 1
ATOM 24104 C C . ASP D 1 217 ? -12.758 73.849 30.494 1.00 31.35 214 ASP D C 1
ATOM 24105 O O . ASP D 1 217 ? -13.806 73.382 30.035 1.00 32.97 214 ASP D O 1
ATOM 24114 N N . LYS D 1 218 ? -12.151 73.315 31.543 1.00 29.81 215 LYS D N 1
ATOM 24115 C CA . LYS D 1 218 ? -12.560 72.035 32.101 1.00 28.85 215 LYS D CA 1
ATOM 24116 C C . LYS D 1 218 ? -13.418 72.254 33.344 1.00 27.12 215 LYS D C 1
ATOM 24117 O O . LYS D 1 218 ? -13.053 73.026 34.238 1.00 27.08 215 LYS D O 1
ATOM 24136 N N . PHE D 1 219 ? -14.555 71.564 33.394 1.00 25.06 216 PHE D N 1
ATOM 24137 C CA . PHE D 1 219 ? -15.468 71.610 34.539 1.00 22.86 216 PHE D CA 1
ATOM 24138 C C . PHE D 1 219 ? -15.027 70.619 35.611 1.00 22.13 216 PHE D C 1
ATOM 24139 O O . PHE D 1 219 ? -14.724 69.458 35.312 1.00 22.84 216 PHE D O 1
ATOM 24156 N N . LEU D 1 220 ? -14.996 71.083 36.856 1.00 20.96 217 LEU D N 1
ATOM 24157 C CA . LEU D 1 220 ? -14.628 70.286 38.025 1.00 20.18 217 LEU D CA 1
ATOM 24158 C C . LEU D 1 220 ? -13.419 69.392 37.714 1.00 20.80 217 LEU D C 1
ATOM 24159 O O . LEU D 1 220 ? -13.504 68.164 37.811 1.00 21.14 217 LEU D O 1
ATOM 24175 N N . PRO D 1 221 ? -12.282 69.989 37.349 1.00 23.53 218 PRO D N 1
ATOM 24176 C CA . PRO D 1 221 ? -11.156 69.192 36.870 1.00 25.41 218 PRO D CA 1
ATOM 24177 C C . PRO D 1 221 ? -10.602 68.213 37.885 1.00 25.68 218 PRO D C 1
ATOM 24178 O O . PRO D 1 221 ? -10.032 67.195 37.477 1.00 27.84 218 PRO D O 1
ATOM 24189 N N . ALA D 1 222 ? -10.783 68.452 39.182 1.00 24.88 219 ALA D N 1
ATOM 24190 C CA . ALA D 1 222 ? -10.273 67.508 40.166 1.00 26.76 219 ALA D CA 1
ATOM 24191 C C . ALA D 1 222 ? -11.181 66.303 40.366 1.00 25.25 219 ALA D C 1
ATOM 24192 O O . ALA D 1 222 ? -10.750 65.304 40.951 1.00 26.73 219 ALA D O 1
ATOM 24199 N N . ALA D 1 223 ? -12.437 66.391 39.946 1.00 23.03 220 ALA D N 1
ATOM 24200 C CA . ALA D 1 223 ? -13.351 65.272 40.072 1.00 21.29 220 ALA D CA 1
ATOM 24201 C C . ALA D 1 223 ? -13.112 64.286 38.945 1.00 20.60 220 ALA D C 1
ATOM 24202 O O . ALA D 1 223 ? -12.480 64.599 37.936 1.00 22.03 220 ALA D O 1
ATOM 24209 N N . ASP D 1 224 ? -13.603 63.074 39.127 1.00 19.82 221 ASP D N 1
ATOM 24210 C CA . ASP D 1 224 ? -13.519 62.101 38.049 1.00 19.46 221 ASP D CA 1
ATOM 24211 C C . ASP D 1 224 ? -14.296 62.623 36.838 1.00 19.89 221 ASP D C 1
ATOM 24212 O O . ASP D 1 224 ? -15.378 63.199 36.962 1.00 20.99 221 ASP D O 1
ATOM 24221 N N . GLU D 1 225 ? -13.729 62.432 35.650 1.00 21.82 222 GLU D N 1
ATOM 24222 C CA . GLU D 1 225 ? -14.299 63.043 34.452 1.00 22.58 222 GLU D CA 1
ATOM 24223 C C . GLU D 1 225 ? -15.736 62.609 34.192 1.00 22.16 222 GLU D C 1
ATOM 24224 O O . GLU D 1 225 ? -16.565 63.427 33.775 1.00 23.03 222 GLU D O 1
ATOM 24236 N N . GLN D 1 226 ? -16.057 61.334 34.419 1.00 21.96 223 GLN D N 1
ATOM 24237 C CA . GLN D 1 226 ? -17.420 60.874 34.187 1.00 23.13 223 GLN D CA 1
ATOM 24238 C C . GLN D 1 226 ? -18.387 61.547 35.158 1.00 22.51 223 GLN D C 1
ATOM 24239 O O . GLN D 1 226 ? -19.491 61.951 34.773 1.00 23.07 223 GLN D O 1
ATOM 24253 N N . ILE D 1 227 ? -17.990 61.656 36.429 1.00 21.68 224 ILE D N 1
ATOM 24254 C CA . ILE D 1 227 ? -18.815 62.342 37.424 1.00 20.42 224 ILE D CA 1
ATOM 24255 C C . ILE D 1 227 ? -19.010 63.803 37.046 1.00 20.22 224 ILE D C 1
ATOM 24256 O O . ILE D 1 227 ? -20.127 64.340 37.118 1.00 20.64 224 ILE D O 1
ATOM 24272 N N . ALA D 1 228 ? -17.935 64.469 36.624 1.00 21.25 225 ALA D N 1
ATOM 24273 C CA . ALA D 1 228 ? -18.028 65.877 36.260 1.00 20.99 225 ALA D CA 1
ATOM 24274 C C . ALA D 1 228 ? -18.955 66.074 35.079 1.00 21.34 225 ALA D C 1
ATOM 24275 O O . ALA D 1 228 ? -19.718 67.046 35.041 1.00 21.85 225 ALA D O 1
ATOM 24282 N N . LYS D 1 229 ? -18.899 65.163 34.100 1.00 21.87 226 LYS D N 1
ATOM 24283 C CA . LYS D 1 229 ? -19.778 65.263 32.945 1.00 24.28 226 LYS D CA 1
ATOM 24284 C C . LYS D 1 229 ? -21.236 65.120 33.354 1.00 24.09 226 LYS D C 1
ATOM 24285 O O . LYS D 1 229 ? -22.082 65.905 32.925 1.00 23.90 226 LYS D O 1
ATOM 24304 N N . GLU D 1 230 ? -21.547 64.156 34.217 1.00 23.25 227 GLU D N 1
ATOM 24305 C CA . GLU D 1 230 ? -22.911 64.032 34.705 1.00 23.26 227 GLU D CA 1
ATOM 24306 C C . GLU D 1 230 ? -23.324 65.248 35.525 1.00 22.30 227 GLU D C 1
ATOM 24307 O O . GLU D 1 230 ? -24.487 65.677 35.481 1.00 23.38 227 GLU D O 1
ATOM 24319 N N . ALA D 1 231 ? -22.406 65.783 36.334 1.00 20.65 228 ALA D N 1
ATOM 24320 C CA . ALA D 1 231 ? -22.736 66.969 37.114 1.00 20.67 228 ALA D CA 1
ATOM 24321 C C . ALA D 1 231 ? -23.100 68.139 36.214 1.00 20.26 228 ALA D C 1
ATOM 24322 O O . ALA D 1 231 ? -24.075 68.856 36.467 1.00 20.94 228 ALA D O 1
ATOM 24329 N N . LEU D 1 232 ? -22.306 68.361 35.168 1.00 20.27 229 LEU D N 1
ATOM 24330 C CA . LEU D 1 232 ? -22.575 69.483 34.277 1.00 20.56 229 LEU D CA 1
ATOM 24331 C C . LEU D 1 232 ? -23.944 69.312 33.626 1.00 21.73 229 LEU D C 1
ATOM 24332 O O . LEU D 1 232 ? -24.720 70.272 33.517 1.00 23.37 229 LEU D O 1
ATOM 24348 N N . LYS D 1 233 ? -24.258 68.084 33.215 1.00 22.52 230 LYS D N 1
ATOM 24349 C CA . LYS D 1 233 ? -25.542 67.808 32.580 1.00 22.50 230 LYS D CA 1
ATOM 24350 C C . LYS D 1 233 ? -26.699 68.113 33.516 1.00 21.90 230 LYS D C 1
ATOM 24351 O O . LYS D 1 233 ? -27.676 68.761 33.116 1.00 23.03 230 LYS D O 1
ATOM 24370 N N . VAL D 1 234 ? -26.629 67.628 34.768 1.00 20.84 231 VAL D N 1
ATOM 24371 C CA . VAL D 1 234 ? -27.770 67.829 35.662 1.00 21.54 231 VAL D CA 1
ATOM 24372 C C . VAL D 1 234 ? -27.886 69.292 36.076 1.00 21.69 231 VAL D C 1
ATOM 24373 O O . VAL D 1 234 ? -28.996 69.815 36.217 1.00 21.90 231 VAL D O 1
ATOM 24386 N N . LEU D 1 235 ? -26.751 69.969 36.333 1.00 21.83 232 LEU D N 1
ATOM 24387 C CA . LEU D 1 235 ? -26.840 71.367 36.738 1.00 20.23 232 LEU D CA 1
ATOM 24388 C C . LEU D 1 235 ? -27.374 72.223 35.590 1.00 21.22 232 LEU D C 1
ATOM 24389 O O . LEU D 1 235 ? -28.033 73.241 35.825 1.00 22.49 232 LEU D O 1
ATOM 24405 N N . THR D 1 236 ? -27.075 71.832 34.355 1.00 20.56 233 THR D N 1
ATOM 24406 C CA . THR D 1 236 ? -27.663 72.514 33.198 1.00 21.37 233 THR D CA 1
ATOM 24407 C C . THR D 1 236 ? -29.184 72.327 33.175 1.00 21.29 233 THR D C 1
ATOM 24408 O O . THR D 1 236 ? -29.929 73.284 32.939 1.00 22.35 233 THR D O 1
ATOM 24419 N N . LYS D 1 237 ? -29.655 71.111 33.458 1.00 21.13 234 LYS D N 1
ATOM 24420 C CA . LYS D 1 237 ? -31.098 70.864 33.509 1.00 20.04 234 LYS D CA 1
ATOM 24421 C C . LYS D 1 237 ? -31.762 71.737 34.560 1.00 19.62 234 LYS D C 1
ATOM 24422 O O . LYS D 1 237 ? -32.889 72.207 34.371 1.00 20.72 234 LYS D O 1
ATOM 24441 N N . GLN D 1 238 ? -31.063 71.974 35.670 1.00 20.02 235 GLN D N 1
ATOM 24442 C CA . GLN D 1 238 ? -31.547 72.780 36.777 1.00 20.54 235 GLN D CA 1
ATOM 24443 C C . GLN D 1 238 ? -31.478 74.272 36.539 1.00 22.58 235 GLN D C 1
ATOM 24444 O O . GLN D 1 238 ? -31.840 75.041 37.430 1.00 24.90 235 GLN D O 1
ATOM 24458 N N . GLY D 1 239 ? -30.977 74.712 35.402 1.00 22.85 236 GLY D N 1
ATOM 24459 C CA . GLY D 1 239 ? -31.066 76.111 35.064 1.00 25.59 236 GLY D CA 1
ATOM 24460 C C . GLY D 1 239 ? -29.814 76.922 35.256 1.00 25.98 236 GLY D C 1
ATOM 24461 O O . GLY D 1 239 ? -29.825 78.113 34.934 1.00 29.78 236 GLY D O 1
ATOM 24465 N N . LEU D 1 240 ? -28.718 76.320 35.691 1.00 23.54 237 LEU D N 1
ATOM 24466 C CA . LEU D 1 240 ? -27.474 77.058 35.792 1.00 26.31 237 LEU D CA 1
ATOM 24467 C C . LEU D 1 240 ? -26.870 77.193 34.403 1.00 26.54 237 LEU D C 1
ATOM 24468 O O . LEU D 1 240 ? -26.743 76.215 33.671 1.00 29.06 237 LEU D O 1
ATOM 24484 N N . ASN D 1 241 ? -26.636 78.416 33.982 1.00 27.84 238 ASN D N 1
ATOM 24485 C CA . ASN D 1 241 ? -25.972 78.636 32.704 1.00 29.61 238 ASN D CA 1
ATOM 24486 C C . ASN D 1 241 ? -24.458 78.678 32.959 1.00 28.30 238 ASN D C 1
ATOM 24487 O O . ASN D 1 241 ? -23.901 79.716 33.319 1.00 28.63 238 ASN D O 1
ATOM 24498 N N . ILE D 1 242 ? -23.797 77.527 32.868 1.00 27.04 239 ILE D N 1
ATOM 24499 C CA . ILE D 1 242 ? -22.369 77.433 33.178 1.00 25.69 239 ILE D CA 1
ATOM 24500 C C . ILE D 1 242 ? -21.592 77.708 31.901 1.00 26.88 239 ILE D C 1
ATOM 24501 O O . ILE D 1 242 ? -21.699 76.959 30.917 1.00 29.97 239 ILE D O 1
ATOM 24517 N N . ARG D 1 243 ? -20.833 78.795 31.906 1.00 27.72 240 ARG D N 1
ATOM 24518 C CA . ARG D 1 243 ? -20.084 79.238 30.735 1.00 29.01 240 ARG D CA 1
ATOM 24519 C C . ARG D 1 243 ? -18.608 78.983 31.016 1.00 29.01 240 ARG D C 1
ATOM 24520 O O . ARG D 1 243 ? -17.990 79.689 31.819 1.00 29.13 240 ARG D O 1
ATOM 24541 N N . LEU D 1 244 ? -18.051 77.981 30.353 1.00 29.68 241 LEU D N 1
ATOM 24542 C CA . LEU D 1 244 ? -16.657 77.610 30.513 1.00 30.17 241 LEU D CA 1
ATOM 24543 C C . LEU D 1 244 ? -15.796 78.403 29.544 1.00 31.43 241 LEU D C 1
ATOM 24544 O O . LEU D 1 244 ? -16.265 78.868 28.510 1.00 33.35 241 LEU D O 1
ATOM 24560 N N . GLY D 1 245 ? -14.522 78.538 29.887 1.00 30.63 242 GLY D N 1
ATOM 24561 C CA . GLY D 1 245 ? -13.613 79.332 29.071 1.00 31.79 242 GLY D CA 1
ATOM 24562 C C . GLY D 1 245 ? -14.041 80.778 28.969 1.00 33.83 242 GLY D C 1
ATOM 24563 O O . GLY D 1 245 ? -13.893 81.400 27.908 1.00 37.28 242 GLY D O 1
ATOM 24567 N N . ALA D 1 246 ? -14.613 81.316 30.049 1.00 34.16 243 ALA D N 1
ATOM 24568 C CA . ALA D 1 246 ? -15.154 82.672 30.081 1.00 35.05 243 ALA D CA 1
ATOM 24569 C C . ALA D 1 246 ? -14.381 83.449 31.138 1.00 35.71 243 ALA D C 1
ATOM 24570 O O . ALA D 1 246 ? -14.502 83.159 32.336 1.00 38.29 243 ALA D O 1
ATOM 24577 N N . ARG D 1 247 ? -13.604 84.435 30.701 1.00 36.70 244 ARG D N 1
ATOM 24578 C CA . ARG D 1 247 ? -12.681 85.140 31.580 1.00 38.00 244 ARG D CA 1
ATOM 24579 C C . ARG D 1 247 ? -13.172 86.565 31.796 1.00 37.21 244 ARG D C 1
ATOM 24580 O O . ARG D 1 247 ? -13.194 87.368 30.860 1.00 36.74 244 ARG D O 1
ATOM 24601 N N . VAL D 1 248 ? -13.520 86.884 33.044 1.00 35.87 245 VAL D N 1
ATOM 24602 C CA . VAL D 1 248 ? -13.993 88.218 33.392 1.00 34.60 245 VAL D CA 1
ATOM 24603 C C . VAL D 1 248 ? -12.832 89.202 33.323 1.00 35.28 245 VAL D C 1
ATOM 24604 O O . VAL D 1 248 ? -11.732 88.926 33.823 1.00 35.96 245 VAL D O 1
ATOM 24617 N N . THR D 1 249 ? -13.063 90.347 32.664 1.00 37.28 246 THR D N 1
ATOM 24618 C CA . THR D 1 249 ? -12.060 91.394 32.540 1.00 39.57 246 THR D CA 1
ATOM 24619 C C . THR D 1 249 ? -12.471 92.722 33.157 1.00 39.55 246 THR D C 1
ATOM 24620 O O . THR D 1 249 ? -11.591 93.547 33.428 1.00 40.13 246 THR D O 1
ATOM 24631 N N . ALA D 1 250 ? -13.762 92.950 33.401 1.00 39.28 247 ALA D N 1
ATOM 24632 C CA . ALA D 1 250 ? -14.218 94.228 33.935 1.00 38.73 247 ALA D CA 1
ATOM 24633 C C . ALA D 1 250 ? -15.650 94.087 34.428 1.00 38.17 247 ALA D C 1
ATOM 24634 O O . ALA D 1 250 ? -16.382 93.179 34.023 1.00 38.76 247 ALA D O 1
ATOM 24641 N N . SER D 1 251 ? -16.036 95.009 35.309 1.00 37.65 248 SER D N 1
ATOM 24642 C CA . SER D 1 251 ? -17.417 95.144 35.737 1.00 39.07 248 SER D CA 1
ATOM 24643 C C . SER D 1 251 ? -17.720 96.615 35.986 1.00 39.74 248 SER D C 1
ATOM 24644 O O . SER D 1 251 ? -16.823 97.419 36.271 1.00 41.26 248 SER D O 1
ATOM 24652 N N . GLU D 1 252 ? -19.009 96.953 35.885 1.00 40.44 249 GLU D N 1
ATOM 24653 C CA . GLU D 1 252 ? -19.477 98.318 36.087 1.00 43.34 249 GLU D CA 1
ATOM 24654 C C . GLU D 1 252 ? -20.845 98.288 36.760 1.00 42.50 249 GLU D C 1
ATOM 24655 O O . GLU D 1 252 ? -21.780 97.686 36.227 1.00 42.71 249 GLU D O 1
ATOM 24667 N N . VAL D 1 253 ? -20.955 98.963 37.906 1.00 41.99 250 VAL D N 1
ATOM 24668 C CA . VAL D 1 253 ? -22.181 99.038 38.695 1.00 44.43 250 VAL D CA 1
ATOM 24669 C C . VAL D 1 253 ? -22.906 100.335 38.377 1.00 46.02 250 VAL D C 1
ATOM 24670 O O . VAL D 1 253 ? -22.307 101.418 38.421 1.00 47.39 250 VAL D O 1
ATOM 24683 N N . LYS D 1 254 ? -24.203 100.230 38.076 1.00 46.96 251 LYS D N 1
ATOM 24684 C CA . LYS D 1 254 ? -25.038 101.399 37.828 1.00 48.01 251 LYS D CA 1
ATOM 24685 C C . LYS D 1 254 ? -26.487 101.027 38.113 1.00 48.81 251 LYS D C 1
ATOM 24686 O O . LYS D 1 254 ? -26.952 99.963 37.695 1.00 47.01 251 LYS D O 1
ATOM 24690 N N . LYS D 1 255 ? -27.191 101.890 38.846 1.00 49.93 252 LYS D N 1
ATOM 24691 C CA . LYS D 1 255 ? -28.629 101.721 39.061 1.00 52.10 252 LYS D CA 1
ATOM 24692 C C . LYS D 1 255 ? -28.956 100.351 39.660 1.00 52.22 252 LYS D C 1
ATOM 24693 O O . LYS D 1 255 ? -29.871 99.655 39.211 1.00 54.27 252 LYS D O 1
ATOM 24697 N N . LYS D 1 256 ? -28.189 99.956 40.675 1.00 49.29 253 LYS D N 1
ATOM 24698 C CA . LYS D 1 256 ? -28.419 98.692 41.379 1.00 46.96 253 LYS D CA 1
ATOM 24699 C C . LYS D 1 256 ? -28.304 97.479 40.452 1.00 44.19 253 LYS D C 1
ATOM 24700 O O . LYS D 1 256 ? -28.885 96.418 40.713 1.00 42.61 253 LYS D O 1
ATOM 24704 N N . GLN D 1 257 ? -27.506 97.590 39.392 1.00 43.19 254 GLN D N 1
ATOM 24705 C CA . GLN D 1 257 ? -27.169 96.436 38.574 1.00 44.45 254 GLN D CA 1
ATOM 24706 C C . GLN D 1 257 ? -25.692 96.500 38.214 1.00 42.48 254 GLN D C 1
ATOM 24707 O O . GLN D 1 257 ? -25.033 97.531 38.372 1.00 43.06 254 GLN D O 1
ATOM 24721 N N . VAL D 1 258 ? -25.164 95.378 37.735 1.00 39.08 255 VAL D N 1
ATOM 24722 C CA . VAL D 1 258 ? -23.748 95.276 37.417 1.00 35.82 255 VAL D CA 1
ATOM 24723 C C . VAL D 1 258 ? -23.589 94.624 36.056 1.00 35.42 255 VAL D C 1
ATOM 24724 O O . VAL D 1 258 ? -24.094 93.523 35.824 1.00 37.14 255 VAL D O 1
ATOM 24737 N N . THR D 1 259 ? -22.858 95.285 35.171 1.00 37.61 256 THR D N 1
ATOM 24738 C CA . THR D 1 259 ? -22.547 94.740 33.859 1.00 38.12 256 THR D CA 1
ATOM 24739 C C . THR D 1 259 ? -21.129 94.188 33.891 1.00 37.30 256 THR D C 1
ATOM 24740 O O . THR D 1 259 ? -20.187 94.900 34.259 1.00 38.33 256 THR D O 1
ATOM 24751 N N . VAL D 1 260 ? -20.993 92.914 33.543 1.00 37.14 257 VAL D N 1
ATOM 24752 C CA . VAL D 1 260 ? -19.716 92.207 33.536 1.00 35.67 257 VAL D CA 1
ATOM 24753 C C . VAL D 1 260 ? -19.269 92.060 32.089 1.00 35.89 257 VAL D C 1
ATOM 24754 O O . VAL D 1 260 ? -20.061 91.669 31.224 1.00 35.92 257 VAL D O 1
ATOM 24767 N N . THR D 1 261 ? -18.011 92.389 31.822 1.00 36.92 258 THR D N 1
ATOM 24768 C CA . THR D 1 261 ? -17.390 92.145 30.524 1.00 37.90 258 THR D CA 1
ATOM 24769 C C . THR D 1 261 ? -16.486 90.924 30.656 1.00 37.08 258 THR D C 1
ATOM 24770 O O . THR D 1 261 ? -15.718 90.820 31.619 1.00 37.60 258 THR D O 1
ATOM 24781 N N . PHE D 1 262 ? -16.586 89.995 29.711 1.00 37.67 259 PHE D N 1
ATOM 24782 C CA . PHE D 1 262 ? -15.758 88.794 29.763 1.00 37.59 259 PHE D CA 1
ATOM 24783 C C . PHE D 1 262 ? -15.430 88.334 28.354 1.00 39.18 259 PHE D C 1
ATOM 24784 O O . PHE D 1 262 ? -16.128 88.665 27.392 1.00 41.18 259 PHE D O 1
ATOM 24801 N N . THR D 1 263 ? -14.350 87.564 28.249 1.00 40.36 260 THR D N 1
ATOM 24802 C CA . THR D 1 263 ? -13.869 87.030 26.983 1.00 41.11 260 THR D CA 1
ATOM 24803 C C . THR D 1 263 ? -14.138 85.532 26.943 1.00 40.70 260 THR D C 1
ATOM 24804 O O . THR D 1 263 ? -13.733 84.800 27.858 1.00 38.94 260 THR D O 1
ATOM 24815 N N . ASP D 1 264 ? -14.793 85.077 25.866 1.00 42.14 261 ASP D N 1
ATOM 24816 C CA . ASP D 1 264 ? -14.991 83.647 25.640 1.00 44.57 261 ASP D CA 1
ATOM 24817 C C . ASP D 1 264 ? -14.524 83.275 24.237 1.00 47.76 261 ASP D C 1
ATOM 24818 O O . ASP D 1 264 ? -13.879 84.081 23.558 1.00 48.12 261 ASP D O 1
ATOM 24827 N N . ALA D 1 265 ? -14.838 82.057 23.791 1.00 49.75 262 ALA D N 1
ATOM 24828 C CA . ALA D 1 265 ? -14.333 81.600 22.497 1.00 52.23 262 ALA D CA 1
ATOM 24829 C C . ALA D 1 265 ? -14.766 82.507 21.352 1.00 53.42 262 ALA D C 1
ATOM 24830 O O . ALA D 1 265 ? -14.077 82.578 20.329 1.00 54.12 262 ALA D O 1
ATOM 24837 N N . ASN D 1 266 ? -15.889 83.205 21.498 1.00 53.94 263 ASN D N 1
ATOM 24838 C CA . ASN D 1 266 ? -16.427 84.054 20.444 1.00 54.42 263 ASN D CA 1
ATOM 24839 C C . ASN D 1 266 ? -16.080 85.522 20.634 1.00 53.38 263 ASN D C 1
ATOM 24840 O O . ASN D 1 266 ? -16.634 86.376 19.934 1.00 53.56 263 ASN D O 1
ATOM 24851 N N . GLY D 1 267 ? -15.196 85.839 21.573 1.00 52.02 264 GLY D N 1
ATOM 24852 C CA . GLY D 1 267 ? -14.745 87.203 21.737 1.00 51.77 264 GLY D CA 1
ATOM 24853 C C . GLY D 1 267 ? -15.284 87.882 22.977 1.00 51.01 264 GLY D C 1
ATOM 24854 O O . GLY D 1 267 ? -15.532 87.238 24.008 1.00 51.18 264 GLY D O 1
ATOM 24858 N N . GLU D 1 268 ? -15.463 89.197 22.881 1.00 50.12 265 GLU D N 1
ATOM 24859 C CA . GLU D 1 268 ? -15.861 89.998 24.026 1.00 49.42 265 GLU D CA 1
ATOM 24860 C C . GLU D 1 268 ? -17.365 89.893 24.221 1.00 47.66 265 GLU D C 1
ATOM 24861 O O . GLU D 1 268 ? -18.141 90.043 23.275 1.00 48.33 265 GLU D O 1
ATOM 24873 N N . GLN D 1 269 ? -17.773 89.655 25.459 1.00 45.31 266 GLN D N 1
ATOM 24874 C CA . GLN D 1 269 ? -19.175 89.514 25.806 1.00 44.73 266 GLN D CA 1
ATOM 24875 C C . GLN D 1 269 ? -19.498 90.449 26.958 1.00 43.57 266 GLN D C 1
ATOM 24876 O O . GLN D 1 269 ? -18.624 90.838 27.735 1.00 43.87 266 GLN D O 1
ATOM 24890 N N . LYS D 1 270 ? -20.773 90.790 27.077 1.00 43.34 267 LYS D N 1
ATOM 24891 C CA . LYS D 1 270 ? -21.266 91.557 28.211 1.00 44.23 267 LYS D CA 1
ATOM 24892 C C . LYS D 1 270 ? -22.546 90.914 28.712 1.00 43.21 267 LYS D C 1
ATOM 24893 O O . LYS D 1 270 ? -23.346 90.419 27.919 1.00 43.93 267 LYS D O 1
ATOM 24912 N N . GLU D 1 271 ? -22.728 90.905 30.031 1.00 41.13 268 GLU D N 1
ATOM 24913 C CA . GLU D 1 271 ? -23.950 90.389 30.629 1.00 40.84 268 GLU D CA 1
ATOM 24914 C C . GLU D 1 271 ? -24.218 91.211 31.881 1.00 38.18 268 GLU D C 1
ATOM 24915 O O . GLU D 1 271 ? -23.287 91.541 32.617 1.00 37.66 268 GLU D O 1
ATOM 24927 N N . THR D 1 272 ? -25.488 91.554 32.111 1.00 37.36 269 THR D N 1
ATOM 24928 C CA . THR D 1 272 ? -25.872 92.409 33.229 1.00 36.70 269 THR D CA 1
ATOM 24929 C C . THR D 1 272 ? -26.681 91.618 34.242 1.00 34.71 269 THR D C 1
ATOM 24930 O O . THR D 1 272 ? -27.584 90.869 33.873 1.00 34.79 269 THR D O 1
ATOM 24941 N N . PHE D 1 273 ? -26.378 91.829 35.523 1.00 32.14 270 PHE D N 1
ATOM 24942 C CA . PHE D 1 273 ? -26.974 91.078 36.612 1.00 31.66 270 PHE D CA 1
ATOM 24943 C C . PHE D 1 273 ? -27.455 92.036 37.696 1.00 31.72 270 PHE D C 1
ATOM 24944 O O . PHE D 1 273 ? -26.972 93.168 37.808 1.00 32.73 270 PHE D O 1
ATOM 24961 N N . ASP D 1 274 ? -28.416 91.561 38.504 1.00 31.40 271 ASP D N 1
ATOM 24962 C CA . ASP D 1 274 ? -28.815 92.286 39.709 1.00 30.79 271 ASP D CA 1
ATOM 24963 C C . ASP D 1 274 ? -27.849 92.084 40.874 1.00 31.42 271 ASP D C 1
ATOM 24964 O O . ASP D 1 274 ? -27.746 92.962 41.737 1.00 31.69 271 ASP D O 1
ATOM 24973 N N . LYS D 1 275 ? -27.188 90.930 40.941 1.00 29.12 272 LYS D N 1
ATOM 24974 C CA . LYS D 1 275 ? -26.179 90.612 41.945 1.00 29.17 272 LYS D CA 1
ATOM 24975 C C . LYS D 1 275 ? -25.090 89.802 41.256 1.00 27.73 272 LYS D C 1
ATOM 24976 O O . LYS D 1 275 ? -25.363 89.059 40.300 1.00 27.33 272 LYS D O 1
ATOM 24995 N N . LEU D 1 276 ? -23.858 89.937 41.763 1.00 26.68 273 LEU D N 1
ATOM 24996 C CA . LEU D 1 276 ? -22.685 89.232 41.247 1.00 25.37 273 LEU D CA 1
ATOM 24997 C C . LEU D 1 276 ? -21.938 88.650 42.434 1.00 24.86 273 LEU D C 1
ATOM 24998 O O . LEU D 1 276 ? -21.587 89.393 43.357 1.00 24.50 273 LEU D O 1
ATOM 25014 N N . ILE D 1 277 ? -21.692 87.339 42.417 1.00 23.15 274 ILE D N 1
ATOM 25015 C CA . ILE D 1 277 ? -20.938 86.646 43.465 1.00 23.00 274 ILE D CA 1
ATOM 25016 C C . ILE D 1 277 ? -19.546 86.324 42.935 1.00 22.78 274 ILE D C 1
ATOM 25017 O O . ILE D 1 277 ? -19.399 85.626 41.920 1.00 23.86 274 ILE D O 1
ATOM 25033 N N . VAL D 1 278 ? -18.525 86.769 43.659 1.00 22.99 275 VAL D N 1
ATOM 25034 C CA . VAL D 1 278 ? -17.138 86.449 43.342 1.00 24.12 275 VAL D CA 1
ATOM 25035 C C . VAL D 1 278 ? -16.756 85.203 44.136 1.00 23.40 275 VAL D C 1
ATOM 25036 O O . VAL D 1 278 ? -16.627 85.253 45.357 1.00 26.23 275 VAL D O 1
ATOM 25049 N N . ALA D 1 279 ? -16.581 84.084 43.442 1.00 22.40 276 ALA D N 1
ATOM 25050 C CA . ALA D 1 279 ? -16.338 82.788 44.062 1.00 21.81 276 ALA D CA 1
ATOM 25051 C C . ALA D 1 279 ? -15.163 82.096 43.387 1.00 21.78 276 ALA D C 1
ATOM 25052 O O . ALA D 1 279 ? -15.218 80.921 43.026 1.00 21.32 276 ALA D O 1
ATOM 25059 N N . VAL D 1 280 ? -14.075 82.843 43.192 1.00 22.24 277 VAL D N 1
ATOM 25060 C CA . VAL D 1 280 ? -12.950 82.315 42.426 1.00 23.92 277 VAL D CA 1
ATOM 25061 C C . VAL D 1 280 ? -12.068 81.409 43.255 1.00 23.77 277 VAL D C 1
ATOM 25062 O O . VAL D 1 280 ? -11.453 80.483 42.714 1.00 28.93 277 VAL D O 1
ATOM 25075 N N . GLY D 1 281 ? -11.987 81.621 44.562 1.00 23.01 278 GLY D N 1
ATOM 25076 C CA . GLY D 1 281 ? -11.163 80.765 45.384 1.00 24.18 278 GLY D CA 1
ATOM 25077 C C . GLY D 1 281 ? -10.989 81.343 46.773 1.00 21.96 278 GLY D C 1
ATOM 25078 O O . GLY D 1 281 ? -11.692 82.274 47.179 1.00 22.13 278 GLY D O 1
ATOM 25082 N N . ARG D 1 282 ? -10.025 80.760 47.489 1.00 20.73 279 ARG D N 1
ATOM 25083 C CA . ARG D 1 282 ? -9.741 81.124 48.868 1.00 22.06 279 ARG D CA 1
ATOM 25084 C C . ARG D 1 282 ? -8.246 81.222 49.089 1.00 20.44 279 ARG D C 1
ATOM 25085 O O . ARG D 1 282 ? -7.459 80.528 48.446 1.00 24.03 279 ARG D O 1
ATOM 25106 N N . ARG D 1 283 ? -7.870 82.112 49.986 1.00 20.50 280 ARG D N 1
ATOM 25107 C CA . ARG D 1 283 ? -6.479 82.417 50.267 1.00 20.22 280 ARG D CA 1
ATOM 25108 C C . ARG D 1 283 ? -6.219 82.326 51.764 1.00 19.55 280 ARG D C 1
ATOM 25109 O O . ARG D 1 283 ? -7.113 82.599 52.569 1.00 19.47 280 ARG D O 1
ATOM 25130 N N . PRO D 1 284 ? -5.002 81.921 52.163 1.00 19.69 281 PRO D N 1
ATOM 25131 C CA . PRO D 1 284 ? -4.679 81.825 53.591 1.00 19.41 281 PRO D CA 1
ATOM 25132 C C . PRO D 1 284 ? -4.594 83.210 54.224 1.00 18.68 281 PRO D C 1
ATOM 25133 O O . PRO D 1 284 ? -4.210 84.194 53.591 1.00 21.09 281 PRO D O 1
ATOM 25144 N N . VAL D 1 285 ? -4.935 83.273 55.507 1.00 18.37 282 VAL D N 1
ATOM 25145 C CA . VAL D 1 285 ? -4.919 84.512 56.276 1.00 18.81 282 VAL D CA 1
ATOM 25146 C C . VAL D 1 285 ? -3.710 84.496 57.211 1.00 18.80 282 VAL D C 1
ATOM 25147 O O . VAL D 1 285 ? -3.615 83.651 58.115 1.00 19.08 282 VAL D O 1
ATOM 25160 N N . THR D 1 286 ? -2.806 85.448 57.010 1.00 19.13 283 THR D N 1
ATOM 25161 C CA . THR D 1 286 ? -1.651 85.616 57.879 1.00 19.57 283 THR D CA 1
ATOM 25162 C C . THR D 1 286 ? -1.498 87.069 58.325 1.00 21.58 283 THR D C 1
ATOM 25163 O O . THR D 1 286 ? -0.464 87.435 58.887 1.00 21.67 283 THR D O 1
ATOM 25174 N N . THR D 1 287 ? -2.544 87.868 58.152 1.00 25.21 284 THR D N 1
ATOM 25175 C CA . THR D 1 287 ? -2.531 89.296 58.442 1.00 27.99 284 THR D CA 1
ATOM 25176 C C . THR D 1 287 ? -2.183 89.564 59.897 1.00 26.34 284 THR D C 1
ATOM 25177 O O . THR D 1 287 ? -2.935 89.194 60.789 1.00 26.61 284 THR D O 1
ATOM 25188 N N . ASP D 1 288 ? -1.039 90.226 60.143 1.00 24.97 285 ASP D N 1
ATOM 25189 C CA . ASP D 1 288 ? -0.628 90.612 61.499 1.00 22.90 285 ASP D CA 1
ATOM 25190 C C . ASP D 1 288 ? -0.518 89.414 62.438 1.00 18.70 285 ASP D C 1
ATOM 25191 O O . ASP D 1 288 ? -0.679 89.540 63.637 1.00 21.76 285 ASP D O 1
ATOM 25200 N N . LEU D 1 289 ? -0.221 88.250 61.885 1.00 18.91 286 LEU D N 1
ATOM 25201 C CA . LEU D 1 289 ? -0.198 87.016 62.643 1.00 18.52 286 LEU D CA 1
ATOM 25202 C C . LEU D 1 289 ? 1.156 86.709 63.250 1.00 18.79 286 LEU D C 1
ATOM 25203 O O . LEU D 1 289 ? 1.214 86.087 64.319 1.00 18.91 286 LEU D O 1
ATOM 25219 N N . LEU D 1 290 ? 2.223 87.134 62.587 1.00 20.04 287 LEU D 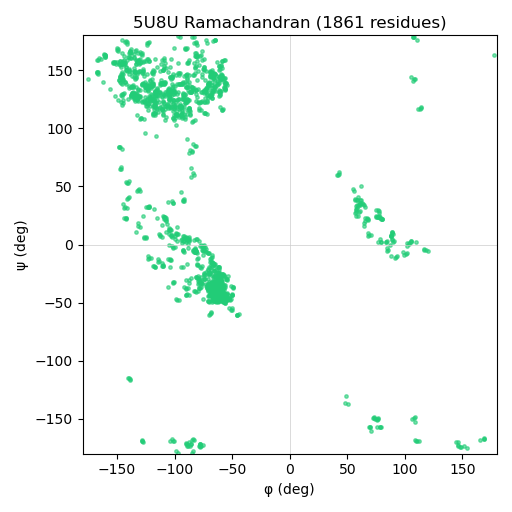N 1
ATOM 25220 C CA . LEU D 1 290 ? 3.580 86.734 62.938 1.00 20.63 287 LEU D CA 1
ATOM 25221 C C . LEU D 1 290 ? 4.459 87.969 63.093 1.00 22.19 287 LEU D C 1
ATOM 25222 O O . LEU D 1 290 ? 4.568 88.768 62.152 1.00 25.54 287 LEU D O 1
ATOM 25238 N N . ALA D 1 291 ? 5.079 88.127 64.267 1.00 21.98 288 ALA D N 1
ATOM 25239 C CA . ALA D 1 291 ? 6.121 89.134 64.421 1.00 22.84 288 ALA D CA 1
ATOM 25240 C C . ALA D 1 291 ? 7.255 88.852 63.446 1.00 23.17 288 ALA D C 1
ATOM 25241 O O . ALA D 1 291 ? 7.487 87.710 63.045 1.00 23.98 288 ALA D O 1
ATOM 25248 N N . ALA D 1 292 ? 7.991 89.915 63.095 1.00 26.12 289 ALA D N 1
ATOM 25249 C CA . ALA D 1 292 ? 9.074 89.790 62.130 1.00 28.13 289 ALA D CA 1
ATOM 25250 C C . ALA D 1 292 ? 10.142 88.807 62.597 1.00 27.33 289 ALA D C 1
ATOM 25251 O O . ALA D 1 292 ? 10.815 88.181 61.771 1.00 28.89 289 ALA D O 1
ATOM 25258 N N . ASP D 1 293 ? 10.297 88.648 63.907 1.00 25.23 290 ASP D N 1
ATOM 25259 C CA . ASP D 1 293 ? 11.282 87.737 64.475 1.00 25.19 290 ASP D CA 1
ATOM 25260 C C . ASP D 1 293 ? 10.652 86.509 65.118 1.00 23.97 290 ASP D C 1
ATOM 25261 O O . ASP D 1 293 ? 11.273 85.894 65.991 1.00 25.22 290 ASP D O 1
ATOM 25270 N N . SER D 1 294 ? 9.431 86.138 64.710 1.00 21.89 291 SER D N 1
ATOM 25271 C CA . SER D 1 294 ? 8.789 84.968 65.300 1.00 22.03 291 SER D CA 1
ATOM 25272 C C . SER D 1 294 ? 9.517 83.674 64.954 1.00 21.95 291 SER D C 1
ATOM 25273 O O . SER D 1 294 ? 9.403 82.689 65.702 1.00 23.20 291 SER D O 1
ATOM 25281 N N . GLY D 1 295 ? 10.222 83.641 63.816 1.00 21.98 292 GLY D N 1
ATOM 25282 C CA . GLY D 1 295 ? 10.863 82.441 63.305 1.00 21.81 292 GLY D CA 1
ATOM 25283 C C . GLY D 1 295 ? 10.020 81.615 62.344 1.00 21.81 292 GLY D C 1
ATOM 25284 O O . GLY D 1 295 ? 10.570 80.728 61.669 1.00 22.81 292 GLY D O 1
ATOM 25288 N N . VAL D 1 296 ? 8.716 81.888 62.226 1.00 21.40 293 VAL D N 1
ATOM 25289 C CA . VAL D 1 296 ? 7.839 81.110 61.356 1.00 20.91 293 VAL D CA 1
ATOM 25290 C C . VAL D 1 296 ? 7.915 81.652 59.932 1.00 22.84 293 VAL D C 1
ATOM 25291 O O . VAL D 1 296 ? 7.918 82.865 59.719 1.00 25.45 293 VAL D O 1
ATOM 25304 N N . THR D 1 297 ? 8.009 80.756 58.952 1.00 23.58 294 THR D N 1
ATOM 25305 C CA . THR D 1 297 ? 8.186 81.142 57.554 1.00 24.64 294 THR D CA 1
ATOM 25306 C C . THR D 1 297 ? 6.956 80.815 56.719 1.00 25.39 294 THR D C 1
ATOM 25307 O O . THR D 1 297 ? 6.189 79.899 57.036 1.00 23.57 294 THR D O 1
ATOM 25318 N N . LEU D 1 298 ? 6.813 81.555 55.614 1.00 24.77 295 LEU D N 1
ATOM 25319 C CA . LEU D 1 298 ? 5.742 81.355 54.648 1.00 25.73 295 LEU D CA 1
ATOM 25320 C C . LEU D 1 298 ? 6.331 80.789 53.370 1.00 29.19 295 LEU D C 1
ATOM 25321 O O . LEU D 1 298 ? 7.499 81.020 53.062 1.00 30.37 295 LEU D O 1
ATOM 25337 N N . ASP D 1 299 ? 5.528 80.011 52.657 1.00 31.16 296 ASP D N 1
ATOM 25338 C CA . ASP D 1 299 ? 5.913 79.533 51.346 1.00 35.42 296 ASP D CA 1
ATOM 25339 C C . ASP D 1 299 ? 5.563 80.584 50.292 1.00 37.55 296 ASP D C 1
ATOM 25340 O O . ASP D 1 299 ? 5.034 81.657 50.592 1.00 38.44 296 ASP D O 1
ATOM 25349 N N . GLU D 1 300 ? 5.891 80.291 49.028 1.00 42.61 297 GLU D N 1
ATOM 25350 C CA . GLU D 1 300 ? 5.756 81.304 47.991 1.00 45.47 297 GLU D CA 1
ATOM 25351 C C . GLU D 1 300 ? 4.302 81.679 47.724 1.00 44.35 297 GLU D C 1
ATOM 25352 O O . GLU D 1 300 ? 4.046 82.727 47.121 1.00 47.05 297 GLU D O 1
ATOM 25356 N N . ARG D 1 301 ? 3.348 80.869 48.179 1.00 40.70 298 ARG D N 1
ATOM 25357 C CA . ARG D 1 301 ? 1.928 81.120 47.977 1.00 40.12 298 ARG D CA 1
ATOM 25358 C C . ARG D 1 301 ? 1.275 81.748 49.203 1.00 35.36 298 ARG D C 1
ATOM 25359 O O . ARG D 1 301 ? 0.062 81.958 49.217 1.00 35.74 298 ARG D O 1
ATOM 25380 N N . GLY D 1 302 ? 2.055 82.067 50.226 1.00 31.46 299 GLY D N 1
ATOM 25381 C CA . GLY D 1 302 ? 1.544 82.720 51.413 1.00 27.51 299 GLY D CA 1
ATOM 25382 C C . GLY D 1 302 ? 1.053 81.783 52.492 1.00 23.49 299 GLY D C 1
ATOM 25383 O O . GLY D 1 302 ? 0.510 82.252 53.500 1.00 22.82 299 GLY D O 1
ATOM 25387 N N . PHE D 1 303 ? 1.202 80.476 52.310 1.00 23.03 300 PHE D N 1
ATOM 25388 C CA . PHE D 1 303 ? 0.868 79.522 53.353 1.00 20.20 300 PHE D CA 1
ATOM 25389 C C . PHE D 1 303 ? 2.018 79.411 54.344 1.00 20.82 300 PHE D C 1
ATOM 25390 O O . PHE D 1 303 ? 3.170 79.640 54.012 1.00 22.64 300 PHE D O 1
ATOM 25407 N N . ILE D 1 304 ? 1.701 79.058 55.577 1.00 18.69 301 ILE D N 1
ATOM 25408 C CA . ILE D 1 304 ? 2.753 78.800 56.557 1.00 17.53 301 ILE D CA 1
ATOM 25409 C C . ILE D 1 304 ? 3.433 77.476 56.249 1.00 18.61 301 ILE D C 1
ATOM 25410 O O . ILE D 1 304 ? 2.783 76.450 56.032 1.00 19.46 301 ILE D O 1
ATOM 25426 N N . TYR D 1 305 ? 4.753 77.495 56.220 1.00 20.00 302 TYR D N 1
ATOM 25427 C CA . TYR D 1 305 ? 5.552 76.319 55.904 1.00 21.26 302 TYR D CA 1
ATOM 25428 C C . TYR D 1 305 ? 5.548 75.347 57.083 1.00 18.54 302 TYR D C 1
ATOM 25429 O O . TYR D 1 305 ? 5.938 75.725 58.193 1.00 19.44 302 TYR D O 1
ATOM 25447 N N . VAL D 1 306 ? 5.110 74.100 56.846 1.00 18.18 303 VAL D N 1
ATOM 25448 C CA . VAL D 1 306 ? 5.077 73.054 57.863 1.00 16.98 303 VAL D CA 1
ATOM 25449 C C . VAL D 1 306 ? 5.485 71.715 57.263 1.00 18.05 303 VAL D C 1
ATOM 25450 O O . VAL D 1 306 ? 5.471 71.517 56.046 1.00 21.00 303 VAL D O 1
ATOM 25463 N N . ASP D 1 307 ? 5.862 70.793 58.139 1.00 17.61 304 ASP D N 1
ATOM 25464 C CA . ASP D 1 307 ? 6.120 69.418 57.736 1.00 17.43 304 ASP D CA 1
ATOM 25465 C C . ASP D 1 307 ? 4.819 68.606 57.742 1.00 16.89 304 ASP D C 1
ATOM 25466 O O . ASP D 1 307 ? 3.717 69.142 57.910 1.00 16.62 304 ASP D O 1
ATOM 25475 N N . ASP D 1 308 ? 4.939 67.290 57.560 1.00 18.89 305 ASP D N 1
ATOM 25476 C CA . ASP D 1 308 ? 3.767 66.419 57.499 1.00 18.13 305 ASP D CA 1
ATOM 25477 C C . ASP D 1 308 ? 3.073 66.250 58.845 1.00 15.59 305 ASP D C 1
ATOM 25478 O O . ASP D 1 308 ? 2.000 65.649 58.892 1.00 18.43 305 ASP D O 1
ATOM 25487 N N . HIS D 1 309 ? 3.664 66.758 59.930 1.00 16.21 306 HIS D N 1
ATOM 25488 C CA . HIS D 1 309 ? 3.023 66.792 61.233 1.00 15.11 306 HIS D CA 1
ATOM 25489 C C . HIS D 1 309 ? 2.531 68.190 61.577 1.00 14.76 306 HIS D C 1
ATOM 25490 O O . HIS D 1 309 ? 2.172 68.438 62.733 1.00 15.98 306 HIS D O 1
ATOM 25504 N N . CYS D 1 310 ? 2.496 69.101 60.603 1.00 14.97 307 CYS D N 1
ATOM 25505 C CA . CYS D 1 310 ? 2.054 70.475 60.794 1.00 14.42 307 CYS D CA 1
ATOM 25506 C C . CYS D 1 310 ? 2.973 71.273 61.717 1.00 14.04 307 CYS D C 1
ATOM 25507 O O . CYS D 1 310 ? 2.547 72.270 62.309 1.00 15.12 307 CYS D O 1
ATOM 25515 N N . LYS D 1 311 ? 4.233 70.848 61.856 1.00 15.08 308 LYS D N 1
ATOM 25516 C CA . LYS D 1 311 ? 5.206 71.582 62.645 1.00 15.78 308 LYS D CA 1
ATOM 25517 C C . LYS D 1 311 ? 5.876 72.632 61.767 1.00 16.02 308 LYS D C 1
ATOM 25518 O O . LYS D 1 311 ? 6.321 72.314 60.657 1.00 17.70 308 LYS D O 1
ATOM 25537 N N . THR D 1 312 ? 5.939 73.872 62.261 1.00 16.46 309 THR D N 1
ATOM 25538 C CA . THR D 1 312 ? 6.614 74.964 61.572 1.00 17.73 309 THR D CA 1
ATOM 25539 C C . THR D 1 312 ? 8.122 74.853 61.786 1.00 20.39 309 THR D C 1
ATOM 25540 O O . THR D 1 312 ? 8.646 73.904 62.387 1.00 20.84 309 THR D O 1
ATOM 25551 N N . SER D 1 313 ? 8.834 75.878 61.320 1.00 21.42 310 SER D N 1
ATOM 25552 C CA . SER D 1 313 ? 10.272 76.003 61.496 1.00 23.11 310 SER D CA 1
ATOM 25553 C C . SER D 1 313 ? 10.690 76.305 62.928 1.00 24.74 310 SER D C 1
ATOM 25554 O O . SER D 1 313 ? 11.896 76.299 63.206 1.00 28.26 310 SER D O 1
ATOM 25562 N N . VAL D 1 314 ? 9.751 76.572 63.821 1.00 21.73 311 VAL D N 1
ATOM 25563 C CA . VAL D 1 314 ? 10.037 76.880 65.216 1.00 21.98 311 VAL D CA 1
ATOM 25564 C C . VAL D 1 314 ? 9.557 75.702 66.056 1.00 20.83 311 VAL D C 1
ATOM 25565 O O . VAL D 1 314 ? 8.359 75.378 66.040 1.00 20.10 311 VAL D O 1
ATOM 25578 N N . PRO D 1 315 ? 10.428 75.072 66.838 1.00 22.77 312 PRO D N 1
ATOM 25579 C CA . PRO D 1 315 ? 9.973 73.976 67.704 1.00 22.51 312 PRO D CA 1
ATOM 25580 C C . PRO D 1 315 ? 8.838 74.433 68.610 1.00 21.17 312 PRO D C 1
ATOM 25581 O O . PRO D 1 315 ? 8.856 75.540 69.140 1.00 22.21 312 PRO D O 1
ATOM 25592 N N . GLY D 1 316 ? 7.845 73.571 68.781 1.00 19.69 313 GLY D N 1
ATOM 25593 C CA . GLY D 1 316 ? 6.716 73.915 69.611 1.00 18.98 313 GLY D CA 1
ATOM 25594 C C . GLY D 1 316 ? 5.675 74.822 68.964 1.00 18.06 313 GLY D C 1
ATOM 25595 O O . GLY D 1 316 ? 4.697 75.186 69.618 1.00 18.68 313 GLY D O 1
ATOM 25599 N N . VAL D 1 317 ? 5.852 75.188 67.709 1.00 16.89 314 VAL D N 1
ATOM 25600 C CA . VAL D 1 317 ? 4.900 76.011 66.983 1.00 15.74 314 VAL D CA 1
ATOM 25601 C C . VAL D 1 317 ? 4.416 75.215 65.771 1.00 15.35 314 VAL D C 1
ATOM 25602 O O . VAL D 1 317 ? 5.220 74.758 64.936 1.00 15.86 314 VAL D O 1
ATOM 25615 N N . PHE D 1 318 ? 3.114 75.055 65.676 1.00 15.34 315 PHE D N 1
ATOM 25616 C CA . PHE D 1 318 ? 2.439 74.260 64.668 1.00 15.01 315 PHE D CA 1
ATOM 25617 C C . PHE D 1 318 ? 1.461 75.156 63.926 1.00 15.41 315 PHE D C 1
ATOM 25618 O O . PHE D 1 318 ? 0.999 76.164 64.460 1.00 15.52 315 PHE D O 1
ATOM 25635 N N . ALA D 1 319 ? 1.098 74.759 62.709 1.00 14.36 316 ALA D N 1
ATOM 25636 C CA . ALA D 1 319 ? 0.078 75.469 61.949 1.00 14.66 316 ALA D CA 1
ATOM 25637 C C . ALA D 1 319 ? -0.749 74.451 61.195 1.00 13.62 316 ALA D C 1
ATOM 25638 O O . ALA D 1 319 ? -0.213 73.482 60.645 1.00 14.40 316 ALA D O 1
ATOM 25645 N N . ILE D 1 320 ? -2.065 74.672 61.180 1.00 13.07 317 ILE D N 1
ATOM 25646 C CA . ILE D 1 320 ? -3.012 73.675 60.704 1.00 13.63 317 ILE D CA 1
ATOM 25647 C C . ILE D 1 320 ? -4.090 74.347 59.866 1.00 13.32 317 ILE D C 1
ATOM 25648 O O . ILE D 1 320 ? -4.285 75.567 59.920 1.00 14.37 317 ILE D O 1
ATOM 25664 N N . GLY D 1 321 ? -4.837 73.517 59.128 1.00 13.40 318 GLY D N 1
ATOM 25665 C CA . GLY D 1 321 ? -6.014 73.990 58.423 1.00 14.23 318 GLY D CA 1
ATOM 25666 C C . GLY D 1 321 ? -5.677 74.758 57.163 1.00 14.15 318 GLY D C 1
ATOM 25667 O O . GLY D 1 321 ? -4.672 74.506 56.482 1.00 15.22 318 GLY D O 1
ATOM 25671 N N . ASP D 1 322 ? -6.565 75.698 56.837 1.00 15.54 319 ASP D N 1
ATOM 25672 C CA . ASP D 1 322 ? -6.500 76.393 55.553 1.00 15.84 319 ASP D CA 1
ATOM 25673 C C . ASP D 1 322 ? -5.253 77.274 55.426 1.00 15.74 319 ASP D C 1
ATOM 25674 O O . ASP D 1 322 ? -4.937 77.702 54.314 1.00 17.85 319 ASP D O 1
ATOM 25683 N N . VAL D 1 323 ? -4.568 77.573 56.539 1.00 15.82 320 VAL D N 1
ATOM 25684 C CA . VAL D 1 323 ? -3.377 78.413 56.506 1.00 16.57 320 VAL D CA 1
ATOM 25685 C C . VAL D 1 323 ? -2.145 77.632 56.094 1.00 17.28 320 VAL D C 1
ATOM 25686 O O . VAL D 1 323 ? -1.097 78.246 55.845 1.00 18.20 320 VAL D O 1
ATOM 25699 N N . VAL D 1 324 ? -2.247 76.308 55.955 1.00 16.11 321 VAL D N 1
ATOM 25700 C CA . VAL D 1 324 ? -1.127 75.499 55.484 1.00 16.45 321 VAL D CA 1
ATOM 25701 C C . VAL D 1 324 ? -1.515 74.703 54.233 1.00 16.00 321 VAL D C 1
ATOM 25702 O O . VAL D 1 324 ? -2.671 74.668 53.815 1.00 17.91 321 VAL D O 1
ATOM 25715 N N . ARG D 1 325 ? -0.517 74.043 53.640 1.00 17.96 322 ARG D N 1
ATOM 25716 C CA . ARG D 1 325 ? -0.719 73.228 52.448 1.00 17.53 322 ARG D CA 1
ATOM 25717 C C . ARG D 1 325 ? -1.782 72.148 52.670 1.00 17.87 322 ARG D C 1
ATOM 25718 O O . ARG D 1 325 ? -2.069 71.726 53.791 1.00 16.39 322 ARG D O 1
ATOM 25739 N N . GLY D 1 326 ? -2.330 71.664 51.557 1.00 18.14 323 GLY D N 1
ATOM 25740 C CA . GLY D 1 326 ? -3.268 70.554 51.571 1.00 17.89 323 GLY D CA 1
ATOM 25741 C C . GLY D 1 326 ? -4.683 71.033 51.294 1.00 18.29 323 GLY D C 1
ATOM 25742 O O . GLY D 1 326 ? -4.942 72.218 51.094 1.00 18.70 323 GLY D O 1
ATOM 25746 N N . ALA D 1 327 ? -5.607 70.076 51.266 1.00 17.28 324 ALA D N 1
ATOM 25747 C CA . ALA D 1 327 ? -6.988 70.374 50.913 1.00 16.87 324 ALA D CA 1
ATOM 25748 C C . ALA D 1 327 ? -7.598 71.367 51.898 1.00 16.54 324 ALA D C 1
ATOM 25749 O O . ALA D 1 327 ? -7.560 71.157 53.106 1.00 17.27 324 ALA D O 1
ATOM 25756 N N . MET D 1 328 ? -8.190 72.438 51.368 1.00 16.12 325 MET D N 1
ATOM 25757 C CA . MET D 1 328 ? -8.821 73.466 52.193 1.00 16.72 325 MET D CA 1
ATOM 25758 C C . MET D 1 328 ? -10.252 73.017 52.471 1.00 16.19 325 MET D C 1
ATOM 25759 O O . MET D 1 328 ? -11.211 73.397 51.798 1.00 17.15 325 MET D O 1
ATOM 25773 N N . LEU D 1 329 ? -10.372 72.134 53.460 1.00 14.82 326 LEU D N 1
ATOM 25774 C CA . LEU D 1 329 ? -11.632 71.515 53.839 1.00 14.61 326 LEU D CA 1
ATOM 25775 C C . LEU D 1 329 ? -11.693 71.449 55.347 1.00 13.37 326 LEU D C 1
ATOM 25776 O O . LEU D 1 329 ? -10.678 71.337 56.005 1.00 14.11 326 LEU D O 1
ATOM 25792 N N . ALA D 1 330 ? -12.904 71.487 55.889 1.00 13.81 327 ALA D N 1
ATOM 25793 C CA . ALA D 1 330 ? -13.090 71.546 57.339 1.00 13.58 327 ALA D CA 1
ATOM 25794 C C . ALA D 1 330 ? -12.588 70.293 58.025 1.00 13.41 327 ALA D C 1
ATOM 25795 O O . ALA D 1 330 ? -11.946 70.379 59.088 1.00 14.34 327 ALA D O 1
ATOM 25802 N N . HIS D 1 331 ? -12.890 69.114 57.466 1.00 13.34 328 HIS D N 1
ATOM 25803 C CA . HIS D 1 331 ? -12.471 67.860 58.094 1.00 12.51 328 HIS D CA 1
ATOM 25804 C C . HIS D 1 331 ? -10.959 67.647 58.005 1.00 12.85 328 HIS D C 1
ATOM 25805 O O . HIS D 1 331 ? -10.392 66.966 58.851 1.00 15.13 328 HIS D O 1
ATOM 25819 N N . LYS D 1 332 ? -10.309 68.227 57.010 1.00 13.13 329 LYS D N 1
ATOM 25820 C CA . LYS D 1 332 ? -8.852 68.207 56.958 1.00 13.73 329 LYS D CA 1
ATOM 25821 C C . LYS D 1 332 ? -8.285 69.044 58.096 1.00 13.52 329 LYS D C 1
ATOM 25822 O O . LYS D 1 332 ? -7.386 68.602 58.825 1.00 14.26 329 LYS D O 1
ATOM 25841 N N . ALA D 1 333 ? -8.813 70.255 58.276 1.00 13.29 330 ALA D N 1
ATOM 25842 C CA . ALA D 1 333 ? -8.360 71.135 59.348 1.00 12.97 330 ALA D CA 1
ATOM 25843 C C . ALA D 1 333 ? -8.539 70.489 60.716 1.00 12.88 330 ALA D C 1
ATOM 25844 O O . ALA D 1 333 ? -7.613 70.499 61.545 1.00 13.63 330 ALA D O 1
ATOM 25851 N N . SER D 1 334 ? -9.723 69.932 60.984 1.00 13.47 331 SER D N 1
ATOM 25852 C CA A SER D 1 334 ? -9.976 69.358 62.305 0.45 14.16 331 SER D CA 1
ATOM 25853 C CA B SER D 1 334 ? -9.987 69.344 62.298 0.55 13.87 331 SER D CA 1
ATOM 25854 C C . SER D 1 334 ? -9.063 68.167 62.594 1.00 13.54 331 SER D C 1
ATOM 25855 O O . SER D 1 334 ? -8.561 68.022 63.719 1.00 14.27 331 SER D O 1
ATOM 25870 N N . GLU D 1 335 ? -8.838 67.306 61.611 1.00 13.15 332 GLU D N 1
ATOM 25871 C CA . GLU D 1 335 ? -7.967 66.165 61.833 1.00 13.87 332 GLU D CA 1
ATOM 25872 C C . GLU D 1 335 ? -6.516 66.593 62.023 1.00 12.56 332 GLU D C 1
ATOM 25873 O O . GLU D 1 335 ? -5.818 66.003 62.831 1.00 14.31 332 GLU D O 1
ATOM 25885 N N . GLU D 1 336 ? -6.074 67.663 61.368 1.00 13.03 333 GLU D N 1
ATOM 25886 C CA . GLU D 1 336 ? -4.755 68.223 61.678 1.00 13.14 333 GLU D CA 1
ATOM 25887 C C . GLU D 1 336 ? -4.710 68.745 63.114 1.00 13.00 333 GLU D C 1
ATOM 25888 O O . GLU D 1 336 ? -3.698 68.578 63.814 1.00 14.27 333 GLU D O 1
ATOM 25900 N N . GLY D 1 337 ? -5.800 69.371 63.585 1.00 12.90 334 GLY D N 1
ATOM 25901 C CA . GLY D 1 337 ? -5.849 69.831 64.965 1.00 13.62 334 GLY D CA 1
ATOM 25902 C C . GLY D 1 337 ? -5.707 68.699 65.956 1.00 12.51 334 GLY D C 1
ATOM 25903 O O . GLY D 1 337 ? -4.983 68.828 66.957 1.00 14.01 334 GLY D O 1
ATOM 25907 N N . VAL D 1 338 ? -6.398 67.583 65.698 1.00 13.69 335 VAL D N 1
ATOM 25908 C CA . VAL D 1 338 ? -6.284 66.406 66.555 1.00 13.88 335 VAL D CA 1
ATOM 25909 C C . VAL D 1 338 ? -4.854 65.885 66.551 1.00 13.10 335 VAL D C 1
ATOM 25910 O O . VAL D 1 338 ? -4.274 65.639 67.617 1.00 14.30 335 VAL D O 1
ATOM 25923 N N . MET D 1 339 ? -4.251 65.756 65.368 1.00 13.80 336 MET D N 1
ATOM 25924 C CA . MET D 1 339 ? -2.879 65.267 65.287 1.00 14.04 336 MET D CA 1
ATOM 25925 C C . MET D 1 339 ? -1.943 66.135 66.121 1.00 13.86 336 MET D C 1
ATOM 25926 O O . MET D 1 339 ? -1.114 65.620 66.874 1.00 14.58 336 MET D O 1
ATOM 25940 N N . VAL D 1 340 ? -2.027 67.451 65.961 1.00 13.99 337 VAL D N 1
ATOM 25941 C CA . VAL D 1 340 ? -1.093 68.343 66.647 1.00 14.24 337 VAL D CA 1
ATOM 25942 C C . VAL D 1 340 ? -1.282 68.266 68.150 1.00 14.20 337 VAL D C 1
ATOM 25943 O O . VAL D 1 340 ? -0.309 68.198 68.912 1.00 14.65 337 VAL D O 1
ATOM 25956 N N . ALA D 1 341 ? -2.526 68.274 68.617 1.00 13.46 338 ALA D N 1
ATOM 25957 C CA . ALA D 1 341 ? -2.760 68.172 70.054 1.00 14.92 338 ALA D CA 1
ATOM 25958 C C . ALA D 1 341 ? -2.187 66.875 70.604 1.00 13.90 338 ALA D C 1
ATOM 25959 O O . ALA D 1 341 ? -1.534 66.866 71.658 1.00 14.67 338 ALA D O 1
ATOM 25966 N N . GLU D 1 342 ? -2.446 65.757 69.910 1.00 15.19 339 GLU D N 1
ATOM 25967 C CA . GLU D 1 342 ? -1.936 64.460 70.348 1.00 16.30 339 GLU D CA 1
ATOM 25968 C C . GLU D 1 342 ? -0.412 64.449 70.381 1.00 16.38 339 GLU D C 1
ATOM 25969 O O . GLU D 1 342 ? 0.193 63.873 71.303 1.00 18.30 339 GLU D O 1
ATOM 25981 N N . ARG D 1 343 ? 0.232 65.078 69.393 1.00 15.78 340 ARG D N 1
ATOM 25982 C CA . ARG D 1 343 ? 1.700 65.103 69.379 1.00 17.54 340 ARG D CA 1
ATOM 25983 C C . ARG D 1 343 ? 2.264 65.951 70.519 1.00 18.37 340 ARG D C 1
ATOM 25984 O O . ARG D 1 343 ? 3.278 65.589 71.125 1.00 20.14 340 ARG D O 1
ATOM 26005 N N . ILE D 1 344 ? 1.627 67.074 70.835 1.00 16.59 341 ILE D N 1
ATOM 26006 C CA . ILE D 1 344 ? 2.058 67.874 71.977 1.00 17.75 341 ILE D CA 1
ATOM 26007 C C . ILE D 1 344 ? 1.980 67.054 73.260 1.00 17.70 341 ILE D C 1
ATOM 26008 O O . ILE D 1 344 ? 2.845 67.149 74.138 1.00 19.58 341 ILE D O 1
ATOM 26024 N N . ALA D 1 345 ? 0.965 66.224 73.381 1.00 17.29 342 ALA D N 1
ATOM 26025 C CA . ALA D 1 345 ? 0.820 65.351 74.532 1.00 19.16 342 ALA D CA 1
ATOM 26026 C C . ALA D 1 345 ? 1.771 64.168 74.513 1.00 20.93 342 ALA D C 1
ATOM 26027 O O . ALA D 1 345 ? 1.751 63.385 75.464 1.00 25.44 342 ALA D O 1
ATOM 26034 N N . GLY D 1 346 ? 2.612 64.024 73.476 1.00 21.67 343 GLY D N 1
ATOM 26035 C CA . GLY D 1 346 ? 3.660 63.028 73.457 1.00 25.20 343 GLY D CA 1
ATOM 26036 C C . GLY D 1 346 ? 3.403 61.830 72.581 1.00 26.58 343 GLY D C 1
ATOM 26037 O O . GLY D 1 346 ? 4.208 60.893 72.593 1.00 29.34 343 GLY D O 1
ATOM 26041 N N . HIS D 1 347 ? 2.287 61.792 71.876 1.00 24.04 344 HIS D N 1
ATOM 26042 C CA . HIS D 1 347 ? 1.973 60.676 71.003 1.00 25.01 344 HIS D CA 1
ATOM 26043 C C . HIS D 1 347 ? 2.530 60.936 69.613 1.00 24.44 344 HIS D C 1
ATOM 26044 O O . HIS D 1 347 ? 2.485 62.064 69.139 1.00 26.06 344 HIS D O 1
ATOM 26058 N N . LYS D 1 348 ? 3.040 59.886 68.960 1.00 23.79 345 LYS D N 1
ATOM 26059 C CA . LYS D 1 348 ? 3.552 60.012 67.597 1.00 23.90 345 LYS D CA 1
ATOM 26060 C C . LYS D 1 348 ? 2.391 59.884 66.606 1.00 23.44 345 LYS D C 1
ATOM 26061 O O . LYS D 1 348 ? 2.319 58.970 65.793 1.00 24.59 345 LYS D O 1
ATOM 26080 N N . ALA D 1 349 ? 1.443 60.820 66.727 1.00 22.63 346 ALA D N 1
ATOM 26081 C CA . ALA D 1 349 ? 0.258 60.812 65.883 1.00 21.35 346 ALA D CA 1
ATOM 26082 C C . ALA D 1 349 ? 0.632 61.274 64.492 1.00 20.02 346 ALA D C 1
ATOM 26083 O O . ALA D 1 349 ? 1.579 62.046 64.299 1.00 21.03 346 ALA D O 1
ATOM 26090 N N . GLN D 1 350 ? -0.141 60.795 63.519 1.00 19.68 347 GLN D N 1
ATOM 26091 C CA . GLN D 1 350 ? 0.090 61.069 62.115 1.00 20.54 347 GLN D CA 1
ATOM 26092 C C . GLN D 1 350 ? -1.234 61.451 61.467 1.00 21.71 347 GLN D C 1
ATOM 26093 O O . GLN D 1 350 ? -2.316 61.249 62.017 1.00 23.85 347 GLN D O 1
ATOM 26107 N N . MET D 1 351 ? -1.151 61.982 60.268 1.00 21.78 348 MET D N 1
ATOM 26108 C CA . MET D 1 351 ? -2.341 62.342 59.517 1.00 23.30 348 MET D CA 1
ATOM 26109 C C . MET D 1 351 ? -2.282 61.622 58.190 1.00 23.99 348 MET D C 1
ATOM 26110 O O . MET D 1 351 ? -1.262 61.698 57.499 1.00 24.12 348 MET D O 1
ATOM 26124 N N . ASN D 1 352 ? -3.432 61.047 57.774 1.00 23.54 349 ASN D N 1
ATOM 26125 C CA . ASN D 1 352 ? -3.575 60.376 56.487 1.00 23.75 349 ASN D CA 1
ATOM 26126 C C . ASN D 1 352 ? -4.127 61.399 55.514 1.00 19.78 349 ASN D C 1
ATOM 26127 O O . ASN D 1 352 ? -5.268 61.856 55.662 1.00 22.65 349 ASN D O 1
ATOM 26138 N N . TYR D 1 353 ? -3.303 61.815 54.564 1.00 18.75 350 TYR D N 1
ATOM 26139 C CA . TYR D 1 353 ? -3.724 62.768 53.536 1.00 18.22 350 TYR D CA 1
ATOM 26140 C C . TYR D 1 353 ? -4.263 62.103 52.294 1.00 18.60 350 TYR D C 1
ATOM 26141 O O . TYR D 1 353 ? -4.507 62.807 51.311 1.00 22.62 350 TYR D O 1
ATOM 26159 N N . ASP D 1 354 ? -4.369 60.774 52.273 1.00 18.02 351 ASP D N 1
ATOM 26160 C CA . ASP D 1 354 ? -4.761 60.066 51.064 1.00 18.54 351 ASP D CA 1
ATOM 26161 C C . ASP D 1 354 ? -6.249 59.767 50.953 1.00 17.08 351 ASP D C 1
ATOM 26162 O O . ASP D 1 354 ? -6.732 59.478 49.845 1.00 18.29 351 ASP D O 1
ATOM 26171 N N . LEU D 1 355 ? -6.986 59.787 52.057 1.00 15.46 352 LEU D N 1
ATOM 26172 C CA . LEU D 1 355 ? -8.393 59.383 52.062 1.00 15.85 352 LEU D CA 1
ATOM 26173 C C . LEU D 1 355 ? -9.303 60.493 52.568 1.00 15.73 352 LEU D C 1
ATOM 26174 O O . LEU D 1 355 ? -10.345 60.247 53.187 1.00 16.39 352 LEU D O 1
ATOM 26190 N N . ILE D 1 356 ? -8.941 61.734 52.294 1.00 14.86 353 ILE D N 1
ATOM 26191 C CA . ILE D 1 356 ? -9.781 62.862 52.662 1.00 14.34 353 ILE D CA 1
ATOM 26192 C C . ILE D 1 356 ? -10.886 62.949 51.617 1.00 14.46 353 ILE D C 1
ATOM 26193 O O . ILE D 1 356 ? -10.576 63.218 50.445 1.00 15.37 353 ILE D O 1
ATOM 26209 N N . PRO D 1 357 ? -12.153 62.788 51.961 1.00 13.90 354 PRO D N 1
ATOM 26210 C CA . PRO D 1 357 ? -13.196 62.866 50.927 1.00 13.57 354 PRO D CA 1
ATOM 26211 C C . PRO D 1 357 ? -13.498 64.304 50.557 1.00 14.07 354 PRO D C 1
ATOM 26212 O O . PRO D 1 357 ? -13.183 65.249 51.280 1.00 15.21 354 PRO D O 1
ATOM 26223 N N . SER D 1 358 ? -14.140 64.446 49.397 1.00 14.75 355 SER D N 1
ATOM 26224 C CA . SER D 1 358 ? -14.653 65.716 48.883 1.00 15.25 355 SER D CA 1
ATOM 26225 C C . SER D 1 358 ? -16.155 65.581 48.668 1.00 13.76 355 SER D C 1
ATOM 26226 O O . SER D 1 358 ? -16.604 64.554 48.175 1.00 14.89 355 SER D O 1
ATOM 26234 N N . VAL D 1 359 ? -16.908 66.618 49.034 1.00 14.20 356 VAL D N 1
ATOM 26235 C CA . VAL D 1 359 ? -18.358 66.653 48.847 1.00 13.40 356 VAL D CA 1
ATOM 26236 C C . VAL D 1 359 ? -18.754 68.004 48.256 1.00 14.11 356 VAL D C 1
ATOM 26237 O O . VAL D 1 359 ? -18.315 69.064 48.728 1.00 16.00 356 VAL D O 1
ATOM 26250 N N . ILE D 1 360 ? -19.624 67.955 47.258 1.00 13.71 357 ILE D N 1
ATOM 26251 C CA . ILE D 1 360 ? -20.295 69.118 46.677 1.00 15.50 357 ILE D CA 1
ATOM 26252 C C . ILE D 1 360 ? -21.785 68.919 46.950 1.00 15.30 357 ILE D C 1
ATOM 26253 O O . ILE D 1 360 ? -22.371 67.917 46.519 1.00 15.74 357 ILE D O 1
ATOM 26269 N N . TYR D 1 361 ? -22.384 69.847 47.694 1.00 15.23 358 TYR D N 1
ATOM 26270 C CA . TYR D 1 361 ? -23.738 69.660 48.234 1.00 14.85 358 TYR D CA 1
ATOM 26271 C C . TYR D 1 361 ? -24.798 70.222 47.311 1.00 16.28 358 TYR D C 1
ATOM 26272 O O . TYR D 1 361 ? -25.798 70.778 47.751 1.00 17.08 358 TYR D O 1
ATOM 26290 N N . THR D 1 362 ? -24.602 70.061 46.008 1.00 16.25 359 THR D N 1
ATOM 26291 C CA . THR D 1 362 ? -25.683 70.192 45.057 1.00 16.60 359 THR D CA 1
ATOM 26292 C C . THR D 1 362 ? -26.698 69.079 45.324 1.00 16.80 359 THR D C 1
ATOM 26293 O O . THR D 1 362 ? -26.485 68.208 46.176 1.00 17.02 359 THR D O 1
ATOM 26304 N N . HIS D 1 363 ? -27.806 69.088 44.598 1.00 17.64 360 HIS D N 1
ATOM 26305 C CA . HIS D 1 363 ? -28.746 67.969 44.627 1.00 17.72 360 HIS D CA 1
ATOM 26306 C C . HIS D 1 363 ? -28.995 67.632 43.172 1.00 19.33 360 HIS D C 1
ATOM 26307 O O . HIS D 1 363 ? -29.655 68.427 42.480 1.00 22.09 360 HIS D O 1
ATOM 26321 N N . PRO D 1 364 ? -28.476 66.502 42.649 1.00 18.73 361 PRO D N 1
ATOM 26322 C CA . PRO D 1 364 ? -27.785 65.437 43.365 1.00 17.32 361 PRO D CA 1
ATOM 26323 C C . PRO D 1 364 ? -26.450 65.855 43.952 1.00 16.37 361 PRO D C 1
ATOM 26324 O O . PRO D 1 364 ? -25.688 66.633 43.366 1.00 16.70 361 PRO D O 1
ATOM 26335 N N . GLU D 1 365 ? -26.188 65.297 45.126 1.00 15.87 362 GLU D N 1
ATOM 26336 C CA . GLU D 1 365 ? -24.917 65.474 45.792 1.00 15.41 362 GLU D CA 1
ATOM 26337 C C . GLU D 1 365 ? -23.814 64.773 44.999 1.00 14.19 362 GLU D C 1
ATOM 26338 O O . GLU D 1 365 ? -24.030 63.755 44.335 1.00 15.85 362 GLU D O 1
ATOM 26350 N N . ILE D 1 366 ? -22.605 65.320 45.096 1.00 15.01 363 ILE D N 1
ATOM 26351 C CA . ILE D 1 366 ? -21.429 64.761 44.440 1.00 15.35 363 ILE D CA 1
ATOM 26352 C C . ILE D 1 366 ? -20.389 64.530 45.526 1.00 15.39 363 ILE D C 1
ATOM 26353 O O . ILE D 1 366 ? -20.137 65.426 46.338 1.00 16.41 363 ILE D O 1
ATOM 26369 N N . ALA D 1 367 ? -19.747 63.361 45.529 1.00 14.58 364 ALA D N 1
ATOM 26370 C CA . ALA D 1 367 ? -18.707 63.119 46.528 1.00 13.44 364 ALA D CA 1
ATOM 26371 C C . ALA D 1 367 ? -17.704 62.126 45.974 1.00 13.47 364 ALA D C 1
ATOM 26372 O O . ALA D 1 367 ? -18.034 61.307 45.121 1.00 14.31 364 ALA D O 1
ATOM 26379 N N . TRP D 1 368 ? -16.491 62.159 46.524 1.00 13.83 365 TRP D N 1
ATOM 26380 C CA . TRP D 1 368 ? -15.506 61.174 46.108 1.00 13.66 365 TRP D CA 1
ATOM 26381 C C . TRP D 1 368 ? -14.386 61.062 47.131 1.00 14.26 365 TRP D C 1
ATOM 26382 O O . TRP D 1 368 ? -14.153 61.959 47.956 1.00 15.28 365 TRP D O 1
ATOM 26403 N N . VAL D 1 369 ? -13.652 59.961 47.019 1.00 14.25 366 VAL D N 1
ATOM 26404 C CA . VAL D 1 369 ? -12.463 59.729 47.834 1.00 13.58 366 VAL D CA 1
ATOM 26405 C C . VAL D 1 369 ? -11.479 58.962 46.966 1.00 14.18 366 VAL D C 1
ATOM 26406 O O . VAL D 1 369 ? -11.862 58.127 46.146 1.00 15.20 366 VAL D O 1
ATOM 26419 N N . GLY D 1 370 ? -10.193 59.191 47.200 1.00 15.00 367 GLY D N 1
ATOM 26420 C CA . GLY D 1 370 ? -9.190 58.537 46.389 1.00 15.62 367 GLY D CA 1
ATOM 26421 C C . GLY D 1 370 ? -9.040 59.144 45.004 1.00 16.01 367 GLY D C 1
ATOM 26422 O O . GLY D 1 370 ? -9.344 60.308 44.753 1.00 17.23 367 GLY D O 1
ATOM 26426 N N . LYS D 1 371 ? -8.519 58.324 44.088 1.00 15.84 368 LYS D N 1
ATOM 26427 C CA . LYS D 1 371 ? -8.034 58.801 42.807 1.00 17.40 368 LYS D CA 1
ATOM 26428 C C . LYS D 1 371 ? -9.081 58.653 41.707 1.00 17.62 368 LYS D C 1
ATOM 26429 O O . LYS D 1 371 ? -9.868 57.697 41.686 1.00 17.42 368 LYS D O 1
ATOM 26448 N N . THR D 1 372 ? -9.057 59.614 40.779 1.00 18.23 369 THR D N 1
ATOM 26449 C CA . THR D 1 372 ? -9.899 59.604 39.590 1.00 18.30 369 THR D CA 1
ATOM 26450 C C . THR D 1 372 ? -9.307 58.707 38.510 1.00 20.07 369 THR D C 1
ATOM 26451 O O . THR D 1 372 ? -8.114 58.365 38.511 1.00 20.08 369 THR D O 1
ATOM 26462 N N . GLU D 1 373 ? -10.160 58.384 37.533 1.00 20.02 370 GLU D N 1
ATOM 26463 C CA . GLU D 1 373 ? -9.684 57.605 36.402 1.00 21.49 370 GLU D CA 1
ATOM 26464 C C . GLU D 1 373 ? -8.566 58.341 35.683 1.00 21.77 370 GLU D C 1
ATOM 26465 O O . GLU D 1 373 ? -7.561 57.733 35.275 1.00 22.47 370 GLU D O 1
ATOM 26477 N N . GLN D 1 374 ? -8.703 59.662 35.527 1.00 21.92 371 GLN D N 1
ATOM 26478 C CA . GLN D 1 374 ? -7.696 60.375 34.752 1.00 23.46 371 GLN D CA 1
ATOM 26479 C C . GLN D 1 374 ? -6.366 60.457 35.492 1.00 23.31 371 GLN D C 1
ATOM 26480 O O . GLN D 1 374 ? -5.307 60.370 34.863 1.00 25.04 371 GLN D O 1
ATOM 26494 N N . THR D 1 375 ? -6.395 60.579 36.824 1.00 23.23 372 THR D N 1
ATOM 26495 C CA . THR D 1 375 ? -5.150 60.555 37.579 1.00 22.81 372 THR D CA 1
ATOM 26496 C C . THR D 1 375 ? -4.451 59.216 37.428 1.00 22.18 372 THR D C 1
ATOM 26497 O O . THR D 1 375 ? -3.223 59.157 37.235 1.00 24.61 372 THR D O 1
ATOM 26508 N N . LEU D 1 376 ? -5.214 58.123 37.537 1.00 21.20 373 LEU D N 1
ATOM 26509 C CA . LEU D 1 376 ? -4.610 56.801 37.448 1.00 21.81 373 LEU D CA 1
ATOM 26510 C C . LEU D 1 376 ? -4.058 56.537 36.050 1.00 23.71 373 LEU D C 1
ATOM 26511 O O . LEU D 1 376 ? -2.998 55.918 35.905 1.00 24.27 373 LEU D O 1
ATOM 26527 N N . LYS D 1 377 ? -4.744 57.017 35.013 1.00 24.02 374 LYS D N 1
ATOM 26528 C CA . LYS D 1 377 ? -4.200 56.907 33.667 1.00 27.46 374 LYS D CA 1
ATOM 26529 C C . LYS D 1 377 ? -2.877 57.666 33.550 1.00 27.93 374 LYS D C 1
ATOM 26530 O O . LYS D 1 377 ? -1.913 57.157 32.968 1.00 29.95 374 LYS D O 1
ATOM 26549 N N . ALA D 1 378 ? -2.814 58.883 34.094 1.00 29.24 375 ALA D N 1
ATOM 26550 C CA . ALA D 1 378 ? -1.578 59.665 34.043 1.00 31.22 375 ALA D CA 1
ATOM 26551 C C . ALA D 1 378 ? -0.453 58.981 34.796 1.00 31.08 375 ALA D C 1
ATOM 26552 O O . ALA D 1 378 ? 0.718 59.116 34.413 1.00 33.62 375 ALA D O 1
ATOM 26559 N N . GLU D 1 379 ? -0.785 58.245 35.859 1.00 30.26 376 GLU D N 1
ATOM 26560 C CA . GLU D 1 379 ? 0.219 57.520 36.636 1.00 29.83 376 GLU D CA 1
ATOM 26561 C C . GLU D 1 379 ? 0.595 56.180 36.009 1.00 31.73 376 GLU D C 1
ATOM 26562 O O . GLU D 1 379 ? 1.513 55.516 36.504 1.00 34.76 376 GLU D O 1
ATOM 26574 N N . GLY D 1 380 ? -0.093 55.759 34.952 1.00 31.99 377 GLY D N 1
ATOM 26575 C CA . GLY D 1 380 ? 0.213 54.481 34.331 1.00 32.13 377 GLY D CA 1
ATOM 26576 C C . GLY D 1 380 ? -0.264 53.266 35.100 1.00 30.82 377 GLY D C 1
ATOM 26577 O O . GLY D 1 380 ? 0.268 52.174 34.903 1.00 32.87 377 GLY D O 1
ATOM 26581 N N . VAL D 1 381 ? -1.282 53.410 35.946 1.00 27.99 378 VAL D N 1
ATOM 26582 C CA . VAL D 1 381 ? -1.778 52.312 36.759 1.00 27.03 378 VAL D CA 1
ATOM 26583 C C . VAL D 1 381 ? -2.948 51.687 36.024 1.00 26.79 378 VAL D C 1
ATOM 26584 O O . VAL D 1 381 ? -3.960 52.356 35.789 1.00 28.10 378 VAL D O 1
ATOM 26597 N N . GLU D 1 382 ? -2.827 50.417 35.652 1.00 25.03 379 GLU D N 1
ATOM 26598 C CA . GLU D 1 382 ? -3.958 49.746 35.021 1.00 26.09 379 GLU D CA 1
ATOM 26599 C C . GLU D 1 382 ? -5.046 49.467 36.046 1.00 23.70 379 GLU D C 1
ATOM 26600 O O . GLU D 1 382 ? -4.778 48.997 37.154 1.00 24.55 379 GLU D O 1
ATOM 26612 N N . VAL D 1 383 ? -6.289 49.751 35.655 1.00 23.17 380 VAL D N 1
ATOM 26613 C CA . VAL D 1 383 ? -7.420 49.662 36.562 1.00 21.98 380 VAL D CA 1
ATOM 26614 C C . VAL D 1 383 ? -8.578 48.907 35.925 1.00 21.40 380 VAL D C 1
ATOM 26615 O O . VAL D 1 383 ? -8.732 48.823 34.701 1.00 23.61 380 VAL D O 1
ATOM 26628 N N . ASN D 1 384 ? -9.417 48.387 36.805 1.00 20.79 381 ASN D N 1
ATOM 26629 C CA . ASN D 1 384 ? -10.752 47.925 36.455 1.00 20.46 381 ASN D CA 1
ATOM 26630 C C . ASN D 1 384 ? -11.758 48.863 37.108 1.00 19.96 381 ASN D C 1
ATOM 26631 O O . ASN D 1 384 ? -11.606 49.248 38.267 1.00 20.76 381 ASN D O 1
ATOM 26642 N N . VAL D 1 385 ? -12.801 49.200 36.364 1.00 19.74 382 VAL D N 1
ATOM 26643 C CA . VAL D 1 385 ? -13.818 50.135 36.812 1.00 19.66 382 VAL D CA 1
ATOM 26644 C C . VAL D 1 385 ? -15.157 49.424 36.844 1.00 19.32 382 VAL D C 1
ATOM 26645 O O . VAL D 1 385 ? -15.513 48.722 35.895 1.00 21.99 382 VAL D O 1
ATOM 26658 N N . GLY D 1 386 ? -15.921 49.664 37.908 1.00 17.81 383 GLY D N 1
ATOM 26659 C CA . GLY D 1 386 ? -17.297 49.192 37.988 1.00 18.21 383 GLY D CA 1
ATOM 26660 C C . GLY D 1 386 ? -18.201 50.354 38.312 1.00 18.06 383 GLY D C 1
ATOM 26661 O O . GLY D 1 386 ? -17.873 51.183 39.137 1.00 18.70 383 GLY D O 1
ATOM 26665 N N . THR D 1 387 ? -19.350 50.405 37.648 1.00 18.06 384 THR D N 1
ATOM 26666 C CA . THR D 1 387 ? -20.320 51.441 37.916 1.00 18.62 384 THR D CA 1
ATOM 26667 C C . THR D 1 387 ? -21.692 50.815 38.096 1.00 18.70 384 THR D C 1
ATOM 26668 O O . THR D 1 387 ? -21.990 49.729 37.589 1.00 20.50 384 THR D O 1
ATOM 26679 N N . PHE D 1 388 ? -22.550 51.544 38.796 1.00 17.71 385 PHE D N 1
ATOM 26680 C CA . PHE D 1 388 ? -23.940 51.132 38.941 1.00 17.00 385 PHE D CA 1
ATOM 26681 C C . PHE D 1 388 ? -24.761 52.417 38.950 1.00 16.57 385 PHE D C 1
ATOM 26682 O O . PHE D 1 388 ? -24.462 53.323 39.751 1.00 16.62 385 PHE D O 1
ATOM 26699 N N . PRO D 1 389 ? -25.811 52.519 38.125 1.00 17.07 386 PRO D N 1
ATOM 26700 C CA . PRO D 1 389 ? -26.596 53.753 38.071 1.00 16.99 386 PRO D CA 1
ATOM 26701 C C . PRO D 1 389 ? -27.733 53.717 39.080 1.00 16.23 386 PRO D C 1
ATOM 26702 O O . PRO D 1 389 ? -28.356 52.679 39.327 1.00 17.73 386 PRO D O 1
ATOM 26713 N N . PHE D 1 390 ? -28.068 54.889 39.626 1.00 16.17 387 PHE D N 1
ATOM 26714 C CA . PHE D 1 390 ? -29.227 54.931 40.538 1.00 16.27 387 PHE D CA 1
ATOM 26715 C C . PHE D 1 390 ? -30.541 54.623 39.833 1.00 17.16 387 PHE D C 1
ATOM 26716 O O . PHE D 1 390 ? -31.523 54.300 40.504 1.00 18.24 387 PHE D O 1
ATOM 26733 N N . ALA D 1 391 ? -30.575 54.690 38.497 1.00 18.03 388 ALA D N 1
ATOM 26734 C CA . ALA D 1 391 ? -31.764 54.281 37.749 1.00 19.75 388 ALA D CA 1
ATOM 26735 C C . ALA D 1 391 ? -32.083 52.818 37.963 1.00 20.86 388 ALA D C 1
ATOM 26736 O O . ALA D 1 391 ? -33.225 52.420 37.717 1.00 24.60 388 ALA D O 1
ATOM 26743 N N . ALA D 1 392 ? -31.118 52.007 38.389 1.00 19.41 389 ALA D N 1
ATOM 26744 C CA . ALA D 1 392 ? -31.331 50.588 38.645 1.00 20.01 389 ALA D CA 1
ATOM 26745 C C . ALA D 1 392 ? -31.460 50.289 40.132 1.00 18.89 389 ALA D C 1
ATOM 26746 O O . ALA D 1 392 ? -31.515 49.117 40.521 1.00 21.77 389 ALA D O 1
ATOM 26753 N N . SER D 1 393 ? -31.535 51.321 40.972 1.00 17.95 390 SER D N 1
ATOM 26754 C CA . SER D 1 393 ? -31.688 51.159 42.415 1.00 17.22 390 SER D CA 1
ATOM 26755 C C . SER D 1 393 ? -33.170 51.218 42.782 1.00 17.02 390 SER D C 1
ATOM 26756 O O . SER D 1 393 ? -33.821 52.251 42.589 1.00 17.71 390 SER D O 1
ATOM 26764 N N . GLY D 1 394 ? -33.709 50.127 43.342 1.00 18.01 391 GLY D N 1
ATOM 26765 C CA . GLY D 1 394 ? -35.085 50.165 43.813 1.00 17.19 391 GLY D CA 1
ATOM 26766 C C . GLY D 1 394 ? -35.313 51.222 44.881 1.00 16.56 391 GLY D C 1
ATOM 26767 O O . GLY D 1 394 ? -36.351 51.889 44.898 1.00 17.28 391 GLY D O 1
ATOM 26771 N N . ARG D 1 395 ? -34.359 51.379 45.812 1.00 16.30 392 ARG D N 1
ATOM 26772 C CA . ARG D 1 395 ? -34.512 52.423 46.809 1.00 15.73 392 ARG D CA 1
ATOM 26773 C C . ARG D 1 395 ? -34.620 53.803 46.159 1.00 15.24 392 ARG D C 1
ATOM 26774 O O . ARG D 1 395 ? -35.460 54.621 46.552 1.00 15.87 392 ARG D O 1
ATOM 26795 N N . ALA D 1 396 ? -33.749 54.092 45.191 1.00 15.40 393 ALA D N 1
ATOM 26796 C CA . ALA D 1 396 ? -33.740 55.400 44.543 1.00 14.88 393 ALA D CA 1
ATOM 26797 C C . ALA D 1 396 ? -35.013 55.608 43.732 1.00 14.93 393 ALA D C 1
ATOM 26798 O O . ALA D 1 396 ? -35.557 56.710 43.707 1.00 15.30 393 ALA D O 1
ATOM 26805 N N . MET D 1 397 ? -35.538 54.538 43.115 1.00 14.89 394 MET D N 1
ATOM 26806 C CA . MET D 1 397 ? -36.798 54.653 42.398 1.00 16.37 394 MET D CA 1
ATOM 26807 C C . MET D 1 397 ? -37.926 55.021 43.346 1.00 15.61 394 MET D C 1
ATOM 26808 O O . MET D 1 397 ? -38.747 55.898 43.052 1.00 16.31 394 MET D O 1
ATOM 26822 N N . ALA D 1 398 ? -38.001 54.332 44.480 1.00 16.12 395 ALA D N 1
ATOM 26823 C CA . ALA D 1 398 ? -39.011 54.678 45.462 1.00 15.91 395 ALA D CA 1
ATOM 26824 C C . ALA D 1 398 ? -38.881 56.142 45.879 1.00 16.10 395 ALA D C 1
ATOM 26825 O O . ALA D 1 398 ? -39.880 56.840 46.063 1.00 16.60 395 ALA D O 1
ATOM 26832 N N . ALA D 1 399 ? -37.649 56.619 46.031 1.00 15.38 396 ALA D N 1
ATOM 26833 C CA . ALA D 1 399 ? -37.379 57.993 46.447 1.00 14.74 396 ALA D CA 1
ATOM 26834 C C . ALA D 1 399 ? -37.628 59.023 45.340 1.00 15.32 396 ALA D C 1
ATOM 26835 O O . ALA D 1 399 ? -37.525 60.220 45.605 1.00 16.92 396 ALA D O 1
ATOM 26842 N N . ASN D 1 400 ? -37.963 58.611 44.123 1.00 15.16 397 ASN D N 1
ATOM 26843 C CA . ASN D 1 400 ? -38.078 59.525 43.002 1.00 16.30 397 ASN D CA 1
ATOM 26844 C C . ASN D 1 400 ? -36.781 60.276 42.756 1.00 17.11 397 ASN D C 1
ATOM 26845 O O . ASN D 1 400 ? -36.800 61.432 42.352 1.00 18.57 397 ASN D O 1
ATOM 26856 N N . ASP D 1 401 ? -35.648 59.589 42.925 1.00 17.05 398 ASP D N 1
ATOM 26857 C CA . ASP D 1 401 ? -34.383 60.294 42.792 1.00 18.23 398 ASP D CA 1
ATOM 26858 C C . ASP D 1 401 ? -33.344 59.352 42.182 1.00 17.63 398 ASP D C 1
ATOM 26859 O O . ASP D 1 401 ? -32.494 58.775 42.861 1.00 18.76 398 ASP D O 1
ATOM 26868 N N . THR D 1 402 ? -33.390 59.237 40.862 1.00 17.66 399 THR D N 1
ATOM 26869 C CA . THR D 1 402 ? -32.644 58.215 40.144 1.00 17.98 399 THR D CA 1
ATOM 26870 C C . THR D 1 402 ? -31.501 58.750 39.297 1.00 18.71 399 THR D C 1
ATOM 26871 O O . THR D 1 402 ? -30.884 57.963 38.591 1.00 20.53 399 THR D O 1
ATOM 26882 N N . THR D 1 403 ? -31.187 60.040 39.367 1.00 18.18 400 THR D N 1
ATOM 26883 C CA . THR D 1 403 ? -30.042 60.572 38.628 1.00 17.69 400 THR D CA 1
ATOM 26884 C C . THR D 1 403 ? -28.747 60.086 39.258 1.00 18.13 400 THR D C 1
ATOM 26885 O O . THR D 1 403 ? -28.605 60.070 40.481 1.00 18.75 400 THR D O 1
ATOM 26896 N N . GLY D 1 404 ? -27.790 59.717 38.414 1.00 17.26 401 GLY D N 1
ATOM 26897 C CA . GLY D 1 404 ? -26.413 59.556 38.839 1.00 17.18 401 GLY D CA 1
ATOM 26898 C C . GLY D 1 404 ? -25.953 58.109 38.888 1.00 16.44 401 GLY D C 1
ATOM 26899 O O . GLY D 1 404 ? -26.599 57.183 38.371 1.00 17.16 401 GLY D O 1
ATOM 26903 N N . LEU D 1 405 ? -24.789 57.918 39.514 1.00 16.35 402 LEU D N 1
ATOM 26904 C CA . LEU D 1 405 ? -24.137 56.613 39.522 1.00 15.97 402 LEU D CA 1
ATOM 26905 C C . LEU D 1 405 ? -23.130 56.554 40.654 1.00 15.18 402 LEU D C 1
ATOM 26906 O O . LEU D 1 405 ? -22.689 57.590 41.189 1.00 15.46 402 LEU D O 1
ATOM 26922 N N . VAL D 1 406 ? -22.749 55.315 40.980 1.00 15.38 403 VAL D N 1
ATOM 26923 C CA . VAL D 1 406 ? -21.577 55.023 41.816 1.00 14.87 403 VAL D CA 1
ATOM 26924 C C . VAL D 1 406 ? -20.511 54.417 40.927 1.00 14.96 403 VAL D C 1
ATOM 26925 O O . VAL D 1 406 ? -20.808 53.540 40.102 1.00 16.47 403 VAL D O 1
ATOM 26938 N N . LYS D 1 407 ? -19.265 54.845 41.145 1.00 14.81 404 LYS D N 1
ATOM 26939 C CA A LYS D 1 407 ? -18.116 54.336 40.406 0.54 16.31 404 LYS D CA 1
ATOM 26940 C CA B LYS D 1 407 ? -18.119 54.347 40.405 0.46 15.89 404 LYS D CA 1
ATOM 26941 C C . LYS D 1 407 ? -17.047 53.886 41.386 1.00 16.25 404 LYS D C 1
ATOM 26942 O O . LYS D 1 407 ? -16.656 54.648 42.282 1.00 17.47 404 LYS D O 1
ATOM 26977 N N . VAL D 1 408 ? -16.603 52.645 41.228 1.00 15.49 405 VAL D N 1
ATOM 26978 C CA . VAL D 1 408 ? -15.508 52.073 42.002 1.00 15.41 405 VAL D CA 1
ATOM 26979 C C . VAL D 1 408 ? -14.355 51.789 41.053 1.00 16.36 405 VAL D C 1
ATOM 26980 O O . VAL D 1 408 ? -14.542 51.115 40.027 1.00 17.70 405 VAL D O 1
ATOM 26993 N N . ILE D 1 409 ? -13.162 52.265 41.405 1.00 15.89 406 ILE D N 1
ATOM 26994 C CA . ILE D 1 409 ? -11.962 52.026 40.599 1.00 16.93 406 ILE D CA 1
ATOM 26995 C C . ILE D 1 409 ? -11.024 51.164 41.422 1.00 16.99 406 ILE D C 1
ATOM 26996 O O . ILE D 1 409 ? -10.695 51.524 42.561 1.00 18.08 406 ILE D O 1
ATOM 27012 N N . ALA D 1 410 ? -10.565 50.052 40.833 1.00 17.03 407 ALA D N 1
ATOM 27013 C CA . ALA D 1 410 ? -9.667 49.135 41.519 1.00 18.48 407 ALA D CA 1
ATOM 27014 C C . ALA D 1 410 ? -8.433 48.858 40.681 1.00 19.39 407 ALA D C 1
ATOM 27015 O O . ALA D 1 410 ? -8.482 48.856 39.456 1.00 20.44 407 ALA D O 1
ATOM 27022 N N . ASP D 1 411 ? -7.323 48.601 41.371 1.00 19.36 408 ASP D N 1
ATOM 27023 C CA . ASP D 1 411 ? -6.108 48.182 40.698 1.00 20.89 408 ASP D CA 1
ATOM 27024 C C . ASP D 1 411 ? -6.364 46.882 39.943 1.00 21.17 408 ASP D C 1
ATOM 27025 O O . ASP D 1 411 ? -6.876 45.912 40.511 1.00 21.51 408 ASP D O 1
ATOM 27034 N N . ALA D 1 412 ? -5.934 46.837 38.673 1.00 22.61 409 ALA D N 1
ATOM 27035 C CA . ALA D 1 412 ? -6.230 45.666 37.854 1.00 24.31 409 ALA D CA 1
ATOM 27036 C C . ALA D 1 412 ? -5.439 44.437 38.282 1.00 25.46 409 ALA D C 1
ATOM 27037 O O . ALA D 1 412 ? -5.877 43.307 38.009 1.00 28.92 409 ALA D O 1
ATOM 27044 N N . LYS D 1 413 ? -4.286 44.627 38.927 1.00 25.90 410 LYS D N 1
ATOM 27045 C CA . LYS D 1 413 ? -3.448 43.515 39.365 1.00 27.62 410 LYS D CA 1
ATOM 27046 C C . LYS D 1 413 ? -3.804 43.037 40.779 1.00 27.26 410 LYS D C 1
ATOM 27047 O O . LYS D 1 413 ? -3.893 41.827 41.012 1.00 30.36 410 LYS D O 1
ATOM 27051 N N . THR D 1 414 ? -4.037 43.952 41.731 1.00 24.72 411 THR D N 1
ATOM 27052 C CA . THR D 1 414 ? -4.243 43.572 43.127 1.00 24.56 411 THR D CA 1
ATOM 27053 C C . THR D 1 414 ? -5.696 43.627 43.566 1.00 23.33 411 THR D C 1
ATOM 27054 O O . THR D 1 414 ? -6.025 43.142 44.657 1.00 23.26 411 THR D O 1
ATOM 27065 N N . ASP D 1 415 ? -6.557 44.230 42.764 1.00 21.48 412 ASP D N 1
ATOM 27066 C CA . ASP D 1 415 ? -7.961 44.441 43.090 1.00 20.23 412 ASP D CA 1
ATOM 27067 C C . ASP D 1 415 ? -8.171 45.436 44.232 1.00 18.64 412 ASP D C 1
ATOM 27068 O O . ASP D 1 415 ? -9.304 45.586 44.693 1.00 19.18 412 ASP D O 1
ATOM 27077 N N . ARG D 1 416 ? -7.132 46.147 44.677 1.00 19.53 413 ARG D N 1
ATOM 27078 C CA . ARG D 1 416 ? -7.300 47.144 45.729 1.00 19.78 413 ARG D CA 1
ATOM 27079 C C . ARG D 1 416 ? -8.161 48.294 45.217 1.00 17.83 413 ARG D C 1
ATOM 27080 O O . ARG D 1 416 ? -7.911 48.841 44.139 1.00 18.69 413 ARG D O 1
ATOM 27101 N N . VAL D 1 417 ? -9.161 48.697 46.000 1.00 16.95 414 VAL D N 1
ATOM 27102 C CA . VAL D 1 417 ? -9.935 49.874 45.627 1.00 16.40 414 VAL D CA 1
ATOM 27103 C C . VAL D 1 417 ? -9.060 51.113 45.744 1.00 15.76 414 VAL D C 1
ATOM 27104 O O . VAL D 1 417 ? -8.458 51.364 46.795 1.00 17.13 414 VAL D O 1
ATOM 27117 N N . LEU D 1 418 ? -9.017 51.901 44.663 1.00 16.63 415 LEU D N 1
ATOM 27118 C CA . LEU D 1 418 ? -8.200 53.105 44.566 1.00 16.92 415 LEU D CA 1
ATOM 27119 C C . LEU D 1 418 ? -9.000 54.396 44.568 1.00 16.39 415 LEU D C 1
ATOM 27120 O O . LEU D 1 418 ? -8.424 55.463 44.819 1.00 16.46 415 LEU D O 1
ATOM 27136 N N . GLY D 1 419 ? -10.301 54.336 44.278 1.00 15.37 416 GLY D N 1
ATOM 27137 C CA . GLY D 1 419 ? -11.120 55.513 44.299 1.00 15.10 416 GLY D CA 1
ATOM 27138 C C . GLY D 1 419 ? -12.578 55.126 44.245 1.00 14.78 416 GLY D C 1
ATOM 27139 O O . GLY D 1 419 ? -12.930 54.091 43.667 1.00 15.75 416 GLY D O 1
ATOM 27143 N N . VAL D 1 420 ? -13.423 55.923 44.893 1.00 14.71 417 VAL D N 1
ATOM 27144 C CA . VAL D 1 420 ? -14.871 55.747 44.859 1.00 13.98 417 VAL D CA 1
ATOM 27145 C C . VAL D 1 420 ? -15.470 57.113 44.597 1.00 14.52 417 VAL D C 1
ATOM 27146 O O . VAL D 1 420 ? -15.120 58.082 45.278 1.00 15.37 417 VAL D O 1
ATOM 27159 N N . HIS D 1 421 ? -16.379 57.190 43.616 1.00 15.22 418 HIS D N 1
ATOM 27160 C CA . HIS D 1 421 ? -16.898 58.464 43.107 1.00 14.97 418 HIS D CA 1
ATOM 27161 C C . HIS D 1 421 ? -18.393 58.323 42.930 1.00 15.40 418 HIS D C 1
ATOM 27162 O O . HIS D 1 421 ? -18.835 57.348 42.332 1.00 16.21 418 HIS D O 1
ATOM 27176 N N . VAL D 1 422 ? -19.157 59.271 43.447 1.00 14.69 419 VAL D N 1
ATOM 27177 C CA . VAL D 1 422 ? -20.614 59.155 43.432 1.00 14.38 419 VAL D CA 1
ATOM 27178 C C . VAL D 1 422 ? -21.240 60.485 43.072 1.00 15.01 419 VAL D C 1
ATOM 27179 O O . VAL D 1 422 ? -20.865 61.526 43.603 1.00 15.67 419 VAL D O 1
ATOM 27192 N N . ILE D 1 423 ? -22.236 60.446 42.194 1.00 14.92 420 ILE D N 1
ATOM 27193 C CA . ILE D 1 423 ? -23.174 61.548 42.063 1.00 15.36 420 ILE D CA 1
ATOM 27194 C C . ILE D 1 423 ? -24.556 60.948 42.204 1.00 13.92 420 ILE D C 1
ATOM 27195 O O . ILE D 1 423 ? -24.893 60.002 41.493 1.00 15.37 420 ILE D O 1
ATOM 27211 N N . GLY D 1 424 ? -25.335 61.453 43.150 1.00 14.12 421 GLY D N 1
ATOM 27212 C CA . GLY D 1 424 ? -26.619 60.864 43.428 1.00 15.13 421 GLY D CA 1
ATOM 27213 C C . GLY D 1 424 ? -27.003 60.994 44.881 1.00 14.98 421 GLY D C 1
ATOM 27214 O O . GLY D 1 424 ? -26.319 61.642 45.687 1.00 15.08 421 GLY D O 1
ATOM 27218 N N . PRO D 1 425 ? -28.129 60.372 45.245 1.00 15.07 422 PRO D N 1
ATOM 27219 C CA . PRO D 1 425 ? -28.637 60.529 46.599 1.00 15.18 422 PRO D CA 1
ATOM 27220 C C . PRO D 1 425 ? -27.693 59.908 47.617 1.00 14.78 422 PRO D C 1
ATOM 27221 O O . PRO D 1 425 ? -27.175 58.814 47.420 1.00 15.56 422 PRO D O 1
ATOM 27232 N N . SER D 1 426 ? -27.475 60.624 48.721 1.00 14.96 423 SER D N 1
ATOM 27233 C CA . SER D 1 426 ? -26.593 60.168 49.793 1.00 15.12 423 SER D CA 1
ATOM 27234 C C . SER D 1 426 ? -25.174 59.877 49.320 1.00 14.27 423 SER D C 1
ATOM 27235 O O . SER D 1 426 ? -24.470 59.045 49.909 1.00 14.56 423 SER D O 1
ATOM 27243 N N . ALA D 1 427 ? -24.706 60.644 48.334 1.00 14.33 424 ALA D N 1
ATOM 27244 C CA . ALA D 1 427 ? -23.367 60.447 47.804 1.00 13.40 424 ALA D CA 1
ATOM 27245 C C . ALA D 1 427 ? -22.319 60.456 48.905 1.00 14.28 424 ALA D C 1
ATOM 27246 O O . ALA D 1 427 ? -21.408 59.620 48.896 1.00 13.57 424 ALA D O 1
ATOM 27253 N N . ALA D 1 428 ? -22.384 61.433 49.816 1.00 13.76 425 ALA D N 1
ATOM 27254 C CA . ALA D 1 428 ? -21.340 61.547 50.838 1.00 12.68 425 ALA D CA 1
ATOM 27255 C C . ALA D 1 428 ? -21.316 60.334 51.750 1.00 12.89 425 ALA D C 1
ATOM 27256 O O . ALA D 1 428 ? -20.236 59.888 52.183 1.00 13.95 425 ALA D O 1
ATOM 27263 N N . GLU D 1 429 ? -22.481 59.807 52.092 1.00 13.30 426 GLU D N 1
ATOM 27264 C CA . GLU D 1 429 ? -22.528 58.640 52.958 1.00 12.99 426 GLU D CA 1
ATOM 27265 C C . GLU D 1 429 ? -21.990 57.410 52.254 1.00 13.15 426 GLU D C 1
ATOM 27266 O O . GLU D 1 429 ? -21.318 56.576 52.883 1.00 13.87 426 GLU D O 1
ATOM 27278 N N . LEU D 1 430 ? -22.291 57.264 50.966 1.00 12.49 427 LEU D N 1
ATOM 27279 C CA . LEU D 1 430 ? -21.759 56.126 50.212 1.00 13.61 427 LEU D CA 1
ATOM 27280 C C . LEU D 1 430 ? -20.251 56.242 50.045 1.00 12.95 427 LEU D C 1
ATOM 27281 O O . LEU D 1 430 ? -19.538 55.241 50.133 1.00 13.59 427 LEU D O 1
ATOM 27297 N N . VAL D 1 431 ? -19.764 57.456 49.794 1.00 12.81 428 VAL D N 1
ATOM 27298 C CA . VAL D 1 431 ? -18.329 57.684 49.700 1.00 12.72 428 VAL D CA 1
ATOM 27299 C C . VAL D 1 431 ? -17.663 57.379 51.033 1.00 12.74 428 VAL D C 1
ATOM 27300 O O . VAL D 1 431 ? -16.566 56.830 51.068 1.00 13.35 428 VAL D O 1
ATOM 27313 N N . GLN D 1 432 ? -18.306 57.725 52.150 1.00 12.47 429 GLN D N 1
ATOM 27314 C CA . GLN D 1 432 ? -17.702 57.403 53.446 1.00 11.85 429 GLN D CA 1
ATOM 27315 C C . GLN D 1 432 ? -17.603 55.890 53.639 1.00 12.15 429 GLN D C 1
ATOM 27316 O O . GLN D 1 432 ? -16.647 55.404 54.250 1.00 12.90 429 GLN D O 1
ATOM 27330 N N . GLN D 1 433 ? -18.606 55.130 53.161 1.00 12.60 430 GLN D N 1
ATOM 27331 C CA . GLN D 1 433 ? -18.507 53.672 53.169 1.00 13.09 430 GLN D CA 1
ATOM 27332 C C . GLN D 1 433 ? -17.277 53.231 52.408 1.00 13.73 430 GLN D C 1
ATOM 27333 O O . GLN D 1 433 ? -16.505 52.386 52.890 1.00 13.77 430 GLN D O 1
ATOM 27347 N N . GLY D 1 434 ? -17.079 53.796 51.216 1.00 13.38 431 GLY D N 1
ATOM 27348 C CA . GLY D 1 434 ? -15.891 53.468 50.455 1.00 13.68 431 GLY D CA 1
ATOM 27349 C C . GLY D 1 434 ? -14.611 53.840 51.184 1.00 14.08 431 GLY D C 1
ATOM 27350 O O . GLY D 1 434 ? -13.645 53.076 51.186 1.00 14.80 431 GLY D O 1
ATOM 27354 N N . ALA D 1 435 ? -14.595 55.012 51.806 1.00 13.98 432 ALA D N 1
ATOM 27355 C CA . ALA D 1 435 ? -13.403 55.483 52.512 1.00 13.77 432 ALA D CA 1
ATOM 27356 C C . ALA D 1 435 ? -13.059 54.573 53.686 1.00 13.84 432 ALA D C 1
ATOM 27357 O O . ALA D 1 435 ? -11.884 54.294 53.952 1.00 13.93 432 ALA D O 1
ATOM 27364 N N . ILE D 1 436 ? -14.074 54.119 54.431 1.00 12.85 433 ILE D N 1
ATOM 27365 C CA . ILE D 1 436 ? -13.814 53.181 55.517 1.00 13.18 433 ILE D CA 1
ATOM 27366 C C . ILE D 1 436 ? -13.204 51.905 54.958 1.00 12.84 433 ILE D C 1
ATOM 27367 O O . ILE D 1 436 ? -12.229 51.368 55.502 1.00 14.77 433 ILE D O 1
ATOM 27383 N N . GLY D 1 437 ? -13.784 51.364 53.890 1.00 13.38 434 GLY D N 1
ATOM 27384 C CA . GLY D 1 437 ? -13.182 50.190 53.270 1.00 14.15 434 GLY D CA 1
ATOM 27385 C C . GLY D 1 437 ? -11.743 50.427 52.857 1.00 14.13 434 GLY D C 1
ATOM 27386 O O . GLY D 1 437 ? -10.880 49.577 53.066 1.00 14.44 434 GLY D O 1
ATOM 27390 N N . MET D 1 438 ? -11.472 51.577 52.257 1.00 14.69 435 MET D N 1
ATOM 27391 C CA . MET D 1 438 ? -10.119 51.873 51.790 1.00 14.58 435 MET D CA 1
ATOM 27392 C C . MET D 1 438 ? -9.152 52.030 52.957 1.00 14.31 435 MET D C 1
ATOM 27393 O O . MET D 1 438 ? -7.984 51.649 52.846 1.00 15.34 435 MET D O 1
ATOM 27407 N N . GLU D 1 439 ? -9.606 52.579 54.078 1.00 13.70 436 GLU D N 1
ATOM 27408 C CA . GLU D 1 439 ? -8.738 52.633 55.261 1.00 13.63 436 GLU D CA 1
ATOM 27409 C C . GLU D 1 439 ? -8.268 51.249 55.649 1.00 14.43 436 GLU D C 1
ATOM 27410 O O . GLU D 1 439 ? -7.146 51.082 56.138 1.00 15.91 436 GLU D O 1
ATOM 27422 N N . PHE D 1 440 ? -9.117 50.240 55.463 1.00 14.31 437 PHE D N 1
ATOM 27423 C CA . PHE D 1 440 ? -8.807 48.871 55.805 1.00 14.71 437 PHE D CA 1
ATOM 27424 C C . PHE D 1 440 ? -8.171 48.114 54.660 1.00 16.23 437 PHE D C 1
ATOM 27425 O O . PHE D 1 440 ? -7.918 46.915 54.809 1.00 17.55 437 PHE D O 1
ATOM 27442 N N . GLY D 1 441 ? -7.852 48.784 53.549 1.00 15.55 438 GLY D N 1
ATOM 27443 C CA . GLY D 1 441 ? -7.191 48.116 52.442 1.00 16.57 438 GLY D CA 1
ATOM 27444 C C . GLY D 1 441 ? -8.104 47.264 51.598 1.00 16.74 438 GLY D C 1
ATOM 27445 O O . GLY D 1 441 ? -7.629 46.321 50.972 1.00 18.67 438 GLY D O 1
ATOM 27449 N N . THR D 1 442 ? -9.390 47.588 51.536 1.00 16.12 439 THR D N 1
ATOM 27450 C CA . THR D 1 442 ? -10.357 46.730 50.860 1.00 16.29 439 THR D CA 1
ATOM 27451 C C . THR D 1 442 ? -10.026 46.520 49.388 1.00 16.05 439 THR D C 1
ATOM 27452 O O . THR D 1 442 ? -9.569 47.427 48.683 1.00 16.34 439 THR D O 1
ATOM 27463 N N . SER D 1 443 ? -10.318 45.324 48.928 1.00 17.43 440 SER D N 1
ATOM 27464 C CA . SER D 1 443 ? -10.439 45.069 47.505 1.00 16.72 440 SER D CA 1
ATOM 27465 C C . SER D 1 443 ? -11.890 45.275 47.058 1.00 16.81 440 SER D C 1
ATOM 27466 O O . SER D 1 443 ? -12.816 45.388 47.870 1.00 17.18 440 SER D O 1
ATOM 27474 N N . ALA D 1 444 ? -12.087 45.293 45.737 1.00 17.22 441 ALA D N 1
ATOM 27475 C CA . ALA D 1 444 ? -13.450 45.348 45.232 1.00 17.27 441 ALA D CA 1
ATOM 27476 C C . ALA D 1 444 ? -14.204 44.085 45.600 1.00 17.89 441 ALA D C 1
ATOM 27477 O O . ALA D 1 444 ? -15.373 44.153 45.993 1.00 18.48 441 ALA D O 1
ATOM 27484 N N . GLU D 1 445 ? -13.550 42.932 45.492 1.00 18.48 442 GLU D N 1
ATOM 27485 C CA . GLU D 1 445 ? -14.195 41.672 45.849 1.00 19.95 442 GLU D CA 1
ATOM 27486 C C . GLU D 1 445 ? -14.566 41.639 47.322 1.00 19.40 442 GLU D C 1
ATOM 27487 O O . GLU D 1 445 ? -15.605 41.076 47.668 1.00 19.81 442 GLU D O 1
ATOM 27499 N N . ASP D 1 446 ? -13.756 42.257 48.198 1.00 18.64 443 ASP D N 1
ATOM 27500 C CA . ASP D 1 446 ? -14.104 42.313 49.615 1.00 19.11 443 ASP D CA 1
ATOM 27501 C C . ASP D 1 446 ? -15.460 42.986 49.793 1.00 18.58 443 ASP D C 1
ATOM 27502 O O . ASP D 1 446 ? -16.331 42.503 50.532 1.00 19.36 443 ASP D O 1
ATOM 27511 N N . LEU D 1 447 ? -15.641 44.147 49.165 1.00 18.00 444 LEU D N 1
ATOM 27512 C CA . LEU D 1 447 ? -16.919 44.836 49.291 1.00 17.35 444 LEU D CA 1
ATOM 27513 C C . LEU D 1 447 ? -18.042 43.998 48.687 1.00 17.94 444 LEU D C 1
ATOM 27514 O O . LEU D 1 447 ? -19.161 43.969 49.224 1.00 18.54 444 LEU D O 1
ATOM 27530 N N . GLY D 1 448 ? -17.758 43.323 47.566 1.00 17.86 445 GLY D N 1
ATOM 27531 C CA . GLY D 1 448 ? -18.763 42.501 46.912 1.00 19.46 445 GLY D CA 1
ATOM 27532 C C . GLY D 1 448 ? -19.274 41.368 47.780 1.00 20.24 445 GLY D C 1
ATOM 27533 O O . GLY D 1 448 ? -20.435 40.949 47.649 1.00 20.87 445 GLY D O 1
ATOM 27537 N N . MET D 1 449 ? -18.424 40.836 48.656 1.00 20.08 446 MET D N 1
ATOM 27538 C CA . MET D 1 449 ? -18.820 39.709 49.498 1.00 21.32 446 MET D CA 1
ATOM 27539 C C . MET D 1 449 ? -19.646 40.117 50.700 1.00 20.57 446 MET D C 1
ATOM 27540 O O . MET D 1 449 ? -20.214 39.246 51.358 1.00 21.37 446 MET D O 1
ATOM 27554 N N . MET D 1 450 ? -19.727 41.403 51.004 1.00 18.32 447 MET D N 1
ATOM 27555 C CA . MET D 1 450 ? -20.430 41.843 52.198 1.00 17.21 447 MET D CA 1
ATOM 27556 C C . MET D 1 450 ? -21.934 41.884 51.963 1.00 16.62 447 MET D C 1
ATOM 27557 O O . MET D 1 450 ? -22.419 41.978 50.835 1.00 18.27 447 MET D O 1
ATOM 27571 N N . VAL D 1 451 ? -22.685 41.821 53.052 1.00 15.93 448 VAL D N 1
ATOM 27572 C CA . VAL D 1 451 ? -24.146 41.900 53.002 1.00 15.29 448 VAL D CA 1
ATOM 27573 C C . VAL D 1 451 ? -24.583 43.349 53.157 1.00 14.88 448 VAL D C 1
ATOM 27574 O O . VAL D 1 451 ? -24.338 43.976 54.188 1.00 16.84 448 VAL D O 1
ATOM 27587 N N . PHE D 1 452 ? -25.252 43.876 52.134 1.00 14.72 449 PHE D N 1
ATOM 27588 C CA . PHE D 1 452 ? -25.798 45.221 52.140 1.00 14.13 449 PHE D CA 1
ATOM 27589 C C . PHE D 1 452 ? -27.308 45.114 52.299 1.00 14.05 449 PHE D C 1
ATOM 27590 O O . PHE D 1 452 ? -27.963 44.335 51.585 1.00 14.95 449 PHE D O 1
ATOM 27607 N N . SER D 1 453 ? -27.873 45.922 53.184 1.00 14.26 450 SER D N 1
ATOM 27608 C CA . SER D 1 453 ? -29.318 45.903 53.405 1.00 13.29 450 SER D CA 1
ATOM 27609 C C . SER D 1 453 ? -30.088 46.247 52.128 1.00 13.88 450 SER D C 1
ATOM 27610 O O . SER D 1 453 ? -29.692 47.134 51.371 1.00 14.70 450 SER D O 1
ATOM 27618 N N . HIS D 1 454 ? -31.240 45.595 51.937 1.00 14.05 451 HIS D N 1
ATOM 27619 C CA . HIS D 1 454 ? -32.107 45.888 50.808 1.00 14.06 451 HIS D CA 1
ATOM 27620 C C . HIS D 1 454 ? -33.479 46.317 51.331 1.00 14.80 451 HIS D C 1
ATOM 27621 O O . HIS D 1 454 ? -34.038 45.650 52.210 1.00 15.88 451 HIS D O 1
ATOM 27635 N N . PRO D 1 455 ? -34.085 47.382 50.781 1.00 14.23 452 PRO D N 1
ATOM 27636 C CA . PRO D 1 455 ? -33.562 48.286 49.764 1.00 14.11 452 PRO D CA 1
ATOM 27637 C C . PRO D 1 455 ? -32.866 49.454 50.427 1.00 13.77 452 PRO D C 1
ATOM 27638 O O . PRO D 1 455 ? -33.427 50.079 51.316 1.00 15.23 452 PRO D O 1
ATOM 27649 N N . THR D 1 456 ? -31.640 49.742 49.994 1.00 13.59 453 THR D N 1
ATOM 27650 C CA . THR D 1 456 ? -30.936 50.917 50.468 1.00 13.09 453 THR D CA 1
ATOM 27651 C C . THR D 1 456 ? -30.107 51.495 49.332 1.00 13.78 453 THR D C 1
ATOM 27652 O O . THR D 1 456 ? -29.704 50.793 48.399 1.00 14.78 453 THR D O 1
ATOM 27663 N N . LEU D 1 457 ? -29.829 52.793 49.434 1.00 13.83 454 LEU D N 1
ATOM 27664 C CA . LEU D 1 457 ? -28.969 53.440 48.456 1.00 13.92 454 LEU D CA 1
ATOM 27665 C C . LEU D 1 457 ? -27.571 52.827 48.476 1.00 12.98 454 LEU D C 1
ATOM 27666 O O . LEU D 1 457 ? -26.895 52.783 47.443 1.00 14.98 454 LEU D O 1
ATOM 27682 N N . SER D 1 458 ? -27.132 52.334 49.641 1.00 13.84 455 SER D N 1
ATOM 27683 C CA . SER D 1 458 ? -25.838 51.676 49.783 1.00 14.18 455 SER D CA 1
ATOM 27684 C C . SER D 1 458 ? -25.656 50.529 48.807 1.00 14.00 455 SER D C 1
ATOM 27685 O O . SER D 1 458 ? -24.519 50.200 48.436 1.00 14.33 455 SER D O 1
ATOM 27693 N N . GLU D 1 459 ? -26.742 49.858 48.421 1.00 14.62 456 GLU D N 1
ATOM 27694 C CA . GLU D 1 459 ? -26.611 48.744 47.494 1.00 14.48 456 GLU D CA 1
ATOM 27695 C C . GLU D 1 459 ? -25.945 49.155 46.187 1.00 15.41 456 GLU D C 1
ATOM 27696 O O . GLU D 1 459 ? -25.347 48.312 45.509 1.00 16.02 456 GLU D O 1
ATOM 27708 N N . ALA D 1 460 ? -26.057 50.423 45.803 1.00 15.12 457 ALA D N 1
ATOM 27709 C CA . ALA D 1 460 ? -25.403 50.864 44.574 1.00 15.89 457 ALA D CA 1
ATOM 27710 C C . ALA D 1 460 ? -23.885 50.750 44.675 1.00 15.33 457 ALA D C 1
ATOM 27711 O O . ALA D 1 460 ? -23.209 50.456 43.683 1.00 16.55 457 ALA D O 1
ATOM 27718 N N . LEU D 1 461 ? -23.320 51.001 45.866 1.00 14.76 458 LEU D N 1
ATOM 27719 C CA . LEU D 1 461 ? -21.890 50.795 46.068 1.00 14.88 458 LEU D CA 1
ATOM 27720 C C . LEU D 1 461 ? -21.555 49.311 45.982 1.00 15.19 458 LEU D C 1
ATOM 27721 O O . LEU D 1 461 ? -20.556 48.922 45.355 1.00 16.03 458 LEU D O 1
ATOM 27737 N N . HIS D 1 462 ? -22.383 48.464 46.596 1.00 15.18 459 HIS D N 1
ATOM 27738 C CA . HIS D 1 462 ? -22.171 47.024 46.525 1.00 16.27 459 HIS D CA 1
ATOM 27739 C C . HIS D 1 462 ? -22.145 46.546 45.084 1.00 15.40 459 HIS D C 1
ATOM 27740 O O . HIS D 1 462 ? -21.259 45.779 44.683 1.00 16.10 459 HIS D O 1
ATOM 27754 N N . GLU D 1 463 ? -23.138 46.954 44.295 1.00 16.15 460 GLU D N 1
ATOM 27755 C CA . GLU D 1 463 ? -23.209 46.511 42.907 1.00 16.30 460 GLU D CA 1
ATOM 27756 C C . GLU D 1 463 ? -22.038 47.038 42.094 1.00 16.37 460 GLU D C 1
ATOM 27757 O O . GLU D 1 463 ? -21.490 46.313 41.253 1.00 17.51 460 GLU D O 1
ATOM 27769 N N . ALA D 1 464 ? -21.652 48.299 42.306 1.00 15.97 461 ALA D N 1
ATOM 27770 C CA . ALA D 1 464 ? -20.523 48.842 41.567 1.00 16.59 461 ALA D CA 1
ATOM 27771 C C . ALA D 1 464 ? -19.258 48.073 41.889 1.00 16.00 461 ALA D C 1
ATOM 27772 O O . ALA D 1 464 ? -18.432 47.827 41.002 1.00 16.90 461 ALA D O 1
ATOM 27779 N N . ALA D 1 465 ? -19.082 47.703 43.164 1.00 15.84 462 ALA D N 1
ATOM 27780 C CA . ALA D 1 465 ? -17.913 46.911 43.542 1.00 15.75 462 ALA D CA 1
ATOM 27781 C C . ALA D 1 465 ? -17.928 45.551 42.843 1.00 17.35 462 ALA D C 1
ATOM 27782 O O . ALA D 1 465 ? -16.886 45.080 42.370 1.00 18.15 462 ALA D O 1
ATOM 27789 N N . LEU D 1 466 ? -19.095 44.893 42.793 1.00 17.78 463 LEU D N 1
ATOM 27790 C CA . LEU D 1 466 ? -19.204 43.621 42.078 1.00 19.82 463 LEU D CA 1
ATOM 27791 C C . LEU D 1 466 ? -18.912 43.800 40.595 1.00 20.17 463 LEU D C 1
ATOM 27792 O O . LEU D 1 466 ? -18.286 42.935 39.957 1.00 20.39 463 LEU D O 1
ATOM 27808 N N . ALA D 1 467 ? -19.333 44.933 40.035 1.00 19.20 464 ALA D N 1
ATOM 27809 C CA . ALA D 1 467 ? -19.143 45.210 38.615 1.00 19.51 464 ALA D CA 1
ATOM 27810 C C . ALA D 1 467 ? -17.673 45.355 38.232 1.00 19.91 464 ALA D C 1
ATOM 27811 O O . ALA D 1 467 ? -17.326 45.138 37.064 1.00 22.28 464 ALA D O 1
ATOM 27818 N N . VAL D 1 468 ? -16.815 45.770 39.159 1.00 18.90 465 VAL D N 1
ATOM 27819 C CA . VAL D 1 468 ? -15.391 45.886 38.870 1.00 18.84 465 VAL D CA 1
ATOM 27820 C C . VAL D 1 468 ? -14.880 44.607 38.233 1.00 19.71 465 VAL D C 1
ATOM 27821 O O . VAL D 1 468 ? -14.091 44.640 37.281 1.00 21.44 465 VAL D O 1
ATOM 27834 N N . ASN D 1 469 ? -15.298 43.463 38.767 1.00 20.93 466 ASN D N 1
ATOM 27835 C CA . ASN D 1 469 ? -14.844 42.165 38.296 1.00 22.90 466 ASN D CA 1
ATOM 27836 C C . ASN D 1 469 ? -15.926 41.427 37.523 1.00 24.58 466 ASN D C 1
ATOM 27837 O O . ASN D 1 469 ? -15.847 40.197 37.356 1.00 26.47 466 ASN D O 1
ATOM 27848 N N . GLY D 1 470 ? -16.925 42.155 37.020 1.00 23.33 467 GLY D N 1
ATOM 27849 C CA . GLY D 1 470 ? -17.867 41.567 36.084 1.00 25.27 467 GLY D CA 1
ATOM 27850 C C . GLY D 1 470 ? -18.915 40.684 36.715 1.00 25.67 467 GLY D C 1
ATOM 27851 O O . GLY D 1 470 ? -19.499 39.846 36.016 1.00 27.14 467 GLY D O 1
ATOM 27855 N N . HIS D 1 471 ? -19.234 40.893 38.008 1.00 26.38 468 HIS D N 1
ATOM 27856 C CA . HIS D 1 471 ? -20.143 39.993 38.715 1.00 27.57 468 HIS D CA 1
ATOM 27857 C C . HIS D 1 471 ? -21.284 40.750 39.391 1.00 25.65 468 HIS D C 1
ATOM 27858 O O . HIS D 1 471 ? -21.887 40.211 40.315 1.00 25.54 468 HIS D O 1
ATOM 27872 N N . ALA D 1 472 ? -21.660 41.946 38.926 1.00 23.67 469 ALA D N 1
ATOM 27873 C CA . ALA D 1 472 ? -22.868 42.565 39.475 1.00 24.31 469 ALA D CA 1
ATOM 27874 C C . ALA D 1 472 ? -24.093 41.701 39.205 1.00 23.89 469 ALA D C 1
ATOM 27875 O O . ALA D 1 472 ? -24.209 41.085 38.156 1.00 24.38 469 ALA D O 1
ATOM 27882 N N . ILE D 1 473 ? -25.012 41.681 40.154 1.00 24.10 470 ILE D N 1
ATOM 27883 C CA . ILE D 1 473 ? -26.250 40.921 39.960 1.00 23.45 470 ILE D CA 1
ATOM 27884 C C . ILE D 1 473 ? -27.265 41.730 39.149 1.00 23.41 470 ILE D C 1
ATOM 27885 O O . ILE D 1 473 ? -27.996 41.171 38.315 1.00 25.09 470 ILE D O 1
ATOM 27901 N N . HIS D 1 474 ? -27.378 43.040 39.411 1.00 25.22 471 HIS D N 1
ATOM 27902 C CA . HIS D 1 474 ? -28.535 43.829 38.974 1.00 26.88 471 HIS D CA 1
ATOM 27903 C C . HIS D 1 474 ? -28.293 44.756 37.783 1.00 30.87 471 HIS D C 1
ATOM 27904 O O . HIS D 1 474 ? -29.132 45.610 37.495 1.00 32.28 471 HIS D O 1
ATOM 27918 N N . ILE D 1 475 ? -27.189 44.617 37.082 1.00 31.77 472 ILE D N 1
ATOM 27919 C CA . ILE D 1 475 ? -27.021 45.297 35.804 1.00 34.50 472 ILE D CA 1
ATOM 27920 C C . ILE D 1 475 ? -26.222 44.369 34.929 1.00 33.37 472 ILE D C 1
ATOM 27921 O O . ILE D 1 475 ? -25.536 43.476 35.414 1.00 35.84 472 ILE D O 1
ATOM 27937 N N . ALA D 1 476 ? -26.342 44.573 33.626 1.00 34.65 473 ALA D N 1
ATOM 27938 C CA . ALA D 1 476 ? -25.483 43.864 32.693 1.00 35.39 473 ALA D CA 1
ATOM 27939 C C . ALA D 1 476 ? -24.022 44.196 32.962 1.00 36.86 473 ALA D C 1
ATOM 27940 O O . ALA D 1 476 ? -23.662 45.352 33.216 1.00 37.79 473 ALA D O 1
ATOM 27947 N N . ASN D 1 477 ? -23.171 43.188 32.826 1.00 36.33 474 ASN D N 1
ATOM 27948 C CA . ASN D 1 477 ? -21.750 43.318 33.108 1.00 37.13 474 ASN D CA 1
ATOM 27949 C C . ASN D 1 477 ? -20.942 43.484 31.826 1.00 42.48 474 ASN D C 1
ATOM 27950 O O . ASN D 1 477 ? -21.443 43.327 30.714 1.00 44.24 474 ASN D O 1
ATOM 27961 N N . ARG D 1 478 ? -19.671 43.844 32.004 1.00 44.91 475 ARG D N 1
ATOM 27962 C CA . ARG D 1 478 ? -18.711 43.890 30.908 1.00 48.48 475 ARG D CA 1
ATOM 27963 C C . ARG D 1 478 ? -18.664 42.555 30.161 1.00 50.60 475 ARG D C 1
ATOM 27964 O O . ARG D 1 478 ? -18.840 41.484 30.757 1.00 51.44 475 ARG D O 1
#

Secondary structure (DSSP, 8-state):
-EEEEEEE--SHHHHHHHHHHHHTT--EEEEE--B-TTSSB--SHHHHHHSHHHHHHHHHHHHHHHHHHHSSGGGTEE-SEEEE-HHHHHHHHHHHHHHHHHHHHHHHHHHTPEEEESEEEE-GGGEEEEE-TTS-EEEEEEEEEEE---EEEPP-TTS--BTTTEE-HHHHT--SS--SEEEEE--SHHHHHHHHHHHHTT-EEEEE-SSSSSSTTS-HHHHHHHHHHHHHTTEEEETT-EEEEEEEETTEEEEEEEETTEEEEEEESEEEE-S-EEE--TTTB-TTS---B-TTSPBP--TT-B-SSTTEEE-GGGSSS---HHHHHHHHHHHHHHHTT-------S---EEE-SSS-EEEEE--HHHHHHTT--EEEEEEEGGG-HHHHHTT----EEEEEEETTT-BEEEEEEESTTHHHHHHHHHHHHHTT-BHHHHHTS---SS-TTHHHHHHHHHHTT--SSS--/-TTEEEEEEE--SHHHHHHHHHHHHTT--EEEEE--B-TTSSB--SHHHHHHSHHHHHHHHHHHHHHHHHHHSSGGGTEEEET-EE-HHHHHHHHHHHHHHHHHHHHHHHHHHTPEEEEEEEEE-GGGEEEEEETTS-EEEEEEEEEEE---EEEPP-TTS--BTTTEE-HHHHT--SS--SEEEEE--SHHHHHHHHHHHHTT-EEEEEESSSSSSTTS-HHHHHHHHHHHHHTTEEEEES-EEEEEEEETTEEEEEEEETTEEEEEEESEEEE-S-EEE--TTTB-TTS---B-TTSPBP--TTSB-SSTTEEE-GGGSSS---HHHHHHHHHHHHHHHTT------STT--EEE-SSS-EEEEE--HHHHHHTT--EEEEEEEGGG-HHHHHTT----EEEEEEETTT-BEEEEEEESTTHHHHHHHHHHHHHTT-BHHHHHTS---SS-TTHHHHHHHHHHTT--SSS--/-EEEEEEE--SHHHHHHHHHHHHTT--EEEEE--B-TTSSB--SHHHHHHSHHHHHHHHHHHHHHHHHHHSSGGGTEE-SEEEE-HHHHHHHHHHHHHHHHHHHHHHHHHHTPEEEESEEEE-GGGEEEEE-TTS-EEEEEEEEEEE---EEEPPBTTB--BTTTEE-HHHHT--SS--SEEEEE--SHHHHHHHHHHHHTT-EEEEE-SSSSSSTTS-HHHHHHHHHHHHHTTEEEESS-EEEEEEEETTEEEEEEEETTEEEEEEESEEEE-S-EEE--TTTB-TTS---B-TTSPBP--TTSB-SSTTEEE-GGGSSS---HHHHHHHHHHHHHHHTT------GGG--EEE-SSS-EEEEE--HHHHHHTT--EEEEEEEGGG-HHHHHTT----EEEEEEETTT-BEEEEEEESTTHHHHHHHHHHHHHTT-BHHHHHTS---SS-TTHHHHHHHHHHTT--SSS---/----EEEEEEEE--SHHHHHHHHHHHHTT--EEEEE--B-TTSSB--SHHHHHHSHHHHHHHHHHHHHHHHHHHSSGGGTEEEES-EE-HHHHHHHHHHHHHHHHHHHHHHHHHHTPEEEEEEEEE-GGGEEEEEETTS-EEEEEEEEEEE---EEEPP-TTS--BTTTEE-HHHHT--SS--SEEEEE--SHHHHHHHHHHHHTT-EEEEEESSSSSSTTS-HHHHHHHHHHHHHTT-EEEES-EEEEEEEETTEEEEEEEETTEEEEEEESEEEE-S-EEE--TT-B-TTS---B-TTSPBP--TT-B-SSTTEEE-GGGSSS---HHHHHHHHHHHHHHHTT-------S---EEE-SSS-EEEEE--HHHHHHHT--EEEEEEEGGG-HHHHHTT----EEEEEEETTT-BEEEEEEESTTHHHHHHHHHHHHHTT-BHHHHHHS---SS-TTHHHHHHHHHHTT--SSS---

B-factor: mean 28.13, std 10.39, range [11.85, 74.86]